Protein 7LCH (pdb70)

Solvent-accessible surface area: 75346 Å² total; per-residue (Å²): 16,11,1,51,81,43,101,39,7,16,57,23,131,116,44,50,7,7,0,1,2,16,6,38,6,1,3,0,1,19,24,192,104,46,6,4,1,0,0,31,4,49,42,5,30,2,54,98,28,41,71,28,47,6,0,0,4,50,7,56,36,64,80,58,52,25,46,33,43,46,20,52,46,25,122,8,34,2,97,67,79,29,80,56,56,24,9,28,88,72,22,85,16,100,38,7,183,82,78,69,6,62,80,132,30,129,0,23,0,1,0,1,0,30,8,62,30,61,76,100,0,23,0,47,36,4,39,39,52,36,3,48,2,37,0,0,2,0,0,9,4,20,8,19,39,114,41,19,47,73,37,97,38,5,92,69,56,46,6,2,3,110,18,49,0,27,2,47,38,0,33,46,73,31,138,0,49,95,13,24,49,2,22,5,10,0,31,4,46,50,6,12,82,5,137,28,4,19,0,0,12,1,52,123,81,34,1,1,0,27,51,118,24,0,63,81,13,33,2,0,55,1,6,18,105,20,89,35,30,71,78,43,87,54,2,10,90,26,69,148,37,112,14,84,142,14,62,9,69,36,82,52,64,30,56,40,32,0,31,102,0,0,2,3,0,5,60,18,58,35,118,99,10,6,90,13,50,3,4,25,0,25,0,40,0,27,10,84,123,0,68,79,47,72,42,142,48,48,103,9,86,73,78,4,47,48,39,122,110,15,49,99,34,72,39,38,1,2,21,3,5,0,30,2,65,7,75,69,15,57,3,45,7,35,12,14,0,0,55,45,70,109,82,54,75,92,80,10,97,38,0,4,31,89,10,24,2,60,34,67,113,41,100,13,101,3,6,0,3,0,28,2,50,61,25,83,0,63,1,0,0,9,116,64,127,70,41,25,71,48,93,31,102,16,85,60,57,77,142,29,92,55,134,106,84,93,73,66,22,31,74,40,70,48,51,14,15,32,31,14,53,31,31,30,4,96,31,56,138,152,42,62,84,4,48,56,79,51,104,80,156,12,25,52,43,156,110,124,28,44,86,50,29,46,43,57,17,14,78,54,0,55,64,20,58,119,90,3,100,85,32,226,69,199,67,82,12,116,94,36,50,62,31,0,33,70,0,56,72,44,9,91,48,38,118,1,76,44,124,64,45,14,12,128,15,118,16,11,46,102,106,109,19,54,53,25,112,48,51,63,51,57,66,55,112,96,25,94,69,54,45,112,178,58,89,49,58,24,144,59,2,70,94,72,0,143,138,101,3,104,85,82,9,95,57,83,49,68,22,64,94,46,51,64,77,20,0,53,181,104,20,16,1,33,21,38,50,43,7,7,58,24,134,124,57,56,12,7,0,1,2,9,8,35,4,2,2,0,2,22,25,184,82,47,1,3,0,0,0,28,2,46,56,5,51,2,41,101,30,40,67,16,45,6,0,0,4,48,3,63,39,81,60,56,41,24,41,42,34,40,35,48,59,30,92,7,42,3,92,60,69,44,81,72,62,26,14,26,105,55,16,86,14,54,23,2,20,70,91,61,5,48,42,21,34,117,1,17,0,0,0,0,0,31,8,68,30,55,82,97,0,21,0,45,12,4,56,41,114,27,4,51,2,50,0,0,1,0,0,11,5,18,6,18,22,118,42,12,57,71,38,83,43,1,95,70,53,45,10,2,4,127,21,61,0,20,23,132,47,55,52,71,64,26,129,1,46,110,14,22,59,2,20,3,72,8,74,11,160,102,6,14,86,5,97,18,8,24,0,0,11,1,52,129,35,29,1,1,0,14,35,88,22,1,65,33,10,16,2,0,63,3,9,45,114,24,101,25,31,51,72,43,98,63,3,10,17,28,39,83,41,111,9,97,156,13,62,12,36,22,6,6,12,6,37,0,0,0,2,19,0,0,0,5,0,5,60,19,68,41,110,93,15,4,78,8,53,3,4,29,0,23,0,64,0,49,8,70,144,0,67,64,63,76,107,110,113,39,61,5,99,85,120,7,45,40,36,76,102,14,2,74,7,62,36,31,3,1,0,2,5,0,41,1,61,4,70,95,7,58,5,59,4,9,21,24,6,0,56,43,79,110,80,84,82,94,69,30,93,55,0,6,31,79,8,26,1,55,53,66,126,34,86,15,97,3,5,0,4,1,38,2,47,67,26,88,0,63,0,7,0,8,152,63,147,68,44,51,66,57,90,34,110,20,83,59,49,72,138,30,87,57,132,114,63,89,72,74,21,35,80,41,64,49,54,17,18,32,25,15,55,28,32,25,10,85,56,29,143,149,45,62,78,10,52,53,77,45,86,100,141,12,22,58,45,158,87,60,14,45,30,15,18,48,28,9,24,13,71,8,0,53,20,5,68,112,16,6,106,81,39,222,85,209,72,75,11,128,83,15,75,57,24,0,37,67,0,55,62,44,7,84,44,36,118,41,3,7,38,18,30,0,34,138,16,115,15,10,42,76,63,55,19,5,5,43,85,46,53,49,58,39,28,65,38,62,22,79,28,26,43,110,114,24,91,15,4,31,152,12,0,77,103,5,0,153,62,22,9,63,72,115,10,12,55,84,19,0,27,58,12,8,52,33,14,4,0,12,15,24,16,17,1,34,23,38,58,34,10,9,65,23,112,43,100,73,69,10,10,0,1,2,5,2,46,4,2,3,0,2,10,18,152,130,48,7,3,1,0,0,34,3,50,47,1,33,1,50,95,33,48,62,42,48,4,0,0,4,47,4,54,42,68,61,53,47,25,46,39,28,50,6,126,85,47,122,13,114,1,93,58,108,97,81,105,60,28,3,26,92,50,24,72,15,40,22,2,24,78,82,62,6,58,76,17,26,107,0,19,0,0,0,0,0,30,8,60,26,56,80,90,0,22,0,45,49,2,57,59,91,36,3,74,1,36,0,0,0,0,0,10,10,18,7,18,18,117,35,10,50,69,36,83,44,4,90,72,52,45,7,3,4,112,22,52,0,23,7,132,45,52,48,56,67,26,146,1,47,100,11,20,60,2,21,2,64,11,60,4,132,102,8,8,87,3,123,19,4,22,0,0,12,1,50,125,38,29,1,3,0,29,54,96,24,0,63,33,9,18,2,0,64,3,46,68,106,39,96,70,24,75,78,35,100,59,3,11,12,20,60,85,34,92,10,77,151,12,54,7,30,23,9,7,12,4,36,0,2,0,0,31,0,0,0,2,0,5,52,16,63,43,119,100,19,0,90,12,49,2,2,28,0,23,0,71,0,44,10,92,131,0,66,43,55,18,95,128,73,36,116,10,91,67,110,5,45,32,38,65,65,9,3,68,10,66,39,35,2,2,0,0,7,0,45,2,58,3,69,73,5,59,5,41,6,29,14,16,0,0,49,23,20,36,100,53,71,94,59,43,102,41,0,4,33,80,10,10,2,52,48,60,110,39,97,19,96,3,4,0,4,0,34,3,45,64,22,48,1,4,1,0,0,8,122,66,137,85,43,41,15,0,0,17,74,17,96,48,51,80,128,28,90,54,141,112,77,90,108,54,26,35,85,27,65,45,43,12,19,24,33,12,59,34,31,27,9,94,35,53,148,147,40,60,81,10,49,46,79,43,81,94,157,11,24,63,48,147,92,58,24,26,47,24,12,55,21,11,21,12,80,10,0,51,22,6,56,119,13,4,110,83,32,196,98,198,67,86,16,127,91,9,64,60,30,0,33,71,1,53,68,42,8,90,48,42,130,33,3,8,32,21,35,15,10,113,10,109,19,20,23,72,56,91,15,6,7,25,95,39,36,52,51,34,35,72,50,43,12,89,41,27,56,127,109,27,92,11,6,25,154,8,0,73,84,3,0,164,90,22,2,66,70,104,14,10,51,92,16,0,32,64,11,9,32,28,13,2,0,22,12,14

InterPro domains:
  IPR000069 Envelope glycoprotein M, flavivirus [PF01004] (220-293)
  IPR000208 RNA-directed RNA polymerase, fingers/palm subdomains, flavivirus [PF00972] (2782-3234)
  IPR000336 Flavivirus/Alphavirus glycoprotein, immunoglobulin-like domain superfamily [G3DSA:2.60.40.350] (590-698)
  IPR000404 Flavivirus non-structural protein NS4A [PF01350] (2129-2267)
  IPR000487 Non-structural protein NS2B, flavivirus [PF01002] (1378-1503)
  IPR000487 Non-structural protein NS2B, flavivirus [PS51527] (1373-1504)
  IPR000752 Flavivirus non-structural protein NS2A [PF01005] (1157-1296)
  IPR001122 Capsid protein C, flavivirus [PF01003] (7-121)
  IPR001157 Non-structural protein NS1, flavivirus [PF00948] (795-1146)
  IPR001528 Flavivirus non-structural protein NS4B [PF01349] (2272-2520)
  IPR001650 Helicase, C-terminal domain-like [PS51194] (1851-2016)
  IPR001650 Helicase, C-terminal domain-like [SM00490] (1873-1969)
  IPR001850 Non-structural protein NS3, peptidase S7, flavivirus [PF00949] (1522-1670)
  IPR001850 Non-structural protein NS3, peptidase S7, flavivirus [PS51528] (1504-1681)
  IPR002535 Flavivirus polyprotein propeptide [PF01570] (136-217)
  IPR002877 Ribosomal RNA methyltransferase, FtsJ domain [PF01728] (2584-2752)
  IPR007094 RNA-directed RNA polymerase, catalytic domain [PS50507] (3059-3211)
  IPR009003 Peptidase S1, PA clan [SSF50494] (1508-1672)
  IPR011492 Non-structural protein NS3-like, DEAD-box helicase, flavivirus [PF07652] (1688-1833)
  IPR011998 Envelope glycoprotein E, central and dimerisation domain, flavivirus [PF00869] (296-591)

CATH classification: 2.60.40.350 (+1 more: 1.20.1280.260)

Nearest PDB structures (foldseek):
  7lcg-assembly1_F  TM=1.005E+00  e=1.078E-09  Usutu virus
  7lcg-assembly1_D  TM=9.969E-01  e=1.985E-09  Usutu virus
  7lcg-assembly1_B  TM=9.862E-01  e=2.862E-09  Usutu virus
  8jn3-assembly1_B  TM=8.810E-01  e=1.492E-04  dengue virus type 3
  7kv8-assembly1_c  TM=8.619E-01  e=1.685E-04  dengue virus type 2

Foldseek 3Di:
DDQPPALAEEEFEVQKWKAKAFQRHWYWYHYDFFFIKIKHWDKKWFADWAWFKKFFQAKDWDDKFKAWDAAPPDADDDPCVPPQQKDKDKDWDWDDVVNVHPHTDIIMMMMITGMDGDFIKIKIAGDQQRMKIKMKMFGLAWDFPVCNVPCVVRVVQLGMDIDIDGPVRQKDWGARPQQFIKIKGWDSCPWDVRVQWIWIDGDQWIWTDGPVLVVPDQGWMDGPPDPRTPNHCVQKDWADDDNGGIDIDGHHGCSVVVVVSCPPTGTFHPPRITMDRGIMIIMMMGCPRGGDGDDPAEADDAAKDFPADWDDDNPQKIKTKIWFFAQQAKYWWQKAKAADPVDPPGDWAWNSPRYIFHGRDHGGITMTMTHDDAAWIWIWTDDDPRIDIDIDHGDDDPVRVVVVVVVVLVVLCVVPPLCSLSHRDPDDDVSVVVSVVSVPVVVVLCVVCVPDALVRLQVQLVVLQVCLVVDDDVVSSVVSNVSSVNSNCVSPVVD/DPVVPDPDDDPDDDPDDDPPPVCPVPPQCVLLPVVCVVCVVQLVVLLVVLCVPDPDPVSSVVSSVCSSPPVSVVD/DADQQQPAEAEFEQFKWKAKAWQRHWYWYDYDFFFIKIKHWDWKWFFDWAWFKKFFQAKFWDDKFKAKDAPPPDADDDPCVPPQQKDKDKDWDWDDVVVPHPHTDIIIMMMIIGMGGDFIKIKIAGDLQRMKIKMKMFTLAWAFPVRPPPVVSRVVQLGMDIDIDGPVRQKDWGQRPLQFIKIKGWDSCPWDVRVFWIWIGGPQWIWTDGPVLVVPDQGWMDGPPDDRTDNHCVQKDFDDDDNGGTDMGGHHGCSVVVVVSCPPTGTFHPDRITMDRGIIIMMMMGCPRGGPNPDAAAADAAAKDWPADWDDSNPQKIKTKIWAQAQQFKHWWDKAKAADPVDPDHDWAWSSHTHIQHGNHGGGMGMTMTRYAAAWIWIWTHDDPRIDTDIDHGDDHVVVVVVVVVLVLVVLCVVVQLCSLSRRDPPDPVSVVVSVVSVVVVVVVCVVCVPDDLVVLLVQLVVLQVCLVPDDPVVSSVVSPVSSVVSNCSSPVVD/DCVVVDDDPDPDDDPDDDDDNVCVPVSLPVLLVVVCVVCVVVLVVLLVVLVPVDDDPVRSVVSSVVSSRVVSPVD/DDDFLQQAEAEFEAPQKAKAKAFQRYKYWYHYVQFFIKMKHFPWKWFFDWAWFKKFFQFKFWDDKWKFKFAPPRDAGCDVCVVPQQKDKDKDWDWDDVVNPHPHTDIIIMMMITGMGGDFIKTKIAGDLQRMKIKMKMFGQAWDFPVCSPPPVVRVVQLGMDIDIAGPVRQKDWGQRVQQFIKIKGWDSPVKPVRVQWIWIDGPQWIFTDGPVLVVPDQGWMDGRPDRGTPNHCVQKDFDDDDRTDTDIGGHHGCSVVVVVSCVPTHTFHPPPITMGRGIMIIMMMGCPGGHDPCPPAEADDAAKDFPADWDDRNPQKIKTKIWFQALSFKHFWQKAKAQDPPPRDGDFFWSRPRHIFHGRDGRGMTMTMTHHDAAWIWTWTDDDPRIDIDIDHHHDHDVVVVVVVVLVLVVLCVPPPLCSLSRSDPDDPVSVVVSVVSVVVVVVCCVVPNPDALVVLQVQLVVLQVCLVVDDPVVSSVVSPVSSVSSNSSSVSVD/DCVVVDPPDDDDPPPDADDPNVCVVVPPPVLLVVVCVVCVVQLVVQLVVLVVPDPDPVSSVVSSVVSSRPVSVVD

Structure (mmCIF, N/CA/C/O backbone):
data_7LCH
#
_entry.id   7LCH
#
_cell.length_a   1.00
_cell.length_b   1.00
_cell.length_c   1.00
_cell.angle_alpha   90.00
_cell.angle_beta   90.00
_cell.angle_gamma   90.00
#
_symmetry.space_group_name_H-M   'P 1'
#
loop_
_entity.id
_entity.type
_entity.pdbx_description
1 polymer 'Envelope protein E'
2 polymer 'Membrane protein M'
3 non-polymer TRIMETHYL-[2-[[(2S,3S)-2-(OCTADECANOYLAMINO)-3-OXIDANYL-BUTOXY]-OXIDANYL-PHOSPHORYL]OXYETHYL]AZANIUM
4 non-polymer '(7S)-4-HYDROXY-N,N,N-TRIMETHYL-9-OXO-7-[(PALMITOYLOXY)METHYL]-3,5,8-TRIOXA-4-PHOSPHAHEXACOSAN-1-AMINIUM 4-OXIDE'
5 non-polymer 2-acetamido-2-deoxy-beta-D-glucopyranose
#
loop_
_atom_site.group_PDB
_atom_site.id
_atom_site.type_symbol
_atom_site.label_atom_id
_atom_site.label_alt_id
_atom_site.label_comp_id
_atom_site.label_asym_id
_atom_site.label_entity_id
_atom_site.label_seq_id
_atom_site.pdbx_PDB_ins_code
_atom_site.Cartn_x
_atom_site.Cartn_y
_atom_site.Cartn_z
_atom_site.occupancy
_atom_site.B_iso_or_equiv
_atom_site.auth_seq_id
_atom_site.auth_comp_id
_atom_site.auth_asym_id
_atom_site.auth_atom_id
_atom_site.pdbx_PDB_model_num
ATOM 1 N N . PHE A 1 1 ? 355.966 536.210 333.540 1.00 44.09 1 PHE A N 1
ATOM 2 C CA . PHE A 1 1 ? 357.236 535.609 333.156 1.00 44.09 1 PHE A CA 1
ATOM 3 C C . PHE A 1 1 ? 357.802 534.746 334.282 1.00 44.09 1 PHE A C 1
ATOM 4 O O . PHE A 1 1 ? 358.847 534.121 334.123 1.00 44.09 1 PHE A O 1
ATOM 12 N N . ASN A 1 2 ? 357.098 534.710 335.411 1.00 44.32 2 ASN A N 1
ATOM 13 C CA . ASN A 1 2 ? 357.464 533.899 336.564 1.00 44.32 2 ASN A CA 1
ATOM 14 C C . ASN A 1 2 ? 356.469 532.767 336.767 1.00 44.32 2 ASN A C 1
ATOM 15 O O . ASN A 1 2 ? 355.306 532.860 336.370 1.00 44.32 2 ASN A O 1
ATOM 20 N N . CYS A 1 3 ? 356.940 531.699 337.405 1.00 45.46 3 CYS A N 1
ATOM 21 C CA . CYS A 1 3 ? 356.086 530.586 337.790 1.00 45.46 3 CYS A CA 1
ATOM 22 C C . CYS A 1 3 ? 355.423 530.784 339.146 1.00 45.46 3 CYS A C 1
ATOM 23 O O . CYS A 1 3 ? 354.524 530.012 339.494 1.00 45.46 3 CYS A O 1
ATOM 26 N N . LEU A 1 4 ? 355.836 531.787 339.917 1.00 43.08 4 LEU A N 1
ATOM 27 C CA . LEU A 1 4 ? 355.336 531.953 341.274 1.00 43.08 4 LEU A CA 1
ATOM 28 C C . LEU A 1 4 ? 353.934 532.545 341.258 1.00 43.08 4 LEU A C 1
ATOM 29 O O . LEU A 1 4 ? 353.687 533.565 340.609 1.00 43.08 4 LEU A O 1
ATOM 34 N N . GLY A 1 5 ? 353.022 531.911 341.989 1.00 44.17 5 GLY A N 1
ATOM 35 C CA . GLY A 1 5 ? 351.652 532.369 342.044 1.00 44.17 5 GLY A CA 1
ATOM 36 C C . GLY A 1 5 ? 350.764 531.878 340.926 1.00 44.17 5 GLY A C 1
ATOM 37 O O . GLY A 1 5 ? 349.665 532.415 340.752 1.00 44.17 5 GLY A O 1
ATOM 38 N N . MET A 1 6 ? 351.200 530.881 340.164 1.00 45.67 6 MET A N 1
ATOM 39 C CA . MET A 1 6 ? 350.445 530.360 339.035 1.00 45.67 6 MET A CA 1
ATOM 40 C C . MET A 1 6 ? 349.994 528.940 339.344 1.00 45.67 6 MET A C 1
ATOM 41 O O . MET A 1 6 ? 350.810 528.093 339.721 1.00 45.67 6 MET A O 1
ATOM 46 N N . SER A 1 7 ? 348.695 528.684 339.180 1.00 45.42 7 SER A N 1
ATOM 47 C CA . SER A 1 7 ? 348.137 527.386 339.537 1.00 45.42 7 SER A CA 1
ATOM 48 C C . SER A 1 7 ? 348.571 526.278 338.587 1.00 45.42 7 SER A C 1
ATOM 49 O O . SER A 1 7 ? 348.480 525.102 338.947 1.00 45.42 7 SER A O 1
ATOM 52 N N . ASN A 1 8 ? 349.031 526.617 337.389 1.00 45.08 8 ASN A N 1
ATOM 53 C CA . ASN A 1 8 ? 349.529 525.638 336.433 1.00 45.08 8 ASN A CA 1
ATOM 54 C C . ASN A 1 8 ? 351.043 525.755 336.369 1.00 45.08 8 ASN A C 1
ATOM 55 O O . ASN A 1 8 ? 351.574 526.830 336.073 1.00 45.08 8 ASN A O 1
ATOM 60 N N . ARG A 1 9 ? 351.732 524.654 336.648 1.00 44.14 9 ARG A N 1
ATOM 61 C CA . ARG A 1 9 ? 353.181 524.676 336.749 1.00 44.14 9 ARG A CA 1
ATOM 62 C C . ARG A 1 9 ? 353.709 523.261 336.586 1.00 44.14 9 ARG A C 1
ATOM 63 O O . ARG A 1 9 ? 353.083 522.304 337.043 1.00 44.14 9 ARG A O 1
ATOM 71 N N . ASP A 1 10 ? 354.859 523.142 335.933 1.00 47.44 10 ASP A N 1
ATOM 72 C CA . ASP A 1 10 ? 355.520 521.865 335.724 1.00 47.44 10 ASP A CA 1
ATOM 73 C C . ASP A 1 10 ? 356.990 522.004 336.079 1.00 47.44 10 ASP A C 1
ATOM 74 O O . ASP A 1 10 ? 357.561 523.092 335.994 1.00 47.44 10 ASP A O 1
ATOM 79 N N . PHE A 1 11 ? 357.595 520.893 336.490 1.00 44.38 11 PHE A N 1
ATOM 80 C CA . PHE A 1 11 ? 359.004 520.847 336.854 1.00 44.38 11 PHE A CA 1
ATOM 81 C C . PHE A 1 11 ? 359.719 519.826 335.984 1.00 44.38 11 PHE A C 1
ATOM 82 O O . PHE A 1 11 ? 359.253 518.693 335.839 1.00 44.38 11 PHE A O 1
ATOM 90 N N . LEU A 1 12 ? 360.849 520.231 335.414 1.00 45.67 12 LEU A N 1
ATOM 91 C CA . LEU A 1 12 ? 361.670 519.365 334.585 1.00 45.67 12 LEU A CA 1
ATOM 92 C C . LEU A 1 12 ? 363.114 519.422 335.058 1.00 45.67 12 LEU A C 1
ATOM 93 O O . LEU A 1 12 ? 363.553 520.415 335.643 1.00 45.67 12 LEU A O 1
ATOM 98 N N . GLU A 1 13 ? 363.847 518.344 334.801 1.00 50.45 13 GLU A N 1
ATOM 99 C CA . GLU A 1 13 ? 365.266 518.283 335.129 1.00 50.45 13 GLU A CA 1
ATOM 100 C C . GLU A 1 13 ? 366.115 518.251 333.866 1.00 50.45 13 GLU A C 1
ATOM 101 O O . GLU A 1 13 ? 367.299 517.920 333.912 1.00 50.45 13 GLU A O 1
ATOM 107 N N . ALA A 1 18 ? 371.248 516.390 325.862 1.00 50.90 18 ALA A N 1
ATOM 108 C CA . ALA A 1 18 ? 372.507 516.663 326.545 1.00 50.90 18 ALA A CA 1
ATOM 109 C C . ALA A 1 18 ? 372.354 517.830 327.512 1.00 50.90 18 ALA A C 1
ATOM 110 O O . ALA A 1 18 ? 372.256 517.634 328.722 1.00 50.90 18 ALA A O 1
ATOM 112 N N . THR A 1 19 ? 372.336 519.050 326.972 1.00 50.23 19 THR A N 1
ATOM 113 C CA . THR A 1 19 ? 372.157 520.249 327.781 1.00 50.23 19 THR A CA 1
ATOM 114 C C . THR A 1 19 ? 371.041 521.102 327.175 1.00 50.23 19 THR A C 1
ATOM 115 O O . THR A 1 19 ? 371.056 522.333 327.235 1.00 50.23 19 THR A O 1
ATOM 119 N N . TRP A 1 20 ? 370.067 520.445 326.562 1.00 46.99 20 TRP A N 1
ATOM 120 C CA . TRP A 1 20 ? 368.882 521.104 326.047 1.00 46.99 20 TRP A CA 1
ATOM 121 C C . TRP A 1 20 ? 367.668 520.288 326.453 1.00 46.99 20 TRP A C 1
ATOM 122 O O . TRP A 1 20 ? 367.762 519.081 326.685 1.00 46.99 20 TRP A O 1
ATOM 133 N N . VAL A 1 21 ? 366.528 520.956 326.547 1.00 44.39 21 VAL A N 1
ATOM 134 C CA . VAL A 1 21 ? 365.289 520.302 326.942 1.00 44.39 21 VAL A CA 1
ATOM 135 C C . VAL A 1 21 ? 364.167 520.746 326.014 1.00 44.39 21 VAL A C 1
ATOM 136 O O . VAL A 1 21 ? 364.058 521.927 325.669 1.00 44.39 21 VAL A O 1
ATOM 140 N N . ASP A 1 22 ? 363.350 519.790 325.588 1.00 46.51 22 ASP A N 1
ATOM 141 C CA . ASP A 1 22 ? 362.164 520.082 324.797 1.00 46.51 22 ASP A CA 1
ATOM 142 C C . ASP A 1 22 ? 360.998 520.358 325.738 1.00 46.51 22 ASP A C 1
ATOM 143 O O . ASP A 1 22 ? 360.674 519.529 326.593 1.00 46.51 22 ASP A O 1
ATOM 148 N N . VAL A 1 23 ? 360.374 521.524 325.580 1.00 42.49 23 VAL A N 1
ATOM 149 C CA . VAL A 1 23 ? 359.254 521.939 326.409 1.00 42.49 23 VAL A CA 1
ATOM 150 C C . VAL A 1 23 ? 358.105 522.341 325.497 1.00 42.49 23 VAL A C 1
ATOM 151 O O . VAL A 1 23 ? 358.287 522.621 324.312 1.00 42.49 23 VAL A O 1
ATOM 155 N N . VAL A 1 24 ? 356.904 522.348 326.061 1.00 41.28 24 VAL A N 1
ATOM 156 C CA . VAL A 1 24 ? 355.730 522.880 325.387 1.00 41.28 24 VAL A CA 1
ATOM 157 C C . VAL A 1 24 ? 355.219 524.036 326.228 1.00 41.28 24 VAL A C 1
ATOM 158 O O . VAL A 1 24 ? 354.863 523.848 327.397 1.00 41.28 24 VAL A O 1
ATOM 162 N N . LEU A 1 25 ? 355.193 525.229 325.642 1.00 40.45 25 LEU A N 1
ATOM 163 C CA . LEU A 1 25 ? 354.773 526.432 326.355 1.00 40.45 25 LEU A CA 1
ATOM 164 C C . LEU A 1 25 ? 353.268 526.578 326.206 1.00 40.45 25 LEU A C 1
ATOM 165 O O . LEU A 1 25 ? 352.770 527.214 325.280 1.00 40.45 25 LEU A O 1
ATOM 170 N N . GLU A 1 26 ? 352.537 525.985 327.143 1.00 45.17 26 GLU A N 1
ATOM 171 C CA . GLU A 1 26 ? 351.087 526.068 327.151 1.00 45.17 26 GLU A CA 1
ATOM 172 C C . GLU A 1 26 ? 350.638 527.464 327.574 1.00 45.17 26 GLU A C 1
ATOM 173 O O . GLU A 1 26 ? 351.383 528.225 328.196 1.00 45.17 26 GLU A O 1
ATOM 179 N N . GLY A 1 27 ? 349.395 527.794 327.224 1.00 44.96 27 GLY A N 1
ATOM 180 C CA . GLY A 1 27 ? 348.969 529.186 327.238 1.00 44.96 27 GLY A CA 1
ATOM 181 C C . GLY A 1 27 ? 348.957 529.815 328.620 1.00 44.96 27 GLY A C 1
ATOM 182 O O . GLY A 1 27 ? 349.439 530.935 328.805 1.00 44.96 27 GLY A O 1
ATOM 183 N N . ASP A 1 28 ? 348.393 529.120 329.602 1.00 47.32 28 ASP A N 1
ATOM 184 C CA . ASP A 1 28 ? 348.280 529.643 330.958 1.00 47.32 28 ASP A CA 1
ATOM 185 C C . ASP A 1 28 ? 349.059 528.785 331.941 1.00 47.32 28 ASP A C 1
ATOM 186 O O . ASP A 1 28 ? 348.609 528.515 333.055 1.00 47.32 28 ASP A O 1
ATOM 191 N N . SER A 1 29 ? 350.241 528.349 331.533 1.00 44.86 29 SER A N 1
ATOM 192 C CA . SER A 1 29 ? 351.098 527.502 332.340 1.00 44.86 29 SER A CA 1
ATOM 193 C C . SER A 1 29 ? 352.467 528.152 332.485 1.00 44.86 29 SER A C 1
ATOM 194 O O . SER A 1 29 ? 352.734 529.231 331.955 1.00 44.86 29 SER A O 1
ATOM 197 N N . CYS A 1 30 ? 353.331 527.475 333.230 1.00 42.82 30 CYS A N 1
ATOM 198 C CA . CYS A 1 30 ? 354.697 527.915 333.444 1.00 42.82 30 CYS A CA 1
ATOM 199 C C . CYS A 1 30 ? 355.542 526.675 333.669 1.00 42.82 30 CYS A C 1
ATOM 200 O O . CYS A 1 30 ? 355.076 525.696 334.255 1.00 42.82 30 CYS A O 1
ATOM 203 N N . ILE A 1 31 ? 356.779 526.707 333.183 1.00 41.78 31 ILE A N 1
ATOM 204 C CA . ILE A 1 31 ? 357.676 525.565 333.293 1.00 41.78 31 ILE A CA 1
ATOM 205 C C . ILE A 1 31 ? 358.915 525.992 334.062 1.00 41.78 31 ILE A C 1
ATOM 206 O O . ILE A 1 31 ? 359.510 527.032 333.764 1.00 41.78 31 ILE A O 1
ATOM 211 N N . THR A 1 32 ? 359.293 525.194 335.055 1.00 42.85 32 THR A N 1
ATOM 212 C CA . THR A 1 32 ? 360.519 525.385 335.813 1.00 42.85 32 THR A CA 1
ATOM 213 C C . THR A 1 32 ? 361.475 524.246 335.488 1.00 42.85 32 THR A C 1
ATOM 214 O O . THR A 1 32 ? 361.159 523.078 335.728 1.00 42.85 32 THR A O 1
ATOM 218 N N . ILE A 1 33 ? 362.634 524.592 334.942 1.00 42.63 33 ILE A N 1
ATOM 219 C CA . ILE A 1 33 ? 363.687 523.636 334.633 1.00 42.63 33 ILE A CA 1
ATOM 220 C C . ILE A 1 33 ? 364.755 523.756 335.706 1.00 42.63 33 ILE A C 1
ATOM 221 O O . ILE A 1 33 ? 365.222 524.863 336.008 1.00 42.63 33 ILE A O 1
ATOM 226 N N . MET A 1 34 ? 365.138 522.619 336.284 1.00 46.97 34 MET A N 1
ATOM 227 C CA . MET A 1 34 ? 366.170 522.547 337.316 1.00 46.97 34 MET A CA 1
ATOM 228 C C . MET A 1 34 ? 367.202 521.522 336.853 1.00 46.97 34 MET A C 1
ATOM 229 O O . MET A 1 34 ? 367.090 520.333 337.157 1.00 46.97 34 MET A O 1
ATOM 234 N N . ALA A 1 35 ? 368.204 521.989 336.113 1.00 51.02 35 ALA A N 1
ATOM 235 C CA . ALA A 1 35 ? 369.235 521.111 335.586 1.00 51.02 35 ALA A CA 1
ATOM 236 C C . ALA A 1 35 ? 370.296 520.841 336.652 1.00 51.02 35 ALA A C 1
ATOM 237 O O . ALA A 1 35 ? 370.225 521.337 337.779 1.00 51.02 35 ALA A O 1
ATOM 239 N N . LYS A 1 36 ? 371.298 520.039 336.285 1.00 53.59 36 LYS A N 1
ATOM 240 C CA . LYS A 1 36 ? 372.248 519.527 337.269 1.00 53.59 36 LYS A CA 1
ATOM 241 C C . LYS A 1 36 ? 373.056 520.648 337.910 1.00 53.59 36 LYS A C 1
ATOM 242 O O . LYS A 1 36 ? 373.106 520.769 339.139 1.00 53.59 36 LYS A O 1
ATOM 248 N N . ASP A 1 37 ? 373.684 521.486 337.093 1.00 52.22 37 ASP A N 1
ATOM 249 C CA . ASP A 1 37 ? 374.591 522.518 337.574 1.00 52.22 37 ASP A CA 1
ATOM 250 C C . ASP A 1 37 ? 374.294 523.845 336.901 1.00 52.22 37 ASP A C 1
ATOM 251 O O . ASP A 1 37 ? 375.201 524.587 336.516 1.00 52.22 37 ASP A O 1
ATOM 256 N N . LYS A 1 38 ? 373.019 524.161 336.749 1.00 45.82 38 LYS A N 1
ATOM 257 C CA . LYS A 1 38 ? 372.569 525.386 336.111 1.00 45.82 38 LYS A CA 1
ATOM 258 C C . LYS A 1 38 ? 371.607 526.107 337.038 1.00 45.82 38 LYS A C 1
ATOM 259 O O . LYS A 1 38 ? 370.989 525.487 337.909 1.00 45.82 38 LYS A O 1
ATOM 265 N N . PRO A 1 39 ? 371.463 527.420 336.882 1.00 42.78 39 PRO A N 1
ATOM 266 C CA . PRO A 1 39 ? 370.431 528.134 337.637 1.00 42.78 39 PRO A CA 1
ATOM 267 C C . PRO A 1 39 ? 369.043 527.672 337.222 1.00 42.78 39 PRO A C 1
ATOM 268 O O . PRO A 1 39 ? 368.829 527.198 336.105 1.00 42.78 39 PRO A O 1
ATOM 272 N N . THR A 1 40 ? 368.100 527.791 338.148 1.00 41.53 40 THR A N 1
ATOM 273 C CA . THR A 1 40 ? 366.725 527.416 337.857 1.00 41.53 40 THR A CA 1
ATOM 274 C C . THR A 1 40 ? 366.124 528.366 336.829 1.00 41.53 40 THR A C 1
ATOM 275 O O . THR A 1 40 ? 366.326 529.582 336.891 1.00 41.53 40 THR A O 1
ATOM 279 N N . ILE A 1 41 ? 365.379 527.805 335.880 1.00 41.74 41 ILE A N 1
ATOM 280 C CA . ILE A 1 41 ? 364.846 528.549 334.745 1.00 41.74 41 ILE A CA 1
ATOM 281 C C . ILE A 1 41 ? 363.327 528.491 334.791 1.00 41.74 41 ILE A C 1
ATOM 282 O O . ILE A 1 41 ? 362.752 527.417 334.980 1.00 41.74 41 ILE A O 1
ATOM 287 N N . ASP A 1 42 ? 362.681 529.638 334.626 1.00 42.86 42 ASP A N 1
ATOM 288 C CA . ASP A 1 42 ? 361.238 529.709 334.436 1.00 42.86 42 ASP A CA 1
ATOM 289 C C . ASP A 1 42 ? 360.966 530.186 333.018 1.00 42.86 42 ASP A C 1
ATOM 290 O O . ASP A 1 42 ? 361.402 531.273 332.634 1.00 42.86 42 ASP A O 1
ATOM 295 N N . ILE A 1 43 ? 360.250 529.381 332.245 1.00 39.63 43 ILE A N 1
ATOM 296 C CA . ILE A 1 43 ? 359.897 529.727 330.875 1.00 39.63 43 ILE A CA 1
ATOM 297 C C . ILE A 1 43 ? 358.387 529.622 330.731 1.00 39.63 43 ILE A C 1
ATOM 298 O O . ILE A 1 43 ? 357.776 528.664 331.221 1.00 39.63 43 ILE A O 1
ATOM 303 N N . LYS A 1 44 ? 357.779 530.626 330.101 1.00 39.83 44 LYS A N 1
ATOM 304 C CA . LYS A 1 44 ? 356.336 530.589 329.908 1.00 39.83 44 LYS A CA 1
ATOM 305 C C . LYS A 1 44 ? 355.929 531.407 328.691 1.00 39.83 44 LYS A C 1
ATOM 306 O O . LYS A 1 44 ? 356.579 532.392 328.332 1.00 39.83 44 LYS A O 1
ATOM 312 N N . MET A 1 45 ? 354.840 530.980 328.059 1.00 41.27 45 MET A N 1
ATOM 313 C CA . MET A 1 45 ? 354.222 531.751 326.991 1.00 41.27 45 MET A CA 1
ATOM 314 C C . MET A 1 45 ? 353.257 532.762 327.593 1.00 41.27 45 MET A C 1
ATOM 315 O O . MET A 1 45 ? 352.420 532.410 328.428 1.00 41.27 45 MET A O 1
ATOM 320 N N . MET A 1 46 ? 353.375 534.019 327.174 1.00 42.32 46 MET A N 1
ATOM 321 C CA . MET A 1 46 ? 352.611 535.109 327.765 1.00 42.32 46 MET A CA 1
ATOM 322 C C . MET A 1 46 ? 351.398 535.485 326.921 1.00 42.32 46 MET A C 1
ATOM 323 O O . MET A 1 46 ? 350.269 535.472 327.418 1.00 42.32 46 MET A O 1
ATOM 328 N N . GLU A 1 47 ? 351.603 535.817 325.649 1.00 41.98 47 GLU A N 1
ATOM 329 C CA . GLU A 1 47 ? 350.479 536.136 324.782 1.00 41.98 47 GLU A CA 1
ATOM 330 C C . GLU A 1 47 ? 350.850 535.875 323.330 1.00 41.98 47 GLU A C 1
ATOM 331 O O . GLU A 1 47 ? 351.957 536.195 322.892 1.00 41.98 47 GLU A O 1
ATOM 337 N N . THR A 1 48 ? 349.919 535.267 322.604 1.00 40.02 48 THR A N 1
ATOM 338 C CA . THR A 1 48 ? 350.000 535.108 321.162 1.00 40.02 48 THR A CA 1
ATOM 339 C C . THR A 1 48 ? 349.358 536.314 320.490 1.00 40.02 48 THR A C 1
ATOM 340 O O . THR A 1 48 ? 348.404 536.895 321.010 1.00 40.02 48 THR A O 1
ATOM 344 N N . GLU A 1 49 ? 349.887 536.693 319.330 1.00 39.98 49 GLU A N 1
ATOM 345 C CA . GLU A 1 49 ? 349.380 537.879 318.654 1.00 39.98 49 GLU A CA 1
ATOM 346 C C . GLU A 1 49 ? 349.441 537.708 317.144 1.00 39.98 49 GLU A C 1
ATOM 347 O O . GLU A 1 49 ? 350.501 537.407 316.590 1.00 39.98 49 GLU A O 1
ATOM 353 N N . ALA A 1 50 ? 348.299 537.906 316.495 1.00 39.07 50 ALA A N 1
ATOM 354 C CA . ALA A 1 50 ? 348.189 537.973 315.045 1.00 39.07 50 ALA A CA 1
ATOM 355 C C . ALA A 1 50 ? 347.968 539.421 314.634 1.00 39.07 50 ALA A C 1
ATOM 356 O O . ALA A 1 50 ? 347.175 540.134 315.255 1.00 39.07 50 ALA A O 1
ATOM 358 N N . THR A 1 51 ? 348.660 539.849 313.576 1.00 43.78 51 THR A N 1
ATOM 359 C CA . THR A 1 51 ? 348.836 541.270 313.284 1.00 43.78 51 THR A CA 1
ATOM 360 C C . THR A 1 51 ? 347.927 541.786 312.172 1.00 43.78 51 THR A C 1
ATOM 361 O O . THR A 1 51 ? 347.186 542.751 312.378 1.00 43.78 51 THR A O 1
ATOM 365 N N . ASN A 1 52 ? 347.982 541.181 310.988 1.00 45.01 52 ASN A N 1
ATOM 366 C CA . ASN A 1 52 ? 347.276 541.690 309.813 1.00 45.01 52 ASN A CA 1
ATOM 367 C C . ASN A 1 52 ? 346.205 540.688 309.411 1.00 45.01 52 ASN A C 1
ATOM 368 O O . ASN A 1 52 ? 346.516 539.620 308.873 1.00 45.01 52 ASN A O 1
ATOM 373 N N . LEU A 1 53 ? 344.949 541.041 309.650 1.00 41.95 53 LEU A N 1
ATOM 374 C CA . LEU A 1 53 ? 343.829 540.135 309.458 1.00 41.95 53 LEU A CA 1
ATOM 375 C C . LEU A 1 53 ? 343.080 540.497 308.183 1.00 41.95 53 LEU A C 1
ATOM 376 O O . LEU A 1 53 ? 342.822 541.674 307.915 1.00 41.95 53 LEU A O 1
ATOM 381 N N . ALA A 1 54 ? 342.734 539.482 307.398 1.00 40.99 54 ALA A N 1
ATOM 382 C CA . ALA A 1 54 ? 342.033 539.663 306.135 1.00 40.99 54 ALA A CA 1
ATOM 383 C C . ALA A 1 54 ? 340.631 539.080 306.237 1.00 40.99 54 ALA A C 1
ATOM 384 O O . ALA A 1 54 ? 340.464 537.921 306.630 1.00 40.99 54 ALA A O 1
ATOM 386 N N . GLU A 1 55 ? 339.633 539.881 305.869 1.00 41.48 55 GLU A N 1
ATOM 387 C CA . GLU A 1 55 ? 338.246 539.439 305.914 1.00 41.48 55 GLU A CA 1
ATOM 388 C C . GLU A 1 55 ? 338.011 538.307 304.924 1.00 41.48 55 GLU A C 1
ATOM 389 O O . GLU A 1 55 ? 338.567 538.296 303.823 1.00 41.48 55 GLU A O 1
ATOM 395 N N . VAL A 1 56 ? 337.175 537.350 305.318 1.00 38.85 56 VAL A N 1
ATOM 396 C CA . VAL A 1 56 ? 336.878 536.207 304.463 1.00 38.85 56 VAL A CA 1
ATOM 397 C C . VAL A 1 56 ? 335.388 536.154 304.153 1.00 38.85 56 VAL A C 1
ATOM 398 O O . VAL A 1 56 ? 334.983 535.626 303.112 1.00 38.85 56 VAL A O 1
ATOM 402 N N . ARG A 1 57 ? 334.565 536.701 305.044 1.00 37.74 57 ARG A N 1
ATOM 403 C CA . ARG A 1 57 ? 333.118 536.647 304.890 1.00 37.74 57 ARG A CA 1
ATOM 404 C C . ARG A 1 57 ? 332.477 537.549 305.933 1.00 37.74 57 ARG A C 1
ATOM 405 O O . ARG A 1 57 ? 333.067 537.822 306.981 1.00 37.74 57 ARG A O 1
ATOM 413 N N . SER A 1 58 ? 331.277 538.026 305.623 1.00 37.32 58 SER A N 1
ATOM 414 C CA . SER A 1 58 ? 330.462 538.778 306.567 1.00 37.32 58 SER A CA 1
ATOM 415 C C . SER A 1 58 ? 329.072 538.171 306.600 1.00 37.32 58 SER A C 1
ATOM 416 O O . SER A 1 58 ? 328.440 538.015 305.554 1.00 37.32 58 SER A O 1
ATOM 419 N N . TYR A 1 59 ? 328.600 537.837 307.794 1.00 35.12 59 TYR A N 1
ATOM 420 C CA . TYR A 1 59 ? 327.269 537.289 308.000 1.00 35.12 59 TYR A CA 1
ATOM 421 C C . TYR A 1 59 ? 326.350 538.380 308.528 1.00 35.12 59 TYR A C 1
ATOM 422 O O . TYR A 1 59 ? 326.770 539.223 309.320 1.00 35.12 59 TYR A O 1
ATOM 431 N N . CYS A 1 60 ? 325.101 538.370 308.080 1.00 38.03 60 CYS A N 1
ATOM 432 C CA . CYS A 1 60 ? 324.108 539.317 308.566 1.00 38.03 60 CYS A CA 1
ATOM 433 C C . CYS A 1 60 ? 323.300 538.673 309.683 1.00 38.03 60 CYS A C 1
ATOM 434 O O . CYS A 1 60 ? 322.809 537.550 309.532 1.00 38.03 60 CYS A O 1
ATOM 437 N N . TYR A 1 61 ? 323.174 539.376 310.807 1.00 36.05 61 TYR A N 1
ATOM 438 C CA . TYR A 1 61 ? 322.308 538.928 311.886 1.00 36.05 61 TYR A CA 1
ATOM 439 C C . TYR A 1 61 ? 321.245 539.950 312.258 1.00 36.05 61 TYR A C 1
ATOM 440 O O . TYR A 1 61 ? 320.461 539.697 313.178 1.00 36.05 61 TYR A O 1
ATOM 449 N N . LEU A 1 62 ? 321.189 541.089 311.573 1.00 38.48 62 LEU A N 1
ATOM 450 C CA . LEU A 1 62 ? 320.091 542.035 311.721 1.00 38.48 62 LEU A CA 1
ATOM 451 C C . LEU A 1 62 ? 319.760 542.603 310.352 1.00 38.48 62 LEU A C 1
ATOM 452 O O . LEU A 1 62 ? 320.582 543.306 309.757 1.00 38.48 62 LEU A O 1
ATOM 457 N N . ALA A 1 63 ? 318.564 542.306 309.862 1.00 41.85 63 ALA A N 1
ATOM 458 C CA . ALA A 1 63 ? 318.117 542.739 308.550 1.00 41.85 63 ALA A CA 1
ATOM 459 C C . ALA A 1 63 ? 316.975 543.736 308.677 1.00 41.85 63 ALA A C 1
ATOM 460 O O . ALA A 1 63 ? 316.328 543.851 309.719 1.00 41.85 63 ALA A O 1
ATOM 462 N N . THR A 1 64 ? 316.737 544.459 307.589 1.00 44.78 64 THR A N 1
ATOM 463 C CA . THR A 1 64 ? 315.684 545.458 307.512 1.00 44.78 64 THR A CA 1
ATOM 464 C C . THR A 1 64 ? 314.853 545.213 306.262 1.00 44.78 64 THR A C 1
ATOM 465 O O . THR A 1 64 ? 315.393 544.887 305.202 1.00 44.78 64 THR A O 1
ATOM 469 N N . VAL A 1 65 ? 313.537 545.352 306.398 1.00 46.29 65 VAL A N 1
ATOM 470 C CA . VAL A 1 65 ? 312.599 545.308 305.282 1.00 46.29 65 VAL A CA 1
ATOM 471 C C . VAL A 1 65 ? 312.080 546.720 305.065 1.00 46.29 65 VAL A C 1
ATOM 472 O O . VAL A 1 65 ? 311.615 547.365 306.012 1.00 46.29 65 VAL A O 1
ATOM 476 N N . SER A 1 66 ? 312.165 547.209 303.828 1.00 51.01 66 SER A N 1
ATOM 477 C CA . SER A 1 66 ? 311.874 548.609 303.549 1.00 51.01 66 SER A CA 1
ATOM 478 C C . SER A 1 66 ? 310.635 548.804 302.685 1.00 51.01 66 SER A C 1
ATOM 479 O O . SER A 1 66 ? 309.684 549.462 303.115 1.00 51.01 66 SER A O 1
ATOM 482 N N . ASP A 1 67 ? 310.607 548.245 301.477 1.00 51.77 67 ASP A N 1
ATOM 483 C CA . ASP A 1 67 ? 309.545 548.530 300.516 1.00 51.77 67 ASP A CA 1
ATOM 484 C C . ASP A 1 67 ? 309.023 547.220 299.948 1.00 51.77 67 ASP A C 1
ATOM 485 O O . ASP A 1 67 ? 309.718 546.551 299.178 1.00 51.77 67 ASP A O 1
ATOM 490 N N . VAL A 1 68 ? 307.800 546.866 300.318 1.00 48.43 68 VAL A N 1
ATOM 491 C CA . VAL A 1 68 ? 307.185 545.608 299.922 1.00 48.43 68 VAL A CA 1
ATOM 492 C C . VAL A 1 68 ? 306.135 545.882 298.858 1.00 48.43 68 VAL A C 1
ATOM 493 O O . VAL A 1 68 ? 305.325 546.808 298.988 1.00 48.43 68 VAL A O 1
ATOM 497 N N . SER A 1 69 ? 306.156 545.085 297.795 1.00 49.00 69 SER A N 1
ATOM 498 C CA . SER A 1 69 ? 305.162 545.182 296.740 1.00 49.00 69 SER A CA 1
ATOM 499 C C . SER A 1 69 ? 304.790 543.786 296.273 1.00 49.00 69 SER A C 1
ATOM 500 O O . SER A 1 69 ? 305.591 542.853 296.349 1.00 49.00 69 SER A O 1
ATOM 503 N N . THR A 1 70 ? 303.561 543.651 295.795 1.00 49.88 70 THR A N 1
ATOM 504 C CA . THR A 1 70 ? 303.064 542.386 295.286 1.00 49.88 70 THR A CA 1
ATOM 505 C C . THR A 1 70 ? 302.411 542.617 293.935 1.00 49.88 70 THR A C 1
ATOM 506 O O . THR A 1 70 ? 301.788 543.657 293.706 1.00 49.88 70 THR A O 1
ATOM 510 N N . VAL A 1 71 ? 302.580 541.654 293.035 1.00 49.88 71 VAL A N 1
ATOM 511 C CA . VAL A 1 71 ? 301.906 541.659 291.743 1.00 49.88 71 VAL A CA 1
ATOM 512 C C . VAL A 1 71 ? 301.213 540.316 291.574 1.00 49.88 71 VAL A C 1
ATOM 513 O O . VAL A 1 71 ? 301.788 539.272 291.894 1.00 49.88 71 VAL A O 1
ATOM 517 N N . SER A 1 72 ? 299.975 540.343 291.089 1.00 54.35 72 SER A N 1
ATOM 518 C CA . SER A 1 72 ? 299.149 539.150 291.001 1.00 54.35 72 SER A CA 1
ATOM 519 C C . SER A 1 72 ? 298.665 538.941 289.574 1.00 54.35 72 SER A C 1
ATOM 520 O O . SER A 1 72 ? 298.487 539.897 288.814 1.00 54.35 72 SER A O 1
ATOM 523 N N . ASN A 1 73 ? 298.448 537.677 289.216 1.00 56.26 73 ASN A N 1
ATOM 524 C CA . ASN A 1 73 ? 297.880 537.318 287.927 1.00 56.26 73 ASN A CA 1
ATOM 525 C C . ASN A 1 73 ? 296.665 536.423 288.116 1.00 56.26 73 ASN A C 1
ATOM 526 O O . ASN A 1 73 ? 296.471 535.820 289.173 1.00 56.26 73 ASN A O 1
ATOM 531 N N . CYS A 1 74 ? 295.854 536.342 287.064 1.00 58.06 74 CYS A N 1
ATOM 532 C CA . CYS A 1 74 ? 294.650 535.535 287.082 1.00 58.06 74 CYS A CA 1
ATOM 533 C C . CYS A 1 74 ? 295.008 534.055 287.198 1.00 58.06 74 CYS A C 1
ATOM 534 O O . CYS A 1 74 ? 296.126 533.654 286.871 1.00 58.06 74 CYS A O 1
ATOM 537 N N . PRO A 1 75 ? 294.070 533.223 287.664 1.00 54.89 75 PRO A N 1
ATOM 538 C CA . PRO A 1 75 ? 294.426 531.848 288.051 1.00 54.89 75 PRO A CA 1
ATOM 539 C C . PRO A 1 75 ? 295.058 531.006 286.957 1.00 54.89 75 PRO A C 1
ATOM 540 O O . PRO A 1 75 ? 295.691 529.994 287.281 1.00 54.89 75 PRO A O 1
ATOM 544 N N . THR A 1 76 ? 294.907 531.360 285.682 1.00 56.25 76 THR A N 1
ATOM 545 C CA . THR A 1 76 ? 295.548 530.602 284.615 1.00 56.25 76 THR A CA 1
ATOM 546 C C . THR A 1 76 ? 296.427 531.446 283.705 1.00 56.25 76 THR A C 1
ATOM 547 O O . THR A 1 76 ? 297.025 530.895 282.776 1.00 56.25 76 THR A O 1
ATOM 551 N N . THR A 1 77 ? 296.524 532.757 283.939 1.00 57.79 77 THR A N 1
ATOM 552 C CA . THR A 1 77 ? 297.382 533.602 283.114 1.00 57.79 77 THR A CA 1
ATOM 553 C C . THR A 1 77 ? 298.814 533.084 283.087 1.00 57.79 77 THR A C 1
ATOM 554 O O . THR A 1 77 ? 299.396 532.880 282.015 1.00 57.79 77 THR A O 1
ATOM 558 N N . GLY A 1 78 ? 299.393 532.851 284.259 1.00 57.39 78 GLY A N 1
ATOM 559 C CA . GLY A 1 78 ? 300.766 532.399 284.344 1.00 57.39 78 GLY A CA 1
ATOM 560 C C . GLY A 1 78 ? 301.485 532.992 285.535 1.00 57.39 78 GLY A C 1
ATOM 561 O O . GLY A 1 78 ? 300.948 533.882 286.201 1.00 57.39 78 GLY A O 1
ATOM 562 N N . GLU A 1 79 ? 302.697 532.512 285.808 1.00 57.11 79 GLU A N 1
ATOM 563 C CA . GLU A 1 79 ? 303.440 532.965 286.976 1.00 57.11 79 GLU A CA 1
ATOM 564 C C . GLU A 1 79 ? 303.664 534.469 286.921 1.00 57.11 79 GLU A C 1
ATOM 565 O O . GLU A 1 79 ? 304.056 535.017 285.887 1.00 57.11 79 GLU A O 1
ATOM 571 N N . ALA A 1 80 ? 303.404 535.136 288.041 1.00 52.32 80 ALA A N 1
ATOM 572 C CA . ALA A 1 80 ? 303.581 536.576 288.110 1.00 52.32 80 ALA A CA 1
ATOM 573 C C . ALA A 1 80 ? 305.061 536.929 288.177 1.00 52.32 80 ALA A C 1
ATOM 574 O O . ALA A 1 80 ? 305.892 536.143 288.638 1.00 52.32 80 ALA A O 1
ATOM 576 N N . HIS A 1 81 ? 305.387 538.127 287.700 1.00 48.98 81 HIS A N 1
ATOM 577 C CA . HIS A 1 81 ? 306.749 538.639 287.739 1.00 48.98 81 HIS A CA 1
ATOM 578 C C . HIS A 1 81 ? 306.717 540.074 288.235 1.00 48.98 81 HIS A C 1
ATOM 579 O O . HIS A 1 81 ? 306.134 540.946 287.583 1.00 48.98 81 HIS A O 1
ATOM 586 N N . ASN A 1 82 ? 307.335 540.311 289.378 1.00 48.35 82 ASN A N 1
ATOM 587 C CA . ASN A 1 82 ? 307.463 541.656 289.915 1.00 48.35 82 ASN A CA 1
ATOM 588 C C . ASN A 1 82 ? 308.553 542.406 289.158 1.00 48.35 82 ASN A C 1
ATOM 589 O O . ASN A 1 82 ? 309.609 541.832 288.879 1.00 48.35 82 ASN A O 1
ATOM 594 N N . PRO A 1 83 ? 308.335 543.673 288.801 1.00 48.04 83 PRO A N 1
ATOM 595 C CA . PRO A 1 83 ? 309.417 544.450 288.178 1.00 48.04 83 PRO A CA 1
ATOM 596 C C . PRO A 1 83 ? 310.637 544.614 289.069 1.00 48.04 83 PRO A C 1
ATOM 597 O O . PRO A 1 83 ? 311.727 544.889 288.554 1.00 48.04 83 PRO A O 1
ATOM 601 N N . LYS A 1 84 ? 310.493 544.459 290.384 1.00 46.87 84 LYS A N 1
ATOM 602 C CA . LYS A 1 84 ? 311.623 544.562 291.297 1.00 46.87 84 LYS A CA 1
ATOM 603 C C . LYS A 1 84 ? 312.458 543.291 291.359 1.00 46.87 84 LYS A C 1
ATOM 604 O O . LYS A 1 84 ? 313.512 543.298 291.999 1.00 46.87 84 LYS A O 1
ATOM 610 N N . ARG A 1 85 ? 312.018 542.207 290.719 1.00 48.39 85 ARG A N 1
ATOM 611 C CA . ARG A 1 85 ? 312.775 540.963 290.765 1.00 48.39 85 ARG A CA 1
ATOM 612 C C . ARG A 1 85 ? 314.112 541.075 290.046 1.00 48.39 85 ARG A C 1
ATOM 613 O O . ARG A 1 85 ? 315.014 540.273 290.309 1.00 48.39 85 ARG A O 1
ATOM 621 N N . ALA A 1 86 ? 314.258 542.042 289.143 1.00 49.48 86 ALA A N 1
ATOM 622 C CA . ALA A 1 86 ? 315.542 542.261 288.492 1.00 49.48 86 ALA A CA 1
ATOM 623 C C . ALA A 1 86 ? 316.528 542.981 289.401 1.00 49.48 86 ALA A C 1
ATOM 624 O O . ALA A 1 86 ? 317.728 542.688 289.358 1.00 49.48 86 ALA A O 1
ATOM 626 N N . GLU A 1 87 ? 316.048 543.911 290.221 1.00 50.22 87 GLU A N 1
ATOM 627 C CA . GLU A 1 87 ? 316.933 544.737 291.029 1.00 50.22 87 GLU A CA 1
ATOM 628 C C . GLU A 1 87 ? 317.614 543.905 292.115 1.00 50.22 87 GLU A C 1
ATOM 629 O O . GLU A 1 87 ? 317.042 542.957 292.659 1.00 50.22 87 GLU A O 1
ATOM 635 N N . ASP A 1 88 ? 318.859 544.278 292.424 1.00 49.13 88 ASP A N 1
ATOM 636 C CA . ASP A 1 88 ? 319.741 543.409 293.198 1.00 49.13 88 ASP A CA 1
ATOM 637 C C . ASP A 1 88 ? 319.362 543.367 294.673 1.00 49.13 88 ASP A C 1
ATOM 638 O O . ASP A 1 88 ? 319.384 542.297 295.292 1.00 49.13 88 ASP A O 1
ATOM 643 N N . THR A 1 89 ? 319.023 544.514 295.258 1.00 47.17 89 THR A N 1
ATOM 644 C CA . THR A 1 89 ? 318.798 544.611 296.693 1.00 47.17 89 THR A CA 1
ATOM 645 C C . THR A 1 89 ? 317.412 544.158 297.115 1.00 47.17 89 THR A C 1
ATOM 646 O O . THR A 1 89 ? 316.991 544.475 298.232 1.00 47.17 89 THR A O 1
ATOM 650 N N . TYR A 1 90 ? 316.689 543.434 296.268 1.00 45.73 90 TYR A N 1
ATOM 651 C CA . TYR A 1 90 ? 315.317 543.047 296.550 1.00 45.73 90 TYR A CA 1
ATOM 652 C C . TYR A 1 90 ? 315.219 541.535 296.641 1.00 45.73 90 TYR A C 1
ATOM 653 O O . TYR A 1 90 ? 315.697 540.820 295.756 1.00 45.73 90 TYR A O 1
ATOM 662 N N . VAL A 1 91 ? 314.603 541.058 297.710 1.00 45.35 91 VAL A N 1
ATOM 663 C CA . VAL A 1 91 ? 314.295 539.647 297.869 1.00 45.35 91 VAL A CA 1
ATOM 664 C C . VAL A 1 91 ? 312.871 539.433 297.389 1.00 45.35 91 VAL A C 1
ATOM 665 O O . VAL A 1 91 ? 311.951 540.142 297.813 1.00 45.35 91 VAL A O 1
ATOM 669 N N . CYS A 1 92 ? 312.685 538.467 296.500 1.00 48.35 92 CYS A N 1
ATOM 670 C CA . CYS A 1 92 ? 311.397 538.252 295.866 1.00 48.35 92 CYS A CA 1
ATOM 671 C C . CYS A 1 92 ? 311.013 536.786 295.955 1.00 48.35 92 CYS A C 1
ATOM 672 O O . CYS A 1 92 ? 311.843 535.900 295.741 1.00 48.35 92 CYS A O 1
ATOM 675 N N . LYS A 1 93 ? 309.749 536.544 296.275 1.00 49.08 93 LYS A N 1
ATOM 676 C CA . LYS A 1 93 ? 309.236 535.198 296.461 1.00 49.08 93 LYS A CA 1
ATOM 677 C C . LYS A 1 93 ? 307.902 535.059 295.742 1.00 49.08 93 LYS A C 1
ATOM 678 O O . LYS A 1 93 ? 307.118 536.008 295.656 1.00 49.08 93 LYS A O 1
ATOM 684 N N . SER A 1 94 ? 307.654 533.860 295.227 1.00 51.18 94 SER A N 1
ATOM 685 C CA . SER A 1 94 ? 306.448 533.561 294.469 1.00 51.18 94 SER A CA 1
ATOM 686 C C . SER A 1 94 ? 305.497 532.755 295.341 1.00 51.18 94 SER A C 1
ATOM 687 O O . SER A 1 94 ? 305.857 531.682 295.836 1.00 51.18 94 SER A O 1
ATOM 690 N N . GLY A 1 95 ? 304.284 533.274 295.525 1.00 52.98 95 GLY A N 1
ATOM 691 C CA . GLY A 1 95 ? 303.251 532.595 296.268 1.00 52.98 95 GLY A CA 1
ATOM 692 C C . GLY A 1 95 ? 302.036 532.323 295.399 1.00 52.98 95 GLY A C 1
ATOM 693 O O . GLY A 1 95 ? 301.976 532.701 294.228 1.00 52.98 95 GLY A O 1
ATOM 694 N N . VAL A 1 96 ? 301.053 531.676 296.012 1.00 53.46 96 VAL A N 1
ATOM 695 C CA . VAL A 1 96 ? 299.834 531.280 295.323 1.00 53.46 96 VAL A CA 1
ATOM 696 C C . VAL A 1 96 ? 298.652 531.600 296.229 1.00 53.46 96 VAL A C 1
ATOM 697 O O . VAL A 1 96 ? 298.734 531.442 297.451 1.00 53.46 96 VAL A O 1
ATOM 701 N N . THR A 1 97 ? 297.559 532.078 295.636 1.00 54.27 97 THR A N 1
ATOM 702 C CA . THR A 1 97 ? 296.450 532.599 296.423 1.00 54.27 97 THR A CA 1
ATOM 703 C C . THR A 1 97 ? 295.128 532.379 295.703 1.00 54.27 97 THR A C 1
ATOM 704 O O . THR A 1 97 ? 295.072 532.256 294.478 1.00 54.27 97 THR A O 1
ATOM 708 N N . ASP A 1 98 ? 294.054 532.347 296.489 1.00 54.99 98 ASP A N 1
ATOM 709 C CA . ASP A 1 98 ? 292.716 532.185 295.938 1.00 54.99 98 ASP A CA 1
ATOM 710 C C . ASP A 1 98 ? 292.295 533.418 295.152 1.00 54.99 98 ASP A C 1
ATOM 711 O O . ASP A 1 98 ? 292.508 534.554 295.582 1.00 54.99 98 ASP A O 1
ATOM 716 N N . ARG A 1 99 ? 291.679 533.185 293.997 1.00 53.02 99 ARG A N 1
ATOM 717 C CA . ARG A 1 99 ? 291.243 534.252 293.115 1.00 53.02 99 ARG A CA 1
ATOM 718 C C . ARG A 1 99 ? 289.924 533.856 292.472 1.00 53.02 99 ARG A C 1
ATOM 719 O O . ARG A 1 99 ? 289.647 532.671 292.261 1.00 53.02 99 ARG A O 1
ATOM 727 N N . GLY A 1 100 ? 289.121 534.862 292.154 1.00 51.82 100 GLY A N 1
ATOM 728 C CA . GLY A 1 100 ? 287.819 534.617 291.573 1.00 51.82 100 GLY A CA 1
ATOM 729 C C . GLY A 1 100 ? 287.191 535.903 291.090 1.00 51.82 100 GLY A C 1
ATOM 730 O O . GLY A 1 100 ? 287.859 536.928 290.948 1.00 51.82 100 GLY A O 1
ATOM 731 N N . TRP A 1 101 ? 285.883 535.832 290.839 1.00 51.33 101 TRP A N 1
ATOM 732 C CA . TRP A 1 101 ? 285.165 536.990 290.316 1.00 51.33 101 TRP A CA 1
ATOM 733 C C . TRP A 1 101 ? 285.171 538.153 291.298 1.00 51.33 101 TRP A C 1
ATOM 734 O O . TRP A 1 101 ? 285.107 539.314 290.882 1.00 51.33 101 TRP A O 1
ATOM 745 N N . GLY A 1 102 ? 285.235 537.867 292.601 1.00 53.79 102 GLY A N 1
ATOM 746 C CA . GLY A 1 102 ? 285.298 538.931 293.586 1.00 53.79 102 GLY A CA 1
ATOM 747 C C . GLY A 1 102 ? 286.653 539.591 293.706 1.00 53.79 102 GLY A C 1
ATOM 748 O O . GLY A 1 102 ? 286.755 540.667 294.302 1.00 53.79 102 GLY A O 1
ATOM 749 N N . ASN A 1 103 ? 287.693 538.970 293.157 1.00 54.51 103 ASN A N 1
ATOM 750 C CA . ASN A 1 103 ? 289.043 539.511 293.184 1.00 54.51 103 ASN A CA 1
ATOM 751 C C . ASN A 1 103 ? 289.428 540.209 291.889 1.00 54.51 103 ASN A C 1
ATOM 752 O O . ASN A 1 103 ? 290.558 540.690 291.774 1.00 54.51 103 ASN A O 1
ATOM 757 N N . GLY A 1 104 ? 288.523 540.275 290.916 1.00 55.51 104 GLY A N 1
ATOM 758 C CA . GLY A 1 104 ? 288.819 540.860 289.627 1.00 55.51 104 GLY A CA 1
ATOM 759 C C . GLY A 1 104 ? 289.201 539.873 288.547 1.00 55.51 104 GLY A C 1
ATOM 760 O O . GLY A 1 104 ? 289.522 540.298 287.432 1.00 55.51 104 GLY A O 1
ATOM 761 N N . CYS A 1 105 ? 289.171 538.578 288.836 1.00 56.14 105 CYS A N 1
ATOM 762 C CA . CYS A 1 105 ? 289.544 537.563 287.865 1.00 56.14 105 CYS A CA 1
ATOM 763 C C . CYS A 1 105 ? 288.336 537.103 287.061 1.00 56.14 105 CYS A C 1
ATOM 764 O O . CYS A 1 105 ? 287.193 537.177 287.519 1.00 56.14 105 CYS A O 1
ATOM 767 N N . GLY A 1 106 ? 288.604 536.631 285.847 1.00 53.49 106 GLY A N 1
ATOM 768 C CA . GLY A 1 106 ? 287.568 536.059 285.016 1.00 53.49 106 GLY A CA 1
ATOM 769 C C . GLY A 1 106 ? 287.359 534.587 285.297 1.00 53.49 106 GLY A C 1
ATOM 770 O O . GLY A 1 106 ? 286.325 534.018 284.939 1.00 53.49 106 GLY A O 1
ATOM 771 N N . LEU A 1 107 ? 288.333 533.961 285.942 1.00 52.68 107 LEU A N 1
ATOM 772 C CA . LEU A 1 107 ? 288.272 532.550 286.290 1.00 52.68 107 LEU A CA 1
ATOM 773 C C . LEU A 1 107 ? 288.352 532.400 287.807 1.00 52.68 107 LEU A C 1
ATOM 774 O O . LEU A 1 107 ? 288.301 533.377 288.555 1.00 52.68 107 LEU A O 1
ATOM 779 N N . PHE A 1 108 ? 288.475 531.157 288.256 1.00 50.34 108 PHE A N 1
ATOM 780 C CA . PHE A 1 108 ? 288.548 530.829 289.670 1.00 50.34 108 PHE A CA 1
ATOM 781 C C . PHE A 1 108 ? 289.751 529.936 289.916 1.00 50.34 108 PHE A C 1
ATOM 782 O O . PHE A 1 108 ? 290.168 529.177 289.038 1.00 50.34 108 PHE A O 1
ATOM 790 N N . GLY A 1 109 ? 290.310 530.030 291.118 1.00 53.01 109 GLY A N 1
ATOM 791 C CA . GLY A 1 109 ? 291.318 529.070 291.501 1.00 53.01 109 GLY A CA 1
ATOM 792 C C . GLY A 1 109 ? 292.544 529.752 292.051 1.00 53.01 109 GLY A C 1
ATOM 793 O O . GLY A 1 109 ? 292.502 530.912 292.471 1.00 53.01 109 GLY A O 1
ATOM 794 N N . LYS A 1 110 ? 293.654 529.024 292.038 1.00 54.35 110 LYS A N 1
ATOM 795 C CA . LYS A 1 110 ? 294.904 529.487 292.633 1.00 54.35 110 LYS A CA 1
ATOM 796 C C . LYS A 1 110 ? 295.695 530.289 291.607 1.00 54.35 110 LYS A C 1
ATOM 797 O O . LYS A 1 110 ? 296.339 529.725 290.721 1.00 54.35 110 LYS A O 1
ATOM 803 N N . GLY A 1 111 ? 295.647 531.615 291.731 1.00 53.34 111 GLY A N 1
ATOM 804 C CA . GLY A 1 111 ? 296.511 532.477 290.956 1.00 53.34 111 GLY A CA 1
ATOM 805 C C . GLY A 1 111 ? 297.852 532.692 291.635 1.00 53.34 111 GLY A C 1
ATOM 806 O O . GLY A 1 111 ? 298.047 532.365 292.801 1.00 53.34 111 GLY A O 1
ATOM 807 N N . SER A 1 112 ? 298.788 533.260 290.885 1.00 53.79 112 SER A N 1
ATOM 808 C CA . SER A 1 112 ? 300.156 533.433 291.350 1.00 53.79 112 SER A CA 1
ATOM 809 C C . SER A 1 112 ? 300.416 534.885 291.719 1.00 53.79 112 SER A C 1
ATOM 810 O O . SER A 1 112 ? 299.945 535.805 291.044 1.00 53.79 112 SER A O 1
ATOM 813 N N . ILE A 1 113 ? 301.171 535.081 292.794 1.00 51.39 113 ILE A N 1
ATOM 814 C CA . ILE A 1 113 ? 301.607 536.399 293.223 1.00 51.39 113 ILE A CA 1
ATOM 815 C C . ILE A 1 113 ? 303.122 536.385 293.338 1.00 51.39 113 ILE A C 1
ATOM 816 O O . ILE A 1 113 ? 303.737 535.345 293.593 1.00 51.39 113 ILE A O 1
ATOM 821 N N . ASP A 1 114 ? 303.721 537.553 293.142 1.00 49.43 114 ASP A N 1
ATOM 822 C CA . ASP A 1 114 ? 305.152 537.751 293.321 1.00 49.43 114 ASP A CA 1
ATOM 823 C C . ASP A 1 114 ? 305.340 538.934 294.254 1.00 49.43 114 ASP A C 1
ATOM 824 O O . ASP A 1 114 ? 304.832 540.027 293.978 1.00 49.43 114 ASP A O 1
ATOM 829 N N . THR A 1 115 ? 306.050 538.712 295.358 1.00 48.20 115 THR A N 1
ATOM 830 C CA . THR A 1 115 ? 306.242 539.718 296.392 1.00 48.20 115 THR A CA 1
ATOM 831 C C . THR A 1 115 ? 307.721 540.048 296.505 1.00 48.20 115 THR A C 1
ATOM 832 O O . THR A 1 115 ? 308.551 539.146 296.644 1.00 48.20 115 THR A O 1
ATOM 836 N N . CYS A 1 116 ? 308.041 541.336 296.461 1.00 48.52 116 CYS A N 1
ATOM 837 C CA . CYS A 1 116 ? 309.410 541.816 296.557 1.00 48.52 116 CYS A CA 1
ATOM 838 C C . CYS A 1 116 ? 309.540 542.786 297.720 1.00 48.52 116 CYS A C 1
ATOM 839 O O . CYS A 1 116 ? 308.693 543.663 297.910 1.00 48.52 116 CYS A O 1
ATOM 842 N N . ALA A 1 117 ? 310.607 542.619 298.494 1.00 46.03 117 ALA A N 1
ATOM 843 C CA . ALA A 1 117 ? 310.902 543.477 299.630 1.00 46.03 117 ALA A CA 1
ATOM 844 C C . ALA A 1 117 ? 312.364 543.891 299.583 1.00 46.03 117 ALA A C 1
ATOM 845 O O . ALA A 1 117 ? 313.228 543.125 299.156 1.00 46.03 117 ALA A O 1
ATOM 847 N N . ASN A 1 118 ? 312.639 545.108 300.037 1.00 46.43 118 ASN A N 1
ATOM 848 C CA . ASN A 1 118 ? 313.995 545.637 299.989 1.00 46.43 118 ASN A CA 1
ATOM 849 C C . ASN A 1 118 ? 314.781 545.166 301.207 1.00 46.43 118 ASN A C 1
ATOM 850 O O . ASN A 1 118 ? 314.453 545.522 302.343 1.00 46.43 118 ASN A O 1
ATOM 855 N N . PHE A 1 119 ? 315.820 544.373 300.968 1.00 43.01 119 PHE A N 1
ATOM 856 C CA . PHE A 1 119 ? 316.661 543.843 302.030 1.00 43.01 119 PHE A CA 1
ATOM 857 C C . PHE A 1 119 ? 317.795 544.810 302.336 1.00 43.01 119 PHE A C 1
ATOM 858 O O . PHE A 1 119 ? 318.395 545.392 301.429 1.00 43.01 119 PHE A O 1
ATOM 866 N N . THR A 1 120 ? 318.082 544.977 303.623 1.00 44.44 120 THR A N 1
ATOM 867 C CA . THR A 1 120 ? 319.179 545.825 304.066 1.00 44.44 120 THR A CA 1
ATOM 868 C C . THR A 1 120 ? 319.773 545.227 305.328 1.00 44.44 120 THR A C 1
ATOM 869 O O . THR A 1 120 ? 319.038 544.885 306.257 1.00 44.44 120 THR A O 1
ATOM 873 N N . CYS A 1 121 ? 321.095 545.095 305.355 1.00 44.25 121 CYS A N 1
ATOM 874 C CA . CYS A 1 121 ? 321.795 544.603 306.532 1.00 44.25 121 CYS A CA 1
ATOM 875 C C . CYS A 1 121 ? 322.178 545.780 307.417 1.00 44.25 121 CYS A C 1
ATOM 876 O O . CYS A 1 121 ? 322.744 546.767 306.939 1.00 44.25 121 CYS A O 1
ATOM 879 N N . SER A 1 122 ? 321.856 545.675 308.704 1.00 42.31 122 SER A N 1
ATOM 880 C CA . SER A 1 122 ? 322.196 546.700 309.682 1.00 42.31 122 SER A CA 1
ATOM 881 C C . SER A 1 122 ? 323.408 546.331 310.523 1.00 42.31 122 SER A C 1
ATOM 882 O O . SER A 1 122 ? 324.266 547.182 310.769 1.00 42.31 122 SER A O 1
ATOM 885 N N . LEU A 1 123 ? 323.499 545.080 310.962 1.00 38.42 123 LEU A N 1
ATOM 886 C CA . LEU A 1 123 ? 324.607 544.610 311.778 1.00 38.42 123 LEU A CA 1
ATOM 887 C C . LEU A 1 123 ? 325.187 543.347 311.166 1.00 38.42 123 LEU A C 1
ATOM 888 O O . LEU A 1 123 ? 324.450 542.495 310.662 1.00 38.42 123 LEU A O 1
ATOM 893 N N . LYS A 1 124 ? 326.509 543.227 311.227 1.00 36.93 124 LYS A N 1
ATOM 894 C CA . LYS A 1 124 ? 327.231 542.192 310.505 1.00 36.93 124 LYS A CA 1
ATOM 895 C C . LYS A 1 124 ? 328.358 541.632 311.361 1.00 36.93 124 LYS A C 1
ATOM 896 O O . LYS A 1 124 ? 329.046 542.372 312.068 1.00 36.93 124 LYS A O 1
ATOM 902 N N . ALA A 1 125 ? 328.520 540.315 311.307 1.00 34.38 125 ALA A N 1
ATOM 903 C CA . ALA A 1 125 ? 329.613 539.613 311.963 1.00 34.38 125 ALA A CA 1
ATOM 904 C C . ALA A 1 125 ? 330.666 539.265 310.923 1.00 34.38 125 ALA A C 1
ATOM 905 O O . ALA A 1 125 ? 330.361 538.618 309.920 1.00 34.38 125 ALA A O 1
ATOM 907 N N . VAL A 1 126 ? 331.902 539.681 311.170 1.00 34.73 126 VAL A N 1
ATOM 908 C CA . VAL A 1 126 ? 332.966 539.606 310.175 1.00 34.73 126 VAL A CA 1
ATOM 909 C C . VAL A 1 126 ? 333.936 538.501 310.565 1.00 34.73 126 VAL A C 1
ATOM 910 O O . VAL A 1 126 ? 334.473 538.501 311.678 1.00 34.73 126 VAL A O 1
ATOM 914 N N . GLY A 1 127 ? 334.163 537.562 309.652 1.00 36.28 127 GLY A N 1
ATOM 915 C CA . GLY A 1 127 ? 335.199 536.564 309.831 1.00 36.28 127 GLY A CA 1
ATOM 916 C C . GLY A 1 127 ? 336.478 536.995 309.133 1.00 36.28 127 GLY A C 1
ATOM 917 O O . GLY A 1 127 ? 336.447 537.569 308.048 1.00 36.28 127 GLY A O 1
ATOM 918 N N . ARG A 1 128 ? 337.605 536.718 309.781 1.00 36.96 128 ARG A N 1
ATOM 919 C CA . ARG A 1 128 ? 338.910 537.117 309.283 1.00 36.96 128 ARG A CA 1
ATOM 920 C C . ARG A 1 128 ? 339.871 535.941 309.354 1.00 36.96 128 ARG A C 1
ATOM 921 O O . ARG A 1 128 ? 339.709 535.037 310.175 1.00 36.96 128 ARG A O 1
ATOM 929 N N . MET A 1 129 ? 340.878 535.973 308.489 1.00 41.35 129 MET A N 1
ATOM 930 C CA . MET A 1 129 ? 341.856 534.903 308.355 1.00 41.35 129 MET A CA 1
ATOM 931 C C . MET A 1 129 ? 343.198 535.354 308.911 1.00 41.35 129 MET A C 1
ATOM 932 O O . MET A 1 129 ? 343.586 536.515 308.754 1.00 41.35 129 MET A O 1
ATOM 937 N N . ILE A 1 130 ? 343.905 534.431 309.559 1.00 40.76 130 ILE A N 1
ATOM 938 C CA . ILE A 1 130 ? 345.245 534.679 310.081 1.00 40.76 130 ILE A CA 1
ATOM 939 C C . ILE A 1 130 ? 346.258 534.020 309.160 1.00 40.76 130 ILE A C 1
ATOM 940 O O . ILE A 1 130 ? 346.132 532.833 308.831 1.00 40.76 130 ILE A O 1
ATOM 945 N N . GLN A 1 131 ? 347.253 534.778 308.745 1.00 42.44 131 GLN A N 1
ATOM 946 C CA . GLN A 1 131 ? 348.383 534.189 308.037 1.00 42.44 131 GLN A CA 1
ATOM 947 C C . GLN A 1 131 ? 349.436 533.739 309.041 1.00 42.44 131 GLN A C 1
ATOM 948 O O . GLN A 1 131 ? 349.770 534.499 309.956 1.00 42.44 131 GLN A O 1
ATOM 954 N N . PRO A 1 132 ? 349.973 532.524 308.908 1.00 40.46 132 PRO A N 1
ATOM 955 C CA . PRO A 1 132 ? 350.934 532.035 309.910 1.00 40.46 132 PRO A CA 1
ATOM 956 C C . PRO A 1 132 ? 352.138 532.939 310.086 1.00 40.46 132 PRO A C 1
ATOM 957 O O . PRO A 1 132 ? 352.698 533.003 311.186 1.00 40.46 132 PRO A O 1
ATOM 961 N N . GLU A 1 133 ? 352.546 533.651 309.036 1.00 42.06 133 GLU A N 1
ATOM 962 C CA . GLU A 1 133 ? 353.674 534.567 309.119 1.00 42.06 133 GLU A CA 1
ATOM 963 C C . GLU A 1 133 ? 353.387 535.796 309.969 1.00 42.06 133 GLU A C 1
ATOM 964 O O . GLU A 1 133 ? 354.327 536.524 310.301 1.00 42.06 133 GLU A O 1
ATOM 970 N N . ASN A 1 134 ? 352.130 536.057 310.316 1.00 41.57 134 ASN A N 1
ATOM 971 C CA . ASN A 1 134 ? 351.775 537.214 311.127 1.00 41.57 134 ASN A CA 1
ATOM 972 C C . ASN A 1 134 ? 351.555 536.869 312.593 1.00 41.57 134 ASN A C 1
ATOM 973 O O . ASN A 1 134 ? 351.238 537.760 313.383 1.00 41.57 134 ASN A O 1
ATOM 978 N N . VAL A 1 135 ? 351.723 535.610 312.973 1.00 39.50 135 VAL A N 1
ATOM 979 C CA . VAL A 1 135 ? 351.556 535.177 314.354 1.00 39.50 135 VAL A CA 1
ATOM 980 C C . VAL A 1 135 ? 352.876 535.347 315.088 1.00 39.50 135 VAL A C 1
ATOM 981 O O . VAL A 1 135 ? 353.922 534.886 314.618 1.00 39.50 135 VAL A O 1
ATOM 985 N N . LYS A 1 136 ? 352.835 536.007 316.240 1.00 38.06 136 LYS A N 1
ATOM 986 C CA . LYS A 1 136 ? 354.016 536.161 317.076 1.00 38.06 136 LYS A CA 1
ATOM 987 C C . LYS A 1 136 ? 353.681 535.781 318.510 1.00 38.06 136 LYS A C 1
ATOM 988 O O . LYS A 1 136 ? 352.659 536.209 319.052 1.00 38.06 136 LYS A O 1
ATOM 994 N N . TYR A 1 137 ? 354.535 534.959 319.109 1.00 37.30 137 TYR A N 1
ATOM 995 C CA . TYR A 1 137 ? 354.366 534.504 320.481 1.00 37.30 137 TYR A CA 1
ATOM 996 C C . TYR A 1 137 ? 355.311 535.276 321.387 1.00 37.30 137 TYR A C 1
ATOM 997 O O . TYR A 1 137 ? 356.510 535.351 321.114 1.00 37.30 137 TYR A O 1
ATOM 1006 N N . GLU A 1 138 ? 354.776 535.848 322.457 1.00 40.47 138 GLU A N 1
ATOM 1007 C CA . GLU A 1 138 ? 355.608 536.457 323.483 1.00 40.47 138 GLU A CA 1
ATOM 1008 C C . GLU A 1 138 ? 356.014 535.384 324.482 1.00 40.47 138 GLU A C 1
ATOM 1009 O O . GLU A 1 138 ? 355.163 534.659 325.003 1.00 40.47 138 GLU A O 1
ATOM 1015 N N . VAL A 1 139 ? 357.313 535.270 324.734 1.00 37.83 139 VAL A N 1
ATOM 1016 C CA . VAL A 1 139 ? 357.849 534.266 325.639 1.00 37.83 139 VAL A CA 1
ATOM 1017 C C . VAL A 1 139 ? 358.668 534.967 326.710 1.00 37.83 139 VAL A C 1
ATOM 1018 O O . VAL A 1 139 ? 359.474 535.855 326.410 1.00 37.83 139 VAL A O 1
ATOM 1022 N N . GLY A 1 140 ? 358.448 534.571 327.961 1.00 39.33 140 GLY A N 1
ATOM 1023 C CA . GLY A 1 140 ? 359.180 535.100 329.093 1.00 39.33 140 GLY A CA 1
ATOM 1024 C C . GLY A 1 140 ? 360.112 534.047 329.670 1.00 39.33 140 GLY A C 1
ATOM 1025 O O . GLY A 1 140 ? 359.704 532.908 329.922 1.00 39.33 140 GLY A O 1
ATOM 1026 N N . ILE A 1 141 ? 361.366 534.454 329.864 1.00 40.06 141 ILE A N 1
ATOM 1027 C CA . ILE A 1 141 ? 362.404 533.653 330.500 1.00 40.06 141 ILE A CA 1
ATOM 1028 C C . ILE A 1 141 ? 362.829 534.371 331.771 1.00 40.06 141 ILE A C 1
ATOM 1029 O O . ILE A 1 141 ? 362.955 535.599 331.785 1.00 40.06 141 ILE A O 1
ATOM 1034 N N . PHE A 1 142 ? 363.026 533.611 332.841 1.00 40.27 142 PHE A N 1
ATOM 1035 C CA . PHE A 1 142 ? 363.421 534.158 334.127 1.00 40.27 142 PHE A CA 1
ATOM 1036 C C . PHE A 1 142 ? 364.431 533.228 334.779 1.00 40.27 142 PHE A C 1
ATOM 1037 O O . PHE A 1 142 ? 364.316 532.006 334.673 1.00 40.27 142 PHE A O 1
ATOM 1045 N N . ILE A 1 143 ? 365.418 533.811 335.448 1.00 41.34 143 ILE A N 1
ATOM 1046 C CA . ILE A 1 143 ? 366.422 533.063 336.194 1.00 41.34 143 ILE A CA 1
ATOM 1047 C C . ILE A 1 143 ? 366.242 533.363 337.673 1.00 41.34 143 ILE A C 1
ATOM 1048 O O . ILE A 1 143 ? 366.182 534.532 338.072 1.00 41.34 143 ILE A O 1
ATOM 1053 N N . HIS A 1 144 ? 366.168 532.311 338.486 1.00 40.44 144 HIS A N 1
ATOM 1054 C CA . HIS A 1 144 ? 365.985 532.460 339.928 1.00 40.44 144 HIS A CA 1
ATOM 1055 C C . HIS A 1 144 ? 367.289 532.967 340.534 1.00 40.44 144 HIS A C 1
ATOM 1056 O O . HIS A 1 144 ? 368.084 532.220 341.108 1.00 40.44 144 HIS A O 1
ATOM 1063 N N . GLY A 1 145 ? 367.515 534.267 340.386 1.00 40.84 145 GLY A N 1
ATOM 1064 C CA . GLY A 1 145 ? 368.626 534.916 341.045 1.00 40.84 145 GLY A CA 1
ATOM 1065 C C . GLY A 1 145 ? 368.222 535.375 342.427 1.00 40.84 145 GLY A C 1
ATOM 1066 O O . GLY A 1 145 ? 367.573 534.629 343.164 1.00 40.84 145 GLY A O 1
ATOM 1067 N N . SER A 1 146 ? 368.581 536.598 342.791 1.00 40.91 146 SER A N 1
ATOM 1068 C CA . SER A 1 146 ? 368.190 537.172 344.069 1.00 40.91 146 SER A CA 1
ATOM 1069 C C . SER A 1 146 ? 367.031 538.130 343.839 1.00 40.91 146 SER A C 1
ATOM 1070 O O . SER A 1 146 ? 367.191 539.154 343.168 1.00 40.91 146 SER A O 1
ATOM 1073 N N . THR A 1 147 ? 365.870 537.794 344.391 1.00 40.41 147 THR A N 1
ATOM 1074 C CA . THR A 1 147 ? 364.681 538.621 344.274 1.00 40.41 147 THR A CA 1
ATOM 1075 C C . THR A 1 147 ? 364.083 538.847 345.653 1.00 40.41 147 THR A C 1
ATOM 1076 O O . THR A 1 147 ? 364.311 538.077 346.588 1.00 40.41 147 THR A O 1
ATOM 1080 N N . SER A 1 148 ? 363.326 539.930 345.770 1.00 41.87 148 SER A N 1
ATOM 1081 C CA . SER A 1 148 ? 362.462 540.153 346.914 1.00 41.87 148 SER A CA 1
ATOM 1082 C C . SER A 1 148 ? 361.071 539.615 346.594 1.00 41.87 148 SER A C 1
ATOM 1083 O O . SER A 1 148 ? 360.829 539.055 345.525 1.00 41.87 148 SER A O 1
ATOM 1086 N N . SER A 1 149 ? 360.135 539.780 347.527 1.00 43.42 149 SER A N 1
ATOM 1087 C CA . SER A 1 149 ? 358.776 539.314 347.272 1.00 43.42 149 SER A CA 1
ATOM 1088 C C . SER A 1 149 ? 358.050 540.234 346.298 1.00 43.42 149 SER A C 1
ATOM 1089 O O . SER A 1 149 ? 357.290 539.764 345.443 1.00 43.42 149 SER A O 1
ATOM 1092 N N . ASP A 1 150 ? 358.265 541.546 346.412 1.00 45.32 150 ASP A N 1
ATOM 1093 C CA . ASP A 1 150 ? 357.605 542.485 345.511 1.00 45.32 150 ASP A CA 1
ATOM 1094 C C . ASP A 1 150 ? 358.258 542.509 344.134 1.00 45.32 150 ASP A C 1
ATOM 1095 O O . ASP A 1 150 ? 357.563 542.633 343.120 1.00 45.32 150 ASP A O 1
ATOM 1100 N N . THR A 1 151 ? 359.583 542.398 344.074 1.00 43.45 151 THR A N 1
ATOM 1101 C CA . THR A 1 151 ? 360.283 542.467 342.798 1.00 43.45 151 THR A CA 1
ATOM 1102 C C . THR A 1 151 ? 360.247 541.158 342.023 1.00 43.45 151 THR A C 1
ATOM 1103 O O . THR A 1 151 ? 360.552 541.159 340.828 1.00 43.45 151 THR A O 1
ATOM 1107 N N . HIS A 1 152 ? 359.885 540.048 342.665 1.00 42.45 152 HIS A N 1
ATOM 1108 C CA . HIS A 1 152 ? 359.754 538.760 341.986 1.00 42.45 152 HIS A CA 1
ATOM 1109 C C . HIS A 1 152 ? 358.412 538.750 341.262 1.00 42.45 152 HIS A C 1
ATOM 1110 O O . HIS A 1 152 ? 357.398 538.253 341.757 1.00 42.45 152 HIS A O 1
ATOM 1117 N N . GLY A 1 153 ? 358.411 539.318 340.063 1.00 45.09 153 GLY A N 1
ATOM 1118 C CA . GLY A 1 153 ? 357.184 539.477 339.311 1.00 45.09 153 GLY A CA 1
ATOM 1119 C C . GLY A 1 153 ? 357.139 540.804 338.587 1.00 45.09 153 GLY A C 1
ATOM 1120 O O . GLY A 1 153 ? 356.299 541.017 337.709 1.00 45.09 153 GLY A O 1
ATOM 1121 N N . ASN A 1 154 ? 358.045 541.704 338.954 1.00 47.47 154 ASN A N 1
ATOM 1122 C CA . ASN A 1 154 ? 358.191 542.992 338.287 1.00 47.47 154 ASN A CA 1
ATOM 1123 C C . ASN A 1 154 ? 359.245 542.841 337.197 1.00 47.47 154 ASN A C 1
ATOM 1124 O O . ASN A 1 154 ? 360.419 542.599 337.490 1.00 47.47 154 ASN A O 1
ATOM 1129 N N . TYR A 1 155 ? 358.827 542.977 335.937 1.00 44.96 155 TYR A N 1
ATOM 1130 C CA . TYR A 1 155 ? 359.766 542.804 334.833 1.00 44.96 155 TYR A CA 1
ATOM 1131 C C . TYR A 1 155 ? 360.760 543.956 334.761 1.00 44.96 155 TYR A C 1
ATOM 1132 O O . TYR A 1 155 ? 361.927 543.752 334.410 1.00 44.96 155 TYR A O 1
ATOM 1141 N N . SER A 1 156 ? 360.322 545.171 335.092 1.00 47.02 156 SER A N 1
ATOM 1142 C CA . SER A 1 156 ? 361.211 546.325 335.029 1.00 47.02 156 SER A CA 1
ATOM 1143 C C . SER A 1 156 ? 362.384 546.210 335.991 1.00 47.02 156 SER A C 1
ATOM 1144 O O . SER A 1 156 ? 363.400 546.883 335.793 1.00 47.02 156 SER A O 1
ATOM 1147 N N . SER A 1 157 ? 362.266 545.387 337.029 1.00 45.52 157 SER A N 1
ATOM 1148 C CA . SER A 1 157 ? 363.356 545.163 337.969 1.00 45.52 157 SER A CA 1
ATOM 1149 C C . SER A 1 157 ? 364.135 543.891 337.674 1.00 45.52 157 SER A C 1
ATOM 1150 O O . SER A 1 157 ? 365.354 543.862 337.858 1.00 45.52 157 SER A O 1
ATOM 1153 N N . GLN A 1 158 ? 363.460 542.836 337.218 1.00 44.06 158 GLN A N 1
ATOM 1154 C CA . GLN A 1 158 ? 364.160 541.608 336.864 1.00 44.06 158 GLN A CA 1
ATOM 1155 C C . GLN A 1 158 ? 365.016 541.797 335.620 1.00 44.06 158 GLN A C 1
ATOM 1156 O O . GLN A 1 158 ? 366.107 541.226 335.517 1.00 44.06 158 GLN A O 1
ATOM 1162 N N . LEU A 1 159 ? 364.527 542.576 334.654 1.00 44.10 159 LEU A N 1
ATOM 1163 C CA . LEU A 1 159 ? 365.332 542.886 333.480 1.00 44.10 159 LEU A CA 1
ATOM 1164 C C . LEU A 1 159 ? 366.535 543.743 333.853 1.00 44.10 159 LEU A C 1
ATOM 1165 O O . LEU A 1 159 ? 367.634 543.544 333.324 1.00 44.10 159 LEU A O 1
ATOM 1170 N N . GLY A 1 160 ? 366.348 544.693 334.771 1.00 45.22 160 GLY A N 1
ATOM 1171 C CA . GLY A 1 160 ? 367.451 545.523 335.219 1.00 45.22 160 GLY A CA 1
ATOM 1172 C C . GLY A 1 160 ? 368.520 544.768 335.977 1.00 45.22 160 GLY A C 1
ATOM 1173 O O . GLY A 1 160 ? 369.652 545.250 336.077 1.00 45.22 160 GLY A O 1
ATOM 1174 N N . ALA A 1 161 ? 368.187 543.600 336.516 1.00 44.62 161 ALA A N 1
ATOM 1175 C CA . ALA A 1 161 ? 369.152 542.718 337.154 1.00 44.62 161 ALA A CA 1
ATOM 1176 C C . ALA A 1 161 ? 369.697 541.667 336.201 1.00 44.62 161 ALA A C 1
ATOM 1177 O O . ALA A 1 161 ? 370.445 540.785 336.635 1.00 44.62 161 ALA A O 1
ATOM 1179 N N . SER A 1 162 ? 369.330 541.738 334.921 1.00 44.78 162 SER A N 1
ATOM 1180 C CA . SER A 1 162 ? 369.726 540.755 333.913 1.00 44.78 162 SER A CA 1
ATOM 1181 C C . SER A 1 162 ? 369.269 539.350 334.287 1.00 44.78 162 SER A C 1
ATOM 1182 O O . SER A 1 162 ? 369.949 538.366 333.992 1.00 44.78 162 SER A O 1
ATOM 1185 N N . GLN A 1 163 ? 368.112 539.244 334.936 1.00 42.67 163 GLN A N 1
ATOM 1186 C CA . GLN A 1 163 ? 367.577 537.966 335.380 1.00 42.67 163 GLN A CA 1
ATOM 1187 C C . GLN A 1 163 ? 366.363 537.515 334.582 1.00 42.67 163 GLN A C 1
ATOM 1188 O O . GLN A 1 163 ? 365.850 536.420 334.833 1.00 42.67 163 GLN A O 1
ATOM 1194 N N . ALA A 1 164 ? 365.888 538.319 333.636 1.00 42.25 164 ALA A N 1
ATOM 1195 C CA . ALA A 1 164 ? 364.693 537.967 332.889 1.00 42.25 164 ALA A CA 1
ATOM 1196 C C . ALA A 1 164 ? 364.749 538.590 331.504 1.00 42.25 164 ALA A C 1
ATOM 1197 O O . ALA A 1 164 ? 365.492 539.541 331.252 1.00 42.25 164 ALA A O 1
ATOM 1199 N N . GLY A 1 165 ? 363.939 538.034 330.610 1.00 41.84 165 GLY A N 1
ATOM 1200 C CA . GLY A 1 165 ? 363.828 538.523 329.255 1.00 41.84 165 GLY A CA 1
ATOM 1201 C C . GLY A 1 165 ? 362.521 538.151 328.589 1.00 41.84 165 GLY A C 1
ATOM 1202 O O . GLY A 1 165 ? 362.103 536.989 328.618 1.00 41.84 165 GLY A O 1
ATOM 1203 N N . ARG A 1 166 ? 361.861 539.140 327.996 1.00 43.32 166 ARG A N 1
ATOM 1204 C CA . ARG A 1 166 ? 360.683 538.928 327.167 1.00 43.32 166 ARG A CA 1
ATOM 1205 C C . ARG A 1 166 ? 361.091 539.045 325.708 1.00 43.32 166 ARG A C 1
ATOM 1206 O O . ARG A 1 166 ? 361.686 540.050 325.308 1.00 43.32 166 ARG A O 1
ATOM 1214 N N . PHE A 1 167 ? 360.777 538.027 324.913 1.00 38.62 167 PHE A N 1
ATOM 1215 C CA . PHE A 1 167 ? 361.143 538.062 323.507 1.00 38.62 167 PHE A CA 1
ATOM 1216 C C . PHE A 1 167 ? 359.996 537.561 322.643 1.00 38.62 167 PHE A C 1
ATOM 1217 O O . PHE A 1 167 ? 359.171 536.753 323.073 1.00 38.62 167 PHE A O 1
ATOM 1225 N N . THR A 1 168 ? 359.969 538.050 321.409 1.00 37.66 168 THR A N 1
ATOM 1226 C CA . THR A 1 168 ? 358.948 537.699 320.434 1.00 37.66 168 THR A CA 1
ATOM 1227 C C . THR A 1 168 ? 359.487 536.632 319.492 1.00 37.66 168 THR A C 1
ATOM 1228 O O . THR A 1 168 ? 360.604 536.754 318.983 1.00 37.66 168 THR A O 1
ATOM 1232 N N . ILE A 1 169 ? 358.694 535.590 319.268 1.00 35.40 169 ILE A N 1
ATOM 1233 C CA . ILE A 1 169 ? 359.045 534.490 318.382 1.00 35.40 169 ILE A CA 1
ATOM 1234 C C . ILE A 1 169 ? 358.053 534.460 317.231 1.00 35.40 169 ILE A C 1
ATOM 1235 O O . ILE A 1 169 ? 356.840 534.388 317.450 1.00 35.40 169 ILE A O 1
ATOM 1240 N N . THR A 1 170 ? 358.572 534.520 316.014 1.00 34.27 170 THR A N 1
ATOM 1241 C CA . THR A 1 170 ? 357.800 534.500 314.782 1.00 34.27 170 THR A CA 1
ATOM 1242 C C . THR A 1 170 ? 358.352 533.401 313.895 1.00 34.27 170 THR A C 1
ATOM 1243 O O . THR A 1 170 ? 359.387 532.803 314.204 1.00 34.27 170 THR A O 1
ATOM 1247 N N . PRO A 1 171 ? 357.670 533.079 312.793 1.00 34.41 171 PRO A N 1
ATOM 1248 C CA . PRO A 1 171 ? 358.290 532.176 311.813 1.00 34.41 171 PRO A CA 1
ATOM 1249 C C . PRO A 1 171 ? 359.603 532.699 311.259 1.00 34.41 171 PRO A C 1
ATOM 1250 O O . PRO A 1 171 ? 360.487 531.900 310.935 1.00 34.41 171 PRO A O 1
ATOM 1254 N N . ASN A 1 172 ? 359.761 534.015 311.145 1.00 35.13 172 ASN A N 1
ATOM 1255 C CA . ASN A 1 172 ? 360.995 534.601 310.642 1.00 35.13 172 ASN A CA 1
ATOM 1256 C C . ASN A 1 172 ? 362.055 534.795 311.714 1.00 35.13 172 ASN A C 1
ATOM 1257 O O . ASN A 1 172 ? 363.209 535.070 311.374 1.00 35.13 172 ASN A O 1
ATOM 1262 N N . SER A 1 173 ? 361.698 534.684 312.990 1.00 33.87 173 SER A N 1
ATOM 1263 C CA . SER A 1 173 ? 362.667 534.703 314.087 1.00 33.87 173 SER A CA 1
ATOM 1264 C C . SER A 1 173 ? 362.312 533.591 315.061 1.00 33.87 173 SER A C 1
ATOM 1265 O O . SER A 1 173 ? 361.881 533.842 316.190 1.00 33.87 173 SER A O 1
ATOM 1268 N N . PRO A 1 174 ? 362.483 532.331 314.649 1.00 34.27 174 PRO A N 1
ATOM 1269 C CA . PRO A 1 174 ? 362.062 531.213 315.501 1.00 34.27 174 PRO A CA 1
ATOM 1270 C C . PRO A 1 174 ? 363.035 530.879 316.616 1.00 34.27 174 PRO A C 1
ATOM 1271 O O . PRO A 1 174 ? 362.696 530.062 317.482 1.00 34.27 174 PRO A O 1
ATOM 1275 N N . ALA A 1 175 ? 364.228 531.465 316.619 1.00 37.70 175 ALA A N 1
ATOM 1276 C CA . ALA A 1 175 ? 365.243 531.187 317.623 1.00 37.70 175 ALA A CA 1
ATOM 1277 C C . ALA A 1 175 ? 365.742 532.500 318.197 1.00 37.70 175 ALA A C 1
ATOM 1278 O O . ALA A 1 175 ? 366.018 533.444 317.451 1.00 37.70 175 ALA A O 1
ATOM 1280 N N . ILE A 1 176 ? 365.853 532.556 319.519 1.00 40.64 176 ILE A N 1
ATOM 1281 C CA . ILE A 1 176 ? 366.311 533.747 320.221 1.00 40.64 176 ILE A CA 1
ATOM 1282 C C . ILE A 1 176 ? 367.316 533.335 321.284 1.00 40.64 176 ILE A C 1
ATOM 1283 O O . ILE A 1 176 ? 367.111 532.350 322.000 1.00 40.64 176 ILE A O 1
ATOM 1288 N N . THR A 1 177 ? 368.404 534.090 321.384 1.00 43.31 177 THR A N 1
ATOM 1289 C CA . THR A 1 177 ? 369.348 533.982 322.485 1.00 43.31 177 THR A CA 1
ATOM 1290 C C . THR A 1 177 ? 369.246 535.248 323.321 1.00 43.31 177 THR A C 1
ATOM 1291 O O . THR A 1 177 ? 369.323 536.354 322.779 1.00 43.31 177 THR A O 1
ATOM 1295 N N . VAL A 1 178 ? 369.062 535.096 324.629 1.00 43.42 178 VAL A N 1
ATOM 1296 C CA . VAL A 1 178 ? 368.987 536.242 325.525 1.00 43.42 178 VAL A CA 1
ATOM 1297 C C . VAL A 1 178 ? 370.108 536.149 326.553 1.00 43.42 178 VAL A C 1
ATOM 1298 O O . VAL A 1 178 ? 370.357 535.080 327.133 1.00 43.42 178 VAL A O 1
ATOM 1302 N N . LYS A 1 179 ? 370.820 537.264 326.715 1.00 45.98 179 LYS A N 1
ATOM 1303 C CA . LYS A 1 179 ? 371.884 537.384 327.698 1.00 45.98 179 LYS A CA 1
ATOM 1304 C C . LYS A 1 179 ? 371.292 537.462 329.094 1.00 45.98 179 LYS A C 1
ATOM 1305 O O . LYS A 1 179 ? 370.243 538.075 329.306 1.00 45.98 179 LYS A O 1
ATOM 1311 N N . MET A 1 180 ? 371.970 536.854 330.057 1.00 45.96 180 MET A N 1
ATOM 1312 C CA . MET A 1 180 ? 371.472 536.865 331.422 1.00 45.96 180 MET A CA 1
ATOM 1313 C C . MET A 1 180 ? 372.562 537.305 332.385 1.00 45.96 180 MET A C 1
ATOM 1314 O O . MET A 1 180 ? 372.724 536.746 333.472 1.00 45.96 180 MET A O 1
ATOM 1319 N N . GLY A 1 181 ? 373.326 538.320 331.990 1.00 47.39 181 GLY A N 1
ATOM 1320 C CA . GLY A 1 181 ? 374.328 538.915 332.851 1.00 47.39 181 GLY A CA 1
ATOM 1321 C C . GLY A 1 181 ? 375.442 537.973 333.251 1.00 47.39 181 GLY A C 1
ATOM 1322 O O . GLY A 1 181 ? 376.259 537.573 332.420 1.00 47.39 181 GLY A O 1
ATOM 1323 N N . ASP A 1 182 ? 375.484 537.616 334.530 1.00 49.77 182 ASP A N 1
ATOM 1324 C CA . ASP A 1 182 ? 376.512 536.730 335.052 1.00 49.77 182 ASP A CA 1
ATOM 1325 C C . ASP A 1 182 ? 376.165 535.258 334.901 1.00 49.77 182 ASP A C 1
ATOM 1326 O O . ASP A 1 182 ? 377.016 534.407 335.180 1.00 49.77 182 ASP A O 1
ATOM 1331 N N . TYR A 1 183 ? 374.948 534.935 334.479 1.00 44.55 183 TYR A N 1
ATOM 1332 C CA . TYR A 1 183 ? 374.565 533.551 334.247 1.00 44.55 183 TYR A CA 1
ATOM 1333 C C . TYR A 1 183 ? 374.866 533.086 332.832 1.00 44.55 183 TYR A C 1
ATOM 1334 O O . TYR A 1 183 ? 374.716 531.895 332.542 1.00 44.55 183 TYR A O 1
ATOM 1343 N N . GLY A 1 184 ? 375.281 533.988 331.956 1.00 44.63 184 GLY A N 1
ATOM 1344 C CA . GLY A 1 184 ? 375.678 533.622 330.609 1.00 44.63 184 GLY A CA 1
ATOM 1345 C C . GLY A 1 184 ? 374.578 533.917 329.599 1.00 44.63 184 GLY A C 1
ATOM 1346 O O . GLY A 1 184 ? 374.017 535.009 329.583 1.00 44.63 184 GLY A O 1
ATOM 1347 N N . GLU A 1 185 ? 374.282 532.937 328.756 1.00 46.91 185 GLU A N 1
ATOM 1348 C CA . GLU A 1 185 ? 373.302 533.071 327.693 1.00 46.91 185 GLU A CA 1
ATOM 1349 C C . GLU A 1 185 ? 372.329 531.911 327.786 1.00 46.91 185 GLU A C 1
ATOM 1350 O O . GLU A 1 185 ? 372.740 530.771 328.016 1.00 46.91 185 GLU A O 1
ATOM 1356 N N . ILE A 1 186 ? 371.045 532.186 327.597 1.00 43.74 186 ILE A N 1
ATOM 1357 C CA . ILE A 1 186 ? 370.052 531.127 327.471 1.00 43.74 186 ILE A CA 1
ATOM 1358 C C . ILE A 1 186 ? 369.401 531.267 326.105 1.00 43.74 186 ILE A C 1
ATOM 1359 O O . ILE A 1 186 ? 369.022 532.375 325.705 1.00 43.74 186 ILE A O 1
ATOM 1364 N N . SER A 1 187 ? 369.323 530.166 325.362 1.00 43.10 187 SER A N 1
ATOM 1365 C CA . SER A 1 187 ? 368.788 530.264 324.016 1.00 43.10 187 SER A CA 1
ATOM 1366 C C . SER A 1 187 ? 367.593 529.338 323.864 1.00 43.10 187 SER A C 1
ATOM 1367 O O . SER A 1 187 ? 367.391 528.414 324.651 1.00 43.10 187 SER A O 1
ATOM 1370 N N . VAL A 1 188 ? 366.778 529.619 322.857 1.00 41.60 188 VAL A N 1
ATOM 1371 C CA . VAL A 1 188 ? 365.589 528.820 322.601 1.00 41.60 188 VAL A CA 1
ATOM 1372 C C . VAL A 1 188 ? 365.347 528.787 321.102 1.00 41.60 188 VAL A C 1
ATOM 1373 O O . VAL A 1 188 ? 365.527 529.789 320.404 1.00 41.60 188 VAL A O 1
ATOM 1377 N N . GLU A 1 189 ? 364.983 527.609 320.606 1.00 42.74 189 GLU A N 1
ATOM 1378 C CA . GLU A 1 189 ? 364.551 527.435 319.225 1.00 42.74 189 GLU A CA 1
ATOM 1379 C C . GLU A 1 189 ? 363.156 526.828 319.235 1.00 42.74 189 GLU A C 1
ATOM 1380 O O . GLU A 1 189 ? 362.922 525.807 319.882 1.00 42.74 189 GLU A O 1
ATOM 1386 N N . CYS A 1 190 ? 362.222 527.460 318.548 1.00 41.04 190 CYS A N 1
ATOM 1387 C CA . CYS A 1 190 ? 360.838 527.028 318.654 1.00 41.04 190 CYS A CA 1
ATOM 1388 C C . CYS A 1 190 ? 360.293 526.646 317.282 1.00 41.04 190 CYS A C 1
ATOM 1389 O O . CYS A 1 190 ? 361.013 526.629 316.282 1.00 41.04 190 CYS A O 1
ATOM 1392 N N . GLU A 1 191 ? 359.005 526.321 317.252 1.00 38.23 191 GLU A N 1
ATOM 1393 C CA . GLU A 1 191 ? 358.308 525.919 316.034 1.00 38.23 191 GLU A CA 1
ATOM 1394 C C . GLU A 1 191 ? 357.021 526.722 315.922 1.00 38.23 191 GLU A C 1
ATOM 1395 O O . GLU A 1 191 ? 355.920 526.185 316.089 1.00 38.23 191 GLU A O 1
ATOM 1401 N N . PRO A 1 192 ? 357.126 528.021 315.633 1.00 35.18 192 PRO A N 1
ATOM 1402 C CA . PRO A 1 192 ? 355.926 528.874 315.648 1.00 35.18 192 PRO A CA 1
ATOM 1403 C C . PRO A 1 192 ? 354.859 528.460 314.650 1.00 35.18 192 PRO A C 1
ATOM 1404 O O . PRO A 1 192 ? 353.679 528.755 314.868 1.00 35.18 192 PRO A O 1
ATOM 1408 N N . ARG A 1 193 ? 355.228 527.785 313.562 1.00 34.65 193 ARG A N 1
ATOM 1409 C CA . ARG A 1 193 ? 354.226 527.365 312.591 1.00 34.65 193 ARG A CA 1
ATOM 1410 C C . ARG A 1 193 ? 353.380 526.207 313.097 1.00 34.65 193 ARG A C 1
ATOM 1411 O O . ARG A 1 193 ? 352.286 525.980 312.573 1.00 34.65 193 ARG A O 1
ATOM 1419 N N . ASN A 1 194 ? 353.855 525.473 314.098 1.00 37.25 194 ASN A N 1
ATOM 1420 C CA . ASN A 1 194 ? 353.096 524.374 314.670 1.00 37.25 194 ASN A CA 1
ATOM 1421 C C . ASN A 1 194 ? 352.297 524.772 315.899 1.00 37.25 194 ASN A C 1
ATOM 1422 O O . ASN A 1 194 ? 351.517 523.957 316.397 1.00 37.25 194 ASN A O 1
ATOM 1427 N N . GLY A 1 195 ? 352.463 525.993 316.395 1.00 39.36 195 GLY A N 1
ATOM 1428 C CA . GLY A 1 195 ? 351.794 526.393 317.614 1.00 39.36 195 GLY A CA 1
ATOM 1429 C C . GLY A 1 195 ? 350.315 526.651 317.436 1.00 39.36 195 GLY A C 1
ATOM 1430 O O . GLY A 1 195 ? 349.482 525.891 317.938 1.00 39.36 195 GLY A O 1
ATOM 1431 N N . LEU A 1 196 ? 349.975 527.712 316.714 1.00 40.28 196 LEU A N 1
ATOM 1432 C CA . LEU A 1 196 ? 348.588 528.086 316.469 1.00 40.28 196 LEU A CA 1
ATOM 1433 C C . LEU A 1 196 ? 348.238 527.698 315.039 1.00 40.28 196 LEU A C 1
ATOM 1434 O O . LEU A 1 196 ? 348.737 528.300 314.085 1.00 40.28 196 LEU A O 1
ATOM 1439 N N . ASN A 1 197 ? 347.374 526.694 314.898 1.00 40.59 197 ASN A N 1
ATOM 1440 C CA . ASN A 1 197 ? 346.993 526.153 313.595 1.00 40.59 197 ASN A CA 1
ATOM 1441 C C . ASN A 1 197 ? 346.047 527.135 312.911 1.00 40.59 197 ASN A C 1
ATOM 1442 O O . ASN A 1 197 ? 344.829 526.954 312.873 1.00 40.59 197 ASN A O 1
ATOM 1447 N N . THR A 1 198 ? 346.629 528.191 312.336 1.00 41.31 198 THR A N 1
ATOM 1448 C CA . THR A 1 198 ? 345.820 529.232 311.712 1.00 41.31 198 THR A CA 1
ATOM 1449 C C . THR A 1 198 ? 345.021 528.710 310.528 1.00 41.31 198 THR A C 1
ATOM 1450 O O . THR A 1 198 ? 344.062 529.362 310.105 1.00 41.31 198 THR A O 1
ATOM 1454 N N . GLU A 1 199 ? 345.397 527.552 309.985 1.00 43.32 199 GLU A N 1
ATOM 1455 C CA . GLU A 1 199 ? 344.654 526.960 308.883 1.00 43.32 199 GLU A CA 1
ATOM 1456 C C . GLU A 1 199 ? 343.285 526.456 309.316 1.00 43.32 199 GLU A C 1
ATOM 1457 O O . GLU A 1 199 ? 342.423 526.231 308.463 1.00 43.32 199 GLU A O 1
ATOM 1463 N N . ALA A 1 200 ? 343.065 526.269 310.615 1.00 37.73 200 ALA A N 1
ATOM 1464 C CA . ALA A 1 200 ? 341.829 525.686 311.117 1.00 37.73 200 ALA A CA 1
ATOM 1465 C C . ALA A 1 200 ? 340.938 526.692 311.833 1.00 37.73 200 ALA A C 1
ATOM 1466 O O . ALA A 1 200 ? 339.905 526.301 312.380 1.00 37.73 200 ALA A O 1
ATOM 1468 N N . TYR A 1 201 ? 341.296 527.974 311.838 1.00 35.92 201 TYR A N 1
ATOM 1469 C CA . TYR A 1 201 ? 340.554 528.951 312.618 1.00 35.92 201 TYR A CA 1
ATOM 1470 C C . TYR A 1 201 ? 340.288 530.212 311.815 1.00 35.92 201 TYR A C 1
ATOM 1471 O O . TYR A 1 201 ? 341.042 530.571 310.908 1.00 35.92 201 TYR A O 1
ATOM 1480 N N . TYR A 1 202 ? 339.198 530.877 312.176 1.00 34.43 202 TYR A N 1
ATOM 1481 C CA . TYR A 1 202 ? 338.895 532.239 311.782 1.00 34.43 202 TYR A CA 1
ATOM 1482 C C . TYR A 1 202 ? 338.736 533.085 313.036 1.00 34.43 202 TYR A C 1
ATOM 1483 O O . TYR A 1 202 ? 338.519 532.569 314.134 1.00 34.43 202 TYR A O 1
ATOM 1492 N N . ILE A 1 203 ? 338.850 534.393 312.862 1.00 33.27 203 ILE A N 1
ATOM 1493 C CA . ILE A 1 203 ? 338.537 535.354 313.910 1.00 33.27 203 ILE A CA 1
ATOM 1494 C C . ILE A 1 203 ? 337.184 535.958 313.571 1.00 33.27 203 ILE A C 1
ATOM 1495 O O . ILE A 1 203 ? 337.055 536.705 312.599 1.00 33.27 203 ILE A O 1
ATOM 1500 N N . MET A 1 204 ? 336.172 535.630 314.364 1.00 33.78 204 MET A N 1
ATOM 1501 C CA . MET A 1 204 ? 334.820 536.128 314.161 1.00 33.78 204 MET A CA 1
ATOM 1502 C C . MET A 1 204 ? 334.573 537.292 315.108 1.00 33.78 204 MET A C 1
ATOM 1503 O O . MET A 1 204 ? 334.655 537.131 316.327 1.00 33.78 204 MET A O 1
ATOM 1508 N N . SER A 1 205 ? 334.266 538.454 314.550 1.00 33.58 205 SER A N 1
ATOM 1509 C CA . SER A 1 205 ? 333.943 539.639 315.326 1.00 33.58 205 SER A CA 1
ATOM 1510 C C . SER A 1 205 ? 332.456 539.918 315.179 1.00 33.58 205 SER A C 1
ATOM 1511 O O . SER A 1 205 ? 331.973 540.147 314.065 1.00 33.58 205 SER A O 1
ATOM 1514 N N . VAL A 1 206 ? 331.739 539.883 316.298 1.00 34.21 206 VAL A N 1
ATOM 1515 C CA . VAL A 1 206 ? 330.329 540.243 316.358 1.00 34.21 206 VAL A CA 1
ATOM 1516 C C . VAL A 1 206 ? 330.170 541.327 317.418 1.00 34.21 206 VAL A C 1
ATOM 1517 O O . VAL A 1 206 ? 330.499 541.115 318.591 1.00 34.21 206 VAL A O 1
ATOM 1521 N N . GLY A 1 207 ? 329.695 542.491 317.000 1.00 34.21 207 GLY A N 1
ATOM 1522 C CA . GLY A 1 207 ? 329.629 543.619 317.913 1.00 34.21 207 GLY A CA 1
ATOM 1523 C C . GLY A 1 207 ? 331.019 543.979 318.402 1.00 34.21 207 GLY A C 1
ATOM 1524 O O . GLY A 1 207 ? 331.927 544.264 317.613 1.00 34.21 207 GLY A O 1
ATOM 1525 N N . THR A 1 208 ? 331.198 543.971 319.720 1.00 34.63 208 THR A N 1
ATOM 1526 C CA . THR A 1 208 ? 332.496 544.201 320.337 1.00 34.63 208 THR A CA 1
ATOM 1527 C C . THR A 1 208 ? 333.135 542.918 320.849 1.00 34.63 208 THR A C 1
ATOM 1528 O O . THR A 1 208 ? 334.175 542.977 321.508 1.00 34.63 208 THR A O 1
ATOM 1532 N N . LYS A 1 209 ? 332.540 541.766 320.566 1.00 32.59 209 LYS A N 1
ATOM 1533 C CA . LYS A 1 209 ? 333.076 540.485 320.998 1.00 32.59 209 LYS A CA 1
ATOM 1534 C C . LYS A 1 209 ? 333.792 539.809 319.838 1.00 32.59 209 LYS A C 1
ATOM 1535 O O . LYS A 1 209 ? 333.369 539.916 318.686 1.00 32.59 209 LYS A O 1
ATOM 1541 N N . HIS A 1 210 ? 334.892 539.131 320.147 1.00 31.38 210 HIS A N 1
ATOM 1542 C CA . HIS A 1 210 ? 335.719 538.485 319.142 1.00 31.38 210 HIS A CA 1
ATOM 1543 C C . HIS A 1 210 ? 336.050 537.074 319.592 1.00 31.38 210 HIS A C 1
ATOM 1544 O O . HIS A 1 210 ? 336.336 536.839 320.767 1.00 31.38 210 HIS A O 1
ATOM 1551 N N . PHE A 1 211 ? 336.034 536.141 318.647 1.00 30.97 211 PHE A N 1
ATOM 1552 C CA . PHE A 1 211 ? 336.160 534.731 318.964 1.00 30.97 211 PHE A CA 1
ATOM 1553 C C . PHE A 1 211 ? 337.080 534.052 317.963 1.00 30.97 211 PHE A C 1
ATOM 1554 O O . PHE A 1 211 ? 337.187 534.469 316.809 1.00 30.97 211 PHE A O 1
ATOM 1562 N N . LEU A 1 212 ? 337.743 533.001 318.425 1.00 31.88 212 LEU A N 1
ATOM 1563 C CA . LEU A 1 212 ? 338.506 532.100 317.575 1.00 31.88 212 LEU A CA 1
ATOM 1564 C C . LEU A 1 212 ? 337.610 530.908 317.266 1.00 31.88 212 LEU A C 1
ATOM 1565 O O . LEU A 1 212 ? 337.312 530.105 318.153 1.00 31.88 212 LEU A O 1
ATOM 1570 N N . VAL A 1 213 ? 337.183 530.791 316.013 1.00 32.85 213 VAL A N 1
ATOM 1571 C CA . VAL A 1 213 ? 336.152 529.832 315.644 1.00 32.85 213 VAL A CA 1
ATOM 1572 C C . VAL A 1 213 ? 336.706 528.843 314.631 1.00 32.85 213 VAL A C 1
ATOM 1573 O O . VAL A 1 213 ? 337.602 529.159 313.845 1.00 32.85 213 VAL A O 1
ATOM 1577 N N . HIS A 1 214 ? 336.165 527.631 314.664 1.00 35.43 214 HIS A N 1
ATOM 1578 C CA . HIS A 1 214 ? 336.515 526.628 313.672 1.00 35.43 214 HIS A CA 1
ATOM 1579 C C . HIS A 1 214 ? 336.046 527.071 312.294 1.00 35.43 214 HIS A C 1
ATOM 1580 O O . HIS A 1 214 ? 334.983 527.678 312.146 1.00 35.43 214 HIS A O 1
ATOM 1587 N N . ARG A 1 215 ? 336.854 526.769 311.279 1.00 36.45 215 ARG A N 1
ATOM 1588 C CA . ARG A 1 215 ? 336.537 527.214 309.928 1.00 36.45 215 ARG A CA 1
ATOM 1589 C C . ARG A 1 215 ? 335.293 526.524 309.387 1.00 36.45 215 ARG A C 1
ATOM 1590 O O . ARG A 1 215 ? 334.465 527.160 308.727 1.00 36.45 215 ARG A O 1
ATOM 1598 N N . GLU A 1 216 ? 335.150 525.223 309.646 1.00 38.49 216 GLU A N 1
ATOM 1599 C CA . GLU A 1 216 ? 333.972 524.500 309.182 1.00 38.49 216 GLU A CA 1
ATOM 1600 C C . GLU A 1 216 ? 332.703 525.064 309.806 1.00 38.49 216 GLU A C 1
ATOM 1601 O O . GLU A 1 216 ? 331.708 525.309 309.108 1.00 38.49 216 GLU A O 1
ATOM 1607 N N . TRP A 1 217 ? 332.731 525.303 311.118 1.00 33.66 217 TRP A N 1
ATOM 1608 C CA . TRP A 1 217 ? 331.574 525.878 311.790 1.00 33.66 217 TRP A CA 1
ATOM 1609 C C . TRP A 1 217 ? 331.236 527.244 311.216 1.00 33.66 217 TRP A C 1
ATOM 1610 O O . TRP A 1 217 ? 330.067 527.539 310.952 1.00 33.66 217 TRP A O 1
ATOM 1621 N N . PHE A 1 218 ? 332.250 528.083 310.996 1.00 33.80 218 PHE A N 1
ATOM 1622 C CA . PHE A 1 218 ? 332.005 529.413 310.452 1.00 33.80 218 PHE A CA 1
ATOM 1623 C C . PHE A 1 218 ? 331.407 529.338 309.057 1.00 33.80 218 PHE A C 1
ATOM 1624 O O . PHE A 1 218 ? 330.502 530.107 308.717 1.00 33.80 218 PHE A O 1
ATOM 1632 N N . ASN A 1 219 ? 331.908 528.427 308.230 1.00 37.66 219 ASN A N 1
ATOM 1633 C CA . ASN A 1 219 ? 331.371 528.277 306.888 1.00 37.66 219 ASN A CA 1
ATOM 1634 C C . ASN A 1 219 ? 329.995 527.630 306.878 1.00 37.66 219 ASN A C 1
ATOM 1635 O O . ASN A 1 219 ? 329.323 527.668 305.843 1.00 37.66 219 ASN A O 1
ATOM 1640 N N . ASP A 1 220 ? 329.558 527.044 307.992 1.00 39.12 220 ASP A N 1
ATOM 1641 C CA . ASP A 1 220 ? 328.273 526.363 308.047 1.00 39.12 220 ASP A CA 1
ATOM 1642 C C . ASP A 1 220 ? 327.168 527.163 308.738 1.00 39.12 220 ASP A C 1
ATOM 1643 O O . ASP A 1 220 ? 326.106 526.599 309.011 1.00 39.12 220 ASP A O 1
ATOM 1648 N N . LEU A 1 221 ? 327.371 528.450 309.024 1.00 36.51 221 LEU A N 1
ATOM 1649 C CA . LEU A 1 221 ? 326.269 529.251 309.551 1.00 36.51 221 LEU A CA 1
ATOM 1650 C C . LEU A 1 221 ? 325.182 529.457 308.509 1.00 36.51 221 LEU A C 1
ATOM 1651 O O . LEU A 1 221 ? 325.458 529.626 307.319 1.00 36.51 221 LEU A O 1
ATOM 1656 N N . ALA A 1 222 ? 323.934 529.452 308.976 1.00 37.30 222 ALA A N 1
ATOM 1657 C CA . ALA A 1 222 ? 322.773 529.714 308.134 1.00 37.30 222 ALA A CA 1
ATOM 1658 C C . ALA A 1 222 ? 322.329 531.158 308.351 1.00 37.30 222 ALA A C 1
ATOM 1659 O O . ALA A 1 222 ? 321.346 531.444 309.029 1.00 37.30 222 ALA A O 1
ATOM 1661 N N . LEU A 1 223 ? 323.075 532.077 307.757 1.00 36.47 223 LEU A N 1
ATOM 1662 C CA . LEU A 1 223 ? 322.772 533.498 307.783 1.00 36.47 223 LEU A CA 1
ATOM 1663 C C . LEU A 1 223 ? 323.080 534.075 306.412 1.00 36.47 223 LEU A C 1
ATOM 1664 O O . LEU A 1 223 ? 323.830 533.475 305.636 1.00 36.47 223 LEU A O 1
ATOM 1669 N N . PRO A 1 224 ? 322.490 535.219 306.070 1.00 37.32 224 PRO A N 1
ATOM 1670 C CA . PRO A 1 224 ? 322.910 535.915 304.849 1.00 37.32 224 PRO A CA 1
ATOM 1671 C C . PRO A 1 224 ? 324.379 536.290 304.937 1.00 37.32 224 PRO A C 1
ATOM 1672 O O . PRO A 1 224 ? 324.860 536.730 305.981 1.00 37.32 224 PRO A O 1
ATOM 1676 N N . TRP A 1 225 ? 325.097 536.115 303.832 1.00 38.54 225 TRP A N 1
ATOM 1677 C CA . TRP A 1 225 ? 326.532 536.340 303.842 1.00 38.54 225 TRP A CA 1
ATOM 1678 C C . TRP A 1 225 ? 326.986 536.956 302.530 1.00 38.54 225 TRP A C 1
ATOM 1679 O O . TRP A 1 225 ? 326.390 536.730 301.476 1.00 38.54 225 TRP A O 1
ATOM 1690 N N . THR A 1 226 ? 328.054 537.741 302.613 1.00 40.15 226 THR A N 1
ATOM 1691 C CA . THR A 1 226 ? 328.709 538.339 301.462 1.00 40.15 226 THR A CA 1
ATOM 1692 C C . THR A 1 226 ? 330.152 537.867 301.376 1.00 40.15 226 THR A C 1
ATOM 1693 O O . THR A 1 226 ? 330.674 537.197 302.269 1.00 40.15 226 THR A O 1
ATOM 1697 N N . SER A 1 227 ? 330.781 538.223 300.281 1.00 43.32 227 SER A N 1
ATOM 1698 C CA . SER A 1 227 ? 332.221 538.160 300.137 1.00 43.32 227 SER A CA 1
ATOM 1699 C C . SER A 1 227 ? 332.839 539.442 300.670 1.00 43.32 227 SER A C 1
ATOM 1700 O O . SER A 1 227 ? 332.159 540.465 300.790 1.00 43.32 227 SER A O 1
ATOM 1703 N N . PRO A 1 228 ? 334.121 539.418 301.030 1.00 44.16 228 PRO A N 1
ATOM 1704 C CA . PRO A 1 228 ? 334.766 540.645 301.506 1.00 44.16 228 PRO A CA 1
ATOM 1705 C C . PRO A 1 228 ? 334.707 541.743 300.457 1.00 44.16 228 PRO A C 1
ATOM 1706 O O . PRO A 1 228 ? 334.821 541.487 299.257 1.00 44.16 228 PRO A O 1
ATOM 1710 N N . ALA A 1 229 ? 334.516 542.975 300.930 1.00 45.78 229 ALA A N 1
ATOM 1711 C CA . ALA A 1 229 ? 334.411 544.152 300.069 1.00 45.78 229 ALA A CA 1
ATOM 1712 C C . ALA A 1 229 ? 333.293 543.991 299.039 1.00 45.78 229 ALA A C 1
ATOM 1713 O O . ALA A 1 229 ? 333.469 544.255 297.848 1.00 45.78 229 ALA A O 1
ATOM 1715 N N . SER A 1 230 ? 332.130 543.545 299.508 1.00 45.51 230 SER A N 1
ATOM 1716 C CA . SER A 1 230 ? 330.953 543.464 298.658 1.00 45.51 230 SER A CA 1
ATOM 1717 C C . SER A 1 230 ? 329.709 543.602 299.517 1.00 45.51 230 SER A C 1
ATOM 1718 O O . SER A 1 230 ? 329.687 543.184 300.678 1.00 45.51 230 SER A O 1
ATOM 1721 N N . SER A 1 231 ? 328.670 544.193 298.932 1.00 46.47 231 SER A N 1
ATOM 1722 C CA . SER A 1 231 ? 327.367 544.314 299.570 1.00 46.47 231 SER A CA 1
ATOM 1723 C C . SER A 1 231 ? 326.314 543.485 298.840 1.00 46.47 231 SER A C 1
ATOM 1724 O O . SER A 1 231 ? 325.125 543.808 298.873 1.00 46.47 231 SER A O 1
ATOM 1727 N N . ASN A 1 232 ? 326.747 542.417 298.172 1.00 43.51 232 ASN A N 1
ATOM 1728 C CA . ASN A 1 232 ? 325.855 541.526 297.434 1.00 43.51 232 ASN A CA 1
ATOM 1729 C C . ASN A 1 232 ? 325.473 540.384 298.365 1.00 43.51 232 ASN A C 1
ATOM 1730 O O . ASN A 1 232 ? 326.093 539.320 298.375 1.00 43.51 232 ASN A O 1
ATOM 1735 N N . TRP A 1 233 ? 324.444 540.616 299.174 1.00 39.69 233 TRP A N 1
ATOM 1736 C CA . TRP A 1 233 ? 324.014 539.625 300.146 1.00 39.69 233 TRP A CA 1
ATOM 1737 C C . TRP A 1 233 ? 323.317 538.457 299.460 1.00 39.69 233 TRP A C 1
ATOM 1738 O O . TRP A 1 233 ? 322.678 538.610 298.417 1.00 39.69 233 TRP A O 1
ATOM 1749 N N . ARG A 1 234 ? 323.450 537.278 300.057 1.00 41.59 234 ARG A N 1
ATOM 1750 C CA . ARG A 1 234 ? 322.854 536.069 299.513 1.00 41.59 234 ARG A CA 1
ATOM 1751 C C . ARG A 1 234 ? 322.382 535.165 300.643 1.00 41.59 234 ARG A C 1
ATOM 1752 O O . ARG A 1 234 ? 322.889 535.219 301.764 1.00 41.59 234 ARG A O 1
ATOM 1760 N N . ASN A 1 235 ? 321.392 534.329 300.321 1.00 41.20 235 ASN A N 1
ATOM 1761 C CA . ASN A 1 235 ? 320.545 533.661 301.313 1.00 41.20 235 ASN A CA 1
ATOM 1762 C C . ASN A 1 235 ? 319.847 534.684 302.206 1.00 41.20 235 ASN A C 1
ATOM 1763 O O . ASN A 1 235 ? 319.698 534.489 303.412 1.00 41.20 235 ASN A O 1
ATOM 1768 N N . ARG A 1 236 ? 319.410 535.787 301.594 1.00 41.40 236 ARG A N 1
ATOM 1769 C CA . ARG A 1 236 ? 318.778 536.865 302.346 1.00 41.40 236 ARG A CA 1
ATOM 1770 C C . ARG A 1 236 ? 317.473 536.412 302.987 1.00 41.40 236 ARG A C 1
ATOM 1771 O O . ARG A 1 236 ? 317.176 536.771 304.134 1.00 41.40 236 ARG A O 1
ATOM 1779 N N . GLU A 1 237 ? 316.684 535.613 302.271 1.00 44.39 237 GLU A N 1
ATOM 1780 C CA . GLU A 1 237 ? 315.385 535.186 302.778 1.00 44.39 237 GLU A CA 1
ATOM 1781 C C . GLU A 1 237 ? 315.482 534.304 304.015 1.00 44.39 237 GLU A C 1
ATOM 1782 O O . GLU A 1 237 ? 314.441 533.876 304.522 1.00 44.39 237 GLU A O 1
ATOM 1788 N N . ILE A 1 238 ? 316.688 534.019 304.507 1.00 40.63 238 ILE A N 1
ATOM 1789 C CA . ILE A 1 238 ? 316.828 533.398 305.820 1.00 40.63 238 ILE A CA 1
ATOM 1790 C C . ILE A 1 238 ? 316.282 534.322 306.900 1.00 40.63 238 ILE A C 1
ATOM 1791 O O . ILE A 1 238 ? 315.649 533.872 307.862 1.00 40.63 238 ILE A O 1
ATOM 1796 N N . LEU A 1 239 ? 316.502 535.626 306.753 1.00 39.99 239 LEU A N 1
ATOM 1797 C CA . LEU A 1 239 ? 316.074 536.601 307.746 1.00 39.99 239 LEU A CA 1
ATOM 1798 C C . LEU A 1 239 ? 314.728 537.233 307.420 1.00 39.99 239 LEU A C 1
ATOM 1799 O O . LEU A 1 239 ? 314.360 538.231 308.046 1.00 39.99 239 LEU A O 1
ATOM 1804 N N . LEU A 1 240 ? 313.989 536.683 306.463 1.00 42.45 240 LEU A N 1
ATOM 1805 C CA . LEU A 1 240 ? 312.712 537.237 306.039 1.00 42.45 240 LEU A CA 1
ATOM 1806 C C . LEU A 1 240 ? 311.607 536.213 306.240 1.00 42.45 240 LEU A C 1
ATOM 1807 O O . LEU A 1 240 ? 311.804 535.019 305.998 1.00 42.45 240 LEU A O 1
ATOM 1812 N N . GLU A 1 241 ? 310.447 536.682 306.686 1.00 46.53 241 GLU A N 1
ATOM 1813 C CA . GLU A 1 241 ? 309.248 535.863 306.750 1.00 46.53 241 GLU A CA 1
ATOM 1814 C C . GLU A 1 241 ? 308.166 536.511 305.901 1.00 46.53 241 GLU A C 1
ATOM 1815 O O . GLU A 1 241 ? 307.856 537.695 306.075 1.00 46.53 241 GLU A O 1
ATOM 1821 N N . PHE A 1 242 ? 307.605 535.736 304.982 1.00 47.86 242 PHE A N 1
ATOM 1822 C CA . PHE A 1 242 ? 306.515 536.183 304.129 1.00 47.86 242 PHE A CA 1
ATOM 1823 C C . PHE A 1 242 ? 305.204 535.736 304.759 1.00 47.86 242 PHE A C 1
ATOM 1824 O O . PHE A 1 242 ? 304.999 534.541 304.989 1.00 47.86 242 PHE A O 1
ATOM 1832 N N . GLU A 1 243 ? 304.322 536.691 305.035 1.00 51.74 243 GLU A N 1
ATOM 1833 C CA . GLU A 1 243 ? 303.073 536.395 305.721 1.00 51.74 243 GLU A CA 1
ATOM 1834 C C . GLU A 1 243 ? 302.100 535.728 304.751 1.00 51.74 243 GLU A C 1
ATOM 1835 O O . GLU A 1 243 ? 302.462 535.324 303.644 1.00 51.74 243 GLU A O 1
ATOM 1841 N N . GLU A 1 244 ? 300.849 535.595 305.171 1.00 55.64 244 GLU A N 1
ATOM 1842 C CA . GLU A 1 244 ? 299.845 534.957 304.333 1.00 55.64 244 GLU A CA 1
ATOM 1843 C C . GLU A 1 244 ? 299.590 535.795 303.084 1.00 55.64 244 GLU A C 1
ATOM 1844 O O . GLU A 1 244 ? 299.442 537.021 303.185 1.00 55.64 244 GLU A O 1
ATOM 1850 N N . PRO A 1 245 ? 299.543 535.186 301.903 1.00 54.67 245 PRO A N 1
ATOM 1851 C CA . PRO A 1 245 ? 299.282 535.955 300.683 1.00 54.67 245 PRO A CA 1
ATOM 1852 C C . PRO A 1 245 ? 297.868 536.512 300.660 1.00 54.67 245 PRO A C 1
ATOM 1853 O O . PRO A 1 245 ? 296.939 535.940 301.234 1.00 54.67 245 PRO A O 1
ATOM 1857 N N . HIS A 1 246 ? 297.714 537.646 299.973 1.00 60.56 246 HIS A N 1
ATOM 1858 C CA . HIS A 1 246 ? 296.422 538.308 299.854 1.00 60.56 246 HIS A CA 1
ATOM 1859 C C . HIS A 1 246 ? 296.084 538.759 298.438 1.00 60.56 246 HIS A C 1
ATOM 1860 O O . HIS A 1 246 ? 294.985 539.286 298.230 1.00 60.56 246 HIS A O 1
ATOM 1867 N N . ALA A 1 247 ? 296.994 538.596 297.473 1.00 59.35 247 ALA A N 1
ATOM 1868 C CA . ALA A 1 247 ? 296.769 538.894 296.059 1.00 59.35 247 ALA A CA 1
ATOM 1869 C C . ALA A 1 247 ? 296.714 540.390 295.776 1.00 59.35 247 ALA A C 1
ATOM 1870 O O . ALA A 1 247 ? 296.631 540.798 294.615 1.00 59.35 247 ALA A O 1
ATOM 1872 N N . THR A 1 248 ? 296.759 541.215 296.818 1.00 59.78 248 THR A N 1
ATOM 1873 C CA . THR A 1 248 ? 296.806 542.658 296.627 1.00 59.78 248 THR A CA 1
ATOM 1874 C C . THR A 1 248 ? 297.930 543.251 297.466 1.00 59.78 248 THR A C 1
ATOM 1875 O O . THR A 1 248 ? 298.488 544.297 297.120 1.00 59.78 248 THR A O 1
ATOM 1879 N N . LYS A 1 249 ? 298.267 542.581 298.565 1.00 57.68 249 LYS A N 1
ATOM 1880 C CA . LYS A 1 249 ? 299.418 542.954 299.381 1.00 57.68 249 LYS A CA 1
ATOM 1881 C C . LYS A 1 249 ? 299.749 541.791 300.303 1.00 57.68 249 LYS A C 1
ATOM 1882 O O . LYS A 1 249 ? 298.880 541.314 301.038 1.00 57.68 249 LYS A O 1
ATOM 1888 N N . GLN A 1 250 ? 300.984 541.310 300.238 1.00 50.67 250 GLN A N 1
ATOM 1889 C CA . GLN A 1 250 ? 301.477 540.295 301.155 1.00 50.67 250 GLN A CA 1
ATOM 1890 C C . GLN A 1 250 ? 302.544 540.925 302.033 1.00 50.67 250 GLN A C 1
ATOM 1891 O O . GLN A 1 250 ? 303.452 541.592 301.529 1.00 50.67 250 GLN A O 1
ATOM 1897 N N . SER A 1 251 ? 302.420 540.734 303.340 1.00 49.17 251 SER A N 1
ATOM 1898 C CA . SER A 1 251 ? 303.337 541.356 304.280 1.00 49.17 251 SER A CA 1
ATOM 1899 C C . SER A 1 251 ? 304.630 540.560 304.379 1.00 49.17 251 SER A C 1
ATOM 1900 O O . SER A 1 251 ? 304.620 539.328 304.423 1.00 49.17 251 SER A O 1
ATOM 1903 N N . VAL A 1 252 ? 305.749 541.276 304.397 1.00 45.74 252 VAL A N 1
ATOM 1904 C CA . VAL A 1 252 ? 307.061 540.694 304.641 1.00 45.74 252 VAL A CA 1
ATOM 1905 C C . VAL A 1 252 ? 307.621 541.336 305.897 1.00 45.74 252 VAL A C 1
ATOM 1906 O O . VAL A 1 252 ? 307.610 542.565 306.029 1.00 45.74 252 VAL A O 1
ATOM 1910 N N . VAL A 1 253 ? 308.092 540.511 306.823 1.00 43.17 253 VAL A N 1
ATOM 1911 C CA . VAL A 1 253 ? 308.698 541.010 308.047 1.00 43.17 253 VAL A CA 1
ATOM 1912 C C . VAL A 1 253 ? 310.122 540.488 308.131 1.00 43.17 253 VAL A C 1
ATOM 1913 O O . VAL A 1 253 ? 310.460 539.438 307.575 1.00 43.17 253 VAL A O 1
ATOM 1917 N N . ALA A 1 254 ? 310.966 541.247 308.814 1.00 42.22 254 ALA A N 1
ATOM 1918 C CA . ALA A 1 254 ? 312.322 540.817 309.103 1.00 42.22 254 ALA A CA 1
ATOM 1919 C C . ALA A 1 254 ? 312.334 540.109 310.447 1.00 42.22 254 ALA A C 1
ATOM 1920 O O . ALA A 1 254 ? 311.772 540.612 311.424 1.00 42.22 254 ALA A O 1
ATOM 1922 N N . LEU A 1 255 ? 312.952 538.934 310.489 1.00 41.16 255 LEU A N 1
ATOM 1923 C CA . LEU A 1 255 ? 313.122 538.248 311.758 1.00 41.16 255 LEU A CA 1
ATOM 1924 C C . LEU A 1 255 ? 314.000 539.086 312.677 1.00 41.16 255 LEU A C 1
ATOM 1925 O O . LEU A 1 255 ? 314.842 539.866 312.224 1.00 41.16 255 LEU A O 1
ATOM 1930 N N . GLY A 1 256 ? 313.782 538.937 313.977 1.00 39.52 256 GLY A N 1
ATOM 1931 C CA . GLY A 1 256 ? 314.496 539.738 314.953 1.00 39.52 256 GLY A CA 1
ATOM 1932 C C . GLY A 1 256 ? 315.998 539.556 314.862 1.00 39.52 256 GLY A C 1
ATOM 1933 O O . GLY A 1 256 ? 316.523 538.693 314.159 1.00 39.52 256 GLY A O 1
ATOM 1934 N N . SER A 1 257 ? 316.704 540.408 315.601 1.00 36.77 257 SER A N 1
ATOM 1935 C CA . SER A 1 257 ? 318.158 540.344 315.632 1.00 36.77 257 SER A CA 1
ATOM 1936 C C . SER A 1 257 ? 318.617 538.963 316.075 1.00 36.77 257 SER A C 1
ATOM 1937 O O . SER A 1 257 ? 318.099 538.404 317.044 1.00 36.77 257 SER A O 1
ATOM 1940 N N . GLN A 1 258 ? 319.587 538.409 315.350 1.00 35.92 258 GLN A N 1
ATOM 1941 C CA . GLN A 1 258 ? 320.142 537.099 315.651 1.00 35.92 258 GLN A CA 1
ATOM 1942 C C . GLN A 1 258 ? 321.449 537.188 316.421 1.00 35.92 258 GLN A C 1
ATOM 1943 O O . GLN A 1 258 ? 322.183 536.199 316.497 1.00 35.92 258 GLN A O 1
ATOM 1949 N N . GLU A 1 259 ? 321.753 538.355 316.991 1.00 35.82 259 GLU A N 1
ATOM 1950 C CA . GLU A 1 259 ? 322.996 538.521 317.736 1.00 35.82 259 GLU A CA 1
ATOM 1951 C C . GLU A 1 259 ? 323.058 537.571 318.925 1.00 35.82 259 GLU A C 1
ATOM 1952 O O . GLU A 1 259 ? 324.084 536.926 319.165 1.00 35.82 259 GLU A O 1
ATOM 1958 N N . GLY A 1 260 ? 321.963 537.466 319.678 1.00 33.52 260 GLY A N 1
ATOM 1959 C CA . GLY A 1 260 ? 321.944 536.559 320.812 1.00 33.52 260 GLY A CA 1
ATOM 1960 C C . GLY A 1 260 ? 321.991 535.101 320.402 1.00 33.52 260 GLY A C 1
ATOM 1961 O O . GLY A 1 260 ? 322.660 534.287 321.043 1.00 33.52 260 GLY A O 1
ATOM 1962 N N . ALA A 1 261 ? 321.275 534.745 319.336 1.00 35.25 261 ALA A N 1
ATOM 1963 C CA . ALA A 1 261 ? 321.352 533.381 318.829 1.00 35.25 261 ALA A CA 1
ATOM 1964 C C . ALA A 1 261 ? 322.746 533.069 318.307 1.00 35.25 261 ALA A C 1
ATOM 1965 O O . ALA A 1 261 ? 323.211 531.929 318.415 1.00 35.25 261 ALA A O 1
ATOM 1967 N N . LEU A 1 262 ? 323.427 534.067 317.741 1.00 33.94 262 LEU A N 1
ATOM 1968 C CA . LEU A 1 262 ? 324.823 533.892 317.359 1.00 33.94 262 LEU A CA 1
ATOM 1969 C C . LEU A 1 262 ? 325.705 533.660 318.579 1.00 33.94 262 LEU A C 1
ATOM 1970 O O . LEU A 1 262 ? 326.581 532.789 318.560 1.00 33.94 262 LEU A O 1
ATOM 1975 N N . HIS A 1 263 ? 325.482 534.423 319.652 1.00 33.10 263 HIS A N 1
ATOM 1976 C CA . HIS A 1 263 ? 326.231 534.203 320.886 1.00 33.10 263 HIS A CA 1
ATOM 1977 C C . HIS A 1 263 ? 326.004 532.796 321.419 1.00 33.10 263 HIS A C 1
ATOM 1978 O O . HIS A 1 263 ? 326.929 532.161 321.936 1.00 33.10 263 HIS A O 1
ATOM 1985 N N . GLN A 1 264 ? 324.774 532.298 321.314 1.00 35.89 264 GLN A N 1
ATOM 1986 C CA . GLN A 1 264 ? 324.489 530.945 321.775 1.00 35.89 264 GLN A CA 1
ATOM 1987 C C . GLN A 1 264 ? 325.121 529.893 320.875 1.00 35.89 264 GLN A C 1
ATOM 1988 O O . GLN A 1 264 ? 325.526 528.832 321.359 1.00 35.89 264 GLN A O 1
ATOM 1994 N N . ALA A 1 265 ? 325.204 530.156 319.571 1.00 35.21 265 ALA A N 1
ATOM 1995 C CA . ALA A 1 265 ? 325.887 529.231 318.675 1.00 35.21 265 ALA A CA 1
ATOM 1996 C C . ALA A 1 265 ? 327.395 529.247 318.878 1.00 35.21 265 ALA A C 1
ATOM 1997 O O . ALA A 1 265 ? 328.059 528.250 318.585 1.00 35.21 265 ALA A O 1
ATOM 1999 N N . LEU A 1 266 ? 327.942 530.347 319.384 1.00 32.49 266 LEU A N 1
ATOM 2000 C CA . LEU A 1 266 ? 329.370 530.491 319.627 1.00 32.49 266 LEU A CA 1
ATOM 2001 C C . LEU A 1 266 ? 329.839 529.771 320.884 1.00 32.49 266 LEU A C 1
ATOM 2002 O O . LEU A 1 266 ? 331.007 529.913 321.251 1.00 32.49 266 LEU A O 1
ATOM 2007 N N . ALA A 1 267 ? 328.966 529.020 321.550 1.00 35.29 267 ALA A N 1
ATOM 2008 C CA . ALA A 1 267 ? 329.356 528.312 322.760 1.00 35.29 267 ALA A CA 1
ATOM 2009 C C . ALA A 1 267 ? 330.505 527.356 322.473 1.00 35.29 267 ALA A C 1
ATOM 2010 O O . ALA A 1 267 ? 330.440 526.545 321.546 1.00 35.29 267 ALA A O 1
ATOM 2012 N N . GLY A 1 268 ? 331.555 527.445 323.285 1.00 35.25 268 GLY A N 1
ATOM 2013 C CA . GLY A 1 268 ? 332.750 526.658 323.096 1.00 35.25 268 GLY A CA 1
ATOM 2014 C C . GLY A 1 268 ? 333.851 527.350 322.324 1.00 35.25 268 GLY A C 1
ATOM 2015 O O . GLY A 1 268 ? 334.975 526.839 322.295 1.00 35.25 268 GLY A O 1
ATOM 2016 N N . ALA A 1 269 ? 333.566 528.485 321.696 1.00 33.58 269 ALA A N 1
ATOM 2017 C CA . ALA A 1 269 ? 334.603 529.252 321.030 1.00 33.58 269 ALA A CA 1
ATOM 2018 C C . ALA A 1 269 ? 335.435 530.010 322.058 1.00 33.58 269 ALA A C 1
ATOM 2019 O O . ALA A 1 269 ? 335.013 530.233 323.194 1.00 33.58 269 ALA A O 1
ATOM 2021 N N . VAL A 1 270 ? 336.634 530.408 321.647 1.00 31.86 270 VAL A N 1
ATOM 2022 C CA . VAL A 1 270 ? 337.620 531.001 322.546 1.00 31.86 270 VAL A CA 1
ATOM 2023 C C . VAL A 1 270 ? 337.551 532.517 322.388 1.00 31.86 270 VAL A C 1
ATOM 2024 O O . VAL A 1 270 ? 337.865 533.028 321.304 1.00 31.86 270 VAL A O 1
ATOM 2028 N N . PRO A 1 271 ? 337.148 533.263 323.414 1.00 31.50 271 PRO A N 1
ATOM 2029 C CA . PRO A 1 271 ? 337.167 534.725 323.310 1.00 31.50 271 PRO A CA 1
ATOM 2030 C C . PRO A 1 271 ? 338.584 535.250 323.136 1.00 31.50 271 PRO A C 1
ATOM 2031 O O . PRO A 1 271 ? 339.539 534.717 323.703 1.00 31.50 271 PRO A O 1
ATOM 2035 N N . VAL A 1 272 ? 338.712 536.305 322.333 1.00 32.29 272 VAL A N 1
ATOM 2036 C CA . VAL A 1 272 ? 339.983 536.969 322.079 1.00 32.29 272 VAL A CA 1
ATOM 2037 C C . VAL A 1 272 ? 339.746 538.473 322.086 1.00 32.29 272 VAL A C 1
ATOM 2038 O O . VAL A 1 272 ? 338.611 538.947 322.026 1.00 32.29 272 VAL A O 1
ATOM 2042 N N . SER A 1 273 ? 340.837 539.224 322.166 1.00 35.27 273 SER A N 1
ATOM 2043 C CA . SER A 1 273 ? 340.799 540.678 322.131 1.00 35.27 273 SER A CA 1
ATOM 2044 C C . SER A 1 273 ? 341.354 541.155 320.799 1.00 35.27 273 SER A C 1
ATOM 2045 O O . SER A 1 273 ? 342.425 540.712 320.375 1.00 35.27 273 SER A O 1
ATOM 2048 N N . PHE A 1 274 ? 340.621 542.045 320.141 1.00 38.76 274 PHE A N 1
ATOM 2049 C CA . PHE A 1 274 ? 340.950 542.486 318.792 1.00 38.76 274 PHE A CA 1
ATOM 2050 C C . PHE A 1 274 ? 340.791 543.997 318.679 1.00 38.76 274 PHE A C 1
ATOM 2051 O O . PHE A 1 274 ? 340.145 544.512 317.766 1.00 38.76 274 PHE A O 1
ATOM 2059 N N . SER A 1 275 ? 341.370 544.732 319.629 1.00 45.14 275 SER A N 1
ATOM 2060 C CA . SER A 1 275 ? 341.320 546.189 319.556 1.00 45.14 275 SER A CA 1
ATOM 2061 C C . SER A 1 275 ? 342.057 546.700 318.324 1.00 45.14 275 SER A C 1
ATOM 2062 O O . SER A 1 275 ? 341.503 547.463 317.525 1.00 45.14 275 SER A O 1
ATOM 2065 N N . SER A 1 276 ? 343.311 546.288 318.153 1.00 43.21 276 SER A N 1
ATOM 2066 C CA . SER A 1 276 ? 344.080 546.569 316.947 1.00 43.21 276 SER A CA 1
ATOM 2067 C C . SER A 1 276 ? 344.560 545.299 316.266 1.00 43.21 276 SER A C 1
ATOM 2068 O O . SER A 1 276 ? 344.393 545.144 315.051 1.00 43.21 276 SER A O 1
ATOM 2071 N N . SER A 1 277 ? 345.158 544.388 317.024 1.00 39.88 277 SER A N 1
ATOM 2072 C CA . SER A 1 277 ? 345.562 543.077 316.552 1.00 39.88 277 SER A CA 1
ATOM 2073 C C . SER A 1 277 ? 344.915 542.022 317.438 1.00 39.88 277 SER A C 1
ATOM 2074 O O . SER A 1 277 ? 344.456 542.312 318.544 1.00 39.88 277 SER A O 1
ATOM 2077 N N . VAL A 1 278 ? 344.876 540.790 316.947 1.00 37.07 278 VAL A N 1
A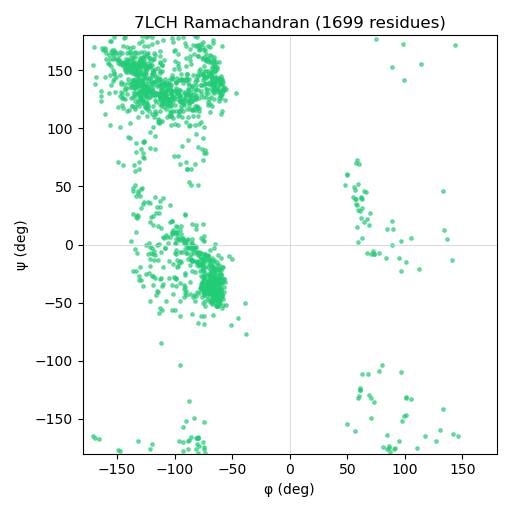TOM 2078 C CA . VAL A 1 278 ? 344.239 539.709 317.691 1.00 37.07 278 VAL A CA 1
ATOM 2079 C C . VAL A 1 278 ? 345.214 539.197 318.743 1.00 37.07 278 VAL A C 1
ATOM 2080 O O . VAL A 1 278 ? 346.298 538.708 318.413 1.00 37.07 278 VAL A O 1
ATOM 2084 N N . LYS A 1 279 ? 344.830 539.306 320.008 1.00 37.21 279 LYS A N 1
ATOM 2085 C CA . LYS A 1 279 ? 345.645 538.837 321.117 1.00 37.21 279 LYS A CA 1
ATOM 2086 C C . LYS A 1 279 ? 344.959 537.667 321.803 1.00 37.21 279 LYS A C 1
ATOM 2087 O O . LYS A 1 279 ? 343.749 537.693 322.042 1.00 37.21 279 LYS A O 1
ATOM 2093 N N . LEU A 1 280 ? 345.741 536.642 322.112 1.00 39.37 280 LEU A N 1
ATOM 2094 C CA . LEU A 1 280 ? 345.241 535.422 322.717 1.00 39.37 280 LEU A CA 1
ATOM 2095 C C . LEU A 1 280 ? 346.172 535.029 323.855 1.00 39.37 280 LEU A C 1
ATOM 2096 O O . LEU A 1 280 ? 347.341 535.413 323.886 1.00 39.37 280 LEU A O 1
ATOM 2101 N N . THR A 1 281 ? 345.637 534.277 324.810 1.00 43.09 281 THR A N 1
ATOM 2102 C CA . THR A 1 281 ? 346.431 533.768 325.912 1.00 43.09 281 THR A CA 1
ATOM 2103 C C . THR A 1 281 ? 346.375 532.248 326.006 1.00 43.09 281 THR A C 1
ATOM 2104 O O . THR A 1 281 ? 347.161 531.656 326.751 1.00 43.09 281 THR A O 1
ATOM 2108 N N . SER A 1 282 ? 345.515 531.597 325.232 1.00 42.09 282 SER A N 1
ATOM 2109 C CA . SER A 1 282 ? 345.479 530.144 325.176 1.00 42.09 282 SER A CA 1
ATOM 2110 C C . SER A 1 282 ? 346.478 529.656 324.127 1.00 42.09 282 SER A C 1
ATOM 2111 O O . SER A 1 282 ? 347.315 530.414 323.632 1.00 42.09 282 SER A O 1
ATOM 2114 N N . GLY A 1 283 ? 346.404 528.377 323.782 1.00 41.03 283 GLY A N 1
ATOM 2115 C CA . GLY A 1 283 ? 347.287 527.795 322.792 1.00 41.03 283 GLY A CA 1
ATOM 2116 C C . GLY A 1 283 ? 348.505 527.141 323.411 1.00 41.03 283 GLY A C 1
ATOM 2117 O O . GLY A 1 283 ? 348.601 526.933 324.623 1.00 41.03 283 GLY A O 1
ATOM 2118 N N . HIS A 1 284 ? 349.453 526.801 322.542 1.00 40.71 284 HIS A N 1
ATOM 2119 C CA . HIS A 1 284 ? 350.709 526.215 322.981 1.00 40.71 284 HIS A CA 1
ATOM 2120 C C . HIS A 1 284 ? 351.795 526.536 321.966 1.00 40.71 284 HIS A C 1
ATOM 2121 O O . HIS A 1 284 ? 351.519 526.950 320.839 1.00 40.71 284 HIS A O 1
ATOM 2128 N N . LEU A 1 285 ? 353.041 526.343 322.389 1.00 39.05 285 LEU A N 1
ATOM 2129 C CA . LEU A 1 285 ? 354.199 526.584 321.535 1.00 39.05 285 LEU A CA 1
ATOM 2130 C C . LEU A 1 285 ? 355.303 525.628 321.950 1.00 39.05 285 LEU A C 1
ATOM 2131 O O . LEU A 1 285 ? 355.772 525.684 323.089 1.00 39.05 285 LEU A O 1
ATOM 2136 N N . LYS A 1 286 ? 355.716 524.759 321.034 1.00 41.27 286 LYS A N 1
ATOM 2137 C CA . LYS A 1 286 ? 356.774 523.802 321.322 1.00 41.27 286 LYS A CA 1
ATOM 2138 C C . LYS A 1 286 ? 358.128 524.470 321.122 1.00 41.27 286 LYS A C 1
ATOM 2139 O O . LYS A 1 286 ? 358.380 525.083 320.081 1.00 41.27 286 LYS A O 1
ATOM 2145 N N . CYS A 1 287 ? 358.998 524.352 322.121 1.00 42.87 287 CYS A N 1
ATOM 2146 C CA . CYS A 1 287 ? 360.286 525.023 322.107 1.00 42.87 287 CYS A CA 1
ATOM 2147 C C . CYS A 1 287 ? 361.363 524.077 322.614 1.00 42.87 287 CYS A C 1
ATOM 2148 O O . CYS A 1 287 ? 361.085 523.049 323.232 1.00 42.87 287 CYS A O 1
ATOM 2151 N N . ARG A 1 288 ? 362.605 524.440 322.325 1.00 43.59 288 ARG A N 1
ATOM 2152 C CA . ARG A 1 288 ? 363.785 523.739 322.800 1.00 43.59 288 ARG A CA 1
ATOM 2153 C C . ARG A 1 288 ? 364.663 524.759 323.502 1.00 43.59 288 ARG A C 1
ATOM 2154 O O . ARG A 1 288 ? 365.101 525.735 322.883 1.00 43.59 288 ARG A O 1
ATOM 2162 N N . VAL A 1 289 ? 364.897 524.536 324.790 1.00 43.10 289 VAL A N 1
ATOM 2163 C CA . VAL A 1 289 ? 365.690 525.424 325.627 1.00 43.10 289 VAL A CA 1
ATOM 2164 C C . VAL A 1 289 ? 367.110 524.886 325.655 1.00 43.10 289 VAL A C 1
ATOM 2165 O O . VAL A 1 289 ? 367.336 523.727 326.023 1.00 43.10 289 VAL A O 1
ATOM 2169 N N . LYS A 1 290 ? 368.060 525.727 325.259 1.00 45.26 290 LYS A N 1
ATOM 2170 C CA . LYS A 1 290 ? 369.472 525.390 325.208 1.00 45.26 290 LYS A CA 1
ATOM 2171 C C . LYS A 1 290 ? 370.177 526.144 326.323 1.00 45.26 290 LYS A C 1
ATOM 2172 O O . LYS A 1 290 ? 370.156 527.386 326.354 1.00 45.26 290 LYS A O 1
ATOM 2178 N N . MET A 1 291 ? 370.809 525.382 327.218 1.00 47.63 291 MET A N 1
ATOM 2179 C CA . MET A 1 291 ? 371.408 525.891 328.442 1.00 47.63 291 MET A CA 1
ATOM 2180 C C . MET A 1 291 ? 372.911 525.654 328.501 1.00 47.63 291 MET A C 1
ATOM 2181 O O . MET A 1 291 ? 373.493 525.738 329.586 1.00 47.63 291 MET A O 1
ATOM 2186 N N . GLU A 1 292 ? 373.555 525.351 327.371 1.00 47.61 292 GLU A N 1
ATOM 2187 C CA . GLU A 1 292 ? 374.988 525.073 327.396 1.00 47.61 292 GLU A CA 1
ATOM 2188 C C . GLU A 1 292 ? 375.789 526.317 327.756 1.00 47.61 292 GLU A C 1
ATOM 2189 O O . GLU A 1 292 ? 376.797 526.226 328.464 1.00 47.61 292 GLU A O 1
ATOM 2195 N N . LYS A 1 293 ? 375.359 527.485 327.287 1.00 44.99 293 LYS A N 1
ATOM 2196 C CA . LYS A 1 293 ? 375.992 528.738 327.670 1.00 44.99 293 LYS A CA 1
ATOM 2197 C C . LYS A 1 293 ? 375.453 529.286 328.981 1.00 44.99 293 LYS A C 1
ATOM 2198 O O . LYS A 1 293 ? 375.882 530.362 329.408 1.00 44.99 293 LYS A O 1
ATOM 2204 N N . LEU A 1 294 ? 374.521 528.585 329.614 1.00 43.72 294 LEU A N 1
ATOM 2205 C CA . LEU A 1 294 ? 373.981 528.988 330.903 1.00 43.72 294 LEU A CA 1
ATOM 2206 C C . LEU A 1 294 ? 374.874 528.434 332.004 1.00 43.72 294 LEU A C 1
ATOM 2207 O O . LEU A 1 294 ? 375.092 527.220 332.081 1.00 43.72 294 LEU A O 1
ATOM 2212 N N . THR A 1 295 ? 375.393 529.318 332.849 1.00 45.62 295 THR A N 1
ATOM 2213 C CA . THR A 1 295 ? 376.351 528.940 333.873 1.00 45.62 295 THR A CA 1
ATOM 2214 C C . THR A 1 295 ? 375.917 529.487 335.223 1.00 45.62 295 THR A C 1
ATOM 2215 O O . THR A 1 295 ? 375.211 530.494 335.308 1.00 45.62 295 THR A O 1
ATOM 2219 N N . LEU A 1 296 ? 376.344 528.805 336.281 1.00 46.43 296 LEU A N 1
ATOM 2220 C CA . LEU A 1 296 ? 376.168 529.331 337.625 1.00 46.43 296 LEU A CA 1
ATOM 2221 C C . LEU A 1 296 ? 377.057 530.550 337.827 1.00 46.43 296 LEU A C 1
ATOM 2222 O O . LEU A 1 296 ? 378.150 530.650 337.266 1.00 46.43 296 LEU A O 1
ATOM 2227 N N . LYS A 1 297 ? 376.573 531.489 338.632 1.00 49.09 297 LYS A N 1
ATOM 2228 C CA . LYS A 1 297 ? 377.277 532.749 338.817 1.00 49.09 297 LYS A CA 1
ATOM 2229 C C . LYS A 1 297 ? 378.613 532.536 339.521 1.00 49.09 297 LYS A C 1
ATOM 2230 O O . LYS A 1 297 ? 378.723 531.736 340.454 1.00 49.09 297 LYS A O 1
ATOM 2236 N N . GLY A 1 298 ? 379.634 533.258 339.063 1.00 53.04 298 GLY A N 1
ATOM 2237 C CA . GLY A 1 298 ? 380.926 533.238 339.721 1.00 53.04 298 GLY A CA 1
ATOM 2238 C C . GLY A 1 298 ? 380.934 534.183 340.902 1.00 53.04 298 GLY A C 1
ATOM 2239 O O . GLY A 1 298 ? 381.034 535.402 340.735 1.00 53.04 298 GLY A O 1
ATOM 2240 N N . THR A 1 299 ? 380.831 533.628 342.104 1.00 53.54 299 THR A N 1
ATOM 2241 C CA . THR A 1 299 ? 380.523 534.390 343.308 1.00 53.54 299 THR A CA 1
ATOM 2242 C C . THR A 1 299 ? 381.738 534.395 344.225 1.00 53.54 299 THR A C 1
ATOM 2243 O O . THR A 1 299 ? 382.039 533.388 344.875 1.00 53.54 299 THR A O 1
ATOM 2247 N N . THR A 1 300 ? 382.430 535.533 344.278 1.00 54.67 300 THR A N 1
ATOM 2248 C CA . THR A 1 300 ? 383.620 535.652 345.110 1.00 54.67 300 THR A CA 1
ATOM 2249 C C . THR A 1 300 ? 383.282 535.819 346.584 1.00 54.67 300 THR A C 1
ATOM 2250 O O . THR A 1 300 ? 384.084 535.441 347.445 1.00 54.67 300 THR A O 1
ATOM 2254 N N . TYR A 1 301 ? 382.116 536.377 346.892 1.00 50.80 301 TYR A N 1
ATOM 2255 C CA . TYR A 1 301 ? 381.781 536.725 348.263 1.00 50.80 301 TYR A CA 1
ATOM 2256 C C . TYR A 1 301 ? 381.484 535.478 349.091 1.00 50.80 301 TYR A C 1
ATOM 2257 O O . TYR A 1 301 ? 381.136 534.416 348.570 1.00 50.80 301 TYR A O 1
ATOM 2266 N N . GLY A 1 302 ? 381.623 535.625 350.406 1.00 48.99 302 GLY A N 1
ATOM 2267 C CA . GLY A 1 302 ? 381.403 534.537 351.333 1.00 48.99 302 GLY A CA 1
ATOM 2268 C C . GLY A 1 302 ? 379.982 534.498 351.857 1.00 48.99 302 GLY A C 1
ATOM 2269 O O . GLY A 1 302 ? 379.088 535.202 351.388 1.00 48.99 302 GLY A O 1
ATOM 2270 N N . MET A 1 303 ? 379.781 533.648 352.859 1.00 49.10 303 MET A N 1
ATOM 2271 C CA . MET A 1 303 ? 378.472 533.494 353.470 1.00 49.10 303 MET A CA 1
ATOM 2272 C C . MET A 1 303 ? 378.105 534.732 354.282 1.00 49.10 303 MET A C 1
ATOM 2273 O O . MET A 1 303 ? 378.963 535.504 354.716 1.00 49.10 303 MET A O 1
ATOM 2278 N N . CYS A 1 304 ? 376.802 534.915 354.478 1.00 47.24 304 CYS A N 1
ATOM 2279 C CA . CYS A 1 304 ? 376.312 535.990 355.328 1.00 47.24 304 CYS A CA 1
ATOM 2280 C C . CYS A 1 304 ? 376.578 535.653 356.788 1.00 47.24 304 CYS A C 1
ATOM 2281 O O . CYS A 1 304 ? 376.310 534.536 357.238 1.00 47.24 304 CYS A O 1
ATOM 2284 N N . THR A 1 305 ? 377.099 536.626 357.532 1.00 48.31 305 THR A N 1
ATOM 2285 C CA . THR A 1 305 ? 377.564 536.383 358.890 1.00 48.31 305 THR A CA 1
ATOM 2286 C C . THR A 1 305 ? 376.552 536.748 359.966 1.00 48.31 305 THR A C 1
ATOM 2287 O O . THR A 1 305 ? 376.684 536.274 361.098 1.00 48.31 305 THR A O 1
ATOM 2291 N N . GLU A 1 306 ? 375.558 537.568 359.653 1.00 46.75 306 GLU A N 1
ATOM 2292 C CA . GLU A 1 306 ? 374.681 538.143 360.656 1.00 46.75 306 GLU A CA 1
ATOM 2293 C C . GLU A 1 306 ? 373.401 537.323 360.800 1.00 46.75 306 GLU A C 1
ATOM 2294 O O . GLU A 1 306 ? 373.280 536.209 360.283 1.00 46.75 306 GLU A O 1
ATOM 2300 N N . LYS A 1 307 ? 372.437 537.880 361.523 1.00 43.41 307 LYS A N 1
ATOM 2301 C CA . LYS A 1 307 ? 371.211 537.182 361.875 1.00 43.41 307 LYS A CA 1
ATOM 2302 C C . LYS A 1 307 ? 370.157 537.348 360.788 1.00 43.41 307 LYS A C 1
ATOM 2303 O O . LYS A 1 307 ? 370.031 538.415 360.181 1.00 43.41 307 LYS A O 1
ATOM 2309 N N . PHE A 1 308 ? 369.404 536.281 360.546 1.00 39.59 308 PHE A N 1
ATOM 2310 C CA . PHE A 1 308 ? 368.297 536.274 359.605 1.00 39.59 308 PHE A CA 1
ATOM 2311 C C . PHE A 1 308 ? 366.975 536.188 360.354 1.00 39.59 308 PHE A C 1
ATOM 2312 O O . PHE A 1 308 ? 366.914 535.759 361.508 1.00 39.59 308 PHE A O 1
ATOM 2320 N N . SER A 1 309 ? 365.909 536.606 359.679 1.00 38.51 309 SER A N 1
ATOM 2321 C CA . SER A 1 309 ? 364.562 536.474 360.211 1.00 38.51 309 SER A CA 1
ATOM 2322 C C . SER A 1 309 ? 363.605 536.234 359.056 1.00 38.51 309 SER A C 1
ATOM 2323 O O . SER A 1 309 ? 363.883 536.591 357.910 1.00 38.51 309 SER A O 1
ATOM 2326 N N . PHE A 1 310 ? 362.466 535.625 359.371 1.00 34.80 310 PHE A N 1
ATOM 2327 C CA . PHE A 1 310 ? 361.435 535.357 358.372 1.00 34.80 310 PHE A CA 1
ATOM 2328 C C . PHE A 1 310 ? 360.624 536.628 358.167 1.00 34.80 310 PHE A C 1
ATOM 2329 O O . PHE A 1 310 ? 359.678 536.913 358.901 1.00 34.80 310 PHE A O 1
ATOM 2337 N N . ALA A 1 311 ? 361.003 537.409 357.155 1.00 35.96 311 ALA A N 1
ATOM 2338 C CA . ALA A 1 311 ? 360.198 538.567 356.782 1.00 35.96 311 ALA A CA 1
ATOM 2339 C C . ALA A 1 311 ? 358.815 538.134 356.321 1.00 35.96 311 ALA A C 1
ATOM 2340 O O . ALA A 1 311 ? 357.815 538.798 356.615 1.00 35.96 311 ALA A O 1
ATOM 2342 N N . LYS A 1 312 ? 358.744 537.028 355.589 1.00 35.16 312 LYS A N 1
ATOM 2343 C CA . LYS A 1 312 ? 357.489 536.376 355.249 1.00 35.16 312 LYS A CA 1
ATOM 2344 C C . LYS A 1 312 ? 357.614 534.901 355.585 1.00 35.16 312 LYS A C 1
ATOM 2345 O O . LYS A 1 312 ? 358.525 534.228 355.090 1.00 35.16 312 LYS A O 1
ATOM 2351 N N . ASN A 1 313 ? 356.682 534.404 356.397 1.00 34.16 313 ASN A N 1
ATOM 2352 C CA . ASN A 1 313 ? 356.731 533.028 356.859 1.00 34.16 313 ASN A CA 1
ATOM 2353 C C . ASN A 1 313 ? 356.604 532.067 355.681 1.00 34.16 313 ASN A C 1
ATOM 2354 O O . ASN A 1 313 ? 356.018 532.410 354.651 1.00 34.16 313 ASN A O 1
ATOM 2359 N N . PRO A 1 314 ? 357.161 530.864 355.801 1.00 31.88 314 PRO A N 1
ATOM 2360 C CA . PRO A 1 314 ? 357.084 529.905 354.697 1.00 31.88 314 PRO A CA 1
ATOM 2361 C C . PRO A 1 314 ? 355.647 529.626 354.294 1.00 31.88 314 PRO A C 1
ATOM 2362 O O . PRO A 1 314 ? 354.772 529.419 355.135 1.00 31.88 314 PRO A O 1
ATOM 2366 N N . ALA A 1 315 ? 355.415 529.620 352.988 1.00 33.36 315 ALA A N 1
ATOM 2367 C CA . ALA A 1 315 ? 354.098 529.392 352.421 1.00 33.36 315 ALA A CA 1
ATOM 2368 C C . ALA A 1 315 ? 354.151 528.198 351.486 1.00 33.36 315 ALA A C 1
ATOM 2369 O O . ALA A 1 315 ? 355.142 527.990 350.782 1.00 33.36 315 ALA A O 1
ATOM 2371 N N . ASP A 1 316 ? 353.084 527.414 351.487 1.00 38.36 316 ASP A N 1
ATOM 2372 C CA . ASP A 1 316 ? 352.983 526.256 350.618 1.00 38.36 316 ASP A CA 1
ATOM 2373 C C . ASP A 1 316 ? 352.381 526.718 349.299 1.00 38.36 316 ASP A C 1
ATOM 2374 O O . ASP A 1 316 ? 351.366 527.421 349.287 1.00 38.36 316 ASP A O 1
ATOM 2379 N N . THR A 1 317 ? 353.014 526.345 348.195 1.00 40.54 317 THR A N 1
ATOM 2380 C CA . THR A 1 317 ? 352.471 526.647 346.882 1.00 40.54 317 THR A CA 1
ATOM 2381 C C . THR A 1 317 ? 351.537 525.511 346.472 1.00 40.54 317 THR A C 1
ATOM 2382 O O . THR A 1 317 ? 351.168 524.657 347.279 1.00 40.54 317 THR A O 1
ATOM 2386 N N . GLY A 1 318 ? 351.120 525.490 345.222 1.00 43.24 318 GLY A N 1
ATOM 2387 C CA . GLY A 1 318 ? 350.314 524.363 344.822 1.00 43.24 318 GLY A CA 1
ATOM 2388 C C . GLY A 1 318 ? 351.083 523.176 344.305 1.00 43.24 318 GLY A C 1
ATOM 2389 O O . GLY A 1 318 ? 350.471 522.194 343.876 1.00 43.24 318 GLY A O 1
ATOM 2390 N N . HIS A 1 319 ? 352.410 523.220 344.328 1.00 43.53 319 HIS A N 1
ATOM 2391 C CA . HIS A 1 319 ? 353.211 522.271 343.569 1.00 43.53 319 HIS A CA 1
ATOM 2392 C C . HIS A 1 319 ? 354.368 521.747 344.401 1.00 43.53 319 HIS A C 1
ATOM 2393 O O . HIS A 1 319 ? 355.514 521.688 343.952 1.00 43.53 319 HIS A O 1
ATOM 2400 N N . SER A 1 320 ? 354.074 521.368 345.643 1.00 42.11 320 SER A N 1
ATOM 2401 C CA . SER A 1 320 ? 355.016 520.684 346.525 1.00 42.11 320 SER A CA 1
ATOM 2402 C C . SER A 1 320 ? 356.251 521.523 346.835 1.00 42.11 320 SER A C 1
ATOM 2403 O O . SER A 1 320 ? 357.301 520.977 347.188 1.00 42.11 320 SER A O 1
ATOM 2406 N N . THR A 1 321 ? 356.152 522.841 346.716 1.00 39.57 321 THR A N 1
ATOM 2407 C CA . THR A 1 321 ? 357.254 523.737 347.018 1.00 39.57 321 THR A CA 1
ATOM 2408 C C . THR A 1 321 ? 356.873 524.664 348.164 1.00 39.57 321 THR A C 1
ATOM 2409 O O . THR A 1 321 ? 355.696 524.871 348.464 1.00 39.57 321 THR A O 1
ATOM 2413 N N . VAL A 1 322 ? 357.896 525.216 348.806 1.00 34.44 322 VAL A N 1
ATOM 2414 C CA . VAL A 1 322 ? 357.746 526.136 349.924 1.00 34.44 322 VAL A CA 1
ATOM 2415 C C . VAL A 1 322 ? 358.478 527.417 349.573 1.00 34.44 322 VAL A C 1
ATOM 2416 O O . VAL A 1 322 ? 359.644 527.378 349.169 1.00 34.44 322 VAL A O 1
ATOM 2420 N N . VAL A 1 323 ? 357.804 528.545 349.740 1.00 32.62 323 VAL A N 1
ATOM 2421 C CA . VAL A 1 323 ? 358.395 529.851 349.499 1.00 32.62 323 VAL A CA 1
ATOM 2422 C C . VAL A 1 323 ? 358.362 530.640 350.800 1.00 32.62 323 VAL A C 1
ATOM 2423 O O . VAL A 1 323 ? 357.363 530.627 351.524 1.00 32.62 323 VAL A O 1
ATOM 2427 N N . LEU A 1 324 ? 359.473 531.296 351.109 1.00 32.61 324 LEU A N 1
ATOM 2428 C CA . LEU A 1 324 ? 359.602 532.128 352.292 1.00 32.61 324 LEU A CA 1
ATOM 2429 C C . LEU A 1 324 ? 360.409 533.357 351.914 1.00 32.61 324 LEU A C 1
ATOM 2430 O O . LEU A 1 324 ? 361.055 533.397 350.865 1.00 32.61 324 LEU A O 1
ATOM 2435 N N . GLU A 1 325 ? 360.361 534.376 352.764 1.00 36.49 325 GLU A N 1
ATOM 2436 C CA . GLU A 1 325 ? 361.162 535.570 352.540 1.00 36.49 325 GLU A CA 1
ATOM 2437 C C . GLU A 1 325 ? 361.974 535.867 353.786 1.00 36.49 325 GLU A C 1
ATOM 2438 O O . GLU A 1 325 ? 361.406 536.084 354.860 1.00 36.49 325 GLU A O 1
ATOM 2444 N N . LEU A 1 326 ? 363.292 535.900 353.628 1.00 36.14 326 LEU A N 1
ATOM 2445 C CA . LEU A 1 326 ? 364.214 536.161 354.718 1.00 36.14 326 LEU A CA 1
ATOM 2446 C C . LEU A 1 326 ? 364.536 537.643 354.805 1.00 36.14 326 LEU A C 1
ATOM 2447 O O . LEU A 1 326 ? 364.684 538.324 353.787 1.00 36.14 326 LEU A O 1
ATOM 2452 N N . GLN A 1 327 ? 364.645 538.130 356.032 1.00 41.84 327 GLN A N 1
ATOM 2453 C CA . GLN A 1 327 ? 365.090 539.482 356.331 1.00 41.84 327 GLN A CA 1
ATOM 2454 C C . GLN A 1 327 ? 366.513 539.398 356.862 1.00 41.84 327 GLN A C 1
ATOM 2455 O O . GLN A 1 327 ? 366.758 538.748 357.883 1.00 41.84 327 GLN A O 1
ATOM 2461 N N . TYR A 1 328 ? 367.448 540.042 356.174 1.00 45.53 328 TYR A N 1
ATOM 2462 C CA . TYR A 1 328 ? 368.844 540.059 356.582 1.00 45.53 328 TYR A CA 1
ATOM 2463 C C . TYR A 1 328 ? 369.139 541.388 357.260 1.00 45.53 328 TYR A C 1
ATOM 2464 O O . TYR A 1 328 ? 368.919 542.455 356.672 1.00 45.53 328 TYR A O 1
ATOM 2473 N N . THR A 1 329 ? 369.630 541.314 358.495 1.00 47.88 329 THR A N 1
ATOM 2474 C CA . THR A 1 329 ? 369.944 542.492 359.288 1.00 47.88 329 THR A CA 1
ATOM 2475 C C . THR A 1 329 ? 371.330 543.048 359.009 1.00 47.88 329 THR A C 1
ATOM 2476 O O . THR A 1 329 ? 371.568 544.232 359.265 1.00 47.88 329 THR A O 1
ATOM 2480 N N . GLY A 1 330 ? 372.241 542.230 358.492 1.00 48.80 330 GLY A N 1
ATOM 2481 C CA . GLY A 1 330 ? 373.594 542.678 358.255 1.00 48.80 330 GLY A CA 1
ATOM 2482 C C . GLY A 1 330 ? 373.715 543.583 357.048 1.00 48.80 330 GLY A C 1
ATOM 2483 O O . GLY A 1 330 ? 372.789 543.755 356.259 1.00 48.80 330 GLY A O 1
ATOM 2484 N N . SER A 1 331 ? 374.900 544.178 356.911 1.00 53.05 331 SER A N 1
ATOM 2485 C CA . SER A 1 331 ? 375.174 545.108 355.823 1.00 53.05 331 SER A CA 1
ATOM 2486 C C . SER A 1 331 ? 376.500 544.802 355.137 1.00 53.05 331 SER A C 1
ATOM 2487 O O . SER A 1 331 ? 377.104 545.697 354.541 1.00 53.05 331 SER A O 1
ATOM 2490 N N . ASP A 1 332 ? 376.958 543.554 355.203 1.00 54.45 332 ASP A N 1
ATOM 2491 C CA . ASP A 1 332 ? 378.247 543.165 354.632 1.00 54.45 332 ASP A CA 1
ATOM 2492 C C . ASP A 1 332 ? 378.106 542.767 353.160 1.00 54.45 332 ASP A C 1
ATOM 2493 O O . ASP A 1 332 ? 378.521 541.693 352.726 1.00 54.45 332 ASP A O 1
ATOM 2498 N N . GLY A 1 333 ? 377.512 543.677 352.389 1.00 53.48 333 GLY A N 1
ATOM 2499 C CA . GLY A 1 333 ? 377.413 543.538 350.955 1.00 53.48 333 GLY A CA 1
ATOM 2500 C C . GLY A 1 333 ? 376.736 542.255 350.526 1.00 53.48 333 GLY A C 1
ATOM 2501 O O . GLY A 1 333 ? 376.010 541.620 351.297 1.00 53.48 333 GLY A O 1
ATOM 2502 N N . PRO A 1 334 ? 376.954 541.853 349.276 1.00 49.58 334 PRO A N 1
ATOM 2503 C CA . PRO A 1 334 ? 376.418 540.568 348.820 1.00 49.58 334 PRO A CA 1
ATOM 2504 C C . PRO A 1 334 ? 377.081 539.412 349.547 1.00 49.58 334 PRO A C 1
ATOM 2505 O O . PRO A 1 334 ? 378.297 539.394 349.744 1.00 49.58 334 PRO A O 1
ATOM 2509 N N . CYS A 1 335 ? 376.267 538.443 349.954 1.00 46.91 335 CYS A N 1
ATOM 2510 C CA . CYS A 1 335 ? 376.777 537.292 350.682 1.00 46.91 335 CYS A CA 1
ATOM 2511 C C . CYS A 1 335 ? 375.802 536.137 350.524 1.00 46.91 335 CYS A C 1
ATOM 2512 O O . CYS A 1 335 ? 374.612 536.336 350.277 1.00 46.91 335 CYS A O 1
ATOM 2515 N N . LYS A 1 336 ? 376.324 534.925 350.677 1.00 44.29 336 LYS A N 1
ATOM 2516 C CA . LYS A 1 336 ? 375.517 533.726 350.519 1.00 44.29 336 LYS A CA 1
ATOM 2517 C C . LYS A 1 336 ? 374.727 533.431 351.786 1.00 44.29 336 LYS A C 1
ATOM 2518 O O . LYS A 1 336 ? 375.217 533.623 352.902 1.00 44.29 336 LYS A O 1
ATOM 2524 N N . ILE A 1 337 ? 373.503 532.953 351.606 1.00 37.17 337 ILE A N 1
ATOM 2525 C CA . ILE A 1 337 ? 372.598 532.670 352.715 1.00 37.17 337 ILE A CA 1
ATOM 2526 C C . ILE A 1 337 ? 372.792 531.214 353.130 1.00 37.17 337 ILE A C 1
ATOM 2527 O O . ILE A 1 337 ? 372.633 530.320 352.288 1.00 37.17 337 ILE A O 1
ATOM 2532 N N . PRO A 1 338 ? 373.127 530.938 354.384 1.00 34.47 338 PRO A N 1
ATOM 2533 C CA . PRO A 1 338 ? 373.286 529.544 354.849 1.00 34.47 338 PRO A CA 1
ATOM 2534 C C . PRO A 1 338 ? 371.955 528.897 355.217 1.00 34.47 338 PRO A C 1
ATOM 2535 O O . PRO A 1 338 ? 371.653 528.606 356.375 1.00 34.47 338 PRO A O 1
ATOM 2539 N N . ILE A 1 339 ? 371.132 528.646 354.205 1.00 32.65 339 ILE A N 1
ATOM 2540 C CA . ILE A 1 339 ? 369.799 528.087 354.385 1.00 32.65 339 ILE A CA 1
ATOM 2541 C C . ILE A 1 339 ? 369.763 526.699 353.765 1.00 32.65 339 ILE A C 1
ATOM 2542 O O . ILE A 1 339 ? 370.331 526.472 352.692 1.00 32.65 339 ILE A O 1
ATOM 2547 N N . SER A 1 340 ? 369.113 525.765 354.452 1.00 33.48 340 SER A N 1
ATOM 2548 C CA . SER A 1 340 ? 369.020 524.396 353.964 1.00 33.48 340 SER A CA 1
ATOM 2549 C C . SER A 1 340 ? 367.802 523.722 354.579 1.00 33.48 340 SER A C 1
ATOM 2550 O O . SER A 1 340 ? 367.109 524.290 355.424 1.00 33.48 340 SER A O 1
ATOM 2553 N N . ILE A 1 341 ? 367.551 522.496 354.129 1.00 36.99 341 ILE A N 1
ATOM 2554 C CA . ILE A 1 341 ? 366.470 521.655 354.628 1.00 36.99 341 ILE A CA 1
ATOM 2555 C C . ILE A 1 341 ? 367.089 520.424 355.268 1.00 36.99 341 ILE A C 1
ATOM 2556 O O . ILE A 1 341 ? 367.905 519.740 354.643 1.00 36.99 341 ILE A O 1
ATOM 2561 N N . VAL A 1 342 ? 366.690 520.134 356.501 1.00 36.69 342 VAL A N 1
ATOM 2562 C CA . VAL A 1 342 ? 367.237 519.013 357.250 1.00 36.69 342 VAL A CA 1
ATOM 2563 C C . VAL A 1 342 ? 366.098 518.114 357.707 1.00 36.69 342 VAL A C 1
ATOM 2564 O O . VAL A 1 342 ? 364.958 518.557 357.877 1.00 36.69 342 VAL A O 1
ATOM 2568 N N . ALA A 1 343 ? 366.412 516.832 357.889 1.00 38.66 343 ALA A N 1
ATOM 2569 C CA . ALA A 1 343 ? 365.423 515.895 358.406 1.00 38.66 343 ALA A CA 1
ATOM 2570 C C . ALA A 1 343 ? 365.219 516.057 359.904 1.00 38.66 343 ALA A C 1
ATOM 2571 O O . ALA A 1 343 ? 364.101 515.876 360.397 1.00 38.66 343 ALA A O 1
ATOM 2573 N N . SER A 1 344 ? 366.276 516.395 360.636 1.00 40.15 344 SER A N 1
ATOM 2574 C CA . SER A 1 344 ? 366.189 516.641 362.066 1.00 40.15 344 SER A CA 1
ATOM 2575 C C . SER A 1 344 ? 367.278 517.633 362.442 1.00 40.15 344 SER A C 1
ATOM 2576 O O . SER A 1 344 ? 368.202 517.891 361.670 1.00 40.15 344 SER A O 1
ATOM 2579 N N . LEU A 1 345 ? 367.158 518.198 363.640 1.00 40.20 345 LEU A N 1
ATOM 2580 C CA . LEU A 1 345 ? 368.103 519.216 364.077 1.00 40.20 345 LEU A CA 1
ATOM 2581 C C . LEU A 1 345 ? 369.432 518.635 364.532 1.00 40.20 345 LEU A C 1
ATOM 2582 O O . LEU A 1 345 ? 370.377 519.398 364.756 1.00 40.20 345 LEU A O 1
ATOM 2587 N N . SER A 1 346 ? 369.524 517.317 364.680 1.00 44.90 346 SER A N 1
ATOM 2588 C CA . SER A 1 346 ? 370.778 516.660 365.018 1.00 44.90 346 SER A CA 1
ATOM 2589 C C . SER A 1 346 ? 371.606 516.346 363.779 1.00 44.90 346 SER A C 1
ATOM 2590 O O . SER A 1 346 ? 372.824 516.551 363.780 1.00 44.90 346 SER A O 1
ATOM 2593 N N . ASP A 1 347 ? 370.968 515.856 362.720 1.00 44.37 347 ASP A N 1
ATOM 2594 C CA . ASP A 1 347 ? 371.629 515.612 361.441 1.00 44.37 347 ASP A CA 1
ATOM 2595 C C . ASP A 1 347 ? 371.316 516.785 360.520 1.00 44.37 347 ASP A C 1
ATOM 2596 O O . ASP A 1 347 ? 370.220 516.876 359.963 1.00 44.37 347 ASP A O 1
ATOM 2601 N N . LEU A 1 348 ? 372.291 517.677 360.348 1.00 40.87 348 LEU A N 1
ATOM 2602 C CA . LEU A 1 348 ? 372.118 518.875 359.537 1.00 40.87 348 LEU A CA 1
ATOM 2603 C C . LEU A 1 348 ? 372.519 518.668 358.082 1.00 40.87 348 LEU A C 1
ATOM 2604 O O . LEU A 1 348 ? 372.870 519.635 357.396 1.00 40.87 348 LEU A O 1
ATOM 2609 N N . THR A 1 349 ? 372.473 517.438 357.594 1.00 42.74 349 THR A N 1
ATOM 2610 C CA . THR A 1 349 ? 372.764 517.169 356.192 1.00 42.74 349 THR A CA 1
ATOM 2611 C C . THR A 1 349 ? 371.647 517.720 355.317 1.00 42.74 349 THR A C 1
ATOM 2612 O O . THR A 1 349 ? 370.479 517.376 355.536 1.00 42.74 349 THR A O 1
ATOM 2616 N N . PRO A 1 350 ? 371.944 518.569 354.333 1.00 41.53 350 PRO A N 1
ATOM 2617 C CA . PRO A 1 350 ? 370.882 519.078 353.455 1.00 41.53 350 PRO A CA 1
ATOM 2618 C C . PRO A 1 350 ? 370.292 517.952 352.618 1.00 41.53 350 PRO A C 1
ATOM 2619 O O . PRO A 1 350 ? 371.013 517.236 351.921 1.00 41.53 350 PRO A O 1
ATOM 2623 N N . ILE A 1 351 ? 368.973 517.798 352.696 1.00 42.51 351 ILE A N 1
ATOM 2624 C CA . ILE A 1 351 ? 368.307 516.653 352.087 1.00 42.51 351 ILE A CA 1
ATOM 2625 C C . ILE A 1 351 ? 367.356 517.105 350.989 1.00 42.51 351 ILE A C 1
ATOM 2626 O O . ILE A 1 351 ? 367.108 516.369 350.028 1.00 42.51 351 ILE A O 1
ATOM 2631 N N . GLY A 1 352 ? 366.814 518.312 351.117 1.00 44.99 352 GLY A N 1
ATOM 2632 C CA . GLY A 1 352 ? 365.844 518.820 350.167 1.00 44.99 352 GLY A CA 1
ATOM 2633 C C . GLY A 1 352 ? 366.503 519.776 349.191 1.00 44.99 352 GLY A C 1
ATOM 2634 O O . GLY A 1 352 ? 367.169 520.731 349.595 1.00 44.99 352 GLY A O 1
ATOM 2635 N N . ARG A 1 353 ? 366.311 519.504 347.905 1.00 45.21 353 ARG A N 1
ATOM 2636 C CA . ARG A 1 353 ? 366.852 520.386 346.884 1.00 45.21 353 ARG A CA 1
ATOM 2637 C C . ARG A 1 353 ? 366.136 521.730 346.910 1.00 45.21 353 ARG A C 1
ATOM 2638 O O . ARG A 1 353 ? 364.956 521.827 347.252 1.00 45.21 353 ARG A O 1
ATOM 2646 N N . MET A 1 354 ? 366.871 522.777 346.557 1.00 44.66 354 MET A N 1
ATOM 2647 C CA . MET A 1 354 ? 366.361 524.137 346.573 1.00 44.66 354 MET A CA 1
ATOM 2648 C C . MET A 1 354 ? 366.128 524.622 345.152 1.00 44.66 354 MET A C 1
ATOM 2649 O O . MET A 1 354 ? 366.986 524.455 344.281 1.00 44.66 354 MET A O 1
ATOM 2654 N N . VAL A 1 355 ? 364.960 525.219 344.922 1.00 40.74 355 VAL A N 1
ATOM 2655 C CA . VAL A 1 355 ? 364.653 525.754 343.603 1.00 40.74 355 VAL A CA 1
ATOM 2656 C C . VAL A 1 355 ? 365.386 527.070 343.376 1.00 40.74 355 VAL A C 1
ATOM 2657 O O . VAL A 1 355 ? 365.970 527.290 342.312 1.00 40.74 355 VAL A O 1
ATOM 2661 N N . THR A 1 356 ? 365.377 527.963 344.366 1.00 39.33 356 THR A N 1
ATOM 2662 C CA . THR A 1 356 ? 366.207 529.166 344.328 1.00 39.33 356 THR A CA 1
ATOM 2663 C C . THR A 1 356 ? 367.638 528.745 344.651 1.00 39.33 356 THR A C 1
ATOM 2664 O O . THR A 1 356 ? 368.113 528.837 345.785 1.00 39.33 356 THR A O 1
ATOM 2668 N N . ALA A 1 357 ? 368.328 528.254 343.628 1.00 39.43 357 ALA A N 1
ATOM 2669 C CA . ALA A 1 357 ? 369.660 527.700 343.820 1.00 39.43 357 ALA A CA 1
ATOM 2670 C C . ALA A 1 357 ? 370.649 528.785 344.224 1.00 39.43 357 ALA A C 1
ATOM 2671 O O . ALA A 1 357 ? 370.633 529.895 343.688 1.00 39.43 357 ALA A O 1
ATOM 2673 N N . ASN A 1 358 ? 371.514 528.446 345.176 1.00 39.49 358 ASN A N 1
ATOM 2674 C CA . ASN A 1 358 ? 372.534 529.350 345.694 1.00 39.49 358 ASN A CA 1
ATOM 2675 C C . ASN A 1 358 ? 371.959 530.716 346.082 1.00 39.49 358 ASN A C 1
ATOM 2676 O O . ASN A 1 358 ? 372.361 531.743 345.529 1.00 39.49 358 ASN A O 1
ATOM 2681 N N . PRO A 1 359 ? 371.021 530.759 347.027 1.00 38.49 359 PRO A N 1
ATOM 2682 C CA . PRO A 1 359 ? 370.434 532.044 347.412 1.00 38.49 359 PRO A CA 1
ATOM 2683 C C . PRO A 1 359 ? 371.465 532.952 348.053 1.00 38.49 359 PRO A C 1
ATOM 2684 O O . PRO A 1 359 ? 372.410 532.502 348.702 1.00 38.49 359 PRO A O 1
ATOM 2688 N N . TYR A 1 360 ? 371.272 534.251 347.863 1.00 40.97 360 TYR A N 1
ATOM 2689 C CA . TYR A 1 360 ? 372.239 535.217 348.351 1.00 40.97 360 TYR A CA 1
ATOM 2690 C C . TYR A 1 360 ? 371.560 536.567 348.498 1.00 40.97 360 TYR A C 1
ATOM 2691 O O . TYR A 1 360 ? 370.550 536.849 347.853 1.00 40.97 360 TYR A O 1
ATOM 2700 N N . VAL A 1 361 ? 372.129 537.391 349.365 1.00 43.26 361 VAL A N 1
ATOM 2701 C CA . VAL A 1 361 ? 371.750 538.794 349.447 1.00 43.26 361 VAL A CA 1
ATOM 2702 C C . VAL A 1 361 ? 372.481 539.542 348.345 1.00 43.26 361 VAL A C 1
ATOM 2703 O O . VAL A 1 361 ? 373.679 539.335 348.133 1.00 43.26 361 VAL A O 1
ATOM 2707 N N . ALA A 1 362 ? 371.763 540.397 347.624 1.00 46.17 362 ALA A N 1
ATOM 2708 C CA . ALA A 1 362 ? 372.355 541.125 346.512 1.00 46.17 362 ALA A CA 1
ATOM 2709 C C . ALA A 1 362 ? 372.773 542.541 346.873 1.00 46.17 362 ALA A C 1
ATOM 2710 O O . ALA A 1 362 ? 373.721 543.064 346.280 1.00 46.17 362 ALA A O 1
ATOM 2712 N N . SER A 1 363 ? 372.096 543.168 347.825 1.00 52.67 363 SER A N 1
ATOM 2713 C CA . SER A 1 363 ? 372.366 544.551 348.174 1.00 52.67 363 SER A CA 1
ATOM 2714 C C . SER A 1 363 ? 373.411 544.635 349.282 1.00 52.67 363 SER A C 1
ATOM 2715 O O . SER A 1 363 ? 373.832 543.632 349.860 1.00 52.67 363 SER A O 1
ATOM 2718 N N . SER A 1 364 ? 373.832 545.865 349.575 1.00 56.59 364 SER A N 1
ATOM 2719 C CA . SER A 1 364 ? 374.780 546.121 350.648 1.00 56.59 364 SER A CA 1
ATOM 2720 C C . SER A 1 364 ? 374.170 546.840 351.839 1.00 56.59 364 SER A C 1
ATOM 2721 O O . SER A 1 364 ? 374.750 546.792 352.927 1.00 56.59 364 SER A O 1
ATOM 2724 N N . GLU A 1 365 ? 373.031 547.503 351.665 1.00 57.20 365 GLU A N 1
ATOM 2725 C CA . GLU A 1 365 ? 372.358 548.132 352.788 1.00 57.20 365 GLU A CA 1
ATOM 2726 C C . GLU A 1 365 ? 371.671 547.077 353.647 1.00 57.20 365 GLU A C 1
ATOM 2727 O O . GLU A 1 365 ? 371.403 545.956 353.209 1.00 57.20 365 GLU A O 1
ATOM 2733 N N . ALA A 1 366 ? 371.384 547.453 354.890 1.00 52.95 366 ALA A N 1
ATOM 2734 C CA . ALA A 1 366 ? 370.830 546.513 355.847 1.00 52.95 366 ALA A CA 1
ATOM 2735 C C . ALA A 1 366 ? 369.335 546.314 355.610 1.00 52.95 366 ALA A C 1
ATOM 2736 O O . ALA A 1 366 ? 368.701 547.009 354.811 1.00 52.95 366 ALA A O 1
ATOM 2738 N N . ASN A 1 367 ? 368.779 545.336 356.326 1.00 49.36 367 ASN A N 1
ATOM 2739 C CA . ASN A 1 367 ? 367.355 545.010 356.271 1.00 49.36 367 ASN A CA 1
ATOM 2740 C C . ASN A 1 367 ? 366.931 544.620 354.856 1.00 49.36 367 ASN A C 1
ATOM 2741 O O . ASN A 1 367 ? 365.970 545.152 354.301 1.00 49.36 367 ASN A O 1
ATOM 2746 N N . ALA A 1 368 ? 367.654 543.667 354.276 1.00 44.86 368 ALA A N 1
ATOM 2747 C CA . ALA A 1 368 ? 367.414 543.259 352.897 1.00 44.86 368 ALA A CA 1
ATOM 2748 C C . ALA A 1 368 ? 366.517 542.029 352.861 1.00 44.86 368 ALA A C 1
ATOM 2749 O O . ALA A 1 368 ? 366.745 541.066 353.594 1.00 44.86 368 ALA A O 1
ATOM 2751 N N . LYS A 1 369 ? 365.501 542.064 352.007 1.00 39.18 369 LYS A N 1
ATOM 2752 C CA . LYS A 1 369 ? 364.554 540.966 351.883 1.00 39.18 369 LYS A CA 1
ATOM 2753 C C . LYS A 1 369 ? 364.940 540.095 350.697 1.00 39.18 369 LYS A C 1
ATOM 2754 O O . LYS A 1 369 ? 365.192 540.604 349.602 1.00 39.18 369 LYS A O 1
ATOM 2760 N N . VAL A 1 370 ? 365.005 538.788 350.925 1.00 35.79 370 VAL A N 1
ATOM 2761 C CA . VAL A 1 370 ? 365.386 537.828 349.898 1.00 35.79 370 VAL A CA 1
ATOM 2762 C C . VAL A 1 370 ? 364.332 536.735 349.843 1.00 35.79 370 VAL A C 1
ATOM 2763 O O . VAL A 1 370 ? 364.035 536.103 350.861 1.00 35.79 370 VAL A O 1
ATOM 2767 N N . LEU A 1 371 ? 363.782 536.503 348.660 1.00 36.02 371 LEU A N 1
ATOM 2768 C CA . LEU A 1 371 ? 362.810 535.441 348.451 1.00 36.02 371 LEU A CA 1
ATOM 2769 C C . LEU A 1 371 ? 363.552 534.139 348.182 1.00 36.02 371 LEU A C 1
ATOM 2770 O O . LEU A 1 371 ? 364.361 534.062 347.253 1.00 36.02 371 LEU A O 1
ATOM 2775 N N . VAL A 1 372 ? 363.283 533.121 348.993 1.00 34.42 372 VAL A N 1
ATOM 2776 C CA . VAL A 1 372 ? 363.881 531.803 348.831 1.00 34.42 372 VAL A CA 1
ATOM 2777 C C . VAL A 1 372 ? 362.758 530.785 348.742 1.00 34.42 372 VAL A C 1
ATOM 2778 O O . VAL A 1 372 ? 361.877 530.752 349.606 1.00 34.42 372 VAL A O 1
ATOM 2782 N N . GLU A 1 373 ? 362.792 529.946 347.715 1.00 38.94 373 GLU A N 1
ATOM 2783 C CA . GLU A 1 373 ? 361.804 528.888 347.612 1.00 38.94 373 GLU A CA 1
ATOM 2784 C C . GLU A 1 373 ? 362.475 527.601 347.156 1.00 38.94 373 GLU A C 1
ATOM 2785 O O . GLU A 1 373 ? 363.492 527.617 346.461 1.00 38.94 373 GLU A O 1
ATOM 2791 N N . MET A 1 374 ? 361.894 526.485 347.582 1.00 40.10 374 MET A N 1
ATOM 2792 C CA . MET A 1 374 ? 362.625 525.235 347.717 1.00 40.10 374 MET A CA 1
ATOM 2793 C C . MET A 1 374 ? 361.638 524.079 347.716 1.00 40.10 374 MET A C 1
ATOM 2794 O O . MET A 1 374 ? 360.434 524.276 347.878 1.00 40.10 374 MET A O 1
ATOM 2799 N N . GLU A 1 375 ? 362.154 522.870 347.517 1.00 42.68 375 GLU A N 1
ATOM 2800 C CA . GLU A 1 375 ? 361.317 521.670 347.474 1.00 42.68 375 GLU A CA 1
ATOM 2801 C C . GLU A 1 375 ? 361.716 520.703 348.579 1.00 42.68 375 GLU A C 1
ATOM 2802 O O . GLU A 1 375 ? 362.711 519.970 348.438 1.00 42.68 375 GLU A O 1
ATOM 2808 N N . PRO A 1 376 ? 360.981 520.653 349.683 1.00 38.57 376 PRO A N 1
ATOM 2809 C CA . PRO A 1 376 ? 361.312 519.720 350.756 1.00 38.57 376 PRO A CA 1
ATOM 2810 C C . PRO A 1 376 ? 360.815 518.324 350.433 1.00 38.57 376 PRO A C 1
ATOM 2811 O O . PRO A 1 376 ? 359.953 518.148 349.560 1.00 38.57 376 PRO A O 1
ATOM 2815 N N . PRO A 1 377 ? 361.337 517.306 351.103 1.00 38.46 377 PRO A N 1
ATOM 2816 C CA . PRO A 1 377 ? 360.803 515.953 350.933 1.00 38.46 377 PRO A CA 1
ATOM 2817 C C . PRO A 1 377 ? 359.468 515.796 351.649 1.00 38.46 377 PRO A C 1
ATOM 2818 O O . PRO A 1 377 ? 359.053 516.630 352.454 1.00 38.46 377 PRO A O 1
ATOM 2822 N N . PHE A 1 378 ? 358.792 514.700 351.329 1.00 40.93 378 PHE A N 1
ATOM 2823 C CA . PHE A 1 378 ? 357.525 514.391 351.971 1.00 40.93 378 PHE A CA 1
ATOM 2824 C C . PHE A 1 378 ? 357.728 514.123 353.456 1.00 40.93 378 PHE A C 1
ATOM 2825 O O . PHE A 1 378 ? 358.744 513.565 353.878 1.00 40.93 378 PHE A O 1
ATOM 2833 N N . GLY A 1 379 ? 356.745 514.528 354.252 1.00 37.00 379 GLY A N 1
ATOM 2834 C CA . GLY A 1 379 ? 356.825 514.339 355.684 1.00 37.00 379 GLY A CA 1
ATOM 2835 C C . GLY A 1 379 ? 357.305 515.576 356.407 1.00 37.00 379 GLY A C 1
ATOM 2836 O O . GLY A 1 379 ? 357.097 516.694 355.936 1.00 37.00 379 GLY A O 1
ATOM 2837 N N . ASP A 1 380 ? 357.947 515.392 357.554 1.00 36.64 380 ASP A N 1
ATOM 2838 C CA . ASP A 1 380 ? 358.413 516.508 358.360 1.00 36.64 380 ASP A CA 1
ATOM 2839 C C . ASP A 1 380 ? 359.857 516.843 358.023 1.00 36.64 380 ASP A C 1
ATOM 2840 O O . ASP A 1 380 ? 360.671 515.954 357.764 1.00 36.64 380 ASP A O 1
ATOM 2845 N N . SER A 1 381 ? 360.166 518.134 358.028 1.00 32.39 381 SER A N 1
ATOM 2846 C CA . SER A 1 381 ? 361.522 518.604 357.798 1.00 32.39 381 SER A CA 1
ATOM 2847 C C . SER A 1 381 ? 361.661 519.964 358.459 1.00 32.39 381 SER A C 1
ATOM 2848 O O . SER A 1 381 ? 360.697 520.520 358.988 1.00 32.39 381 SER A O 1
ATOM 2851 N N . TYR A 1 382 ? 362.878 520.493 358.433 1.00 31.97 382 TYR A N 1
ATOM 2852 C CA . TYR A 1 382 ? 363.162 521.779 359.045 1.00 31.97 382 TYR A CA 1
ATOM 2853 C C . TYR A 1 382 ? 363.934 522.649 358.071 1.00 31.97 382 TYR A C 1
ATOM 2854 O O . TYR A 1 382 ? 364.926 522.205 357.487 1.00 31.97 382 TYR A O 1
ATOM 2863 N N . ILE A 1 383 ? 363.470 523.877 357.896 1.00 29.80 383 ILE A N 1
ATOM 2864 C CA . ILE A 1 383 ? 364.224 524.902 357.192 1.00 29.80 383 ILE A CA 1
ATOM 2865 C C . ILE A 1 383 ? 365.130 525.573 358.212 1.00 29.80 383 ILE A C 1
ATOM 2866 O O . ILE A 1 383 ? 364.649 526.183 359.172 1.00 29.80 383 ILE A O 1
ATOM 2871 N N . VAL A 1 384 ? 366.437 525.447 358.014 1.00 30.86 384 VAL A N 1
ATOM 2872 C CA . VAL A 1 384 ? 367.435 525.953 358.946 1.00 30.86 384 VAL A CA 1
ATOM 2873 C C . VAL A 1 384 ? 368.231 527.042 358.249 1.00 30.86 384 VAL A C 1
ATOM 2874 O O . VAL A 1 384 ? 368.719 526.838 357.133 1.00 30.86 384 VAL A O 1
ATOM 2878 N N . VAL A 1 385 ? 368.355 528.195 358.901 1.00 31.46 385 VAL A N 1
ATOM 2879 C CA . VAL A 1 385 ? 369.174 529.291 358.399 1.00 31.46 385 VAL A CA 1
ATOM 2880 C C . VAL A 1 385 ? 370.171 529.669 359.483 1.00 31.46 385 VAL A C 1
ATOM 2881 O O . VAL A 1 385 ? 369.775 530.105 360.569 1.00 31.46 385 VAL A O 1
ATOM 2885 N N . GLY A 1 386 ? 371.458 529.518 359.188 1.00 32.74 386 GLY A N 1
ATOM 2886 C CA . GLY A 1 386 ? 372.497 529.892 360.124 1.00 32.74 386 GLY A CA 1
ATOM 2887 C C . GLY A 1 386 ? 372.908 528.760 361.041 1.00 32.74 386 GLY A C 1
ATOM 2888 O O . GLY A 1 386 ? 372.464 527.615 360.931 1.00 32.74 386 GLY A O 1
ATOM 2889 N N . ARG A 1 387 ? 373.795 529.101 361.972 1.00 35.38 387 ARG A N 1
ATOM 2890 C CA . ARG A 1 387 ? 374.317 528.149 362.939 1.00 35.38 387 ARG A CA 1
ATOM 2891 C C . ARG A 1 387 ? 374.496 528.844 364.280 1.00 35.38 387 ARG A C 1
ATOM 2892 O O . ARG A 1 387 ? 374.655 530.064 364.355 1.00 35.38 387 ARG A O 1
ATOM 2900 N N . GLY A 1 388 ? 374.467 528.046 365.341 1.00 38.19 388 GLY A N 1
ATOM 2901 C CA . GLY A 1 388 ? 374.773 528.571 366.663 1.00 38.19 388 GLY A CA 1
ATOM 2902 C C . GLY A 1 388 ? 373.708 529.520 367.171 1.00 38.19 388 GLY A C 1
ATOM 2903 O O . GLY A 1 388 ? 372.513 529.208 367.176 1.00 38.19 388 GLY A O 1
ATOM 2904 N N . ASP A 1 389 ? 374.146 530.698 367.622 1.00 43.87 389 ASP A N 1
ATOM 2905 C CA . ASP A 1 389 ? 373.221 531.651 368.223 1.00 43.87 389 ASP A CA 1
ATOM 2906 C C . ASP A 1 389 ? 372.347 532.328 367.178 1.00 43.87 389 ASP A C 1
ATOM 2907 O O . ASP A 1 389 ? 371.227 532.748 367.487 1.00 43.87 389 ASP A O 1
ATOM 2912 N N . LYS A 1 390 ? 372.833 532.442 365.947 1.00 40.65 390 LYS A N 1
ATOM 2913 C CA . LYS A 1 390 ? 372.081 533.069 364.871 1.00 40.65 390 LYS A CA 1
ATOM 2914 C C . LYS A 1 390 ? 371.183 532.093 364.123 1.00 40.65 390 LYS A C 1
ATOM 2915 O O . LYS A 1 390 ? 370.449 532.517 363.225 1.00 40.65 390 LYS A O 1
ATOM 2921 N N . GLN A 1 391 ? 371.215 530.810 364.469 1.00 34.02 391 GLN A N 1
ATOM 2922 C CA . GLN A 1 391 ? 370.422 529.824 363.751 1.00 34.02 391 GLN A CA 1
ATOM 2923 C C . GLN A 1 391 ? 368.938 530.038 364.013 1.00 34.02 391 GLN A C 1
ATOM 2924 O O . GLN A 1 391 ? 368.520 530.240 365.156 1.00 34.02 391 GLN A O 1
ATOM 2930 N N . ILE A 1 392 ? 368.143 529.999 362.949 1.00 32.13 392 ILE A N 1
ATOM 2931 C CA . ILE A 1 392 ? 366.693 530.023 363.047 1.00 32.13 392 ILE A CA 1
ATOM 2932 C C . ILE A 1 392 ? 366.150 528.787 362.348 1.00 32.13 392 ILE A C 1
ATOM 2933 O O . ILE A 1 392 ? 366.621 528.403 361.272 1.00 32.13 392 ILE A O 1
ATOM 2938 N N . ASN A 1 393 ? 365.181 528.147 362.988 1.00 31.33 393 ASN A N 1
ATOM 2939 C CA . ASN A 1 393 ? 364.582 526.919 362.500 1.00 31.33 393 ASN A CA 1
ATOM 2940 C C . ASN A 1 393 ? 363.107 527.156 362.225 1.00 31.33 393 ASN A C 1
ATOM 2941 O O . ASN A 1 393 ? 362.456 527.960 362.896 1.00 31.33 393 ASN A O 1
ATOM 2946 N N . HIS A 1 394 ? 362.590 526.463 361.219 1.00 28.61 394 HIS A N 1
ATOM 2947 C CA . HIS A 1 394 ? 361.163 526.470 360.937 1.00 28.61 394 HIS A CA 1
ATOM 2948 C C . HIS A 1 394 ? 360.728 525.056 360.602 1.00 28.61 394 HIS A C 1
ATOM 2949 O O . HIS A 1 394 ? 361.309 524.424 359.719 1.00 28.61 394 HIS A O 1
ATOM 2956 N N . HIS A 1 395 ? 359.712 524.562 361.299 1.00 28.02 395 HIS A N 1
ATOM 2957 C CA . HIS A 1 395 ? 359.212 523.220 361.040 1.00 28.02 395 HIS A CA 1
ATOM 2958 C C . HIS A 1 395 ? 358.256 523.253 359.859 1.00 28.02 395 HIS A C 1
ATOM 2959 O O . HIS A 1 395 ? 357.285 524.016 359.859 1.00 28.02 395 HIS A O 1
ATOM 2966 N N . TRP A 1 396 ? 358.526 522.431 358.853 1.00 30.39 396 TRP A N 1
ATOM 2967 C CA . TRP A 1 396 ? 357.644 522.281 357.712 1.00 30.39 396 TRP A CA 1
ATOM 2968 C C . TRP A 1 396 ? 357.134 520.854 357.648 1.00 30.39 396 TRP A C 1
ATOM 2969 O O . TRP A 1 396 ? 357.873 519.906 357.921 1.00 30.39 396 TRP A O 1
ATOM 2980 N N . HIS A 1 397 ? 355.864 520.704 357.299 1.00 33.78 397 HIS A N 1
ATOM 2981 C CA . HIS A 1 397 ? 355.295 519.405 356.988 1.00 33.78 397 HIS A CA 1
ATOM 2982 C C . HIS A 1 397 ? 354.752 519.441 355.571 1.00 33.78 397 HIS A C 1
ATOM 2983 O O . HIS A 1 397 ? 353.977 520.335 355.220 1.00 33.78 397 HIS A O 1
ATOM 2990 N N . LYS A 1 398 ? 355.169 518.478 354.764 1.00 36.89 398 LYS A N 1
ATOM 2991 C CA . LYS A 1 398 ? 354.725 518.335 353.386 1.00 36.89 398 LYS A CA 1
ATOM 2992 C C . LYS A 1 398 ? 353.862 517.084 353.309 1.00 36.89 398 LYS A C 1
ATOM 2993 O O . LYS A 1 398 ? 354.375 515.963 353.381 1.00 36.89 398 LYS A O 1
ATOM 2999 N N . ALA A 1 399 ? 352.555 517.280 353.179 1.00 41.30 399 ALA A N 1
ATOM 3000 C CA . ALA A 1 399 ? 351.635 516.158 353.101 1.00 41.30 399 ALA A CA 1
ATOM 3001 C C . ALA A 1 399 ? 351.710 515.497 351.730 1.00 41.30 399 ALA A C 1
ATOM 3002 O O . ALA A 1 399 ? 351.920 516.154 350.708 1.00 41.30 399 ALA A O 1
ATOM 3004 N N . GLY A 1 400 ? 351.540 514.180 351.718 1.00 46.04 400 GLY A N 1
ATOM 3005 C CA . GLY A 1 400 ? 351.528 513.404 350.502 1.00 46.04 400 GLY A CA 1
ATOM 3006 C C . GLY A 1 400 ? 352.507 512.261 350.575 1.00 46.04 400 GLY A C 1
ATOM 3007 O O . GLY A 1 400 ? 353.060 511.944 351.632 1.00 46.04 400 GLY A O 1
ATOM 3008 N N . SER A 1 401 ? 352.729 511.627 349.427 1.00 49.37 401 SER A N 1
ATOM 3009 C CA . SER A 1 401 ? 353.635 510.495 349.331 1.00 49.37 401 SER A CA 1
ATOM 3010 C C . SER A 1 401 ? 354.136 510.388 347.901 1.00 49.37 401 SER A C 1
ATOM 3011 O O . SER A 1 401 ? 353.594 511.011 346.985 1.00 49.37 401 SER A O 1
ATOM 3014 N N . SER A 1 402 ? 355.194 509.596 347.720 1.00 52.96 402 SER A N 1
ATOM 3015 C CA . SER A 1 402 ? 355.739 509.391 346.382 1.00 52.96 402 SER A CA 1
ATOM 3016 C C . SER A 1 402 ? 354.743 508.674 345.479 1.00 52.96 402 SER A C 1
ATOM 3017 O O . SER A 1 402 ? 354.625 509.005 344.295 1.00 52.96 402 SER A O 1
ATOM 3020 N N . ILE A 1 403 ? 354.022 507.687 346.017 1.00 54.76 403 ILE A N 1
ATOM 3021 C CA . ILE A 1 403 ? 353.035 506.963 345.220 1.00 54.76 403 ILE A CA 1
ATOM 3022 C C . ILE A 1 403 ? 351.922 507.901 344.767 1.00 54.76 403 ILE A C 1
ATOM 3023 O O . ILE A 1 403 ? 351.508 507.883 343.599 1.00 54.76 403 ILE A O 1
ATOM 3028 N N . GLY A 1 404 ? 351.422 508.734 345.680 1.00 54.39 404 GLY A N 1
ATOM 3029 C CA . GLY A 1 404 ? 350.384 509.682 345.310 1.00 54.39 404 GLY A CA 1
ATOM 3030 C C . GLY A 1 404 ? 350.867 510.708 344.306 1.00 54.39 404 GLY A C 1
ATOM 3031 O O . GLY A 1 404 ? 350.139 511.077 343.380 1.00 54.39 404 GLY A O 1
ATOM 3032 N N . LYS A 1 405 ? 352.100 511.187 344.476 1.00 54.06 405 LYS A N 1
ATOM 3033 C CA . LYS A 1 405 ? 352.660 512.125 343.510 1.00 54.06 405 LYS A CA 1
ATOM 3034 C C . LYS A 1 405 ? 352.788 511.482 342.138 1.00 54.06 405 LYS A C 1
ATOM 3035 O O . LYS A 1 405 ? 352.514 512.122 341.120 1.00 54.06 405 LYS A O 1
ATOM 3041 N N . ALA A 1 406 ? 353.204 510.215 342.092 1.00 55.01 406 ALA A N 1
ATOM 3042 C CA . ALA A 1 406 ? 353.296 509.510 340.819 1.00 55.01 406 ALA A CA 1
ATOM 3043 C C . ALA A 1 406 ? 351.928 509.367 340.166 1.00 55.01 406 ALA A C 1
ATOM 3044 O O . ALA A 1 406 ? 351.790 509.548 338.952 1.00 55.01 406 ALA A O 1
ATOM 3046 N N . PHE A 1 407 ? 350.906 509.034 340.955 1.00 55.60 407 PHE A N 1
ATOM 3047 C CA . PHE A 1 407 ? 349.566 508.882 340.394 1.00 55.60 407 PHE A CA 1
ATOM 3048 C C . PHE A 1 407 ? 349.031 510.210 339.862 1.00 55.60 407 PHE A C 1
ATOM 3049 O O . PHE A 1 407 ? 348.418 510.258 338.784 1.00 55.60 407 PHE A O 1
ATOM 3057 N N . ILE A 1 408 ? 349.261 511.299 340.597 1.00 54.71 408 ILE A N 1
ATOM 3058 C CA . ILE A 1 408 ? 348.831 512.611 340.127 1.00 54.71 408 ILE A CA 1
ATOM 3059 C C . ILE A 1 408 ? 349.606 513.011 338.879 1.00 54.71 408 ILE A C 1
ATOM 3060 O O . ILE A 1 408 ? 349.052 513.619 337.955 1.00 54.71 408 ILE A O 1
ATOM 3065 N N . THR A 1 409 ? 350.893 512.674 338.824 1.00 54.72 409 THR A N 1
ATOM 3066 C CA . THR A 1 409 ? 351.677 512.937 337.625 1.00 54.72 409 THR A CA 1
ATOM 3067 C C . THR A 1 409 ? 351.118 512.177 336.433 1.00 54.72 409 THR A C 1
ATOM 3068 O O . THR A 1 409 ? 351.051 512.710 335.322 1.00 54.72 409 THR A O 1
ATOM 3072 N N . THR A 1 410 ? 350.711 510.926 336.646 1.00 54.66 410 THR A N 1
ATOM 3073 C CA . THR A 1 410 ? 350.146 510.132 335.560 1.00 54.66 410 THR A CA 1
ATOM 3074 C C . THR A 1 410 ? 348.844 510.737 335.051 1.00 54.66 410 THR A C 1
ATOM 3075 O O . THR A 1 410 ? 348.626 510.841 333.838 1.00 54.66 410 THR A O 1
ATOM 3079 N N . ILE A 1 411 ? 347.958 511.145 335.962 1.00 54.34 411 ILE A N 1
ATOM 3080 C CA . ILE A 1 411 ? 346.693 511.716 335.501 1.00 54.34 411 ILE A CA 1
ATOM 3081 C C . ILE A 1 411 ? 346.930 513.059 334.814 1.00 54.34 411 ILE A C 1
ATOM 3082 O O . ILE A 1 411 ? 346.263 513.393 333.825 1.00 54.34 411 ILE A O 1
ATOM 3087 N N . LYS A 1 412 ? 347.882 513.850 335.313 1.00 53.44 412 LYS A N 1
ATOM 3088 C CA . LYS A 1 412 ? 348.193 515.113 334.654 1.00 53.44 412 LYS A CA 1
ATOM 3089 C C . LYS A 1 412 ? 348.801 514.888 333.275 1.00 53.44 412 LYS A C 1
ATOM 3090 O O . LYS A 1 412 ? 348.522 515.649 332.345 1.00 53.44 412 LYS A O 1
ATOM 3096 N N . GLY A 1 413 ? 349.620 513.849 333.118 1.00 52.96 413 GLY A N 1
ATOM 3097 C CA . GLY A 1 413 ? 350.087 513.478 331.795 1.00 52.96 413 GLY A CA 1
ATOM 3098 C C . GLY A 1 413 ? 348.963 513.029 330.886 1.00 52.96 413 GLY A C 1
ATOM 3099 O O . GLY A 1 413 ? 349.011 513.252 329.676 1.00 52.96 413 GLY A O 1
ATOM 3100 N N . ALA A 1 414 ? 347.943 512.384 331.453 1.00 53.25 414 ALA A N 1
ATOM 3101 C CA . ALA A 1 414 ? 346.767 512.020 330.668 1.00 53.25 414 ALA A CA 1
ATOM 3102 C C . ALA A 1 414 ? 346.049 513.261 330.145 1.00 53.25 414 ALA A C 1
ATOM 3103 O O . ALA A 1 414 ? 345.704 513.339 328.959 1.00 53.25 414 ALA A O 1
ATOM 3105 N N . GLN A 1 415 ? 345.818 514.249 331.016 1.00 54.15 415 GLN A N 1
ATOM 3106 C CA . GLN A 1 415 ? 345.238 515.502 330.529 1.00 54.15 415 GLN A CA 1
ATOM 3107 C C . GLN A 1 415 ? 346.151 516.206 329.535 1.00 54.15 415 GLN A C 1
ATOM 3108 O O . GLN A 1 415 ? 345.663 516.876 328.620 1.00 54.15 415 GLN A O 1
ATOM 3114 N N . ARG A 1 416 ? 347.469 516.079 329.691 1.00 51.60 416 ARG A N 1
ATOM 3115 C CA . ARG A 1 416 ? 348.376 516.670 328.712 1.00 51.60 416 ARG A CA 1
ATOM 3116 C C . ARG A 1 416 ? 348.228 516.004 327.350 1.00 51.60 416 ARG A C 1
ATOM 3117 O O . ARG A 1 416 ? 348.205 516.683 326.319 1.00 51.60 416 ARG A O 1
ATOM 3125 N N . LEU A 1 417 ? 348.141 514.674 327.330 1.00 52.14 417 LEU A N 1
ATOM 3126 C CA . LEU A 1 417 ? 347.943 513.962 326.074 1.00 52.14 417 LEU A CA 1
ATOM 3127 C C . LEU A 1 417 ? 346.616 514.342 325.441 1.00 52.14 417 LEU A C 1
ATOM 3128 O O . LEU A 1 417 ? 346.509 514.446 324.214 1.00 52.14 417 LEU A O 1
ATOM 3133 N N . ALA A 1 418 ? 345.588 514.542 326.266 1.00 51.42 418 ALA A N 1
ATOM 3134 C CA . ALA A 1 418 ? 344.305 515.003 325.750 1.00 51.42 418 ALA A CA 1
ATOM 3135 C C . ALA A 1 418 ? 344.424 516.390 325.127 1.00 51.42 418 ALA A C 1
ATOM 3136 O O . ALA A 1 418 ? 343.948 516.625 324.012 1.00 51.42 418 ALA A O 1
ATOM 3138 N N . ALA A 1 419 ? 345.072 517.320 325.831 1.00 51.18 419 ALA A N 1
ATOM 3139 C CA . ALA A 1 419 ? 345.068 518.714 325.400 1.00 51.18 419 ALA A CA 1
ATOM 3140 C C . ALA A 1 419 ? 345.973 518.944 324.196 1.00 51.18 419 ALA A C 1
ATOM 3141 O O . ALA A 1 419 ? 345.599 519.664 323.264 1.00 51.18 419 ALA A O 1
ATOM 3143 N N . LEU A 1 420 ? 347.165 518.352 324.194 1.00 51.48 420 LEU A N 1
ATOM 3144 C CA . LEU A 1 420 ? 348.146 518.613 323.149 1.00 51.48 420 LEU A CA 1
ATOM 3145 C C . LEU A 1 420 ? 348.173 517.552 322.063 1.00 51.48 420 LEU A C 1
ATOM 3146 O O . LEU A 1 420 ? 348.524 517.864 320.921 1.00 51.48 420 LEU A O 1
ATOM 3151 N N . GLY A 1 421 ? 347.820 516.314 322.383 1.00 54.48 421 GLY A N 1
ATOM 3152 C CA . GLY A 1 421 ? 347.896 515.246 321.410 1.00 54.48 421 GLY A CA 1
ATOM 3153 C C . GLY A 1 421 ? 349.309 514.747 321.195 1.00 54.48 421 GLY A C 1
ATOM 3154 O O . GLY A 1 421 ? 349.883 514.089 322.064 1.00 54.48 421 GLY A O 1
ATOM 3155 N N . ASP A 1 422 ? 349.875 515.055 320.034 1.00 58.56 422 ASP A N 1
ATOM 3156 C CA . ASP A 1 422 ? 351.206 514.600 319.652 1.00 58.56 422 ASP A CA 1
ATOM 3157 C C . ASP A 1 422 ? 352.322 515.442 320.270 1.00 58.56 422 ASP A C 1
ATOM 3158 O O . ASP A 1 422 ? 353.341 514.875 320.683 1.00 58.56 422 ASP A O 1
ATOM 3163 N N . PRO A 1 423 ? 352.203 516.776 320.341 1.00 54.95 423 PRO A N 1
ATOM 3164 C CA . PRO A 1 423 ? 353.232 517.549 321.057 1.00 54.95 423 PRO A CA 1
ATOM 3165 C C . PRO A 1 423 ? 353.386 517.152 322.510 1.00 54.95 423 PRO A C 1
ATOM 3166 O O . PRO A 1 423 ? 354.417 517.467 323.114 1.00 54.95 423 PRO A O 1
ATOM 3170 N N . ALA A 1 424 ? 352.393 516.483 323.098 1.00 53.88 424 ALA A N 1
ATOM 3171 C CA . ALA A 1 424 ? 352.528 516.008 324.468 1.00 53.88 424 ALA A CA 1
ATOM 3172 C C . ALA A 1 424 ? 353.704 515.056 324.634 1.00 53.88 424 ALA A C 1
ATOM 3173 O O . ALA A 1 424 ? 354.243 514.942 325.739 1.00 53.88 424 ALA A O 1
ATOM 3175 N N . TRP A 1 425 ? 354.115 514.372 323.565 1.00 55.52 425 TRP A N 1
ATOM 3176 C CA . TRP A 1 425 ? 355.282 513.503 323.618 1.00 55.52 425 TRP A CA 1
ATOM 3177 C C . TRP A 1 425 ? 356.594 514.271 323.580 1.00 55.52 425 TRP A C 1
ATOM 3178 O O . TRP A 1 425 ? 357.633 513.704 323.930 1.00 55.52 425 TRP A O 1
ATOM 3189 N N . ASP A 1 426 ? 356.574 515.536 323.171 1.00 53.60 426 ASP A N 1
ATOM 3190 C CA . ASP A 1 426 ? 357.760 516.377 323.172 1.00 53.60 426 ASP A CA 1
ATOM 3191 C C . ASP A 1 426 ? 357.938 517.145 324.471 1.00 53.60 426 ASP A C 1
ATOM 3192 O O . ASP A 1 426 ? 358.891 517.919 324.588 1.00 53.60 426 ASP A O 1
ATOM 3197 N N . PHE A 1 427 ? 357.049 516.964 325.440 1.00 50.22 427 PHE A N 1
ATOM 3198 C CA . PHE A 1 427 ? 357.145 517.691 326.697 1.00 50.22 427 PHE A CA 1
ATOM 3199 C C . PHE A 1 427 ? 358.156 517.003 327.603 1.00 50.22 427 PHE A C 1
ATOM 3200 O O . PHE A 1 427 ? 358.039 515.804 327.874 1.00 50.22 427 PHE A O 1
ATOM 3208 N N . GLY A 1 428 ? 359.141 517.762 328.072 1.00 50.98 428 GLY A N 1
ATOM 3209 C CA . GLY A 1 428 ? 360.200 517.184 328.880 1.00 50.98 428 GLY A CA 1
ATOM 3210 C C . GLY A 1 428 ? 361.000 516.132 328.146 1.00 50.98 428 GLY A C 1
ATOM 3211 O O . GLY A 1 428 ? 361.360 515.104 328.731 1.00 50.98 428 GLY A O 1
ATOM 3212 N N . SER A 1 429 ? 361.283 516.364 326.871 1.00 52.12 429 SER A N 1
ATOM 3213 C CA . SER A 1 429 ? 362.002 515.408 326.045 1.00 52.12 429 SER A CA 1
ATOM 3214 C C . SER A 1 429 ? 363.445 515.856 325.861 1.00 52.12 429 SER A C 1
ATOM 3215 O O . SER A 1 429 ? 363.718 517.039 325.640 1.00 52.12 429 SER A O 1
ATOM 3218 N N . VAL A 1 430 ? 364.365 514.903 325.966 1.00 54.63 430 VAL A N 1
ATOM 3219 C CA . VAL A 1 430 ? 365.778 515.148 325.707 1.00 54.63 430 VAL A CA 1
ATOM 3220 C C . VAL A 1 430 ? 366.178 514.332 324.487 1.00 54.63 430 VAL A C 1
ATOM 3221 O O . VAL A 1 430 ? 367.322 513.880 324.368 1.00 54.63 430 VAL A O 1
ATOM 3225 N N . GLY A 1 431 ? 365.235 514.150 323.569 1.00 57.34 431 GLY A N 1
ATOM 3226 C CA . GLY A 1 431 ? 365.441 513.283 322.431 1.00 57.34 431 GLY A CA 1
ATOM 3227 C C . GLY A 1 431 ? 364.855 511.916 322.698 1.00 57.34 431 GLY A C 1
ATOM 3228 O O . GLY A 1 431 ? 363.633 511.761 322.759 1.00 57.34 431 GLY A O 1
ATOM 3229 N N . GLY A 1 432 ? 365.713 510.919 322.868 1.00 62.62 432 GLY A N 1
ATOM 3230 C CA . GLY A 1 432 ? 365.259 509.591 323.221 1.00 62.62 432 GLY A CA 1
ATOM 3231 C C . GLY A 1 432 ? 364.634 508.862 322.044 1.00 62.62 432 GLY A C 1
ATOM 3232 O O . GLY A 1 432 ? 364.478 509.386 320.944 1.00 62.62 432 GLY A O 1
ATOM 3233 N N . ILE A 1 433 ? 364.267 507.611 322.305 1.00 64.55 433 ILE A N 1
ATOM 3234 C CA . ILE A 1 433 ? 363.656 506.748 321.309 1.00 64.55 433 ILE A CA 1
ATOM 3235 C C . ILE A 1 433 ? 362.225 506.389 321.684 1.00 64.55 433 ILE A C 1
ATOM 3236 O O . ILE A 1 433 ? 361.341 506.367 320.824 1.00 64.55 433 ILE A O 1
ATOM 3241 N N . PHE A 1 434 ? 361.978 506.121 322.967 1.00 64.79 434 PHE A N 1
ATOM 3242 C CA . PHE A 1 434 ? 360.622 505.836 323.421 1.00 64.79 434 PHE A CA 1
ATOM 3243 C C . PHE A 1 434 ? 359.694 507.012 323.147 1.00 64.79 434 PHE A C 1
ATOM 3244 O O . PHE A 1 434 ? 358.543 506.820 322.741 1.00 64.79 434 PHE A O 1
ATOM 3252 N N . ASN A 1 435 ? 360.178 508.239 323.355 1.00 62.48 435 ASN A N 1
ATOM 3253 C CA . ASN A 1 435 ? 359.372 509.415 323.045 1.00 62.48 435 ASN A CA 1
ATOM 3254 C C . ASN A 1 435 ? 359.033 509.475 321.560 1.00 62.48 435 ASN A C 1
ATOM 3255 O O . ASN A 1 435 ? 357.885 509.734 321.185 1.00 62.48 435 ASN A O 1
ATOM 3260 N N . SER A 1 436 ? 360.020 509.227 320.698 1.00 62.33 436 SER A N 1
ATOM 3261 C CA . SER A 1 436 ? 359.783 509.320 319.261 1.00 62.33 436 SER A CA 1
ATOM 3262 C C . SER A 1 436 ? 358.857 508.212 318.774 1.00 62.33 436 SER A C 1
ATOM 3263 O O . SER A 1 436 ? 357.965 508.459 317.955 1.00 62.33 436 SER A O 1
ATOM 3266 N N . VAL A 1 437 ? 359.050 506.988 319.266 1.00 62.11 437 VAL A N 1
ATOM 3267 C CA . VAL A 1 437 ? 358.175 505.887 318.874 1.00 62.11 437 VAL A CA 1
ATOM 3268 C C . VAL A 1 437 ? 356.757 506.127 319.370 1.00 62.11 437 VAL A C 1
ATOM 3269 O O . VAL A 1 437 ? 355.783 505.883 318.647 1.00 62.11 437 VAL A O 1
ATOM 3273 N N . GLY A 1 438 ? 356.615 506.599 320.609 1.00 60.23 438 GLY A N 1
ATOM 3274 C CA . GLY A 1 438 ? 355.296 506.922 321.121 1.00 60.23 438 GLY A CA 1
ATOM 3275 C C . GLY A 1 438 ? 354.615 508.016 320.324 1.00 60.23 438 GLY A C 1
ATOM 3276 O O . GLY A 1 438 ? 353.423 507.929 320.029 1.00 60.23 438 GLY A O 1
ATOM 3277 N N . LYS A 1 439 ? 355.361 509.058 319.958 1.00 59.43 439 LYS A N 1
ATOM 3278 C CA . LYS A 1 439 ? 354.779 510.116 319.141 1.00 59.43 439 LYS A CA 1
ATOM 3279 C C . LYS A 1 439 ? 354.362 509.587 317.776 1.00 59.43 439 LYS A C 1
ATOM 3280 O O . LYS A 1 439 ? 353.305 509.960 317.255 1.00 59.43 439 LYS A O 1
ATOM 3286 N N . ALA A 1 440 ? 355.179 508.718 317.179 1.00 61.92 440 ALA A N 1
ATOM 3287 C CA . ALA A 1 440 ? 354.829 508.150 315.882 1.00 61.92 440 ALA A CA 1
ATOM 3288 C C . ALA A 1 440 ? 353.567 507.300 315.967 1.00 61.92 440 ALA A C 1
ATOM 3289 O O . ALA A 1 440 ? 352.690 507.392 315.102 1.00 61.92 440 ALA A O 1
ATOM 3291 N N . VAL A 1 441 ? 353.454 506.464 317.004 1.00 61.62 441 VAL A N 1
ATOM 3292 C CA . VAL A 1 441 ? 352.262 505.628 317.148 1.00 61.62 441 VAL A CA 1
ATOM 3293 C C . VAL A 1 441 ? 351.077 506.401 317.697 1.00 61.62 441 VAL A C 1
ATOM 3294 O O . VAL A 1 441 ? 349.972 505.852 317.768 1.00 61.62 441 VAL A O 1
ATOM 3298 N N . HIS A 1 442 ? 351.284 507.646 318.119 1.00 59.85 442 HIS A N 1
ATOM 3299 C CA . HIS A 1 442 ? 350.194 508.541 318.478 1.00 59.85 442 HIS A CA 1
ATOM 3300 C C . HIS A 1 442 ? 349.716 509.371 317.294 1.00 59.85 442 HIS A C 1
ATOM 3301 O O . HIS A 1 442 ? 348.556 509.796 317.276 1.00 59.85 442 HIS A O 1
ATOM 3308 N N . GLN A 1 443 ? 350.588 509.619 316.312 1.00 62.37 443 GLN A N 1
ATOM 3309 C CA . GLN A 1 443 ? 350.151 510.282 315.087 1.00 62.37 443 GLN A CA 1
ATOM 3310 C C . GLN A 1 443 ? 349.110 509.442 314.360 1.00 62.37 443 GLN A C 1
ATOM 3311 O O . GLN A 1 443 ? 348.105 509.969 313.869 1.00 62.37 443 GLN A O 1
ATOM 3317 N N . VAL A 1 444 ? 349.342 508.141 314.272 1.00 64.36 444 VAL A N 1
ATOM 3318 C CA . VAL A 1 444 ? 348.301 507.187 313.930 1.00 64.36 444 VAL A CA 1
ATOM 3319 C C . VAL A 1 444 ? 347.600 506.790 315.224 1.00 64.36 444 VAL A C 1
ATOM 3320 O O . VAL A 1 444 ? 348.104 507.034 316.321 1.00 64.36 444 VAL A O 1
ATOM 3324 N N . PHE A 1 445 ? 346.399 506.221 315.102 1.00 66.85 445 PHE A N 1
ATOM 3325 C CA . PHE A 1 445 ? 345.529 505.948 316.245 1.00 66.85 445 PHE A CA 1
ATOM 3326 C C . PHE A 1 445 ? 345.132 507.243 316.945 1.00 66.85 445 PHE A C 1
ATOM 3327 O O . PHE A 1 445 ? 344.495 507.215 318.001 1.00 66.85 445 PHE A O 1
ATOM 3335 N N . GLY A 1 446 ? 345.519 508.379 316.372 1.00 65.94 446 GLY A N 1
ATOM 3336 C CA . GLY A 1 446 ? 345.120 509.677 316.869 1.00 65.94 446 GLY A CA 1
ATOM 3337 C C . GLY A 1 446 ? 344.402 510.441 315.782 1.00 65.94 446 GLY A C 1
ATOM 3338 O O . GLY A 1 446 ? 343.600 511.338 316.056 1.00 65.94 446 GLY A O 1
ATOM 3339 N N . GLY A 1 447 ? 344.694 510.085 314.533 1.00 65.69 447 GLY A N 1
ATOM 3340 C CA . GLY A 1 447 ? 343.968 510.610 313.397 1.00 65.69 447 GLY A CA 1
ATOM 3341 C C . GLY A 1 447 ? 342.804 509.711 313.042 1.00 65.69 447 GLY A C 1
ATOM 3342 O O . GLY A 1 447 ? 341.727 510.188 312.674 1.00 65.69 447 GLY A O 1
ATOM 3343 N N . ALA A 1 448 ? 343.013 508.398 313.149 1.00 64.98 448 ALA A N 1
ATOM 3344 C CA . ALA A 1 448 ? 341.909 507.460 312.980 1.00 64.98 448 ALA A CA 1
ATOM 3345 C C . ALA A 1 448 ? 340.858 507.654 314.064 1.00 64.98 448 ALA A C 1
ATOM 3346 O O . ALA A 1 448 ? 339.651 507.604 313.790 1.00 64.98 448 ALA A O 1
ATOM 3348 N N . PHE A 1 449 ? 341.299 507.876 315.305 1.00 64.60 449 PHE A N 1
ATOM 3349 C CA . PHE A 1 449 ? 340.362 508.103 316.399 1.00 64.60 449 PHE A CA 1
ATOM 3350 C C . PHE A 1 449 ? 339.536 509.359 316.161 1.00 64.60 449 PHE A C 1
ATOM 3351 O O . PHE A 1 449 ? 338.320 509.362 316.384 1.00 64.60 449 PHE A O 1
ATOM 3359 N N . ARG A 1 450 ? 340.173 510.435 315.702 1.00 65.44 450 ARG A N 1
ATOM 3360 C CA . ARG A 1 450 ? 339.438 511.655 315.405 1.00 65.44 450 ARG A CA 1
ATOM 3361 C C . ARG A 1 450 ? 338.708 511.585 314.072 1.00 65.44 450 ARG A C 1
ATOM 3362 O O . ARG A 1 450 ? 337.964 512.512 313.739 1.00 65.44 450 ARG A O 1
ATOM 3370 N N . THR A 1 451 ? 338.921 510.527 313.294 1.00 65.19 451 THR A N 1
ATOM 3371 C CA . THR A 1 451 ? 338.071 510.286 312.137 1.00 65.19 451 THR A CA 1
ATOM 3372 C C . THR A 1 451 ? 336.788 509.572 312.543 1.00 65.19 451 THR A C 1
ATOM 3373 O O . THR A 1 451 ? 335.701 509.930 312.079 1.00 65.19 451 THR A O 1
ATOM 3377 N N . LEU A 1 452 ? 336.896 508.569 313.413 1.00 64.01 452 LEU A N 1
ATOM 3378 C CA . LEU A 1 452 ? 335.702 507.867 313.870 1.00 64.01 452 LEU A CA 1
ATOM 3379 C C . LEU A 1 452 ? 334.919 508.658 314.913 1.00 64.01 452 LEU A C 1
ATOM 3380 O O . LEU A 1 452 ? 333.687 508.571 314.944 1.00 64.01 452 LEU A O 1
ATOM 3385 N N . PHE A 1 453 ? 335.597 509.431 315.769 1.00 63.12 453 PHE A N 1
ATOM 3386 C CA . PHE A 1 453 ? 334.933 510.091 316.889 1.00 63.12 453 PHE A CA 1
ATOM 3387 C C . PHE A 1 453 ? 335.318 511.560 317.023 1.00 63.12 453 PHE A C 1
ATOM 3388 O O . PHE A 1 453 ? 335.208 512.120 318.118 1.00 63.12 453 PHE A O 1
ATOM 3396 N N . GLY A 1 454 ? 335.762 512.200 315.943 1.00 62.58 454 GLY A N 1
ATOM 3397 C CA . GLY A 1 454 ? 336.274 513.556 316.062 1.00 62.58 454 GLY A CA 1
ATOM 3398 C C . GLY A 1 454 ? 335.221 514.580 316.443 1.00 62.58 454 GLY A C 1
ATOM 3399 O O . GLY A 1 454 ? 335.459 515.431 317.305 1.00 62.58 454 GLY A O 1
ATOM 3400 N N . GLY A 1 455 ? 334.052 514.518 315.815 1.00 63.66 455 GLY A N 1
ATOM 3401 C CA . GLY A 1 455 ? 333.049 515.547 315.988 1.00 63.66 455 GLY A CA 1
ATOM 3402 C C . GLY A 1 455 ? 332.079 515.361 317.130 1.00 63.66 455 GLY A C 1
ATOM 3403 O O . GLY A 1 455 ? 331.145 516.157 317.266 1.00 63.66 455 GLY A O 1
ATOM 3404 N N . MET A 1 456 ? 332.263 514.338 317.959 1.00 63.96 456 MET A N 1
ATOM 3405 C CA . MET A 1 456 ? 331.337 514.079 319.048 1.00 63.96 456 MET A CA 1
ATOM 3406 C C . MET A 1 456 ? 331.479 515.128 320.149 1.00 63.96 456 MET A C 1
ATOM 3407 O O . MET A 1 456 ? 332.492 515.822 320.262 1.00 63.96 456 MET A O 1
ATOM 3412 N N . SER A 1 457 ? 330.436 515.236 320.967 1.00 62.38 457 SER A N 1
ATOM 3413 C CA . SER A 1 457 ? 330.461 516.034 322.180 1.00 62.38 457 SER A CA 1
ATOM 3414 C C . SER A 1 457 ? 330.640 515.109 323.379 1.00 62.38 457 SER A C 1
ATOM 3415 O O . SER A 1 457 ? 330.685 513.885 323.246 1.00 62.38 457 SER A O 1
ATOM 3418 N N . TRP A 1 458 ? 330.732 515.702 324.572 1.00 61.06 458 TRP A N 1
ATOM 3419 C CA . TRP A 1 458 ? 331.059 514.915 325.757 1.00 61.06 458 TRP A CA 1
ATOM 3420 C C . TRP A 1 458 ? 329.961 513.909 326.084 1.00 61.06 458 TRP A C 1
ATOM 3421 O O . TRP A 1 458 ? 330.251 512.778 326.489 1.00 61.06 458 TRP A O 1
ATOM 3432 N N . ILE A 1 459 ? 328.696 514.292 325.913 1.00 61.01 459 ILE A N 1
ATOM 3433 C CA . ILE A 1 459 ? 327.606 513.367 326.207 1.00 61.01 459 ILE A CA 1
ATOM 3434 C C . ILE A 1 459 ? 327.562 512.239 325.179 1.00 61.01 459 ILE A C 1
ATOM 3435 O O . ILE A 1 459 ? 327.394 511.062 325.530 1.00 61.01 459 ILE A O 1
ATOM 3440 N N . THR A 1 460 ? 327.738 512.573 323.899 1.00 62.90 460 THR A N 1
ATOM 3441 C CA . THR A 1 460 ? 327.832 511.542 322.872 1.00 62.90 460 THR A CA 1
ATOM 3442 C C . THR A 1 460 ? 329.047 510.657 323.103 1.00 62.90 460 THR A C 1
ATOM 3443 O O . THR A 1 460 ? 328.976 509.434 322.935 1.00 62.90 460 THR A O 1
ATOM 3447 N N . GLN A 1 461 ? 330.171 511.261 323.492 1.00 63.55 461 GLN A N 1
ATOM 3448 C CA . GLN A 1 461 ? 331.377 510.488 323.768 1.00 63.55 461 GLN A CA 1
ATOM 3449 C C . GLN A 1 461 ? 331.152 509.507 324.908 1.00 63.55 461 GLN A C 1
ATOM 3450 O O . GLN A 1 461 ? 331.568 508.348 324.827 1.00 63.55 461 GLN A O 1
ATOM 3456 N N . GLY A 1 462 ? 330.489 509.952 325.977 1.00 64.56 462 GLY A N 1
ATOM 3457 C CA . GLY A 1 462 ? 330.227 509.064 327.097 1.00 64.56 462 GLY A CA 1
ATOM 3458 C C . GLY A 1 462 ? 329.283 507.933 326.741 1.00 64.56 462 GLY A C 1
ATOM 3459 O O . GLY A 1 462 ? 329.505 506.782 327.130 1.00 64.56 462 GLY A O 1
ATOM 3460 N N . LEU A 1 463 ? 328.219 508.240 325.996 1.00 64.59 463 LEU A N 1
ATOM 3461 C CA . LEU A 1 463 ? 327.301 507.186 325.575 1.00 64.59 463 LEU A CA 1
ATOM 3462 C C . LEU A 1 463 ? 328.001 506.169 324.682 1.00 64.59 463 LEU A C 1
ATOM 3463 O O . LEU A 1 463 ? 327.841 504.953 324.860 1.00 64.59 463 LEU A O 1
ATOM 3468 N N . MET A 1 464 ? 328.798 506.650 323.725 1.00 67.68 464 MET A N 1
ATOM 3469 C CA . MET A 1 464 ? 329.519 505.747 322.836 1.00 67.68 464 MET A CA 1
ATOM 3470 C C . MET A 1 464 ? 330.541 504.918 323.603 1.00 67.68 464 MET A C 1
ATOM 3471 O O . MET A 1 464 ? 330.727 503.733 323.315 1.00 67.68 464 MET A O 1
ATOM 3476 N N . GLY A 1 465 ? 331.211 505.521 324.585 1.00 68.59 465 GLY A N 1
ATOM 3477 C CA . GLY A 1 465 ? 332.161 504.771 325.387 1.00 68.59 465 GLY A CA 1
ATOM 3478 C C . GLY A 1 465 ? 331.501 503.683 326.210 1.00 68.59 465 GLY A C 1
ATOM 3479 O O . GLY A 1 465 ? 332.029 502.575 326.324 1.00 68.59 465 GLY A O 1
ATOM 3480 N N . ALA A 1 466 ? 330.341 503.983 326.798 1.00 69.95 466 ALA A N 1
ATOM 3481 C CA . ALA A 1 466 ? 329.614 502.955 327.536 1.00 69.95 466 ALA A CA 1
ATOM 3482 C C . ALA A 1 466 ? 329.187 501.819 326.615 1.00 69.95 466 ALA A C 1
ATOM 3483 O O . ALA A 1 466 ? 329.325 500.637 326.963 1.00 69.95 466 ALA A O 1
ATOM 3485 N N . LEU A 1 467 ? 328.683 502.159 325.425 1.00 71.34 467 LEU A N 1
ATOM 3486 C CA . LEU A 1 467 ? 328.299 501.128 324.467 1.00 71.34 467 LEU A CA 1
ATOM 3487 C C . LEU A 1 467 ? 329.496 500.272 324.069 1.00 71.34 467 LEU A C 1
ATOM 3488 O O . LEU A 1 467 ? 329.390 499.042 323.978 1.00 71.34 467 LEU A O 1
ATOM 3493 N N . LEU A 1 468 ? 330.642 500.908 323.826 1.00 73.62 468 LEU A N 1
ATOM 3494 C CA . LEU A 1 468 ? 331.833 500.171 323.422 1.00 73.62 468 LEU A CA 1
ATOM 3495 C C . LEU A 1 468 ? 332.335 499.268 324.540 1.00 73.62 468 LEU A C 1
ATOM 3496 O O . LEU A 1 468 ? 332.773 498.144 324.280 1.00 73.62 468 LEU A O 1
ATOM 3501 N N . LEU A 1 469 ? 332.283 499.737 325.789 1.00 75.25 469 LEU A N 1
ATOM 3502 C CA . LEU A 1 469 ? 332.668 498.880 326.905 1.00 75.25 469 LEU A CA 1
ATOM 3503 C C . LEU A 1 469 ? 331.755 497.667 327.005 1.00 75.25 469 LEU A C 1
ATOM 3504 O O . LEU A 1 469 ? 332.222 496.542 327.226 1.00 75.25 469 LEU A O 1
ATOM 3509 N N . TRP A 1 470 ? 330.445 497.878 326.846 1.00 79.20 470 TRP A N 1
ATOM 3510 C CA . TRP A 1 470 ? 329.512 496.758 326.893 1.00 79.20 470 TRP A CA 1
ATOM 3511 C C . TRP A 1 470 ? 329.806 495.753 325.785 1.00 79.20 470 TRP A C 1
ATOM 3512 O O . TRP A 1 470 ? 329.858 494.540 326.024 1.00 79.20 470 TRP A O 1
ATOM 3523 N N . MET A 1 471 ? 330.013 496.245 324.562 1.00 80.09 471 MET A N 1
ATOM 3524 C CA . MET A 1 471 ? 330.296 495.348 323.448 1.00 80.09 471 MET A CA 1
ATOM 3525 C C . MET A 1 471 ? 331.605 494.599 323.660 1.00 80.09 471 MET A C 1
ATOM 3526 O O . MET A 1 471 ? 331.698 493.401 323.369 1.00 80.09 471 MET A O 1
ATOM 3531 N N . GLY A 1 472 ? 332.627 495.288 324.173 1.00 81.75 472 GLY A N 1
ATOM 3532 C CA . GLY A 1 472 ? 333.905 494.640 324.402 1.00 81.75 472 GLY A CA 1
ATOM 3533 C C . GLY A 1 472 ? 333.833 493.550 325.452 1.00 81.75 472 GLY A C 1
ATOM 3534 O O . GLY A 1 472 ? 334.382 492.462 325.266 1.00 81.75 472 GLY A O 1
ATOM 3535 N N . VAL A 1 473 ? 333.156 493.820 326.571 1.00 81.62 473 VAL A N 1
ATOM 3536 C CA . VAL A 1 473 ? 333.049 492.782 327.591 1.00 81.62 473 VAL A CA 1
ATOM 3537 C C . VAL A 1 473 ? 332.165 491.642 327.105 1.00 81.62 473 VAL A C 1
ATOM 3538 O O . VAL A 1 473 ? 332.338 490.492 327.527 1.00 81.62 473 VAL A O 1
ATOM 3542 N N . ASN A 1 474 ? 331.217 491.924 326.213 1.00 83.82 474 ASN A N 1
ATOM 3543 C CA . ASN A 1 474 ? 330.365 490.880 325.662 1.00 83.82 474 ASN A CA 1
ATOM 3544 C C . ASN A 1 474 ? 330.944 490.223 324.418 1.00 83.82 474 ASN A C 1
ATOM 3545 O O . ASN A 1 474 ? 330.333 489.289 323.889 1.00 83.82 474 ASN A O 1
ATOM 3550 N N . ALA A 1 475 ? 332.098 490.677 323.937 1.00 87.80 475 ALA A N 1
ATOM 3551 C CA . ALA A 1 475 ? 332.672 490.115 322.727 1.00 87.80 475 ALA A CA 1
ATOM 3552 C C . ALA A 1 475 ? 333.281 488.743 323.009 1.00 87.80 475 ALA A C 1
ATOM 3553 O O . ALA A 1 475 ? 333.346 488.279 324.152 1.00 87.80 475 ALA A O 1
ATOM 3555 N N . ARG A 1 476 ? 333.733 488.088 321.940 1.00 93.83 476 ARG A N 1
ATOM 3556 C CA . ARG A 1 476 ? 334.335 486.763 322.019 1.00 93.83 476 ARG A CA 1
ATOM 3557 C C . ARG A 1 476 ? 335.817 486.766 321.678 1.00 93.83 476 ARG A C 1
ATOM 3558 O O . ARG A 1 476 ? 336.635 486.292 322.472 1.00 93.83 476 ARG A O 1
ATOM 3566 N N . ASP A 1 477 ? 336.186 487.282 320.509 1.00 94.54 477 ASP A N 1
ATOM 3567 C CA . ASP A 1 477 ? 337.594 487.416 320.163 1.00 94.54 477 ASP A CA 1
ATOM 3568 C C . ASP A 1 477 ? 338.243 488.446 321.078 1.00 94.54 477 ASP A C 1
ATOM 3569 O O . ASP A 1 477 ? 337.722 489.550 321.258 1.00 94.54 477 ASP A O 1
ATOM 3574 N N . ARG A 1 478 ? 339.388 488.082 321.658 1.00 94.35 478 ARG A N 1
ATOM 3575 C CA . ARG A 1 478 ? 339.994 488.940 322.668 1.00 94.35 478 ARG A CA 1
ATOM 3576 C C . ARG A 1 478 ? 340.656 490.165 322.053 1.00 94.35 478 ARG A C 1
ATOM 3577 O O . ARG A 1 478 ? 340.758 491.203 322.712 1.00 94.35 478 ARG A O 1
ATOM 3585 N N . SER A 1 479 ? 341.103 490.074 320.800 1.00 92.30 479 SER A N 1
ATOM 3586 C CA . SER A 1 479 ? 341.717 491.230 320.152 1.00 92.30 479 SER A CA 1
ATOM 3587 C C . SER A 1 479 ? 340.697 492.340 319.918 1.00 92.30 479 SER A C 1
ATOM 3588 O O . SER A 1 479 ? 340.921 493.499 320.301 1.00 92.30 479 SER A O 1
ATOM 3591 N N . ILE A 1 480 ? 339.561 492.003 319.304 1.00 89.83 480 ILE A N 1
ATOM 3592 C CA . ILE A 1 480 ? 338.538 493.013 319.055 1.00 89.83 480 ILE A CA 1
ATOM 3593 C C . ILE A 1 480 ? 337.933 493.490 320.369 1.00 89.83 480 ILE A C 1
ATOM 3594 O O . ILE A 1 480 ? 337.628 494.677 320.532 1.00 89.83 480 ILE A O 1
ATOM 3599 N N . ALA A 1 481 ? 337.765 492.580 321.331 1.00 87.79 481 ALA A N 1
ATOM 3600 C CA . ALA A 1 481 ? 337.254 492.975 322.637 1.00 87.79 481 ALA A CA 1
ATOM 3601 C C . ALA A 1 481 ? 338.181 493.985 323.297 1.00 87.79 481 ALA A C 1
ATOM 3602 O O . ALA A 1 481 ? 337.728 495.000 323.835 1.00 87.79 481 ALA A O 1
ATOM 3604 N N . LEU A 1 482 ? 339.490 493.734 323.241 1.00 87.04 482 LEU A N 1
ATOM 3605 C CA . LEU A 1 482 ? 340.444 494.649 323.855 1.00 87.04 482 LEU A CA 1
ATOM 3606 C C . LEU A 1 482 ? 340.472 495.996 323.145 1.00 87.04 482 LEU A C 1
ATOM 3607 O O . LEU A 1 482 ? 340.569 497.039 323.801 1.00 87.04 482 LEU A O 1
ATOM 3612 N N . VAL A 1 483 ? 340.397 496.008 321.812 1.00 84.91 483 VAL A N 1
ATOM 3613 C CA . VAL A 1 483 ? 340.452 497.297 321.124 1.00 84.91 483 VAL A CA 1
ATOM 3614 C C . VAL A 1 483 ? 339.177 498.096 321.386 1.00 84.91 483 VAL A C 1
ATOM 3615 O O . VAL A 1 483 ? 339.224 499.321 321.570 1.00 84.91 483 VAL A O 1
ATOM 3619 N N . MET A 1 484 ? 338.023 497.420 321.433 1.00 82.16 484 MET A N 1
ATOM 3620 C CA . MET A 1 484 ? 336.787 498.103 321.797 1.00 82.16 484 MET A CA 1
ATOM 3621 C C . MET A 1 484 ? 336.857 498.643 323.219 1.00 82.16 484 MET A C 1
ATOM 3622 O O . MET A 1 484 ? 336.417 499.767 323.484 1.00 82.16 484 MET A O 1
ATOM 3627 N N . LEU A 1 485 ? 337.408 497.860 324.148 1.00 80.59 485 LEU A N 1
ATOM 3628 C CA . LEU A 1 485 ? 337.521 498.326 325.526 1.00 80.59 485 LEU A CA 1
ATOM 3629 C C . LEU A 1 485 ? 338.452 499.527 325.626 1.00 80.59 485 LEU A C 1
ATOM 3630 O O . LEU A 1 485 ? 338.177 500.472 326.371 1.00 80.59 485 LEU A O 1
ATOM 3635 N N . ALA A 1 486 ? 339.553 499.511 324.875 1.00 77.87 486 ALA A N 1
ATOM 3636 C CA . ALA A 1 486 ? 340.490 500.629 324.903 1.00 77.87 486 ALA A CA 1
ATOM 3637 C C . ALA A 1 486 ? 339.854 501.897 324.350 1.00 77.87 486 ALA A C 1
ATOM 3638 O O . ALA A 1 486 ? 339.966 502.974 324.952 1.00 77.87 486 ALA A O 1
ATOM 3640 N N . THR A 1 487 ? 339.180 501.795 323.202 1.00 74.91 487 THR A N 1
ATOM 3641 C CA . THR A 1 487 ? 338.559 502.987 322.632 1.00 74.91 487 THR A CA 1
ATOM 3642 C C . THR A 1 487 ? 337.414 503.487 323.508 1.00 74.91 487 THR A C 1
ATOM 3643 O O . THR A 1 487 ? 337.214 504.700 323.638 1.00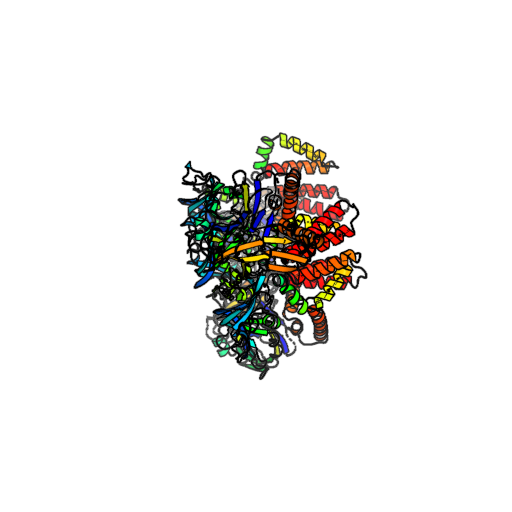 74.91 487 THR A O 1
ATOM 3647 N N . GLY A 1 488 ? 336.680 502.576 324.154 1.00 71.98 488 GLY A N 1
ATOM 3648 C CA . GLY A 1 488 ? 335.648 503.002 325.083 1.00 71.98 488 GLY A CA 1
ATOM 3649 C C . GLY A 1 488 ? 336.214 503.693 326.308 1.00 71.98 488 GLY A C 1
ATOM 3650 O O . GLY A 1 488 ? 335.656 504.684 326.786 1.00 71.98 488 GLY A O 1
ATOM 3651 N N . GLY A 1 489 ? 337.324 503.177 326.839 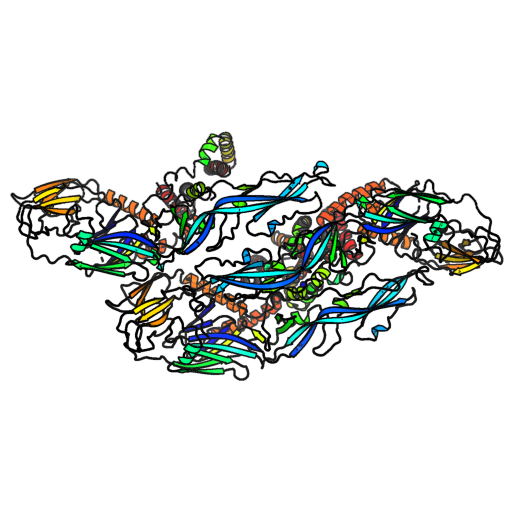1.00 69.97 489 GLY A N 1
ATOM 3652 C CA . GLY A 1 489 ? 337.970 503.836 327.959 1.00 69.97 489 GLY A CA 1
ATOM 3653 C C . GLY A 1 489 ? 338.472 505.219 327.601 1.00 69.97 489 GLY A C 1
ATOM 3654 O O . GLY A 1 489 ? 338.330 506.162 328.380 1.00 69.97 489 GLY A O 1
ATOM 3655 N N . VAL A 1 490 ? 339.050 505.361 326.407 1.00 68.06 490 VAL A N 1
ATOM 3656 C CA . VAL A 1 490 ? 339.507 506.672 325.955 1.00 68.06 490 VAL A CA 1
ATOM 3657 C C . VAL A 1 490 ? 338.328 507.628 325.817 1.00 68.06 490 VAL A C 1
ATOM 3658 O O . VAL A 1 490 ? 338.395 508.791 326.234 1.00 68.06 490 VAL A O 1
ATOM 3662 N N . LEU A 1 491 ? 337.229 507.152 325.226 1.00 66.68 491 LEU A N 1
ATOM 3663 C CA . LEU A 1 491 ? 336.069 508.014 325.023 1.00 66.68 491 LEU A CA 1
ATOM 3664 C C . LEU A 1 491 ? 335.447 508.437 326.349 1.00 66.68 491 LEU A C 1
ATOM 3665 O O . LEU A 1 491 ? 335.046 509.594 326.510 1.00 66.68 491 LEU A O 1
ATOM 3670 N N . LEU A 1 492 ? 335.357 507.517 327.313 1.00 66.03 492 LEU A N 1
ATOM 3671 C CA . LEU A 1 492 ? 334.845 507.888 328.630 1.00 66.03 492 LEU A CA 1
ATOM 3672 C C . LEU A 1 492 ? 335.782 508.851 329.344 1.00 66.03 492 LEU A C 1
ATOM 3673 O O . LEU A 1 492 ? 335.325 509.783 330.016 1.00 66.03 492 LEU A O 1
ATOM 3678 N N . PHE A 1 493 ? 337.094 508.645 329.219 1.00 63.82 493 PHE A N 1
ATOM 3679 C CA . PHE A 1 493 ? 338.040 509.574 329.825 1.00 63.82 493 PHE A CA 1
ATOM 3680 C C . PHE A 1 493 ? 337.882 510.971 329.243 1.00 63.82 493 PHE A C 1
ATOM 3681 O O . PHE A 1 493 ? 337.943 511.965 329.973 1.00 63.82 493 PHE A O 1
ATOM 3689 N N . LEU A 1 494 ? 337.682 511.065 327.929 1.00 64.63 494 LEU A N 1
ATOM 3690 C CA . LEU A 1 494 ? 337.493 512.370 327.306 1.00 64.63 494 LEU A CA 1
ATOM 3691 C C . LEU A 1 494 ? 336.151 512.984 327.677 1.00 64.63 494 LEU A C 1
ATOM 3692 O O . LEU A 1 494 ? 336.051 514.207 327.831 1.00 64.63 494 LEU A O 1
ATOM 3697 N N . ALA A 1 495 ? 335.110 512.161 327.816 1.00 64.50 495 ALA A N 1
ATOM 3698 C CA . ALA A 1 495 ? 333.816 512.666 328.257 1.00 64.50 495 ALA A CA 1
ATOM 3699 C C . ALA A 1 495 ? 333.876 513.175 329.687 1.00 64.50 495 ALA A C 1
ATOM 3700 O O . ALA A 1 495 ? 333.129 514.088 330.054 1.00 64.50 495 ALA A O 1
ATOM 3702 N N . THR A 1 496 ? 334.743 512.591 330.507 1.00 65.82 496 THR A N 1
ATOM 3703 C CA . THR A 1 496 ? 334.848 512.974 331.907 1.00 65.82 496 THR A CA 1
ATOM 3704 C C . THR A 1 496 ? 335.791 514.151 332.124 1.00 65.82 496 THR A C 1
ATOM 3705 O O . THR A 1 496 ? 335.559 514.964 333.025 1.00 65.82 496 THR A O 1
ATOM 3709 N N . SER A 1 497 ? 336.833 514.276 331.301 1.00 66.99 497 SER A N 1
ATOM 3710 C CA . SER A 1 497 ? 337.863 515.281 331.534 1.00 66.99 497 SER A CA 1
ATOM 3711 C C . SER A 1 497 ? 337.376 516.702 331.283 1.00 66.99 497 SER A C 1
ATOM 3712 O O . SER A 1 497 ? 338.033 517.652 331.720 1.00 66.99 497 SER A O 1
ATOM 3715 N N . VAL A 1 498 ? 336.250 516.876 330.588 1.00 66.24 498 VAL A N 1
ATOM 3716 C CA . VAL A 1 498 ? 335.733 518.218 330.362 1.00 66.24 498 VAL A CA 1
ATOM 3717 C C . VAL A 1 498 ? 335.115 518.807 331.623 1.00 66.24 498 VAL A C 1
ATOM 3718 O O . VAL A 1 498 ? 334.807 520.003 331.655 1.00 66.24 498 VAL A O 1
ATOM 3722 N N . HIS A 1 499 ? 334.919 518.000 332.661 1.00 67.70 499 HIS A N 1
ATOM 3723 C CA . HIS A 1 499 ? 334.412 518.499 333.933 1.00 67.70 499 HIS A CA 1
ATOM 3724 C C . HIS A 1 499 ? 335.400 518.222 335.063 1.00 67.70 499 HIS A C 1
ATOM 3725 O O . HIS A 1 499 ? 335.457 517.112 335.593 1.00 67.70 499 HIS A O 1
ATOM 3732 N N . SER B 2 1 ? 323.222 533.302 314.433 1.00 41.96 1 SER B N 1
ATOM 3733 C CA . SER B 2 1 ? 322.802 532.275 313.490 1.00 41.96 1 SER B CA 1
ATOM 3734 C C . SER B 2 1 ? 321.861 531.280 314.139 1.00 41.96 1 SER B C 1
ATOM 3735 O O . SER B 2 1 ? 321.330 531.529 315.217 1.00 41.96 1 SER B O 1
ATOM 3738 N N . ILE B 2 2 ? 321.657 530.147 313.472 1.00 43.33 2 ILE B N 1
ATOM 3739 C CA . ILE B 2 2 ? 320.805 529.103 314.024 1.00 43.33 2 ILE B CA 1
ATOM 3740 C C . ILE B 2 2 ? 321.488 528.530 315.257 1.00 43.33 2 ILE B C 1
ATOM 3741 O O . ILE B 2 2 ? 322.596 527.988 315.177 1.00 43.33 2 ILE B O 1
ATOM 3746 N N . ALA B 2 3 ? 320.825 528.648 316.408 1.00 43.89 3 ALA B N 1
ATOM 3747 C CA . ALA B 2 3 ? 321.448 528.320 317.682 1.00 43.89 3 ALA B CA 1
ATOM 3748 C C . ALA B 2 3 ? 321.664 526.826 317.881 1.00 43.89 3 ALA B C 1
ATOM 3749 O O . ALA B 2 3 ? 322.336 526.444 318.844 1.00 43.89 3 ALA B O 1
ATOM 3751 N N . VAL B 2 4 ? 321.112 525.973 317.016 1.00 44.26 4 VAL B N 1
ATOM 3752 C CA . VAL B 2 4 ? 321.376 524.544 317.141 1.00 44.26 4 VAL B CA 1
ATOM 3753 C C . VAL B 2 4 ? 322.768 524.194 316.642 1.00 44.26 4 VAL B C 1
ATOM 3754 O O . VAL B 2 4 ? 323.289 523.121 316.969 1.00 44.26 4 VAL B O 1
ATOM 3758 N N . GLN B 2 5 ? 323.382 525.074 315.856 1.00 42.66 5 GLN B N 1
ATOM 3759 C CA . GLN B 2 5 ? 324.728 524.862 315.331 1.00 42.66 5 GLN B CA 1
ATOM 3760 C C . GLN B 2 5 ? 325.750 525.416 316.322 1.00 42.66 5 GLN B C 1
ATOM 3761 O O . GLN B 2 5 ? 326.473 526.377 316.060 1.00 42.66 5 GLN B O 1
ATOM 3767 N N . THR B 2 6 ? 325.792 524.785 317.490 1.00 39.97 6 THR B N 1
ATOM 3768 C CA . THR B 2 6 ? 326.720 525.209 318.527 1.00 39.97 6 THR B CA 1
ATOM 3769 C C . THR B 2 6 ? 328.151 524.886 318.121 1.00 39.97 6 THR B C 1
ATOM 3770 O O . THR B 2 6 ? 328.430 523.826 317.555 1.00 39.97 6 THR B O 1
ATOM 3774 N N . HIS B 2 7 ? 329.060 525.818 318.411 1.00 35.61 7 HIS B N 1
ATOM 3775 C CA . HIS B 2 7 ? 330.451 525.652 318.008 1.00 35.61 7 HIS B CA 1
ATOM 3776 C C . HIS B 2 7 ? 331.074 524.423 318.655 1.00 35.61 7 HIS B C 1
ATOM 3777 O O . HIS B 2 7 ? 331.806 523.673 318.001 1.00 35.61 7 HIS B O 1
ATOM 3784 N N . GLY B 2 8 ? 330.793 524.197 319.930 1.00 38.21 8 GLY B N 1
ATOM 3785 C CA . GLY B 2 8 ? 331.336 523.052 320.622 1.00 38.21 8 GLY B CA 1
ATOM 3786 C C . GLY B 2 8 ? 332.761 523.281 321.087 1.00 38.21 8 GLY B C 1
ATOM 3787 O O . GLY B 2 8 ? 333.331 524.366 320.966 1.00 38.21 8 GLY B O 1
ATOM 3788 N N . GLU B 2 9 ? 333.341 522.214 321.628 1.00 43.24 9 GLU B N 1
ATOM 3789 C CA . GLU B 2 9 ? 334.685 522.287 322.183 1.00 43.24 9 GLU B CA 1
ATOM 3790 C C . GLU B 2 9 ? 335.707 522.570 321.090 1.00 43.24 9 GLU B C 1
ATOM 3791 O O . GLU B 2 9 ? 335.721 521.910 320.048 1.00 43.24 9 GLU B O 1
ATOM 3797 N N . SER B 2 10 ? 336.562 523.558 321.332 1.00 40.98 10 SER B N 1
ATOM 3798 C CA . SER B 2 10 ? 337.631 523.887 320.404 1.00 40.98 10 SER B CA 1
ATOM 3799 C C . SER B 2 10 ? 338.788 522.908 320.565 1.00 40.98 10 SER B C 1
ATOM 3800 O O . SER B 2 10 ? 339.033 522.384 321.654 1.00 40.98 10 SER B O 1
ATOM 3803 N N . MET B 2 11 ? 339.501 522.648 319.467 1.00 43.43 11 MET B N 1
ATOM 3804 C CA . MET B 2 11 ? 340.683 521.802 319.597 1.00 43.43 11 MET B CA 1
ATOM 3805 C C . MET B 2 11 ? 341.909 522.580 320.054 1.00 43.43 11 MET B C 1
ATOM 3806 O O . MET B 2 11 ? 342.971 521.977 320.239 1.00 43.43 11 MET B O 1
ATOM 3811 N N . LEU B 2 12 ? 341.791 523.891 320.232 1.00 40.08 12 LEU B N 1
ATOM 3812 C CA . LEU B 2 12 ? 342.877 524.674 320.800 1.00 40.08 12 LEU B CA 1
ATOM 3813 C C . LEU B 2 12 ? 343.130 524.264 322.246 1.00 40.08 12 LEU B C 1
ATOM 3814 O O . LEU B 2 12 ? 342.194 524.058 323.022 1.00 40.08 12 LEU B O 1
ATOM 3819 N N . ALA B 2 13 ? 344.405 524.146 322.608 1.00 42.36 13 ALA B N 1
ATOM 3820 C CA . ALA B 2 13 ? 344.771 523.843 323.986 1.00 42.36 13 ALA B CA 1
ATOM 3821 C C . ALA B 2 13 ? 344.457 525.044 324.867 1.00 42.36 13 ALA B C 1
ATOM 3822 O O . ALA B 2 13 ? 345.066 526.108 324.718 1.00 42.36 13 ALA B O 1
ATOM 3824 N N . ASN B 2 14 ? 343.501 524.878 325.778 1.00 42.70 14 ASN B N 1
ATOM 3825 C CA . ASN B 2 14 ? 342.966 525.990 326.554 1.00 42.70 14 ASN B CA 1
ATOM 3826 C C . ASN B 2 14 ? 342.663 525.519 327.966 1.00 42.70 14 ASN B C 1
ATOM 3827 O O . ASN B 2 14 ? 341.925 524.547 328.150 1.00 42.70 14 ASN B O 1
ATOM 3832 N N . LYS B 2 15 ? 343.230 526.204 328.959 1.00 45.14 15 LYS B N 1
ATOM 3833 C CA . LYS B 2 15 ? 342.911 525.938 330.354 1.00 45.14 15 LYS B CA 1
ATOM 3834 C C . LYS B 2 15 ? 341.907 526.915 330.944 1.00 45.14 15 LYS B C 1
ATOM 3835 O O . LYS B 2 15 ? 341.466 526.708 332.078 1.00 45.14 15 LYS B O 1
ATOM 3841 N N . LYS B 2 16 ? 341.541 527.968 330.220 1.00 45.28 16 LYS B N 1
ATOM 3842 C CA . LYS B 2 16 ? 340.468 528.842 330.667 1.00 45.28 16 LYS B CA 1
ATOM 3843 C C . LYS B 2 16 ? 339.129 528.210 330.307 1.00 45.28 16 LYS B C 1
ATOM 3844 O O . LYS B 2 16 ? 339.055 527.094 329.788 1.00 45.28 16 LYS B O 1
ATOM 3850 N N . ASP B 2 17 ? 338.050 528.933 330.574 1.00 47.12 17 ASP B N 1
ATOM 3851 C CA . ASP B 2 17 ? 336.723 528.549 330.123 1.00 47.12 17 ASP B CA 1
ATOM 3852 C C . ASP B 2 17 ? 336.417 529.274 328.822 1.00 47.12 17 ASP B C 1
ATOM 3853 O O . ASP B 2 17 ? 336.642 530.482 328.709 1.00 47.12 17 ASP B O 1
ATOM 3858 N N . ALA B 2 18 ? 335.913 528.529 327.844 1.00 41.05 18 ALA B N 1
ATOM 3859 C CA . ALA B 2 18 ? 335.510 529.110 326.578 1.00 41.05 18 ALA B CA 1
ATOM 3860 C C . ALA B 2 18 ? 334.203 529.879 326.752 1.00 41.05 18 ALA B C 1
ATOM 3861 O O . ALA B 2 18 ? 333.686 530.050 327.859 1.00 41.05 18 ALA B O 1
ATOM 3863 N N . TRP B 2 19 ? 333.671 530.358 325.634 1.00 35.61 19 TRP B N 1
ATOM 3864 C CA . TRP B 2 19 ? 332.400 531.064 325.651 1.00 35.61 19 TRP B CA 1
ATOM 3865 C C . TRP B 2 19 ? 331.290 530.154 326.165 1.00 35.61 19 TRP B C 1
ATOM 3866 O O . TRP B 2 19 ? 331.087 529.052 325.649 1.00 35.61 19 TRP B O 1
ATOM 3877 N N . LEU B 2 20 ? 330.581 530.622 327.191 1.00 40.20 20 LEU B N 1
ATOM 3878 C CA . LEU B 2 20 ? 329.389 529.956 327.718 1.00 40.20 20 LEU B CA 1
ATOM 3879 C C . LEU B 2 20 ? 329.665 528.509 328.129 1.00 40.20 20 LEU B C 1
ATOM 3880 O O . LEU B 2 20 ? 328.944 527.585 327.751 1.00 40.20 20 LEU B O 1
ATOM 3885 N N . ASP B 2 21 ? 330.727 528.306 328.912 1.00 47.65 21 ASP B N 1
ATOM 3886 C CA . ASP B 2 21 ? 330.961 526.983 329.483 1.00 47.65 21 ASP B CA 1
ATOM 3887 C C . ASP B 2 21 ? 330.163 526.717 330.748 1.00 47.65 21 ASP B C 1
ATOM 3888 O O . ASP B 2 21 ? 330.226 525.601 331.272 1.00 47.65 21 ASP B O 1
ATOM 3893 N N . SER B 2 22 ? 329.415 527.698 331.249 1.00 49.23 22 SER B N 1
ATOM 3894 C CA . SER B 2 22 ? 328.489 527.422 332.336 1.00 49.23 22 SER B CA 1
ATOM 3895 C C . SER B 2 22 ? 327.346 526.520 331.901 1.00 49.23 22 SER B C 1
ATOM 3896 O O . SER B 2 22 ? 326.608 526.025 332.758 1.00 49.23 22 SER B O 1
ATOM 3899 N N . THR B 2 23 ? 327.185 526.293 330.596 1.00 50.27 23 THR B N 1
ATOM 3900 C CA . THR B 2 23 ? 326.051 525.553 330.062 1.00 50.27 23 THR B CA 1
ATOM 3901 C C . THR B 2 23 ? 326.474 524.323 329.268 1.00 50.27 23 THR B C 1
ATOM 3902 O O . THR B 2 23 ? 325.684 523.812 328.470 1.00 50.27 23 THR B O 1
ATOM 3906 N N . LYS B 2 24 ? 327.700 523.833 329.462 1.00 53.82 24 LYS B N 1
ATOM 3907 C CA . LYS B 2 24 ? 328.123 522.628 328.752 1.00 53.82 24 LYS B CA 1
ATOM 3908 C C . LYS B 2 24 ? 327.271 521.430 329.143 1.00 53.82 24 LYS B C 1
ATOM 3909 O O . LYS B 2 24 ? 326.903 520.615 328.291 1.00 53.82 24 LYS B O 1
ATOM 3915 N N . ALA B 2 25 ? 326.951 521.301 330.426 1.00 56.04 25 ALA B N 1
ATOM 3916 C CA . ALA B 2 25 ? 326.157 520.179 330.903 1.00 56.04 25 ALA B CA 1
ATOM 3917 C C . ALA B 2 25 ? 324.662 520.404 330.745 1.00 56.04 25 ALA B C 1
ATOM 3918 O O . ALA B 2 25 ? 323.879 519.515 331.093 1.00 56.04 25 ALA B O 1
ATOM 3920 N N . SER B 2 26 ? 324.248 521.557 330.235 1.00 54.50 26 SER B N 1
ATOM 3921 C CA . SER B 2 26 ? 322.837 521.876 330.095 1.00 54.50 26 SER B CA 1
ATOM 3922 C C . SER B 2 26 ? 322.396 522.115 328.661 1.00 54.50 26 SER B C 1
ATOM 3923 O O . SER B 2 26 ? 321.229 521.885 328.350 1.00 54.50 26 SER B O 1
ATOM 3926 N N . ARG B 2 27 ? 323.287 522.563 327.780 1.00 51.92 27 ARG B N 1
ATOM 3927 C CA . ARG B 2 27 ? 322.877 522.898 326.425 1.00 51.92 27 ARG B CA 1
ATOM 3928 C C . ARG B 2 27 ? 322.648 521.675 325.549 1.00 51.92 27 ARG B C 1
ATOM 3929 O O . ARG B 2 27 ? 322.090 521.816 324.456 1.00 51.92 27 ARG B O 1
ATOM 3937 N N . TYR B 2 28 ? 323.061 520.489 325.992 1.00 55.45 28 TYR B N 1
ATOM 3938 C CA . TYR B 2 28 ? 322.793 519.263 325.256 1.00 55.45 28 TYR B CA 1
ATOM 3939 C C . TYR B 2 28 ? 321.644 518.453 325.837 1.00 55.45 28 TYR B C 1
ATOM 3940 O O . TYR B 2 28 ? 321.122 517.571 325.148 1.00 55.45 28 TYR B O 1
ATOM 3949 N N . LEU B 2 29 ? 321.244 518.723 327.079 1.00 58.53 29 LEU B N 1
ATOM 3950 C CA . LEU B 2 29 ? 320.244 517.916 327.757 1.00 58.53 29 LEU B CA 1
ATOM 3951 C C . LEU B 2 29 ? 319.010 518.686 328.194 1.00 58.53 29 LEU B C 1
ATOM 3952 O O . LEU B 2 29 ? 318.053 518.059 328.660 1.00 58.53 29 LEU B O 1
ATOM 3957 N N . MET B 2 30 ? 319.001 520.013 328.075 1.00 62.23 30 MET B N 1
ATOM 3958 C CA . MET B 2 30 ? 317.837 520.777 328.509 1.00 62.23 30 MET B CA 1
ATOM 3959 C C . MET B 2 30 ? 316.629 520.468 327.636 1.00 62.23 30 MET B C 1
ATOM 3960 O O . MET B 2 30 ? 315.500 520.407 328.133 1.00 62.23 30 MET B O 1
ATOM 3965 N N . LYS B 2 31 ? 316.829 520.334 326.328 1.00 60.65 31 LYS B N 1
ATOM 3966 C CA . LYS B 2 31 ? 315.658 520.086 325.453 1.00 60.65 31 LYS B CA 1
ATOM 3967 C C . LYS B 2 31 ? 315.010 518.754 325.827 1.00 60.65 31 LYS B C 1
ATOM 3968 O O . LYS B 2 31 ? 313.788 518.720 325.932 1.00 60.65 31 LYS B O 1
ATOM 3974 N N . THR B 2 32 ? 315.825 517.727 326.058 1.00 60.87 32 THR B N 1
ATOM 3975 C CA . THR B 2 32 ? 315.373 516.349 326.383 1.00 60.87 32 THR B CA 1
ATOM 3976 C C . THR B 2 32 ? 314.661 516.245 327.735 1.00 60.87 32 THR B C 1
ATOM 3977 O O . THR B 2 32 ? 313.711 515.465 327.817 1.00 60.87 32 THR B O 1
ATOM 3981 N N . GLU B 2 33 ? 315.125 516.952 328.761 1.00 63.76 33 GLU B N 1
ATOM 3982 C CA . GLU B 2 33 ? 314.513 516.832 330.110 1.00 63.76 33 GLU B CA 1
ATOM 3983 C C . GLU B 2 33 ? 313.056 517.314 330.149 1.00 63.76 33 GLU B C 1
ATOM 3984 O O . GLU B 2 33 ? 312.210 516.554 330.635 1.00 63.76 33 GLU B O 1
ATOM 3990 N N . ASN B 2 34 ? 312.761 518.476 329.566 1.00 64.25 34 ASN B N 1
ATOM 3991 C CA . ASN B 2 34 ? 311.404 519.086 329.643 1.00 64.25 34 ASN B CA 1
ATOM 3992 C C . ASN B 2 34 ? 310.371 518.177 328.979 1.00 64.25 34 ASN B C 1
ATOM 3993 O O . ASN B 2 34 ? 309.236 518.068 329.463 1.00 64.25 34 ASN B O 1
ATOM 3998 N N . TRP B 2 35 ? 310.831 517.551 327.913 1.00 59.53 35 TRP B N 1
ATOM 3999 C CA . TRP B 2 35 ? 310.172 516.727 326.911 1.00 59.53 35 TRP B CA 1
ATOM 4000 C C . TRP B 2 35 ? 309.805 515.361 327.460 1.00 59.53 35 TRP B C 1
ATOM 4001 O O . TRP B 2 35 ? 308.668 514.915 327.283 1.00 59.53 35 TRP B O 1
ATOM 4012 N N . ILE B 2 36 ? 310.742 514.680 328.121 1.00 60.02 36 ILE B N 1
ATOM 4013 C CA . ILE B 2 36 ? 310.381 513.498 328.897 1.00 60.02 36 ILE B CA 1
ATOM 4014 C C . ILE B 2 36 ? 309.434 513.883 330.021 1.00 60.02 36 ILE B C 1
ATOM 4015 O O . ILE B 2 36 ? 308.494 513.147 330.343 1.00 60.02 36 ILE B O 1
ATOM 4020 N N . ILE B 2 37 ? 309.671 515.040 330.641 1.00 61.54 37 ILE B N 1
ATOM 4021 C CA . ILE B 2 37 ? 308.786 515.516 331.699 1.00 61.54 37 ILE B CA 1
ATOM 4022 C C . ILE B 2 37 ? 307.388 515.765 331.153 1.00 61.54 37 ILE B C 1
ATOM 4023 O O . ILE B 2 37 ? 306.387 515.388 331.773 1.00 61.54 37 ILE B O 1
ATOM 4028 N N . ARG B 2 38 ? 307.294 516.388 329.983 1.00 61.11 38 ARG B N 1
ATOM 4029 C CA . ARG B 2 38 ? 306.007 516.739 329.399 1.00 61.11 38 ARG B CA 1
ATOM 4030 C C . ARG B 2 38 ? 305.384 515.607 328.593 1.00 61.11 38 ARG B C 1
ATOM 4031 O O . ARG B 2 38 ? 304.259 515.766 328.110 1.00 61.11 38 ARG B O 1
ATOM 4039 N N . ASN B 2 39 ? 306.072 514.476 328.435 1.00 60.95 39 ASN B N 1
ATOM 4040 C CA . ASN B 2 39 ? 305.580 513.359 327.626 1.00 60.95 39 ASN B CA 1
ATOM 4041 C C . ASN B 2 39 ? 305.996 512.036 328.255 1.00 60.95 39 ASN B C 1
ATOM 4042 O O . ASN B 2 39 ? 306.820 511.299 327.703 1.00 60.95 39 ASN B O 1
ATOM 4047 N N . PRO B 2 40 ? 305.438 511.698 329.422 1.00 64.25 40 PRO B N 1
ATOM 4048 C CA . PRO B 2 40 ? 305.755 510.390 330.020 1.00 64.25 40 PRO B CA 1
ATOM 4049 C C . PRO B 2 40 ? 305.223 509.217 329.214 1.00 64.25 40 PRO B C 1
ATOM 4050 O O . PRO B 2 40 ? 305.792 508.116 329.276 1.00 64.25 40 PRO B O 1
ATOM 4054 N N . GLY B 2 41 ? 304.143 509.425 328.459 1.00 65.83 41 GLY B N 1
ATOM 4055 C CA . GLY B 2 41 ? 303.612 508.353 327.637 1.00 65.83 41 GLY B CA 1
ATOM 4056 C C . GLY B 2 41 ? 304.612 507.863 326.612 1.00 65.83 41 GLY B C 1
ATOM 4057 O O . GLY B 2 41 ? 304.670 506.668 326.306 1.00 65.83 41 GLY B O 1
ATOM 4058 N N . TYR B 2 42 ? 305.419 508.777 326.065 1.00 65.90 42 TYR B N 1
ATOM 4059 C CA . TYR B 2 42 ? 306.471 508.330 325.164 1.00 65.90 42 TYR B CA 1
ATOM 4060 C C . TYR B 2 42 ? 307.501 507.488 325.897 1.00 65.90 42 TYR B C 1
ATOM 4061 O O . TYR B 2 42 ? 308.031 506.532 325.330 1.00 65.90 42 TYR B O 1
ATOM 4070 N N . ALA B 2 43 ? 307.827 507.842 327.140 1.00 67.75 43 ALA B N 1
ATOM 4071 C CA . ALA B 2 43 ? 308.744 507.005 327.903 1.00 67.75 43 ALA B CA 1
ATOM 4072 C C . ALA B 2 43 ? 308.188 505.597 328.047 1.00 67.75 43 ALA B C 1
ATOM 4073 O O . ALA B 2 43 ? 308.908 504.609 327.851 1.00 67.75 43 ALA B O 1
ATOM 4075 N N . PHE B 2 44 ? 306.893 505.490 328.351 1.00 71.24 44 PHE B N 1
ATOM 4076 C CA . PHE B 2 44 ? 306.267 504.176 328.476 1.00 71.24 44 PHE B CA 1
ATOM 4077 C C . PHE B 2 44 ? 306.340 503.397 327.166 1.00 71.24 44 PHE B C 1
ATOM 4078 O O . PHE B 2 44 ? 306.735 502.222 327.144 1.00 71.24 44 PHE B O 1
ATOM 4086 N N . VAL B 2 45 ? 305.966 504.037 326.056 1.00 70.82 45 VAL B N 1
ATOM 4087 C CA . VAL B 2 45 ? 305.915 503.310 324.790 1.00 70.82 45 VAL B CA 1
ATOM 4088 C C . VAL B 2 45 ? 307.322 502.980 324.298 1.00 70.82 45 VAL B C 1
ATOM 4089 O O . VAL B 2 45 ? 307.537 501.946 323.653 1.00 70.82 45 VAL B O 1
ATOM 4093 N N . ALA B 2 46 ? 308.302 503.833 324.604 1.00 70.79 46 ALA B N 1
ATOM 4094 C CA . ALA B 2 46 ? 309.687 503.538 324.265 1.00 70.79 46 ALA B CA 1
ATOM 4095 C C . ALA B 2 46 ? 310.193 502.338 325.045 1.00 70.79 46 ALA B C 1
ATOM 4096 O O . ALA B 2 46 ? 310.875 501.477 324.483 1.00 70.79 46 ALA B O 1
ATOM 4098 N N . VAL B 2 47 ? 309.866 502.258 326.338 1.00 72.62 47 VAL B N 1
ATOM 4099 C CA . VAL B 2 47 ? 310.219 501.066 327.105 1.00 72.62 47 VAL B CA 1
ATOM 4100 C C . VAL B 2 47 ? 309.585 499.831 326.481 1.00 72.62 47 VAL B C 1
ATOM 4101 O O . VAL B 2 47 ? 310.234 498.787 326.333 1.00 72.62 47 VAL B O 1
ATOM 4105 N N . LEU B 2 48 ? 308.313 499.936 326.087 1.00 74.05 48 LEU B N 1
ATOM 4106 C CA . LEU B 2 48 ? 307.615 498.778 325.533 1.00 74.05 48 LEU B CA 1
ATOM 4107 C C . LEU B 2 48 ? 308.275 498.287 324.247 1.00 74.05 48 LEU B C 1
ATOM 4108 O O . LEU B 2 48 ? 308.606 497.102 324.120 1.00 74.05 48 LEU B O 1
ATOM 4113 N N . LEU B 2 49 ? 308.487 499.187 323.283 1.00 74.75 49 LEU B N 1
ATOM 4114 C CA . LEU B 2 49 ? 309.108 498.770 322.026 1.00 74.75 49 LEU B CA 1
ATOM 4115 C C . LEU B 2 49 ? 310.567 498.368 322.199 1.00 74.75 49 LEU B C 1
ATOM 4116 O O . LEU B 2 49 ? 311.046 497.487 321.478 1.00 74.75 49 LEU B O 1
ATOM 4121 N N . GLY B 2 50 ? 311.297 498.997 323.120 1.00 76.15 50 GLY B N 1
ATOM 4122 C CA . GLY B 2 50 ? 312.657 498.563 323.369 1.00 76.15 50 GLY B CA 1
ATOM 4123 C C . GLY B 2 50 ? 312.712 497.150 323.908 1.00 76.15 50 GLY B C 1
ATOM 4124 O O . GLY B 2 50 ? 313.557 496.351 323.499 1.00 76.15 50 GLY B O 1
ATOM 4125 N N . TRP B 2 51 ? 311.803 496.819 324.829 1.00 78.23 51 TRP B N 1
ATOM 4126 C CA . TRP B 2 51 ? 311.714 495.445 325.305 1.00 78.23 51 TRP B CA 1
ATOM 4127 C C . TRP B 2 51 ? 311.325 494.497 324.179 1.00 78.23 51 TRP B C 1
ATOM 4128 O O . TRP B 2 51 ? 311.873 493.396 324.068 1.00 78.23 51 TRP B O 1
ATOM 4139 N N . MET B 2 52 ? 310.378 494.906 323.334 1.00 77.72 52 MET B N 1
ATOM 4140 C CA . MET B 2 52 ? 309.869 494.015 322.300 1.00 77.72 52 MET B CA 1
ATOM 4141 C C . MET B 2 52 ? 310.864 493.769 321.170 1.00 77.72 52 MET B C 1
ATOM 4142 O O . MET B 2 52 ? 310.878 492.669 320.610 1.00 77.72 52 MET B O 1
ATOM 4147 N N . LEU B 2 53 ? 311.700 494.750 320.826 1.00 76.55 53 LEU B N 1
ATOM 4148 C CA . LEU B 2 53 ? 312.668 494.575 319.749 1.00 76.55 53 LEU B CA 1
ATOM 4149 C C . LEU B 2 53 ? 313.912 493.804 320.163 1.00 76.55 53 LEU B C 1
ATOM 4150 O O . LEU B 2 53 ? 314.655 493.346 319.289 1.00 76.55 53 LEU B O 1
ATOM 4155 N N . GLY B 2 54 ? 314.162 493.651 321.458 1.00 78.04 54 GLY B N 1
ATOM 4156 C CA . GLY B 2 54 ? 315.407 493.056 321.895 1.00 78.04 54 GLY B CA 1
ATOM 4157 C C . GLY B 2 54 ? 315.318 491.575 322.191 1.00 78.04 54 GLY B C 1
ATOM 4158 O O . GLY B 2 54 ? 314.657 491.161 323.147 1.00 78.04 54 GLY B O 1
ATOM 4159 N N . SER B 2 55 ? 315.982 490.764 321.365 1.00 79.02 55 SER B N 1
ATOM 4160 C CA . SER B 2 55 ? 316.064 489.336 321.646 1.00 79.02 55 SER B CA 1
ATOM 4161 C C . SER B 2 55 ? 316.804 489.085 322.952 1.00 79.02 55 SER B C 1
ATOM 4162 O O . SER B 2 55 ? 316.409 488.224 323.746 1.00 79.02 55 SER B O 1
ATOM 4165 N N . ASN B 2 56 ? 317.876 489.830 323.190 1.00 78.80 56 ASN B N 1
ATOM 4166 C CA . ASN B 2 56 ? 318.640 489.759 324.424 1.00 78.80 56 ASN B CA 1
ATOM 4167 C C . ASN B 2 56 ? 318.259 490.920 325.339 1.00 78.80 56 ASN B C 1
ATOM 4168 O O . ASN B 2 56 ? 317.606 491.881 324.928 1.00 78.80 56 ASN B O 1
ATOM 4173 N N . ASN B 2 57 ? 318.674 490.817 326.602 1.00 78.44 57 ASN B N 1
ATOM 4174 C CA . ASN B 2 57 ? 318.326 491.845 327.578 1.00 78.44 57 ASN B CA 1
ATOM 4175 C C . ASN B 2 57 ? 319.135 493.120 327.359 1.00 78.44 57 ASN B C 1
ATOM 4176 O O . ASN B 2 57 ? 318.589 494.229 327.423 1.00 78.44 57 ASN B O 1
ATOM 4181 N N . GLY B 2 58 ? 320.437 492.984 327.104 1.00 77.14 58 GLY B N 1
ATOM 4182 C CA . GLY B 2 58 ? 321.245 494.156 326.807 1.00 77.14 58 GLY B CA 1
ATOM 4183 C C . GLY B 2 58 ? 320.797 494.857 325.540 1.00 77.14 58 GLY B C 1
ATOM 4184 O O . GLY B 2 58 ? 320.822 496.088 325.455 1.00 77.14 58 GLY B O 1
ATOM 4185 N N . GLN B 2 59 ? 320.378 494.081 324.538 1.00 76.81 59 GLN B N 1
ATOM 4186 C CA . GLN B 2 59 ? 319.796 494.671 323.340 1.00 76.81 59 GLN B CA 1
ATOM 4187 C C . GLN B 2 59 ? 318.542 495.462 323.680 1.00 76.81 59 GLN B C 1
ATOM 4188 O O . GLN B 2 59 ? 318.319 496.551 323.139 1.00 76.81 59 GLN B O 1
ATOM 4194 N N . ARG B 2 60 ? 317.715 494.930 324.581 1.00 76.16 60 ARG B N 1
ATOM 4195 C CA . ARG B 2 60 ? 316.524 495.652 325.012 1.00 76.16 60 ARG B CA 1
ATOM 4196 C C . ARG B 2 60 ? 316.897 496.976 325.662 1.00 76.16 60 ARG B C 1
ATOM 4197 O O . ARG B 2 60 ? 316.291 498.014 325.374 1.00 76.16 60 ARG B O 1
ATOM 4205 N N . VAL B 2 61 ? 317.903 496.959 326.540 1.00 73.21 61 VAL B N 1
ATOM 4206 C CA . VAL B 2 61 ? 318.314 498.187 327.219 1.00 73.21 61 VAL B CA 1
ATOM 4207 C C . VAL B 2 61 ? 318.834 499.210 326.216 1.00 73.21 61 VAL B C 1
ATOM 4208 O O . VAL B 2 61 ? 318.504 500.402 326.291 1.00 73.21 61 VAL B O 1
ATOM 4212 N N . VAL B 2 62 ? 319.662 498.765 325.267 1.00 71.70 62 VAL B N 1
ATOM 4213 C CA . VAL B 2 62 ? 320.211 499.679 324.269 1.00 71.70 62 VAL B CA 1
ATOM 4214 C C . VAL B 2 62 ? 319.094 500.279 323.426 1.00 71.70 62 VAL B C 1
ATOM 4215 O O . VAL B 2 62 ? 319.093 501.482 323.132 1.00 71.70 62 VAL B O 1
ATOM 4219 N N . PHE B 2 63 ? 318.124 499.452 323.026 1.00 71.69 63 PHE B N 1
ATOM 4220 C CA . PHE B 2 63 ? 316.992 499.955 322.257 1.00 71.69 63 PHE B CA 1
ATOM 4221 C C . PHE B 2 63 ? 316.199 500.987 323.045 1.00 71.69 63 PHE B C 1
ATOM 4222 O O . PHE B 2 63 ? 315.799 502.018 322.495 1.00 71.69 63 PHE B O 1
ATOM 4230 N N . VAL B 2 64 ? 315.958 500.727 324.332 1.00 69.16 64 VAL B N 1
ATOM 4231 C CA . VAL B 2 64 ? 315.204 501.681 325.144 1.00 69.16 64 VAL B CA 1
ATOM 4232 C C . VAL B 2 64 ? 315.949 503.003 325.248 1.00 69.16 64 VAL B C 1
ATOM 4233 O O . VAL B 2 64 ? 315.348 504.077 325.133 1.00 69.16 64 VAL B O 1
ATOM 4237 N N . VAL B 2 65 ? 317.264 502.952 325.467 1.00 67.34 65 VAL B N 1
ATOM 4238 C CA . VAL B 2 65 ? 318.030 504.192 325.589 1.00 67.34 65 VAL B CA 1
ATOM 4239 C C . VAL B 2 65 ? 318.000 504.971 324.280 1.00 67.34 65 VAL B C 1
ATOM 4240 O O . VAL B 2 65 ? 317.788 506.192 324.268 1.00 67.34 65 VAL B O 1
ATOM 4244 N N . LEU B 2 66 ? 318.200 504.280 323.155 1.00 66.14 66 LEU B N 1
ATOM 4245 C CA . LEU B 2 66 ? 318.189 504.959 321.864 1.00 66.14 66 LEU B CA 1
ATOM 4246 C C . LEU B 2 66 ? 316.824 505.568 321.567 1.00 66.14 66 LEU B C 1
ATOM 4247 O O . LEU B 2 66 ? 316.737 506.688 321.051 1.00 66.14 66 LEU B O 1
ATOM 4252 N N . LEU B 2 67 ? 315.746 504.844 321.874 1.00 65.51 67 LEU B N 1
ATOM 4253 C CA . LEU B 2 67 ? 314.406 505.372 321.636 1.00 65.51 67 LEU B CA 1
ATOM 4254 C C . LEU B 2 67 ? 314.114 506.563 322.536 1.00 65.51 67 LEU B C 1
ATOM 4255 O O . LEU B 2 67 ? 313.475 507.530 322.107 1.00 65.51 67 LEU B O 1
ATOM 4260 N N . LEU B 2 68 ? 314.566 506.508 323.789 1.00 64.40 68 LEU B N 1
ATOM 4261 C CA . LEU B 2 68 ? 314.387 507.625 324.702 1.00 64.40 68 LEU B CA 1
ATOM 4262 C C . LEU B 2 68 ? 315.214 508.835 324.301 1.00 64.40 68 LEU B C 1
ATOM 4263 O O . LEU B 2 68 ? 314.881 509.955 324.696 1.00 64.40 68 LEU B O 1
ATOM 4268 N N . LEU B 2 69 ? 316.293 508.635 323.549 1.00 61.56 69 LEU B N 1
ATOM 4269 C CA . LEU B 2 69 ? 317.126 509.764 323.156 1.00 61.56 69 LEU B CA 1
ATOM 4270 C C . LEU B 2 69 ? 316.718 510.371 321.818 1.00 61.56 69 LEU B C 1
ATOM 4271 O O . LEU B 2 69 ? 316.814 511.590 321.642 1.00 61.56 69 LEU B O 1
ATOM 4276 N N . VAL B 2 70 ? 316.263 509.550 320.869 1.00 60.59 70 VAL B N 1
ATOM 4277 C CA . VAL B 2 70 ? 316.040 510.036 319.509 1.00 60.59 70 VAL B CA 1
ATOM 4278 C C . VAL B 2 70 ? 314.861 511.002 319.458 1.00 60.59 70 VAL B C 1
ATOM 4279 O O . VAL B 2 70 ? 314.967 512.101 318.902 1.00 60.59 70 VAL B O 1
ATOM 4283 N N . ALA B 2 71 ? 313.725 510.614 320.037 1.00 59.55 71 ALA B N 1
ATOM 4284 C CA . ALA B 2 71 ? 312.510 511.415 319.888 1.00 59.55 71 ALA B CA 1
ATOM 4285 C C . ALA B 2 71 ? 312.626 512.816 320.477 1.00 59.55 71 ALA B C 1
ATOM 4286 O O . ALA B 2 71 ? 312.240 513.778 319.792 1.00 59.55 71 ALA B O 1
ATOM 4288 N N . PRO B 2 72 ? 313.112 513.016 321.706 1.00 58.80 72 PRO B N 1
ATOM 4289 C CA . PRO B 2 72 ? 313.234 514.394 322.206 1.00 58.80 72 PRO B CA 1
ATOM 4290 C C . PRO B 2 72 ? 314.127 515.266 321.349 1.00 58.80 72 PRO B C 1
ATOM 4291 O O . PRO B 2 72 ? 313.867 516.468 321.227 1.00 58.80 72 PRO B O 1
ATOM 4295 N N . ALA B 2 73 ? 315.171 514.695 320.747 1.00 58.98 73 ALA B N 1
ATOM 4296 C CA . ALA B 2 73 ? 316.096 515.489 319.949 1.00 58.98 73 ALA B CA 1
ATOM 4297 C C . ALA B 2 73 ? 315.448 516.003 318.672 1.00 58.98 73 ALA B C 1
ATOM 4298 O O . ALA B 2 73 ? 315.799 517.087 318.195 1.00 58.98 73 ALA B O 1
ATOM 4300 N N . TYR B 2 74 ? 314.511 515.247 318.102 1.00 58.38 74 TYR B N 1
ATOM 4301 C CA . TYR B 2 74 ? 313.847 515.628 316.863 1.00 58.38 74 TYR B CA 1
ATOM 4302 C C . TYR B 2 74 ? 312.434 516.141 317.103 1.00 58.38 74 TYR B C 1
ATOM 4303 O O . TYR B 2 74 ? 311.544 515.921 316.275 1.00 58.38 74 TYR B O 1
ATOM 4312 N N . SER B 2 75 ? 312.221 516.826 318.224 1.00 61.41 75 SER B N 1
ATOM 4313 C CA . SER B 2 75 ? 310.925 517.382 318.606 1.00 61.41 75 SER B CA 1
ATOM 4314 C C . SER B 2 75 ? 309.823 516.330 318.585 1.00 61.41 75 SER B C 1
ATOM 4315 O O . SER B 2 75 ? 310.088 515.139 318.720 1.00 61.41 75 SER B O 1
ATOM 4318 N N . PHE C 1 1 ? 282.523 522.626 252.334 1.00 35.91 1 PHE C N 1
ATOM 4319 C CA . PHE C 1 1 ? 281.338 522.235 253.089 1.00 35.91 1 PHE C CA 1
ATOM 4320 C C . PHE C 1 1 ? 280.880 520.858 252.633 1.00 35.91 1 PHE C C 1
ATOM 4321 O O . PHE C 1 1 ? 280.214 520.131 253.370 1.00 35.91 1 PHE C O 1
ATOM 4329 N N . ASN C 1 2 ? 281.256 520.506 251.408 1.00 36.47 2 ASN C N 1
ATOM 4330 C CA . ASN C 1 2 ? 280.979 519.197 250.845 1.00 36.47 2 ASN C CA 1
ATOM 4331 C C . ASN C 1 2 ? 282.289 518.560 250.412 1.00 36.47 2 ASN C C 1
ATOM 4332 O O . ASN C 1 2 ? 283.320 519.225 250.292 1.00 36.47 2 ASN C O 1
ATOM 4337 N N . CYS C 1 3 ? 282.239 517.251 250.189 1.00 39.66 3 CYS C N 1
ATOM 4338 C CA . CYS C 1 3 ? 283.419 516.452 249.868 1.00 39.66 3 CYS C CA 1
ATOM 4339 C C . CYS C 1 3 ? 283.247 515.635 248.594 1.00 39.66 3 CYS C C 1
ATOM 4340 O O . CYS C 1 3 ? 282.820 514.479 248.618 1.00 39.66 3 CYS C O 1
ATOM 4343 N N . LEU C 1 4 ? 283.596 516.258 247.477 1.00 36.07 4 LEU C N 1
ATOM 4344 C CA . LEU C 1 4 ? 283.828 515.577 246.213 1.00 36.07 4 LEU C CA 1
ATOM 4345 C C . LEU C 1 4 ? 285.235 515.959 245.782 1.00 36.07 4 LEU C C 1
ATOM 4346 O O . LEU C 1 4 ? 285.487 517.116 245.432 1.00 36.07 4 LEU C O 1
ATOM 4351 N N . GLY C 1 5 ? 286.150 515.000 245.822 1.00 38.44 5 GLY C N 1
ATOM 4352 C CA . GLY C 1 5 ? 287.550 515.274 245.597 1.00 38.44 5 GLY C CA 1
ATOM 4353 C C . GLY C 1 5 ? 288.414 515.260 246.836 1.00 38.44 5 GLY C C 1
ATOM 4354 O O . GLY C 1 5 ? 289.600 515.593 246.744 1.00 38.44 5 GLY C O 1
ATOM 4355 N N . MET C 1 6 ? 287.862 514.896 247.987 1.00 40.54 6 MET C N 1
ATOM 4356 C CA . MET C 1 6 ? 288.643 514.727 249.200 1.00 40.54 6 MET C CA 1
ATOM 4357 C C . MET C 1 6 ? 289.074 513.274 249.324 1.00 40.54 6 MET C C 1
ATOM 4358 O O . MET C 1 6 ? 288.297 512.361 249.039 1.00 40.54 6 MET C O 1
ATOM 4363 N N . SER C 1 7 ? 290.325 513.065 249.737 1.00 39.56 7 SER C N 1
ATOM 4364 C CA . SER C 1 7 ? 290.842 511.709 249.878 1.00 39.56 7 SER C CA 1
ATOM 4365 C C . SER C 1 7 ? 290.329 511.020 251.133 1.00 39.56 7 SER C C 1
ATOM 4366 O O . SER C 1 7 ? 290.168 509.795 251.139 1.00 39.56 7 SER C O 1
ATOM 4369 N N . ASN C 1 8 ? 290.085 511.770 252.200 1.00 40.29 8 ASN C N 1
ATOM 4370 C CA . ASN C 1 8 ? 289.587 511.215 253.455 1.00 40.29 8 ASN C CA 1
ATOM 4371 C C . ASN C 1 8 ? 288.077 511.398 253.471 1.00 40.29 8 ASN C C 1
ATOM 4372 O O . ASN C 1 8 ? 287.575 512.499 253.704 1.00 40.29 8 ASN C O 1
ATOM 4377 N N . ARG C 1 9 ? 287.353 510.317 253.212 1.00 38.52 9 ARG C N 1
ATOM 4378 C CA . ARG C 1 9 ? 285.903 510.360 253.139 1.00 38.52 9 ARG C CA 1
ATOM 4379 C C . ARG C 1 9 ? 285.332 509.140 253.838 1.00 38.52 9 ARG C C 1
ATOM 4380 O O . ARG C 1 9 ? 285.817 508.022 253.648 1.00 38.52 9 ARG C O 1
ATOM 4388 N N . ASP C 1 10 ? 284.303 509.363 254.645 1.00 41.54 10 ASP C N 1
ATOM 4389 C CA . ASP C 1 10 ? 283.638 508.313 255.399 1.00 41.54 10 ASP C CA 1
ATOM 4390 C C . ASP C 1 10 ? 282.182 508.228 254.976 1.00 41.54 10 ASP C C 1
ATOM 4391 O O . ASP C 1 10 ? 281.557 509.244 254.660 1.00 41.54 10 ASP C O 1
ATOM 4396 N N . PHE C 1 11 ? 281.648 507.012 254.966 1.00 38.93 11 PHE C N 1
ATOM 4397 C CA . PHE C 1 11 ? 280.256 506.766 254.623 1.00 38.93 11 PHE C CA 1
ATOM 4398 C C . PHE C 1 11 ? 279.561 506.130 255.815 1.00 38.93 11 PHE C C 1
ATOM 4399 O O . PHE C 1 11 ? 280.065 505.158 256.384 1.00 38.93 11 PHE C O 1
ATOM 4407 N N . LEU C 1 12 ? 278.411 506.682 256.191 1.00 40.62 12 LEU C N 1
ATOM 4408 C CA . LEU C 1 12 ? 277.629 506.178 257.307 1.00 40.62 12 LEU C CA 1
ATOM 4409 C C . LEU C 1 12 ? 276.200 505.922 256.857 1.00 40.62 12 LEU C C 1
ATOM 4410 O O . LEU C 1 12 ? 275.667 506.626 255.997 1.00 40.62 12 LEU C O 1
ATOM 4415 N N . GLU C 1 13 ? 275.586 504.906 257.451 1.00 44.37 13 GLU C N 1
ATOM 4416 C CA . GLU C 1 13 ? 274.215 504.546 257.122 1.00 44.37 13 GLU C CA 1
ATOM 4417 C C . GLU C 1 13 ? 273.315 504.634 258.345 1.00 44.37 13 GLU C C 1
ATOM 4418 O O . GLU C 1 13 ? 272.253 505.251 258.297 1.00 44.37 13 GLU C O 1
ATOM 4424 N N . ALA C 1 18 ? 268.732 505.905 266.042 1.00 47.00 18 ALA C N 1
ATOM 4425 C CA . ALA C 1 18 ? 267.574 505.471 265.270 1.00 47.00 18 ALA C CA 1
ATOM 4426 C C . ALA C 1 18 ? 267.124 506.571 264.318 1.00 47.00 18 ALA C C 1
ATOM 4427 O O . ALA C 1 18 ? 266.676 506.300 263.206 1.00 47.00 18 ALA C O 1
ATOM 4429 N N . THR C 1 19 ? 267.244 507.819 264.771 1.00 44.76 19 THR C N 1
ATOM 4430 C CA . THR C 1 19 ? 266.928 508.980 263.952 1.00 44.76 19 THR C CA 1
ATOM 4431 C C . THR C 1 19 ? 267.994 510.064 264.004 1.00 44.76 19 THR C C 1
ATOM 4432 O O . THR C 1 19 ? 267.892 511.039 263.254 1.00 44.76 19 THR C O 1
ATOM 4436 N N . TRP C 1 20 ? 268.995 509.931 264.866 1.00 40.76 20 TRP C N 1
ATOM 4437 C CA . TRP C 1 20 ? 270.170 510.785 264.896 1.00 40.76 20 TRP C CA 1
ATOM 4438 C C . TRP C 1 20 ? 271.402 509.909 264.738 1.00 40.76 20 TRP C C 1
ATOM 4439 O O . TRP C 1 20 ? 271.326 508.680 264.779 1.00 40.76 20 TRP C O 1
ATOM 4450 N N . VAL C 1 21 ? 272.552 510.548 264.559 1.00 39.44 21 VAL C N 1
ATOM 4451 C CA . VAL C 1 21 ? 273.800 509.802 264.435 1.00 39.44 21 VAL C CA 1
ATOM 4452 C C . VAL C 1 21 ? 274.926 510.615 265.057 1.00 39.44 21 VAL C C 1
ATOM 4453 O O . VAL C 1 21 ? 274.990 511.836 264.904 1.00 39.44 21 VAL C O 1
ATOM 4457 N N . ASP C 1 22 ? 275.813 509.932 265.770 1.00 41.77 22 ASP C N 1
ATOM 4458 C CA . ASP C 1 22 ? 276.964 510.572 266.389 1.00 41.77 22 ASP C CA 1
ATOM 4459 C C . ASP C 1 22 ? 278.156 510.462 265.449 1.00 41.77 22 ASP C C 1
ATOM 4460 O O . ASP C 1 22 ? 278.539 509.358 265.050 1.00 41.77 22 ASP C O 1
ATOM 4465 N N . VAL C 1 23 ? 278.738 511.602 265.094 1.00 39.01 23 VAL C N 1
ATOM 4466 C CA . VAL C 1 23 ? 279.878 511.641 264.194 1.00 39.01 23 VAL C CA 1
ATOM 4467 C C . VAL C 1 23 ? 281.026 512.357 264.888 1.00 39.01 23 VAL C C 1
ATOM 4468 O O . VAL C 1 23 ? 280.837 513.149 265.814 1.00 39.01 23 VAL C O 1
ATOM 4472 N N . VAL C 1 24 ? 282.235 512.049 264.437 1.00 37.77 24 VAL C N 1
ATOM 4473 C CA . VAL C 1 24 ? 283.430 512.793 264.808 1.00 37.77 24 VAL C CA 1
ATOM 4474 C C . VAL C 1 24 ? 283.969 513.434 263.542 1.00 37.77 24 VAL C C 1
ATOM 4475 O O . VAL C 1 24 ? 284.408 512.733 262.623 1.00 37.77 24 VAL C O 1
ATOM 4479 N N . LEU C 1 25 ? 283.919 514.758 263.485 1.00 35.63 25 LEU C N 1
ATOM 4480 C CA . LEU C 1 25 ? 284.438 515.515 262.356 1.00 35.63 25 LEU C CA 1
ATOM 4481 C C . LEU C 1 25 ? 285.932 515.705 262.564 1.00 35.63 25 LEU C C 1
ATOM 4482 O O . LEU C 1 25 ? 286.350 516.423 263.474 1.00 35.63 25 LEU C O 1
ATOM 4487 N N . GLU C 1 26 ? 286.731 515.048 261.736 1.00 41.02 26 GLU C N 1
ATOM 4488 C CA . GLU C 1 26 ? 288.173 515.212 261.768 1.00 41.02 26 GLU C CA 1
ATOM 4489 C C . GLU C 1 26 ? 288.588 516.334 260.826 1.00 41.02 26 GLU C C 1
ATOM 4490 O O . GLU C 1 26 ? 287.851 516.719 259.917 1.00 41.02 26 GLU C O 1
ATOM 4496 N N . GLY C 1 27 ? 289.794 516.849 261.055 1.00 42.30 27 GLY C N 1
ATOM 4497 C CA . GLY C 1 27 ? 290.168 518.128 260.473 1.00 42.30 27 GLY C CA 1
ATOM 4498 C C . GLY C 1 27 ? 290.190 518.127 258.956 1.00 42.30 27 GLY C C 1
ATOM 4499 O O . GLY C 1 27 ? 289.673 519.046 258.317 1.00 42.30 27 GLY C O 1
ATOM 4500 N N . ASP C 1 28 ? 290.799 517.107 258.358 1.00 44.79 28 ASP C N 1
ATOM 4501 C CA . ASP C 1 28 ? 290.940 517.013 256.909 1.00 44.79 28 ASP C CA 1
ATOM 4502 C C . ASP C 1 28 ? 290.115 515.867 256.338 1.00 44.79 28 ASP C C 1
ATOM 4503 O O . ASP C 1 28 ? 290.532 515.186 255.402 1.00 44.79 28 ASP C O 1
ATOM 4508 N N . SER C 1 29 ? 288.931 515.647 256.894 1.00 40.82 29 SER C N 1
ATOM 4509 C CA . SER C 1 29 ? 288.086 514.536 256.498 1.00 40.82 29 SER C CA 1
ATOM 4510 C C . SER C 1 29 ? 286.674 515.035 256.224 1.00 40.82 29 SER C C 1
ATOM 4511 O O . SER C 1 29 ? 286.340 516.202 256.441 1.00 40.82 29 SER C O 1
ATOM 4514 N N . CYS C 1 30 ? 285.854 514.123 255.717 1.00 38.25 30 CYS C N 1
ATOM 4515 C CA . CYS C 1 30 ? 284.444 514.354 255.450 1.00 38.25 30 CYS C CA 1
ATOM 4516 C C . CYS C 1 30 ? 283.646 513.114 255.804 1.00 38.25 30 CYS C C 1
ATOM 4517 O O . CYS C 1 30 ? 284.168 511.998 255.787 1.00 38.25 30 CYS C O 1
ATOM 4520 N N . ILE C 1 31 ? 282.368 513.318 256.111 1.00 36.76 31 ILE C N 1
ATOM 4521 C CA . ILE C 1 31 ? 281.451 512.224 256.388 1.00 36.76 31 ILE C CA 1
ATOM 4522 C C . ILE C 1 31 ? 280.261 512.352 255.453 1.00 36.76 31 ILE C C 1
ATOM 4523 O O . ILE C 1 31 ? 279.674 513.433 255.328 1.00 36.76 31 ILE C O 1
ATOM 4528 N N . THR C 1 32 ? 279.923 511.257 254.785 1.00 37.86 32 THR C N 1
ATOM 4529 C CA . THR C 1 32 ? 278.723 511.166 253.966 1.00 37.86 32 THR C CA 1
ATOM 4530 C C . THR C 1 32 ? 277.751 510.229 254.667 1.00 37.86 32 THR C C 1
ATOM 4531 O O . THR C 1 32 ? 278.090 509.078 254.957 1.00 37.86 32 THR C O 1
ATOM 4535 N N . ILE C 1 33 ? 276.555 510.729 254.951 1.00 36.97 33 ILE C N 1
ATOM 4536 C CA . ILE C 1 33 ? 275.526 509.989 255.666 1.00 36.97 33 ILE C CA 1
ATOM 4537 C C . ILE C 1 33 ? 274.385 509.719 254.701 1.00 36.97 33 ILE C C 1
ATOM 4538 O O . ILE C 1 33 ? 273.829 510.651 254.107 1.00 36.97 33 ILE C O 1
ATOM 4543 N N . MET C 1 34 ? 274.036 508.450 254.542 1.00 41.91 34 MET C N 1
ATOM 4544 C CA . MET C 1 34 ? 272.868 508.047 253.768 1.00 41.91 34 MET C CA 1
ATOM 4545 C C . MET C 1 34 ? 271.954 507.258 254.697 1.00 41.91 34 MET C C 1
ATOM 4546 O O . MET C 1 34 ? 272.152 506.058 254.904 1.00 41.91 34 MET C O 1
ATOM 4551 N N . ALA C 1 35 ? 270.958 507.938 255.259 1.00 45.84 35 ALA C N 1
ATOM 4552 C CA . ALA C 1 35 ? 269.995 507.292 256.131 1.00 45.84 35 ALA C CA 1
ATOM 4553 C C . ALA C 1 35 ? 268.946 506.562 255.295 1.00 45.84 35 ALA C C 1
ATOM 4554 O O . ALA C 1 35 ? 268.983 506.564 254.061 1.00 45.84 35 ALA C O 1
ATOM 4556 N N . LYS C 1 36 ? 267.990 505.931 255.979 1.00 48.49 36 LYS C N 1
ATOM 4557 C CA . LYS C 1 36 ? 267.093 504.993 255.311 1.00 48.49 36 LYS C CA 1
ATOM 4558 C C . LYS C 1 36 ? 266.180 505.701 254.314 1.00 48.49 36 LYS C C 1
ATOM 4559 O O . LYS C 1 36 ? 266.085 505.293 253.151 1.00 48.49 36 LYS C O 1
ATOM 4565 N N . ASP C 1 37 ? 265.516 506.771 254.740 1.00 47.27 37 ASP C N 1
ATOM 4566 C CA . ASP C 1 37 ? 264.564 507.494 253.900 1.00 47.27 37 ASP C CA 1
ATOM 4567 C C . ASP C 1 37 ? 264.835 508.989 253.956 1.00 47.27 37 ASP C C 1
ATOM 4568 O O . ASP C 1 37 ? 263.930 509.810 254.111 1.00 47.27 37 ASP C O 1
ATOM 4573 N N . LYS C 1 38 ? 266.099 509.361 253.823 1.00 40.95 38 LYS C N 1
ATOM 4574 C CA . LYS C 1 38 ? 266.550 510.738 253.929 1.00 40.95 38 LYS C CA 1
ATOM 4575 C C . LYS C 1 38 ? 267.432 511.081 252.743 1.00 40.95 38 LYS C C 1
ATOM 4576 O O . LYS C 1 38 ? 268.031 510.194 252.127 1.00 40.95 38 LYS C O 1
ATOM 4582 N N . PRO C 1 39 ? 267.526 512.359 252.390 1.00 36.30 39 PRO C N 1
ATOM 4583 C CA . PRO C 1 39 ? 268.545 512.781 251.426 1.00 36.30 39 PRO C CA 1
ATOM 4584 C C . PRO C 1 39 ? 269.938 512.610 252.009 1.00 36.30 39 PRO C C 1
ATOM 4585 O O . PRO C 1 39 ? 270.132 512.563 253.223 1.00 36.30 39 PRO C O 1
ATOM 4589 N N . THR C 1 40 ? 270.917 512.496 251.118 1.00 34.72 40 THR C N 1
ATOM 4590 C CA . THR C 1 40 ? 272.292 512.283 251.551 1.00 34.72 40 THR C CA 1
ATOM 4591 C C . THR C 1 40 ? 272.875 513.560 252.146 1.00 34.72 40 THR C C 1
ATOM 4592 O O . THR C 1 40 ? 272.664 514.660 251.630 1.00 34.72 40 THR C O 1
ATOM 4596 N N . ILE C 1 41 ? 273.612 513.406 253.242 1.00 35.74 41 ILE C N 1
ATOM 4597 C CA . ILE C 1 41 ? 274.243 514.512 253.952 1.00 35.74 41 ILE C CA 1
ATOM 4598 C C . ILE C 1 41 ? 275.748 514.420 253.759 1.00 35.74 41 ILE C C 1
ATOM 4599 O O . ILE C 1 41 ? 276.321 513.329 253.810 1.00 35.74 41 ILE C O 1
ATOM 4604 N N . ASP C 1 42 ? 276.384 515.562 253.526 1.00 37.20 42 ASP C N 1
ATOM 4605 C CA . ASP C 1 42 ? 277.827 515.713 253.659 1.00 37.20 42 ASP C CA 1
ATOM 4606 C C . ASP C 1 42 ? 278.099 516.649 254.825 1.00 37.20 42 ASP C C 1
ATOM 4607 O O . ASP C 1 42 ? 277.553 517.752 254.877 1.00 37.20 42 ASP C O 1
ATOM 4612 N N . ILE C 1 43 ? 278.925 516.215 255.766 1.00 34.71 43 ILE C N 1
ATOM 4613 C CA . ILE C 1 43 ? 279.272 517.049 256.908 1.00 34.71 43 ILE C CA 1
ATOM 4614 C C . ILE C 1 43 ? 280.780 517.022 257.104 1.00 34.71 43 ILE C C 1
ATOM 4615 O O . ILE C 1 43 ? 281.419 515.969 256.991 1.00 34.71 43 ILE C O 1
ATOM 4620 N N . LYS C 1 44 ? 281.352 518.193 257.372 1.00 34.85 44 LYS C N 1
ATOM 4621 C CA . LYS C 1 44 ? 282.788 518.275 257.581 1.00 34.85 44 LYS C CA 1
ATOM 4622 C C . LYS C 1 44 ? 283.116 519.458 258.476 1.00 34.85 44 LYS C C 1
ATOM 4623 O O . LYS C 1 44 ? 282.324 520.389 258.629 1.00 34.85 44 LYS C O 1
ATOM 4629 N N . MET C 1 45 ? 284.297 519.399 259.076 1.00 37.77 45 MET C N 1
ATOM 4630 C CA . MET C 1 45 ? 284.867 520.519 259.809 1.00 37.77 45 MET C CA 1
ATOM 4631 C C . MET C 1 45 ? 285.947 521.144 258.940 1.00 37.77 45 MET C C 1
ATOM 4632 O O . MET C 1 45 ? 286.957 520.500 258.645 1.00 37.77 45 MET C O 1
ATOM 4637 N N . MET C 1 46 ? 285.730 522.387 258.515 1.00 37.72 46 MET C N 1
ATOM 4638 C CA . MET C 1 46 ? 286.742 523.047 257.704 1.00 37.72 46 MET C CA 1
ATOM 4639 C C . MET C 1 46 ? 287.919 523.502 258.553 1.00 37.72 46 MET C C 1
ATOM 4640 O O . MET C 1 46 ? 289.076 523.216 258.231 1.00 37.72 46 MET C O 1
ATOM 4645 N N . GLU C 1 47 ? 287.647 524.209 259.645 1.00 38.55 47 GLU C N 1
ATOM 4646 C CA . GLU C 1 47 ? 288.704 524.980 260.271 1.00 38.55 47 GLU C CA 1
ATOM 4647 C C . GLU C 1 47 ? 288.389 525.222 261.740 1.00 38.55 47 GLU C C 1
ATOM 4648 O O . GLU C 1 47 ? 287.228 525.373 262.128 1.00 38.55 47 GLU C O 1
ATOM 4654 N N . THR C 1 48 ? 289.442 525.250 262.549 1.00 37.91 48 THR C N 1
ATOM 4655 C CA . THR C 1 48 ? 289.379 525.627 263.952 1.00 37.91 48 THR C CA 1
ATOM 4656 C C . THR C 1 48 ? 290.090 526.961 264.131 1.00 37.91 48 THR C C 1
ATOM 4657 O O . THR C 1 48 ? 291.141 527.198 263.531 1.00 37.91 48 THR C O 1
ATOM 4661 N N . GLU C 1 49 ? 289.509 527.840 264.939 1.00 38.55 49 GLU C N 1
ATOM 4662 C CA . GLU C 1 49 ? 290.042 529.181 265.114 1.00 38.55 49 GLU C CA 1
ATOM 4663 C C . GLU C 1 49 ? 290.002 529.564 266.585 1.00 38.55 49 GLU C C 1
ATOM 4664 O O . GLU C 1 49 ? 289.030 529.271 267.284 1.00 38.55 49 GLU C O 1
ATOM 4670 N N . ALA C 1 50 ? 291.069 530.209 267.049 1.00 37.44 50 ALA C N 1
ATOM 4671 C CA . ALA C 1 50 ? 291.171 530.705 268.417 1.00 37.44 50 ALA C CA 1
ATOM 4672 C C . ALA C 1 50 ? 291.578 532.168 268.370 1.00 37.44 50 ALA C C 1
ATOM 4673 O O . ALA C 1 50 ? 292.574 532.511 267.731 1.00 37.44 50 ALA C O 1
ATOM 4675 N N . THR C 1 51 ? 290.831 533.026 269.067 1.00 40.91 51 THR C N 1
ATOM 4676 C CA . THR C 1 51 ? 290.877 534.458 268.790 1.00 40.91 51 THR C CA 1
ATOM 4677 C C . THR C 1 51 ? 291.696 535.280 269.775 1.00 40.91 51 THR C C 1
ATOM 4678 O O . THR C 1 51 ? 292.310 536.269 269.362 1.00 40.91 51 THR C O 1
ATOM 4682 N N . ASN C 1 52 ? 291.716 534.934 271.060 1.00 41.42 52 ASN C N 1
ATOM 4683 C CA . ASN C 1 52 ? 292.332 535.789 272.078 1.00 41.42 52 ASN C CA 1
ATOM 4684 C C . ASN C 1 52 ? 293.335 534.966 272.876 1.00 41.42 52 ASN C C 1
ATOM 4685 O O . ASN C 1 52 ? 292.994 534.390 273.912 1.00 41.42 52 ASN C O 1
ATOM 4690 N N . LEU C 1 53 ? 294.574 534.922 272.399 1.00 38.27 53 LEU C N 1
ATOM 4691 C CA . LEU C 1 53 ? 295.616 534.144 273.047 1.00 38.27 53 LEU C CA 1
ATOM 4692 C C . LEU C 1 53 ? 296.416 535.022 273.995 1.00 38.27 53 LEU C C 1
ATOM 4693 O O . LEU C 1 53 ? 296.676 536.193 273.708 1.00 38.27 53 LEU C O 1
ATOM 4698 N N . ALA C 1 54 ? 296.808 534.448 275.128 1.00 37.93 54 ALA C N 1
ATOM 4699 C CA . ALA C 1 54 ? 297.534 535.179 276.158 1.00 37.93 54 ALA C CA 1
ATOM 4700 C C . ALA C 1 54 ? 298.957 534.652 276.254 1.00 37.93 54 ALA C C 1
ATOM 4701 O O . ALA C 1 54 ? 299.163 533.442 276.350 1.00 37.93 54 ALA C O 1
ATOM 4703 N N . GLU C 1 55 ? 299.932 535.557 276.236 1.00 38.17 55 GLU C N 1
ATOM 4704 C CA . GLU C 1 55 ? 301.324 535.144 276.345 1.00 38.17 55 GLU C CA 1
ATOM 4705 C C . GLU C 1 55 ? 301.589 534.485 277.692 1.00 38.17 55 GLU C C 1
ATOM 4706 O O . GLU C 1 55 ? 301.062 534.906 278.723 1.00 38.17 55 GLU C O 1
ATOM 4712 N N . VAL C 1 56 ? 302.416 533.439 277.679 1.00 35.50 56 VAL C N 1
ATOM 4713 C CA . VAL C 1 56 ? 302.776 532.710 278.885 1.00 35.50 56 VAL C CA 1
ATOM 4714 C C . VAL C 1 56 ? 304.256 532.847 279.216 1.00 35.50 56 VAL C C 1
ATOM 4715 O O . VAL C 1 56 ? 304.619 533.014 280.384 1.00 35.50 56 VAL C O 1
ATOM 4719 N N . ARG C 1 57 ? 305.126 532.787 278.211 1.00 34.49 57 ARG C N 1
ATOM 4720 C CA . ARG C 1 57 ? 306.564 532.798 278.438 1.00 34.49 57 ARG C CA 1
ATOM 4721 C C . ARG C 1 57 ? 307.264 533.002 277.107 1.00 34.49 57 ARG C C 1
ATOM 4722 O O . ARG C 1 57 ? 306.797 532.506 276.080 1.00 34.49 57 ARG C O 1
ATOM 4730 N N . SER C 1 58 ? 308.376 533.730 277.128 1.00 33.37 58 SER C N 1
ATOM 4731 C CA . SER C 1 58 ? 309.196 533.936 275.944 1.00 33.37 58 SER C CA 1
ATOM 4732 C C . SER C 1 58 ? 310.558 533.296 276.154 1.00 33.37 58 SER C C 1
ATOM 4733 O O . SER C 1 58 ? 311.152 533.424 277.224 1.00 33.37 58 SER C O 1
ATOM 4736 N N . TYR C 1 59 ? 311.046 532.601 275.133 1.00 32.29 59 TYR C N 1
ATOM 4737 C CA . TYR C 1 59 ? 312.376 532.012 275.148 1.00 32.29 59 TYR C CA 1
ATOM 4738 C C . TYR C 1 59 ? 313.274 532.791 274.205 1.00 32.29 59 TYR C C 1
ATOM 4739 O O . TYR C 1 59 ? 312.924 532.991 273.040 1.00 32.29 59 TYR C O 1
ATOM 4748 N N . CYS C 1 60 ? 314.430 533.216 274.702 1.00 34.00 60 CYS C N 1
ATOM 4749 C CA . CYS C 1 60 ? 315.426 533.856 273.856 1.00 34.00 60 CYS C CA 1
ATOM 4750 C C . CYS C 1 60 ? 316.222 532.795 273.114 1.00 34.00 60 CYS C C 1
ATOM 4751 O O . CYS C 1 60 ? 316.752 531.864 273.728 1.00 34.00 60 CYS C O 1
ATOM 4754 N N . TYR C 1 61 ? 316.301 532.925 271.791 1.00 32.61 61 TYR C N 1
ATOM 4755 C CA . TYR C 1 61 ? 317.134 532.033 271.004 1.00 32.61 61 TYR C CA 1
ATOM 4756 C C . TYR C 1 61 ? 318.273 532.738 270.284 1.00 32.61 61 TYR C C 1
ATOM 4757 O O . TYR C 1 61 ? 319.138 532.054 269.726 1.00 32.61 61 TYR C O 1
ATOM 4766 N N . LEU C 1 62 ? 318.312 534.068 270.282 1.00 34.33 62 LEU C N 1
ATOM 4767 C CA . LEU C 1 62 ? 319.496 534.786 269.822 1.00 34.33 62 LEU C CA 1
ATOM 4768 C C . LEU C 1 62 ? 319.775 535.938 270.771 1.00 34.33 62 LEU C C 1
ATOM 4769 O O . LEU C 1 62 ? 318.941 536.837 270.912 1.00 34.33 62 LEU C O 1
ATOM 4774 N N . ALA C 1 63 ? 320.952 535.914 271.394 1.00 35.75 63 ALA C N 1
ATOM 4775 C CA . ALA C 1 63 ? 321.389 536.930 272.339 1.00 35.75 63 ALA C CA 1
ATOM 4776 C C . ALA C 1 63 ? 322.775 537.431 271.956 1.00 35.75 63 ALA C C 1
ATOM 4777 O O . ALA C 1 63 ? 323.513 536.775 271.218 1.00 35.75 63 ALA C O 1
ATOM 4779 N N . THR C 1 64 ? 323.122 538.610 272.468 1.00 38.76 64 THR C N 1
ATOM 4780 C CA . THR C 1 64 ? 324.416 539.225 272.214 1.00 38.76 64 THR C CA 1
ATOM 4781 C C . THR C 1 64 ? 325.097 539.577 273.530 1.00 38.76 64 THR C C 1
ATOM 4782 O O . THR C 1 64 ? 324.476 539.588 274.595 1.00 38.76 64 THR C O 1
ATOM 4786 N N . VAL C 1 65 ? 326.394 539.861 273.437 1.00 40.98 65 VAL C N 1
ATOM 4787 C CA . VAL C 1 65 ? 327.220 540.277 274.565 1.00 40.98 65 VAL C CA 1
ATOM 4788 C C . VAL C 1 65 ? 327.912 541.576 274.182 1.00 40.98 65 VAL C C 1
ATOM 4789 O O . VAL C 1 65 ? 328.412 541.709 273.060 1.00 40.98 65 VAL C O 1
ATOM 4793 N N . SER C 1 66 ? 327.940 542.539 275.104 1.00 44.46 66 SER C N 1
ATOM 4794 C CA . SER C 1 66 ? 328.372 543.886 274.750 1.00 44.46 66 SER C CA 1
ATOM 4795 C C . SER C 1 66 ? 329.420 544.506 275.662 1.00 44.46 66 SER C C 1
ATOM 4796 O O . SER C 1 66 ? 330.073 545.464 275.233 1.00 44.46 66 SER C O 1
ATOM 4799 N N . ASP C 1 67 ? 329.611 544.017 276.890 1.00 45.40 67 ASP C N 1
ATOM 4800 C CA . ASP C 1 67 ? 330.546 544.675 277.805 1.00 45.40 67 ASP C CA 1
ATOM 4801 C C . ASP C 1 67 ? 331.027 543.648 278.831 1.00 45.40 67 ASP C C 1
ATOM 4802 O O . ASP C 1 67 ? 330.305 543.341 279.783 1.00 45.40 67 ASP C O 1
ATOM 4807 N N . VAL C 1 68 ? 332.247 543.153 278.642 1.00 43.45 68 VAL C N 1
ATOM 4808 C CA . VAL C 1 68 ? 332.822 542.111 279.484 1.00 43.45 68 VAL C CA 1
ATOM 4809 C C . VAL C 1 68 ? 333.902 542.730 280.358 1.00 43.45 68 VAL C C 1
ATOM 4810 O O . VAL C 1 68 ? 334.795 543.424 279.859 1.00 43.45 68 VAL C O 1
ATOM 4814 N N . SER C 1 69 ? 333.817 542.480 281.661 1.00 45.22 69 SER C N 1
ATOM 4815 C CA . SER C 1 69 ? 334.798 542.958 282.622 1.00 45.22 69 SER C CA 1
ATOM 4816 C C . SER C 1 69 ? 335.155 541.831 283.579 1.00 45.22 69 SER C C 1
ATOM 4817 O O . SER C 1 69 ? 334.386 540.889 283.775 1.00 45.22 69 SER C O 1
ATOM 4820 N N . THR C 1 70 ? 336.342 541.939 284.170 1.00 46.19 70 THR C N 1
ATOM 4821 C CA . THR C 1 70 ? 336.855 540.925 285.078 1.00 46.19 70 THR C CA 1
ATOM 4822 C C . THR C 1 70 ? 337.486 541.614 286.277 1.00 46.19 70 THR C C 1
ATOM 4823 O O . THR C 1 70 ? 338.119 542.663 286.135 1.00 46.19 70 THR C O 1
ATOM 4827 N N . VAL C 1 71 ? 337.300 541.029 287.457 1.00 46.46 71 VAL C N 1
ATOM 4828 C CA . VAL C 1 71 ? 337.935 541.501 288.681 1.00 46.46 71 VAL C CA 1
ATOM 4829 C C . VAL C 1 71 ? 338.638 540.323 289.339 1.00 46.46 71 VAL C C 1
ATOM 4830 O O . VAL C 1 71 ? 338.143 539.192 289.297 1.00 46.46 71 VAL C O 1
ATOM 4834 N N . SER C 1 72 ? 339.798 540.583 289.938 1.00 49.27 72 SER C N 1
ATOM 4835 C CA . SER C 1 72 ? 340.648 539.533 290.478 1.00 49.27 72 SER C CA 1
ATOM 4836 C C . SER C 1 72 ? 340.956 539.770 291.949 1.00 49.27 72 SER C C 1
ATOM 4837 O O . SER C 1 72 ? 341.035 540.910 292.410 1.00 49.27 72 SER C O 1
ATOM 4840 N N . ASN C 1 73 ? 341.142 538.672 292.678 1.00 50.76 73 ASN C N 1
ATOM 4841 C CA . ASN C 1 73 ? 341.663 538.701 294.037 1.00 50.76 73 ASN C CA 1
ATOM 4842 C C . ASN C 1 73 ? 342.713 537.621 294.220 1.00 50.76 73 ASN C C 1
ATOM 4843 O O . ASN C 1 73 ? 342.565 536.501 293.715 1.00 50.76 73 ASN C O 1
ATOM 4848 N N . CYS C 1 74 ? 343.756 537.978 294.970 1.00 54.19 74 CYS C N 1
ATOM 4849 C CA . CYS C 1 74 ? 344.876 537.110 295.258 1.00 54.19 74 CYS C CA 1
ATOM 4850 C C . CYS C 1 74 ? 344.410 535.901 296.068 1.00 54.19 74 CYS C C 1
ATOM 4851 O O . CYS C 1 74 ? 343.380 535.957 296.741 1.00 54.19 74 CYS C O 1
ATOM 4854 N N . PRO C 1 75 ? 345.168 534.793 296.026 1.00 52.47 75 PRO C N 1
ATOM 4855 C CA . PRO C 1 75 ? 344.707 533.541 296.649 1.00 52.47 75 PRO C CA 1
ATOM 4856 C C . PRO C 1 75 ? 344.277 533.638 298.107 1.00 52.47 75 PRO C C 1
ATOM 4857 O O . PRO C 1 75 ? 343.713 532.677 298.637 1.00 52.47 75 PRO C O 1
ATOM 4861 N N . THR C 1 76 ? 344.528 534.764 298.768 1.00 54.96 76 THR C N 1
ATOM 4862 C CA . THR C 1 76 ? 344.083 534.981 300.143 1.00 54.96 76 THR C CA 1
ATOM 4863 C C . THR C 1 76 ? 343.402 536.336 300.276 1.00 54.96 76 THR C C 1
ATOM 4864 O O . THR C 1 76 ? 343.645 537.098 301.213 1.00 54.96 76 THR C O 1
ATOM 4868 N N . THR C 1 77 ? 342.535 536.656 299.322 1.00 53.82 77 THR C N 1
ATOM 4869 C CA . THR C 1 77 ? 341.697 537.840 299.405 1.00 53.82 77 THR C CA 1
ATOM 4870 C C . THR C 1 77 ? 340.221 537.460 299.349 1.00 53.82 77 THR C C 1
ATOM 4871 O O . THR C 1 77 ? 339.353 538.326 299.505 1.00 53.82 77 THR C O 1
ATOM 4875 N N . GLY C 1 78 ? 339.916 536.177 299.197 1.00 52.52 78 GLY C N 1
ATOM 4876 C CA . GLY C 1 78 ? 338.546 535.728 299.136 1.00 52.52 78 GLY C CA 1
ATOM 4877 C C . GLY C 1 78 ? 337.956 535.834 297.743 1.00 52.52 78 GLY C C 1
ATOM 4878 O O . GLY C 1 78 ? 338.620 536.186 296.765 1.00 52.52 78 GLY C O 1
ATOM 4879 N N . GLU C 1 79 ? 336.665 535.515 297.671 1.00 51.73 79 GLU C N 1
ATOM 4880 C CA . GLU C 1 79 ? 335.942 535.533 296.407 1.00 51.73 79 GLU C CA 1
ATOM 4881 C C . GLU C 1 79 ? 335.989 536.917 295.778 1.00 51.73 79 GLU C C 1
ATOM 4882 O O . GLU C 1 79 ? 335.933 537.936 296.471 1.00 51.73 79 GLU C O 1
ATOM 4888 N N . ALA C 1 80 ? 336.122 536.949 294.458 1.00 47.85 80 ALA C N 1
ATOM 4889 C CA . ALA C 1 80 ? 336.107 538.208 293.737 1.00 47.85 80 ALA C CA 1
ATOM 4890 C C . ALA C 1 80 ? 334.687 538.744 293.630 1.00 47.85 80 ALA C C 1
ATOM 4891 O O . ALA C 1 80 ? 333.718 537.986 293.546 1.00 47.85 80 ALA C O 1
ATOM 4893 N N . HIS C 1 81 ? 334.568 540.068 293.642 1.00 45.26 81 HIS C N 1
ATOM 4894 C CA . HIS C 1 81 ? 333.284 540.725 293.455 1.00 45.26 81 HIS C CA 1
ATOM 4895 C C . HIS C 1 81 ? 333.401 541.758 292.350 1.00 45.26 81 HIS C C 1
ATOM 4896 O O . HIS C 1 81 ? 334.248 542.654 292.419 1.00 45.26 81 HIS C O 1
ATOM 4903 N N . ASN C 1 82 ? 332.556 541.639 291.363 1.00 44.00 82 ASN C N 1
ATOM 4904 C CA . ASN C 1 82 ? 332.450 542.555 290.240 1.00 44.00 82 ASN C CA 1
ATOM 4905 C C . ASN C 1 82 ? 331.308 543.524 290.490 1.00 44.00 82 ASN C C 1
ATOM 4906 O O . ASN C 1 82 ? 330.216 543.085 290.873 1.00 44.00 82 ASN C O 1
ATOM 4911 N N . PRO C 1 83 ? 331.515 544.833 290.324 1.00 44.53 83 PRO C N 1
ATOM 4912 C CA . PRO C 1 83 ? 330.403 545.776 290.543 1.00 44.53 83 PRO C CA 1
ATOM 4913 C C . PRO C 1 83 ? 329.183 545.490 289.682 1.00 44.53 83 PRO C C 1
ATOM 4914 O O . PRO C 1 83 ? 328.047 545.651 290.148 1.00 44.53 83 PRO C O 1
ATOM 4918 N N . LYS C 1 84 ? 329.386 545.045 288.441 1.00 43.78 84 LYS C N 1
ATOM 4919 C CA . LYS C 1 84 ? 328.270 544.769 287.546 1.00 43.78 84 LYS C CA 1
ATOM 4920 C C . LYS C 1 84 ? 327.378 543.649 288.056 1.00 43.78 84 LYS C C 1
ATOM 4921 O O . LYS C 1 84 ? 326.257 543.499 287.562 1.00 43.78 84 LYS C O 1
ATOM 4927 N N . ARG C 1 85 ? 327.843 542.866 289.028 1.00 44.39 85 ARG C N 1
ATOM 4928 C CA . ARG C 1 85 ? 326.995 541.871 289.665 1.00 44.39 85 ARG C CA 1
ATOM 4929 C C . ARG C 1 85 ? 325.812 542.500 290.389 1.00 44.39 85 ARG C C 1
ATOM 4930 O O . ARG C 1 85 ? 324.914 541.772 290.826 1.00 44.39 85 ARG C O 1
ATOM 4938 N N . ALA C 1 86 ? 325.782 543.826 290.522 1.00 45.97 86 ALA C N 1
ATOM 4939 C CA . ALA C 1 86 ? 324.646 544.532 291.093 1.00 45.97 86 ALA C CA 1
ATOM 4940 C C . ALA C 1 86 ? 323.780 545.194 290.028 1.00 45.97 86 ALA C C 1
ATOM 4941 O O . ALA C 1 86 ? 323.027 546.123 290.340 1.00 45.97 86 ALA C O 1
ATOM 4943 N N . GLU C 1 87 ? 323.876 544.746 288.779 1.00 46.38 87 GLU C N 1
ATOM 4944 C CA . GLU C 1 87 ? 323.066 545.280 287.696 1.00 46.38 87 GLU C CA 1
ATOM 4945 C C . GLU C 1 87 ? 322.322 544.144 287.011 1.00 46.38 87 GLU C C 1
ATOM 4946 O O . GLU C 1 87 ? 322.822 543.020 286.911 1.00 46.38 87 GLU C O 1
ATOM 4952 N N . ASP C 1 88 ? 321.115 544.459 286.539 1.00 45.66 88 ASP C N 1
ATOM 4953 C CA . ASP C 1 88 ? 320.174 543.426 286.119 1.00 45.66 88 ASP C CA 1
ATOM 4954 C C . ASP C 1 88 ? 320.616 542.743 284.830 1.00 45.66 88 ASP C C 1
ATOM 4955 O O . ASP C 1 88 ? 320.597 541.512 284.731 1.00 45.66 88 ASP C O 1
ATOM 4960 N N . THR C 1 89 ? 321.011 543.524 283.829 1.00 41.94 89 THR C N 1
ATOM 4961 C CA . THR C 1 89 ? 321.272 542.991 282.499 1.00 41.94 89 THR C CA 1
ATOM 4962 C C . THR C 1 89 ? 322.643 542.351 282.368 1.00 41.94 89 THR C C 1
ATOM 4963 O O . THR C 1 89 ? 323.071 542.075 281.245 1.00 41.94 89 THR C O 1
ATOM 4967 N N . TYR C 1 90 ? 323.336 542.100 283.472 1.00 40.76 90 TYR C N 1
ATOM 4968 C CA . TYR C 1 90 ? 324.678 541.541 283.447 1.00 40.76 90 TYR C CA 1
ATOM 4969 C C . TYR C 1 90 ? 324.654 540.127 284.002 1.00 40.76 90 TYR C C 1
ATOM 4970 O O . TYR C 1 90 ? 324.035 539.872 285.040 1.00 40.76 90 TYR C O 1
ATOM 4979 N N . VAL C 1 91 ? 325.320 539.215 283.307 1.00 40.38 91 VAL C N 1
ATOM 4980 C CA . VAL C 1 91 ? 325.516 537.851 283.774 1.00 40.38 91 VAL C CA 1
ATOM 4981 C C . VAL C 1 91 ? 326.942 537.739 284.285 1.00 40.38 91 VAL C C 1
ATOM 4982 O O . VAL C 1 91 ? 327.888 538.136 283.595 1.00 40.38 91 VAL C O 1
ATOM 4986 N N . CYS C 1 92 ? 327.099 537.203 285.487 1.00 45.25 92 CYS C N 1
ATOM 4987 C CA . CYS C 1 92 ? 328.392 537.128 286.143 1.00 45.25 92 CYS C CA 1
ATOM 4988 C C . CYS C 1 92 ? 328.700 535.693 286.536 1.00 45.25 92 CYS C C 1
ATOM 4989 O O . CYS C 1 92 ? 327.807 534.937 286.926 1.00 45.25 92 CYS C O 1
ATOM 4992 N N . LYS C 1 93 ? 329.969 535.327 286.414 1.00 45.33 93 LYS C N 1
ATOM 4993 C CA . LYS C 1 93 ? 330.442 533.999 286.766 1.00 45.33 93 LYS C CA 1
ATOM 4994 C C . LYS C 1 93 ? 331.767 534.119 287.498 1.00 45.33 93 LYS C C 1
ATOM 4995 O O . LYS C 1 93 ? 332.626 534.921 287.120 1.00 45.33 93 LYS C O 1
ATOM 5001 N N . SER C 1 94 ? 331.923 533.320 288.547 1.00 45.90 94 SER C N 1
ATOM 5002 C CA . SER C 1 94 ? 333.137 533.301 289.349 1.00 45.90 94 SER C CA 1
ATOM 5003 C C . SER C 1 94 ? 334.024 532.152 288.895 1.00 45.90 94 SER C C 1
ATOM 5004 O O . SER C 1 94 ? 333.588 530.998 288.861 1.00 45.90 94 SER C O 1
ATOM 5007 N N . GLY C 1 95 ? 335.268 532.476 288.545 1.00 46.57 95 GLY C N 1
ATOM 5008 C CA . GLY C 1 95 ? 336.233 531.502 288.096 1.00 46.57 95 GLY C CA 1
ATOM 5009 C C . GLY C 1 95 ? 337.496 531.515 288.941 1.00 46.57 95 GLY C C 1
ATOM 5010 O O . GLY C 1 95 ? 337.653 532.308 289.873 1.00 46.57 95 GLY C O 1
ATOM 5011 N N . VAL C 1 96 ? 338.409 530.626 288.569 1.00 49.17 96 VAL C N 1
ATOM 5012 C CA . VAL C 1 96 ? 339.630 530.375 289.320 1.00 49.17 96 VAL C CA 1
ATOM 5013 C C . VAL C 1 96 ? 340.814 530.467 288.368 1.00 49.17 96 VAL C C 1
ATOM 5014 O O . VAL C 1 96 ? 340.786 529.884 287.280 1.00 49.17 96 VAL C O 1
ATOM 5018 N N . THR C 1 97 ? 341.852 531.194 288.776 1.00 50.73 97 THR C N 1
ATOM 5019 C CA . THR C 1 97 ? 343.025 531.405 287.939 1.00 50.73 97 THR C CA 1
ATOM 5020 C C . THR C 1 97 ? 344.288 531.136 288.746 1.00 50.73 97 THR C C 1
ATOM 5021 O O . THR C 1 97 ? 344.261 531.054 289.973 1.00 50.73 97 THR C O 1
ATOM 5025 N N . ASP C 1 98 ? 345.406 530.985 288.039 1.00 50.46 98 ASP C N 1
ATOM 5026 C CA . ASP C 1 98 ? 346.698 530.773 288.675 1.00 50.46 98 ASP C CA 1
ATOM 5027 C C . ASP C 1 98 ? 347.318 532.112 289.038 1.00 50.46 98 ASP C C 1
ATOM 5028 O O . ASP C 1 98 ? 347.460 532.991 288.182 1.00 50.46 98 ASP C O 1
ATOM 5033 N N . ARG C 1 99 ? 347.700 532.256 290.302 1.00 48.22 99 ARG C N 1
ATOM 5034 C CA . ARG C 1 99 ? 348.237 533.500 290.821 1.00 48.22 99 ARG C CA 1
ATOM 5035 C C . ARG C 1 99 ? 349.544 533.234 291.550 1.00 48.22 99 ARG C C 1
ATOM 5036 O O . ARG C 1 99 ? 349.732 532.181 292.167 1.00 48.22 99 ARG C O 1
ATOM 5044 N N . GLY C 1 100 ? 350.443 534.205 291.471 1.00 46.22 100 GLY C N 1
ATOM 5045 C CA . GLY C 1 100 ? 351.748 534.071 292.078 1.00 46.22 100 GLY C CA 1
ATOM 5046 C C . GLY C 1 100 ? 352.476 535.395 292.083 1.00 46.22 100 GLY C C 1
ATOM 5047 O O . GLY C 1 100 ? 351.888 536.449 291.839 1.00 46.22 100 GLY C O 1
ATOM 5048 N N . TRP C 1 101 ? 353.778 535.322 292.367 1.00 43.71 101 TRP C N 1
ATOM 5049 C CA . TRP C 1 101 ? 354.587 536.533 292.459 1.00 43.71 101 TRP C CA 1
ATOM 5050 C C . TRP C 1 101 ? 354.699 537.246 291.117 1.00 43.71 101 TRP C C 1
ATOM 5051 O O . TRP C 1 101 ? 354.897 538.465 291.083 1.00 43.71 101 TRP C O 1
ATOM 5062 N N . GLY C 1 102 ? 354.585 536.511 290.010 1.00 46.95 102 GLY C N 1
ATOM 5063 C CA . GLY C 1 102 ? 354.654 537.147 288.705 1.00 46.95 102 GLY C CA 1
ATOM 5064 C C . GLY C 1 102 ? 353.485 538.075 288.440 1.00 46.95 102 GLY C C 1
ATOM 5065 O O . GLY C 1 102 ? 353.659 539.164 287.887 1.00 46.95 102 GLY C O 1
ATOM 5066 N N . ASN C 1 103 ? 352.278 537.658 288.826 1.00 48.91 103 ASN C N 1
ATOM 5067 C CA . ASN C 1 103 ? 351.104 538.505 288.644 1.00 48.91 103 ASN C CA 1
ATOM 5068 C C . ASN C 1 103 ? 351.121 539.695 289.593 1.00 48.91 103 ASN C C 1
ATOM 5069 O O . ASN C 1 103 ? 350.727 540.804 289.214 1.00 48.91 103 ASN C O 1
ATOM 5074 N N . GLY C 1 104 ? 351.566 539.488 290.827 1.00 50.47 104 GLY C N 1
ATOM 5075 C CA . GLY C 1 104 ? 351.592 540.557 291.804 1.00 50.47 104 GLY C CA 1
ATOM 5076 C C . GLY C 1 104 ? 351.104 540.126 293.169 1.00 50.47 104 GLY C C 1
ATOM 5077 O O . GLY C 1 104 ? 350.983 540.947 294.082 1.00 50.47 104 GLY C O 1
ATOM 5078 N N . CYS C 1 105 ? 350.821 538.838 293.321 1.00 51.25 105 CYS C N 1
ATOM 5079 C CA . CYS C 1 105 ? 350.330 538.320 294.584 1.00 51.25 105 CYS C CA 1
ATOM 5080 C C . CYS C 1 105 ? 351.476 538.134 295.573 1.00 51.25 105 CYS C C 1
ATOM 5081 O O . CYS C 1 105 ? 352.657 538.189 295.224 1.00 51.25 105 CYS C O 1
ATOM 5084 N N . GLY C 1 106 ? 351.109 537.924 296.831 1.00 47.35 106 GLY C N 1
ATOM 5085 C CA . GLY C 1 106 ? 352.084 537.612 297.852 1.00 47.35 106 GLY C CA 1
ATOM 5086 C C . GLY C 1 106 ? 352.148 536.125 298.113 1.00 47.35 106 GLY C C 1
ATOM 5087 O O . GLY C 1 106 ? 353.022 535.644 298.838 1.00 47.35 106 GLY C O 1
ATOM 5088 N N . LEU C 1 107 ? 351.222 535.383 297.517 1.00 47.08 107 LEU C N 1
ATOM 5089 C CA . LEU C 1 107 ? 351.164 533.941 297.679 1.00 47.08 107 LEU C CA 1
ATOM 5090 C C . LEU C 1 107 ? 350.922 533.299 296.324 1.00 47.08 107 LEU C C 1
ATOM 5091 O O . LEU C 1 107 ? 350.637 533.972 295.331 1.00 47.08 107 LEU C O 1
ATOM 5096 N N . PHE C 1 108 ? 351.045 531.980 296.293 1.00 43.69 108 PHE C N 1
ATOM 5097 C CA . PHE C 1 108 ? 350.860 531.203 295.081 1.00 43.69 108 PHE C CA 1
ATOM 5098 C C . PHE C 1 108 ? 349.600 530.363 295.196 1.00 43.69 108 PHE C C 1
ATOM 5099 O O . PHE C 1 108 ? 349.150 530.021 296.291 1.00 43.69 108 PHE C O 1
ATOM 5107 N N . GLY C 1 109 ? 349.030 530.034 294.046 1.00 48.31 109 GLY C N 1
ATOM 5108 C CA . GLY C 1 109 ? 347.903 529.131 294.045 1.00 48.31 109 GLY C CA 1
ATOM 5109 C C . GLY C 1 109 ? 346.747 529.589 293.189 1.00 48.31 109 GLY C C 1
ATOM 5110 O O . GLY C 1 109 ? 346.939 530.139 292.103 1.00 48.31 109 GLY C O 1
ATOM 5111 N N . LYS C 1 110 ? 345.535 529.357 293.671 1.00 50.54 110 LYS C N 1
ATOM 5112 C CA . LYS C 1 110 ? 344.329 529.629 292.903 1.00 50.54 110 LYS C CA 1
ATOM 5113 C C . LYS C 1 110 ? 343.693 530.920 293.402 1.00 50.54 110 LYS C C 1
ATOM 5114 O O . LYS C 1 110 ? 343.052 530.940 294.456 1.00 50.54 110 LYS C O 1
ATOM 5120 N N . GLY C 1 111 ? 343.882 531.998 292.648 1.00 50.20 111 GLY C N 1
ATOM 5121 C CA . GLY C 1 111 ? 343.175 533.232 292.904 1.00 50.20 111 GLY C CA 1
ATOM 5122 C C . GLY C 1 111 ? 341.788 533.228 292.292 1.00 50.20 111 GLY C C 1
ATOM 5123 O O . GLY C 1 111 ? 341.469 532.422 291.418 1.00 50.20 111 GLY C O 1
ATOM 5124 N N . SER C 1 112 ? 340.967 534.168 292.749 1.00 48.65 112 SER C N 1
ATOM 5125 C CA . SER C 1 112 ? 339.542 534.176 292.439 1.00 48.65 112 SER C CA 1
ATOM 5126 C C . SER C 1 112 ? 339.215 535.329 291.504 1.00 48.65 112 SER C C 1
ATOM 5127 O O . SER C 1 112 ? 339.552 536.478 291.792 1.00 48.65 112 SER C O 1
ATOM 5130 N N . ILE C 1 113 ? 338.542 535.029 290.395 1.00 46.57 113 ILE C N 1
ATOM 5131 C CA . ILE C 1 113 ? 338.134 536.054 289.448 1.00 46.57 113 ILE C CA 1
ATOM 5132 C C . ILE C 1 113 ? 336.615 536.048 289.337 1.00 46.57 113 ILE C C 1
ATOM 5133 O O . ILE C 1 113 ? 335.950 535.045 289.590 1.00 46.57 113 ILE C O 1
ATOM 5138 N N . ASP C 1 114 ? 336.073 537.199 288.954 1.00 46.14 114 ASP C N 1
ATOM 5139 C CA . ASP C 1 114 ? 334.645 537.349 288.694 1.00 46.14 114 ASP C CA 1
ATOM 5140 C C . ASP C 1 114 ? 334.487 538.108 287.388 1.00 46.14 114 ASP C C 1
ATOM 5141 O O . ASP C 1 114 ? 335.014 539.216 287.250 1.00 46.14 114 ASP C O 1
ATOM 5146 N N . THR C 1 115 ? 333.772 537.513 286.435 1.00 44.20 115 THR C N 1
ATOM 5147 C CA . THR C 1 115 ? 333.606 538.070 285.100 1.00 44.20 115 THR C CA 1
ATOM 5148 C C . THR C 1 115 ? 332.137 538.389 284.868 1.00 44.20 115 THR C C 1
ATOM 5149 O O . THR C 1 115 ? 331.273 537.543 285.106 1.00 44.20 115 THR C O 1
ATOM 5153 N N . CYS C 1 116 ? 331.858 539.601 284.397 1.00 44.76 116 CYS C N 1
ATOM 5154 C CA . CYS C 1 116 ? 330.494 540.032 284.123 1.00 44.76 116 CYS C CA 1
ATOM 5155 C C . CYS C 1 116 ? 330.386 540.522 282.690 1.00 44.76 116 CYS C C 1
ATOM 5156 O O . CYS C 1 116 ? 331.218 541.311 282.233 1.00 44.76 116 CYS C O 1
ATOM 5159 N N . ALA C 1 117 ? 329.350 540.064 281.994 1.00 40.51 117 ALA C N 1
ATOM 5160 C CA . ALA C 1 117 ? 329.091 540.437 280.613 1.00 40.51 117 ALA C CA 1
ATOM 5161 C C . ALA C 1 117 ? 327.656 540.919 280.474 1.00 40.51 117 ALA C C 1
ATOM 5162 O O . ALA C 1 117 ? 326.738 540.333 281.051 1.00 40.51 117 ALA C O 1
ATOM 5164 N N . ASN C 1 118 ? 327.467 541.985 279.704 1.00 40.68 118 ASN C N 1
ATOM 5165 C CA . ASN C 1 118 ? 326.128 542.509 279.476 1.00 40.68 118 ASN C CA 1
ATOM 5166 C C . ASN C 1 118 ? 325.348 541.581 278.552 1.00 40.68 118 ASN C C 1
ATOM 5167 O O . ASN C 1 118 ? 325.838 541.188 277.490 1.00 40.68 118 ASN C O 1
ATOM 5172 N N . PHE C 1 119 ? 324.131 541.235 278.957 1.00 37.94 119 PHE C N 1
ATOM 5173 C CA . PHE C 1 119 ? 323.281 540.316 278.214 1.00 37.94 119 PHE C CA 1
ATOM 5174 C C . PHE C 1 119 ? 322.154 541.094 277.554 1.00 37.94 119 PHE C C 1
ATOM 5175 O O . PHE C 1 119 ? 321.503 541.921 278.199 1.00 37.94 119 PHE C O 1
ATOM 5183 N N . THR C 1 120 ? 321.931 540.830 276.271 1.00 39.29 120 THR C N 1
ATOM 5184 C CA . THR C 1 120 ? 320.845 541.450 275.527 1.00 39.29 120 THR C CA 1
ATOM 5185 C C . THR C 1 120 ? 320.253 540.415 274.588 1.00 39.29 120 THR C C 1
ATOM 5186 O O . THR C 1 120 ? 320.989 539.764 273.843 1.00 39.29 120 THR C O 1
ATOM 5190 N N . CYS C 1 121 ? 318.934 540.263 274.626 1.00 39.50 121 CYS C N 1
ATOM 5191 C CA . CYS C 1 121 ? 318.243 539.330 273.748 1.00 39.50 121 CYS C CA 1
ATOM 5192 C C . CYS C 1 121 ? 317.930 540.008 272.423 1.00 39.50 121 CYS C C 1
ATOM 5193 O O . CYS C 1 121 ? 317.365 541.104 272.396 1.00 39.50 121 CYS C O 1
ATOM 5196 N N . SER C 1 122 ? 318.303 539.352 271.327 1.00 36.95 122 SER C N 1
ATOM 5197 C CA . SER C 1 122 ? 318.017 539.856 269.991 1.00 36.95 122 SER C CA 1
ATOM 5198 C C . SER C 1 122 ? 316.735 539.254 269.431 1.00 36.95 122 SER C C 1
ATOM 5199 O O . SER C 1 122 ? 315.873 539.978 268.926 1.00 36.95 122 SER C O 1
ATOM 5202 N N . LEU C 1 123 ? 316.596 537.935 269.519 1.00 34.45 123 LEU C N 1
ATOM 5203 C CA . LEU C 1 123 ? 315.447 537.241 268.954 1.00 34.45 123 LEU C CA 1
ATOM 5204 C C . LEU C 1 123 ? 314.917 536.224 269.950 1.00 34.45 123 LEU C C 1
ATOM 5205 O O . LEU C 1 123 ? 315.686 535.420 270.489 1.00 34.45 123 LEU C O 1
ATOM 5210 N N . LYS C 1 124 ? 313.603 536.250 270.170 1.00 33.06 124 LYS C N 1
ATOM 5211 C CA . LYS C 1 124 ? 312.951 535.377 271.132 1.00 33.06 124 LYS C CA 1
ATOM 5212 C C . LYS C 1 124 ? 311.706 534.740 270.530 1.00 33.06 124 LYS C C 1
ATOM 5213 O O . LYS C 1 124 ? 311.051 535.313 269.657 1.00 33.06 124 LYS C O 1
ATOM 5219 N N . ALA C 1 125 ? 311.392 533.542 271.013 1.00 30.94 125 ALA C N 1
ATOM 5220 C CA . ALA C 1 125 ? 310.197 532.810 270.619 1.00 30.94 125 ALA C CA 1
ATOM 5221 C C . ALA C 1 125 ? 309.144 532.951 271.708 1.00 30.94 125 ALA C C 1
ATOM 5222 O O . ALA C 1 125 ? 309.435 532.744 272.889 1.00 30.94 125 ALA C O 1
ATOM 5224 N N . VAL C 1 126 ? 307.922 533.286 271.309 1.00 31.71 126 VAL C N 1
ATOM 5225 C CA . VAL C 1 126 ? 306.867 533.670 272.240 1.00 31.71 126 VAL C CA 1
ATOM 5226 C C . VAL C 1 126 ? 305.828 532.562 272.309 1.00 31.71 126 VAL C C 1
ATOM 5227 O O . VAL C 1 126 ? 305.303 532.131 271.280 1.00 31.71 126 VAL C O 1
ATOM 5231 N N . GLY C 1 127 ? 305.524 532.111 273.521 1.00 33.13 127 GLY C N 1
ATOM 5232 C CA . GLY C 1 127 ? 304.487 531.118 273.740 1.00 33.13 127 GLY C CA 1
ATOM 5233 C C . GLY C 1 127 ? 303.192 531.773 274.188 1.00 33.13 127 GLY C C 1
ATOM 5234 O O . GLY C 1 127 ? 303.200 532.705 274.990 1.00 33.13 127 GLY C O 1
ATOM 5235 N N . ARG C 1 128 ? 302.078 531.265 273.669 1.00 34.09 128 ARG C N 1
ATOM 5236 C CA . ARG C 1 128 ? 300.757 531.771 274.002 1.00 34.09 128 ARG C CA 1
ATOM 5237 C C . ARG C 1 128 ? 299.838 530.613 274.358 1.00 34.09 128 ARG C C 1
ATOM 5238 O O . ARG C 1 128 ? 300.070 529.467 273.974 1.00 34.09 128 ARG C O 1
ATOM 5246 N N . MET C 1 129 ? 298.789 530.930 275.106 1.00 39.79 129 MET C N 1
ATOM 5247 C CA . MET C 1 129 ? 297.800 529.959 275.535 1.00 39.79 129 MET C CA 1
ATOM 5248 C C . MET C 1 129 ? 296.422 530.372 275.038 1.00 39.79 129 MET C C 1
ATOM 5249 O O . MET C 1 129 ? 296.144 531.554 274.797 1.00 39.79 129 MET C O 1
ATOM 5254 N N . ILE C 1 130 ? 295.567 529.362 274.896 1.00 38.98 130 ILE C N 1
ATOM 5255 C CA . ILE C 1 130 ? 294.221 529.499 274.354 1.00 38.98 130 ILE C CA 1
ATOM 5256 C C . ILE C 1 130 ? 293.221 529.207 275.462 1.00 38.98 130 ILE C C 1
ATOM 5257 O O . ILE C 1 130 ? 293.325 528.182 276.145 1.00 38.98 130 ILE C O 1
ATOM 5262 N N . GLN C 1 131 ? 292.261 530.099 275.641 1.00 41.44 131 GLN C N 1
ATOM 5263 C CA . GLN C 1 131 ? 291.137 529.773 276.506 1.00 41.44 131 GLN C CA 1
ATOM 5264 C C . GLN C 1 131 ? 290.108 528.951 275.733 1.00 41.44 131 GLN C C 1
ATOM 5265 O O . GLN C 1 131 ? 289.845 529.233 274.562 1.00 41.44 131 GLN C O 1
ATOM 5271 N N . PRO C 1 132 ? 289.514 527.933 276.360 1.00 38.46 132 PRO C N 1
ATOM 5272 C CA . PRO C 1 132 ? 288.502 527.128 275.656 1.00 38.46 132 PRO C CA 1
ATOM 5273 C C . PRO C 1 132 ? 287.295 527.929 275.208 1.00 38.46 132 PRO C C 1
ATOM 5274 O O . PRO C 1 132 ? 286.626 527.529 274.248 1.00 38.46 132 PRO C O 1
ATOM 5278 N N . GLU C 1 133 ? 286.993 529.045 275.870 1.00 40.38 133 GLU C N 1
ATOM 5279 C CA . GLU C 1 133 ? 285.880 529.891 275.463 1.00 40.38 133 GLU C CA 1
ATOM 5280 C C . GLU C 1 133 ? 286.101 530.522 274.094 1.00 40.38 133 GLU C C 1
ATOM 5281 O O . GLU C 1 133 ? 285.127 530.899 273.434 1.00 40.38 133 GLU C O 1
ATOM 5287 N N . ASN C 1 134 ? 287.349 530.631 273.645 1.00 38.51 134 ASN C N 1
ATOM 5288 C CA . ASN C 1 134 ? 287.675 531.347 272.419 1.00 38.51 134 ASN C CA 1
ATOM 5289 C C . ASN C 1 134 ? 287.865 530.436 271.213 1.00 38.51 134 ASN C C 1
ATOM 5290 O O . ASN C 1 134 ? 288.222 530.926 270.140 1.00 38.51 134 ASN C O 1
ATOM 5295 N N . VAL C 1 135 ? 287.628 529.137 271.353 1.00 35.84 135 VAL C N 1
ATOM 5296 C CA . VAL C 1 135 ? 287.816 528.203 270.249 1.00 35.84 135 VAL C CA 1
ATOM 5297 C C . VAL C 1 135 ? 286.557 528.182 269.392 1.00 35.84 135 VAL C C 1
ATOM 5298 O O . VAL C 1 135 ? 285.460 527.903 269.887 1.00 35.84 135 VAL C O 1
ATOM 5302 N N . LYS C 1 136 ? 286.713 528.474 268.104 1.00 35.86 136 LYS C N 1
ATOM 5303 C CA . LYS C 1 136 ? 285.630 528.422 267.132 1.00 35.86 136 LYS C CA 1
ATOM 5304 C C . LYS C 1 136 ? 285.887 527.284 266.157 1.00 35.86 136 LYS C C 1
ATOM 5305 O O . LYS C 1 136 ? 286.997 527.154 265.633 1.00 35.86 136 LYS C O 1
ATOM 5311 N N . TYR C 1 137 ? 284.868 526.469 265.905 1.00 33.53 137 TYR C N 1
ATOM 5312 C CA . TYR C 1 137 ? 284.932 525.433 264.886 1.00 33.53 137 TYR C CA 1
ATOM 5313 C C . TYR C 1 137 ? 284.068 525.849 263.708 1.00 33.53 137 TYR C C 1
ATOM 5314 O O . TYR C 1 137 ? 282.905 526.205 263.890 1.00 33.53 137 TYR C O 1
ATOM 5323 N N . GLU C 1 138 ? 284.627 525.804 262.509 1.00 35.50 138 GLU C N 1
ATOM 5324 C CA . GLU C 1 138 ? 283.874 526.090 261.297 1.00 35.50 138 GLU C CA 1
ATOM 5325 C C . GLU C 1 138 ? 283.383 524.764 260.734 1.00 35.50 138 GLU C C 1
ATOM 5326 O O . GLU C 1 138 ? 284.191 523.891 260.411 1.00 35.50 138 GLU C O 1
ATOM 5332 N N . VAL C 1 139 ? 282.067 524.600 260.636 1.00 33.36 139 VAL C N 1
ATOM 5333 C CA . VAL C 1 139 ? 281.472 523.336 260.225 1.00 33.36 139 VAL C CA 1
ATOM 5334 C C . VAL C 1 139 ? 280.600 523.579 259.003 1.00 33.36 139 VAL C C 1
ATOM 5335 O O . VAL C 1 139 ? 279.805 524.527 258.975 1.00 33.36 139 VAL C O 1
ATOM 5339 N N . GLY C 1 140 ? 280.762 522.728 257.997 1.00 33.44 140 GLY C N 1
ATOM 5340 C CA . GLY C 1 140 ? 279.995 522.801 256.765 1.00 33.44 140 GLY C CA 1
ATOM 5341 C C . GLY C 1 140 ? 279.076 521.600 256.635 1.00 33.44 140 GLY C C 1
ATOM 5342 O O . GLY C 1 140 ? 279.476 520.461 256.912 1.00 33.44 140 GLY C O 1
ATOM 5343 N N . ILE C 1 141 ? 277.845 521.873 256.212 1.00 34.01 141 ILE C N 1
ATOM 5344 C CA . ILE C 1 141 ? 276.810 520.869 256.023 1.00 34.01 141 ILE C CA 1
ATOM 5345 C C . ILE C 1 141 ? 276.243 521.046 254.621 1.00 34.01 141 ILE C C 1
ATOM 5346 O O . ILE C 1 141 ? 276.088 522.174 254.143 1.00 34.01 141 ILE C O 1
ATOM 5351 N N . PHE C 1 142 ? 275.964 519.934 253.950 1.00 33.13 142 PHE C N 1
ATOM 5352 C CA . PHE C 1 142 ? 275.549 519.948 252.557 1.00 33.13 142 PHE C CA 1
ATOM 5353 C C . PHE C 1 142 ? 274.515 518.860 252.322 1.00 33.13 142 PHE C C 1
ATOM 5354 O O . PHE C 1 142 ? 274.652 517.746 252.831 1.00 33.13 142 PHE C O 1
ATOM 5362 N N . ILE C 1 143 ? 273.482 519.184 251.553 1.00 33.76 143 ILE C N 1
ATOM 5363 C CA . ILE C 1 143 ? 272.468 518.222 251.139 1.00 33.76 143 ILE C CA 1
ATOM 5364 C C . ILE C 1 143 ? 272.618 518.000 249.643 1.00 33.76 143 ILE C C 1
ATOM 5365 O O . ILE C 1 143 ? 272.658 518.961 248.868 1.00 33.76 143 ILE C O 1
ATOM 5370 N N . HIS C 1 144 ? 272.696 516.733 249.239 1.00 33.56 144 HIS C N 1
ATOM 5371 C CA . HIS C 1 144 ? 272.949 516.378 247.843 1.00 33.56 144 HIS C CA 1
ATOM 5372 C C . HIS C 1 144 ? 271.685 516.592 247.011 1.00 33.56 144 HIS C C 1
ATOM 5373 O O . HIS C 1 144 ? 271.006 515.659 246.581 1.00 33.56 144 HIS C O 1
ATOM 5380 N N . GLY C 1 145 ? 271.380 517.858 246.784 1.00 33.07 145 GLY C N 1
ATOM 5381 C CA . GLY C 1 145 ? 270.331 518.257 245.871 1.00 33.07 145 GLY C CA 1
ATOM 5382 C C . GLY C 1 145 ? 270.825 518.292 244.445 1.00 33.07 145 GLY C C 1
ATOM 5383 O O . GLY C 1 145 ? 271.720 517.538 244.054 1.00 33.07 145 GLY C O 1
ATOM 5384 N N . SER C 1 146 ? 270.244 519.185 243.655 1.00 32.22 146 SER C N 1
ATOM 5385 C CA . SER C 1 146 ? 270.614 519.328 242.254 1.00 32.22 146 SER C CA 1
ATOM 5386 C C . SER C 1 146 ? 271.749 520.336 242.140 1.00 32.22 146 SER C C 1
ATOM 5387 O O . SER C 1 146 ? 271.578 521.513 242.472 1.00 32.22 146 SER C O 1
ATOM 5390 N N . THR C 1 147 ? 272.908 519.872 241.680 1.00 32.47 147 THR C N 1
ATOM 5391 C CA . THR C 1 147 ? 274.084 520.713 241.523 1.00 32.47 147 THR C CA 1
ATOM 5392 C C . THR C 1 147 ? 274.746 520.405 240.191 1.00 32.47 147 THR C C 1
ATOM 5393 O O . THR C 1 147 ? 274.599 519.309 239.647 1.00 32.47 147 THR C O 1
ATOM 5397 N N . SER C 1 148 ? 275.475 521.383 239.670 1.00 33.31 148 SER C N 1
ATOM 5398 C CA . SER C 1 148 ? 276.371 521.178 238.544 1.00 33.31 148 SER C CA 1
ATOM 5399 C C . SER C 1 148 ? 277.804 521.065 239.050 1.00 33.31 148 SER C C 1
ATOM 5400 O O . SER C 1 148 ? 278.085 521.241 240.235 1.00 33.31 148 SER C O 1
ATOM 5403 N N . SER C 1 149 ? 278.718 520.756 238.131 1.00 34.35 149 SER C N 1
ATOM 5404 C CA . SER C 1 149 ? 280.102 520.515 238.527 1.00 34.35 149 SER C CA 1
ATOM 5405 C C . SER C 1 149 ? 280.754 521.770 239.094 1.00 34.35 149 SER C C 1
ATOM 5406 O O . SER C 1 149 ? 281.461 521.704 240.106 1.00 34.35 149 SER C O 1
ATOM 5409 N N . ASP C 1 150 ? 280.534 522.924 238.463 1.00 36.88 150 ASP C N 1
ATOM 5410 C CA . ASP C 1 150 ? 281.120 524.156 238.978 1.00 36.88 150 ASP C CA 1
ATOM 5411 C C . ASP C 1 150 ? 280.377 524.661 240.208 1.00 36.88 150 ASP C C 1
ATOM 5412 O O . ASP C 1 150 ? 280.987 525.259 241.100 1.00 36.88 150 ASP C O 1
ATOM 5417 N N . THR C 1 151 ? 279.067 524.432 240.267 1.00 35.31 151 THR C N 1
ATOM 5418 C CA . THR C 1 151 ? 278.251 524.890 241.382 1.00 35.31 151 THR C CA 1
ATOM 5419 C C . THR C 1 151 ? 278.453 524.045 242.635 1.00 35.31 151 THR C C 1
ATOM 5420 O O . THR C 1 151 ? 278.198 524.528 243.742 1.00 35.31 151 THR C O 1
ATOM 5424 N N . HIS C 1 152 ? 278.952 522.816 242.488 1.00 33.29 152 HIS C N 1
ATOM 5425 C CA . HIS C 1 152 ? 278.976 521.871 243.600 1.00 33.29 152 HIS C CA 1
ATOM 5426 C C . HIS C 1 152 ? 279.833 522.357 244.762 1.00 33.29 152 HIS C C 1
ATOM 5427 O O . HIS C 1 152 ? 279.532 522.050 245.920 1.00 33.29 152 HIS C O 1
ATOM 5434 N N . GLY C 1 153 ? 280.899 523.100 244.486 1.00 37.14 153 GLY C N 1
ATOM 5435 C CA . GLY C 1 153 ? 281.786 523.536 245.546 1.00 37.14 153 GLY C CA 1
ATOM 5436 C C . GLY C 1 153 ? 281.669 525.007 245.877 1.00 37.14 153 GLY C C 1
ATOM 5437 O O . GLY C 1 153 ? 282.442 525.533 246.680 1.00 37.14 153 GLY C O 1
ATOM 5438 N N . ASN C 1 154 ? 280.699 525.679 245.271 1.00 38.75 154 ASN C N 1
ATOM 5439 C CA . ASN C 1 154 ? 280.489 527.109 245.454 1.00 38.75 154 ASN C CA 1
ATOM 5440 C C . ASN C 1 154 ? 279.473 527.291 246.574 1.00 38.75 154 ASN C C 1
ATOM 5441 O O . ASN C 1 154 ? 278.290 526.986 246.400 1.00 38.75 154 ASN C O 1
ATOM 5446 N N . TYR C 1 155 ? 279.934 527.783 247.726 1.00 36.92 155 TYR C N 1
ATOM 5447 C CA . TYR C 1 155 ? 279.045 527.895 248.877 1.00 36.92 155 TYR C CA 1
ATOM 5448 C C . TYR C 1 155 ? 277.930 528.900 248.627 1.00 36.92 155 TYR C C 1
ATOM 5449 O O . TYR C 1 155 ? 276.795 528.695 249.069 1.00 36.92 155 TYR C O 1
ATOM 5458 N N . SER C 1 156 ? 278.236 529.997 247.937 1.00 37.68 156 SER C N 1
ATOM 5459 C CA . SER C 1 156 ? 277.233 531.023 247.684 1.00 37.68 156 SER C CA 1
ATOM 5460 C C . SER C 1 156 ? 276.052 530.453 246.909 1.00 37.68 156 SER C C 1
ATOM 5461 O O . SER C 1 156 ? 274.889 530.695 247.247 1.00 37.68 156 SER C O 1
ATOM 5464 N N . SER C 1 157 ? 276.341 529.673 245.868 1.00 36.92 157 SER C N 1
ATOM 5465 C CA . SER C 1 157 ? 275.277 529.045 245.095 1.00 36.92 157 SER C CA 1
ATOM 5466 C C . SER C 1 157 ? 274.536 528.001 245.918 1.00 36.92 157 SER C C 1
ATOM 5467 O O . SER C 1 157 ? 273.303 527.939 245.891 1.00 36.92 157 SER C O 1
ATOM 5470 N N . GLN C 1 158 ? 275.271 527.168 246.655 1.00 35.78 158 GLN C N 1
ATOM 5471 C CA . GLN C 1 158 ? 274.626 526.145 247.470 1.00 35.78 158 GLN C CA 1
ATOM 5472 C C . GLN C 1 158 ? 273.838 526.752 248.619 1.00 35.78 158 GLN C C 1
ATOM 5473 O O . GLN C 1 158 ? 272.874 526.144 249.095 1.00 35.78 158 GLN C O 1
ATOM 5479 N N . LEU C 1 159 ? 274.237 527.934 249.086 1.00 37.97 159 LEU C N 1
ATOM 5480 C CA . LEU C 1 159 ? 273.446 528.635 250.088 1.00 37.97 159 LEU C CA 1
ATOM 5481 C C . LEU C 1 159 ? 272.196 529.245 249.470 1.00 37.97 159 LEU C C 1
ATOM 5482 O O . LEU C 1 159 ? 271.124 529.223 250.082 1.00 37.97 159 LEU C O 1
ATOM 5487 N N . GLY C 1 160 ? 272.314 529.786 248.256 1.00 38.09 160 GLY C N 1
ATOM 5488 C CA . GLY C 1 160 ? 271.154 530.319 247.566 1.00 38.09 160 GLY C CA 1
ATOM 5489 C C . GLY C 1 160 ? 270.135 529.271 247.179 1.00 38.09 160 GLY C C 1
ATOM 5490 O O . GLY C 1 160 ? 268.958 529.600 247.008 1.00 38.09 160 GLY C O 1
ATOM 5491 N N . ALA C 1 161 ? 270.558 528.019 247.035 1.00 36.74 161 ALA C N 1
ATOM 5492 C CA . ALA C 1 161 ? 269.652 526.916 246.755 1.00 36.74 161 ALA C CA 1
ATOM 5493 C C . ALA C 1 161 ? 269.177 526.210 248.015 1.00 36.74 161 ALA C C 1
ATOM 5494 O O . ALA C 1 161 ? 268.481 525.196 247.911 1.00 36.74 161 ALA C O 1
ATOM 5496 N N . SER C 1 162 ? 269.545 526.715 249.193 1.00 37.46 162 SER C N 1
ATOM 5497 C CA . SER C 1 162 ? 269.157 526.119 250.472 1.00 37.46 162 SER C CA 1
ATOM 5498 C C . SER C 1 162 ? 269.602 524.662 250.564 1.00 37.46 162 SER C C 1
ATOM 5499 O O . SER C 1 162 ? 268.885 523.806 251.081 1.00 37.46 162 SER C O 1
ATOM 5502 N N . GLN C 1 163 ? 270.795 524.374 250.053 1.00 34.60 163 GLN C N 1
ATOM 5503 C CA . GLN C 1 163 ? 271.351 523.033 250.108 1.00 34.60 163 GLN C CA 1
ATOM 5504 C C . GLN C 1 163 ? 272.559 522.917 251.023 1.00 34.60 163 GLN C C 1
ATOM 5505 O O . GLN C 1 163 ? 273.034 521.800 251.250 1.00 34.60 163 GLN C O 1
ATOM 5511 N N . ALA C 1 164 ? 273.063 524.025 251.558 1.00 34.96 164 ALA C N 1
ATOM 5512 C CA . ALA C 1 164 ? 274.279 523.985 252.352 1.00 34.96 164 ALA C CA 1
ATOM 5513 C C . ALA C 1 164 ? 274.232 525.058 253.426 1.00 34.96 164 ALA C C 1
ATOM 5514 O O . ALA C 1 164 ? 273.496 526.042 253.326 1.00 34.96 164 ALA C O 1
ATOM 5516 N N . GLY C 1 165 ? 275.039 524.847 254.458 1.00 34.58 165 GLY C N 1
ATOM 5517 C CA . GLY C 1 165 ? 275.196 525.805 255.530 1.00 34.58 165 GLY C CA 1
ATOM 5518 C C . GLY C 1 165 ? 276.555 525.728 256.192 1.00 34.58 165 GLY C C 1
ATOM 5519 O O . GLY C 1 165 ? 277.022 524.643 256.546 1.00 34.58 165 GLY C O 1
ATOM 5520 N N . ARG C 1 166 ? 277.208 526.872 256.350 1.00 36.18 166 ARG C N 1
ATOM 5521 C CA . ARG C 1 166 ? 278.448 526.979 257.103 1.00 36.18 166 ARG C CA 1
ATOM 5522 C C . ARG C 1 166 ? 278.162 527.725 258.394 1.00 36.18 166 ARG C C 1
ATOM 5523 O O . ARG C 1 166 ? 277.578 528.813 258.368 1.00 36.18 166 ARG C O 1
ATOM 5531 N N . PHE C 1 167 ? 278.566 527.144 259.518 1.00 33.13 167 PHE C N 1
ATOM 5532 C CA . PHE C 1 167 ? 278.269 527.744 260.808 1.00 33.13 167 PHE C CA 1
ATOM 5533 C C . PHE C 1 167 ? 279.455 527.578 261.742 1.00 33.13 167 PHE C C 1
ATOM 5534 O O . PHE C 1 167 ? 280.416 526.861 261.453 1.00 33.13 167 PHE C O 1
ATOM 5542 N N . THR C 1 168 ? 279.375 528.268 262.873 1.00 33.07 168 THR C N 1
ATOM 5543 C CA . THR C 1 168 ? 280.426 528.273 263.877 1.00 33.07 168 THR C CA 1
ATOM 5544 C C . THR C 1 168 ? 279.929 527.586 265.139 1.00 33.07 168 THR C C 1
ATOM 5545 O O . THR C 1 168 ? 278.872 527.936 265.671 1.00 33.07 168 THR C O 1
ATOM 5549 N N . ILE C 1 169 ? 280.696 526.613 265.607 1.00 31.23 169 ILE C N 1
ATOM 5550 C CA . ILE C 1 169 ? 280.419 525.890 266.837 1.00 31.23 169 ILE C CA 1
ATOM 5551 C C . ILE C 1 169 ? 281.384 526.397 267.898 1.00 31.23 169 ILE C C 1
ATOM 5552 O O . ILE C 1 169 ? 282.606 526.312 267.732 1.00 31.23 169 ILE C O 1
ATOM 5557 N N . THR C 1 170 ? 280.836 526.952 268.967 1.00 30.52 170 THR C N 1
ATOM 5558 C CA . THR C 1 170 ? 281.579 527.466 270.106 1.00 30.52 170 THR C CA 1
ATOM 5559 C C . THR C 1 170 ? 280.976 526.872 271.364 1.00 30.52 170 THR C C 1
ATOM 5560 O O . THR C 1 170 ? 279.895 526.279 271.324 1.00 30.52 170 THR C O 1
ATOM 5564 N N . PRO C 1 171 ? 281.670 526.968 272.499 1.00 30.11 171 PRO C N 1
ATOM 5565 C CA . PRO C 1 171 ? 281.027 526.569 273.761 1.00 30.11 171 PRO C CA 1
ATOM 5566 C C . PRO C 1 171 ? 279.756 527.344 274.052 1.00 30.11 171 PRO C C 1
ATOM 5567 O O . PRO C 1 171 ? 278.832 526.793 274.659 1.00 30.11 171 PRO C O 1
ATOM 5571 N N . ASN C 1 172 ? 279.674 528.601 273.625 1.00 30.55 172 ASN C N 1
ATOM 5572 C CA . ASN C 1 172 ? 278.486 529.417 273.822 1.00 30.55 172 ASN C CA 1
ATOM 5573 C C . ASN C 1 172 ? 277.456 529.245 272.715 1.00 30.55 172 ASN C C 1
ATOM 5574 O O . ASN C 1 172 ? 276.395 529.872 272.775 1.00 30.55 172 ASN C O 1
ATOM 5579 N N . SER C 1 173 ? 277.747 528.429 271.703 1.00 30.43 173 SER C N 1
ATOM 5580 C CA . SER C 1 173 ? 276.766 528.065 270.681 1.00 30.43 173 SER C CA 1
ATOM 5581 C C . SER C 1 173 ? 277.083 526.661 270.193 1.00 30.43 173 SER C C 1
ATOM 5582 O O . SER C 1 173 ? 277.553 526.463 269.069 1.00 30.43 173 SER C O 1
ATOM 5585 N N . PRO C 1 174 ? 276.839 525.650 271.030 1.00 31.11 174 PRO C N 1
ATOM 5586 C CA . PRO C 1 174 ? 277.232 524.282 270.672 1.00 31.11 174 PRO C CA 1
ATOM 5587 C C . PRO C 1 174 ? 276.263 523.580 269.740 1.00 31.11 174 PRO C C 1
ATOM 5588 O O . PRO C 1 174 ? 276.566 522.468 269.289 1.00 31.11 174 PRO C O 1
ATOM 5592 N N . ALA C 1 175 ? 275.114 524.179 269.445 1.00 33.07 175 ALA C N 1
ATOM 5593 C CA . ALA C 1 175 ? 274.083 523.528 268.656 1.00 33.07 175 ALA C CA 1
ATOM 5594 C C . ALA C 1 175 ? 273.497 524.519 267.667 1.00 33.07 175 ALA C C 1
ATOM 5595 O O . ALA C 1 175 ? 273.214 525.667 268.017 1.00 33.07 175 ALA C O 1
ATOM 5597 N N . ILE C 1 176 ? 273.315 524.066 266.430 1.00 35.57 176 ILE C N 1
ATOM 5598 C CA . ILE C 1 176 ? 272.722 524.887 265.385 1.00 35.57 176 ILE C CA 1
ATOM 5599 C C . ILE C 1 176 ? 271.686 524.048 264.648 1.00 35.57 176 ILE C C 1
ATOM 5600 O O . ILE C 1 176 ? 271.715 522.817 264.671 1.00 35.57 176 ILE C O 1
ATOM 5605 N N . THR C 1 177 ? 270.742 524.739 264.018 1.00 37.64 177 THR C N 1
ATOM 5606 C CA . THR C 1 177 ? 269.759 524.125 263.136 1.00 37.64 177 THR C CA 1
ATOM 5607 C C . THR C 1 177 ? 269.741 524.928 261.848 1.00 37.64 177 THR C C 1
ATOM 5608 O O . THR C 1 177 ? 269.446 526.126 261.872 1.00 37.64 177 THR C O 1
ATOM 5612 N N . VAL C 1 178 ? 270.057 524.282 260.730 1.00 38.35 178 VAL C N 1
ATOM 5613 C CA . VAL C 1 178 ? 270.132 524.964 259.446 1.00 38.35 178 VAL C CA 1
ATOM 5614 C C . VAL C 1 178 ? 268.956 524.538 258.577 1.00 38.35 178 VAL C C 1
ATOM 5615 O O . VAL C 1 178 ? 268.573 523.357 258.537 1.00 38.35 178 VAL C O 1
ATOM 5619 N N . LYS C 1 179 ? 268.365 525.531 257.914 1.00 39.60 179 LYS C N 1
ATOM 5620 C CA . LYS C 1 179 ? 267.233 525.354 257.019 1.00 39.60 179 LYS C CA 1
ATOM 5621 C C . LYS C 1 179 ? 267.704 524.778 255.693 1.00 39.60 179 LYS C C 1
ATOM 5622 O O . LYS C 1 179 ? 268.668 525.271 255.102 1.00 39.60 179 LYS C O 1
ATOM 5628 N N . MET C 1 180 ? 267.021 523.748 255.215 1.00 38.31 180 MET C N 1
ATOM 5629 C CA . MET C 1 180 ? 267.377 523.104 253.959 1.00 38.31 180 MET C CA 1
ATOM 5630 C C . MET C 1 180 ? 266.209 523.104 252.984 1.00 38.31 180 MET C C 1
ATOM 5631 O O . MET C 1 180 ? 266.009 522.152 252.231 1.00 38.31 180 MET C O 1
ATOM 5636 N N . GLY C 1 181 ? 265.435 524.186 252.984 1.00 38.67 181 GLY C N 1
ATOM 5637 C CA . GLY C 1 181 ? 264.360 524.332 252.015 1.00 38.67 181 GLY C CA 1
ATOM 5638 C C . GLY C 1 181 ? 263.345 523.212 252.112 1.00 38.67 181 GLY C C 1
ATOM 5639 O O . GLY C 1 181 ? 262.876 522.854 253.197 1.00 38.67 181 GLY C O 1
ATOM 5640 N N . ASP C 1 182 ? 262.998 522.641 250.959 1.00 41.17 182 ASP C N 1
ATOM 5641 C CA . ASP C 1 182 ? 262.020 521.563 250.919 1.00 41.17 182 ASP C CA 1
ATOM 5642 C C . ASP C 1 182 ? 262.554 520.262 251.498 1.00 41.17 182 ASP C C 1
ATOM 5643 O O . ASP C 1 182 ? 261.776 519.320 251.674 1.00 41.17 182 ASP C O 1
ATOM 5648 N N . TYR C 1 183 ? 263.850 520.178 251.784 1.00 38.26 183 TYR C N 1
ATOM 5649 C CA . TYR C 1 183 ? 264.366 519.056 252.551 1.00 38.26 183 TYR C CA 1
ATOM 5650 C C . TYR C 1 183 ? 264.085 519.194 254.039 1.00 38.26 183 TYR C C 1
ATOM 5651 O O . TYR C 1 183 ? 264.245 518.217 254.776 1.00 38.26 183 TYR C O 1
ATOM 5660 N N . GLY C 1 184 ? 263.671 520.368 254.488 1.00 38.25 184 GLY C N 1
ATOM 5661 C CA . GLY C 1 184 ? 263.319 520.578 255.880 1.00 38.25 184 GLY C CA 1
ATOM 5662 C C . GLY C 1 184 ? 264.433 521.282 256.641 1.00 38.25 184 GLY C C 1
ATOM 5663 O O . GLY C 1 184 ? 264.965 522.289 256.183 1.00 38.25 184 GLY C O 1
ATOM 5664 N N . GLU C 1 185 ? 264.775 520.747 257.806 1.00 40.83 185 GLU C N 1
ATOM 5665 C CA . GLU C 1 185 ? 265.809 521.295 258.667 1.00 40.83 185 GLU C CA 1
ATOM 5666 C C . GLU C 1 185 ? 266.742 520.172 259.076 1.00 40.83 185 GLU C C 1
ATOM 5667 O O . GLU C 1 185 ? 266.331 519.014 259.165 1.00 40.83 185 GLU C O 1
ATOM 5673 N N . ILE C 1 186 ? 267.998 520.510 259.334 1.00 37.07 186 ILE C N 1
ATOM 5674 C CA . ILE C 1 186 ? 268.916 519.547 259.930 1.00 37.07 186 ILE C CA 1
ATOM 5675 C C . ILE C 1 186 ? 269.640 520.221 261.084 1.00 37.07 186 ILE C C 1
ATOM 5676 O O . ILE C 1 186 ? 270.049 521.383 260.980 1.00 37.07 186 ILE C O 1
ATOM 5681 N N . SER C 1 187 ? 269.767 519.506 262.198 1.00 36.54 187 SER C N 1
ATOM 5682 C CA . SER C 1 187 ? 270.359 520.070 263.398 1.00 36.54 187 SER C CA 1
ATOM 5683 C C . SER C 1 187 ? 271.658 519.351 263.722 1.00 36.54 187 SER C C 1
ATOM 5684 O O . SER C 1 187 ? 271.844 518.188 263.371 1.00 36.54 187 SER C O 1
ATOM 5687 N N . VAL C 1 188 ? 272.568 520.058 264.374 1.00 35.60 188 VAL C N 1
ATOM 5688 C CA . VAL C 1 188 ? 273.733 519.438 264.989 1.00 35.60 188 VAL C CA 1
ATOM 5689 C C . VAL C 1 188 ? 273.868 519.992 266.395 1.00 35.60 188 VAL C C 1
ATOM 5690 O O . VAL C 1 188 ? 273.588 521.171 266.640 1.00 35.60 188 VAL C O 1
ATOM 5694 N N . GLU C 1 189 ? 274.240 519.126 267.331 1.00 37.13 189 GLU C N 1
ATOM 5695 C CA . GLU C 1 189 ? 274.665 519.569 268.654 1.00 37.13 189 GLU C CA 1
ATOM 5696 C C . GLU C 1 189 ? 276.047 518.994 268.919 1.00 37.13 189 GLU C C 1
ATOM 5697 O O . GLU C 1 189 ? 276.249 517.782 268.834 1.00 37.13 189 GLU C O 1
ATOM 5703 N N . CYS C 1 190 ? 277.005 519.866 269.193 1.00 36.08 190 CYS C N 1
ATOM 5704 C CA . CYS C 1 190 ? 278.395 519.463 269.297 1.00 36.08 190 CYS C CA 1
ATOM 5705 C C . CYS C 1 190 ? 278.905 519.673 270.713 1.00 36.08 190 CYS C C 1
ATOM 5706 O O . CYS C 1 190 ? 278.220 520.218 271.580 1.00 36.08 190 CYS C O 1
ATOM 5709 N N . GLU C 1 191 ? 280.134 519.220 270.931 1.00 35.39 191 GLU C N 1
ATOM 5710 C CA . GLU C 1 191 ? 280.785 519.259 272.235 1.00 35.39 191 GLU C CA 1
ATOM 5711 C C . GLU C 1 191 ? 282.133 519.939 272.051 1.00 35.39 191 GLU C C 1
ATOM 5712 O O . GLU C 1 191 ? 283.179 519.279 272.047 1.00 35.39 191 GLU C O 1
ATOM 5718 N N . PRO C 1 192 ? 282.142 521.264 271.889 1.00 31.84 192 PRO C N 1
ATOM 5719 C CA . PRO C 1 192 ? 283.404 521.958 271.587 1.00 31.84 192 PRO C CA 1
ATOM 5720 C C . PRO C 1 192 ? 284.456 521.818 272.670 1.00 31.84 192 PRO C C 1
ATOM 5721 O O . PRO C 1 192 ? 285.650 521.765 272.355 1.00 31.84 192 PRO C O 1
ATOM 5725 N N . ARG C 1 193 ? 284.052 521.757 273.939 1.00 31.46 193 ARG C N 1
ATOM 5726 C CA . ARG C 1 193 ? 285.021 521.648 275.020 1.00 31.46 193 ARG C CA 1
ATOM 5727 C C . ARG C 1 193 ? 285.795 520.341 274.972 1.00 31.46 193 ARG C C 1
ATOM 5728 O O . ARG C 1 193 ? 286.910 520.276 275.497 1.00 31.46 193 ARG C O 1
ATOM 5736 N N . ASN C 1 194 ? 285.236 519.304 274.358 1.00 34.09 194 ASN C N 1
ATOM 5737 C CA . ASN C 1 194 ? 285.924 518.028 274.234 1.00 34.09 194 ASN C CA 1
ATOM 5738 C C . ASN C 1 194 ? 286.763 517.919 272.972 1.00 34.09 194 ASN C C 1
ATOM 5739 O O . ASN C 1 194 ? 287.496 516.938 272.820 1.00 34.09 194 ASN C O 1
ATOM 5744 N N . GLY C 1 195 ? 286.671 518.887 272.064 1.00 34.75 195 GLY C N 1
ATOM 5745 C CA . GLY C 1 195 ? 287.368 518.780 270.800 1.00 34.75 195 GLY C CA 1
ATOM 5746 C C . GLY C 1 195 ? 288.838 519.122 270.872 1.00 34.75 195 GLY C C 1
ATOM 5747 O O . GLY C 1 195 ? 289.694 518.249 270.713 1.00 34.75 195 GLY C O 1
ATOM 5748 N N . LEU C 1 196 ? 289.146 520.387 271.131 1.00 36.88 196 LEU C N 1
ATOM 5749 C CA . LEU C 1 196 ? 290.521 520.866 271.186 1.00 36.88 196 LEU C CA 1
ATOM 5750 C C . LEU C 1 196 ? 290.925 520.984 272.648 1.00 36.88 196 LEU C C 1
ATOM 5751 O O . LEU C 1 196 ? 290.454 521.876 273.360 1.00 36.88 196 LEU C O 1
ATOM 5756 N N . ASN C 1 197 ? 291.803 520.086 273.090 1.00 37.31 197 ASN C N 1
ATOM 5757 C CA . ASN C 1 197 ? 292.267 520.056 274.475 1.00 37.31 197 ASN C CA 1
ATOM 5758 C C . ASN C 1 197 ? 293.227 521.222 274.689 1.00 37.31 197 ASN C C 1
ATOM 5759 O O . ASN C 1 197 ? 294.450 521.078 274.661 1.00 37.31 197 ASN C O 1
ATOM 5764 N N . THR C 1 198 ? 292.651 522.406 274.911 1.00 38.10 198 THR C N 1
ATOM 5765 C CA . THR C 1 198 ? 293.460 523.615 275.040 1.00 38.10 198 THR C CA 1
ATOM 5766 C C . THR C 1 198 ? 294.400 523.547 276.235 1.00 38.10 198 THR C C 1
ATOM 5767 O O . THR C 1 198 ? 295.472 524.159 276.216 1.00 38.10 198 THR C O 1
ATOM 5771 N N . GLU C 1 199 ? 294.026 522.818 277.274 1.00 40.15 199 GLU C N 1
ATOM 5772 C CA . GLU C 1 199 ? 294.875 522.696 278.453 1.00 40.15 199 GLU C CA 1
ATOM 5773 C C . GLU C 1 199 ? 296.067 521.794 278.235 1.00 40.15 199 GLU C C 1
ATOM 5774 O O . GLU C 1 199 ? 296.784 521.495 279.197 1.00 40.15 199 GLU C O 1
ATOM 5780 N N . ALA C 1 200 ? 296.311 521.341 277.008 1.00 34.80 200 ALA C N 1
ATOM 5781 C CA . ALA C 1 200 ? 297.449 520.490 276.710 1.00 34.80 200 ALA C CA 1
ATOM 5782 C C . ALA C 1 200 ? 298.407 521.098 275.697 1.00 34.80 200 ALA C C 1
ATOM 5783 O O . ALA C 1 200 ? 299.441 520.487 275.409 1.00 34.80 200 ALA C O 1
ATOM 5785 N N . TYR C 1 201 ? 298.106 522.273 275.153 1.00 33.25 201 TYR C N 1
ATOM 5786 C CA . TYR C 1 201 ? 298.904 522.84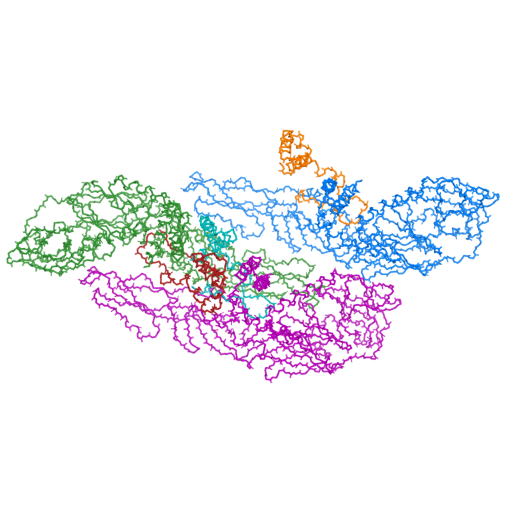5 274.083 1.00 33.25 201 TYR C CA 1
ATOM 5787 C C . TYR C 1 201 ? 299.195 524.314 274.336 1.00 33.25 201 TYR C C 1
ATOM 5788 O O . TYR C 1 201 ? 298.417 525.025 274.975 1.00 33.25 201 TYR C O 1
ATOM 5797 N N . TYR C 1 202 ? 300.333 524.749 273.813 1.00 32.00 202 TYR C N 1
ATOM 5798 C CA . TYR C 1 202 ? 300.667 526.150 273.639 1.00 32.00 202 TYR C CA 1
ATOM 5799 C C . TYR C 1 202 ? 300.830 526.437 272.153 1.00 32.00 202 TYR C C 1
ATOM 5800 O O . TYR C 1 202 ? 300.997 525.526 271.337 1.00 32.00 202 TYR C O 1
ATOM 5809 N N . ILE C 1 203 ? 300.782 527.718 271.813 1.00 30.48 203 ILE C N 1
ATOM 5810 C CA . ILE C 1 203 ? 301.098 528.204 270.477 1.00 30.48 203 ILE C CA 1
ATOM 5811 C C . ILE C 1 203 ? 302.454 528.886 270.556 1.00 30.48 203 ILE C C 1
ATOM 5812 O O . ILE C 1 203 ? 302.583 529.961 271.152 1.00 30.48 203 ILE C O 1
ATOM 5817 N N . MET C 1 204 ? 303.467 528.260 269.967 1.00 30.59 204 MET C N 1
ATOM 5818 C CA . MET C 1 204 ? 304.791 528.851 269.851 1.00 30.59 204 MET C CA 1
ATOM 5819 C C . MET C 1 204 ? 304.896 529.678 268.583 1.00 30.59 204 MET C C 1
ATOM 5820 O O . MET C 1 204 ? 304.504 529.235 267.505 1.00 30.59 204 MET C O 1
ATOM 5825 N N . SER C 1 205 ? 305.440 530.879 268.714 1.00 31.06 205 SER C N 1
ATOM 5826 C CA . SER C 1 205 ? 305.735 531.740 267.579 1.00 31.06 205 SER C CA 1
ATOM 5827 C C . SER C 1 205 ? 307.241 531.946 267.540 1.00 31.06 205 SER C C 1
ATOM 5828 O O . SER C 1 205 ? 307.807 532.572 268.443 1.00 31.06 205 SER C O 1
ATOM 5831 N N . VAL C 1 206 ? 307.880 531.393 266.514 1.00 31.05 206 VAL C N 1
ATOM 5832 C CA . VAL C 1 206 ? 309.294 531.601 266.230 1.00 31.05 206 VAL C CA 1
ATOM 5833 C C . VAL C 1 206 ? 309.368 532.363 264.917 1.00 31.05 206 VAL C C 1
ATOM 5834 O O . VAL C 1 206 ? 309.111 531.797 263.847 1.00 31.05 206 VAL C O 1
ATOM 5838 N N . GLY C 1 207 ? 309.714 533.639 264.989 1.00 32.14 207 GLY C N 1
ATOM 5839 C CA . GLY C 1 207 ? 309.710 534.459 263.792 1.00 32.14 207 GLY C CA 1
ATOM 5840 C C . GLY C 1 207 ? 308.314 534.515 263.205 1.00 32.14 207 GLY C C 1
ATOM 5841 O O . GLY C 1 207 ? 307.344 534.878 263.880 1.00 32.14 207 GLY C O 1
ATOM 5842 N N . THR C 1 208 ? 308.198 534.148 261.933 1.00 31.56 208 THR C N 1
ATOM 5843 C CA . THR C 1 208 ? 306.915 534.088 261.251 1.00 31.56 208 THR C CA 1
ATOM 5844 C C . THR C 1 208 ? 306.321 532.687 261.221 1.00 31.56 208 THR C C 1
ATOM 5845 O O . THR C 1 208 ? 305.279 532.488 260.594 1.00 31.56 208 THR C O 1
ATOM 5849 N N . LYS C 1 209 ? 306.951 531.716 261.871 1.00 30.66 209 LYS C N 1
ATOM 5850 C CA . LYS C 1 209 ? 306.416 530.366 261.952 1.00 30.66 209 LYS C CA 1
ATOM 5851 C C . LYS C 1 209 ? 305.700 530.176 263.280 1.00 30.66 209 LYS C C 1
ATOM 5852 O O . LYS C 1 209 ? 306.119 530.716 264.307 1.00 30.66 209 LYS C O 1
ATOM 5858 N N . HIS C 1 210 ? 304.606 529.425 263.250 1.00 28.89 210 HIS C N 1
ATOM 5859 C CA . HIS C 1 210 ? 303.767 529.222 264.420 1.00 28.89 210 HIS C CA 1
ATOM 5860 C C . HIS C 1 210 ? 303.407 527.753 264.532 1.00 28.89 210 HIS C C 1
ATOM 5861 O O . HIS C 1 210 ? 303.016 527.127 263.544 1.00 28.89 210 HIS C O 1
ATOM 5868 N N . PHE C 1 211 ? 303.522 527.214 265.735 1.00 28.65 211 PHE C N 1
ATOM 5869 C CA . PHE C 1 211 ? 303.322 525.798 265.979 1.00 28.65 211 PHE C CA 1
ATOM 5870 C C . PHE C 1 211 ? 302.397 525.595 267.165 1.00 28.65 211 PHE C C 1
ATOM 5871 O O . PHE C 1 211 ? 302.381 526.384 268.106 1.00 28.65 211 PHE C O 1
ATOM 5879 N N . LEU C 1 212 ? 301.612 524.533 267.095 1.00 29.08 212 LEU C N 1
ATOM 5880 C CA . LEU C 1 212 ? 300.910 523.984 268.238 1.00 29.08 212 LEU C CA 1
ATOM 5881 C C . LEU C 1 212 ? 301.815 522.925 268.842 1.00 29.08 212 LEU C C 1
ATOM 5882 O O . LEU C 1 212 ? 302.191 521.959 268.159 1.00 29.08 212 LEU C O 1
ATOM 5887 N N . VAL C 1 213 ? 302.188 523.131 270.107 1.00 29.95 213 VAL C N 1
ATOM 5888 C CA . VAL C 1 213 ? 303.180 522.321 270.796 1.00 29.95 213 VAL C CA 1
ATOM 5889 C C . VAL C 1 213 ? 302.602 521.872 272.128 1.00 29.95 213 VAL C C 1
ATOM 5890 O O . VAL C 1 213 ? 301.677 522.479 272.667 1.00 29.95 213 VAL C O 1
ATOM 5894 N N . HIS C 1 214 ? 303.156 520.788 272.656 1.00 33.22 214 HIS C N 1
ATOM 5895 C CA . HIS C 1 214 ? 302.767 520.327 273.978 1.00 33.22 214 HIS C CA 1
ATOM 5896 C C . HIS C 1 214 ? 303.306 521.264 275.052 1.00 33.22 214 HIS C C 1
ATOM 5897 O O . HIS C 1 214 ? 304.397 521.823 274.929 1.00 33.22 214 HIS C O 1
ATOM 5904 N N . ARG C 1 215 ? 302.519 521.437 276.116 1.00 34.86 215 ARG C N 1
ATOM 5905 C CA . ARG C 1 215 ? 302.937 522.305 277.212 1.00 34.86 215 ARG C CA 1
ATOM 5906 C C . ARG C 1 215 ? 304.106 521.706 277.981 1.00 34.86 215 ARG C C 1
ATOM 5907 O O . ARG C 1 215 ? 304.993 522.433 278.436 1.00 34.86 215 ARG C O 1
ATOM 5915 N N . GLU C 1 216 ? 304.115 520.385 278.150 1.00 39.95 216 GLU C N 1
ATOM 5916 C CA . GLU C 1 216 ? 305.206 519.740 278.872 1.00 39.95 216 GLU C CA 1
ATOM 5917 C C . GLU C 1 216 ? 306.529 519.892 278.130 1.00 39.95 216 GLU C C 1
ATOM 5918 O O . GLU C 1 216 ? 307.582 520.062 278.753 1.00 39.95 216 GLU C O 1
ATOM 5924 N N . TRP C 1 217 ? 306.498 519.828 276.798 1.00 32.25 217 TRP C N 1
ATOM 5925 C CA . TRP C 1 217 ? 307.702 520.076 276.014 1.00 32.25 217 TRP C CA 1
ATOM 5926 C C . TRP C 1 217 ? 308.121 521.537 276.099 1.00 32.25 217 TRP C C 1
ATOM 5927 O O . TRP C 1 217 ? 309.311 521.842 276.223 1.00 32.25 217 TRP C O 1
ATOM 5938 N N . PHE C 1 218 ? 307.153 522.452 276.039 1.00 31.92 218 PHE C N 1
ATOM 5939 C CA . PHE C 1 218 ? 307.459 523.877 276.075 1.00 31.92 218 PHE C CA 1
ATOM 5940 C C . PHE C 1 218 ? 308.078 524.276 277.408 1.00 31.92 218 PHE C C 1
ATOM 5941 O O . PHE C 1 218 ? 308.990 525.107 277.456 1.00 31.92 218 PHE C O 1
ATOM 5949 N N . ASN C 1 219 ? 307.588 523.694 278.503 1.00 36.33 219 ASN C N 1
ATOM 5950 C CA . ASN C 1 219 ? 308.085 524.048 279.826 1.00 36.33 219 ASN C CA 1
ATOM 5951 C C . ASN C 1 219 ? 309.519 523.579 280.040 1.00 36.33 219 ASN C C 1
ATOM 5952 O O . ASN C 1 219 ? 310.272 524.218 280.782 1.00 36.33 219 ASN C O 1
ATOM 5957 N N . ASP C 1 220 ? 309.912 522.479 279.406 1.00 39.81 220 ASP C N 1
ATOM 5958 C CA . ASP C 1 220 ? 311.241 521.910 279.569 1.00 39.81 220 ASP C CA 1
ATOM 5959 C C . ASP C 1 220 ? 312.276 522.519 278.636 1.00 39.81 220 ASP C C 1
ATOM 5960 O O . ASP C 1 220 ? 313.429 522.081 278.653 1.00 39.81 220 ASP C O 1
ATOM 5965 N N . LEU C 1 221 ? 311.896 523.497 277.819 1.00 35.23 221 LEU C N 1
ATOM 5966 C CA . LEU C 1 221 ? 312.822 524.071 276.855 1.00 35.23 221 LEU C CA 1
ATOM 5967 C C . LEU C 1 221 ? 313.999 524.723 277.565 1.00 35.23 221 LEU C C 1
ATOM 5968 O O . LEU C 1 221 ? 313.820 525.504 278.503 1.00 35.23 221 LEU C O 1
ATOM 5973 N N . ALA C 1 222 ? 315.209 524.404 277.106 1.00 35.99 222 ALA C N 1
ATOM 5974 C CA . ALA C 1 222 ? 316.442 524.842 277.759 1.00 35.99 222 ALA C CA 1
ATOM 5975 C C . ALA C 1 222 ? 316.975 526.084 277.052 1.00 35.99 222 ALA C C 1
ATOM 5976 O O . ALA C 1 222 ? 317.940 526.039 276.292 1.00 35.99 222 ALA C O 1
ATOM 5978 N N . LEU C 1 223 ? 316.334 527.210 277.321 1.00 33.44 223 LEU C N 1
ATOM 5979 C CA . LEU C 1 223 ? 316.728 528.495 276.770 1.00 33.44 223 LEU C CA 1
ATOM 5980 C C . LEU C 1 223 ? 316.520 529.559 277.833 1.00 33.44 223 LEU C C 1
ATOM 5981 O O . LEU C 1 223 ? 315.773 529.344 278.793 1.00 33.44 223 LEU C O 1
ATOM 5986 N N . PRO C 1 224 ? 317.187 530.704 277.708 1.00 33.75 224 PRO C N 1
ATOM 5987 C CA . PRO C 1 224 ? 316.821 531.849 278.547 1.00 33.75 224 PRO C CA 1
ATOM 5988 C C . PRO C 1 224 ? 315.370 532.231 278.308 1.00 33.75 224 PRO C C 1
ATOM 5989 O O . PRO C 1 224 ? 314.894 532.250 277.172 1.00 33.75 224 PRO C O 1
ATOM 5993 N N . TRP C 1 225 ? 314.663 532.542 279.390 1.00 34.90 225 TRP C N 1
ATOM 5994 C CA . TRP C 1 225 ? 313.234 532.783 279.297 1.00 34.90 225 TRP C CA 1
ATOM 5995 C C . TRP C 1 225 ? 312.836 533.963 280.167 1.00 34.90 225 TRP C C 1
ATOM 5996 O O . TRP C 1 225 ? 313.505 534.296 281.146 1.00 34.90 225 TRP C O 1
ATOM 6007 N N . THR C 1 226 ? 311.734 534.594 279.779 1.00 36.75 226 THR C N 1
ATOM 6008 C CA . THR C 1 226 ? 311.190 535.749 280.468 1.00 36.75 226 THR C CA 1
ATOM 6009 C C . THR C 1 226 ? 309.675 535.622 280.530 1.00 36.75 226 THR C C 1
ATOM 6010 O O . THR C 1 226 ? 309.051 534.933 279.719 1.00 36.75 226 THR C O 1
ATOM 6014 N N . SER C 1 227 ? 309.095 536.290 281.522 1.00 40.73 227 SER C N 1
ATOM 6015 C CA . SER C 1 227 ? 307.657 536.329 281.713 1.00 40.73 227 SER C CA 1
ATOM 6016 C C . SER C 1 227 ? 307.018 537.340 280.767 1.00 40.73 227 SER C C 1
ATOM 6017 O O . SER C 1 227 ? 307.703 538.197 280.205 1.00 40.73 227 SER C O 1
ATOM 6020 N N . PRO C 1 228 ? 305.704 537.247 280.555 1.00 40.83 228 PRO C N 1
ATOM 6021 C CA . PRO C 1 228 ? 305.028 538.232 279.703 1.00 40.83 228 PRO C CA 1
ATOM 6022 C C . PRO C 1 228 ? 305.220 539.649 280.221 1.00 40.83 228 PRO C C 1
ATOM 6023 O O . PRO C 1 228 ? 305.170 539.903 281.426 1.00 40.83 228 PRO C O 1
ATOM 6027 N N . ALA C 1 229 ? 305.439 540.574 279.286 1.00 43.60 229 ALA C N 1
ATOM 6028 C CA . ALA C 1 229 ? 305.613 541.994 279.595 1.00 43.60 229 ALA C CA 1
ATOM 6029 C C . ALA C 1 229 ? 306.727 542.215 280.615 1.00 43.60 229 ALA C C 1
ATOM 6030 O O . ALA C 1 229 ? 306.612 543.033 281.529 1.00 43.60 229 ALA C O 1
ATOM 6032 N N . SER C 1 230 ? 307.818 541.471 280.462 1.00 43.29 230 SER C N 1
ATOM 6033 C CA . SER C 1 230 ? 308.988 541.642 281.307 1.00 43.29 230 SER C CA 1
ATOM 6034 C C . SER C 1 230 ? 310.241 541.494 280.461 1.00 43.29 230 SER C C 1
ATOM 6035 O O . SER C 1 230 ? 310.260 540.756 279.474 1.00 43.29 230 SER C O 1
ATOM 6038 N N . SER C 1 231 ? 311.289 542.212 280.858 1.00 43.28 231 SER C N 1
ATOM 6039 C CA . SER C 1 231 ? 312.587 542.136 280.205 1.00 43.28 231 SER C CA 1
ATOM 6040 C C . SER C 1 231 ? 313.643 541.504 281.099 1.00 43.28 231 SER C C 1
ATOM 6041 O O . SER C 1 231 ? 314.836 541.596 280.796 1.00 43.28 231 SER C O 1
ATOM 6044 N N . ASN C 1 232 ? 313.232 540.863 282.190 1.00 41.10 232 ASN C N 1
ATOM 6045 C CA . ASN C 1 232 ? 314.151 540.226 283.125 1.00 41.10 232 ASN C CA 1
ATOM 6046 C C . ASN C 1 232 ? 314.362 538.784 282.684 1.00 41.10 232 ASN C C 1
ATOM 6047 O O . ASN C 1 232 ? 313.481 537.938 282.860 1.00 41.10 232 ASN C O 1
ATOM 6052 N N . TRP C 1 233 ? 315.530 538.505 282.117 1.00 36.22 233 TRP C N 1
ATOM 6053 C CA . TRP C 1 233 ? 315.821 537.197 281.554 1.00 36.22 233 TRP C CA 1
ATOM 6054 C C . TRP C 1 233 ? 316.418 536.273 282.605 1.00 36.22 233 TRP C C 1
ATOM 6055 O O . TRP C 1 233 ? 317.194 536.700 283.461 1.00 36.22 233 TRP C O 1
ATOM 6066 N N . ARG C 1 234 ? 316.038 535.005 282.532 1.00 37.75 234 ARG C N 1
ATOM 6067 C CA . ARG C 1 234 ? 316.466 533.973 283.462 1.00 37.75 234 ARG C CA 1
ATOM 6068 C C . ARG C 1 234 ? 317.099 532.815 282.705 1.00 37.75 234 ARG C C 1
ATOM 6069 O O . ARG C 1 234 ? 316.709 532.507 281.578 1.00 37.75 234 ARG C O 1
ATOM 6077 N N . ASN C 1 235 ? 318.089 532.185 283.342 1.00 37.43 235 ASN C N 1
ATOM 6078 C CA . ASN C 1 235 ? 318.891 531.121 282.732 1.00 37.43 235 ASN C CA 1
ATOM 6079 C C . ASN C 1 235 ? 319.669 531.631 281.522 1.00 37.43 235 ASN C C 1
ATOM 6080 O O . ASN C 1 235 ? 319.802 530.941 280.511 1.00 37.43 235 ASN C O 1
ATOM 6085 N N . ARG C 1 236 ? 320.196 532.851 281.631 1.00 36.54 236 ARG C N 1
ATOM 6086 C CA . ARG C 1 236 ? 320.935 533.448 280.523 1.00 36.54 236 ARG C CA 1
ATOM 6087 C C . ARG C 1 236 ? 322.229 532.699 280.227 1.00 36.54 236 ARG C C 1
ATOM 6088 O O . ARG C 1 236 ? 322.689 532.686 279.077 1.00 36.54 236 ARG C O 1
ATOM 6096 N N . GLU C 1 237 ? 322.808 532.042 281.234 1.00 40.14 237 GLU C N 1
ATOM 6097 C CA . GLU C 1 237 ? 324.096 531.383 281.066 1.00 40.14 237 GLU C CA 1
ATOM 6098 C C . GLU C 1 237 ? 324.063 530.284 280.014 1.00 40.14 237 GLU C C 1
ATOM 6099 O O . GLU C 1 237 ? 325.126 529.864 279.546 1.00 40.14 237 GLU C O 1
ATOM 6105 N N . ILE C 1 238 ? 322.878 529.805 279.636 1.00 37.32 238 ILE C N 1
ATOM 6106 C CA . ILE C 1 238 ? 322.790 528.803 278.579 1.00 37.32 238 ILE C CA 1
ATOM 6107 C C . ILE C 1 238 ? 323.344 529.353 277.271 1.00 37.32 238 ILE C C 1
ATOM 6108 O O . ILE C 1 238 ? 324.004 528.637 276.510 1.00 37.32 238 ILE C O 1
ATOM 6113 N N . LEU C 1 239 ? 323.103 530.630 276.994 1.00 35.54 239 LEU C N 1
ATOM 6114 C CA . LEU C 1 239 ? 323.505 531.204 275.717 1.00 35.54 239 LEU C CA 1
ATOM 6115 C C . LEU C 1 239 ? 324.901 531.809 275.740 1.00 35.54 239 LEU C C 1
ATOM 6116 O O . LEU C 1 239 ? 325.328 532.374 274.730 1.00 35.54 239 LEU C O 1
ATOM 6121 N N . LEU C 1 240 ? 325.622 531.702 276.850 1.00 37.81 240 LEU C N 1
ATOM 6122 C CA . LEU C 1 240 ? 326.929 532.323 276.994 1.00 37.81 240 LEU C CA 1
ATOM 6123 C C . LEU C 1 240 ? 327.997 531.267 277.231 1.00 37.81 240 LEU C C 1
ATOM 6124 O O . LEU C 1 240 ? 327.739 530.215 277.823 1.00 37.81 240 LEU C O 1
ATOM 6129 N N . GLU C 1 241 ? 329.203 531.560 276.754 1.00 41.54 241 GLU C N 1
ATOM 6130 C CA . GLU C 1 241 ? 330.373 530.727 276.990 1.00 41.54 241 GLU C CA 1
ATOM 6131 C C . GLU C 1 241 ? 331.500 531.583 277.540 1.00 41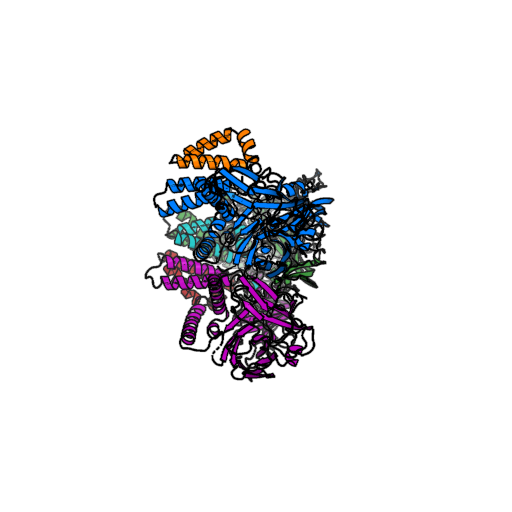.54 241 GLU C C 1
ATOM 6132 O O . GLU C 1 241 ? 331.922 532.551 276.898 1.00 41.54 241 GLU C O 1
ATOM 6138 N N . PHE C 1 242 ? 331.976 531.221 278.724 1.00 43.37 242 PHE C N 1
ATOM 6139 C CA . PHE C 1 242 ? 333.151 531.833 279.325 1.00 43.37 242 PHE C CA 1
ATOM 6140 C C . PHE C 1 242 ? 334.361 530.981 278.963 1.00 43.37 242 PHE C C 1
ATOM 6141 O O . PHE C 1 242 ? 334.432 529.811 279.350 1.00 43.37 242 PHE C O 1
ATOM 6149 N N . GLU C 1 243 ? 335.302 531.553 278.218 1.00 47.29 243 GLU C N 1
ATOM 6150 C CA . GLU C 1 243 ? 336.516 530.827 277.867 1.00 47.29 243 GLU C CA 1
ATOM 6151 C C . GLU C 1 243 ? 337.510 530.844 279.023 1.00 47.29 243 GLU C C 1
ATOM 6152 O O . GLU C 1 243 ? 337.175 531.157 280.168 1.00 47.29 243 GLU C O 1
ATOM 6158 N N . GLU C 1 244 ? 338.751 530.477 278.718 1.00 51.28 244 GLU C N 1
ATOM 6159 C CA . GLU C 1 244 ? 339.751 530.263 279.748 1.00 51.28 244 GLU C CA 1
ATOM 6160 C C . GLU C 1 244 ? 339.994 531.552 280.527 1.00 51.28 244 GLU C C 1
ATOM 6161 O O . GLU C 1 244 ? 340.059 532.635 279.933 1.00 51.28 244 GLU C O 1
ATOM 6167 N N . PRO C 1 245 ? 340.103 531.478 281.850 1.00 50.70 245 PRO C N 1
ATOM 6168 C CA . PRO C 1 245 ? 340.418 532.675 282.632 1.00 50.70 245 PRO C CA 1
ATOM 6169 C C . PRO C 1 245 ? 341.809 533.198 282.315 1.00 50.70 245 PRO C C 1
ATOM 6170 O O . PRO C 1 245 ? 342.724 532.444 281.977 1.00 50.70 245 PRO C O 1
ATOM 6174 N N . HIS C 1 246 ? 341.960 534.517 282.431 1.00 57.79 246 HIS C N 1
ATOM 6175 C CA . HIS C 1 246 ? 343.237 535.174 282.200 1.00 57.79 246 HIS C CA 1
ATOM 6176 C C . HIS C 1 246 ? 343.739 535.954 283.407 1.00 57.79 246 HIS C C 1
ATOM 6177 O O . HIS C 1 246 ? 344.912 536.345 283.422 1.00 57.79 246 HIS C O 1
ATOM 6184 N N . ALA C 1 247 ? 342.897 536.168 284.419 1.00 55.78 247 ALA C N 1
ATOM 6185 C CA . ALA C 1 247 ? 343.128 536.890 285.665 1.00 55.78 247 ALA C CA 1
ATOM 6186 C C . ALA C 1 247 ? 343.091 538.403 285.477 1.00 55.78 247 ALA C C 1
ATOM 6187 O O . ALA C 1 247 ? 343.125 539.126 286.471 1.00 55.78 247 ALA C O 1
ATOM 6189 N N . THR C 1 248 ? 343.018 538.911 284.249 1.00 56.05 248 THR C N 1
ATOM 6190 C CA . THR C 1 248 ? 342.864 540.345 284.039 1.00 56.05 248 THR C CA 1
ATOM 6191 C C . THR C 1 248 ? 341.704 540.615 283.093 1.00 56.05 248 THR C C 1
ATOM 6192 O O . THR C 1 248 ? 341.052 541.661 283.180 1.00 56.05 248 THR C O 1
ATOM 6196 N N . LYS C 1 249 ? 341.451 539.682 282.179 1.00 54.72 249 LYS C N 1
ATOM 6197 C CA . LYS C 1 249 ? 340.314 539.794 281.270 1.00 54.72 249 LYS C CA 1
ATOM 6198 C C . LYS C 1 249 ? 340.004 538.412 280.705 1.00 54.72 249 LYS C C 1
ATOM 6199 O O . LYS C 1 249 ? 340.810 537.847 279.961 1.00 54.72 249 LYS C O 1
ATOM 6205 N N . GLN C 1 250 ? 338.855 537.860 281.082 1.00 46.38 250 GLN C N 1
ATOM 6206 C CA . GLN C 1 250 ? 338.397 536.576 280.570 1.00 46.38 250 GLN C CA 1
ATOM 6207 C C . GLN C 1 250 ? 337.290 536.834 279.559 1.00 46.38 250 GLN C C 1
ATOM 6208 O O . GLN C 1 250 ? 336.287 537.477 279.884 1.00 46.38 250 GLN C O 1
ATOM 6214 N N . SER C 1 251 ? 337.477 536.345 278.339 1.00 45.94 251 SER C N 1
ATOM 6215 C CA . SER C 1 251 ? 336.518 536.613 277.280 1.00 45.94 251 SER C CA 1
ATOM 6216 C C . SER C 1 251 ? 335.230 535.829 277.501 1.00 45.94 251 SER C C 1
ATOM 6217 O O . SER C 1 251 ? 335.234 534.711 278.020 1.00 45.94 251 SER C O 1
ATOM 6220 N N . VAL C 1 252 ? 334.117 536.448 277.122 1.00 42.21 252 VAL C N 1
ATOM 6221 C CA . VAL C 1 252 ? 332.806 535.812 277.120 1.00 42.21 252 VAL C CA 1
ATOM 6222 C C . VAL C 1 252 ? 332.220 535.976 275.729 1.00 42.21 252 VAL C C 1
ATOM 6223 O O . VAL C 1 252 ? 332.231 537.081 275.176 1.00 42.21 252 VAL C O 1
ATOM 6227 N N . VAL C 1 253 ? 331.718 534.885 275.161 1.00 39.32 253 VAL C N 1
ATOM 6228 C CA . VAL C 1 253 ? 331.094 534.930 273.848 1.00 39.32 253 VAL C CA 1
ATOM 6229 C C . VAL C 1 253 ? 329.655 534.456 273.970 1.00 39.32 253 VAL C C 1
ATOM 6230 O O . VAL C 1 253 ? 329.277 533.755 274.908 1.00 39.32 253 VAL C O 1
ATOM 6234 N N . ALA C 1 254 ? 328.846 534.864 273.005 1.00 36.87 254 ALA C N 1
ATOM 6235 C CA . ALA C 1 254 ? 327.482 534.385 272.887 1.00 36.87 254 ALA C CA 1
ATOM 6236 C C . ALA C 1 254 ? 327.436 533.283 271.842 1.00 36.87 254 ALA C C 1
ATOM 6237 O O . ALA C 1 254 ? 328.026 533.410 270.767 1.00 36.87 254 ALA C O 1
ATOM 6239 N N . LEU C 1 255 ? 326.750 532.195 272.169 1.00 36.23 255 LEU C N 1
ATOM 6240 C CA . LEU C 1 255 ? 326.570 531.137 271.195 1.00 36.23 255 LEU C CA 1
ATOM 6241 C C . LEU C 1 255 ? 325.704 531.636 270.044 1.00 36.23 255 LEU C C 1
ATOM 6242 O O . LEU C 1 255 ? 324.994 532.638 270.152 1.00 36.23 255 LEU C O 1
ATOM 6247 N N . GLY C 1 256 ? 325.780 530.931 268.925 1.00 34.28 256 GLY C N 1
ATOM 6248 C CA . GLY C 1 256 ? 325.058 531.345 267.745 1.00 34.28 256 GLY C CA 1
ATOM 6249 C C . GLY C 1 256 ? 323.558 531.254 267.929 1.00 34.28 256 GLY C C 1
ATOM 6250 O O . GLY C 1 256 ? 323.045 530.764 268.936 1.00 34.28 256 GLY C O 1
ATOM 6251 N N . SER C 1 257 ? 322.843 531.757 266.927 1.00 32.90 257 SER C N 1
ATOM 6252 C CA . SER C 1 257 ? 321.389 531.692 266.939 1.00 32.90 257 SER C CA 1
ATOM 6253 C C . SER C 1 257 ? 320.923 530.250 267.076 1.00 32.90 257 SER C C 1
ATOM 6254 O O . SER C 1 257 ? 321.417 529.355 266.385 1.00 32.90 257 SER C O 1
ATOM 6257 N N . GLN C 1 258 ? 319.973 530.027 267.980 1.00 32.54 258 GLN C N 1
ATOM 6258 C CA . GLN C 1 258 ? 319.395 528.712 268.201 1.00 32.54 258 GLN C CA 1
ATOM 6259 C C . GLN C 1 258 ? 318.117 528.499 267.407 1.00 32.54 258 GLN C C 1
ATOM 6260 O O . GLN C 1 258 ? 317.357 527.575 267.714 1.00 32.54 258 GLN C O 1
ATOM 6266 N N . GLU C 1 259 ? 317.862 529.335 266.401 1.00 33.84 259 GLU C N 1
ATOM 6267 C CA . GLU C 1 259 ? 316.626 529.222 265.635 1.00 33.84 259 GLU C CA 1
ATOM 6268 C C . GLU C 1 259 ? 316.536 527.876 264.928 1.00 33.84 259 GLU C C 1
ATOM 6269 O O . GLU C 1 259 ? 315.492 527.216 264.958 1.00 33.84 259 GLU C O 1
ATOM 6275 N N . GLY C 1 260 ? 317.624 527.449 264.288 1.00 32.43 260 GLY C N 1
ATOM 6276 C CA . GLY C 1 260 ? 317.624 526.148 263.644 1.00 32.43 260 GLY C CA 1
ATOM 6277 C C . GLY C 1 260 ? 317.534 525.008 264.637 1.00 32.43 260 GLY C C 1
ATOM 6278 O O . GLY C 1 260 ? 316.871 524.000 264.382 1.00 32.43 260 GLY C O 1
ATOM 6279 N N . ALA C 1 261 ? 318.200 525.150 265.784 1.00 33.35 261 ALA C N 1
ATOM 6280 C CA . ALA C 1 261 ? 318.079 524.150 266.837 1.00 33.35 261 ALA C CA 1
ATOM 6281 C C . ALA C 1 261 ? 316.649 524.070 267.347 1.00 33.35 261 ALA C C 1
ATOM 6282 O O . ALA C 1 261 ? 316.135 522.978 267.610 1.00 33.35 261 ALA C O 1
ATOM 6284 N N . LEU C 1 262 ? 315.991 525.222 267.496 1.00 31.76 262 LEU C N 1
ATOM 6285 C CA . LEU C 1 262 ? 314.590 525.234 267.898 1.00 31.76 262 LEU C CA 1
ATOM 6286 C C . LEU C 1 262 ? 313.711 524.560 266.853 1.00 31.76 262 LEU C C 1
ATOM 6287 O O . LEU C 1 262 ? 312.812 523.785 267.196 1.00 31.76 262 LEU C O 1
ATOM 6292 N N . HIS C 1 263 ? 313.960 524.838 265.571 1.00 31.94 263 HIS C N 1
ATOM 6293 C CA . HIS C 1 263 ? 313.181 524.208 264.510 1.00 31.94 263 HIS C CA 1
ATOM 6294 C C . HIS C 1 263 ? 313.368 522.699 264.511 1.00 31.94 263 HIS C C 1
ATOM 6295 O O . HIS C 1 263 ? 312.417 521.948 264.272 1.00 31.94 263 HIS C O 1
ATOM 6302 N N . GLN C 1 264 ? 314.591 522.237 264.762 1.00 34.71 264 GLN C N 1
ATOM 6303 C CA . GLN C 1 264 ? 314.825 520.803 264.887 1.00 34.71 264 GLN C CA 1
ATOM 6304 C C . GLN C 1 264 ? 314.107 520.229 266.100 1.00 34.71 264 GLN C C 1
ATOM 6305 O O . GLN C 1 264 ? 313.575 519.116 266.043 1.00 34.71 264 GLN C O 1
ATOM 6311 N N . ALA C 1 265 ? 314.093 520.965 267.210 1.00 33.71 265 ALA C N 1
ATOM 6312 C CA . ALA C 1 265 ? 313.385 520.497 268.395 1.00 33.71 265 ALA C CA 1
ATOM 6313 C C . ALA C 1 265 ? 311.880 520.488 268.179 1.00 33.71 265 ALA C C 1
ATOM 6314 O O . ALA C 1 265 ? 311.177 519.653 268.758 1.00 33.71 265 ALA C O 1
ATOM 6316 N N . LEU C 1 266 ? 311.372 521.394 267.345 1.00 30.89 266 LEU C N 1
ATOM 6317 C CA . LEU C 1 266 ? 309.949 521.479 267.049 1.00 30.89 266 LEU C CA 1
ATOM 6318 C C . LEU C 1 266 ? 309.461 520.381 266.123 1.00 30.89 266 LEU C C 1
ATOM 6319 O O . LEU C 1 266 ? 308.286 520.406 265.750 1.00 30.89 266 LEU C O 1
ATOM 6324 N N . ALA C 1 267 ? 310.315 519.442 265.722 1.00 33.35 267 ALA C N 1
ATOM 6325 C CA . ALA C 1 267 ? 309.866 518.348 264.875 1.00 33.35 267 ALA C CA 1
ATOM 6326 C C . ALA C 1 267 ? 308.738 517.593 265.562 1.00 33.35 267 ALA C C 1
ATOM 6327 O O . ALA C 1 267 ? 308.833 517.257 266.742 1.00 33.35 267 ALA C O 1
ATOM 6329 N N . GLY C 1 268 ? 307.661 517.343 264.825 1.00 32.82 268 GLY C N 1
ATOM 6330 C CA . GLY C 1 268 ? 306.481 516.708 265.360 1.00 32.82 268 GLY C CA 1
ATOM 6331 C C . GLY C 1 268 ? 305.385 517.665 265.777 1.00 32.82 268 GLY C C 1
ATOM 6332 O O . GLY C 1 268 ? 304.222 517.258 265.840 1.00 32.82 268 GLY C O 1
ATOM 6333 N N . ALA C 1 269 ? 305.720 518.922 266.056 1.00 31.13 269 ALA C N 1
ATOM 6334 C CA . ALA C 1 269 ? 304.711 519.913 266.389 1.00 31.13 269 ALA C CA 1
ATOM 6335 C C . ALA C 1 269 ? 303.866 520.225 265.160 1.00 31.13 269 ALA C C 1
ATOM 6336 O O . ALA C 1 269 ? 304.247 519.928 264.026 1.00 31.13 269 ALA C O 1
ATOM 6338 N N . VAL C 1 270 ? 302.700 520.824 265.385 1.00 29.49 270 VAL C N 1
ATOM 6339 C CA . VAL C 1 270 ? 301.707 520.982 264.326 1.00 29.49 270 VAL C CA 1
ATOM 6340 C C . VAL C 1 270 ? 301.754 522.428 263.839 1.00 29.49 270 VAL C C 1
ATOM 6341 O O . VAL C 1 270 ? 301.358 523.329 264.586 1.00 29.49 270 VAL C O 1
ATOM 6345 N N . PRO C 1 271 ? 302.214 522.694 262.620 1.00 28.68 271 PRO C N 1
ATOM 6346 C CA . PRO C 1 271 ? 302.210 524.076 262.124 1.00 28.68 271 PRO C CA 1
ATOM 6347 C C . PRO C 1 271 ? 300.796 524.633 262.052 1.00 28.68 271 PRO C C 1
ATOM 6348 O O . PRO C 1 271 ? 299.847 523.928 261.709 1.00 28.68 271 PRO C O 1
ATOM 6352 N N . VAL C 1 272 ? 300.665 525.917 262.383 1.00 29.73 272 VAL C N 1
ATOM 6353 C CA . VAL C 1 272 ? 299.387 526.618 262.384 1.00 29.73 272 VAL C CA 1
ATOM 6354 C C . VAL C 1 272 ? 299.605 528.010 261.806 1.00 29.73 272 VAL C C 1
ATOM 6355 O O . VAL C 1 272 ? 300.734 528.461 261.618 1.00 29.73 272 VAL C O 1
ATOM 6359 N N . SER C 1 273 ? 298.501 528.692 261.525 1.00 33.46 273 SER C N 1
ATOM 6360 C CA . SER C 1 273 ? 298.518 530.055 261.015 1.00 33.46 273 SER C CA 1
ATOM 6361 C C . SER C 1 273 ? 298.060 531.003 262.112 1.00 33.46 273 SER C C 1
ATOM 6362 O O . SER C 1 273 ? 296.990 530.808 262.694 1.00 33.46 273 SER C O 1
ATOM 6365 N N . PHE C 1 274 ? 298.864 532.028 262.390 1.00 36.24 274 PHE C N 1
ATOM 6366 C CA . PHE C 1 274 ? 298.543 533.000 263.438 1.00 36.24 274 PHE C CA 1
ATOM 6367 C C . PHE C 1 274 ? 298.894 534.397 262.933 1.00 36.24 274 PHE C C 1
ATOM 6368 O O . PHE C 1 274 ? 300.026 534.859 263.089 1.00 36.24 274 PHE C O 1
ATOM 6376 N N . SER C 1 275 ? 297.916 535.065 262.325 1.00 41.71 275 SER C N 1
ATOM 6377 C CA . SER C 1 275 ? 298.052 536.484 262.012 1.00 41.71 275 SER C CA 1
ATOM 6378 C C . SER C 1 275 ? 297.423 537.338 263.109 1.00 41.71 275 SER C C 1
ATOM 6379 O O . SER C 1 275 ? 298.107 538.124 263.771 1.00 41.71 275 SER C O 1
ATOM 6382 N N . SER C 1 276 ? 296.120 537.183 263.310 1.00 42.91 276 SER C N 1
ATOM 6383 C CA . SER C 1 276 ? 295.403 537.759 264.437 1.00 42.91 276 SER C CA 1
ATOM 6384 C C . SER C 1 276 ? 294.764 536.705 265.318 1.00 42.91 276 SER C C 1
ATOM 6385 O O . SER C 1 276 ? 294.704 536.882 266.536 1.00 42.91 276 SER C O 1
ATOM 6388 N N . SER C 1 277 ? 294.292 535.614 264.731 1.00 38.33 277 SER C N 1
ATOM 6389 C CA . SER C 1 277 ? 293.802 534.459 265.456 1.00 38.33 277 SER C CA 1
ATOM 6390 C C . SER C 1 277 ? 294.536 533.228 264.952 1.00 38.33 277 SER C C 1
ATOM 6391 O O . SER C 1 277 ? 294.924 533.155 263.784 1.00 38.33 277 SER C O 1
ATOM 6394 N N . VAL C 1 278 ? 294.736 532.262 265.843 1.00 35.91 278 VAL C N 1
ATOM 6395 C CA . VAL C 1 278 ? 295.316 530.992 265.430 1.00 35.91 278 VAL C CA 1
ATOM 6396 C C . VAL C 1 278 ? 294.293 530.239 264.594 1.00 35.91 278 VAL C C 1
ATOM 6397 O O . VAL C 1 278 ? 293.189 529.938 265.062 1.00 35.91 278 VAL C O 1
ATOM 6401 N N . LYS C 1 279 ? 294.652 529.946 263.351 1.00 35.48 279 LYS C N 1
ATOM 6402 C CA . LYS C 1 279 ? 293.873 529.070 262.494 1.00 35.48 279 LYS C CA 1
ATOM 6403 C C . LYS C 1 279 ? 294.541 527.705 262.447 1.00 35.48 279 LYS C C 1
ATOM 6404 O O . LYS C 1 279 ? 295.766 527.590 262.496 1.00 35.48 279 LYS C O 1
ATOM 6410 N N . LEU C 1 280 ? 293.722 526.667 262.355 1.00 37.67 280 LEU C N 1
ATOM 6411 C CA . LEU C 1 280 ? 294.214 525.311 262.501 1.00 37.67 280 LEU C CA 1
ATOM 6412 C C . LEU C 1 280 ? 293.298 524.395 261.709 1.00 37.67 280 LEU C C 1
ATOM 6413 O O . LEU C 1 280 ? 292.088 524.610 261.662 1.00 37.67 280 LEU C O 1
ATOM 6418 N N . THR C 1 281 ? 293.880 523.387 261.075 1.00 40.60 281 THR C N 1
ATOM 6419 C CA . THR C 1 281 ? 293.129 522.516 260.191 1.00 40.60 281 THR C CA 1
ATOM 6420 C C . THR C 1 281 ? 293.044 521.087 260.708 1.00 40.60 281 THR C C 1
ATOM 6421 O O . THR C 1 281 ? 292.198 520.325 260.236 1.00 40.60 281 THR C O 1
ATOM 6425 N N . SER C 1 282 ? 293.843 520.725 261.701 1.00 40.00 282 SER C N 1
ATOM 6426 C CA . SER C 1 282 ? 293.818 519.395 262.286 1.00 40.00 282 SER C CA 1
ATOM 6427 C C . SER C 1 282 ? 292.751 519.338 263.379 1.00 40.00 282 SER C C 1
ATOM 6428 O O . SER C 1 282 ? 291.873 520.199 263.467 1.00 40.00 282 SER C O 1
ATOM 6431 N N . GLY C 1 283 ? 292.795 518.303 264.204 1.00 37.70 283 GLY C N 1
ATOM 6432 C CA . GLY C 1 283 ? 291.878 518.197 265.318 1.00 37.70 283 GLY C CA 1
ATOM 6433 C C . GLY C 1 283 ? 290.613 517.435 264.986 1.00 37.70 283 GLY C C 1
ATOM 6434 O O . GLY C 1 283 ? 290.437 516.871 263.903 1.00 37.70 283 GLY C O 1
ATOM 6435 N N . HIS C 1 284 ? 289.710 517.419 265.962 1.00 35.07 284 HIS C N 1
ATOM 6436 C CA . HIS C 1 284 ? 288.465 516.685 265.828 1.00 35.07 284 HIS C CA 1
ATOM 6437 C C . HIS C 1 284 ? 287.381 517.369 266.645 1.00 35.07 284 HIS C C 1
ATOM 6438 O O . HIS C 1 284 ? 287.658 518.139 267.567 1.00 35.07 284 HIS C O 1
ATOM 6445 N N . LEU C 1 285 ? 286.137 517.083 266.282 1.00 33.59 285 LEU C N 1
ATOM 6446 C CA . LEU C 1 285 ? 284.978 517.650 266.963 1.00 33.59 285 LEU C CA 1
ATOM 6447 C C . LEU C 1 285 ? 283.871 516.611 266.971 1.00 33.59 285 LEU C C 1
ATOM 6448 O O . LEU C 1 285 ? 283.429 516.176 265.909 1.00 33.59 285 LEU C O 1
ATOM 6453 N N . LYS C 1 286 ? 283.427 516.208 268.155 1.00 36.82 286 LYS C N 1
ATOM 6454 C CA . LYS C 1 286 ? 282.316 515.273 268.254 1.00 36.82 286 LYS C CA 1
ATOM 6455 C C . LYS C 1 286 ? 281.001 516.032 268.147 1.00 36.82 286 LYS C C 1
ATOM 6456 O O . LYS C 1 286 ? 280.769 516.996 268.881 1.00 36.82 286 LYS C O 1
ATOM 6462 N N . CYS C 1 287 ? 280.141 515.598 267.229 1.00 38.99 287 CYS C N 1
ATOM 6463 C CA . CYS C 1 287 ? 278.831 516.201 267.054 1.00 38.99 287 CYS C CA 1
ATOM 6464 C C . CYS C 1 287 ? 277.787 515.104 266.938 1.00 38.99 287 CYS C C 1
ATOM 6465 O O . CYS C 1 287 ? 278.098 513.941 266.678 1.00 38.99 287 CYS C O 1
ATOM 6468 N N . ARG C 1 288 ? 276.538 515.489 267.168 1.00 38.16 288 ARG C N 1
ATOM 6469 C CA . ARG C 1 288 ? 275.384 514.644 266.914 1.00 38.16 288 ARG C CA 1
ATOM 6470 C C . ARG C 1 288 ? 274.554 515.320 265.839 1.00 38.16 288 ARG C C 1
ATOM 6471 O O . ARG C 1 288 ? 274.155 516.481 265.998 1.00 38.16 288 ARG C O 1
ATOM 6479 N N . VAL C 1 289 ? 274.320 514.602 264.747 1.00 37.05 289 VAL C N 1
ATOM 6480 C CA . VAL C 1 289 ? 273.529 515.077 263.625 1.00 37.05 289 VAL C CA 1
ATOM 6481 C C . VAL C 1 289 ? 272.110 514.568 263.809 1.00 37.05 289 VAL C C 1
ATOM 6482 O O . VAL C 1 289 ? 271.888 513.359 263.964 1.00 37.05 289 VAL C O 1
ATOM 6486 N N . LYS C 1 290 ? 271.160 515.490 263.807 1.00 37.86 290 LYS C N 1
ATOM 6487 C CA . LYS C 1 290 ? 269.754 515.219 264.053 1.00 37.86 290 LYS C CA 1
ATOM 6488 C C . LYS C 1 290 ? 269.000 515.473 262.756 1.00 37.86 290 LYS C C 1
ATOM 6489 O O . LYS C 1 290 ? 268.952 516.612 262.266 1.00 37.86 290 LYS C O 1
ATOM 6495 N N . MET C 1 291 ? 268.427 514.404 262.206 1.00 41.35 291 MET C N 1
ATOM 6496 C CA . MET C 1 291 ? 267.724 514.423 260.932 1.00 41.35 291 MET C CA 1
ATOM 6497 C C . MET C 1 291 ? 266.245 514.089 261.095 1.00 41.35 291 MET C C 1
ATOM 6498 O O . MET C 1 291 ? 265.621 513.558 260.174 1.00 41.35 291 MET C O 1
ATOM 6503 N N . GLU C 1 292 ? 265.676 514.377 262.267 1.00 41.73 292 GLU C N 1
ATOM 6504 C CA . GLU C 1 292 ? 264.252 514.137 262.475 1.00 41.73 292 GLU C CA 1
ATOM 6505 C C . GLU C 1 292 ? 263.411 515.001 261.548 1.00 41.73 292 GLU C C 1
ATOM 6506 O O . GLU C 1 292 ? 262.439 514.525 260.952 1.00 41.73 292 GLU C O 1
ATOM 6512 N N . LYS C 1 293 ? 263.772 516.272 261.412 1.00 39.44 293 LYS C N 1
ATOM 6513 C CA . LYS C 1 293 ? 263.035 517.224 260.598 1.00 39.44 293 LYS C CA 1
ATOM 6514 C C . LYS C 1 293 ? 263.568 517.311 259.178 1.00 39.44 293 LYS C C 1
ATOM 6515 O O . LYS C 1 293 ? 263.114 518.161 258.407 1.00 39.44 293 LYS C O 1
ATOM 6521 N N . LEU C 1 294 ? 264.523 516.463 258.820 1.00 38.13 294 LEU C N 1
ATOM 6522 C CA . LEU C 1 294 ? 265.059 516.400 257.471 1.00 38.13 294 LEU C CA 1
ATOM 6523 C C . LEU C 1 294 ? 264.322 515.315 256.703 1.00 38.13 294 LEU C C 1
ATOM 6524 O O . LEU C 1 294 ? 264.209 514.183 257.180 1.00 38.13 294 LEU C O 1
ATOM 6529 N N . THR C 1 295 ? 263.806 515.663 255.528 1.00 40.00 295 THR C N 1
ATOM 6530 C CA . THR C 1 295 ? 262.966 514.759 254.759 1.00 40.00 295 THR C CA 1
ATOM 6531 C C . THR C 1 295 ? 263.311 514.864 253.282 1.00 40.00 295 THR C C 1
ATOM 6532 O O . THR C 1 295 ? 263.984 515.798 252.843 1.00 40.00 295 THR C O 1
ATOM 6536 N N . LEU C 1 296 ? 262.837 513.885 252.520 1.00 39.21 296 LEU C N 1
ATOM 6537 C CA . LEU C 1 296 ? 262.877 513.982 251.072 1.00 39.21 296 LEU C CA 1
ATOM 6538 C C . LEU C 1 296 ? 261.832 514.984 250.588 1.00 39.21 296 LEU C C 1
ATOM 6539 O O . LEU C 1 296 ? 260.949 515.409 251.335 1.00 39.21 296 LEU C O 1
ATOM 6544 N N . LYS C 1 297 ? 261.942 515.361 249.312 1.00 40.45 297 LYS C N 1
ATOM 6545 C CA . LYS C 1 297 ? 261.179 516.489 248.787 1.00 40.45 297 LYS C CA 1
ATOM 6546 C C . LYS C 1 297 ? 259.671 516.315 248.924 1.00 40.45 297 LYS C C 1
ATOM 6547 O O . LYS C 1 297 ? 258.953 517.314 249.029 1.00 40.45 297 LYS C O 1
ATOM 6553 N N . GLY C 1 298 ? 259.170 515.083 248.914 1.00 40.28 298 GLY C N 1
ATOM 6554 C CA . GLY C 1 298 ? 257.748 514.847 249.029 1.00 40.28 298 GLY C CA 1
ATOM 6555 C C . GLY C 1 298 ? 256.974 514.957 247.736 1.00 40.28 298 GLY C C 1
ATOM 6556 O O . GLY C 1 298 ? 255.800 514.574 247.704 1.00 40.28 298 GLY C O 1
ATOM 6557 N N . THR C 1 299 ? 257.584 515.474 246.674 1.00 39.14 299 THR C N 1
ATOM 6558 C CA . THR C 1 299 ? 257.000 515.478 245.344 1.00 39.14 299 THR C CA 1
ATOM 6559 C C . THR C 1 299 ? 258.048 515.020 244.343 1.00 39.14 299 THR C C 1
ATOM 6560 O O . THR C 1 299 ? 259.244 515.264 244.518 1.00 39.14 299 THR C O 1
ATOM 6564 N N . THR C 1 300 ? 257.588 514.347 243.296 1.00 36.11 300 THR C N 1
ATOM 6565 C CA . THR C 1 300 ? 258.420 513.959 242.170 1.00 36.11 300 THR C CA 1
ATOM 6566 C C . THR C 1 300 ? 257.988 514.763 240.950 1.00 36.11 300 THR C C 1
ATOM 6567 O O . THR C 1 300 ? 256.823 515.139 240.813 1.00 36.11 300 THR C O 1
ATOM 6571 N N . TYR C 1 301 ? 258.946 515.043 240.068 1.00 34.88 301 TYR C N 1
ATOM 6572 C CA . TYR C 1 301 ? 258.743 516.031 239.017 1.00 34.88 301 TYR C CA 1
ATOM 6573 C C . TYR C 1 301 ? 258.186 515.471 237.718 1.00 34.88 301 TYR C C 1
ATOM 6574 O O . TYR C 1 301 ? 257.566 516.225 236.960 1.00 34.88 301 TYR C O 1
ATOM 6583 N N . GLY C 1 302 ? 258.383 514.192 237.432 1.00 33.01 302 GLY C N 1
ATOM 6584 C CA . GLY C 1 302 ? 258.064 513.699 236.108 1.00 33.01 302 GLY C CA 1
ATOM 6585 C C . GLY C 1 302 ? 259.312 513.597 235.258 1.00 33.01 302 GLY C C 1
ATOM 6586 O O . GLY C 1 302 ? 260.186 514.461 235.331 1.00 33.01 302 GLY C O 1
ATOM 6587 N N . MET C 1 303 ? 259.399 512.555 234.440 1.00 32.10 303 MET C N 1
ATOM 6588 C CA . MET C 1 303 ? 260.657 512.200 233.799 1.00 32.10 303 MET C CA 1
ATOM 6589 C C . MET C 1 303 ? 261.096 513.248 232.786 1.00 32.10 303 MET C C 1
ATOM 6590 O O . MET C 1 303 ? 260.278 513.834 232.074 1.00 32.10 303 MET C O 1
ATOM 6595 N N . CYS C 1 304 ? 262.405 513.482 232.727 1.00 32.16 304 CYS C N 1
ATOM 6596 C CA . CYS C 1 304 ? 262.992 514.194 231.600 1.00 32.16 304 CYS C CA 1
ATOM 6597 C C . CYS C 1 304 ? 262.945 513.287 230.378 1.00 32.16 304 CYS C C 1
ATOM 6598 O O . CYS C 1 304 ? 263.480 512.176 230.404 1.00 32.16 304 CYS C O 1
ATOM 6601 N N . THR C 1 305 ? 262.303 513.753 229.312 1.00 32.76 305 THR C N 1
ATOM 6602 C CA . THR C 1 305 ? 262.096 512.931 228.131 1.00 32.76 305 THR C CA 1
ATOM 6603 C C . THR C 1 305 ? 263.001 513.297 226.968 1.00 32.76 305 THR C C 1
ATOM 6604 O O . THR C 1 305 ? 263.107 512.511 226.021 1.00 32.76 305 THR C O 1
ATOM 6608 N N . GLU C 1 306 ? 263.652 514.453 227.009 1.00 33.30 306 GLU C N 1
ATOM 6609 C CA . GLU C 1 306 ? 264.519 514.877 225.920 1.00 33.30 306 GLU C CA 1
ATOM 6610 C C . GLU C 1 306 ? 265.861 514.153 226.022 1.00 33.30 306 GLU C C 1
ATOM 6611 O O . GLU C 1 306 ? 266.058 513.261 226.849 1.00 33.30 306 GLU C O 1
ATOM 6617 N N . LYS C 1 307 ? 266.805 514.541 225.173 1.00 30.73 307 LYS C N 1
ATOM 6618 C CA . LYS C 1 307 ? 268.059 513.816 225.041 1.00 30.73 307 LYS C CA 1
ATOM 6619 C C . LYS C 1 307 ? 269.062 514.257 226.100 1.00 30.73 307 LYS C C 1
ATOM 6620 O O . LYS C 1 307 ? 269.105 515.425 226.491 1.00 30.73 307 LYS C O 1
ATOM 6626 N N . PHE C 1 308 ? 269.872 513.311 226.558 1.00 28.35 308 PHE C N 1
ATOM 6627 C CA . PHE C 1 308 ? 270.915 513.561 227.539 1.00 28.35 308 PHE C CA 1
ATOM 6628 C C . PHE C 1 308 ? 272.288 513.378 226.908 1.00 28.35 308 PHE C C 1
ATOM 6629 O O . PHE C 1 308 ? 272.450 512.674 225.909 1.00 28.35 308 PHE C O 1
ATOM 6637 N N . SER C 1 309 ? 273.280 514.034 227.502 1.00 27.07 309 SER C N 1
ATOM 6638 C CA . SER C 1 309 ? 274.666 513.887 227.082 1.00 27.07 309 SER C CA 1
ATOM 6639 C C . SER C 1 309 ? 275.559 514.039 228.303 1.00 27.07 309 SER C C 1
ATOM 6640 O O . SER C 1 309 ? 275.183 514.668 229.294 1.00 27.07 309 SER C O 1
ATOM 6643 N N . PHE C 1 310 ? 276.748 513.449 228.225 1.00 26.01 310 PHE C N 1
ATOM 6644 C CA . PHE C 1 310 ? 277.707 513.482 229.328 1.00 26.01 310 PHE C CA 1
ATOM 6645 C C . PHE C 1 310 ? 278.539 514.751 229.212 1.00 26.01 310 PHE C C 1
ATOM 6646 O O . PHE C 1 310 ? 279.448 514.835 228.386 1.00 26.01 310 PHE C O 1
ATOM 6654 N N . ALA C 1 311 ? 278.228 515.749 230.039 1.00 25.93 311 ALA C N 1
ATOM 6655 C CA . ALA C 1 311 ? 279.101 516.913 230.135 1.00 25.93 311 ALA C CA 1
ATOM 6656 C C . ALA C 1 311 ? 280.462 516.523 230.696 1.00 25.93 311 ALA C C 1
ATOM 6657 O O . ALA C 1 311 ? 281.498 517.006 230.230 1.00 25.93 311 ALA C O 1
ATOM 6659 N N . LYS C 1 312 ? 280.475 515.650 231.700 1.00 27.95 312 LYS C N 1
ATOM 6660 C CA . LYS C 1 312 ? 281.697 515.047 232.216 1.00 27.95 312 LYS C CA 1
ATOM 6661 C C . LYS C 1 312 ? 281.478 513.548 232.327 1.00 27.95 312 LYS C C 1
ATOM 6662 O O . LYS C 1 312 ? 280.554 513.108 233.021 1.00 27.95 312 LYS C O 1
ATOM 6668 N N . ASN C 1 313 ? 282.346 512.775 231.679 1.00 26.72 313 ASN C N 1
ATOM 6669 C CA . ASN C 1 313 ? 282.203 511.330 231.639 1.00 26.72 313 ASN C CA 1
ATOM 6670 C C . ASN C 1 313 ? 282.361 510.736 233.037 1.00 26.72 313 ASN C C 1
ATOM 6671 O O . ASN C 1 313 ? 282.992 511.340 233.907 1.00 26.72 313 ASN C O 1
ATOM 6676 N N . PRO C 1 314 ? 281.783 509.561 233.282 1.00 26.48 314 PRO C N 1
ATOM 6677 C CA . PRO C 1 314 ? 281.888 508.942 234.608 1.00 26.48 314 PRO C CA 1
ATOM 6678 C C . PRO C 1 314 ? 283.333 508.784 235.055 1.00 26.48 314 PRO C C 1
ATOM 6679 O O . PRO C 1 314 ? 284.192 508.332 234.298 1.00 26.48 314 PRO C O 1
ATOM 6683 N N . ALA C 1 315 ? 283.594 509.159 236.302 1.00 28.70 315 ALA C N 1
ATOM 6684 C CA . ALA C 1 315 ? 284.930 509.128 236.872 1.00 28.70 315 ALA C CA 1
ATOM 6685 C C . ALA C 1 315 ? 284.889 508.477 238.243 1.00 28.70 315 ALA C C 1
ATOM 6686 O O . ALA C 1 315 ? 283.970 508.718 239.028 1.00 28.70 315 ALA C O 1
ATOM 6688 N N . ASP C 1 316 ? 285.891 507.656 238.526 1.00 34.88 316 ASP C N 1
ATOM 6689 C CA . ASP C 1 316 ? 286.021 507.063 239.847 1.00 34.88 316 ASP C CA 1
ATOM 6690 C C . ASP C 1 316 ? 286.483 508.118 240.844 1.00 34.88 316 ASP C C 1
ATOM 6691 O O . ASP C 1 316 ? 287.491 508.794 240.623 1.00 34.88 316 ASP C O 1
ATOM 6696 N N . THR C 1 317 ? 285.739 508.263 241.941 1.00 36.18 317 THR C N 1
ATOM 6697 C CA . THR C 1 317 ? 286.112 509.210 242.983 1.00 36.18 317 THR C CA 1
ATOM 6698 C C . THR C 1 317 ? 287.211 508.683 243.892 1.00 36.18 317 THR C C 1
ATOM 6699 O O . THR C 1 317 ? 287.854 509.477 244.585 1.00 36.18 317 THR C O 1
ATOM 6703 N N . GLY C 1 318 ? 287.438 507.374 243.911 1.00 37.27 318 GLY C N 1
ATOM 6704 C CA . GLY C 1 318 ? 288.423 506.765 244.769 1.00 37.27 318 GLY C CA 1
ATOM 6705 C C . GLY C 1 318 ? 287.862 506.115 246.015 1.00 37.27 318 GLY C C 1
ATOM 6706 O O . GLY C 1 318 ? 288.567 505.331 246.658 1.00 37.27 318 GLY C O 1
ATOM 6707 N N . HIS C 1 319 ? 286.616 506.414 246.370 1.00 39.35 319 HIS C N 1
ATOM 6708 C CA . HIS C 1 319 ? 285.964 505.857 247.550 1.00 39.35 319 HIS C CA 1
ATOM 6709 C C . HIS C 1 319 ? 284.856 504.884 247.170 1.00 39.35 319 HIS C C 1
ATOM 6710 O O . HIS C 1 319 ? 283.788 504.871 247.784 1.00 39.35 319 HIS C O 1
ATOM 6717 N N . SER C 1 320 ? 285.098 504.073 246.141 1.00 38.93 320 SER C N 1
ATOM 6718 C CA . SER C 1 320 ? 284.161 503.070 245.647 1.00 38.93 320 SER C CA 1
ATOM 6719 C C . SER C 1 320 ? 282.908 503.683 245.033 1.00 38.93 320 SER C C 1
ATOM 6720 O O . SER C 1 320 ? 281.874 503.017 244.943 1.00 38.93 320 SER C O 1
ATOM 6723 N N . THR C 1 321 ? 282.972 504.940 244.603 1.00 34.92 321 THR C N 1
ATOM 6724 C CA . THR C 1 321 ? 281.844 505.608 243.975 1.00 34.92 321 THR C CA 1
ATOM 6725 C C . THR C 1 321 ? 282.279 506.193 242.640 1.00 34.92 321 THR C C 1
ATOM 6726 O O . THR C 1 321 ? 283.462 506.443 242.403 1.00 34.92 321 THR C O 1
ATOM 6730 N N . VAL C 1 322 ? 281.304 506.405 241.764 1.00 30.46 322 VAL C N 1
ATOM 6731 C CA . VAL C 1 322 ? 281.530 506.983 240.447 1.00 30.46 322 VAL C CA 1
ATOM 6732 C C . VAL C 1 322 ? 280.678 508.237 240.323 1.00 30.46 322 VAL C C 1
ATOM 6733 O O . VAL C 1 322 ? 279.498 508.234 240.685 1.00 30.46 322 VAL C O 1
ATOM 6737 N N . VAL C 1 323 ? 281.279 509.310 239.830 1.00 28.23 323 VAL C N 1
ATOM 6738 C CA . VAL C 1 323 ? 280.582 510.573 239.649 1.00 28.23 323 VAL C CA 1
ATOM 6739 C C . VAL C 1 323 ? 280.626 510.937 238.173 1.00 28.23 323 VAL C C 1
ATOM 6740 O O . VAL C 1 323 ? 281.580 510.617 237.459 1.00 28.23 323 VAL C O 1
ATOM 6744 N N . LEU C 1 324 ? 279.565 511.588 237.713 1.00 26.72 324 LEU C N 1
ATOM 6745 C CA . LEU C 1 324 ? 279.471 512.023 236.331 1.00 26.72 324 LEU C CA 1
ATOM 6746 C C . LEU C 1 324 ? 278.650 513.299 236.285 1.00 26.72 324 LEU C C 1
ATOM 6747 O O . LEU C 1 324 ? 277.953 513.641 237.241 1.00 26.72 324 LEU C O 1
ATOM 6752 N N . GLU C 1 325 ? 278.758 514.021 235.175 1.00 28.89 325 GLU C N 1
ATOM 6753 C CA . GLU C 1 325 ? 277.980 515.236 234.980 1.00 28.89 325 GLU C CA 1
ATOM 6754 C C . GLU C 1 325 ? 277.189 515.115 233.690 1.00 28.89 325 GLU C C 1
ATOM 6755 O O . GLU C 1 325 ? 277.775 515.025 232.608 1.00 28.89 325 GLU C O 1
ATOM 6761 N N . LEU C 1 326 ? 275.868 515.124 233.814 1.00 27.03 326 LEU C N 1
ATOM 6762 C CA . LEU C 1 326 ? 274.961 515.080 232.683 1.00 27.03 326 LEU C CA 1
ATOM 6763 C C . LEU C 1 326 ? 274.657 516.484 232.194 1.00 27.03 326 LEU C C 1
ATOM 6764 O O . LEU C 1 326 ? 274.592 517.434 232.976 1.00 27.03 326 LEU C O 1
ATOM 6769 N N . GLN C 1 327 ? 274.455 516.603 230.889 1.00 30.53 327 GLN C N 1
ATOM 6770 C CA . GLN C 1 327 ? 273.931 517.817 230.289 1.00 30.53 327 GLN C CA 1
ATOM 6771 C C . GLN C 1 327 ? 272.613 517.482 229.611 1.00 30.53 327 GLN C C 1
ATOM 6772 O O . GLN C 1 327 ? 272.535 516.537 228.822 1.00 30.53 327 GLN C O 1
ATOM 6778 N N . TYR C 1 328 ? 271.584 518.252 229.931 1.00 32.61 328 TYR C N 1
ATOM 6779 C CA . TYR C 1 328 ? 270.234 518.046 229.434 1.00 32.61 328 TYR C CA 1
ATOM 6780 C C . TYR C 1 328 ? 269.938 519.114 228.395 1.00 32.61 328 TYR C C 1
ATOM 6781 O O . TYR C 1 328 ? 270.082 520.312 228.672 1.00 32.61 328 TYR C O 1
ATOM 6790 N N . THR C 1 329 ? 269.541 518.672 227.200 1.00 35.23 329 THR C N 1
ATOM 6791 C CA . THR C 1 329 ? 269.219 519.571 226.101 1.00 35.23 329 THR C CA 1
ATOM 6792 C C . THR C 1 329 ? 267.783 520.069 226.153 1.00 35.23 329 THR C C 1
ATOM 6793 O O . THR C 1 329 ? 267.449 521.031 225.456 1.00 35.23 329 THR C O 1
ATOM 6797 N N . GLY C 1 330 ? 266.933 519.439 226.958 1.00 37.44 330 GLY C N 1
ATOM 6798 C CA . GLY C 1 330 ? 265.554 519.861 227.043 1.00 37.44 330 GLY C CA 1
ATOM 6799 C C . GLY C 1 330 ? 265.398 521.185 227.762 1.00 37.44 330 GLY C C 1
ATOM 6800 O O . GLY C 1 330 ? 266.269 521.639 228.502 1.00 37.44 330 GLY C O 1
ATOM 6801 N N . SER C 1 331 ? 264.250 521.818 227.526 1.00 43.06 331 SER C N 1
ATOM 6802 C CA . SER C 1 331 ? 263.935 523.111 228.120 1.00 43.06 331 SER C CA 1
ATOM 6803 C C . SER C 1 331 ? 262.535 523.119 228.719 1.00 43.06 331 SER C C 1
ATOM 6804 O O . SER C 1 331 ? 261.939 524.188 228.879 1.00 43.06 331 SER C O 1
ATOM 6807 N N . ASP C 1 332 ? 262.000 521.943 229.049 1.00 44.75 332 ASP C N 1
ATOM 6808 C CA . ASP C 1 332 ? 260.610 521.847 229.480 1.00 44.75 332 ASP C CA 1
ATOM 6809 C C . ASP C 1 332 ? 260.424 522.358 230.903 1.00 44.75 332 ASP C C 1
ATOM 6810 O O . ASP C 1 332 ? 259.407 522.992 231.213 1.00 44.75 332 ASP C O 1
ATOM 6815 N N . GLY C 1 333 ? 261.383 522.091 231.783 1.00 41.16 333 GLY C N 1
ATOM 6816 C CA . GLY C 1 333 ? 261.299 522.541 233.150 1.00 41.16 333 GLY C CA 1
ATOM 6817 C C . GLY C 1 333 ? 261.936 521.558 234.103 1.00 41.16 333 GLY C C 1
ATOM 6818 O O . GLY C 1 333 ? 262.692 520.670 233.699 1.00 41.16 333 GLY C O 1
ATOM 6819 N N . PRO C 1 334 ? 261.653 521.705 235.396 1.00 36.76 334 PRO C N 1
ATOM 6820 C CA . PRO C 1 334 ? 262.148 520.728 236.376 1.00 36.76 334 PRO C CA 1
ATOM 6821 C C . PRO C 1 334 ? 261.585 519.345 236.093 1.00 36.76 334 PRO C C 1
ATOM 6822 O O . PRO C 1 334 ? 260.371 519.150 236.038 1.00 36.76 334 PRO C O 1
ATOM 6826 N N . CYS C 1 335 ? 262.480 518.380 235.910 1.00 33.10 335 CYS C N 1
ATOM 6827 C CA . CYS C 1 335 ? 262.074 517.024 235.582 1.00 33.10 335 CYS C CA 1
ATOM 6828 C C . CYS C 1 335 ? 263.019 516.031 236.238 1.00 33.10 335 CYS C C 1
ATOM 6829 O O . CYS C 1 335 ? 264.181 516.339 236.505 1.00 33.10 335 CYS C O 1
ATOM 6832 N N . LYS C 1 336 ? 262.503 514.835 236.495 1.00 29.62 336 LYS C N 1
ATOM 6833 C CA . LYS C 1 336 ? 263.302 513.770 237.079 1.00 29.62 336 LYS C CA 1
ATOM 6834 C C . LYS C 1 336 ? 264.203 513.146 236.022 1.00 29.62 336 LYS C C 1
ATOM 6835 O O . LYS C 1 336 ? 263.778 512.898 234.891 1.00 29.62 336 LYS C O 1
ATOM 6841 N N . ILE C 1 337 ? 265.450 512.887 236.396 1.00 27.83 337 ILE C N 1
ATOM 6842 C CA . ILE C 1 337 ? 266.465 512.401 235.467 1.00 27.83 337 ILE C CA 1
ATOM 6843 C C . ILE C 1 337 ? 266.397 510.877 235.434 1.00 27.83 337 ILE C C 1
ATOM 6844 O O . ILE C 1 337 ? 266.530 510.244 236.491 1.00 27.83 337 ILE C O 1
ATOM 6849 N N . PRO C 1 338 ? 266.197 510.260 234.272 1.00 26.31 338 PRO C N 1
ATOM 6850 C CA . PRO C 1 338 ? 266.265 508.796 234.196 1.00 26.31 338 PRO C CA 1
ATOM 6851 C C . PRO C 1 338 ? 267.698 508.298 234.170 1.00 26.31 338 PRO C C 1
ATOM 6852 O O . PRO C 1 338 ? 268.364 508.356 233.134 1.00 26.31 338 PRO C O 1
ATOM 6856 N N . ILE C 1 339 ? 268.180 507.784 235.293 1.00 26.00 339 ILE C N 1
ATOM 6857 C CA . ILE C 1 339 ? 269.562 507.338 235.391 1.00 26.00 339 ILE C CA 1
ATOM 6858 C C . ILE C 1 339 ? 269.637 506.267 236.465 1.00 26.00 339 ILE C C 1
ATOM 6859 O O . ILE C 1 339 ? 268.961 506.353 237.493 1.00 26.00 339 ILE C O 1
ATOM 6864 N N . SER C 1 340 ? 270.437 505.238 236.208 1.00 27.56 340 SER C N 1
ATOM 6865 C CA . SER C 1 340 ? 270.517 504.117 237.134 1.00 27.56 340 SER C CA 1
ATOM 6866 C C . SER C 1 340 ? 271.765 503.297 236.847 1.00 27.56 340 SER C C 1
ATOM 6867 O O . SER C 1 340 ? 272.448 503.489 235.840 1.00 27.56 340 SER C O 1
ATOM 6870 N N . ILE C 1 341 ? 272.056 502.382 237.766 1.00 30.83 341 ILE C N 1
ATOM 6871 C CA . ILE C 1 341 ? 273.075 501.355 237.594 1.00 30.83 341 ILE C CA 1
ATOM 6872 C C . ILE C 1 341 ? 272.363 500.018 237.490 1.00 30.83 341 ILE C C 1
ATOM 6873 O O . ILE C 1 341 ? 271.556 499.672 238.358 1.00 30.83 341 ILE C O 1
ATOM 6878 N N . VAL C 1 342 ? 272.660 499.267 236.436 1.00 31.42 342 VAL C N 1
ATOM 6879 C CA . VAL C 1 342 ? 272.006 497.988 236.201 1.00 31.42 342 VAL C CA 1
ATOM 6880 C C . VAL C 1 342 ? 273.060 496.906 236.029 1.00 31.42 342 VAL C C 1
ATOM 6881 O O . VAL C 1 342 ? 274.203 497.175 235.651 1.00 31.42 342 VAL C O 1
ATOM 6885 N N . ALA C 1 343 ? 272.665 495.669 236.332 1.00 33.04 343 ALA C N 1
ATOM 6886 C CA . ALA C 1 343 ? 273.572 494.539 236.165 1.00 33.04 343 ALA C CA 1
ATOM 6887 C C . ALA C 1 343 ? 273.795 494.225 234.693 1.00 33.04 343 ALA C C 1
ATOM 6888 O O . ALA C 1 343 ? 274.905 493.858 234.292 1.00 33.04 343 ALA C O 1
ATOM 6890 N N . SER C 1 344 ? 272.754 494.358 233.878 1.00 34.95 344 SER C N 1
ATOM 6891 C CA . SER C 1 344 ? 272.849 494.124 232.446 1.00 34.95 344 SER C CA 1
ATOM 6892 C C . SER C 1 344 ? 271.724 494.886 231.766 1.00 34.95 344 SER C C 1
ATOM 6893 O O . SER C 1 344 ? 270.757 495.298 232.408 1.00 34.95 344 SER C O 1
ATOM 6896 N N . LEU C 1 345 ? 271.862 495.073 230.455 1.00 34.73 345 LEU C N 1
ATOM 6897 C CA . LEU C 1 345 ? 270.856 495.827 229.719 1.00 34.73 345 LEU C CA 1
ATOM 6898 C C . LEU C 1 345 ? 269.567 495.045 229.511 1.00 34.73 345 LEU C C 1
ATOM 6899 O O . LEU C 1 345 ? 268.562 495.640 229.108 1.00 34.73 345 LEU C O 1
ATOM 6904 N N . SER C 1 346 ? 269.567 493.737 229.767 1.00 38.75 346 SER C N 1
ATOM 6905 C CA . SER C 1 346 ? 268.328 492.971 229.701 1.00 38.75 346 SER C CA 1
ATOM 6906 C C . SER C 1 346 ? 267.461 493.201 230.933 1.00 38.75 346 SER C C 1
ATOM 6907 O O . SER C 1 346 ? 266.230 493.249 230.830 1.00 38.75 346 SER C O 1
ATOM 6910 N N . ASP C 1 347 ? 268.082 493.343 232.099 1.00 38.64 347 ASP C N 1
ATOM 6911 C CA . ASP C 1 347 ? 267.386 493.544 233.367 1.00 38.64 347 ASP C CA 1
ATOM 6912 C C . ASP C 1 347 ? 267.742 494.934 233.883 1.00 38.64 347 ASP C C 1
ATOM 6913 O O . ASP C 1 347 ? 268.842 495.152 234.395 1.00 38.64 347 ASP C O 1
ATOM 6918 N N . LEU C 1 348 ? 266.799 495.870 233.768 1.00 35.62 348 LEU C N 1
ATOM 6919 C CA . LEU C 1 348 ? 267.044 497.267 234.102 1.00 35.62 348 LEU C CA 1
ATOM 6920 C C . LEU C 1 348 ? 266.720 497.600 235.554 1.00 35.62 348 LEU C C 1
ATOM 6921 O O . LEU C 1 348 ? 266.420 498.759 235.866 1.00 35.62 348 LEU C O 1
ATOM 6926 N N . THR C 1 349 ? 266.782 496.626 236.447 1.00 35.80 349 THR C N 1
ATOM 6927 C CA . THR C 1 349 ? 266.519 496.875 237.859 1.00 35.80 349 THR C CA 1
ATOM 6928 C C . THR C 1 349 ? 267.745 497.501 238.516 1.00 35.80 349 THR C C 1
ATOM 6929 O O . THR C 1 349 ? 268.841 496.942 238.420 1.00 35.80 349 THR C O 1
ATOM 6933 N N . PRO C 1 350 ? 267.603 498.650 239.179 1.00 34.12 350 PRO C N 1
ATOM 6934 C CA . PRO C 1 350 ? 268.760 499.279 239.830 1.00 34.12 350 PRO C CA 1
ATOM 6935 C C . PRO C 1 350 ? 269.366 498.378 240.897 1.00 34.12 350 PRO C C 1
ATOM 6936 O O . PRO C 1 350 ? 268.656 497.676 241.618 1.00 34.12 350 PRO C O 1
ATOM 6940 N N . ILE C 1 351 ? 270.695 498.411 241.000 1.00 35.14 351 ILE C N 1
ATOM 6941 C CA . ILE C 1 351 ? 271.418 497.437 241.812 1.00 35.14 351 ILE C CA 1
ATOM 6942 C C . ILE C 1 351 ? 272.321 498.098 242.845 1.00 35.14 351 ILE C C 1
ATOM 6943 O O . ILE C 1 351 ? 272.631 497.497 243.880 1.00 35.14 351 ILE C O 1
ATOM 6948 N N . GLY C 1 352 ? 272.757 499.321 242.584 1.00 37.05 352 GLY C N 1
ATOM 6949 C CA . GLY C 1 352 ? 273.687 500.010 243.459 1.00 37.05 352 GLY C CA 1
ATOM 6950 C C . GLY C 1 352 ? 272.998 500.827 244.529 1.00 37.05 352 GLY C C 1
ATOM 6951 O O . GLY C 1 352 ? 271.888 500.515 244.967 1.00 37.05 352 GLY C O 1
ATOM 6952 N N . ARG C 1 353 ? 273.674 501.884 244.970 1.00 38.87 353 ARG C N 1
ATOM 6953 C CA . ARG C 1 353 ? 273.051 502.909 245.790 1.00 38.87 353 ARG C CA 1
ATOM 6954 C C . ARG C 1 353 ? 273.357 504.270 245.192 1.00 38.87 353 ARG C C 1
ATOM 6955 O O . ARG C 1 353 ? 274.406 504.477 244.580 1.00 38.87 353 ARG C O 1
ATOM 6963 N N . MET C 1 354 ? 272.425 505.194 245.369 1.00 38.97 354 MET C N 1
ATOM 6964 C CA . MET C 1 354 ? 272.500 506.505 244.747 1.00 38.97 354 MET C CA 1
ATOM 6965 C C . MET C 1 354 ? 272.941 507.512 245.799 1.00 38.97 354 MET C C 1
ATOM 6966 O O . MET C 1 354 ? 272.213 507.760 246.764 1.00 38.97 354 MET C O 1
ATOM 6971 N N . VAL C 1 355 ? 274.136 508.076 245.627 1.00 35.49 355 VAL C N 1
ATOM 6972 C CA . VAL C 1 355 ? 274.577 509.134 246.529 1.00 35.49 355 VAL C CA 1
ATOM 6973 C C . VAL C 1 355 ? 273.734 510.385 246.319 1.00 35.49 355 VAL C C 1
ATOM 6974 O O . VAL C 1 355 ? 273.219 510.975 247.274 1.00 35.49 355 VAL C O 1
ATOM 6978 N N . THR C 1 356 ? 273.563 510.796 245.069 1.00 34.67 356 THR C N 1
ATOM 6979 C CA . THR C 1 356 ? 272.545 511.781 244.722 1.00 34.67 356 THR C CA 1
ATOM 6980 C C . THR C 1 356 ? 271.209 511.051 244.708 1.00 34.67 356 THR C C 1
ATOM 6981 O O . THR C 1 356 ? 270.919 510.286 243.788 1.00 34.67 356 THR C O 1
ATOM 6985 N N . ALA C 1 357 ? 270.392 511.277 245.738 1.00 36.92 357 ALA C N 1
ATOM 6986 C CA . ALA C 1 357 ? 269.277 510.376 246.013 1.00 36.92 357 ALA C CA 1
ATOM 6987 C C . ALA C 1 357 ? 268.271 510.351 244.868 1.00 36.92 357 ALA C C 1
ATOM 6988 O O . ALA C 1 357 ? 267.919 509.280 244.362 1.00 36.92 357 ALA C O 1
ATOM 6990 N N . ASN C 1 358 ? 267.797 511.517 244.444 1.00 35.74 358 ASN C N 1
ATOM 6991 C CA . ASN C 1 358 ? 266.782 511.621 243.396 1.00 35.74 358 ASN C CA 1
ATOM 6992 C C . ASN C 1 358 ? 267.220 512.685 242.403 1.00 35.74 358 ASN C C 1
ATOM 6993 O O . ASN C 1 358 ? 266.746 513.827 242.452 1.00 35.74 358 ASN C O 1
ATOM 6998 N N . PRO C 1 359 ? 268.134 512.348 241.495 1.00 31.41 359 PRO C N 1
ATOM 6999 C CA . PRO C 1 359 ? 268.658 513.357 240.569 1.00 31.41 359 PRO C CA 1
ATOM 7000 C C . PRO C 1 359 ? 267.550 513.964 239.726 1.00 31.41 359 PRO C C 1
ATOM 7001 O O . PRO C 1 359 ? 266.640 513.272 239.267 1.00 31.41 359 PRO C O 1
ATOM 7005 N N . TYR C 1 360 ? 267.632 515.274 239.529 1.00 31.09 360 TYR C N 1
ATOM 7006 C CA . TYR C 1 360 ? 266.630 515.976 238.750 1.00 31.09 360 TYR C CA 1
ATOM 7007 C C . TYR C 1 360 ? 267.244 517.239 238.172 1.00 31.09 360 TYR C C 1
ATOM 7008 O O . TYR C 1 360 ? 268.206 517.786 238.714 1.00 31.09 360 TYR C O 1
ATOM 7017 N N . VAL C 1 361 ? 266.685 517.686 237.056 1.00 32.24 361 VAL C N 1
ATOM 7018 C CA . VAL C 1 361 ? 267.057 518.969 236.475 1.00 32.24 361 VAL C CA 1
ATOM 7019 C C . VAL C 1 361 ? 266.270 520.046 237.203 1.00 32.24 361 VAL C C 1
ATOM 7020 O O . VAL C 1 361 ? 265.037 520.037 237.195 1.00 32.24 361 VAL C O 1
ATOM 7024 N N . ALA C 1 362 ? 266.977 520.968 237.849 1.00 35.94 362 ALA C N 1
ATOM 7025 C CA . ALA C 1 362 ? 266.306 521.936 238.705 1.00 35.94 362 ALA C CA 1
ATOM 7026 C C . ALA C 1 362 ? 265.734 523.119 237.940 1.00 35.94 362 ALA C C 1
ATOM 7027 O O . ALA C 1 362 ? 264.793 523.753 238.428 1.00 35.94 362 ALA C O 1
ATOM 7029 N N . SER C 1 363 ? 266.261 523.426 236.761 1.00 41.23 363 SER C N 1
ATOM 7030 C CA . SER C 1 363 ? 265.890 524.630 236.036 1.00 41.23 363 SER C CA 1
ATOM 7031 C C . SER C 1 363 ? 265.128 524.288 234.763 1.00 41.23 363 SER C C 1
ATOM 7032 O O . SER C 1 363 ? 265.098 523.143 234.308 1.00 41.23 363 SER C O 1
ATOM 7035 N N . SER C 1 364 ? 264.505 525.316 234.192 1.00 45.26 364 SER C N 1
ATOM 7036 C CA . SER C 1 364 ? 263.768 525.210 232.942 1.00 45.26 364 SER C CA 1
ATOM 7037 C C . SER C 1 364 ? 264.557 525.739 231.753 1.00 45.26 364 SER C C 1
ATOM 7038 O O . SER C 1 364 ? 263.993 525.896 230.666 1.00 45.26 364 SER C O 1
ATOM 7041 N N . GLU C 1 365 ? 265.841 526.023 231.934 1.00 46.14 365 GLU C N 1
ATOM 7042 C CA . GLU C 1 365 ? 266.695 526.492 230.854 1.00 46.14 365 GLU C CA 1
ATOM 7043 C C . GLU C 1 365 ? 267.355 525.314 230.153 1.00 46.14 365 GLU C C 1
ATOM 7044 O O . GLU C 1 365 ? 267.715 524.320 230.788 1.00 46.14 365 GLU C O 1
ATOM 7050 N N . ALA C 1 366 ? 267.502 525.428 228.836 1.00 41.66 366 ALA C N 1
ATOM 7051 C CA . ALA C 1 366 ? 268.108 524.363 228.054 1.00 41.66 366 ALA C CA 1
ATOM 7052 C C . ALA C 1 366 ? 269.575 524.184 228.423 1.00 41.66 366 ALA C C 1
ATOM 7053 O O . ALA C 1 366 ? 270.239 525.110 228.896 1.00 41.66 366 ALA C O 1
ATOM 7055 N N . ASN C 1 367 ? 270.068 522.962 228.215 1.00 37.74 367 ASN C N 1
ATOM 7056 C CA . ASN C 1 367 ? 271.472 522.613 228.436 1.00 37.74 367 ASN C CA 1
ATOM 7057 C C . ASN C 1 367 ? 271.857 522.733 229.906 1.00 37.74 367 ASN C C 1
ATOM 7058 O O . ASN C 1 367 ? 272.898 523.296 230.243 1.00 37.74 367 ASN C O 1
ATOM 7063 N N . ALA C 1 368 ? 271.021 522.199 230.788 1.00 32.63 368 ALA C N 1
ATOM 7064 C CA . ALA C 1 368 ? 271.337 522.243 232.208 1.00 32.63 368 ALA C CA 1
ATOM 7065 C C . ALA C 1 368 ? 272.325 521.142 232.565 1.00 32.63 368 ALA C C 1
ATOM 7066 O O . ALA C 1 368 ? 272.298 520.050 232.004 1.00 32.63 368 ALA C O 1
ATOM 7068 N N . LYS C 1 369 ? 273.198 521.428 233.521 1.00 28.82 369 LYS C N 1
ATOM 7069 C CA . LYS C 1 369 ? 274.214 520.477 233.944 1.00 28.82 369 LYS C CA 1
ATOM 7070 C C . LYS C 1 369 ? 273.904 519.987 235.349 1.00 28.82 369 LYS C C 1
ATOM 7071 O O . LYS C 1 369 ? 273.651 520.790 236.251 1.00 28.82 369 LYS C O 1
ATOM 7077 N N . VAL C 1 370 ? 273.905 518.669 235.523 1.00 26.81 370 VAL C N 1
ATOM 7078 C CA . VAL C 1 370 ? 273.570 518.041 236.793 1.00 26.81 370 VAL C CA 1
ATOM 7079 C C . VAL C 1 370 ? 274.657 517.038 237.142 1.00 26.81 370 VAL C C 1
ATOM 7080 O O . VAL C 1 370 ? 274.971 516.153 236.342 1.00 26.81 370 VAL C O 1
ATOM 7084 N N . LEU C 1 371 ? 275.214 517.164 238.339 1.00 28.00 371 LEU C N 1
ATOM 7085 C CA . LEU C 1 371 ? 276.214 516.232 238.835 1.00 28.00 371 LEU C CA 1
ATOM 7086 C C . LEU C 1 371 ? 275.524 515.099 239.583 1.00 28.00 371 LEU C C 1
ATOM 7087 O O . LEU C 1 371 ? 274.699 515.346 240.466 1.00 28.00 371 LEU C O 1
ATOM 7092 N N . VAL C 1 372 ? 275.849 513.861 239.222 1.00 27.79 372 VAL C N 1
ATOM 7093 C CA . VAL C 1 372 ? 275.275 512.682 239.859 1.00 27.79 372 VAL C CA 1
ATOM 7094 C C . VAL C 1 372 ? 276.407 511.794 240.351 1.00 27.79 372 VAL C C 1
ATOM 7095 O O . VAL C 1 372 ? 277.325 511.472 239.589 1.00 27.79 372 VAL C O 1
ATOM 7099 N N . GLU C 1 373 ? 276.334 511.387 241.615 1.00 34.04 373 GLU C N 1
ATOM 7100 C CA . GLU C 1 373 ? 277.264 510.425 242.185 1.00 34.04 373 GLU C CA 1
ATOM 7101 C C . GLU C 1 373 ? 276.515 509.156 242.562 1.00 34.04 373 GLU C C 1
ATOM 7102 O O . GLU C 1 373 ? 275.370 509.210 243.017 1.00 34.04 373 GLU C O 1
ATOM 7108 N N . MET C 1 374 ? 277.167 508.014 242.363 1.00 34.83 374 MET C N 1
ATOM 7109 C CA . MET C 1 374 ? 276.549 506.714 242.548 1.00 34.83 374 MET C CA 1
ATOM 7110 C C . MET C 1 374 ? 277.555 505.772 243.180 1.00 34.83 374 MET C C 1
ATOM 7111 O O . MET C 1 374 ? 278.765 505.965 243.073 1.00 34.83 374 MET C O 1
ATOM 7116 N N . GLU C 1 375 ? 277.043 504.727 243.825 1.00 35.96 375 GLU C N 1
ATOM 7117 C CA . GLU C 1 375 ? 277.878 503.662 244.375 1.00 35.96 375 GLU C CA 1
ATOM 7118 C C . GLU C 1 375 ? 277.534 502.365 243.658 1.00 35.96 375 GLU C C 1
ATOM 7119 O O . GLU C 1 375 ? 276.605 501.650 244.060 1.00 35.96 375 GLU C O 1
ATOM 7125 N N . PRO C 1 376 ? 278.258 502.018 242.601 1.00 34.24 376 PRO C N 1
ATOM 7126 C CA . PRO C 1 376 ? 277.989 500.771 241.897 1.00 34.24 376 PRO C CA 1
ATOM 7127 C C . PRO C 1 376 ? 278.487 499.585 242.700 1.00 34.24 376 PRO C C 1
ATOM 7128 O O . PRO C 1 376 ? 279.311 499.743 243.612 1.00 34.24 376 PRO C O 1
ATOM 7132 N N . PRO C 1 377 ? 278.003 498.386 242.407 1.00 35.21 377 PRO C N 1
ATOM 7133 C CA . PRO C 1 377 ? 278.532 497.193 243.067 1.00 35.21 377 PRO C CA 1
ATOM 7134 C C . PRO C 1 377 ? 279.866 496.781 242.461 1.00 35.21 377 PRO C C 1
ATOM 7135 O O . PRO C 1 377 ? 280.291 497.276 241.418 1.00 35.21 377 PRO C O 1
ATOM 7139 N N . PHE C 1 378 ? 280.528 495.859 243.148 1.00 39.81 378 PHE C N 1
ATOM 7140 C CA . PHE C 1 378 ? 281.789 495.332 242.656 1.00 39.81 378 PHE C CA 1
ATOM 7141 C C . PHE C 1 378 ? 281.563 494.524 241.386 1.00 39.81 378 PHE C C 1
ATOM 7142 O O . PHE C 1 378 ? 280.546 493.843 241.236 1.00 39.81 378 PHE C O 1
ATOM 7150 N N . GLY C 1 379 ? 282.518 494.605 240.468 1.00 36.46 379 GLY C N 1
ATOM 7151 C CA . GLY C 1 379 ? 282.400 493.887 239.216 1.00 36.46 379 GLY C CA 1
ATOM 7152 C C . GLY C 1 379 ? 281.913 494.762 238.085 1.00 36.46 379 GLY C C 1
ATOM 7153 O O . GLY C 1 379 ? 282.200 495.959 238.053 1.00 36.46 379 GLY C O 1
ATOM 7154 N N . ASP C 1 380 ? 281.172 494.181 237.150 1.00 35.41 380 ASP C N 1
ATOM 7155 C CA . ASP C 1 380 ? 280.714 494.897 235.971 1.00 35.41 380 ASP C CA 1
ATOM 7156 C C . ASP C 1 380 ? 279.278 495.360 236.161 1.00 35.41 380 ASP C C 1
ATOM 7157 O O . ASP C 1 380 ? 278.442 494.628 236.699 1.00 35.41 380 ASP C O 1
ATOM 7162 N N . SER C 1 381 ? 279.000 496.581 235.720 1.00 30.96 381 SER C N 1
ATOM 7163 C CA . SER C 1 381 ? 277.650 497.117 235.738 1.00 30.96 381 SER C CA 1
ATOM 7164 C C . SER C 1 381 ? 277.541 498.138 234.617 1.00 30.96 381 SER C C 1
ATOM 7165 O O . SER C 1 381 ? 278.503 498.399 233.895 1.00 30.96 381 SER C O 1
ATOM 7168 N N . TYR C 1 382 ? 276.356 498.711 234.465 1.00 29.57 382 TYR C N 1
ATOM 7169 C CA . TYR C 1 382 ? 276.123 499.688 233.415 1.00 29.57 382 TYR C CA 1
ATOM 7170 C C . TYR C 1 382 ? 275.446 500.911 234.000 1.00 29.57 382 TYR C C 1
ATOM 7171 O O . TYR C 1 382 ? 274.464 500.789 234.737 1.00 29.57 382 TYR C O 1
ATOM 7180 N N . ILE C 1 383 ? 275.983 502.080 233.679 1.00 26.36 383 ILE C N 1
ATOM 7181 C CA . ILE C 1 383 ? 275.291 503.337 233.914 1.00 26.36 383 ILE C CA 1
ATOM 7182 C C . ILE C 1 383 ? 274.358 503.571 232.736 1.00 26.36 383 ILE C C 1
ATOM 7183 O O . ILE C 1 383 ? 274.807 503.704 231.593 1.00 26.36 383 ILE C O 1
ATOM 7188 N N . VAL C 1 384 ? 273.060 503.602 233.009 1.00 25.60 384 VAL C N 1
ATOM 7189 C CA . VAL C 1 384 ? 272.038 503.789 231.991 1.00 25.60 384 VAL C CA 1
ATOM 7190 C C . VAL C 1 384 ? 271.400 505.149 232.213 1.00 25.60 384 VAL C C 1
ATOM 7191 O O . VAL C 1 384 ? 270.940 505.451 233.320 1.00 25.60 384 VAL C O 1
ATOM 7195 N N . VAL C 1 385 ? 271.388 505.970 231.168 1.00 25.30 385 VAL C N 1
ATOM 7196 C CA . VAL C 1 385 ? 270.784 507.296 231.206 1.00 25.30 385 VAL C CA 1
ATOM 7197 C C . VAL C 1 385 ? 269.754 507.370 230.091 1.00 25.30 385 VAL C C 1
ATOM 7198 O O . VAL C 1 385 ? 270.095 507.200 228.919 1.00 25.30 385 VAL C O 1
ATOM 7202 N N . GLY C 1 386 ? 268.508 507.639 230.446 1.00 26.06 386 GLY C N 1
ATOM 7203 C CA . GLY C 1 386 ? 267.466 507.744 229.448 1.00 26.06 386 GLY C CA 1
ATOM 7204 C C . GLY C 1 386 ? 266.837 506.410 229.110 1.00 26.06 386 GLY C C 1
ATOM 7205 O O . GLY C 1 386 ? 267.164 505.358 229.666 1.00 26.06 386 GLY C O 1
ATOM 7206 N N . ARG C 1 387 ? 265.898 506.464 228.169 1.00 28.12 387 ARG C N 1
ATOM 7207 C CA . ARG C 1 387 ? 265.125 505.295 227.778 1.00 28.12 387 ARG C CA 1
ATOM 7208 C C . ARG C 1 387 ? 264.992 505.246 226.264 1.00 28.12 387 ARG C C 1
ATOM 7209 O O . ARG C 1 387 ? 264.936 506.281 225.596 1.00 28.12 387 ARG C O 1
ATOM 7217 N N . GLY C 1 388 ? 264.936 504.031 225.734 1.00 29.64 388 GLY C N 1
ATOM 7218 C CA . GLY C 1 388 ? 264.652 503.861 224.318 1.00 29.64 388 GLY C CA 1
ATOM 7219 C C . GLY C 1 388 ? 265.832 504.246 223.451 1.00 29.64 388 GLY C C 1
ATOM 7220 O O . GLY C 1 388 ? 266.979 503.876 223.721 1.00 29.64 388 GLY C O 1
ATOM 7221 N N . ASP C 1 389 ? 265.551 504.993 222.386 1.00 32.35 389 ASP C N 1
ATOM 7222 C CA . ASP C 1 389 ? 266.586 505.390 221.442 1.00 32.35 389 ASP C CA 1
ATOM 7223 C C . ASP C 1 389 ? 267.486 506.497 221.971 1.00 32.35 389 ASP C C 1
ATOM 7224 O O . ASP C 1 389 ? 268.557 506.723 221.400 1.00 32.35 389 ASP C O 1
ATOM 7229 N N . LYS C 1 390 ? 267.084 507.187 223.033 1.00 29.04 390 LYS C N 1
ATOM 7230 C CA . LYS C 1 390 ? 267.916 508.196 223.669 1.00 29.04 390 LYS C CA 1
ATOM 7231 C C . LYS C 1 390 ? 268.790 507.617 224.768 1.00 29.04 390 LYS C C 1
ATOM 7232 O O . LYS C 1 390 ? 269.557 508.358 225.387 1.00 29.04 390 LYS C O 1
ATOM 7238 N N . GLN C 1 391 ? 268.697 506.318 225.013 1.00 27.12 391 GLN C N 1
ATOM 7239 C CA . GLN C 1 391 ? 269.399 505.703 226.126 1.00 27.12 391 GLN C CA 1
ATOM 7240 C C . GLN C 1 391 ? 270.899 505.651 225.864 1.00 27.12 391 GLN C C 1
ATOM 7241 O O . GLN C 1 391 ? 271.345 505.207 224.804 1.00 27.12 391 GLN C O 1
ATOM 7247 N N . ILE C 1 392 ? 271.672 506.109 226.841 1.00 26.61 392 ILE C N 1
ATOM 7248 C CA . ILE C 1 392 ? 273.124 506.011 226.844 1.00 26.61 392 ILE C CA 1
ATOM 7249 C C . ILE C 1 392 ? 273.504 504.925 227.833 1.00 26.61 392 ILE C C 1
ATOM 7250 O O . ILE C 1 392 ? 273.124 504.984 229.009 1.00 26.61 392 ILE C O 1
ATOM 7255 N N . ASN C 1 393 ? 274.241 503.932 227.355 1.00 28.39 393 ASN C N 1
ATOM 7256 C CA . ASN C 1 393 ? 274.767 502.863 228.186 1.00 28.39 393 ASN C CA 1
ATOM 7257 C C . ASN C 1 393 ? 276.270 503.044 228.305 1.00 28.39 393 ASN C C 1
ATOM 7258 O O . ASN C 1 393 ? 276.962 503.191 227.293 1.00 28.39 393 ASN C O 1
ATOM 7263 N N . HIS C 1 394 ? 276.771 503.043 229.535 1.00 27.52 394 HIS C N 1
ATOM 7264 C CA . HIS C 1 394 ? 278.194 503.210 229.795 1.00 27.52 394 HIS C CA 1
ATOM 7265 C C . HIS C 1 394 ? 278.637 502.073 230.700 1.00 27.52 394 HIS C C 1
ATOM 7266 O O . HIS C 1 394 ? 278.194 501.984 231.846 1.00 27.52 394 HIS C O 1
ATOM 7273 N N . HIS C 1 395 ? 279.497 501.200 230.188 1.00 30.43 395 HIS C N 1
ATOM 7274 C CA . HIS C 1 395 ? 279.969 500.082 230.989 1.00 30.43 395 HIS C CA 1
ATOM 7275 C C . HIS C 1 395 ? 280.932 500.576 232.057 1.00 30.43 395 HIS C C 1
ATOM 7276 O O . HIS C 1 395 ? 281.837 501.365 231.775 1.00 30.43 395 HIS C O 1
ATOM 7283 N N . TRP C 1 396 ? 280.740 500.111 233.285 1.00 30.36 396 TRP C N 1
ATOM 7284 C CA . TRP C 1 396 ? 281.589 500.483 234.402 1.00 30.36 396 TRP C CA 1
ATOM 7285 C C . TRP C 1 396 ? 282.101 499.224 235.075 1.00 30.36 396 TRP C C 1
ATOM 7286 O O . TRP C 1 396 ? 281.321 498.320 235.390 1.00 30.36 396 TRP C O 1
ATOM 7297 N N . HIS C 1 397 ? 283.405 499.167 235.300 1.00 35.21 397 HIS C N 1
ATOM 7298 C CA . HIS C 1 397 ? 284.009 498.112 236.097 1.00 35.21 397 HIS C CA 1
ATOM 7299 C C . HIS C 1 397 ? 284.486 498.698 237.414 1.00 35.21 397 HIS C C 1
ATOM 7300 O O . HIS C 1 397 ? 285.136 499.748 237.433 1.00 35.21 397 HIS C O 1
ATOM 7307 N N . LYS C 1 398 ? 284.155 498.023 238.508 1.00 36.34 398 LYS C N 1
ATOM 7308 C CA . LYS C 1 398 ? 284.588 498.407 239.842 1.00 36.34 398 LYS C CA 1
ATOM 7309 C C . LYS C 1 398 ? 285.457 497.289 240.395 1.00 36.34 398 LYS C C 1
ATOM 7310 O O . LYS C 1 398 ? 284.974 496.172 240.610 1.00 36.34 398 LYS C O 1
ATOM 7316 N N . ALA C 1 399 ? 286.733 497.588 240.609 1.00 40.94 399 ALA C N 1
ATOM 7317 C CA . ALA C 1 399 ? 287.676 496.595 241.094 1.00 40.94 399 ALA C CA 1
ATOM 7318 C C . ALA C 1 399 ? 287.516 496.382 242.592 1.00 40.94 399 ALA C C 1
ATOM 7319 O O . ALA C 1 399 ? 287.107 497.280 243.332 1.00 40.94 399 ALA C O 1
ATOM 7321 N N . GLY C 1 400 ? 287.845 495.179 243.032 1.00 44.06 400 GLY C N 1
ATOM 7322 C CA . GLY C 1 400 ? 287.799 494.823 244.432 1.00 44.06 400 GLY C CA 1
ATOM 7323 C C . GLY C 1 400 ? 286.692 493.829 244.726 1.00 44.06 400 GLY C C 1
ATOM 7324 O O . GLY C 1 400 ? 286.000 493.330 243.835 1.00 44.06 400 GLY C O 1
ATOM 7325 N N . SER C 1 401 ? 286.536 493.542 246.013 1.00 48.60 401 SER C N 1
ATOM 7326 C CA . SER C 1 401 ? 285.499 492.636 246.477 1.00 48.60 401 SER C CA 1
ATOM 7327 C C . SER C 1 401 ? 285.039 493.095 247.850 1.00 48.60 401 SER C C 1
ATOM 7328 O O . SER C 1 401 ? 285.685 493.918 248.502 1.00 48.60 401 SER C O 1
ATOM 7331 N N . SER C 1 402 ? 283.899 492.556 248.280 1.00 50.99 402 SER C N 1
ATOM 7332 C CA . SER C 1 402 ? 283.378 492.893 249.598 1.00 50.99 402 SER C CA 1
ATOM 7333 C C . SER C 1 402 ? 284.303 492.415 250.710 1.00 50.99 402 SER C C 1
ATOM 7334 O O . SER C 1 402 ? 284.368 493.043 251.770 1.00 50.99 402 SER C O 1
ATOM 7337 N N . ILE C 1 403 ? 285.018 491.309 250.498 1.00 53.27 403 ILE C N 1
ATOM 7338 C CA . ILE C 1 403 ? 285.937 490.815 251.520 1.00 53.27 403 ILE C CA 1
ATOM 7339 C C . ILE C 1 403 ? 287.103 491.782 251.698 1.00 53.27 403 ILE C C 1
ATOM 7340 O O . ILE C 1 403 ? 287.452 492.167 252.823 1.00 53.27 403 ILE C O 1
ATOM 7345 N N . GLY C 1 404 ? 287.718 492.194 250.588 1.00 51.96 404 GLY C N 1
ATOM 7346 C CA . GLY C 1 404 ? 288.760 493.202 250.666 1.00 51.96 404 GLY C CA 1
ATOM 7347 C C . GLY C 1 404 ? 288.244 494.517 251.209 1.00 51.96 404 GLY C C 1
ATOM 7348 O O . GLY C 1 404 ? 288.945 495.216 251.942 1.00 51.96 404 GLY C O 1
ATOM 7349 N N . LYS C 1 405 ? 287.005 494.868 250.863 1.00 52.25 405 LYS C N 1
ATOM 7350 C CA . LYS C 1 405 ? 286.388 496.079 251.391 1.00 52.25 405 LYS C CA 1
ATOM 7351 C C . LYS C 1 405 ? 286.290 496.021 252.910 1.00 52.25 405 LYS C C 1
ATOM 7352 O O . LYS C 1 405 ? 286.649 496.978 253.606 1.00 52.25 405 LYS C O 1
ATOM 7358 N N . ALA C 1 406 ? 285.816 494.893 253.442 1.00 52.98 406 ALA C N 1
ATOM 7359 C CA . ALA C 1 406 ? 285.709 494.737 254.888 1.00 52.98 406 ALA C CA 1
ATOM 7360 C C . ALA C 1 406 ? 287.079 494.785 255.548 1.00 52.98 406 ALA C C 1
ATOM 7361 O O . ALA C 1 406 ? 287.240 495.383 256.617 1.00 52.98 406 ALA C O 1
ATOM 7363 N N . PHE C 1 407 ? 288.079 494.162 254.922 1.00 54.56 407 PHE C N 1
ATOM 7364 C CA . PHE C 1 407 ? 289.435 494.206 255.464 1.00 54.56 407 PHE C CA 1
ATOM 7365 C C . PHE C 1 407 ? 289.966 495.637 255.526 1.00 54.56 407 PHE C C 1
ATOM 7366 O O . PHE C 1 407 ? 290.559 496.048 256.534 1.00 54.56 407 PHE C O 1
ATOM 7374 N N . ILE C 1 408 ? 289.755 496.413 254.461 1.00 53.11 408 ILE C N 1
ATOM 7375 C CA . ILE C 1 408 ? 290.240 497.790 254.435 1.00 53.11 408 ILE C CA 1
ATOM 7376 C C . ILE C 1 408 ? 289.512 498.639 255.468 1.00 53.11 408 ILE C C 1
ATOM 7377 O O . ILE C 1 408 ? 290.124 499.482 256.134 1.00 53.11 408 ILE C O 1
ATOM 7382 N N . THR C 1 409 ? 288.199 498.444 255.622 1.00 53.04 409 THR C N 1
ATOM 7383 C CA . THR C 1 409 ? 287.489 499.193 256.655 1.00 53.04 409 THR C CA 1
ATOM 7384 C C . THR C 1 409 ? 287.934 498.784 258.052 1.00 53.04 409 THR C C 1
ATOM 7385 O O . THR C 1 409 ? 287.943 499.617 258.959 1.00 53.04 409 THR C O 1
ATOM 7389 N N . THR C 1 410 ? 288.306 497.519 258.250 1.00 52.56 410 THR C N 1
ATOM 7390 C CA . THR C 1 410 ? 288.833 497.104 259.546 1.00 52.56 410 THR C CA 1
ATOM 7391 C C . THR C 1 410 ? 290.153 497.803 259.848 1.00 52.56 410 THR C C 1
ATOM 7392 O O . THR C 1 410 ? 290.364 498.306 260.960 1.00 52.56 410 THR C O 1
ATOM 7396 N N . ILE C 1 411 ? 291.047 497.859 258.859 1.00 52.49 411 ILE C N 1
ATOM 7397 C CA . ILE C 1 411 ? 292.308 498.575 259.044 1.00 52.49 411 ILE C CA 1
ATOM 7398 C C . ILE C 1 411 ? 292.049 500.047 259.334 1.00 52.49 411 ILE C C 1
ATOM 7399 O O . ILE C 1 411 ? 292.668 500.640 260.228 1.00 52.49 411 ILE C O 1
ATOM 7404 N N . LYS C 1 412 ? 291.135 500.660 258.583 1.00 50.85 412 LYS C N 1
ATOM 7405 C CA . LYS C 1 412 ? 290.849 502.077 258.771 1.00 50.85 412 LYS C CA 1
ATOM 7406 C C . LYS C 1 412 ? 290.233 502.338 260.140 1.00 50.85 412 LYS C C 1
ATOM 7407 O O . LYS C 1 412 ? 290.521 503.359 260.770 1.00 50.85 412 LYS C O 1
ATOM 7413 N N . GLY C 1 413 ? 289.391 501.423 260.622 1.00 50.25 413 GLY C N 1
ATOM 7414 C CA . GLY C 1 413 ? 288.845 501.563 261.961 1.00 50.25 413 GLY C CA 1
ATOM 7415 C C . GLY C 1 413 ? 289.902 501.434 263.039 1.00 50.25 413 GLY C C 1
ATOM 7416 O O . GLY C 1 413 ? 289.859 502.140 264.049 1.00 50.25 413 GLY C O 1
ATOM 7417 N N . ALA C 1 414 ? 290.861 500.526 262.849 1.00 50.42 414 ALA C N 1
ATOM 7418 C CA . ALA C 1 414 ? 291.964 500.425 263.800 1.00 50.42 414 ALA C CA 1
ATOM 7419 C C . ALA C 1 414 ? 292.785 501.710 263.826 1.00 50.42 414 ALA C C 1
ATOM 7420 O O . ALA C 1 414 ? 293.163 502.199 264.901 1.00 50.42 414 ALA C O 1
ATOM 7422 N N . GLN C 1 415 ? 293.059 502.283 262.653 1.00 50.94 415 GLN C N 1
ATOM 7423 C CA . GLN C 1 415 ? 293.774 503.555 262.618 1.00 50.94 415 GLN C CA 1
ATOM 7424 C C . GLN C 1 415 ? 292.959 504.681 263.240 1.00 50.94 415 GLN C C 1
ATOM 7425 O O . GLN C 1 415 ? 293.527 505.583 263.860 1.00 50.94 415 GLN C O 1
ATOM 7431 N N . ARG C 1 416 ? 291.635 504.659 263.079 1.00 46.57 416 ARG C N 1
ATOM 7432 C CA . ARG C 1 416 ? 290.801 505.669 263.724 1.00 46.57 416 ARG C CA 1
ATOM 7433 C C . ARG C 1 416 ? 290.828 505.519 265.237 1.00 46.57 416 ARG C C 1
ATOM 7434 O O . ARG C 1 416 ? 290.830 506.516 265.965 1.00 46.57 416 ARG C O 1
ATOM 7442 N N . LEU C 1 417 ? 290.833 504.280 265.729 1.00 47.71 417 LEU C N 1
ATOM 7443 C CA . LEU C 1 417 ? 290.981 504.057 267.163 1.00 47.71 417 LEU C CA 1
ATOM 7444 C C . LEU C 1 417 ? 292.315 504.588 267.661 1.00 47.71 417 LEU C C 1
ATOM 7445 O O . LEU C 1 417 ? 292.394 505.176 268.743 1.00 47.71 417 LEU C O 1
ATOM 7450 N N . ALA C 1 418 ? 293.382 504.372 266.891 1.00 47.79 418 ALA C N 1
ATOM 7451 C CA . ALA C 1 418 ? 294.691 504.882 267.289 1.00 47.79 418 ALA C CA 1
ATOM 7452 C C . ALA C 1 418 ? 294.723 506.406 267.289 1.00 47.79 418 ALA C C 1
ATOM 7453 O O . ALA C 1 418 ? 295.263 507.020 268.215 1.00 47.79 418 ALA C O 1
ATOM 7455 N N . ALA C 1 419 ? 294.149 507.034 266.262 1.00 46.42 419 ALA C N 1
ATOM 7456 C CA . ALA C 1 419 ? 294.254 508.480 266.105 1.00 46.42 419 ALA C CA 1
ATOM 7457 C C . ALA C 1 419 ? 293.335 509.235 267.056 1.00 46.42 419 ALA C C 1
ATOM 7458 O O . ALA C 1 419 ? 293.718 510.280 267.592 1.00 46.42 419 ALA C O 1
ATOM 7460 N N . LEU C 1 420 ? 292.120 508.738 267.268 1.00 46.42 420 LEU C N 1
ATOM 7461 C CA . LEU C 1 420 ? 291.143 509.423 268.102 1.00 46.42 420 LEU C CA 1
ATOM 7462 C C . LEU C 1 420 ? 291.057 508.856 269.506 1.00 46.42 420 LEU C C 1
ATOM 7463 O O . LEU C 1 420 ? 290.723 509.591 270.438 1.00 46.42 420 LEU C O 1
ATOM 7468 N N . GLY C 1 421 ? 291.350 507.573 269.679 1.00 49.42 421 GLY C N 1
ATOM 7469 C CA . GLY C 1 421 ? 291.306 506.980 270.995 1.00 49.42 421 GLY C CA 1
ATOM 7470 C C . GLY C 1 421 ? 289.903 506.620 271.424 1.00 49.42 421 GLY C C 1
ATOM 7471 O O . GLY C 1 421 ? 289.336 505.622 270.974 1.00 49.42 421 GLY C O 1
ATOM 7472 N N . ASP C 1 422 ? 289.342 507.429 272.305 1.00 53.01 422 ASP C N 1
ATOM 7473 C CA . ASP C 1 422 ? 288.045 507.160 272.908 1.00 53.01 422 ASP C CA 1
ATOM 7474 C C . ASP C 1 422 ? 286.868 507.618 272.049 1.00 53.01 422 ASP C C 1
ATOM 7475 O O . ASP C 1 422 ? 285.900 506.861 271.906 1.00 53.01 422 ASP C O 1
ATOM 7480 N N . PRO C 1 423 ? 286.881 508.824 271.464 1.00 49.88 423 PRO C N 1
ATOM 7481 C CA . PRO C 1 423 ? 285.768 509.207 270.580 1.00 49.88 423 PRO C CA 1
ATOM 7482 C C . PRO C 1 423 ? 285.680 508.382 269.312 1.00 49.88 423 PRO C C 1
ATOM 7483 O O . PRO C 1 423 ? 284.750 508.596 268.527 1.00 49.88 423 PRO C O 1
ATOM 7487 N N . ALA C 1 424 ? 286.611 507.457 269.078 1.00 48.87 424 ALA C N 1
ATOM 7488 C CA . ALA C 1 424 ? 286.445 506.522 267.974 1.00 48.87 424 ALA C CA 1
ATOM 7489 C C . ALA C 1 424 ? 285.201 505.665 268.160 1.00 48.87 424 ALA C C 1
ATOM 7490 O O . ALA C 1 424 ? 284.589 505.238 267.175 1.00 48.87 424 ALA C O 1
ATOM 7492 N N . TRP C 1 425 ? 284.808 505.409 269.407 1.00 50.25 425 TRP C N 1
ATOM 7493 C CA . TRP C 1 425 ? 283.563 504.706 269.680 1.00 50.25 425 TRP C CA 1
ATOM 7494 C C . TRP C 1 425 ? 282.341 505.595 269.512 1.00 50.25 425 TRP C C 1
ATOM 7495 O O . TRP C 1 425 ? 281.216 505.093 269.572 1.00 50.25 425 TRP C O 1
ATOM 7506 N N . ASP C 1 426 ? 282.535 506.894 269.301 1.00 48.77 426 ASP C N 1
ATOM 7507 C CA . ASP C 1 426 ? 281.451 507.827 269.042 1.00 48.77 426 ASP C CA 1
ATOM 7508 C C . ASP C 1 426 ? 281.278 508.120 267.560 1.00 48.77 426 ASP C C 1
ATOM 7509 O O . ASP C 1 426 ? 280.542 509.043 267.205 1.00 48.77 426 ASP C O 1
ATOM 7514 N N . PHE C 1 427 ? 281.947 507.368 266.693 1.00 45.19 427 PHE C N 1
ATOM 7515 C CA . PHE C 1 427 ? 281.913 507.597 265.256 1.00 45.19 427 PHE C CA 1
ATOM 7516 C C . PHE C 1 427 ? 280.872 506.678 264.632 1.00 45.19 427 PHE C C 1
ATOM 7517 O O . PHE C 1 427 ? 281.027 505.453 264.653 1.00 45.19 427 PHE C O 1
ATOM 7525 N N . GLY C 1 428 ? 279.822 507.270 264.069 1.00 45.20 428 GLY C N 1
ATOM 7526 C CA . GLY C 1 428 ? 278.733 506.481 263.535 1.00 45.20 428 GLY C CA 1
ATOM 7527 C C . GLY C 1 428 ? 277.911 505.775 264.584 1.00 45.20 428 GLY C C 1
ATOM 7528 O O . GLY C 1 428 ? 277.167 504.848 264.258 1.00 45.20 428 GLY C O 1
ATOM 7529 N N . SER C 1 429 ? 278.024 506.190 265.840 1.00 46.74 429 SER C N 1
ATOM 7530 C CA . SER C 1 429 ? 277.339 505.522 266.933 1.00 46.74 429 SER C CA 1
ATOM 7531 C C . SER C 1 429 ? 275.885 505.964 267.009 1.00 46.74 429 SER C C 1
ATOM 7532 O O . SER C 1 429 ? 275.560 507.134 266.792 1.00 46.74 429 SER C O 1
ATOM 7535 N N . VAL C 1 430 ? 275.008 505.015 267.314 1.00 48.60 430 VAL C N 1
ATOM 7536 C CA . VAL C 1 430 ? 273.587 505.283 267.455 1.00 48.60 430 VAL C CA 1
ATOM 7537 C C . VAL C 1 430 ? 273.124 505.067 268.894 1.00 48.60 430 VAL C C 1
ATOM 7538 O O . VAL C 1 430 ? 271.928 504.974 269.153 1.00 48.60 430 VAL C O 1
ATOM 7542 N N . GLY C 1 431 ? 274.059 504.999 269.835 1.00 52.25 431 GLY C N 1
ATOM 7543 C CA . GLY C 1 431 ? 273.715 504.818 271.228 1.00 52.25 431 GLY C CA 1
ATOM 7544 C C . GLY C 1 431 ? 273.597 503.386 271.685 1.00 52.25 431 GLY C C 1
ATOM 7545 O O . GLY C 1 431 ? 272.950 503.131 272.707 1.00 52.25 431 GLY C O 1
ATOM 7546 N N . GLY C 1 432 ? 274.192 502.440 270.964 1.00 57.81 432 GLY C N 1
ATOM 7547 C CA . GLY C 1 432 ? 274.125 501.055 271.371 1.00 57.81 432 GLY C CA 1
ATOM 7548 C C . GLY C 1 432 ? 274.883 500.790 272.656 1.00 57.81 432 GLY C C 1
ATOM 7549 O O . GLY C 1 432 ? 275.804 501.513 273.038 1.00 57.81 432 GLY C O 1
ATOM 7550 N N . ILE C 1 433 ? 274.472 499.720 273.339 1.00 60.06 433 ILE C N 1
ATOM 7551 C CA . ILE C 1 433 ? 275.103 499.352 274.602 1.00 60.06 433 ILE C CA 1
ATOM 7552 C C . ILE C 1 433 ? 276.527 498.869 274.366 1.00 60.06 433 ILE C C 1
ATOM 7553 O O . ILE C 1 433 ? 277.435 499.155 275.159 1.00 60.06 433 ILE C O 1
ATOM 7558 N N . PHE C 1 434 ? 276.744 498.125 273.279 1.00 60.71 434 PHE C N 1
ATOM 7559 C CA . PHE C 1 434 ? 278.079 497.618 272.983 1.00 60.71 434 PHE C CA 1
ATOM 7560 C C . PHE C 1 434 ? 279.068 498.758 272.789 1.00 60.71 434 PHE C C 1
ATOM 7561 O O . PHE C 1 434 ? 280.196 498.699 273.289 1.00 60.71 434 PHE C O 1
ATOM 7569 N N . ASN C 1 435 ? 278.660 499.808 272.071 1.00 58.17 435 ASN C N 1
ATOM 7570 C CA . ASN C 1 435 ? 279.540 500.956 271.887 1.00 58.17 435 ASN C CA 1
ATOM 7571 C C . ASN C 1 435 ? 279.892 501.594 273.222 1.00 58.17 435 ASN C C 1
ATOM 7572 O O . ASN C 1 435 ? 281.052 501.940 273.462 1.00 58.17 435 ASN C O 1
ATOM 7577 N N . SER C 1 436 ? 278.909 501.740 274.111 1.00 58.05 436 SER C N 1
ATOM 7578 C CA . SER C 1 436 ? 279.158 502.375 275.401 1.00 58.05 436 SER C CA 1
ATOM 7579 C C . SER C 1 436 ? 280.124 501.556 276.249 1.00 58.05 436 SER C C 1
ATOM 7580 O O . SER C 1 436 ? 281.073 502.098 276.836 1.00 58.05 436 SER C O 1
ATOM 7583 N N . VAL C 1 437 ? 279.904 500.244 276.327 1.00 57.40 437 VAL C N 1
ATOM 7584 C CA . VAL C 1 437 ? 280.762 499.431 277.182 1.00 57.40 437 VAL C CA 1
ATOM 7585 C C . VAL C 1 437 ? 282.162 499.328 276.589 1.00 57.40 437 VAL C C 1
ATOM 7586 O O . VAL C 1 437 ? 283.159 499.378 277.319 1.00 57.40 437 VAL C O 1
ATOM 7590 N N . GLY C 1 438 ? 282.266 499.201 275.263 1.00 54.49 438 GLY C N 1
ATOM 7591 C CA . GLY C 1 438 ? 283.575 499.218 274.637 1.00 54.49 438 GLY C CA 1
ATOM 7592 C C . GLY C 1 438 ? 284.288 500.538 274.841 1.00 54.49 438 GLY C C 1
ATOM 7593 O O . GLY C 1 438 ? 285.505 500.575 275.020 1.00 54.49 438 GLY C O 1
ATOM 7594 N N . LYS C 1 439 ? 283.535 501.639 274.838 1.00 53.05 439 LYS C N 1
ATOM 7595 C CA . LYS C 1 439 ? 284.127 502.938 275.117 1.00 53.05 439 LYS C CA 1
ATOM 7596 C C . LYS C 1 439 ? 284.683 502.993 276.531 1.00 53.05 439 LYS C C 1
ATOM 7597 O O . LYS C 1 439 ? 285.770 503.530 276.747 1.00 53.05 439 LYS C O 1
ATOM 7603 N N . ALA C 1 440 ? 283.951 502.449 277.508 1.00 54.69 440 ALA C N 1
ATOM 7604 C CA . ALA C 1 440 ? 284.448 502.446 278.886 1.00 54.69 440 ALA C CA 1
ATOM 7605 C C . ALA C 1 440 ? 285.704 501.587 279.032 1.00 54.69 440 ALA C C 1
ATOM 7606 O O . ALA C 1 440 ? 286.665 501.976 279.723 1.00 54.69 440 ALA C O 1
ATOM 7608 N N . VAL C 1 441 ? 285.710 500.411 278.402 1.00 55.57 441 VAL C N 1
ATOM 7609 C CA . VAL C 1 441 ? 286.917 499.588 278.410 1.00 55.57 441 VAL C CA 1
ATOM 7610 C C . VAL C 1 441 ? 288.071 500.341 277.770 1.00 55.57 441 VAL C C 1
ATOM 7611 O O . VAL C 1 441 ? 289.218 500.248 278.221 1.00 55.57 441 VAL C O 1
ATOM 7615 N N . HIS C 1 442 ? 287.792 501.093 276.704 1.00 54.18 442 HIS C N 1
ATOM 7616 C CA . HIS C 1 442 ? 288.847 501.876 276.079 1.00 54.18 442 HIS C CA 1
ATOM 7617 C C . HIS C 1 442 ? 289.347 502.967 277.016 1.00 54.18 442 HIS C C 1
ATOM 7618 O O . HIS C 1 442 ? 290.555 503.182 277.120 1.00 54.18 442 HIS C O 1
ATOM 7625 N N . GLN C 1 443 ? 288.438 503.664 277.707 1.00 55.38 443 GLN C N 1
ATOM 7626 C CA . GLN C 1 443 ? 288.840 504.586 278.768 1.00 55.38 443 GLN C CA 1
ATOM 7627 C C . GLN C 1 443 ? 289.896 503.960 279.663 1.00 55.38 443 GLN C C 1
ATOM 7628 O O . GLN C 1 443 ? 291.036 504.434 279.730 1.00 55.38 443 GLN C O 1
ATOM 7634 N N . VAL C 1 444 ? 289.533 502.873 280.345 1.00 57.31 444 VAL C N 1
ATOM 7635 C CA . VAL C 1 444 ? 290.420 502.347 281.383 1.00 57.31 444 VAL C CA 1
ATOM 7636 C C . VAL C 1 444 ? 291.714 501.806 280.774 1.00 57.31 444 VAL C C 1
ATOM 7637 O O . VAL C 1 444 ? 292.821 502.124 281.239 1.00 57.31 444 VAL C O 1
ATOM 7641 N N . PHE C 1 445 ? 291.602 501.005 279.711 1.00 59.18 445 PHE C N 1
ATOM 7642 C CA . PHE C 1 445 ? 292.783 500.369 279.141 1.00 59.18 445 PHE C CA 1
ATOM 7643 C C . PHE C 1 445 ? 293.718 501.388 278.500 1.00 59.18 445 PHE C C 1
ATOM 7644 O O . PHE C 1 445 ? 294.938 501.304 278.672 1.00 59.18 445 PHE C O 1
ATOM 7652 N N . GLY C 1 446 ? 293.178 502.352 277.751 1.00 59.02 446 GLY C N 1
ATOM 7653 C CA . GLY C 1 446 ? 294.010 503.389 277.174 1.00 59.02 446 GLY C CA 1
ATOM 7654 C C . GLY C 1 446 ? 294.631 504.304 278.206 1.00 59.02 446 GLY C C 1
ATOM 7655 O O . GLY C 1 446 ? 295.750 504.784 278.013 1.00 59.02 446 GLY C O 1
ATOM 7656 N N . GLY C 1 447 ? 293.925 504.570 279.307 1.00 58.45 447 GLY C N 1
ATOM 7657 C CA . GLY C 1 447 ? 294.545 505.315 280.389 1.00 58.45 447 GLY C CA 1
ATOM 7658 C C . GLY C 1 447 ? 295.752 504.592 280.951 1.00 58.45 447 GLY C C 1
ATOM 7659 O O . GLY C 1 447 ? 296.818 505.185 281.139 1.00 58.45 447 GLY C O 1
ATOM 7660 N N . ALA C 1 448 ? 295.607 503.288 281.197 1.00 59.36 448 ALA C N 1
ATOM 7661 C CA . ALA C 1 448 ? 296.751 502.502 281.651 1.00 59.36 448 ALA C CA 1
ATOM 7662 C C . ALA C 1 448 ? 297.872 502.504 280.615 1.00 59.36 448 ALA C C 1
ATOM 7663 O O . ALA C 1 448 ? 299.054 502.636 280.962 1.00 59.36 448 ALA C O 1
ATOM 7665 N N . PHE C 1 449 ? 297.517 502.363 279.338 1.00 59.39 449 PHE C N 1
ATOM 7666 C CA . PHE C 1 449 ? 298.511 502.323 278.270 1.00 59.39 449 PHE C CA 1
ATOM 7667 C C . PHE C 1 449 ? 299.302 503.622 278.202 1.00 59.39 449 PHE C C 1
ATOM 7668 O O . PHE C 1 449 ? 300.529 503.609 278.064 1.00 59.39 449 PHE C O 1
ATOM 7676 N N . ARG C 1 450 ? 298.610 504.758 278.286 1.00 59.03 450 ARG C N 1
ATOM 7677 C CA . ARG C 1 450 ? 299.293 506.044 278.268 1.00 59.03 450 ARG C CA 1
ATOM 7678 C C . ARG C 1 450 ? 300.095 506.267 279.541 1.00 59.03 450 ARG C C 1
ATOM 7679 O O . ARG C 1 450 ? 301.101 506.982 279.519 1.00 59.03 450 ARG C O 1
ATOM 7687 N N . THR C 1 451 ? 299.662 505.681 280.658 1.00 59.73 451 THR C N 1
ATOM 7688 C CA . THR C 1 451 ? 300.465 505.743 281.873 1.00 59.73 451 THR C CA 1
ATOM 7689 C C . THR C 1 451 ? 301.776 504.986 281.708 1.00 59.73 451 THR C C 1
ATOM 7690 O O . THR C 1 451 ? 302.825 505.439 282.179 1.00 59.73 451 THR C O 1
ATOM 7694 N N . LEU C 1 452 ? 301.744 503.837 281.034 1.00 58.67 452 LEU C N 1
ATOM 7695 C CA . LEU C 1 452 ? 302.945 503.016 280.930 1.00 58.67 452 LEU C CA 1
ATOM 7696 C C . LEU C 1 452 ? 303.809 503.353 279.717 1.00 58.67 452 LEU C C 1
ATOM 7697 O O . LEU C 1 452 ? 305.035 503.424 279.841 1.00 58.67 452 LEU C O 1
ATOM 7702 N N . PHE C 1 453 ? 303.209 503.566 278.543 1.00 58.85 453 PHE C N 1
ATOM 7703 C CA . PHE C 1 453 ? 303.968 503.767 277.312 1.00 58.85 453 PHE C CA 1
ATOM 7704 C C . PHE C 1 453 ? 303.711 505.132 276.680 1.00 58.85 453 PHE C C 1
ATOM 7705 O O . PHE C 1 453 ? 303.894 505.290 275.470 1.00 58.85 453 PHE C O 1
ATOM 7713 N N . GLY C 1 454 ? 303.302 506.122 277.473 1.00 59.90 454 GLY C N 1
ATOM 7714 C CA . GLY C 1 454 ? 302.822 507.370 276.897 1.00 59.90 454 GLY C CA 1
ATOM 7715 C C . GLY C 1 454 ? 303.887 508.146 276.143 1.00 59.90 454 GLY C C 1
ATOM 7716 O O . GLY C 1 454 ? 303.657 508.614 275.026 1.00 59.90 454 GLY C O 1
ATOM 7717 N N . GLY C 1 455 ? 305.063 508.293 276.740 1.00 59.65 455 GLY C N 1
ATOM 7718 C CA . GLY C 1 455 ? 306.085 509.152 276.182 1.00 59.65 455 GLY C CA 1
ATOM 7719 C C . GLY C 1 455 ? 306.971 508.521 275.135 1.00 59.65 455 GLY C C 1
ATOM 7720 O O . GLY C 1 455 ? 307.922 509.162 274.676 1.00 59.65 455 GLY C O 1
ATOM 7721 N N . MET C 1 456 ? 306.685 507.288 274.738 1.00 60.85 456 MET C N 1
ATOM 7722 C CA . MET C 1 456 ? 307.551 506.540 273.843 1.00 60.85 456 MET C CA 1
ATOM 7723 C C . MET C 1 456 ? 307.380 507.000 272.399 1.00 60.85 456 MET C C 1
ATOM 7724 O O . MET C 1 456 ? 306.291 507.391 271.972 1.00 60.85 456 MET C O 1
ATOM 7729 N N . SER C 1 457 ? 308.479 506.954 271.649 1.00 59.70 457 SER C N 1
ATOM 7730 C CA . SER C 1 457 ? 308.461 507.200 270.217 1.00 59.70 457 SER C CA 1
ATOM 7731 C C . SER C 1 457 ? 308.191 505.891 269.478 1.00 59.70 457 SER C C 1
ATOM 7732 O O . SER C 1 457 ? 307.951 504.848 270.086 1.00 59.70 457 SER C O 1
ATOM 7735 N N . TRP C 1 458 ? 308.235 505.938 268.147 1.00 59.46 458 TRP C N 1
ATOM 7736 C CA . TRP C 1 458 ? 307.848 504.765 267.371 1.00 59.46 458 TRP C CA 1
ATOM 7737 C C . TRP C 1 458 ? 308.913 503.675 267.404 1.00 59.46 458 TRP C C 1
ATOM 7738 O O . TRP C 1 458 ? 308.579 502.488 267.471 1.00 59.46 458 TRP C O 1
ATOM 7749 N N . ILE C 1 459 ? 310.194 504.043 267.356 1.00 59.78 459 ILE C N 1
ATOM 7750 C CA . ILE C 1 459 ? 311.242 503.027 267.368 1.00 59.78 459 ILE C CA 1
ATOM 7751 C C . ILE C 1 459 ? 311.288 502.308 268.713 1.00 59.78 459 ILE C C 1
ATOM 7752 O O . ILE C 1 459 ? 311.397 501.077 268.769 1.00 59.78 459 ILE C O 1
ATOM 7757 N N . THR C 1 460 ? 311.184 503.050 269.817 1.00 60.82 460 THR C N 1
ATOM 7758 C CA . THR C 1 460 ? 311.182 502.390 271.115 1.00 60.82 460 THR C CA 1
ATOM 7759 C C . THR C 1 460 ? 309.889 501.619 271.333 1.00 60.82 460 THR C C 1
ATOM 7760 O O . THR C 1 460 ? 309.903 500.574 271.987 1.00 60.82 460 THR C O 1
ATOM 7764 N N . GLN C 1 461 ? 308.775 502.094 270.767 1.00 60.99 461 GLN C N 1
ATOM 7765 C CA . GLN C 1 461 ? 307.546 501.308 270.777 1.00 60.99 461 GLN C CA 1
ATOM 7766 C C . GLN C 1 461 ? 307.740 499.975 270.071 1.00 60.99 461 GLN C C 1
ATOM 7767 O O . GLN C 1 461 ? 307.304 498.934 270.569 1.00 60.99 461 GLN C O 1
ATOM 7773 N N . GLY C 1 462 ? 308.392 499.988 268.908 1.00 62.49 462 GLY C N 1
ATOM 7774 C CA . GLY C 1 462 ? 308.619 498.750 268.184 1.00 62.49 462 GLY C CA 1
ATOM 7775 C C . GLY C 1 462 ? 309.532 497.794 268.926 1.00 62.49 462 GLY C C 1
ATOM 7776 O O . GLY C 1 462 ? 309.261 496.592 268.996 1.00 62.49 462 GLY C O 1
ATOM 7777 N N . LEU C 1 463 ? 310.623 498.311 269.496 1.00 63.06 463 LEU C N 1
ATOM 7778 C CA . LEU C 1 463 ? 311.509 497.454 270.280 1.00 63.06 463 LEU C CA 1
ATOM 7779 C C . LEU C 1 463 ? 310.798 496.881 271.504 1.00 63.06 463 LEU C C 1
ATOM 7780 O O . LEU C 1 463 ? 310.923 495.684 271.800 1.00 63.06 463 LEU C O 1
ATOM 7785 N N . MET C 1 464 ? 310.041 497.713 272.222 1.00 66.28 464 MET C N 1
ATOM 7786 C CA . MET C 1 464 ? 309.319 497.238 273.397 1.00 66.28 464 MET C CA 1
ATOM 7787 C C . MET C 1 464 ? 308.279 496.193 273.019 1.00 66.28 464 MET C C 1
ATOM 7788 O O . MET C 1 464 ? 308.115 495.186 273.717 1.00 66.28 464 MET C O 1
ATOM 7793 N N . GLY C 1 465 ? 307.568 496.411 271.915 1.00 68.00 465 GLY C N 1
ATOM 7794 C CA . GLY C 1 465 ? 306.604 495.425 271.468 1.00 68.00 465 GLY C CA 1
ATOM 7795 C C . GLY C 1 465 ? 307.250 494.114 271.068 1.00 68.00 465 GLY C C 1
ATOM 7796 O O . GLY C 1 465 ? 306.723 493.042 271.361 1.00 68.00 465 GLY C O 1
ATOM 7797 N N . ALA C 1 466 ? 308.389 494.179 270.377 1.00 69.28 466 ALA C N 1
ATOM 7798 C CA . ALA C 1 466 ? 309.098 492.951 270.033 1.00 69.28 466 ALA C CA 1
ATOM 7799 C C . ALA C 1 466 ? 309.506 492.194 271.289 1.00 69.28 466 ALA C C 1
ATOM 7800 O O . ALA C 1 466 ? 309.364 490.966 271.364 1.00 69.28 466 ALA C O 1
ATOM 7802 N N . LEU C 1 467 ? 309.985 492.922 272.301 1.00 70.76 467 LEU C N 1
ATOM 7803 C CA . LEU C 1 467 ? 310.300 492.291 273.578 1.00 70.76 467 LEU C CA 1
ATOM 7804 C C . LEU C 1 467 ? 309.065 491.647 274.197 1.00 70.76 467 LEU C C 1
ATOM 7805 O O . LEU C 1 467 ? 309.142 490.544 274.747 1.00 70.76 467 LEU C O 1
ATOM 7810 N N . LEU C 1 468 ? 307.918 492.324 274.124 1.00 71.81 468 LEU C N 1
ATOM 7811 C CA . LEU C 1 468 ? 306.713 491.797 274.758 1.00 71.81 468 LEU C CA 1
ATOM 7812 C C . LEU C 1 468 ? 306.193 490.556 274.039 1.00 71.81 468 LEU C C 1
ATOM 7813 O O . LEU C 1 468 ? 305.740 489.608 274.688 1.00 71.81 468 LEU C O 1
ATOM 7818 N N . LEU C 1 469 ? 306.243 490.535 272.705 1.00 73.93 469 LEU C N 1
ATOM 7819 C CA . LEU C 1 469 ? 305.920 489.300 271.993 1.00 73.93 469 LEU C CA 1
ATOM 7820 C C . LEU C 1 469 ? 306.877 488.175 272.360 1.00 73.93 469 LEU C C 1
ATOM 7821 O O . LEU C 1 469 ? 306.446 487.034 272.568 1.00 73.93 469 LEU C O 1
ATOM 7826 N N . TRP C 1 470 ? 308.178 488.465 272.446 1.00 76.86 470 TRP C N 1
ATOM 7827 C CA . TRP C 1 470 ? 309.111 487.408 272.823 1.00 76.86 470 TRP C CA 1
ATOM 7828 C C . TRP C 1 470 ? 308.799 486.869 274.214 1.00 76.86 470 TRP C C 1
ATOM 7829 O O . TRP C 1 470 ? 308.822 485.654 274.437 1.00 76.86 470 TRP C O 1
ATOM 7840 N N . MET C 1 471 ? 308.496 487.758 275.159 1.00 77.37 471 MET C N 1
ATOM 7841 C CA . MET C 1 471 ? 308.227 487.321 276.524 1.00 77.37 471 MET C CA 1
ATOM 7842 C C . MET C 1 471 ? 306.900 486.579 276.636 1.00 77.37 471 MET C C 1
ATOM 7843 O O . MET C 1 471 ? 306.788 485.635 277.425 1.00 77.37 471 MET C O 1
ATOM 7848 N N . GLY C 1 472 ? 305.887 486.986 275.868 1.00 78.25 472 GLY C N 1
ATOM 7849 C CA . GLY C 1 472 ? 304.612 486.295 275.913 1.00 78.25 472 GLY C CA 1
ATOM 7850 C C . GLY C 1 472 ? 304.634 484.953 275.210 1.00 78.25 472 GLY C C 1
ATOM 7851 O O . GLY C 1 472 ? 303.879 484.047 275.574 1.00 78.25 472 GLY C O 1
ATOM 7852 N N . VAL C 1 473 ? 305.490 484.804 274.198 1.00 79.01 473 VAL C N 1
ATOM 7853 C CA . VAL C 1 473 ? 305.615 483.517 273.525 1.00 79.01 473 VAL C CA 1
ATOM 7854 C C . VAL C 1 473 ? 306.247 482.489 274.455 1.00 79.01 473 VAL C C 1
ATOM 7855 O O . VAL C 1 473 ? 305.866 481.312 274.456 1.00 79.01 473 VAL C O 1
ATOM 7859 N N . ASN C 1 474 ? 307.206 482.916 275.275 1.00 80.89 474 ASN C N 1
ATOM 7860 C CA . ASN C 1 474 ? 307.899 482.035 276.204 1.00 80.89 474 ASN C CA 1
ATOM 7861 C C . ASN C 1 474 ? 307.400 482.183 277.636 1.00 80.89 474 ASN C C 1
ATOM 7862 O O . ASN C 1 474 ? 308.107 481.801 278.574 1.00 80.89 474 ASN C O 1
ATOM 7867 N N . ALA C 1 475 ? 306.201 482.724 277.827 1.00 84.46 475 ALA C N 1
ATOM 7868 C CA . ALA C 1 475 ? 305.668 482.892 279.169 1.00 84.46 475 ALA C CA 1
ATOM 7869 C C . ALA C 1 475 ? 305.232 481.543 279.739 1.00 84.46 475 ALA C C 1
ATOM 7870 O O . ALA C 1 475 ? 305.361 480.492 279.105 1.00 84.46 475 ALA C O 1
ATOM 7872 N N . ARG C 1 476 ? 304.717 481.575 280.955 1.00 90.55 476 ARG C N 1
ATOM 7873 C CA . ARG C 1 476 ? 304.325 480.349 281.641 1.00 90.55 476 ARG C CA 1
ATOM 7874 C C . ARG C 1 476 ? 302.898 480.382 282.165 1.00 90.55 476 ARG C C 1
ATOM 7875 O O . ARG C 1 476 ? 302.218 479.354 282.136 1.00 90.55 476 ARG C O 1
ATOM 7883 N N . ASP C 1 477 ? 302.425 481.535 282.634 1.00 92.18 477 ASP C N 1
ATOM 7884 C CA . ASP C 1 477 ? 301.142 481.610 283.322 1.00 92.18 477 ASP C CA 1
ATOM 7885 C C . ASP C 1 477 ? 299.946 481.641 282.378 1.00 92.18 477 ASP C C 1
ATOM 7886 O O . ASP C 1 477 ? 298.814 481.470 282.845 1.00 92.18 477 ASP C O 1
ATOM 7891 N N . ARG C 1 478 ? 300.161 481.896 281.086 1.00 91.07 478 ARG C N 1
ATOM 7892 C CA . ARG C 1 478 ? 299.139 481.790 280.045 1.00 91.07 478 ARG C CA 1
ATOM 7893 C C . ARG C 1 478 ? 298.038 482.839 280.191 1.00 91.07 478 ARG C C 1
ATOM 7894 O O . ARG C 1 478 ? 297.195 482.990 279.301 1.00 91.07 478 ARG C O 1
ATOM 7902 N N . SER C 1 479 ? 298.048 483.590 281.288 1.00 88.83 479 SER C N 1
ATOM 7903 C CA . SER C 1 479 ? 297.155 484.726 281.468 1.00 88.83 479 SER C CA 1
ATOM 7904 C C . SER C 1 479 ? 297.903 486.043 281.360 1.00 88.83 479 SER C C 1
ATOM 7905 O O . SER C 1 479 ? 297.475 486.947 280.636 1.00 88.83 479 SER C O 1
ATOM 7908 N N . ILE C 1 480 ? 299.027 486.163 282.069 1.00 85.77 480 ILE C N 1
ATOM 7909 C CA . ILE C 1 480 ? 299.959 487.255 281.821 1.00 85.77 480 ILE C CA 1
ATOM 7910 C C . ILE C 1 480 ? 300.463 487.191 280.386 1.00 85.77 480 ILE C C 1
ATOM 7911 O O . ILE C 1 480 ? 300.708 488.226 279.754 1.00 85.77 480 ILE C O 1
ATOM 7916 N N . ALA C 1 481 ? 300.595 485.980 279.838 1.00 83.44 481 ALA C N 1
ATOM 7917 C CA . ALA C 1 481 ? 301.001 485.835 278.445 1.00 83.44 481 ALA C CA 1
ATOM 7918 C C . ALA C 1 481 ? 300.005 486.500 277.507 1.00 83.44 481 ALA C C 1
ATOM 7919 O O . ALA C 1 481 ? 300.401 487.184 276.558 1.00 83.44 481 ALA C O 1
ATOM 7921 N N . LEU C 1 482 ? 298.708 486.312 277.757 1.00 82.26 482 LEU C N 1
ATOM 7922 C CA . LEU C 1 482 ? 297.685 486.894 276.895 1.00 82.26 482 LEU C CA 1
ATOM 7923 C C . LEU C 1 482 ? 297.779 488.415 276.874 1.00 82.26 482 LEU C C 1
ATOM 7924 O O . LEU C 1 482 ? 297.789 489.036 275.803 1.00 82.26 482 LEU C O 1
ATOM 7929 N N . VAL C 1 483 ? 297.861 489.033 278.052 1.00 80.50 483 VAL C N 1
ATOM 7930 C CA . VAL C 1 483 ? 297.883 490.490 278.116 1.00 80.50 483 VAL C CA 1
ATOM 7931 C C . VAL C 1 483 ? 299.185 491.035 277.537 1.00 80.50 483 VAL C C 1
ATOM 7932 O O . VAL C 1 483 ? 299.191 492.080 276.872 1.00 80.50 483 VAL C O 1
ATOM 7936 N N . MET C 1 484 ? 300.304 490.339 277.762 1.00 79.13 484 MET C N 1
ATOM 7937 C CA . MET C 1 484 ? 301.564 490.802 277.189 1.00 79.13 484 MET C CA 1
ATOM 7938 C C . MET C 1 484 ? 301.560 490.691 275.669 1.00 79.13 484 MET C C 1
ATOM 7939 O O . MET C 1 484 ? 302.061 491.585 274.979 1.00 79.13 484 MET C O 1
ATOM 7944 N N . LEU C 1 485 ? 300.993 489.613 275.127 1.00 76.91 485 LEU C N 1
ATOM 7945 C CA . LEU C 1 485 ? 300.860 489.506 273.678 1.00 76.91 485 LEU C CA 1
ATOM 7946 C C . LEU C 1 485 ? 299.969 490.613 273.129 1.00 76.91 485 LEU C C 1
ATOM 7947 O O . LEU C 1 485 ? 300.261 491.191 272.076 1.00 76.91 485 LEU C O 1
ATOM 7952 N N . ALA C 1 486 ? 298.880 490.923 273.834 1.00 73.54 486 ALA C N 1
ATOM 7953 C CA . ALA C 1 486 ? 297.986 491.985 273.387 1.00 73.54 486 ALA C CA 1
ATOM 7954 C C . ALA C 1 486 ? 298.704 493.329 273.339 1.00 73.54 486 ALA C C 1
ATOM 7955 O O . ALA C 1 486 ? 298.658 494.037 272.322 1.00 73.54 486 ALA C O 1
ATOM 7957 N N . THR C 1 487 ? 299.382 493.698 274.430 1.00 70.86 487 THR C N 1
ATOM 7958 C CA . THR C 1 487 ? 300.058 494.992 274.451 1.00 70.86 487 THR C CA 1
ATOM 7959 C C . THR C 1 487 ? 301.219 495.034 273.466 1.00 70.86 487 THR C C 1
ATOM 7960 O O . THR C 1 487 ? 301.483 496.085 272.870 1.00 70.86 487 THR C O 1
ATOM 7964 N N . GLY C 1 488 ? 301.901 493.907 273.251 1.00 68.76 488 GLY C N 1
ATOM 7965 C CA . GLY C 1 488 ? 302.927 493.870 272.225 1.00 68.76 488 GLY C CA 1
ATOM 7966 C C . GLY C 1 488 ? 302.367 494.094 270.835 1.00 68.76 488 GLY C C 1
ATOM 7967 O O . GLY C 1 488 ? 302.947 494.831 270.035 1.00 68.76 488 GLY C O 1
ATOM 7968 N N . GLY C 1 489 ? 301.236 493.458 270.526 1.00 67.60 489 GLY C N 1
ATOM 7969 C CA . GLY C 1 489 ? 300.607 493.684 269.236 1.00 67.60 489 GLY C CA 1
ATOM 7970 C C . GLY C 1 489 ? 300.177 495.126 269.051 1.00 67.60 489 GLY C C 1
ATOM 7971 O O . GLY C 1 489 ? 300.321 495.693 267.965 1.00 67.60 489 GLY C O 1
ATOM 7972 N N . VAL C 1 490 ? 299.658 495.743 270.114 1.00 64.95 490 VAL C N 1
ATOM 7973 C CA . VAL C 1 490 ? 299.270 497.148 270.028 1.00 64.95 490 VAL C CA 1
ATOM 7974 C C . VAL C 1 490 ? 300.491 498.028 269.780 1.00 64.95 490 VAL C C 1
ATOM 7975 O O . VAL C 1 490 ? 300.443 498.972 268.981 1.00 64.95 490 VAL C O 1
ATOM 7979 N N . LEU C 1 491 ? 301.604 497.736 270.458 1.00 63.25 491 LEU C N 1
ATOM 7980 C CA . LEU C 1 491 ? 302.805 498.545 270.268 1.00 63.25 491 LEU C CA 1
ATOM 7981 C C . LEU C 1 491 ? 303.377 498.382 268.864 1.00 63.25 491 LEU C C 1
ATOM 7982 O O . LEU C 1 491 ? 303.817 499.363 268.257 1.00 63.25 491 LEU C O 1
ATOM 7987 N N . LEU C 1 492 ? 303.378 497.158 268.325 1.00 64.06 492 LEU C N 1
ATOM 7988 C CA . LEU C 1 492 ? 303.780 496.983 266.929 1.00 64.06 492 LEU C CA 1
ATOM 7989 C C . LEU C 1 492 ? 302.858 497.727 265.976 1.00 64.06 492 LEU C C 1
ATOM 7990 O O . LEU C 1 492 ? 303.324 498.322 264.999 1.00 64.06 492 LEU C O 1
ATOM 7995 N N . PHE C 1 493 ? 301.546 497.686 266.218 1.00 61.66 493 PHE C N 1
ATOM 7996 C CA . PHE C 1 493 ? 300.638 498.401 265.331 1.00 61.66 493 PHE C CA 1
ATOM 7997 C C . PHE C 1 493 ? 300.903 499.899 265.368 1.00 61.66 493 PHE C C 1
ATOM 7998 O O . PHE C 1 493 ? 300.869 500.569 264.330 1.00 61.66 493 PHE C O 1
ATOM 8006 N N . LEU C 1 494 ? 301.161 500.445 266.556 1.00 62.68 494 LEU C N 1
ATOM 8007 C CA . LEU C 1 494 ? 301.471 501.868 266.655 1.00 62.68 494 LEU C CA 1
ATOM 8008 C C . LEU C 1 494 ? 302.798 502.197 265.983 1.00 62.68 494 LEU C C 1
ATOM 8009 O O . LEU C 1 494 ? 302.930 503.243 265.340 1.00 62.68 494 LEU C O 1
ATOM 8014 N N . ALA C 1 495 ? 303.794 501.321 266.126 1.00 63.68 495 ALA C N 1
ATOM 8015 C CA . ALA C 1 495 ? 305.085 501.561 265.491 1.00 63.68 495 ALA C CA 1
ATOM 8016 C C . ALA C 1 495 ? 304.974 501.540 263.972 1.00 63.68 495 ALA C C 1
ATOM 8017 O O . ALA C 1 495 ? 305.574 502.376 263.288 1.00 63.68 495 ALA C O 1
ATOM 8019 N N . THR C 1 496 ? 304.218 500.588 263.425 1.00 64.73 496 THR C N 1
ATOM 8020 C CA . THR C 1 496 ? 304.123 500.459 261.974 1.00 64.73 496 THR C CA 1
ATOM 8021 C C . THR C 1 496 ? 303.195 501.503 261.365 1.00 64.73 496 THR C C 1
ATOM 8022 O O . THR C 1 496 ? 303.468 502.015 260.274 1.00 64.73 496 THR C O 1
ATOM 8026 N N . SER C 1 497 ? 302.101 501.835 262.051 1.00 65.01 497 SER C N 1
ATOM 8027 C CA . SER C 1 497 ? 301.068 502.682 261.469 1.00 65.01 497 SER C CA 1
ATOM 8028 C C . SER C 1 497 ? 301.514 504.122 261.268 1.00 65.01 497 SER C C 1
ATOM 8029 O O . SER C 1 497 ? 300.826 504.866 260.562 1.00 65.01 497 SER C O 1
ATOM 8032 N N . VAL C 1 498 ? 302.638 504.536 261.861 1.00 64.34 498 VAL C N 1
ATOM 8033 C CA . VAL C 1 498 ? 303.129 505.899 261.668 1.00 64.34 498 VAL C CA 1
ATOM 8034 C C . VAL C 1 498 ? 303.931 506.059 260.390 1.00 64.34 498 VAL C C 1
ATOM 8035 O O . VAL C 1 498 ? 304.376 507.173 260.088 1.00 64.34 498 VAL C O 1
ATOM 8039 N N . HIS C 1 499 ? 304.135 504.986 259.632 1.00 65.28 499 HIS C N 1
ATOM 8040 C CA . HIS C 1 499 ? 304.866 505.067 258.373 1.00 65.28 499 HIS C CA 1
ATOM 8041 C C . HIS C 1 499 ? 304.025 504.556 257.210 1.00 65.28 499 HIS C C 1
ATOM 8042 O O . HIS C 1 499 ? 304.170 503.411 256.784 1.00 65.28 499 HIS C O 1
ATOM 8049 N N . SER D 2 1 ? 321.722 520.260 274.811 1.00 44.67 1 SER D N 1
ATOM 8050 C CA . SER D 2 1 ? 321.155 521.272 273.928 1.00 44.67 1 SER D CA 1
ATOM 8051 C C . SER D 2 1 ? 319.631 521.246 273.973 1.00 44.67 1 SER D C 1
ATOM 8052 O O . SER D 2 1 ? 319.038 520.773 274.941 1.00 44.67 1 SER D O 1
ATOM 8055 N N . ILE D 2 2 ? 319.001 521.763 272.922 1.00 41.84 2 ILE D N 1
ATOM 8056 C CA . ILE D 2 2 ? 317.553 521.768 272.803 1.00 41.84 2 ILE D CA 1
ATOM 8057 C C . ILE D 2 2 ? 317.076 520.833 271.701 1.00 41.84 2 ILE D C 1
ATOM 8058 O O . ILE D 2 2 ? 316.019 520.214 271.829 1.00 41.84 2 ILE D O 1
ATOM 8063 N N . ALA D 2 3 ? 317.831 520.720 270.606 1.00 43.23 3 ALA D N 1
ATOM 8064 C CA . ALA D 2 3 ? 317.461 519.771 269.563 1.00 43.23 3 ALA D CA 1
ATOM 8065 C C . ALA D 2 3 ? 317.483 518.338 270.074 1.00 43.23 3 ALA D C 1
ATOM 8066 O O . ALA D 2 3 ? 316.832 517.468 269.484 1.00 43.23 3 ALA D O 1
ATOM 8068 N N . VAL D 2 4 ? 318.217 518.076 271.156 1.00 44.80 4 VAL D N 1
ATOM 8069 C CA . VAL D 2 4 ? 318.109 516.798 271.846 1.00 44.80 4 VAL D CA 1
ATOM 8070 C C . VAL D 2 4 ? 316.726 516.651 272.476 1.00 44.80 4 VAL D C 1
ATOM 8071 O O . VAL D 2 4 ? 316.222 515.533 272.636 1.00 44.80 4 VAL D O 1
ATOM 8075 N N . GLN D 2 5 ? 316.092 517.768 272.836 1.00 41.60 5 GLN D N 1
ATOM 8076 C CA . GLN D 2 5 ? 314.737 517.783 273.391 1.00 41.60 5 GLN D CA 1
ATOM 8077 C C . GLN D 2 5 ? 313.722 517.913 272.257 1.00 41.60 5 GLN D C 1
ATOM 8078 O O . GLN D 2 5 ? 313.075 518.943 272.066 1.00 41.60 5 GLN D O 1
ATOM 8084 N N . THR D 2 6 ? 313.587 516.835 271.494 1.00 37.99 6 THR D N 1
ATOM 8085 C CA . THR D 2 6 ? 312.726 516.860 270.322 1.00 37.99 6 THR D CA 1
ATOM 8086 C C . THR D 2 6 ? 311.264 516.689 270.719 1.00 37.99 6 THR D C 1
ATOM 8087 O O . THR D 2 6 ? 310.925 515.840 271.550 1.00 37.99 6 THR D O 1
ATOM 8091 N N . HIS D 2 7 ? 310.408 517.537 270.157 1.00 33.80 7 HIS D N 1
ATOM 8092 C CA . HIS D 2 7 ? 308.970 517.376 270.311 1.00 33.80 7 HIS D CA 1
ATOM 8093 C C . HIS D 2 7 ? 308.548 516.034 269.729 1.00 33.80 7 HIS D C 1
ATOM 8094 O O . HIS D 2 7 ? 309.035 515.612 268.679 1.00 33.80 7 HIS D O 1
ATOM 8101 N N . GLY D 2 8 ? 307.663 515.339 270.426 1.00 36.09 8 GLY D N 1
ATOM 8102 C CA . GLY D 2 8 ? 307.236 514.034 269.978 1.00 36.09 8 GLY D CA 1
ATOM 8103 C C . GLY D 2 8 ? 306.171 514.119 268.903 1.00 36.09 8 GLY D C 1
ATOM 8104 O O . GLY D 2 8 ? 305.924 515.161 268.296 1.00 36.09 8 GLY D O 1
ATOM 8105 N N . GLU D 2 9 ? 305.542 512.975 268.657 1.00 39.47 9 GLU D N 1
ATOM 8106 C CA . GLU D 2 9 ? 304.330 512.957 267.854 1.00 39.47 9 GLU D CA 1
ATOM 8107 C C . GLU D 2 9 ? 303.230 513.717 268.582 1.00 39.47 9 GLU D C 1
ATOM 8108 O O . GLU D 2 9 ? 303.008 513.516 269.779 1.00 39.47 9 GLU D O 1
ATOM 8114 N N . SER D 2 10 ? 302.549 514.600 267.862 1.00 37.21 10 SER D N 1
ATOM 8115 C CA . SER D 2 10 ? 301.504 515.405 268.474 1.00 37.21 10 SER D CA 1
ATOM 8116 C C . SER D 2 10 ? 300.323 514.536 268.885 1.00 37.21 10 SER D C 1
ATOM 8117 O O . SER D 2 10 ? 300.027 513.513 268.263 1.00 37.21 10 SER D O 1
ATOM 8120 N N . MET D 2 11 ? 299.649 514.951 269.956 1.00 41.47 11 MET D N 1
ATOM 8121 C CA . MET D 2 11 ? 298.449 514.255 270.397 1.00 41.47 11 MET D CA 1
ATOM 8122 C C . MET D 2 11 ? 297.226 514.603 269.562 1.00 41.47 11 MET D C 1
ATOM 8123 O O . MET D 2 11 ? 296.239 513.862 269.605 1.00 41.47 11 MET D O 1
ATOM 8128 N N . LEU D 2 12 ? 297.262 515.703 268.812 1.00 38.92 12 LEU D N 1
ATOM 8129 C CA . LEU D 2 12 ? 296.168 516.008 267.903 1.00 38.92 12 LEU D CA 1
ATOM 8130 C C . LEU D 2 12 ? 296.023 514.922 266.848 1.00 38.92 12 LEU D C 1
ATOM 8131 O O . LEU D 2 12 ? 297.007 514.364 266.356 1.00 38.92 12 LEU D O 1
ATOM 8136 N N . ALA D 2 13 ? 294.775 514.627 266.501 1.00 39.81 13 ALA D N 1
ATOM 8137 C CA . ALA D 2 13 ? 294.499 513.838 265.311 1.00 39.81 13 ALA D CA 1
ATOM 8138 C C . ALA D 2 13 ? 294.845 514.673 264.087 1.00 39.81 13 ALA D C 1
ATOM 8139 O O . ALA D 2 13 ? 294.294 515.761 263.895 1.00 39.81 13 ALA D O 1
ATOM 8141 N N . ASN D 2 14 ? 295.766 514.176 263.267 1.00 41.98 14 ASN D N 1
ATOM 8142 C CA . ASN D 2 14 ? 296.303 514.954 262.153 1.00 41.98 14 ASN D CA 1
ATOM 8143 C C . ASN D 2 14 ? 296.432 514.038 260.942 1.00 41.98 14 ASN D C 1
ATOM 8144 O O . ASN D 2 14 ? 297.341 513.207 260.879 1.00 41.98 14 ASN D O 1
ATOM 8149 N N . LYS D 2 15 ? 295.520 514.192 259.984 1.00 44.49 15 LYS D N 1
ATOM 8150 C CA . LYS D 2 15 ? 295.656 513.513 258.703 1.00 44.49 15 LYS D CA 1
ATOM 8151 C C . LYS D 2 15 ? 296.527 514.364 257.792 1.00 44.49 15 LYS D C 1
ATOM 8152 O O . LYS D 2 15 ? 296.153 514.665 256.655 1.00 44.49 15 LYS D O 1
ATOM 8158 N N . LYS D 2 16 ? 297.693 514.752 258.297 1.00 44.31 16 LYS D N 1
ATOM 8159 C CA . LYS D 2 16 ? 298.589 515.666 257.611 1.00 44.31 16 LYS D CA 1
ATOM 8160 C C . LYS D 2 16 ? 299.976 515.486 258.207 1.00 44.31 16 LYS D C 1
ATOM 8161 O O . LYS D 2 16 ? 300.128 514.969 259.315 1.00 44.31 16 LYS D O 1
ATOM 8167 N N . ASP D 2 17 ? 300.989 515.903 257.455 1.00 45.10 17 ASP D N 1
ATOM 8168 C CA . ASP D 2 17 ? 302.364 515.765 257.912 1.00 45.10 17 ASP D CA 1
ATOM 8169 C C . ASP D 2 17 ? 302.679 516.792 258.991 1.00 45.10 17 ASP D C 1
ATOM 8170 O O . ASP D 2 17 ? 302.189 517.924 258.957 1.00 45.10 17 ASP D O 1
ATOM 8175 N N . ALA D 2 18 ? 303.502 516.387 259.951 1.00 39.37 18 ALA D N 1
ATOM 8176 C CA . ALA D 2 18 ? 303.905 517.252 261.050 1.00 39.37 18 ALA D CA 1
ATOM 8177 C C . ALA D 2 18 ? 305.010 518.194 260.575 1.00 39.37 18 ALA D C 1
ATOM 8178 O O . ALA D 2 18 ? 305.262 518.340 259.377 1.00 39.37 18 ALA D O 1
ATOM 8180 N N . TRP D 2 19 ? 305.681 518.854 261.521 1.00 34.50 19 TRP D N 1
ATOM 8181 C CA . TRP D 2 19 ? 306.620 519.912 261.166 1.00 34.50 19 TRP D CA 1
ATOM 8182 C C . TRP D 2 19 ? 307.791 519.384 260.344 1.00 34.50 19 TRP D C 1
ATOM 8183 O O . TRP D 2 19 ? 308.092 519.912 259.269 1.00 34.50 19 TRP D O 1
ATOM 8194 N N . LEU D 2 20 ? 308.473 518.349 260.827 1.00 38.29 20 LEU D N 1
ATOM 8195 C CA . LEU D 2 20 ? 309.601 517.764 260.095 1.00 38.29 20 LEU D CA 1
ATOM 8196 C C . LEU D 2 20 ? 309.374 516.261 260.019 1.00 38.29 20 LEU D C 1
ATOM 8197 O O . LEU D 2 20 ? 309.947 515.492 260.793 1.00 38.29 20 LEU D O 1
ATOM 8202 N N . ASP D 2 21 ? 308.560 515.840 259.055 1.00 46.49 21 ASP D N 1
ATOM 8203 C CA . ASP D 2 21 ? 308.202 514.438 258.920 1.00 46.49 21 ASP D CA 1
ATOM 8204 C C . ASP D 2 21 ? 309.071 513.697 257.917 1.00 46.49 21 ASP D C 1
ATOM 8205 O O . ASP D 2 21 ? 309.052 512.462 257.898 1.00 46.49 21 ASP D O 1
ATOM 8210 N N . SER D 2 22 ? 309.829 514.415 257.089 1.00 48.83 22 SER D N 1
ATOM 8211 C CA . SER D 2 22 ? 310.803 513.759 256.228 1.00 48.83 22 SER D CA 1
ATOM 8212 C C . SER D 2 22 ? 311.905 513.104 257.044 1.00 48.83 22 SER D C 1
ATOM 8213 O O . SER D 2 22 ? 312.434 512.058 256.651 1.00 48.83 22 SER D O 1
ATOM 8216 N N . THR D 2 23 ? 312.259 513.698 258.180 1.00 50.38 23 THR D N 1
ATOM 8217 C CA . THR D 2 23 ? 313.307 513.190 259.050 1.00 50.38 23 THR D CA 1
ATOM 8218 C C . THR D 2 23 ? 312.760 512.314 260.164 1.00 50.38 23 THR D C 1
ATOM 8219 O O . THR D 2 23 ? 313.509 511.944 261.071 1.00 50.38 23 THR D O 1
ATOM 8223 N N . LYS D 2 24 ? 311.473 511.971 260.111 1.00 52.69 24 LYS D N 1
ATOM 8224 C CA . LYS D 2 24 ? 310.842 511.262 261.217 1.00 52.69 24 LYS D CA 1
ATOM 8225 C C . LYS D 2 24 ? 311.486 509.901 261.445 1.00 52.69 24 LYS D C 1
ATOM 8226 O O . LYS D 2 24 ? 311.632 509.459 262.590 1.00 52.69 24 LYS D O 1
ATOM 8232 N N . ALA D 2 25 ? 311.878 509.221 260.371 1.00 54.20 25 ALA D N 1
ATOM 8233 C CA . ALA D 2 25 ? 312.565 507.944 260.520 1.00 54.20 25 ALA D CA 1
ATOM 8234 C C . ALA D 2 25 ? 314.023 508.126 260.924 1.00 54.20 25 ALA D C 1
ATOM 8235 O O . ALA D 2 25 ? 314.552 507.338 261.715 1.00 54.20 25 ALA D O 1
ATOM 8237 N N . SER D 2 26 ? 314.688 509.153 260.397 1.00 53.19 26 SER D N 1
ATOM 8238 C CA . SER D 2 26 ? 316.130 509.286 260.543 1.00 53.19 26 SER D CA 1
ATOM 8239 C C . SER D 2 26 ? 316.561 510.040 261.794 1.00 53.19 26 SER D C 1
ATOM 8240 O O . SER D 2 26 ? 317.750 510.006 262.127 1.00 53.19 26 SER D O 1
ATOM 8243 N N . ARG D 2 27 ? 315.645 510.721 262.487 1.00 51.80 27 ARG D N 1
ATOM 8244 C CA . ARG D 2 27 ? 316.042 511.487 263.666 1.00 51.80 27 ARG D CA 1
ATOM 8245 C C . ARG D 2 27 ? 316.621 510.588 264.748 1.00 51.80 27 ARG D C 1
ATOM 8246 O O . ARG D 2 27 ? 317.662 510.901 265.335 1.00 51.80 27 ARG D O 1
ATOM 8254 N N . TYR D 2 28 ? 315.960 509.470 265.025 1.00 56.04 28 TYR D N 1
ATOM 8255 C CA . TYR D 2 28 ? 316.327 508.603 266.133 1.00 56.04 28 TYR D CA 1
ATOM 8256 C C . TYR D 2 28 ? 317.382 507.573 265.763 1.00 56.04 28 TYR D C 1
ATOM 8257 O O . TYR D 2 28 ? 317.806 506.808 266.633 1.00 56.04 28 TYR D O 1
ATOM 8266 N N . LEU D 2 29 ? 317.818 507.530 264.503 1.00 55.95 29 LEU D N 1
ATOM 8267 C CA . LEU D 2 29 ? 318.684 506.461 264.032 1.00 55.95 29 LEU D CA 1
ATOM 8268 C C . LEU D 2 29 ? 320.023 506.918 263.477 1.00 55.95 29 LEU D C 1
ATOM 8269 O O . LEU D 2 29 ? 320.932 506.089 263.374 1.00 55.95 29 LEU D O 1
ATOM 8274 N N . MET D 2 30 ? 320.170 508.191 263.109 1.00 58.51 30 MET D N 1
ATOM 8275 C CA . MET D 2 30 ? 321.401 508.641 262.465 1.00 58.51 30 MET D CA 1
ATOM 8276 C C . MET D 2 30 ? 322.601 508.480 263.389 1.00 58.51 30 MET D C 1
ATOM 8277 O O . MET D 2 30 ? 323.659 507.987 262.978 1.00 58.51 30 MET D O 1
ATOM 8282 N N . LYS D 2 31 ? 322.450 508.889 264.650 1.00 57.68 31 LYS D N 1
ATOM 8283 C CA . LYS D 2 31 ? 323.555 508.791 265.594 1.00 57.68 31 LYS D CA 1
ATOM 8284 C C . LYS D 2 31 ? 323.990 507.346 265.782 1.00 57.68 31 LYS D C 1
ATOM 8285 O O . LYS D 2 31 ? 325.190 507.048 265.787 1.00 57.68 31 LYS D O 1
ATOM 8291 N N . THR D 2 32 ? 323.029 506.434 265.925 1.00 58.14 32 THR D N 1
ATOM 8292 C CA . THR D 2 32 ? 323.368 505.038 266.174 1.00 58.14 32 THR D CA 1
ATOM 8293 C C . THR D 2 32 ? 324.134 504.441 265.003 1.00 58.14 32 THR D C 1
ATOM 8294 O O . THR D 2 32 ? 325.180 503.812 265.191 1.00 58.14 32 THR D O 1
ATOM 8298 N N . GLU D 2 33 ? 323.640 504.643 263.781 1.00 60.61 33 GLU D N 1
ATOM 8299 C CA . GLU D 2 33 ? 324.306 504.056 262.623 1.00 60.61 33 GLU D CA 1
ATOM 8300 C C . GLU D 2 33 ? 325.679 504.680 262.392 1.00 60.61 33 GLU D C 1
ATOM 8301 O O . GLU D 2 33 ? 326.646 503.965 262.100 1.00 60.61 33 GLU D O 1
ATOM 8307 N N . ASN D 2 34 ? 325.793 506.003 262.538 1.00 57.89 34 ASN D N 1
ATOM 8308 C CA . ASN D 2 34 ? 327.092 506.648 262.370 1.00 57.89 34 ASN D CA 1
ATOM 8309 C C . ASN D 2 34 ? 328.096 506.139 263.397 1.00 57.89 34 ASN D C 1
ATOM 8310 O O . ASN D 2 34 ? 329.231 505.788 263.052 1.00 57.89 34 ASN D O 1
ATOM 8315 N N . TRP D 2 35 ? 327.688 506.075 264.665 1.00 57.50 35 TRP D N 1
ATOM 8316 C CA . TRP D 2 35 ? 328.591 505.606 265.708 1.00 57.50 35 TRP D CA 1
ATOM 8317 C C . TRP D 2 35 ? 328.975 504.150 265.492 1.00 57.50 35 TRP D C 1
ATOM 8318 O O . TRP D 2 35 ? 330.128 503.767 265.718 1.00 57.50 35 TRP D O 1
ATOM 8329 N N . ILE D 2 36 ? 328.023 503.322 265.059 1.00 58.11 36 ILE D N 1
ATOM 8330 C CA . ILE D 2 36 ? 328.314 501.909 264.840 1.00 58.11 36 ILE D CA 1
ATOM 8331 C C . ILE D 2 36 ? 329.325 501.744 263.714 1.00 58.11 36 ILE D C 1
ATOM 8332 O O . ILE D 2 36 ? 330.289 500.979 263.832 1.00 58.11 36 ILE D O 1
ATOM 8337 N N . ILE D 2 37 ? 329.132 502.467 262.608 1.00 58.23 37 ILE D N 1
ATOM 8338 C CA . ILE D 2 37 ? 330.036 502.276 261.478 1.00 58.23 37 ILE D CA 1
ATOM 8339 C C . ILE D 2 37 ? 331.389 502.939 261.706 1.00 58.23 37 ILE D C 1
ATOM 8340 O O . ILE D 2 37 ? 332.373 502.544 261.069 1.00 58.23 37 ILE D O 1
ATOM 8345 N N . ARG D 2 38 ? 331.476 503.933 262.589 1.00 55.10 38 ARG D N 1
ATOM 8346 C CA . ARG D 2 38 ? 332.770 504.493 262.956 1.00 55.10 38 ARG D CA 1
ATOM 8347 C C . ARG D 2 38 ? 333.478 503.706 264.050 1.00 55.10 38 ARG D C 1
ATOM 8348 O O . ARG D 2 38 ? 334.679 503.906 264.255 1.00 55.10 38 ARG D O 1
ATOM 8356 N N . ASN D 2 39 ? 332.775 502.821 264.749 1.00 58.18 39 ASN D N 1
ATOM 8357 C CA . ASN D 2 39 ? 333.355 502.027 265.832 1.00 58.18 39 ASN D CA 1
ATOM 8358 C C . ASN D 2 39 ? 332.993 500.559 265.644 1.00 58.18 39 ASN D C 1
ATOM 8359 O O . ASN D 2 39 ? 332.274 499.974 266.457 1.00 58.18 39 ASN D O 1
ATOM 8364 N N . PRO D 2 40 ? 333.483 499.929 264.573 1.00 60.87 40 PRO D N 1
ATOM 8365 C CA . PRO D 2 40 ? 333.116 498.526 264.326 1.00 60.87 40 PRO D CA 1
ATOM 8366 C C . PRO D 2 40 ? 333.559 497.583 265.425 1.00 60.87 40 PRO D C 1
ATOM 8367 O O . PRO D 2 40 ? 332.927 496.539 265.627 1.00 60.87 40 PRO D O 1
ATOM 8371 N N . GLY D 2 41 ? 334.628 497.921 266.147 1.00 63.71 41 GLY D N 1
ATOM 8372 C CA . GLY D 2 41 ? 335.138 497.042 267.181 1.00 63.71 41 GLY D CA 1
ATOM 8373 C C . GLY D 2 41 ? 334.242 496.918 268.392 1.00 63.71 41 GLY D C 1
ATOM 8374 O O . GLY D 2 41 ? 334.358 495.939 269.134 1.00 63.71 41 GLY D O 1
ATOM 8375 N N . TYR D 2 42 ? 333.354 497.888 268.617 1.00 64.70 42 TYR D N 1
ATOM 8376 C CA . TYR D 2 42 ? 332.439 497.774 269.746 1.00 64.70 42 TYR D CA 1
ATOM 8377 C C . TYR D 2 42 ? 331.411 496.674 269.528 1.00 64.70 42 TYR D C 1
ATOM 8378 O O . TYR D 2 42 ? 330.867 496.135 270.498 1.00 64.70 42 TYR D O 1
ATOM 8387 N N . ALA D 2 43 ? 331.118 496.343 268.270 1.00 68.17 43 ALA D N 1
ATOM 8388 C CA . ALA D 2 43 ? 330.136 495.303 267.989 1.00 68.17 43 ALA D CA 1
ATOM 8389 C C . ALA D 2 43 ? 330.577 493.963 268.562 1.00 68.17 43 ALA D C 1
ATOM 8390 O O . ALA D 2 43 ? 329.765 493.227 269.133 1.00 68.17 43 ALA D O 1
ATOM 8392 N N . PHE D 2 44 ? 331.860 493.626 268.415 1.00 70.59 44 PHE D N 1
ATOM 8393 C CA . PHE D 2 44 ? 332.359 492.378 268.981 1.00 70.59 44 PHE D CA 1
ATOM 8394 C C . PHE D 2 44 ? 332.272 492.391 270.499 1.00 70.59 44 PHE D C 1
ATOM 8395 O O . PHE D 2 44 ? 331.927 491.377 271.114 1.00 70.59 44 PHE D O 1
ATOM 8403 N N . VAL D 2 45 ? 332.580 493.531 271.123 1.00 69.28 45 VAL D N 1
ATOM 8404 C CA . VAL D 2 45 ? 332.421 493.652 272.570 1.00 69.28 45 VAL D CA 1
ATOM 8405 C C . VAL D 2 45 ? 330.980 493.369 272.961 1.00 69.28 45 VAL D C 1
ATOM 8406 O O . VAL D 2 45 ? 330.706 492.611 273.899 1.00 69.28 45 VAL D O 1
ATOM 8410 N N . ALA D 2 46 ? 330.038 493.977 272.240 1.00 69.92 46 ALA D N 1
ATOM 8411 C CA . ALA D 2 46 ? 328.626 493.806 272.560 1.00 69.92 46 ALA D CA 1
ATOM 8412 C C . ALA D 2 46 ? 328.209 492.347 272.445 1.00 69.92 46 ALA D C 1
ATOM 8413 O O . ALA D 2 46 ? 327.614 491.786 273.373 1.00 69.92 46 ALA D O 1
ATOM 8415 N N . VAL D 2 47 ? 328.526 491.711 271.315 1.00 71.86 47 VAL D N 1
ATOM 8416 C CA . VAL D 2 47 ? 328.127 490.320 271.113 1.00 71.86 47 VAL D CA 1
ATOM 8417 C C . VAL D 2 47 ? 328.765 489.422 272.163 1.00 71.86 47 VAL D C 1
ATOM 8418 O O . VAL D 2 47 ? 328.099 488.569 272.759 1.00 71.86 47 VAL D O 1
ATOM 8422 N N . LEU D 2 48 ? 330.061 489.607 272.416 1.00 73.69 48 LEU D N 1
ATOM 8423 C CA . LEU D 2 48 ? 330.768 488.736 273.345 1.00 73.69 48 LEU D CA 1
ATOM 8424 C C . LEU D 2 48 ? 330.216 488.875 274.758 1.00 73.69 48 LEU D C 1
ATOM 8425 O O . LEU D 2 48 ? 329.901 487.876 275.416 1.00 73.69 48 LEU D O 1
ATOM 8430 N N . LEU D 2 49 ? 330.070 490.112 275.240 1.00 74.97 49 LEU D N 1
ATOM 8431 C CA . LEU D 2 49 ? 329.557 490.308 276.590 1.00 74.97 49 LEU D CA 1
ATOM 8432 C C . LEU D 2 49 ? 328.131 489.797 276.721 1.00 74.97 49 LEU D C 1
ATOM 8433 O O . LEU D 2 49 ? 327.804 489.107 277.695 1.00 74.97 49 LEU D O 1
ATOM 8438 N N . GLY D 2 50 ? 327.267 490.114 275.751 1.00 75.28 50 GLY D N 1
ATOM 8439 C CA . GLY D 2 50 ? 325.892 489.654 275.825 1.00 75.28 50 GLY D CA 1
ATOM 8440 C C . GLY D 2 50 ? 325.783 488.143 275.790 1.00 75.28 50 GLY D C 1
ATOM 8441 O O . GLY D 2 50 ? 324.929 487.557 276.459 1.00 75.28 50 GLY D O 1
ATOM 8442 N N . TRP D 2 51 ? 326.647 487.492 275.011 1.00 77.46 51 TRP D N 1
ATOM 8443 C CA . TRP D 2 51 ? 326.695 486.038 275.025 1.00 77.46 51 TRP D CA 1
ATOM 8444 C C . TRP D 2 51 ? 327.208 485.511 276.358 1.00 77.46 51 TRP D C 1
ATOM 8445 O O . TRP D 2 51 ? 326.832 484.409 276.771 1.00 77.46 51 TRP D O 1
ATOM 8456 N N . MET D 2 52 ? 328.063 486.271 277.044 1.00 77.92 52 MET D N 1
ATOM 8457 C CA . MET D 2 52 ? 328.563 485.804 278.333 1.00 77.92 52 MET D CA 1
ATOM 8458 C C . MET D 2 52 ? 327.516 485.922 279.436 1.00 77.92 52 MET D C 1
ATOM 8459 O O . MET D 2 52 ? 327.123 484.915 280.033 1.00 77.92 52 MET D O 1
ATOM 8464 N N . LEU D 2 53 ? 327.051 487.140 279.729 1.00 76.13 53 LEU D N 1
ATOM 8465 C CA . LEU D 2 53 ? 326.253 487.280 280.946 1.00 76.13 53 LEU D CA 1
ATOM 8466 C C . LEU D 2 53 ? 324.862 486.678 280.811 1.00 76.13 53 LEU D C 1
ATOM 8467 O O . LEU D 2 53 ? 324.155 486.573 281.818 1.00 76.13 53 LEU D O 1
ATOM 8472 N N . GLY D 2 54 ? 324.453 486.284 279.609 1.00 77.57 54 GLY D N 1
ATOM 8473 C CA . GLY D 2 54 ? 323.195 485.590 279.448 1.00 77.57 54 GLY D CA 1
ATOM 8474 C C . GLY D 2 54 ? 323.285 484.133 279.860 1.00 77.57 54 GLY D C 1
ATOM 8475 O O . GLY D 2 54 ? 324.353 483.597 280.149 1.00 77.57 54 GLY D O 1
ATOM 8476 N N . SER D 2 55 ? 322.124 483.482 279.888 1.00 78.53 55 SER D N 1
ATOM 8477 C CA . SER D 2 55 ? 322.038 482.069 280.219 1.00 78.53 55 SER D CA 1
ATOM 8478 C C . SER D 2 55 ? 321.477 481.218 279.092 1.00 78.53 55 SER D C 1
ATOM 8479 O O . SER D 2 55 ? 321.582 479.988 279.159 1.00 78.53 55 SER D O 1
ATOM 8482 N N . ASN D 2 56 ? 320.890 481.828 278.068 1.00 78.17 56 ASN D N 1
ATOM 8483 C CA . ASN D 2 56 ? 320.351 481.096 276.932 1.00 78.17 56 ASN D CA 1
ATOM 8484 C C . ASN D 2 56 ? 320.175 482.076 275.783 1.00 78.17 56 ASN D C 1
ATOM 8485 O O . ASN D 2 56 ? 320.242 483.293 275.965 1.00 78.17 56 ASN D O 1
ATOM 8490 N N . ASN D 2 57 ? 319.942 481.525 274.590 1.00 78.35 57 ASN D N 1
ATOM 8491 C CA . ASN D 2 57 ? 319.828 482.354 273.396 1.00 78.35 57 ASN D CA 1
ATOM 8492 C C . ASN D 2 57 ? 318.684 483.352 273.490 1.00 78.35 57 ASN D C 1
ATOM 8493 O O . ASN D 2 57 ? 318.687 484.352 272.764 1.00 78.35 57 ASN D O 1
ATOM 8498 N N . GLY D 2 58 ? 317.705 483.101 274.359 1.00 76.80 58 GLY D N 1
ATOM 8499 C CA . GLY D 2 58 ? 316.575 484.007 274.469 1.00 76.80 58 GLY D CA 1
ATOM 8500 C C . GLY D 2 58 ? 316.969 485.381 274.976 1.00 76.80 58 GLY D C 1
ATOM 8501 O O . GLY D 2 58 ? 316.546 486.402 274.428 1.00 76.80 58 GLY D O 1
ATOM 8502 N N . GLN D 2 59 ? 317.780 485.429 276.032 1.00 75.34 59 GLN D N 1
ATOM 8503 C CA . GLN D 2 59 ? 318.188 486.702 276.606 1.00 75.34 59 GLN D CA 1
ATOM 8504 C C . GLN D 2 59 ? 319.561 487.161 276.139 1.00 75.34 59 GLN D C 1
ATOM 8505 O O . GLN D 2 59 ? 319.902 488.328 276.342 1.00 75.34 59 GLN D O 1
ATOM 8511 N N . ARG D 2 60 ? 320.348 486.290 275.506 1.00 75.41 60 ARG D N 1
ATOM 8512 C CA . ARG D 2 60 ? 321.606 486.743 274.923 1.00 75.41 60 ARG D CA 1
ATOM 8513 C C . ARG D 2 60 ? 321.360 487.733 273.794 1.00 75.41 60 ARG D C 1
ATOM 8514 O O . ARG D 2 60 ? 322.068 488.738 273.675 1.00 75.41 60 ARG D O 1
ATOM 8522 N N . VAL D 2 61 ? 320.357 487.470 272.955 1.00 72.07 61 VAL D N 1
ATOM 8523 C CA . VAL D 2 61 ? 320.049 488.393 271.867 1.00 72.07 61 VAL D CA 1
ATOM 8524 C C . VAL D 2 61 ? 319.523 489.713 272.419 1.00 72.07 61 VAL D C 1
ATOM 8525 O O . VAL D 2 61 ? 319.840 490.790 271.899 1.00 72.07 61 VAL D O 1
ATOM 8529 N N . VAL D 2 62 ? 318.725 489.655 273.486 1.00 70.25 62 VAL D N 1
ATOM 8530 C CA . VAL D 2 62 ? 318.227 490.877 274.107 1.00 70.25 62 VAL D CA 1
ATOM 8531 C C . VAL D 2 62 ? 319.378 491.677 274.703 1.00 70.25 62 VAL D C 1
ATOM 8532 O O . VAL D 2 62 ? 319.430 492.904 274.569 1.00 70.25 62 VAL D O 1
ATOM 8536 N N . PHE D 2 63 ? 320.323 490.997 275.357 1.00 69.94 63 PHE D N 1
ATOM 8537 C CA . PHE D 2 63 ? 321.501 491.676 275.885 1.00 69.94 63 PHE D CA 1
ATOM 8538 C C . PHE D 2 63 ? 322.317 492.316 274.772 1.00 69.94 63 PHE D C 1
ATOM 8539 O O . PHE D 2 63 ? 322.778 493.454 274.906 1.00 69.94 63 PHE D O 1
ATOM 8547 N N . VAL D 2 64 ? 322.513 491.595 273.667 1.00 67.99 64 VAL D N 1
ATOM 8548 C CA . VAL D 2 64 ? 323.295 492.130 272.558 1.00 67.99 64 VAL D CA 1
ATOM 8549 C C . VAL D 2 64 ? 322.622 493.364 271.977 1.00 67.99 64 VAL D C 1
ATOM 8550 O O . VAL D 2 64 ? 323.275 494.382 271.727 1.00 67.99 64 VAL D O 1
ATOM 8554 N N . VAL D 2 65 ? 321.306 493.300 271.766 1.00 65.94 65 VAL D N 1
ATOM 8555 C CA . VAL D 2 65 ? 320.587 494.443 271.209 1.00 65.94 65 VAL D CA 1
ATOM 8556 C C . VAL D 2 65 ? 320.638 495.626 272.169 1.00 65.94 65 VAL D C 1
ATOM 8557 O O . VAL D 2 65 ? 320.887 496.768 271.762 1.00 65.94 65 VAL D O 1
ATOM 8561 N N . LEU D 2 66 ? 320.419 495.368 273.459 1.00 64.42 66 LEU D N 1
ATOM 8562 C CA . LEU D 2 66 ? 320.407 496.439 274.447 1.00 64.42 66 LEU D CA 1
ATOM 8563 C C . LEU D 2 66 ? 321.770 497.113 274.543 1.00 64.42 66 LEU D C 1
ATOM 8564 O O . LEU D 2 66 ? 321.858 498.342 274.626 1.00 64.42 66 LEU D O 1
ATOM 8569 N N . LEU D 2 67 ? 322.846 496.322 274.532 1.00 63.64 67 LEU D N 1
ATOM 8570 C CA . LEU D 2 67 ? 324.189 496.889 274.598 1.00 63.64 67 LEU D CA 1
ATOM 8571 C C . LEU D 2 67 ? 324.540 497.633 273.317 1.00 63.64 67 LEU D C 1
ATOM 8572 O O . LEU D 2 67 ? 325.152 498.705 273.365 1.00 63.64 67 LEU D O 1
ATOM 8577 N N . LEU D 2 68 ? 324.162 497.080 272.163 1.00 62.11 68 LEU D N 1
ATOM 8578 C CA . LEU D 2 68 ? 324.415 497.734 270.888 1.00 62.11 68 LEU D CA 1
ATOM 8579 C C . LEU D 2 68 ? 323.605 499.007 270.722 1.00 62.11 68 LEU D C 1
ATOM 8580 O O . LEU D 2 68 ? 323.936 499.827 269.862 1.00 62.11 68 LEU D O 1
ATOM 8585 N N . LEU D 2 69 ? 322.537 499.175 271.498 1.00 60.37 69 LEU D N 1
ATOM 8586 C CA . LEU D 2 69 ? 321.750 500.399 271.445 1.00 60.37 69 LEU D CA 1
ATOM 8587 C C . LEU D 2 69 ? 322.150 501.422 272.499 1.00 60.37 69 LEU D C 1
ATOM 8588 O O . LEU D 2 69 ? 322.057 502.625 272.240 1.00 60.37 69 LEU D O 1
ATOM 8593 N N . VAL D 2 70 ? 322.591 500.977 273.679 1.00 60.64 70 VAL D N 1
ATOM 8594 C CA . VAL D 2 70 ? 322.875 501.910 274.766 1.00 60.64 70 VAL D CA 1
ATOM 8595 C C . VAL D 2 70 ? 324.149 502.703 274.503 1.00 60.64 70 VAL D C 1
ATOM 8596 O O . VAL D 2 70 ? 324.249 503.869 274.897 1.00 60.64 70 VAL D O 1
ATOM 8600 N N . ALA D 2 71 ? 325.136 502.103 273.845 1.00 58.60 71 ALA D N 1
ATOM 8601 C CA . ALA D 2 71 ? 326.439 502.744 273.703 1.00 58.60 71 ALA D CA 1
ATOM 8602 C C . ALA D 2 71 ? 326.473 503.824 272.624 1.00 58.60 71 ALA D C 1
ATOM 8603 O O . ALA D 2 71 ? 327.119 504.857 272.831 1.00 58.60 71 ALA D O 1
ATOM 8605 N N . PRO D 2 72 ? 325.853 503.628 271.451 1.00 57.94 72 PRO D N 1
ATOM 8606 C CA . PRO D 2 72 ? 325.765 504.754 270.506 1.00 57.94 72 PRO D CA 1
ATOM 8607 C C . PRO D 2 72 ? 325.091 505.974 271.102 1.00 57.94 72 PRO D C 1
ATOM 8608 O O . PRO D 2 72 ? 325.543 507.101 270.872 1.00 57.94 72 PRO D O 1
ATOM 8612 N N . ALA D 2 73 ? 324.023 505.780 271.869 1.00 58.21 73 ALA D N 1
ATOM 8613 C CA . ALA D 2 73 ? 323.504 506.853 272.694 1.00 58.21 73 ALA D CA 1
ATOM 8614 C C . ALA D 2 73 ? 324.451 507.087 273.863 1.00 58.21 73 ALA D C 1
ATOM 8615 O O . ALA D 2 73 ? 325.254 506.224 274.221 1.00 58.21 73 ALA D O 1
ATOM 8617 N N . TYR D 2 74 ? 324.375 508.279 274.446 1.00 58.61 74 TYR D N 1
ATOM 8618 C CA . TYR D 2 74 ? 325.312 508.698 275.488 1.00 58.61 74 TYR D CA 1
ATOM 8619 C C . TYR D 2 74 ? 326.757 508.674 274.996 1.00 58.61 74 TYR D C 1
ATOM 8620 O O . TYR D 2 74 ? 327.687 508.738 275.804 1.00 58.61 74 TYR D O 1
ATOM 8629 N N . SER D 2 75 ? 326.947 508.594 273.681 1.00 60.69 75 SER D N 1
ATOM 8630 C CA . SER D 2 75 ? 328.256 508.431 273.050 1.00 60.69 75 SER D CA 1
ATOM 8631 C C . SER D 2 75 ? 329.028 507.257 273.637 1.00 60.69 75 SER D C 1
ATOM 8632 O O . SER D 2 75 ? 329.594 506.449 272.904 1.00 60.69 75 SER D O 1
ATOM 8635 N N . PHE E 1 1 ? 358.535 531.124 279.293 1.00 44.62 1 PHE E N 1
ATOM 8636 C CA . PHE E 1 1 ? 359.823 530.451 279.382 1.00 44.62 1 PHE E CA 1
ATOM 8637 C C . PHE E 1 1 ? 360.054 529.872 280.773 1.00 44.62 1 PHE E C 1
ATOM 8638 O O . PHE E 1 1 ? 360.777 528.892 280.939 1.00 44.62 1 PHE E O 1
ATOM 8646 N N . ASN E 1 2 ? 359.419 530.487 281.765 1.00 46.02 2 ASN E N 1
ATOM 8647 C CA . ASN E 1 2 ? 359.672 530.218 283.172 1.00 46.02 2 ASN E CA 1
ATOM 8648 C C . ASN E 1 2 ? 358.450 529.579 283.815 1.00 46.02 2 ASN E C 1
ATOM 8649 O O . ASN E 1 2 ? 357.313 529.935 283.493 1.00 46.02 2 ASN E O 1
ATOM 8654 N N . CYS E 1 3 ? 358.680 528.641 284.731 1.00 49.11 3 CYS E N 1
ATOM 8655 C CA . CYS E 1 3 ? 357.588 528.036 285.492 1.00 49.11 3 CYS E CA 1
ATOM 8656 C C . CYS E 1 3 ? 357.812 528.270 286.979 1.00 49.11 3 CYS E C 1
ATOM 8657 O O . CYS E 1 3 ? 358.317 527.409 287.701 1.00 49.11 3 CYS E O 1
ATOM 8660 N N . LEU E 1 4 ? 357.401 529.448 287.435 1.00 45.49 4 LEU E N 1
ATOM 8661 C CA . LEU E 1 4 ? 357.222 529.746 288.848 1.00 45.49 4 LEU E CA 1
ATOM 8662 C C . LEU E 1 4 ? 355.863 530.410 288.980 1.00 45.49 4 LEU E C 1
ATOM 8663 O O . LEU E 1 4 ? 355.615 531.446 288.358 1.00 45.49 4 LEU E O 1
ATOM 8668 N N . GLY E 1 5 ? 354.986 529.811 289.773 1.00 47.40 5 GLY E N 1
ATOM 8669 C CA . GLY E 1 5 ? 353.606 530.231 289.808 1.00 47.40 5 GLY E CA 1
ATOM 8670 C C . GLY E 1 5 ? 352.717 529.532 288.810 1.00 47.40 5 GLY E C 1
ATOM 8671 O O . GLY E 1 5 ? 351.596 529.994 288.574 1.00 47.40 5 GLY E O 1
ATOM 8672 N N . MET E 1 6 ? 353.183 528.443 288.211 1.00 48.06 6 MET E N 1
ATOM 8673 C CA . MET E 1 6 ? 352.399 527.661 287.269 1.00 48.06 6 MET E CA 1
ATOM 8674 C C . MET E 1 6 ? 351.784 526.489 288.018 1.00 48.06 6 MET E C 1
ATOM 8675 O O . MET E 1 6 ? 352.482 525.786 288.754 1.00 48.06 6 MET E O 1
ATOM 8680 N N . SER E 1 7 ? 350.476 526.285 287.839 1.00 48.21 7 SER E N 1
ATOM 8681 C CA . SER E 1 7 ? 349.746 525.354 288.694 1.00 48.21 7 SER E CA 1
ATOM 8682 C C . SER E 1 7 ? 350.160 523.908 288.490 1.00 48.21 7 SER E C 1
ATOM 8683 O O . SER E 1 7 ? 349.871 523.071 289.350 1.00 48.21 7 SER E O 1
ATOM 8686 N N . ASN E 1 8 ? 350.803 523.585 287.376 1.00 47.12 8 ASN E N 1
ATOM 8687 C CA . ASN E 1 8 ? 351.229 522.215 287.110 1.00 47.12 8 ASN E CA 1
ATOM 8688 C C . ASN E 1 8 ? 352.618 522.200 286.480 1.00 47.12 8 ASN E C 1
ATOM 8689 O O . ASN E 1 8 ? 352.840 522.740 285.395 1.00 47.12 8 ASN E O 1
ATOM 8694 N N . ARG E 1 9 ? 353.567 521.624 287.209 1.00 48.77 9 ARG E N 1
ATOM 8695 C CA . ARG E 1 9 ? 354.951 521.521 286.782 1.00 48.77 9 ARG E CA 1
ATOM 8696 C C . ARG E 1 9 ? 355.478 520.157 287.191 1.00 48.77 9 ARG E C 1
ATOM 8697 O O . ARG E 1 9 ? 355.035 519.575 288.182 1.00 48.77 9 ARG E O 1
ATOM 8705 N N . ASP E 1 10 ? 356.418 519.646 286.410 1.00 50.55 10 ASP E N 1
ATOM 8706 C CA . ASP E 1 10 ? 357.025 518.352 286.666 1.00 50.55 10 ASP E CA 1
ATOM 8707 C C . ASP E 1 10 ? 358.488 518.541 287.031 1.00 50.55 10 ASP E C 1
ATOM 8708 O O . ASP E 1 10 ? 359.172 519.400 286.470 1.00 50.55 10 ASP E O 1
ATOM 8713 N N . PHE E 1 11 ? 358.956 517.748 287.986 1.00 48.55 11 PHE E N 1
ATOM 8714 C CA . PHE E 1 11 ? 360.343 517.774 288.420 1.00 48.55 11 PHE E CA 1
ATOM 8715 C C . PHE E 1 11 ? 361.040 516.524 287.910 1.00 48.55 11 PHE E C 1
ATOM 8716 O O . PHE E 1 11 ? 360.566 515.407 288.136 1.00 48.55 11 PHE E O 1
ATOM 8724 N N . LEU E 1 12 ? 362.153 516.716 287.212 1.00 50.51 12 LEU E N 1
ATOM 8725 C CA . LEU E 1 12 ? 362.950 515.621 286.682 1.00 50.51 12 LEU E CA 1
ATOM 8726 C C . LEU E 1 12 ? 364.344 515.696 287.279 1.00 50.51 12 LEU E C 1
ATOM 8727 O O . LEU E 1 12 ? 364.941 516.776 287.339 1.00 50.51 12 LEU E O 1
ATOM 8732 N N . GLU E 1 13 ? 364.853 514.557 287.727 1.00 55.50 13 GLU E N 1
ATOM 8733 C CA . GLU E 1 13 ? 366.178 514.477 288.321 1.00 55.50 13 GLU E CA 1
ATOM 8734 C C . GLU E 1 13 ? 367.137 513.835 287.330 1.00 55.50 13 GLU E C 1
ATOM 8735 O O . GLU E 1 13 ? 366.880 512.733 286.835 1.00 55.50 13 GLU E O 1
ATOM 8741 N N . GLY E 1 14 ? 368.233 514.526 287.041 1.00 55.95 14 GLY E N 1
ATOM 8742 C CA . GLY E 1 14 ? 369.250 514.003 286.152 1.00 55.95 14 GLY E CA 1
ATOM 8743 C C . GLY E 1 14 ? 370.176 513.020 286.840 1.00 55.95 14 GLY E C 1
ATOM 8744 O O . GLY E 1 14 ? 370.303 511.872 286.418 1.00 55.95 14 GLY E O 1
ATOM 8745 N N . ALA E 1 18 ? 374.426 510.063 281.596 1.00 58.96 18 ALA E N 1
ATOM 8746 C CA . ALA E 1 18 ? 373.424 510.986 282.112 1.00 58.96 18 ALA E CA 1
ATOM 8747 C C . ALA E 1 18 ? 373.694 512.407 281.637 1.00 58.96 18 ALA E C 1
ATOM 8748 O O . ALA E 1 18 ? 373.644 513.352 282.422 1.00 58.96 18 ALA E O 1
ATOM 8750 N N . THR E 1 19 ? 373.982 512.552 280.345 1.00 55.65 19 THR E N 1
ATOM 8751 C CA . THR E 1 19 ? 374.227 513.857 279.749 1.00 55.65 19 THR E CA 1
ATOM 8752 C C . THR E 1 19 ? 372.996 514.447 279.078 1.00 55.65 19 THR E C 1
ATOM 8753 O O . THR E 1 19 ? 372.980 515.649 278.794 1.00 55.65 19 THR E O 1
ATOM 8757 N N . TRP E 1 20 ? 371.972 513.639 278.821 1.00 53.83 20 TRP E N 1
ATOM 8758 C CA . TRP E 1 20 ? 370.753 514.102 278.179 1.00 53.83 20 TRP E CA 1
ATOM 8759 C C . TRP E 1 20 ? 369.559 513.493 278.891 1.00 53.83 20 TRP E C 1
ATOM 8760 O O . TRP E 1 20 ? 369.667 512.463 279.559 1.00 53.83 20 TRP E O 1
ATOM 8771 N N . VAL E 1 21 ? 368.412 514.146 278.742 1.00 51.55 21 VAL E N 1
ATOM 8772 C CA . VAL E 1 21 ? 367.147 513.591 279.214 1.00 51.55 21 VAL E CA 1
ATOM 8773 C C . VAL E 1 21 ? 366.060 513.959 278.216 1.00 51.55 21 VAL E C 1
ATOM 8774 O O . VAL E 1 21 ? 365.996 515.102 277.756 1.00 51.55 21 VAL E O 1
ATOM 8778 N N . ASP E 1 22 ? 365.218 512.998 277.860 1.00 53.94 22 ASP E N 1
ATOM 8779 C CA . ASP E 1 22 ? 364.118 513.272 276.949 1.00 53.94 22 ASP E CA 1
ATOM 8780 C C . ASP E 1 22 ? 362.856 513.559 277.750 1.00 53.94 22 ASP E C 1
ATOM 8781 O O . ASP E 1 22 ? 362.474 512.785 278.632 1.00 53.94 22 ASP E O 1
ATOM 8786 N N . VAL E 1 23 ? 362.231 514.691 277.446 1.00 49.09 23 VAL E N 1
ATOM 8787 C CA . VAL E 1 23 ? 361.055 515.175 278.146 1.00 49.09 23 VAL E CA 1
ATOM 8788 C C . VAL E 1 23 ? 359.899 515.249 277.157 1.00 49.09 23 VAL E C 1
ATOM 8789 O O . VAL E 1 23 ? 360.081 515.186 275.942 1.00 49.09 23 VAL E O 1
ATOM 8793 N N . VAL E 1 24 ? 358.694 515.370 277.701 1.00 47.43 24 VAL E N 1
ATOM 8794 C CA . VAL E 1 24 ? 357.500 515.655 276.920 1.00 47.43 24 VAL E CA 1
ATOM 8795 C C . VAL E 1 24 ? 356.944 516.970 277.439 1.00 47.43 24 VAL E C 1
ATOM 8796 O O . VAL E 1 24 ? 356.473 517.044 278.580 1.00 47.43 24 VAL E O 1
ATOM 8800 N N . LEU E 1 25 ? 357.004 518.008 276.612 1.00 44.42 25 LEU E N 1
ATOM 8801 C CA . LEU E 1 25 ? 356.453 519.311 276.956 1.00 44.42 25 LEU E CA 1
ATOM 8802 C C . LEU E 1 25 ? 354.971 519.317 276.620 1.00 44.42 25 LEU E C 1
ATOM 8803 O O . LEU E 1 25 ? 354.595 519.203 275.451 1.00 44.42 25 LEU E O 1
ATOM 8808 N N . GLU E 1 26 ? 354.128 519.447 277.633 1.00 48.27 26 GLU E N 1
ATOM 8809 C CA . GLU E 1 26 ? 352.694 519.518 277.416 1.00 48.27 26 GLU E CA 1
ATOM 8810 C C . GLU E 1 26 ? 352.257 520.970 277.237 1.00 48.27 26 GLU E C 1
ATOM 8811 O O . GLU E 1 26 ? 353.030 521.907 277.436 1.00 48.27 26 GLU E O 1
ATOM 8817 N N . GLY E 1 27 ? 350.995 521.143 276.850 1.00 46.57 27 GLY E N 1
ATOM 8818 C CA . GLY E 1 27 ? 350.471 522.429 276.429 1.00 46.57 27 GLY E CA 1
ATOM 8819 C C . GLY E 1 27 ? 350.725 523.585 277.371 1.00 46.57 27 GLY E C 1
ATOM 8820 O O . GLY E 1 27 ? 351.501 524.487 277.047 1.00 46.57 27 GLY E O 1
ATOM 8821 N N . ASP E 1 28 ? 350.084 523.579 278.535 1.00 48.08 28 ASP E N 1
ATOM 8822 C CA . ASP E 1 28 ? 350.326 524.585 279.567 1.00 48.08 28 ASP E CA 1
ATOM 8823 C C . ASP E 1 28 ? 350.887 523.889 280.805 1.00 48.08 28 ASP E C 1
ATOM 8824 O O . ASP E 1 28 ? 350.195 523.621 281.787 1.00 48.08 28 ASP E O 1
ATOM 8829 N N . SER E 1 29 ? 352.190 523.642 280.760 1.00 45.37 29 SER E N 1
ATOM 8830 C CA . SER E 1 29 ? 352.909 522.936 281.807 1.00 45.37 29 SER E CA 1
ATOM 8831 C C . SER E 1 29 ? 354.381 523.272 281.637 1.00 45.37 29 SER E C 1
ATOM 8832 O O . SER E 1 29 ? 354.785 523.862 280.634 1.00 45.37 29 SER E O 1
ATOM 8835 N N . CYS E 1 30 ? 355.179 522.909 282.634 1.00 45.59 30 CYS E N 1
ATOM 8836 C CA . CYS E 1 30 ? 356.615 523.129 282.565 1.00 45.59 30 CYS E CA 1
ATOM 8837 C C . CYS E 1 30 ? 357.336 521.981 283.245 1.00 45.59 30 CYS E C 1
ATOM 8838 O O . CYS E 1 30 ? 356.779 521.288 284.097 1.00 45.59 30 CYS E O 1
ATOM 8841 N N . ILE E 1 31 ? 358.593 521.788 282.859 1.00 44.85 31 ILE E N 1
ATOM 8842 C CA . ILE E 1 31 ? 359.447 520.773 283.457 1.00 44.85 31 ILE E CA 1
ATOM 8843 C C . ILE E 1 31 ? 360.654 521.469 284.061 1.00 44.85 31 ILE E C 1
ATOM 8844 O O . ILE E 1 31 ? 361.282 522.309 283.409 1.00 44.85 31 ILE E O 1
ATOM 8849 N N . THR E 1 32 ? 360.964 521.133 285.307 1.00 46.80 32 THR E N 1
ATOM 8850 C CA . THR E 1 32 ? 362.167 521.608 285.975 1.00 46.80 32 THR E CA 1
ATOM 8851 C C . THR E 1 32 ? 363.109 520.426 286.159 1.00 46.80 32 THR E C 1
ATOM 8852 O O . THR E 1 32 ? 362.747 519.430 286.792 1.00 46.80 32 THR E O 1
ATOM 8856 N N . ILE E 1 33 ? 364.307 520.539 285.600 1.00 47.48 33 ILE E N 1
ATOM 8857 C CA . ILE E 1 33 ? 365.310 519.484 285.631 1.00 47.48 33 ILE E CA 1
ATOM 8858 C C . ILE E 1 33 ? 366.441 519.924 286.550 1.00 47.48 33 ILE E C 1
ATOM 8859 O O . ILE E 1 33 ? 367.031 520.998 286.356 1.00 47.48 33 ILE E O 1
ATOM 8864 N N . MET E 1 34 ? 366.713 519.103 287.563 1.00 52.17 34 MET E N 1
ATOM 8865 C CA . MET E 1 34 ? 367.878 519.233 288.427 1.00 52.17 34 MET E CA 1
ATOM 8866 C C . MET E 1 34 ? 368.819 518.073 288.144 1.00 52.17 34 MET E C 1
ATOM 8867 O O . MET E 1 34 ? 368.396 516.914 288.148 1.00 52.17 34 MET E O 1
ATOM 8872 N N . ALA E 1 35 ? 370.088 518.380 287.913 1.00 53.69 35 ALA E N 1
ATOM 8873 C CA . ALA E 1 35 ? 371.105 517.361 287.724 1.00 53.69 35 ALA E CA 1
ATOM 8874 C C . ALA E 1 35 ? 372.256 517.625 288.681 1.00 53.69 35 ALA E C 1
ATOM 8875 O O . ALA E 1 35 ? 372.493 518.764 289.089 1.00 53.69 35 ALA E O 1
ATOM 8877 N N . LYS E 1 36 ? 372.957 516.554 289.045 1.00 55.91 36 LYS E N 1
ATOM 8878 C CA . LYS E 1 36 ? 374.101 516.674 289.939 1.00 55.91 36 LYS E CA 1
ATOM 8879 C C . LYS E 1 36 ? 375.154 517.594 289.333 1.00 55.91 36 LYS E C 1
ATOM 8880 O O . LYS E 1 36 ? 375.562 517.419 288.181 1.00 55.91 36 LYS E O 1
ATOM 8886 N N . ASP E 1 37 ? 375.588 518.580 290.118 1.00 55.28 37 ASP E N 1
ATOM 8887 C CA . ASP E 1 37 ? 376.576 519.567 289.685 1.00 55.28 37 ASP E CA 1
ATOM 8888 C C . ASP E 1 37 ? 376.216 520.142 288.318 1.00 55.28 37 ASP E C 1
ATOM 8889 O O . ASP E 1 37 ? 377.017 520.151 287.382 1.00 55.28 37 ASP E O 1
ATOM 8894 N N . LYS E 1 38 ? 374.977 520.604 288.202 1.00 50.78 38 LYS E N 1
ATOM 8895 C CA . LYS E 1 38 ? 374.479 521.261 287.007 1.00 50.78 38 LYS E CA 1
ATOM 8896 C C . LYS E 1 38 ? 373.561 522.394 287.429 1.00 50.78 38 LYS E C 1
ATOM 8897 O O . LYS E 1 38 ? 372.907 522.307 288.475 1.00 50.78 38 LYS E O 1
ATOM 8903 N N . PRO E 1 39 ? 373.499 523.469 286.650 1.00 46.08 39 PRO E N 1
ATOM 8904 C CA . PRO E 1 39 ? 372.468 524.480 286.895 1.00 46.08 39 PRO E CA 1
ATOM 8905 C C . PRO E 1 39 ? 371.086 523.877 286.705 1.00 46.08 39 PRO E C 1
ATOM 8906 O O . PRO E 1 39 ? 370.867 523.051 285.818 1.00 46.08 39 PRO E O 1
ATOM 8910 N N . THR E 1 40 ? 370.153 524.283 287.556 1.00 44.80 40 THR E N 1
ATOM 8911 C CA . THR E 1 40 ? 368.775 523.860 287.376 1.00 44.80 40 THR E CA 1
ATOM 8912 C C . THR E 1 40 ? 368.188 524.547 286.154 1.00 44.80 40 THR E C 1
ATOM 8913 O O . THR E 1 40 ? 368.419 525.736 285.919 1.00 44.80 40 THR E O 1
ATOM 8917 N N . ILE E 1 41 ? 367.436 523.795 285.363 1.00 45.51 41 ILE E N 1
ATOM 8918 C CA . ILE E 1 41 ? 366.856 524.347 284.148 1.00 45.51 41 ILE E CA 1
ATOM 8919 C C . ILE E 1 41 ? 365.357 524.121 284.190 1.00 45.51 41 ILE E C 1
ATOM 8920 O O . ILE E 1 41 ? 364.870 523.206 284.855 1.00 45.51 41 ILE E O 1
ATOM 8925 N N . ASP E 1 42 ? 364.615 524.976 283.504 1.00 44.68 42 ASP E N 1
ATOM 8926 C CA . ASP E 1 42 ? 363.216 524.668 283.254 1.00 44.68 42 ASP E CA 1
ATOM 8927 C C . ASP E 1 42 ? 362.875 524.958 281.804 1.00 44.68 42 ASP E C 1
ATOM 8928 O O . ASP E 1 42 ? 363.375 525.914 281.204 1.00 44.68 42 ASP E O 1
ATOM 8933 N N . ILE E 1 43 ? 362.037 524.098 281.248 1.00 42.61 43 ILE E N 1
ATOM 8934 C CA . ILE E 1 43 ? 361.693 524.129 279.836 1.00 42.61 43 ILE E CA 1
ATOM 8935 C C . ILE E 1 43 ? 360.189 523.948 279.709 1.00 42.61 43 ILE E C 1
ATOM 8936 O O . ILE E 1 43 ? 359.581 523.153 280.436 1.00 42.61 43 ILE E O 1
ATOM 8941 N N . LYS E 1 44 ? 359.582 524.708 278.803 1.00 43.38 44 LYS E N 1
ATOM 8942 C CA . LYS E 1 44 ? 358.156 524.546 278.574 1.00 43.38 44 LYS E CA 1
ATOM 8943 C C . LYS E 1 44 ? 357.795 524.943 277.152 1.00 43.38 44 LYS E C 1
ATOM 8944 O O . LYS E 1 44 ? 358.394 525.846 276.565 1.00 43.38 44 LYS E O 1
ATOM 8950 N N . MET E 1 45 ? 356.797 524.256 276.611 1.00 46.00 45 MET E N 1
ATOM 8951 C CA . MET E 1 45 ? 356.211 524.622 275.329 1.00 46.00 45 MET E CA 1
ATOM 8952 C C . MET E 1 45 ? 355.249 525.779 275.560 1.00 46.00 45 MET E C 1
ATOM 8953 O O . MET E 1 45 ? 354.203 525.612 276.193 1.00 46.00 45 MET E O 1
ATOM 8958 N N . MET E 1 46 ? 355.610 526.959 275.065 1.00 46.43 46 MET E N 1
ATOM 8959 C CA . MET E 1 46 ? 354.774 528.132 275.276 1.00 46.43 46 MET E CA 1
ATOM 8960 C C . MET E 1 46 ? 353.556 528.125 274.362 1.00 46.43 46 MET E C 1
ATOM 8961 O O . MET E 1 46 ? 352.468 528.540 274.776 1.00 46.43 46 MET E O 1
ATOM 8966 N N . GLU E 1 47 ? 353.714 527.656 273.128 1.00 44.89 47 GLU E N 1
ATOM 8967 C CA . GLU E 1 47 ? 352.613 527.605 272.175 1.00 44.89 47 GLU E CA 1
ATOM 8968 C C . GLU E 1 47 ? 353.057 526.809 270.958 1.00 44.89 47 GLU E C 1
ATOM 8969 O O . GLU E 1 47 ? 354.234 526.476 270.802 1.00 44.89 47 GLU E O 1
ATOM 8975 N N . THR E 1 48 ? 352.090 526.505 270.098 1.00 42.07 48 THR E N 1
ATOM 8976 C CA . THR E 1 48 ? 352.346 525.878 268.813 1.00 42.07 48 THR E CA 1
ATOM 8977 C C . THR E 1 48 ? 351.494 526.557 267.751 1.00 42.07 48 THR E C 1
ATOM 8978 O O . THR E 1 48 ? 350.432 527.118 268.040 1.00 42.07 48 THR E O 1
ATOM 8982 N N . GLU E 1 49 ? 351.984 526.504 266.515 1.00 42.63 49 GLU E N 1
ATOM 8983 C CA . GLU E 1 49 ? 351.500 527.354 265.442 1.00 42.63 49 GLU E CA 1
ATOM 8984 C C . GLU E 1 49 ? 351.433 526.568 264.139 1.00 42.63 49 GLU E C 1
ATOM 8985 O O . GLU E 1 49 ? 352.140 525.576 263.954 1.00 42.63 49 GLU E O 1
ATOM 8991 N N . ALA E 1 50 ? 350.557 527.023 263.246 1.00 42.60 50 ALA E N 1
ATOM 8992 C CA . ALA E 1 50 ? 350.404 526.480 261.901 1.00 42.60 50 ALA E CA 1
ATOM 8993 C C . ALA E 1 50 ? 350.114 527.642 260.967 1.00 42.60 50 ALA E C 1
ATOM 8994 O O . ALA E 1 50 ? 349.254 528.471 261.268 1.00 42.60 50 ALA E O 1
ATOM 8996 N N . THR E 1 51 ? 350.814 527.701 259.834 1.00 46.04 51 THR E N 1
ATOM 8997 C CA . THR E 1 51 ? 350.938 528.958 259.106 1.00 46.04 51 THR E CA 1
ATOM 8998 C C . THR E 1 51 ? 350.201 529.023 257.774 1.00 46.04 51 THR E C 1
ATOM 8999 O O . THR E 1 51 ? 349.727 530.102 257.414 1.00 46.04 51 THR E O 1
ATOM 9003 N N . ASN E 1 52 ? 350.086 527.927 257.024 1.00 46.57 52 ASN E N 1
ATOM 9004 C CA . ASN E 1 52 ? 349.523 527.980 255.670 1.00 46.57 52 ASN E CA 1
ATOM 9005 C C . ASN E 1 52 ? 348.506 526.858 255.497 1.00 46.57 52 ASN E C 1
ATOM 9006 O O . ASN E 1 52 ? 348.842 525.782 255.001 1.00 46.57 52 ASN E O 1
ATOM 9011 N N . LEU E 1 53 ? 347.258 527.125 255.861 1.00 42.35 53 LEU E N 1
ATOM 9012 C CA . LEU E 1 53 ? 346.208 526.122 255.825 1.00 42.35 53 LEU E CA 1
ATOM 9013 C C . LEU E 1 53 ? 345.403 526.231 254.536 1.00 42.35 53 LEU E C 1
ATOM 9014 O O . LEU E 1 53 ? 345.275 527.308 253.949 1.00 42.35 53 LEU E O 1
ATOM 9019 N N . ALA E 1 54 ? 344.865 525.095 254.099 1.00 39.85 54 ALA E N 1
ATOM 9020 C CA . ALA E 1 54 ? 344.070 525.010 252.884 1.00 39.85 54 ALA E CA 1
ATOM 9021 C C . ALA E 1 54 ? 342.709 524.409 253.199 1.00 39.85 54 ALA E C 1
ATOM 9022 O O . ALA E 1 54 ? 342.613 523.421 253.931 1.00 39.85 54 ALA E O 1
ATOM 9024 N N . GLU E 1 55 ? 341.664 525.003 252.627 1.00 37.91 55 GLU E N 1
ATOM 9025 C CA . GLU E 1 55 ? 340.303 524.559 252.893 1.00 37.91 55 GLU E CA 1
ATOM 9026 C C . GLU E 1 55 ? 340.082 523.148 252.371 1.00 37.91 55 GLU E C 1
ATOM 9027 O O . GLU E 1 55 ? 340.546 522.791 251.286 1.00 37.91 55 GLU E O 1
ATOM 9033 N N . VAL E 1 56 ? 339.367 522.339 253.151 1.00 34.43 56 VAL E N 1
ATOM 9034 C CA . VAL E 1 56 ? 339.047 520.988 252.712 1.00 34.43 56 VAL E CA 1
ATOM 9035 C C . VAL E 1 56 ? 337.551 520.870 252.469 1.00 34.43 56 VAL E C 1
ATOM 9036 O O . VAL E 1 56 ? 337.122 520.094 251.609 1.00 34.43 56 VAL E O 1
ATOM 9040 N N . ARG E 1 57 ? 336.745 521.638 253.203 1.00 30.73 57 ARG E N 1
ATOM 9041 C CA . ARG E 1 57 ? 335.307 521.463 253.022 1.00 30.73 57 ARG E CA 1
ATOM 9042 C C . ARG E 1 57 ? 334.542 522.579 253.712 1.00 30.73 57 ARG E C 1
ATOM 9043 O O . ARG E 1 57 ? 334.851 522.934 254.845 1.00 30.73 57 ARG E O 1
ATOM 9051 N N . SER E 1 58 ? 333.517 523.094 253.047 1.00 29.37 58 SER E N 1
ATOM 9052 C CA . SER E 1 58 ? 332.610 524.058 253.651 1.00 29.37 58 SER E CA 1
ATOM 9053 C C . SER E 1 58 ? 331.263 523.406 253.919 1.00 29.37 58 SER E C 1
ATOM 9054 O O . SER E 1 58 ? 330.762 522.635 253.100 1.00 29.37 58 SER E O 1
ATOM 9057 N N . TYR E 1 59 ? 330.689 523.711 255.076 1.00 29.13 59 TYR E N 1
ATOM 9058 C CA . TYR E 1 59 ? 329.335 523.313 255.422 1.00 29.13 59 TYR E CA 1
ATOM 9059 C C . TYR E 1 59 ? 328.457 524.552 255.470 1.00 29.13 59 TYR E C 1
ATOM 9060 O O . TYR E 1 59 ? 328.889 525.603 255.938 1.00 29.13 59 TYR E O 1
ATOM 9069 N N . CYS E 1 60 ? 327.232 524.438 254.976 1.00 31.71 60 CYS E N 1
ATOM 9070 C CA . CYS E 1 60 ? 326.281 525.535 255.069 1.00 31.71 60 CYS E CA 1
ATOM 9071 C C . CYS E 1 60 ? 325.473 525.391 256.349 1.00 31.71 60 CYS E C 1
ATOM 9072 O O . CYS E 1 60 ? 324.887 524.334 256.602 1.00 31.71 60 CYS E O 1
ATOM 9075 N N . TYR E 1 61 ? 325.452 526.446 257.161 1.00 31.10 61 TYR E N 1
ATOM 9076 C CA . TYR E 1 61 ? 324.603 526.460 258.338 1.00 31.10 61 TYR E CA 1
ATOM 9077 C C . TYR E 1 61 ? 323.559 527.565 258.326 1.00 31.10 61 TYR E C 1
ATOM 9078 O O . TYR E 1 61 ? 322.688 527.569 259.200 1.00 31.10 61 TYR E O 1
ATOM 9087 N N . LEU E 1 62 ? 323.606 528.491 257.371 1.00 31.14 62 LEU E N 1
ATOM 9088 C CA . LEU E 1 62 ? 322.482 529.397 257.158 1.00 31.14 62 LEU E CA 1
ATOM 9089 C C . LEU E 1 62 ? 322.232 529.525 255.666 1.00 31.14 62 LEU E C 1
ATOM 9090 O O . LEU E 1 62 ? 323.106 529.994 254.932 1.00 31.14 62 LEU E O 1
ATOM 9095 N N . ALA E 1 63 ? 321.036 529.127 255.234 1.00 31.79 63 ALA E N 1
ATOM 9096 C CA . ALA E 1 63 ? 320.651 529.094 253.833 1.00 31.79 63 ALA E CA 1
ATOM 9097 C C . ALA E 1 63 ? 319.313 529.797 253.642 1.00 31.79 63 ALA E C 1
ATOM 9098 O O . ALA E 1 63 ? 318.541 529.981 254.585 1.00 31.79 63 ALA E O 1
ATOM 9100 N N . THR E 1 64 ? 319.040 530.187 252.397 1.00 34.23 64 THR E N 1
ATOM 9101 C CA . THR E 1 64 ? 317.800 530.863 252.040 1.00 34.23 64 THR E CA 1
ATOM 9102 C C . THR E 1 64 ? 317.195 530.220 250.801 1.00 34.23 64 THR E C 1
ATOM 9103 O O . THR E 1 64 ? 317.910 529.630 249.988 1.00 34.23 64 THR E O 1
ATOM 9107 N N . VAL E 1 65 ? 315.874 530.333 250.668 1.00 37.03 65 VAL E N 1
ATOM 9108 C CA . VAL E 1 65 ? 315.161 529.975 249.446 1.00 37.03 65 VAL E CA 1
ATOM 9109 C C . VAL E 1 65 ? 314.807 531.258 248.710 1.00 37.03 65 VAL E C 1
ATOM 9110 O O . VAL E 1 65 ? 314.498 532.280 249.335 1.00 37.03 65 VAL E O 1
ATOM 9114 N N . SER E 1 66 ? 314.862 531.217 247.380 1.00 39.69 66 SER E N 1
ATOM 9115 C CA . SER E 1 66 ? 314.716 532.418 246.568 1.00 39.69 66 SER E CA 1
ATOM 9116 C C . SER E 1 66 ? 313.413 532.437 245.782 1.00 39.69 66 SER E C 1
ATOM 9117 O O . SER E 1 66 ? 312.636 533.388 245.901 1.00 39.69 66 SER E O 1
ATOM 9120 N N . ASP E 1 67 ? 313.150 531.418 244.968 1.00 37.81 67 ASP E N 1
ATOM 9121 C CA . ASP E 1 67 ? 311.912 531.378 244.200 1.00 37.81 67 ASP E CA 1
ATOM 9122 C C . ASP E 1 67 ? 311.454 529.936 244.076 1.00 37.81 67 ASP E C 1
ATOM 9123 O O . ASP E 1 67 ? 312.232 529.061 243.688 1.00 37.81 67 ASP E O 1
ATOM 9128 N N . VAL E 1 68 ? 310.192 529.697 244.409 1.00 35.39 68 VAL E N 1
ATOM 9129 C CA . VAL E 1 68 ? 309.641 528.356 244.528 1.00 35.39 68 VAL E CA 1
ATOM 9130 C C . VAL E 1 68 ? 308.627 528.151 243.415 1.00 35.39 68 VAL E C 1
ATOM 9131 O O . VAL E 1 68 ? 307.733 528.981 243.217 1.00 35.39 68 VAL E O 1
ATOM 9135 N N . SER E 1 69 ? 308.774 527.052 242.686 1.00 36.59 69 SER E N 1
ATOM 9136 C CA . SER E 1 69 ? 307.867 526.701 241.608 1.00 36.59 69 SER E CA 1
ATOM 9137 C C . SER E 1 69 ? 307.355 525.291 241.833 1.00 36.59 69 SER E C 1
ATOM 9138 O O . SER E 1 69 ? 308.071 524.430 242.346 1.00 36.59 69 SER E O 1
ATOM 9141 N N . THR E 1 70 ? 306.101 525.065 241.461 1.00 37.98 70 THR E N 1
ATOM 9142 C CA . THR E 1 70 ? 305.495 523.747 241.541 1.00 37.98 70 THR E CA 1
ATOM 9143 C C . THR E 1 70 ? 304.911 523.394 240.184 1.00 37.98 70 THR E C 1
ATOM 9144 O O . THR E 1 70 ? 304.201 524.203 239.580 1.00 37.98 70 THR E O 1
ATOM 9148 N N . VAL E 1 71 ? 305.225 522.196 239.704 1.00 37.32 71 VAL E N 1
ATOM 9149 C CA . VAL E 1 71 ? 304.649 521.645 238.485 1.00 37.32 71 VAL E CA 1
ATOM 9150 C C . VAL E 1 71 ? 303.743 520.496 238.893 1.00 37.32 71 VAL E C 1
ATOM 9151 O O . VAL E 1 71 ? 304.155 519.617 239.656 1.00 37.32 71 VAL E O 1
ATOM 9155 N N . SER E 1 72 ? 302.509 520.507 238.405 1.00 38.94 72 SER E N 1
ATOM 9156 C CA . SER E 1 72 ? 301.489 519.575 238.860 1.00 38.94 72 SER E CA 1
ATOM 9157 C C . SER E 1 72 ? 301.004 518.708 237.708 1.00 38.94 72 SER E C 1
ATOM 9158 O O . SER E 1 72 ? 300.825 519.189 236.587 1.00 38.94 72 SER E O 1
ATOM 9161 N N . ASN E 1 73 ? 300.796 517.427 237.997 1.00 39.01 73 ASN E N 1
ATOM 9162 C CA . ASN E 1 73 ? 300.247 516.472 237.048 1.00 39.01 73 ASN E CA 1
ATOM 9163 C C . ASN E 1 73 ? 298.904 515.959 237.545 1.00 39.01 73 ASN E C 1
ATOM 9164 O O . ASN E 1 73 ? 298.690 515.794 238.749 1.00 39.01 73 ASN E O 1
ATOM 9169 N N . CYS E 1 74 ? 298.000 515.705 236.605 1.00 40.17 74 CYS E N 1
ATOM 9170 C CA . CYS E 1 74 ? 296.720 515.109 236.935 1.00 40.17 74 CYS E CA 1
ATOM 9171 C C . CYS E 1 74 ? 296.914 513.649 237.337 1.00 40.17 74 CYS E C 1
ATOM 9172 O O . CYS E 1 74 ? 297.941 513.044 237.028 1.00 40.17 74 CYS E O 1
ATOM 9175 N N . PRO E 1 75 ? 295.959 513.070 238.062 1.00 37.01 75 PRO E N 1
ATOM 9176 C CA . PRO E 1 75 ? 296.097 511.665 238.462 1.00 37.01 75 PRO E CA 1
ATOM 9177 C C . PRO E 1 75 ? 296.213 510.744 237.255 1.00 37.01 75 PRO E C 1
ATOM 9178 O O . PRO E 1 75 ? 295.607 510.981 236.209 1.00 37.01 75 PRO E O 1
ATOM 9182 N N . THR E 1 76 ? 297.015 509.690 237.417 1.00 40.02 76 THR E N 1
ATOM 9183 C CA . THR E 1 76 ? 297.296 508.677 236.397 1.00 40.02 76 THR E CA 1
ATOM 9184 C C . THR E 1 76 ? 298.026 509.251 235.186 1.00 40.02 76 THR E C 1
ATOM 9185 O O . THR E 1 76 ? 298.025 508.644 234.112 1.00 40.02 76 THR E O 1
ATOM 9189 N N . THR E 1 77 ? 298.656 510.412 235.336 1.00 38.31 77 THR E N 1
ATOM 9190 C CA . THR E 1 77 ? 299.431 511.028 234.270 1.00 38.31 77 THR E CA 1
ATOM 9191 C C . THR E 1 77 ? 300.933 510.904 234.518 1.00 38.31 77 THR E C 1
ATOM 9192 O O . THR E 1 77 ? 301.734 511.340 233.688 1.00 38.31 77 THR E O 1
ATOM 9196 N N . GLY E 1 78 ? 301.332 510.263 235.610 1.00 40.44 78 GLY E N 1
ATOM 9197 C CA . GLY E 1 78 ? 302.735 510.074 235.905 1.00 40.44 78 GLY E CA 1
ATOM 9198 C C . GLY E 1 78 ? 303.354 511.243 236.649 1.00 40.44 78 GLY E C 1
ATOM 9199 O O . GLY E 1 78 ? 302.690 512.205 237.042 1.00 40.44 78 GLY E O 1
ATOM 9200 N N . GLU E 1 79 ? 304.667 511.145 236.835 1.00 42.99 79 GLU E N 1
ATOM 9201 C CA . GLU E 1 79 ? 305.405 512.132 237.608 1.00 42.99 79 GLU E CA 1
ATOM 9202 C C . GLU E 1 79 ? 305.440 513.479 236.893 1.00 42.99 79 GLU E C 1
ATOM 9203 O O . GLU E 1 79 ? 305.367 513.560 235.665 1.00 42.99 79 GLU E O 1
ATOM 9209 N N . ALA E 1 80 ? 305.569 514.545 237.685 1.00 40.24 80 ALA E N 1
ATOM 9210 C CA . ALA E 1 80 ? 305.431 515.896 237.151 1.00 40.24 80 ALA E CA 1
ATOM 9211 C C . ALA E 1 80 ? 306.721 516.391 236.504 1.00 40.24 80 ALA E C 1
ATOM 9212 O O . ALA E 1 80 ? 306.697 516.903 235.381 1.00 40.24 80 ALA E O 1
ATOM 9214 N N . HIS E 1 81 ? 307.852 516.246 237.195 1.00 37.53 81 HIS E N 1
ATOM 9215 C CA . HIS E 1 81 ? 309.161 516.685 236.703 1.00 37.53 81 HIS E CA 1
ATOM 9216 C C . HIS E 1 81 ? 309.186 518.187 236.399 1.00 37.53 81 HIS E C 1
ATOM 9217 O O . HIS E 1 81 ? 309.132 518.623 235.249 1.00 37.53 81 HIS E O 1
ATOM 9224 N N . ASN E 1 82 ? 309.191 518.963 237.475 1.00 36.13 82 ASN E N 1
ATOM 9225 C CA . ASN E 1 82 ? 309.514 520.378 237.386 1.00 36.13 82 ASN E CA 1
ATOM 9226 C C . ASN E 1 82 ? 310.768 520.580 236.532 1.00 36.13 82 ASN E C 1
ATOM 9227 O O . ASN E 1 82 ? 311.783 519.911 236.763 1.00 36.13 82 ASN E O 1
ATOM 9232 N N . PRO E 1 83 ? 310.739 521.486 235.548 1.00 34.96 83 PRO E N 1
ATOM 9233 C CA . PRO E 1 83 ? 311.895 521.661 234.656 1.00 34.96 83 PRO E CA 1
ATOM 9234 C C . PRO E 1 83 ? 313.119 522.274 235.316 1.00 34.96 83 PRO E C 1
ATOM 9235 O O . PRO E 1 83 ? 314.159 522.381 234.659 1.00 34.96 83 PRO E O 1
ATOM 9239 N N . LYS E 1 84 ? 313.040 522.687 236.577 1.00 35.15 84 LYS E N 1
ATOM 9240 C CA . LYS E 1 84 ? 314.186 523.276 237.254 1.00 35.15 84 LYS E CA 1
ATOM 9241 C C . LYS E 1 84 ? 315.139 522.232 237.812 1.00 35.15 84 LYS E C 1
ATOM 9242 O O . LYS E 1 84 ? 316.159 522.602 238.398 1.00 35.15 84 LYS E O 1
ATOM 9248 N N . ARG E 1 85 ? 314.834 520.945 237.651 1.00 37.33 85 ARG E N 1
ATOM 9249 C CA . ARG E 1 85 ? 315.778 519.900 238.016 1.00 37.33 85 ARG E CA 1
ATOM 9250 C C . ARG E 1 85 ? 317.028 519.909 237.148 1.00 37.33 85 ARG E C 1
ATOM 9251 O O . ARG E 1 85 ? 318.008 519.246 237.498 1.00 37.33 85 ARG E O 1
ATOM 9259 N N . ALA E 1 86 ? 317.017 520.631 236.031 1.00 38.18 86 ALA E N 1
ATOM 9260 C CA . ALA E 1 86 ? 318.191 520.750 235.181 1.00 38.18 86 ALA E CA 1
ATOM 9261 C C . ALA E 1 86 ? 319.149 521.841 235.639 1.00 38.18 86 ALA E C 1
ATOM 9262 O O . ALA E 1 86 ? 320.229 521.977 235.056 1.00 38.18 86 ALA E O 1
ATOM 9264 N N . GLU E 1 87 ? 318.790 522.615 236.657 1.00 38.88 87 GLU E N 1
ATOM 9265 C CA . GLU E 1 87 ? 319.641 523.674 237.177 1.00 38.88 87 GLU E CA 1
ATOM 9266 C C . GLU E 1 87 ? 320.225 523.253 238.518 1.00 38.88 87 GLU E C 1
ATOM 9267 O O . GLU E 1 87 ? 319.531 522.664 239.353 1.00 38.88 87 GLU E O 1
ATOM 9273 N N . ASP E 1 88 ? 321.507 523.560 238.716 1.00 39.67 88 ASP E N 1
ATOM 9274 C CA . ASP E 1 88 ? 322.233 523.017 239.859 1.00 39.67 88 ASP E CA 1
ATOM 9275 C C . ASP E 1 88 ? 321.840 523.685 241.171 1.00 39.67 88 ASP E C 1
ATOM 9276 O O . ASP E 1 88 ? 321.902 523.047 242.226 1.00 39.67 88 ASP E O 1
ATOM 9281 N N . THR E 1 89 ? 321.429 524.948 241.133 1.00 35.61 89 THR E N 1
ATOM 9282 C CA . THR E 1 89 ? 321.148 525.684 242.359 1.00 35.61 89 THR E CA 1
ATOM 9283 C C . THR E 1 89 ? 319.757 525.416 242.917 1.00 35.61 89 THR E C 1
ATOM 9284 O O . THR E 1 89 ? 319.423 525.954 243.975 1.00 35.61 89 THR E O 1
ATOM 9288 N N . TYR E 1 90 ? 318.947 524.602 242.253 1.00 33.40 90 TYR E N 1
ATOM 9289 C CA . TYR E 1 90 ? 317.578 524.352 242.676 1.00 33.40 90 TYR E CA 1
ATOM 9290 C C . TYR E 1 90 ? 317.478 522.992 243.347 1.00 33.40 90 TYR E C 1
ATOM 9291 O O . TYR E 1 90 ? 318.002 522.000 242.835 1.00 33.40 90 TYR E O 1
ATOM 9300 N N . VAL E 1 91 ? 316.818 522.958 244.498 1.00 33.64 91 VAL E N 1
ATOM 9301 C CA . VAL E 1 91 ? 316.516 521.726 245.213 1.00 33.64 91 VAL E CA 1
ATOM 9302 C C . VAL E 1 91 ? 315.083 521.350 244.882 1.00 33.64 91 VAL E C 1
ATOM 9303 O O . VAL E 1 91 ? 314.172 522.178 245.009 1.00 33.64 91 VAL E O 1
ATOM 9307 N N . CYS E 1 92 ? 314.880 520.111 244.450 1.00 38.00 92 CYS E N 1
ATOM 9308 C CA . CYS E 1 92 ? 313.600 519.686 243.908 1.00 38.00 92 CYS E CA 1
ATOM 9309 C C . CYS E 1 92 ? 313.123 518.441 244.631 1.00 38.00 92 CYS E C 1
ATOM 9310 O O . CYS E 1 92 ? 313.891 517.495 244.825 1.00 38.00 92 CYS E O 1
ATOM 9313 N N . LYS E 1 93 ? 311.858 518.450 245.028 1.00 39.54 93 LYS E N 1
ATOM 9314 C CA . LYS E 1 93 ? 311.250 517.347 245.752 1.00 39.54 93 LYS E CA 1
ATOM 9315 C C . LYS E 1 93 ? 309.928 516.980 245.096 1.00 39.54 93 LYS E C 1
ATOM 9316 O O . LYS E 1 93 ? 309.169 517.856 244.670 1.00 39.54 93 LYS E O 1
ATOM 9322 N N . SER E 1 94 ? 309.657 515.683 245.025 1.00 40.11 94 SER E N 1
ATOM 9323 C CA . SER E 1 94 ? 308.448 515.167 244.401 1.00 40.11 94 SER E CA 1
ATOM 9324 C C . SER E 1 94 ? 307.447 514.766 245.473 1.00 40.11 94 SER E C 1
ATOM 9325 O O . SER E 1 94 ? 307.774 513.997 246.381 1.00 40.11 94 SER E O 1
ATOM 9328 N N . GLY E 1 95 ? 306.235 515.292 245.364 1.00 37.77 95 GLY E N 1
ATOM 9329 C CA . GLY E 1 95 ? 305.173 514.940 246.280 1.00 37.77 95 GLY E CA 1
ATOM 9330 C C . GLY E 1 95 ? 303.903 514.607 245.533 1.00 37.77 95 GLY E C 1
ATOM 9331 O O . GLY E 1 95 ? 303.918 514.479 244.308 1.00 37.77 95 GLY E O 1
ATOM 9332 N N . VAL E 1 96 ? 302.790 514.483 246.247 1.00 36.50 96 VAL E N 1
ATOM 9333 C CA . VAL E 1 96 ? 301.525 514.140 245.615 1.00 36.50 96 VAL E CA 1
ATOM 9334 C C . VAL E 1 96 ? 300.410 514.823 246.391 1.00 36.50 96 VAL E C 1
ATOM 9335 O O . VAL E 1 96 ? 300.496 514.997 247.609 1.00 36.50 96 VAL E O 1
ATOM 9339 N N . THR E 1 97 ? 299.362 515.228 245.678 1.00 38.28 97 THR E N 1
ATOM 9340 C CA . THR E 1 97 ? 298.290 516.010 246.277 1.00 38.28 97 THR E CA 1
ATOM 9341 C C . THR E 1 97 ? 296.941 515.547 245.742 1.00 38.28 97 THR E C 1
ATOM 9342 O O . THR E 1 97 ? 296.848 514.913 244.691 1.00 38.28 97 THR E O 1
ATOM 9346 N N . ASP E 1 98 ? 295.889 515.869 246.490 1.00 39.25 98 ASP E N 1
ATOM 9347 C CA . ASP E 1 98 ? 294.533 515.537 246.071 1.00 39.25 98 ASP E CA 1
ATOM 9348 C C . ASP E 1 98 ? 294.146 516.332 244.834 1.00 39.25 98 ASP E C 1
ATOM 9349 O O . ASP E 1 98 ? 294.333 517.550 244.786 1.00 39.25 98 ASP E O 1
ATOM 9354 N N . ARG E 1 99 ? 293.578 515.648 243.845 1.00 37.04 99 ARG E N 1
ATOM 9355 C CA . ARG E 1 99 ? 293.137 516.273 242.612 1.00 37.04 99 ARG E CA 1
ATOM 9356 C C . ARG E 1 99 ? 291.740 515.779 242.271 1.00 37.04 99 ARG E C 1
ATOM 9357 O O . ARG E 1 99 ? 291.387 514.628 242.540 1.00 37.04 99 ARG E O 1
ATOM 9365 N N . GLY E 1 100 ? 290.954 516.659 241.668 1.00 35.48 100 GLY E N 1
ATOM 9366 C CA . GLY E 1 100 ? 289.606 516.305 241.285 1.00 35.48 100 GLY E CA 1
ATOM 9367 C C . GLY E 1 100 ? 289.039 517.317 240.318 1.00 35.48 100 GLY E C 1
ATOM 9368 O O . GLY E 1 100 ? 289.759 518.150 239.768 1.00 35.48 100 GLY E O 1
ATOM 9369 N N . TRP E 1 101 ? 287.723 517.229 240.116 1.00 32.58 101 TRP E N 1
ATOM 9370 C CA . TRP E 1 101 ? 287.055 518.160 239.213 1.00 32.58 101 TRP E CA 1
ATOM 9371 C C . TRP E 1 101 ? 287.165 519.591 239.718 1.00 32.58 101 TRP E C 1
ATOM 9372 O O . TRP E 1 101 ? 287.315 520.527 238.925 1.00 32.58 101 TRP E O 1
ATOM 9383 N N . GLY E 1 102 ? 287.087 519.780 241.036 1.00 37.23 102 GLY E N 1
ATOM 9384 C CA . GLY E 1 102 ? 287.236 521.111 241.596 1.00 37.23 102 GLY E CA 1
ATOM 9385 C C . GLY E 1 102 ? 288.600 521.717 241.344 1.00 37.23 102 GLY E C 1
ATOM 9386 O O . GLY E 1 102 ? 288.720 522.929 241.156 1.00 37.23 102 GLY E O 1
ATOM 9387 N N . ASN E 1 103 ? 289.647 520.889 241.342 1.00 40.18 103 ASN E N 1
ATOM 9388 C CA . ASN E 1 103 ? 290.993 521.395 241.097 1.00 40.18 103 ASN E CA 1
ATOM 9389 C C . ASN E 1 103 ? 291.204 521.733 239.628 1.00 40.18 103 ASN E C 1
ATOM 9390 O O . ASN E 1 103 ? 291.839 522.742 239.303 1.00 40.18 103 ASN E O 1
ATOM 9395 N N . GLY E 1 104 ? 290.680 520.908 238.727 1.00 40.15 104 GLY E N 1
ATOM 9396 C CA . GLY E 1 104 ? 290.876 521.126 237.309 1.00 40.15 104 GLY E CA 1
ATOM 9397 C C . GLY E 1 104 ? 291.272 519.879 236.547 1.00 40.15 104 GLY E C 1
ATOM 9398 O O . GLY E 1 104 ? 291.697 519.963 235.391 1.00 40.15 104 GLY E O 1
ATOM 9399 N N . CYS E 1 105 ? 291.154 518.720 237.182 1.00 39.52 105 CYS E N 1
ATOM 9400 C CA . CYS E 1 105 ? 291.464 517.449 236.548 1.00 39.52 105 CYS E CA 1
ATOM 9401 C C . CYS E 1 105 ? 290.202 516.785 236.017 1.00 39.52 105 CYS E C 1
ATOM 9402 O O . CYS E 1 105 ? 289.089 517.047 236.476 1.00 39.52 105 CYS E O 1
ATOM 9405 N N . GLY E 1 106 ? 290.393 515.914 235.029 1.00 36.27 106 GLY E N 1
ATOM 9406 C CA . GLY E 1 106 ? 289.313 515.067 234.572 1.00 36.27 106 GLY E CA 1
ATOM 9407 C C . GLY E 1 106 ? 289.111 513.816 235.391 1.00 36.27 106 GLY E C 1
ATOM 9408 O O . GLY E 1 106 ? 288.137 513.093 235.169 1.00 36.27 106 GLY E O 1
ATOM 9409 N N . LEU E 1 107 ? 290.006 513.547 236.334 1.00 35.32 107 LEU E N 1
ATOM 9410 C CA . LEU E 1 107 ? 289.921 512.384 237.198 1.00 35.32 107 LEU E CA 1
ATOM 9411 C C . LEU E 1 107 ? 290.032 512.824 238.649 1.00 35.32 107 LEU E C 1
ATOM 9412 O O . LEU E 1 107 ? 290.256 513.996 238.956 1.00 35.32 107 LEU E O 1
ATOM 9417 N N . PHE E 1 108 ? 289.867 511.862 239.544 1.00 33.25 108 PHE E N 1
ATOM 9418 C CA . PHE E 1 108 ? 289.981 512.079 240.975 1.00 33.25 108 PHE E CA 1
ATOM 9419 C C . PHE E 1 108 ? 291.097 511.204 241.517 1.00 33.25 108 PHE E C 1
ATOM 9420 O O . PHE E 1 108 ? 291.245 510.051 241.106 1.00 33.25 108 PHE E O 1
ATOM 9428 N N . GLY E 1 109 ? 291.884 511.748 242.423 1.00 35.15 109 GLY E N 1
ATOM 9429 C CA . GLY E 1 109 ? 292.859 510.932 243.102 1.00 35.15 109 GLY E CA 1
ATOM 9430 C C . GLY E 1 109 ? 294.143 511.687 243.319 1.00 35.15 109 GLY E C 1
ATOM 9431 O O . GLY E 1 109 ? 294.190 512.910 243.237 1.00 35.15 109 GLY E O 1
ATOM 9432 N N . LYS E 1 110 ? 295.194 510.931 243.599 1.00 36.82 110 LYS E N 1
ATOM 9433 C CA . LYS E 1 110 ? 296.487 511.508 243.931 1.00 36.82 110 LYS E CA 1
ATOM 9434 C C . LYS E 1 110 ? 297.229 511.890 242.656 1.00 36.82 110 LYS E C 1
ATOM 9435 O O . LYS E 1 110 ? 297.567 511.024 241.844 1.00 36.82 110 LYS E O 1
ATOM 9441 N N . GLY E 1 111 ? 297.471 513.183 242.477 1.00 37.14 111 GLY E N 1
ATOM 9442 C CA . GLY E 1 111 ? 298.216 513.698 241.340 1.00 37.14 111 GLY E CA 1
ATOM 9443 C C . GLY E 1 111 ? 299.601 514.140 241.779 1.00 37.14 111 GLY E C 1
ATOM 9444 O O . GLY E 1 111 ? 299.754 514.789 242.816 1.00 37.14 111 GLY E O 1
ATOM 9445 N N . SER E 1 112 ? 300.601 513.781 240.980 1.00 38.13 112 SER E N 1
ATOM 9446 C CA . SER E 1 112 ? 301.991 514.049 241.316 1.00 38.13 112 SER E CA 1
ATOM 9447 C C . SER E 1 112 ? 302.330 515.518 241.119 1.00 38.13 112 SER E C 1
ATOM 9448 O O . SER E 1 112 ? 301.849 516.163 240.185 1.00 38.13 112 SER E O 1
ATOM 9451 N N . ILE E 1 113 ? 303.168 516.046 242.009 1.00 37.17 113 ILE E N 1
ATOM 9452 C CA . ILE E 1 113 ? 303.693 517.398 241.901 1.00 37.17 113 ILE E CA 1
ATOM 9453 C C . ILE E 1 113 ? 305.199 517.350 242.114 1.00 37.17 113 ILE E C 1
ATOM 9454 O O . ILE E 1 113 ? 305.734 516.444 242.754 1.00 37.17 113 ILE E O 1
ATOM 9459 N N . ASP E 1 114 ? 305.878 518.353 241.568 1.00 37.44 114 ASP E N 1
ATOM 9460 C CA . ASP E 1 114 ? 307.321 518.500 241.699 1.00 37.44 114 ASP E CA 1
ATOM 9461 C C . ASP E 1 114 ? 307.614 519.952 242.035 1.00 37.44 114 ASP E C 1
ATOM 9462 O O . ASP E 1 114 ? 307.287 520.847 241.251 1.00 37.44 114 ASP E O 1
ATOM 9467 N N . THR E 1 115 ? 308.213 520.187 243.198 1.00 36.68 115 THR E N 1
ATOM 9468 C CA . THR E 1 115 ? 308.480 521.532 243.688 1.00 36.68 115 THR E CA 1
ATOM 9469 C C . THR E 1 115 ? 309.979 521.784 243.694 1.00 36.68 115 THR E C 1
ATOM 9470 O O . THR E 1 115 ? 310.745 520.977 244.224 1.00 36.68 115 THR E O 1
ATOM 9474 N N . CYS E 1 116 ? 310.390 522.909 243.120 1.00 35.85 116 CYS E N 1
ATOM 9475 C CA . CYS E 1 116 ? 311.789 523.302 243.076 1.00 35.85 116 CYS E CA 1
ATOM 9476 C C . CYS E 1 116 ? 311.953 524.671 243.715 1.00 35.85 116 CYS E C 1
ATOM 9477 O O . CYS E 1 116 ? 311.214 525.607 243.391 1.00 35.85 116 CYS E O 1
ATOM 9480 N N . ALA E 1 117 ? 312.923 524.780 244.616 1.00 33.78 117 ALA E N 1
ATOM 9481 C CA . ALA E 1 117 ? 313.243 526.022 245.302 1.00 33.78 117 ALA E CA 1
ATOM 9482 C C . ALA E 1 117 ? 314.716 526.343 245.104 1.00 33.78 117 ALA E C 1
ATOM 9483 O O . ALA E 1 117 ? 315.566 525.454 245.166 1.00 33.78 117 ALA E O 1
ATOM 9485 N N . ASN E 1 118 ? 315.019 527.616 244.876 1.00 33.91 118 ASN E N 1
ATOM 9486 C CA . ASN E 1 118 ? 316.393 528.030 244.622 1.00 33.91 118 ASN E CA 1
ATOM 9487 C C . ASN E 1 118 ? 317.160 528.114 245.936 1.00 33.91 118 ASN E C 1
ATOM 9488 O O . ASN E 1 118 ? 316.823 528.917 246.811 1.00 33.91 118 ASN E O 1
ATOM 9493 N N . PHE E 1 119 ? 318.197 527.294 246.067 1.00 32.52 119 PHE E N 1
ATOM 9494 C CA . PHE E 1 119 ? 319.005 527.233 247.275 1.00 32.52 119 PHE E CA 1
ATOM 9495 C C . PHE E 1 119 ? 320.122 528.265 247.218 1.00 32.52 119 PHE E C 1
ATOM 9496 O O . PHE E 1 119 ? 320.762 528.451 246.180 1.00 32.52 119 PHE E O 1
ATOM 9504 N N . THR E 1 120 ? 320.343 528.942 248.339 1.00 34.06 120 THR E N 1
ATOM 9505 C CA . THR E 1 120 ? 321.434 529.897 248.477 1.00 34.06 120 THR E CA 1
ATOM 9506 C C . THR E 1 120 ? 322.019 529.756 249.871 1.00 34.06 120 THR E C 1
ATOM 9507 O O . THR E 1 120 ? 321.271 529.671 250.847 1.00 34.06 120 THR E O 1
ATOM 9511 N N . CYS E 1 121 ? 323.344 529.728 249.968 1.00 35.07 121 CYS E N 1
ATOM 9512 C CA . CYS E 1 121 ? 324.012 529.664 251.260 1.00 35.07 121 CYS E CA 1
ATOM 9513 C C . CYS E 1 121 ? 324.370 531.072 251.717 1.00 35.07 121 CYS E C 1
ATOM 9514 O O . CYS E 1 121 ? 325.058 531.807 251.002 1.00 35.07 121 CYS E O 1
ATOM 9517 N N . SER E 1 122 ? 323.898 531.443 252.905 1.00 34.23 122 SER E N 1
ATOM 9518 C CA . SER E 1 122 ? 324.236 532.727 253.501 1.00 34.23 122 SER E CA 1
ATOM 9519 C C . SER E 1 122 ? 325.466 532.635 254.392 1.00 34.23 122 SER E C 1
ATOM 9520 O O . SER E 1 122 ? 326.354 533.488 254.312 1.00 34.23 122 SER E O 1
ATOM 9523 N N . LEU E 1 123 ? 325.536 531.613 255.240 1.00 32.47 123 LEU E N 1
ATOM 9524 C CA . LEU E 1 123 ? 326.632 531.483 256.190 1.00 32.47 123 LEU E CA 1
ATOM 9525 C C . LEU E 1 123 ? 327.142 530.053 256.203 1.00 32.47 123 LEU E C 1
ATOM 9526 O O . LEU E 1 123 ? 326.356 529.111 256.358 1.00 32.47 123 LEU E O 1
ATOM 9531 N N . LYS E 1 124 ? 328.464 529.909 256.071 1.00 32.74 124 LYS E N 1
ATOM 9532 C CA . LYS E 1 124 ? 329.130 528.620 255.961 1.00 32.74 124 LYS E CA 1
ATOM 9533 C C . LYS E 1 124 ? 330.311 528.541 256.921 1.00 32.74 124 LYS E C 1
ATOM 9534 O O . LYS E 1 124 ? 331.011 529.529 257.150 1.00 32.74 124 LYS E O 1
ATOM 9540 N N . ALA E 1 125 ? 330.515 527.353 257.478 1.00 30.90 125 ALA E N 1
ATOM 9541 C CA . ALA E 1 125 ? 331.672 527.035 258.301 1.00 30.90 125 ALA E CA 1
ATOM 9542 C C . ALA E 1 125 ? 332.709 526.321 257.446 1.00 30.90 125 ALA E C 1
ATOM 9543 O O . ALA E 1 125 ? 332.384 525.364 256.738 1.00 30.90 125 ALA E O 1
ATOM 9545 N N . VAL E 1 126 ? 333.954 526.773 257.530 1.00 31.99 126 VAL E N 1
ATOM 9546 C CA . VAL E 1 126 ? 335.017 526.324 256.635 1.00 31.99 126 VAL E CA 1
ATOM 9547 C C . VAL E 1 126 ? 335.998 525.460 257.412 1.00 31.99 126 VAL E C 1
ATOM 9548 O O . VAL E 1 126 ? 336.537 525.890 258.434 1.00 31.99 126 VAL E O 1
ATOM 9552 N N . GLY E 1 127 ? 336.244 524.249 256.919 1.00 32.54 127 GLY E N 1
ATOM 9553 C CA . GLY E 1 127 ? 337.224 523.358 257.505 1.00 32.54 127 GLY E CA 1
ATOM 9554 C C . GLY E 1 127 ? 338.454 523.269 256.621 1.00 32.54 127 GLY E C 1
ATOM 9555 O O . GLY E 1 127 ? 338.357 522.981 255.422 1.00 32.54 127 GLY E O 1
ATOM 9556 N N . ARG E 1 128 ? 339.609 523.517 257.239 1.00 35.11 128 ARG E N 1
ATOM 9557 C CA . ARG E 1 128 ? 340.916 523.530 256.600 1.00 35.11 128 ARG E CA 1
ATOM 9558 C C . ARG E 1 128 ? 341.802 522.463 257.224 1.00 35.11 128 ARG E C 1
ATOM 9559 O O . ARG E 1 128 ? 341.556 522.012 258.345 1.00 35.11 128 ARG E O 1
ATOM 9567 N N . MET E 1 129 ? 342.844 522.065 256.499 1.00 42.31 129 MET E N 1
ATOM 9568 C CA . MET E 1 129 ? 343.792 521.080 256.996 1.00 42.31 129 MET E CA 1
ATOM 9569 C C . MET E 1 129 ? 345.152 521.724 257.216 1.00 42.31 129 MET E C 1
ATOM 9570 O O . MET E 1 129 ? 345.475 522.757 256.625 1.00 42.31 129 MET E O 1
ATOM 9575 N N . ILE E 1 130 ? 345.939 521.101 258.086 1.00 42.93 130 ILE E N 1
ATOM 9576 C CA . ILE E 1 130 ? 347.304 521.520 258.369 1.00 42.93 130 ILE E CA 1
ATOM 9577 C C . ILE E 1 130 ? 348.253 520.573 257.654 1.00 42.93 130 ILE E C 1
ATOM 9578 O O . ILE E 1 130 ? 348.098 519.349 257.737 1.00 42.93 130 ILE E O 1
ATOM 9583 N N . GLN E 1 131 ? 349.211 521.129 256.941 1.00 45.51 131 GLN E N 1
ATOM 9584 C CA . GLN E 1 131 ? 350.290 520.310 256.403 1.00 45.51 131 GLN E CA 1
ATOM 9585 C C . GLN E 1 131 ? 351.373 520.137 257.459 1.00 45.51 131 GLN E C 1
ATOM 9586 O O . GLN E 1 131 ? 351.726 521.109 258.135 1.00 45.51 131 GLN E O 1
ATOM 9592 N N . PRO E 1 132 ? 351.913 518.929 257.630 1.00 45.20 132 PRO E N 1
ATOM 9593 C CA . PRO E 1 132 ? 352.853 518.692 258.739 1.00 45.20 132 PRO E CA 1
ATOM 9594 C C . PRO E 1 132 ? 354.069 519.600 258.730 1.00 45.20 132 PRO E C 1
ATOM 9595 O O . PRO E 1 132 ? 354.603 519.910 259.800 1.00 45.20 132 PRO E O 1
ATOM 9599 N N . GLU E 1 133 ? 354.525 520.042 257.560 1.00 47.85 133 GLU E N 1
ATOM 9600 C CA . GLU E 1 133 ? 355.719 520.871 257.492 1.00 47.85 133 GLU E CA 1
ATOM 9601 C C . GLU E 1 133 ? 355.489 522.297 257.968 1.00 47.85 133 GLU E C 1
ATOM 9602 O O . GLU E 1 133 ? 356.461 523.044 258.114 1.00 47.85 133 GLU E O 1
ATOM 9608 N N . ASN E 1 134 ? 354.245 522.695 258.213 1.00 45.22 134 ASN E N 1
ATOM 9609 C CA . ASN E 1 134 ? 353.935 524.064 258.596 1.00 45.22 134 ASN E CA 1
ATOM 9610 C C . ASN E 1 134 ? 353.670 524.219 260.087 1.00 45.22 134 ASN E C 1
ATOM 9611 O O . ASN E 1 134 ? 353.247 525.294 260.520 1.00 45.22 134 ASN E O 1
ATOM 9616 N N . VAL E 1 135 ? 353.915 523.183 260.878 1.00 42.08 135 VAL E N 1
ATOM 9617 C CA . VAL E 1 135 ? 353.744 523.266 262.322 1.00 42.08 135 VAL E CA 1
ATOM 9618 C C . VAL E 1 135 ? 354.962 523.953 262.928 1.00 42.08 135 VAL E C 1
ATOM 9619 O O . VAL E 1 135 ? 356.093 523.795 262.458 1.00 42.08 135 VAL E O 1
ATOM 9623 N N . LYS E 1 136 ? 354.731 524.732 263.982 1.00 41.87 136 LYS E N 1
ATOM 9624 C CA . LYS E 1 136 ? 355.751 525.647 264.487 1.00 41.87 136 LYS E CA 1
ATOM 9625 C C . LYS E 1 136 ? 355.584 525.750 266.000 1.00 41.87 136 LYS E C 1
ATOM 9626 O O . LYS E 1 136 ? 354.695 526.460 266.476 1.00 41.87 136 LYS E O 1
ATOM 9632 N N . TYR E 1 137 ? 356.431 525.045 266.748 1.00 41.12 137 TYR E N 1
ATOM 9633 C CA . TYR E 1 137 ? 356.366 525.062 268.201 1.00 41.12 137 TYR E CA 1
ATOM 9634 C C . TYR E 1 137 ? 357.232 526.181 268.763 1.00 41.12 137 TYR E C 1
ATOM 9635 O O . TYR E 1 137 ? 358.318 526.456 268.255 1.00 41.12 137 TYR E O 1
ATOM 9644 N N . GLU E 1 138 ? 356.740 526.828 269.810 1.00 43.05 138 GLU E N 1
ATOM 9645 C CA . GLU E 1 138 ? 357.495 527.833 270.544 1.00 43.05 138 GLU E CA 1
ATOM 9646 C C . GLU E 1 138 ? 357.924 527.219 271.868 1.00 43.05 138 GLU E C 1
ATOM 9647 O O . GLU E 1 138 ? 357.084 526.722 272.622 1.00 43.05 138 GLU E O 1
ATOM 9653 N N . VAL E 1 139 ? 359.224 527.240 272.149 1.00 41.25 139 VAL E N 1
ATOM 9654 C CA . VAL E 1 139 ? 359.776 526.591 273.331 1.00 41.25 139 VAL E CA 1
ATOM 9655 C C . VAL E 1 139 ? 360.564 527.616 274.130 1.00 41.25 139 VAL E C 1
ATOM 9656 O O . VAL E 1 139 ? 361.372 528.361 273.568 1.00 41.25 139 VAL E O 1
ATOM 9660 N N . GLY E 1 140 ? 360.330 527.651 275.435 1.00 42.07 140 GLY E N 1
ATOM 9661 C CA . GLY E 1 140 ? 361.060 528.519 276.343 1.00 42.07 140 GLY E CA 1
ATOM 9662 C C . GLY E 1 140 ? 361.959 527.690 277.243 1.00 42.07 140 GLY E C 1
ATOM 9663 O O . GLY E 1 140 ? 361.542 526.654 277.772 1.00 42.07 140 GLY E O 1
ATOM 9664 N N . ILE E 1 141 ? 363.196 528.151 277.397 1.00 42.08 141 ILE E N 1
ATOM 9665 C CA . ILE E 1 141 ? 364.192 527.527 278.253 1.00 42.08 141 ILE E CA 1
ATOM 9666 C C . ILE E 1 141 ? 364.712 528.595 279.201 1.00 42.08 141 ILE E C 1
ATOM 9667 O O . ILE E 1 141 ? 364.823 529.767 278.828 1.00 42.08 141 ILE E O 1
ATOM 9672 N N . PHE E 1 142 ? 364.994 528.205 280.439 1.00 42.52 142 PHE E N 1
ATOM 9673 C CA . PHE E 1 142 ? 365.460 529.178 281.416 1.00 42.52 142 PHE E CA 1
ATOM 9674 C C . PHE E 1 142 ? 366.423 528.513 282.386 1.00 42.52 142 PHE E C 1
ATOM 9675 O O . PHE E 1 142 ? 366.116 527.460 282.956 1.00 42.52 142 PHE E O 1
ATOM 9683 N N . ILE E 1 143 ? 367.595 529.123 282.536 1.00 43.65 143 ILE E N 1
ATOM 9684 C CA . ILE E 1 143 ? 368.566 528.749 283.556 1.00 43.65 143 ILE E CA 1
ATOM 9685 C C . ILE E 1 143 ? 368.236 529.547 284.806 1.00 43.65 143 ILE E C 1
ATOM 9686 O O . ILE E 1 143 ? 368.083 530.771 284.741 1.00 43.65 143 ILE E O 1
ATOM 9691 N N . HIS E 1 144 ? 368.127 528.863 285.946 1.00 44.29 144 HIS E N 1
ATOM 9692 C CA . HIS E 1 144 ? 367.598 529.524 287.136 1.00 44.29 144 HIS E CA 1
ATOM 9693 C C . HIS E 1 144 ? 368.456 530.706 287.565 1.00 44.29 144 HIS E C 1
ATOM 9694 O O . HIS E 1 144 ? 367.923 531.781 287.863 1.00 44.29 144 HIS E O 1
ATOM 9701 N N . GLY E 1 145 ? 369.776 530.542 287.582 1.00 42.13 145 GLY E N 1
ATOM 9702 C CA . GLY E 1 145 ? 370.676 531.660 287.798 1.00 42.13 145 GLY E CA 1
ATOM 9703 C C . GLY E 1 145 ? 370.358 532.531 288.995 1.00 42.13 145 GLY E C 1
ATOM 9704 O O . GLY E 1 145 ? 369.734 532.074 289.955 1.00 42.13 145 GLY E O 1
ATOM 9705 N N . SER E 1 146 ? 370.776 533.791 288.952 1.00 42.81 146 SER E N 1
ATOM 9706 C CA . SER E 1 146 ? 370.502 534.750 290.014 1.00 42.81 146 SER E CA 1
ATOM 9707 C C . SER E 1 146 ? 369.458 535.741 289.522 1.00 42.81 146 SER E C 1
ATOM 9708 O O . SER E 1 146 ? 369.707 536.490 288.572 1.00 42.81 146 SER E O 1
ATOM 9711 N N . THR E 1 147 ? 368.296 535.744 290.168 1.00 42.74 147 THR E N 1
ATOM 9712 C CA . THR E 1 147 ? 367.197 536.617 289.791 1.00 42.74 147 THR E CA 1
ATOM 9713 C C . THR E 1 147 ? 366.570 537.207 291.042 1.00 42.74 147 THR E C 1
ATOM 9714 O O . THR E 1 147 ? 366.666 536.638 292.132 1.00 42.74 147 THR E O 1
ATOM 9718 N N . SER E 1 148 ? 365.930 538.357 290.874 1.00 43.72 148 SER E N 1
ATOM 9719 C CA . SER E 1 148 ? 365.049 538.889 291.895 1.00 43.72 148 SER E CA 1
ATOM 9720 C C . SER E 1 148 ? 363.625 538.424 291.603 1.00 43.72 148 SER E C 1
ATOM 9721 O O . SER E 1 148 ? 363.364 537.724 290.623 1.00 43.72 148 SER E O 1
ATOM 9724 N N . SER E 1 149 ? 362.685 538.807 292.465 1.00 44.91 149 SER E N 1
ATOM 9725 C CA . SER E 1 149 ? 361.303 538.389 292.256 1.00 44.91 149 SER E CA 1
ATOM 9726 C C . SER E 1 149 ? 360.639 539.169 291.131 1.00 44.91 149 SER E C 1
ATOM 9727 O O . SER E 1 149 ? 359.737 538.647 290.469 1.00 44.91 149 SER E O 1
ATOM 9730 N N . ASP E 1 150 ? 361.061 540.411 290.901 1.00 47.52 150 ASP E N 1
ATOM 9731 C CA . ASP E 1 150 ? 360.436 541.239 289.881 1.00 47.52 150 ASP E CA 1
ATOM 9732 C C . ASP E 1 150 ? 360.998 541.001 288.487 1.00 47.52 150 ASP E C 1
ATOM 9733 O O . ASP E 1 150 ? 360.395 541.458 287.511 1.00 47.52 150 ASP E O 1
ATOM 9738 N N . THR E 1 151 ? 362.130 540.309 288.365 1.00 45.18 151 THR E N 1
ATOM 9739 C CA . THR E 1 151 ? 362.712 540.005 287.067 1.00 45.18 151 THR E CA 1
ATOM 9740 C C . THR E 1 151 ? 362.744 538.516 286.763 1.00 45.18 151 THR E C 1
ATOM 9741 O O . THR E 1 151 ? 363.206 538.132 285.684 1.00 45.18 151 THR E O 1
ATOM 9745 N N . HIS E 1 152 ? 362.271 537.670 287.678 1.00 43.34 152 HIS E N 1
ATOM 9746 C CA . HIS E 1 152 ? 362.288 536.231 287.440 1.00 43.34 152 HIS E CA 1
ATOM 9747 C C . HIS E 1 152 ? 361.406 535.854 286.256 1.00 43.34 152 HIS E C 1
ATOM 9748 O O . HIS E 1 152 ? 361.746 534.951 285.483 1.00 43.34 152 HIS E O 1
ATOM 9755 N N . GLY E 1 153 ? 360.270 536.527 286.102 1.00 44.60 153 GLY E N 1
ATOM 9756 C CA . GLY E 1 153 ? 359.356 536.226 285.018 1.00 44.60 153 GLY E CA 1
ATOM 9757 C C . GLY E 1 153 ? 359.487 537.154 283.829 1.00 44.60 153 GLY E C 1
ATOM 9758 O O . GLY E 1 153 ? 358.829 536.953 282.805 1.00 44.60 153 GLY E O 1
ATOM 9759 N N . ASN E 1 154 ? 360.329 538.175 283.952 1.00 47.22 154 ASN E N 1
ATOM 9760 C CA . ASN E 1 154 ? 360.562 539.116 282.864 1.00 47.22 154 ASN E CA 1
ATOM 9761 C C . ASN E 1 154 ? 361.516 538.488 281.857 1.00 47.22 154 ASN E C 1
ATOM 9762 O O . ASN E 1 154 ? 362.678 538.223 282.179 1.00 47.22 154 ASN E O 1
ATOM 9767 N N . TYR E 1 155 ? 361.030 538.248 280.638 1.00 45.08 155 TYR E N 1
ATOM 9768 C CA . TYR E 1 155 ? 361.867 537.590 279.641 1.00 45.08 155 TYR E CA 1
ATOM 9769 C C . TYR E 1 155 ? 362.978 538.505 279.149 1.00 45.08 155 TYR E C 1
ATOM 9770 O O . TYR E 1 155 ? 364.079 538.037 278.850 1.00 45.08 155 TYR E O 1
ATOM 9779 N N . SER E 1 156 ? 362.705 539.804 279.031 1.00 46.62 156 SER E N 1
ATOM 9780 C CA . SER E 1 156 ? 363.733 540.725 278.559 1.00 46.62 156 SER E CA 1
ATOM 9781 C C . SER E 1 156 ? 364.928 540.748 279.503 1.00 46.62 156 SER E C 1
ATOM 9782 O O . SER E 1 156 ? 366.081 540.705 279.059 1.00 46.62 156 SER E O 1
ATOM 9785 N N . SER E 1 157 ? 364.671 540.804 280.812 1.00 45.79 157 SER E N 1
ATOM 9786 C CA . SER E 1 157 ? 365.757 540.806 281.786 1.00 45.79 157 SER E CA 1
ATOM 9787 C C . SER E 1 157 ? 366.532 539.496 281.747 1.00 45.79 157 SER E C 1
ATOM 9788 O O . SER E 1 157 ? 367.768 539.492 281.753 1.00 45.79 157 SER E O 1
ATOM 9791 N N . GLN E 1 158 ? 365.820 538.371 281.701 1.00 44.69 158 GLN E N 1
ATOM 9792 C CA . GLN E 1 158 ? 366.487 537.075 281.697 1.00 44.69 158 GLN E CA 1
ATOM 9793 C C . GLN E 1 158 ? 367.263 536.845 280.409 1.00 44.69 158 GLN E C 1
ATOM 9794 O O . GLN E 1 158 ? 368.241 536.091 280.402 1.00 44.69 158 GLN E O 1
ATOM 9800 N N . LEU E 1 159 ? 366.838 537.475 279.314 1.00 45.08 159 LEU E N 1
ATOM 9801 C CA . LEU E 1 159 ? 367.602 537.419 278.075 1.00 45.08 159 LEU E CA 1
ATOM 9802 C C . LEU E 1 159 ? 368.842 538.297 278.160 1.00 45.08 159 LEU E C 1
ATOM 9803 O O . LEU E 1 159 ? 369.918 537.909 277.694 1.00 45.08 159 LEU E O 1
ATOM 9808 N N . GLY E 1 160 ? 368.710 539.486 278.752 1.00 45.97 160 GLY E N 1
ATOM 9809 C CA . GLY E 1 160 ? 369.869 540.327 278.980 1.00 45.97 160 GLY E CA 1
ATOM 9810 C C . GLY E 1 160 ? 370.866 539.739 279.955 1.00 45.97 160 GLY E C 1
ATOM 9811 O O . GLY E 1 160 ? 372.035 540.135 279.946 1.00 45.97 160 GLY E O 1
ATOM 9812 N N . ALA E 1 161 ? 370.431 538.806 280.797 1.00 45.90 161 ALA E N 1
ATOM 9813 C CA . ALA E 1 161 ? 371.317 538.085 281.696 1.00 45.90 161 ALA E CA 1
ATOM 9814 C C . ALA E 1 161 ? 371.759 536.745 281.130 1.00 45.90 161 ALA E C 1
ATOM 9815 O O . ALA E 1 161 ? 372.437 535.987 281.828 1.00 45.90 161 ALA E O 1
ATOM 9817 N N . SER E 1 162 ? 371.378 536.436 279.890 1.00 46.93 162 SER E N 1
ATOM 9818 C CA . SER E 1 162 ? 371.783 535.203 279.214 1.00 46.93 162 SER E CA 1
ATOM 9819 C C . SER E 1 162 ? 371.364 533.970 280.008 1.00 46.93 162 SER E C 1
ATOM 9820 O O . SER E 1 162 ? 372.061 532.956 280.029 1.00 46.93 162 SER E O 1
ATOM 9823 N N . GLN E 1 163 ? 370.212 534.057 280.667 1.00 44.52 163 GLN E N 1
ATOM 9824 C CA . GLN E 1 163 ? 369.694 532.964 281.474 1.00 44.52 163 GLN E CA 1
ATOM 9825 C C . GLN E 1 163 ? 368.411 532.375 280.916 1.00 44.52 163 GLN E C 1
ATOM 9826 O O . GLN E 1 163 ? 367.867 531.438 281.508 1.00 44.52 163 GLN E O 1
ATOM 9832 N N . ALA E 1 164 ? 367.916 532.892 279.796 1.00 42.80 164 ALA E N 1
ATOM 9833 C CA . ALA E 1 164 ? 366.679 532.400 279.215 1.00 42.80 164 ALA E CA 1
ATOM 9834 C C . ALA E 1 164 ? 366.737 532.551 277.706 1.00 42.80 164 ALA E C 1
ATOM 9835 O O . ALA E 1 164 ? 367.524 533.329 277.165 1.00 42.80 164 ALA E O 1
ATOM 9837 N N . GLY E 1 165 ? 365.890 531.784 277.035 1.00 42.51 165 GLY E N 1
ATOM 9838 C CA . GLY E 1 165 ? 365.730 531.904 275.602 1.00 42.51 165 GLY E CA 1
ATOM 9839 C C . GLY E 1 165 ? 364.467 531.233 275.115 1.00 42.51 165 GLY E C 1
ATOM 9840 O O . GLY E 1 165 ? 364.181 530.096 275.493 1.00 42.51 165 GLY E O 1
ATOM 9841 N N . ARG E 1 166 ? 363.688 531.927 274.296 1.00 44.65 166 ARG E N 1
ATOM 9842 C CA . ARG E 1 166 ? 362.558 531.317 273.615 1.00 44.65 166 ARG E CA 1
ATOM 9843 C C . ARG E 1 166 ? 362.880 531.203 272.135 1.00 44.65 166 ARG E C 1
ATOM 9844 O O . ARG E 1 166 ? 363.394 532.143 271.524 1.00 44.65 166 ARG E O 1
ATOM 9852 N N . PHE E 1 167 ? 362.587 530.039 271.570 1.00 41.54 167 PHE E N 1
ATOM 9853 C CA . PHE E 1 167 ? 363.016 529.707 270.224 1.00 41.54 167 PHE E CA 1
ATOM 9854 C C . PHE E 1 167 ? 361.928 528.890 269.543 1.00 41.54 167 PHE E C 1
ATOM 9855 O O . PHE E 1 167 ? 360.904 528.547 270.143 1.00 41.54 167 PHE E O 1
ATOM 9863 N N . THR E 1 168 ? 362.174 528.566 268.278 1.00 42.52 168 THR E N 1
ATOM 9864 C CA . THR E 1 168 ? 361.200 527.919 267.414 1.00 42.52 168 THR E CA 1
ATOM 9865 C C . THR E 1 168 ? 361.684 526.529 267.036 1.00 42.52 168 THR E C 1
ATOM 9866 O O . THR E 1 168 ? 362.829 526.359 266.608 1.00 42.52 168 THR E O 1
ATOM 9870 N N . ILE E 1 169 ? 360.810 525.543 267.194 1.00 41.98 169 ILE E N 1
ATOM 9871 C CA . ILE E 1 169 ? 361.059 524.173 266.769 1.00 41.98 169 ILE E CA 1
ATOM 9872 C C . ILE E 1 169 ? 360.163 523.900 265.571 1.00 41.98 169 ILE E C 1
ATOM 9873 O O . ILE E 1 169 ? 358.942 524.089 265.637 1.00 41.98 169 ILE E O 1
ATOM 9878 N N . THR E 1 170 ? 360.772 523.473 264.476 1.00 44.01 170 THR E N 1
ATOM 9879 C CA . THR E 1 170 ? 360.133 523.239 263.195 1.00 44.01 170 THR E CA 1
ATOM 9880 C C . THR E 1 170 ? 360.573 521.873 262.694 1.00 44.01 170 THR E C 1
ATOM 9881 O O . THR E 1 170 ? 361.671 521.424 263.027 1.00 44.01 170 THR E O 1
ATOM 9885 N N . PRO E 1 171 ? 359.732 521.165 261.937 1.00 45.03 171 PRO E N 1
ATOM 9886 C CA . PRO E 1 171 ? 360.211 519.919 261.320 1.00 45.03 171 PRO E CA 1
ATOM 9887 C C . PRO E 1 171 ? 361.440 520.125 260.455 1.00 45.03 171 PRO E C 1
ATOM 9888 O O . PRO E 1 171 ? 362.289 519.228 260.372 1.00 45.03 171 PRO E O 1
ATOM 9892 N N . ASN E 1 172 ? 361.561 521.286 259.811 1.00 46.61 172 ASN E N 1
ATOM 9893 C CA . ASN E 1 172 ? 362.759 521.598 259.042 1.00 46.61 172 ASN E CA 1
ATOM 9894 C C . ASN E 1 172 ? 363.984 521.719 259.942 1.00 46.61 172 ASN E C 1
ATOM 9895 O O . ASN E 1 172 ? 365.068 521.240 259.591 1.00 46.61 172 ASN E O 1
ATOM 9900 N N . SER E 1 173 ? 363.834 522.351 261.105 1.00 44.60 173 SER E N 1
ATOM 9901 C CA . SER E 1 173 ? 364.932 522.556 262.050 1.00 44.60 173 SER E CA 1
ATOM 9902 C C . SER E 1 173 ? 364.498 522.039 263.413 1.00 44.60 173 SER E C 1
ATOM 9903 O O . SER E 1 173 ? 364.126 522.819 264.299 1.00 44.60 173 SER E O 1
ATOM 9906 N N . PRO E 1 174 ? 364.536 520.721 263.619 1.00 44.28 174 PRO E N 1
ATOM 9907 C CA . PRO E 1 174 ? 363.999 520.140 264.853 1.00 44.28 174 PRO E CA 1
ATOM 9908 C C . PRO E 1 174 ? 364.934 520.213 266.047 1.00 44.28 174 PRO E C 1
ATOM 9909 O O . PRO E 1 174 ? 364.543 519.784 267.138 1.00 44.28 174 PRO E O 1
ATOM 9913 N N . ALA E 1 175 ? 366.145 520.734 265.879 1.00 45.48 175 ALA E N 1
ATOM 9914 C CA . ALA E 1 175 ? 367.135 520.729 266.945 1.00 45.48 175 ALA E CA 1
ATOM 9915 C C . ALA E 1 175 ? 367.955 522.002 266.866 1.00 45.48 175 ALA E C 1
ATOM 9916 O O . ALA E 1 175 ? 368.520 522.304 265.812 1.00 45.48 175 ALA E O 1
ATOM 9918 N N . ILE E 1 176 ? 368.034 522.735 267.976 1.00 46.43 176 ILE E N 1
ATOM 9919 C CA . ILE E 1 176 ? 368.870 523.930 268.050 1.00 46.43 176 ILE E CA 1
ATOM 9920 C C . ILE E 1 176 ? 369.464 524.064 269.446 1.00 46.43 176 ILE E C 1
ATOM 9921 O O . ILE E 1 176 ? 369.085 523.366 270.387 1.00 46.43 176 ILE E O 1
ATOM 9926 N N . THR E 1 177 ? 370.392 525.011 269.566 1.00 45.93 177 THR E N 1
ATOM 9927 C CA . THR E 1 177 ? 371.156 525.244 270.780 1.00 45.93 177 THR E CA 1
ATOM 9928 C C . THR E 1 177 ? 371.066 526.712 271.164 1.00 45.93 177 THR E C 1
ATOM 9929 O O . THR E 1 177 ? 371.091 527.593 270.301 1.00 45.93 177 THR E O 1
ATOM 9933 N N . VAL E 1 178 ? 370.960 526.967 272.464 1.00 45.20 178 VAL E N 1
ATOM 9934 C CA . VAL E 1 178 ? 370.890 528.313 273.015 1.00 45.20 178 VAL E CA 1
ATOM 9935 C C . VAL E 1 178 ? 372.148 528.565 273.829 1.00 45.20 178 VAL E C 1
ATOM 9936 O O . VAL E 1 178 ? 372.517 527.750 274.686 1.00 45.20 178 VAL E O 1
ATOM 9940 N N . LYS E 1 179 ? 372.810 529.684 273.547 1.00 47.40 179 LYS E N 1
ATOM 9941 C CA . LYS E 1 179 ? 373.922 530.135 274.368 1.00 47.40 179 LYS E CA 1
ATOM 9942 C C . LYS E 1 179 ? 373.400 530.692 275.685 1.00 47.40 179 LYS E C 1
ATOM 9943 O O . LYS E 1 179 ? 372.393 531.403 275.721 1.00 47.40 179 LYS E O 1
ATOM 9949 N N . MET E 1 180 ? 374.094 530.374 276.770 1.00 47.62 180 MET E N 1
ATOM 9950 C CA . MET E 1 180 ? 373.619 530.694 278.107 1.00 47.62 180 MET E CA 1
ATOM 9951 C C . MET E 1 180 ? 374.671 531.461 278.889 1.00 47.62 180 MET E C 1
ATOM 9952 O O . MET E 1 180 ? 374.816 531.289 280.101 1.00 47.62 180 MET E O 1
ATOM 9957 N N . GLY E 1 181 ? 375.412 532.330 278.207 1.00 47.45 181 GLY E N 1
ATOM 9958 C CA . GLY E 1 181 ? 376.448 533.102 278.873 1.00 47.45 181 GLY E CA 1
ATOM 9959 C C . GLY E 1 181 ? 377.496 532.204 279.499 1.00 47.45 181 GLY E C 1
ATOM 9960 O O . GLY E 1 181 ? 378.021 531.284 278.865 1.00 47.45 181 GLY E O 1
ATOM 9961 N N . ASP E 1 182 ? 377.799 532.462 280.772 1.00 48.98 182 ASP E N 1
ATOM 9962 C CA . ASP E 1 182 ? 378.788 531.668 281.490 1.00 48.98 182 ASP E CA 1
ATOM 9963 C C . ASP E 1 182 ? 378.285 530.280 281.854 1.00 48.98 182 ASP E C 1
ATOM 9964 O O . ASP E 1 182 ? 379.073 529.467 282.346 1.00 48.98 182 ASP E O 1
ATOM 9969 N N . TYR E 1 183 ? 377.004 529.991 281.643 1.00 46.52 183 TYR E N 1
ATOM 9970 C CA . TYR E 1 183 ? 376.498 528.649 281.886 1.00 46.52 183 TYR E CA 1
ATOM 9971 C C . TYR E 1 183 ? 376.803 527.699 280.740 1.00 46.52 183 TYR E C 1
ATOM 9972 O O . TYR E 1 183 ? 376.700 526.481 280.916 1.00 46.52 183 TYR E O 1
ATOM 9981 N N . GLY E 1 184 ? 377.184 528.224 279.581 1.00 47.27 184 GLY E N 1
ATOM 9982 C CA . GLY E 1 184 ? 377.531 527.389 278.453 1.00 47.27 184 GLY E CA 1
ATOM 9983 C C . GLY E 1 184 ? 376.464 527.360 277.384 1.00 47.27 184 GLY E C 1
ATOM 9984 O O . GLY E 1 184 ? 375.942 528.402 276.979 1.00 47.27 184 GLY E O 1
ATOM 9985 N N . GLU E 1 185 ? 376.135 526.163 276.915 1.00 49.00 185 GLU E N 1
ATOM 9986 C CA . GLU E 1 185 ? 375.148 525.975 275.869 1.00 49.00 185 GLU E CA 1
ATOM 9987 C C . GLU E 1 185 ? 374.159 524.909 276.303 1.00 49.00 185 GLU E C 1
ATOM 9988 O O . GLU E 1 185 ? 374.514 523.960 277.004 1.00 49.00 185 GLU E O 1
ATOM 9994 N N . ILE E 1 186 ? 372.912 525.068 275.880 1.00 47.40 186 ILE E N 1
ATOM 9995 C CA . ILE E 1 186 ? 371.888 524.061 276.125 1.00 47.40 186 ILE E CA 1
ATOM 9996 C C . ILE E 1 186 ? 371.267 523.686 274.787 1.00 47.40 186 ILE E C 1
ATOM 9997 O O . ILE E 1 186 ? 370.879 524.565 274.013 1.00 47.40 186 ILE E O 1
ATOM 10002 N N . SER E 1 187 ? 371.200 522.392 274.496 1.00 48.15 187 SER E N 1
ATOM 10003 C CA . SER E 1 187 ? 370.718 521.930 273.206 1.00 48.15 187 SER E CA 1
ATOM 10004 C C . SER E 1 187 ? 369.397 521.196 273.372 1.00 48.15 187 SER E C 1
ATOM 10005 O O . SER E 1 187 ? 369.151 520.555 274.394 1.00 48.15 187 SER E O 1
ATOM 10008 N N . VAL E 1 188 ? 368.539 521.300 272.365 1.00 47.90 188 VAL E N 1
ATOM 10009 C CA . VAL E 1 188 ? 367.316 520.512 272.308 1.00 47.90 188 VAL E CA 1
ATOM 10010 C C . VAL E 1 188 ? 367.205 519.907 270.918 1.00 47.90 188 VAL E C 1
ATOM 10011 O O . VAL E 1 188 ? 367.480 520.579 269.917 1.00 47.90 188 VAL E O 1
ATOM 10015 N N . GLU E 1 189 ? 366.855 518.624 270.864 1.00 50.03 189 GLU E N 1
ATOM 10016 C CA . GLU E 1 189 ? 366.470 517.965 269.620 1.00 50.03 189 GLU E CA 1
ATOM 10017 C C . GLU E 1 189 ? 365.069 517.402 269.810 1.00 50.03 189 GLU E C 1
ATOM 10018 O O . GLU E 1 189 ? 364.859 516.507 270.631 1.00 50.03 189 GLU E O 1
ATOM 10024 N N . CYS E 1 190 ? 364.110 517.930 269.065 1.00 48.44 190 CYS E N 1
ATOM 10025 C CA . CYS E 1 190 ? 362.711 517.597 269.266 1.00 48.44 190 CYS E CA 1
ATOM 10026 C C . CYS E 1 190 ? 362.189 516.767 268.100 1.00 48.44 190 CYS E C 1
ATOM 10027 O O . CYS E 1 190 ? 362.888 516.512 267.116 1.00 48.44 190 CYS E O 1
ATOM 10030 N N . GLU E 1 191 ? 360.935 516.344 268.225 1.00 48.73 191 GLU E N 1
ATOM 10031 C CA . GLU E 1 191 ? 360.232 515.601 267.182 1.00 48.73 191 GLU E CA 1
ATOM 10032 C C . GLU E 1 191 ? 358.917 516.306 266.887 1.00 48.73 191 GLU E C 1
ATOM 10033 O O . GLU E 1 191 ? 357.845 515.848 267.299 1.00 48.73 191 GLU E O 1
ATOM 10039 N N . PRO E 1 192 ? 358.966 517.441 266.185 1.00 45.92 192 PRO E N 1
ATOM 10040 C CA . PRO E 1 192 ? 357.715 518.137 265.844 1.00 45.92 192 PRO E CA 1
ATOM 10041 C C . PRO E 1 192 ? 356.771 517.292 265.013 1.00 45.92 192 PRO E C 1
ATOM 10042 O O . PRO E 1 192 ? 355.550 517.463 265.109 1.00 45.92 192 PRO E O 1
ATOM 10046 N N . ARG E 1 193 ? 357.303 516.381 264.199 1.00 47.37 193 ARG E N 1
ATOM 10047 C CA . ARG E 1 193 ? 356.450 515.513 263.396 1.00 47.37 193 ARG E CA 1
ATOM 10048 C C . ARG E 1 193 ? 355.625 514.580 264.272 1.00 47.37 193 ARG E C 1
ATOM 10049 O O . ARG E 1 193 ? 354.442 514.349 263.998 1.00 47.37 193 ARG E O 1
ATOM 10057 N N . ASN E 1 194 ? 356.226 514.037 265.329 1.00 48.54 194 ASN E N 1
ATOM 10058 C CA . ASN E 1 194 ? 355.515 513.174 266.263 1.00 48.54 194 ASN E CA 1
ATOM 10059 C C . ASN E 1 194 ? 354.775 513.950 267.341 1.00 48.54 194 ASN E C 1
ATOM 10060 O O . ASN E 1 194 ? 354.401 513.362 268.362 1.00 48.54 194 ASN E O 1
ATOM 10065 N N . GLY E 1 195 ? 354.548 515.245 267.139 1.00 45.70 195 GLY E N 1
ATOM 10066 C CA . GLY E 1 195 ? 353.862 516.060 268.121 1.00 45.70 195 GLY E CA 1
ATOM 10067 C C . GLY E 1 195 ? 352.385 516.168 267.817 1.00 45.70 195 GLY E C 1
ATOM 10068 O O . GLY E 1 195 ? 351.626 515.232 268.083 1.00 45.70 195 GLY E O 1
ATOM 10069 N N . LEU E 1 196 ? 351.962 517.309 267.280 1.00 42.34 196 LEU E N 1
ATOM 10070 C CA . LEU E 1 196 ? 350.603 517.429 266.775 1.00 42.34 196 LEU E CA 1
ATOM 10071 C C . LEU E 1 196 ? 350.387 516.414 265.663 1.00 42.34 196 LEU E C 1
ATOM 10072 O O . LEU E 1 196 ? 351.189 516.323 264.730 1.00 42.34 196 LEU E O 1
ATOM 10077 N N . ASN E 1 197 ? 349.307 515.636 265.772 1.00 40.43 197 ASN E N 1
ATOM 10078 C CA . ASN E 1 197 ? 349.090 514.547 264.825 1.00 40.43 197 ASN E CA 1
ATOM 10079 C C . ASN E 1 197 ? 348.881 515.073 263.411 1.00 40.43 197 ASN E C 1
ATOM 10080 O O . ASN E 1 197 ? 349.402 514.497 262.448 1.00 40.43 197 ASN E O 1
ATOM 10085 N N . THR E 1 198 ? 348.082 516.130 263.263 1.00 41.50 198 THR E N 1
ATOM 10086 C CA . THR E 1 198 ? 347.969 516.900 262.027 1.00 41.50 198 THR E CA 1
ATOM 10087 C C . THR E 1 198 ? 347.250 516.102 260.941 1.00 41.50 198 THR E C 1
ATOM 10088 O O . THR E 1 198 ? 346.894 516.642 259.890 1.00 41.50 198 THR E O 1
ATOM 10092 N N . GLU E 1 199 ? 346.988 514.825 261.204 1.00 41.07 199 GLU E N 1
ATOM 10093 C CA . GLU E 1 199 ? 346.256 513.974 260.282 1.00 41.07 199 GLU E CA 1
ATOM 10094 C C . GLU E 1 199 ? 344.959 513.462 260.880 1.00 41.07 199 GLU E C 1
ATOM 10095 O O . GLU E 1 199 ? 344.190 512.794 260.182 1.00 41.07 199 GLU E O 1
ATOM 10101 N N . ALA E 1 200 ? 344.707 513.737 262.156 1.00 35.96 200 ALA E N 1
ATOM 10102 C CA . ALA E 1 200 ? 343.439 513.427 262.792 1.00 35.96 200 ALA E CA 1
ATOM 10103 C C . ALA E 1 200 ? 342.611 514.675 263.044 1.00 35.96 200 ALA E C 1
ATOM 10104 O O . ALA E 1 200 ? 341.573 514.595 263.706 1.00 35.96 200 ALA E O 1
ATOM 10106 N N . TYR E 1 201 ? 343.039 515.824 262.530 1.00 33.83 201 TYR E N 1
ATOM 10107 C CA . TYR E 1 201 ? 342.448 517.097 262.896 1.00 33.83 201 TYR E CA 1
ATOM 10108 C C . TYR E 1 201 ? 342.189 517.965 261.677 1.00 33.83 201 TYR E C 1
ATOM 10109 O O . TYR E 1 201 ? 342.886 517.883 260.664 1.00 33.83 201 TYR E O 1
ATOM 10118 N N . TYR E 1 202 ? 341.168 518.802 261.808 1.00 32.14 202 TYR E N 1
ATOM 10119 C CA . TYR E 1 202 ? 340.910 519.927 260.929 1.00 32.14 202 TYR E CA 1
ATOM 10120 C C . TYR E 1 202 ? 340.754 521.174 261.785 1.00 32.14 202 TYR E C 1
ATOM 10121 O O . TYR E 1 202 ? 340.508 521.098 262.993 1.00 32.14 202 TYR E O 1
ATOM 10130 N N . ILE E 1 203 ? 340.902 522.327 261.148 1.00 31.02 203 ILE E N 1
ATOM 10131 C CA . ILE E 1 203 ? 340.597 523.612 261.760 1.00 31.02 203 ILE E CA 1
ATOM 10132 C C . ILE E 1 203 ? 339.283 524.087 261.162 1.00 31.02 203 ILE E C 1
ATOM 10133 O O . ILE E 1 203 ? 339.211 524.411 259.971 1.00 31.02 203 ILE E O 1
ATOM 10138 N N . MET E 1 204 ? 338.240 524.117 261.983 1.00 32.06 204 MET E N 1
ATOM 10139 C CA . MET E 1 204 ? 336.911 524.524 261.559 1.00 32.06 204 MET E CA 1
ATOM 10140 C C . MET E 1 204 ? 336.648 525.941 262.044 1.00 32.06 204 MET E C 1
ATOM 10141 O O . MET E 1 204 ? 336.697 526.209 263.246 1.00 32.06 204 MET E O 1
ATOM 10146 N N . SER E 1 205 ? 336.381 526.840 261.108 1.00 32.61 205 SER E N 1
ATOM 10147 C CA . SER E 1 205 ? 336.040 528.220 261.406 1.00 32.61 205 SER E CA 1
ATOM 10148 C C . SER E 1 205 ? 334.541 528.396 261.228 1.00 32.61 205 SER E C 1
ATOM 10149 O O . SER E 1 205 ? 334.013 528.172 260.132 1.00 32.61 205 SER E O 1
ATOM 10152 N N . VAL E 1 206 ? 333.866 528.769 262.310 1.00 32.13 206 VAL E N 1
ATOM 10153 C CA . VAL E 1 206 ? 332.464 529.156 262.305 1.00 32.13 206 VAL E CA 1
ATOM 10154 C C . VAL E 1 206 ? 332.422 530.601 262.771 1.00 32.13 206 VAL E C 1
ATOM 10155 O O . VAL E 1 206 ? 332.676 530.886 263.948 1.00 32.13 206 VAL E O 1
ATOM 10159 N N . GLY E 1 207 ? 332.108 531.511 261.858 1.00 33.42 207 GLY E N 1
ATOM 10160 C CA . GLY E 1 207 ? 332.149 532.921 262.203 1.00 33.42 207 GLY E CA 1
ATOM 10161 C C . GLY E 1 207 ? 333.550 533.322 262.613 1.00 33.42 207 GLY E C 1
ATOM 10162 O O . GLY E 1 207 ? 334.522 533.106 261.883 1.00 33.42 207 GLY E O 1
ATOM 10163 N N . THR E 1 208 ? 333.663 533.908 263.801 1.00 34.26 208 THR E N 1
ATOM 10164 C CA . THR E 1 208 ? 334.947 534.304 264.359 1.00 34.26 208 THR E CA 1
ATOM 10165 C C . THR E 1 208 ? 335.485 533.294 265.362 1.00 34.26 208 THR E C 1
ATOM 10166 O O . THR E 1 208 ? 336.463 533.586 266.055 1.00 34.26 208 THR E O 1
ATOM 10170 N N . LYS E 1 209 ? 334.873 532.121 265.461 1.00 32.42 209 LYS E N 1
ATOM 10171 C CA . LYS E 1 209 ? 335.334 531.075 266.359 1.00 32.42 209 LYS E CA 1
ATOM 10172 C C . LYS E 1 209 ? 336.021 529.982 265.553 1.00 32.42 209 LYS E C 1
ATOM 10173 O O . LYS E 1 209 ? 335.558 529.612 264.473 1.00 32.42 209 LYS E O 1
ATOM 10179 N N . HIS E 1 210 ? 337.140 529.486 266.065 1.00 31.71 210 HIS E N 1
ATOM 10180 C CA . HIS E 1 210 ? 337.926 528.481 265.370 1.00 31.71 210 HIS E CA 1
ATOM 10181 C C . HIS E 1 210 ? 338.206 527.319 266.305 1.00 31.71 210 HIS E C 1
ATOM 10182 O O . HIS E 1 210 ? 338.551 527.518 267.471 1.00 31.71 210 HIS E O 1
ATOM 10189 N N . PHE E 1 211 ? 338.065 526.106 265.789 1.00 30.04 211 PHE E N 1
ATOM 10190 C CA . PHE E 1 211 ? 338.163 524.909 266.606 1.00 30.04 211 PHE E CA 1
ATOM 10191 C C . PHE E 1 211 ? 339.037 523.870 265.928 1.00 30.04 211 PHE E C 1
ATOM 10192 O O . PHE E 1 211 ? 338.905 523.616 264.731 1.00 30.04 211 PHE E O 1
ATOM 10200 N N . LEU E 1 212 ? 339.928 523.271 266.703 1.00 29.56 212 LEU E N 1
ATOM 10201 C CA . LEU E 1 212 ? 340.614 522.055 266.311 1.00 29.56 212 LEU E CA 1
ATOM 10202 C C . LEU E 1 212 ? 339.665 520.895 266.578 1.00 29.56 212 LEU E C 1
ATOM 10203 O O . LEU E 1 212 ? 339.262 520.670 267.731 1.00 29.56 212 LEU E O 1
ATOM 10208 N N . VAL E 1 213 ? 339.293 520.183 265.510 1.00 30.55 213 VAL E N 1
ATOM 10209 C CA . VAL E 1 213 ? 338.249 519.167 265.547 1.00 30.55 213 VAL E CA 1
ATOM 10210 C C . VAL E 1 213 ? 338.772 517.885 264.918 1.00 30.55 213 VAL E C 1
ATOM 10211 O O . VAL E 1 213 ? 339.694 517.906 264.100 1.00 30.55 213 VAL E O 1
ATOM 10215 N N . HIS E 1 214 ? 338.175 516.763 265.304 1.00 33.70 214 HIS E N 1
ATOM 10216 C CA . HIS E 1 214 ? 338.524 515.484 264.705 1.00 33.70 214 HIS E CA 1
ATOM 10217 C C . HIS E 1 214 ? 338.047 515.423 263.261 1.00 33.70 214 HIS E C 1
ATOM 10218 O O . HIS E 1 214 ? 336.994 515.962 262.914 1.00 33.70 214 HIS E O 1
ATOM 10225 N N . ARG E 1 215 ? 338.833 514.758 262.415 1.00 34.21 215 ARG E N 1
ATOM 10226 C CA . ARG E 1 215 ? 338.473 514.646 261.007 1.00 34.21 215 ARG E CA 1
ATOM 10227 C C . ARG E 1 215 ? 337.204 513.826 260.818 1.00 34.21 215 ARG E C 1
ATOM 10228 O O . ARG E 1 215 ? 336.352 514.175 259.994 1.00 34.21 215 ARG E O 1
ATOM 10236 N N . GLU E 1 216 ? 337.063 512.732 261.568 1.00 36.28 216 GLU E N 1
ATOM 10237 C CA . GLU E 1 216 ? 335.894 511.874 261.414 1.00 36.28 216 GLU E CA 1
ATOM 10238 C C . GLU E 1 216 ? 334.612 512.608 261.783 1.00 36.28 216 GLU E C 1
ATOM 10239 O O . GLU E 1 216 ? 333.594 512.473 261.096 1.00 36.28 216 GLU E O 1
ATOM 10245 N N . TRP E 1 217 ? 334.637 513.378 262.871 1.00 31.70 217 TRP E N 1
ATOM 10246 C CA . TRP E 1 217 ? 333.463 514.156 263.247 1.00 31.70 217 TRP E CA 1
ATOM 10247 C C . TRP E 1 217 ? 333.128 515.190 262.182 1.00 31.70 217 TRP E C 1
ATOM 10248 O O . TRP E 1 217 ? 331.957 515.381 261.838 1.00 31.70 217 TRP E O 1
ATOM 10259 N N . PHE E 1 218 ? 334.145 515.867 261.649 1.00 30.33 218 PHE E N 1
ATOM 10260 C CA . PHE E 1 218 ? 333.910 516.901 260.649 1.00 30.33 218 PHE E CA 1
ATOM 10261 C C . PHE E 1 218 ? 333.325 516.313 259.373 1.00 30.33 218 PHE E C 1
ATOM 10262 O O . PHE E 1 218 ? 332.448 516.917 258.747 1.00 30.33 218 PHE E O 1
ATOM 10270 N N . ASN E 1 219 ? 333.799 515.135 258.970 1.00 34.07 219 ASN E N 1
ATOM 10271 C CA . ASN E 1 219 ? 333.303 514.521 257.747 1.00 34.07 219 ASN E CA 1
ATOM 10272 C C . ASN E 1 219 ? 331.909 513.936 257.913 1.00 34.07 219 ASN E C 1
ATOM 10273 O O . ASN E 1 219 ? 331.194 513.782 256.920 1.00 34.07 219 ASN E O 1
ATOM 10278 N N . ASP E 1 220 ? 331.503 513.619 259.137 1.00 39.33 220 ASP E N 1
ATOM 10279 C CA . ASP E 1 220 ? 330.190 513.051 259.399 1.00 39.33 220 ASP E CA 1
ATOM 10280 C C . ASP E 1 220 ? 329.137 514.104 259.709 1.00 39.33 220 ASP E C 1
ATOM 10281 O O . ASP E 1 220 ? 327.993 513.744 260.000 1.00 39.33 220 ASP E O 1
ATOM 10286 N N . LEU E 1 221 ? 329.492 515.384 259.657 1.00 33.77 221 LEU E N 1
ATOM 10287 C CA . LEU E 1 221 ? 328.558 516.443 260.010 1.00 33.77 221 LEU E CA 1
ATOM 10288 C C . LEU E 1 221 ? 327.372 516.458 259.054 1.00 33.77 221 LEU E C 1
ATOM 10289 O O . LEU E 1 221 ? 327.541 516.396 257.834 1.00 33.77 221 LEU E O 1
ATOM 10294 N N . ALA E 1 222 ? 326.170 516.554 259.616 1.00 33.72 222 ALA E N 1
ATOM 10295 C CA . ALA E 1 222 ? 324.936 516.443 258.840 1.00 33.72 222 ALA E CA 1
ATOM 10296 C C . ALA E 1 222 ? 324.422 517.831 258.460 1.00 33.72 222 ALA E C 1
ATOM 10297 O O . ALA E 1 222 ? 323.393 518.306 258.935 1.00 33.72 222 ALA E O 1
ATOM 10299 N N . LEU E 1 223 ? 325.165 518.473 257.571 1.00 31.04 223 LEU E N 1
ATOM 10300 C CA . LEU E 1 223 ? 324.815 519.770 257.016 1.00 31.04 223 LEU E CA 1
ATOM 10301 C C . LEU E 1 223 ? 325.091 519.738 255.523 1.00 31.04 223 LEU E C 1
ATOM 10302 O O . LEU E 1 223 ? 325.845 518.884 255.047 1.00 31.04 223 LEU E O 1
ATOM 10307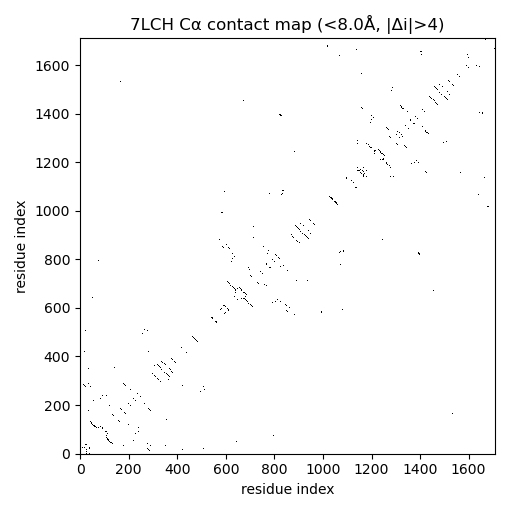 N N . PRO E 1 224 ? 324.472 520.634 254.753 1.00 30.35 224 PRO E N 1
ATOM 10308 C CA . PRO E 1 224 ? 324.855 520.767 253.343 1.00 30.35 224 PRO E CA 1
ATOM 10309 C C . PRO E 1 224 ? 326.306 521.206 253.228 1.00 30.35 224 PRO E C 1
ATOM 10310 O O . PRO E 1 224 ? 326.750 522.121 253.921 1.00 30.35 224 PRO E O 1
ATOM 10314 N N . TRP E 1 225 ? 327.043 520.555 252.336 1.00 31.28 225 TRP E N 1
ATOM 10315 C CA . TRP E 1 225 ? 328.472 520.791 252.217 1.00 31.28 225 TRP E CA 1
ATOM 10316 C C . TRP E 1 225 ? 328.869 520.944 250.757 1.00 31.28 225 TRP E C 1
ATOM 10317 O O . TRP E 1 225 ? 328.115 520.607 249.844 1.00 31.28 225 TRP E O 1
ATOM 10328 N N . THR E 1 226 ? 330.072 521.473 250.555 1.00 32.66 226 THR E N 1
ATOM 10329 C CA . THR E 1 226 ? 330.595 521.736 249.225 1.00 32.66 226 THR E CA 1
ATOM 10330 C C . THR E 1 226 ? 332.106 521.540 249.251 1.00 32.66 226 THR E C 1
ATOM 10331 O O . THR E 1 226 ? 332.687 521.169 250.272 1.00 32.66 226 THR E O 1
ATOM 10335 N N . SER E 1 227 ? 332.738 521.791 248.115 1.00 36.95 227 SER E N 1
ATOM 10336 C CA . SER E 1 227 ? 334.172 521.649 247.923 1.00 36.95 227 SER E CA 1
ATOM 10337 C C . SER E 1 227 ? 334.866 522.999 248.029 1.00 36.95 227 SER E C 1
ATOM 10338 O O . SER E 1 227 ? 334.238 524.045 247.848 1.00 36.95 227 SER E O 1
ATOM 10341 N N . PRO E 1 228 ? 336.184 523.003 248.336 1.00 38.90 228 PRO E N 1
ATOM 10342 C CA . PRO E 1 228 ? 336.908 524.251 248.635 1.00 38.90 228 PRO E CA 1
ATOM 10343 C C . PRO E 1 228 ? 336.556 525.484 247.813 1.00 38.90 228 PRO E C 1
ATOM 10344 O O . PRO E 1 228 ? 336.321 526.554 248.385 1.00 38.90 228 PRO E O 1
ATOM 10348 N N . ALA E 1 229 ? 336.530 525.375 246.490 1.00 40.77 229 ALA E N 1
ATOM 10349 C CA . ALA E 1 229 ? 336.181 526.507 245.645 1.00 40.77 229 ALA E CA 1
ATOM 10350 C C . ALA E 1 229 ? 334.815 526.360 244.997 1.00 40.77 229 ALA E C 1
ATOM 10351 O O . ALA E 1 229 ? 334.374 527.276 244.296 1.00 40.77 229 ALA E O 1
ATOM 10353 N N . SER E 1 230 ? 334.136 525.240 245.215 1.00 40.01 230 SER E N 1
ATOM 10354 C CA . SER E 1 230 ? 332.851 524.999 244.583 1.00 40.01 230 SER E CA 1
ATOM 10355 C C . SER E 1 230 ? 331.778 525.907 245.167 1.00 40.01 230 SER E C 1
ATOM 10356 O O . SER E 1 230 ? 331.808 526.270 246.344 1.00 40.01 230 SER E O 1
ATOM 10359 N N . SER E 1 231 ? 330.820 526.277 244.321 1.00 40.38 231 SER E N 1
ATOM 10360 C CA . SER E 1 231 ? 329.649 527.021 244.755 1.00 40.38 231 SER E CA 1
ATOM 10361 C C . SER E 1 231 ? 328.383 526.179 244.690 1.00 40.38 231 SER E C 1
ATOM 10362 O O . SER E 1 231 ? 327.289 526.703 244.922 1.00 40.38 231 SER E O 1
ATOM 10365 N N . ASN E 1 232 ? 328.505 524.891 244.387 1.00 37.41 232 ASN E N 1
ATOM 10366 C CA . ASN E 1 232 ? 327.369 523.984 244.341 1.00 37.41 232 ASN E CA 1
ATOM 10367 C C . ASN E 1 232 ? 327.362 523.095 245.577 1.00 37.41 232 ASN E C 1
ATOM 10368 O O . ASN E 1 232 ? 328.408 522.614 246.019 1.00 37.41 232 ASN E O 1
ATOM 10373 N N . TRP E 1 233 ? 326.178 522.898 246.142 1.00 31.45 233 TRP E N 1
ATOM 10374 C CA . TRP E 1 233 ? 326.027 522.280 247.448 1.00 31.45 233 TRP E CA 1
ATOM 10375 C C . TRP E 1 233 ? 325.357 520.920 247.329 1.00 31.45 233 TRP E C 1
ATOM 10376 O O . TRP E 1 233 ? 324.547 520.682 246.431 1.00 31.45 233 TRP E O 1
ATOM 10387 N N . ARG E 1 234 ? 325.715 520.027 248.243 1.00 34.22 234 ARG E N 1
ATOM 10388 C CA . ARG E 1 234 ? 325.147 518.692 248.331 1.00 34.22 234 ARG E CA 1
ATOM 10389 C C . ARG E 1 234 ? 324.451 518.503 249.671 1.00 34.22 234 ARG E C 1
ATOM 10390 O O . ARG E 1 234 ? 324.844 519.093 250.678 1.00 34.22 234 ARG E O 1
ATOM 10398 N N . ASN E 1 235 ? 323.405 517.674 249.663 1.00 33.80 235 ASN E N 1
ATOM 10399 C CA . ASN E 1 235 ? 322.568 517.420 250.839 1.00 33.80 235 ASN E CA 1
ATOM 10400 C C . ASN E 1 235 ? 321.883 518.697 251.320 1.00 33.80 235 ASN E C 1
ATOM 10401 O O . ASN E 1 235 ? 321.779 518.954 252.519 1.00 33.80 235 ASN E O 1
ATOM 10406 N N . ARG E 1 236 ? 321.397 519.498 250.370 1.00 32.62 236 ARG E N 1
ATOM 10407 C CA . ARG E 1 236 ? 320.769 520.771 250.708 1.00 32.62 236 ARG E CA 1
ATOM 10408 C C . ARG E 1 236 ? 319.434 520.582 251.416 1.00 32.62 236 ARG E C 1
ATOM 10409 O O . ARG E 1 236 ? 319.021 521.445 252.201 1.00 32.62 236 ARG E O 1
ATOM 10417 N N . GLU E 1 237 ? 318.759 519.459 251.170 1.00 35.77 237 GLU E N 1
ATOM 10418 C CA . GLU E 1 237 ? 317.469 519.171 251.785 1.00 35.77 237 GLU E CA 1
ATOM 10419 C C . GLU E 1 237 ? 317.536 519.135 253.303 1.00 35.77 237 GLU E C 1
ATOM 10420 O O . GLU E 1 237 ? 316.486 519.104 253.953 1.00 35.77 237 GLU E O 1
ATOM 10426 N N . ILE E 1 238 ? 318.736 519.128 253.882 1.00 33.19 238 ILE E N 1
ATOM 10427 C CA . ILE E 1 238 ? 318.866 519.193 255.331 1.00 33.19 238 ILE E CA 1
ATOM 10428 C C . ILE E 1 238 ? 318.347 520.525 255.853 1.00 33.19 238 ILE E C 1
ATOM 10429 O O . ILE E 1 238 ? 317.728 520.589 256.921 1.00 33.19 238 ILE E O 1
ATOM 10434 N N . LEU E 1 239 ? 318.570 521.604 255.107 1.00 32.80 239 LEU E N 1
ATOM 10435 C CA . LEU E 1 239 ? 318.226 522.943 255.561 1.00 32.80 239 LEU E CA 1
ATOM 10436 C C . LEU E 1 239 ? 316.898 523.441 255.009 1.00 32.80 239 LEU E C 1
ATOM 10437 O O . LEU E 1 239 ? 316.567 524.614 255.195 1.00 32.80 239 LEU E O 1
ATOM 10442 N N . LEU E 1 240 ? 316.133 522.587 254.336 1.00 35.06 240 LEU E N 1
ATOM 10443 C CA . LEU E 1 240 ? 314.879 522.982 253.711 1.00 35.06 240 LEU E CA 1
ATOM 10444 C C . LEU E 1 240 ? 313.733 522.154 254.267 1.00 35.06 240 LEU E C 1
ATOM 10445 O O . LEU E 1 240 ? 313.894 520.963 254.548 1.00 35.06 240 LEU E O 1
ATOM 10450 N N . GLU E 1 241 ? 312.575 522.788 254.421 1.00 37.98 241 GLU E N 1
ATOM 10451 C CA . GLU E 1 241 ? 311.353 522.105 254.813 1.00 37.98 241 GLU E CA 1
ATOM 10452 C C . GLU E 1 241 ? 310.295 522.373 253.755 1.00 37.98 241 GLU E C 1
ATOM 10453 O O . GLU E 1 241 ? 309.923 523.528 253.518 1.00 37.98 241 GLU E O 1
ATOM 10459 N N . PHE E 1 242 ? 309.832 521.309 253.109 1.00 39.01 242 PHE E N 1
ATOM 10460 C CA . PHE E 1 242 ? 308.758 521.395 252.131 1.00 39.01 242 PHE E CA 1
ATOM 10461 C C . PHE E 1 242 ? 307.432 521.275 252.866 1.00 39.01 242 PHE E C 1
ATOM 10462 O O . PHE E 1 242 ? 307.174 520.266 253.530 1.00 39.01 242 PHE E O 1
ATOM 10470 N N . GLU E 1 243 ? 306.600 522.301 252.751 1.00 42.83 243 GLU E N 1
ATOM 10471 C CA . GLU E 1 243 ? 305.378 522.389 253.534 1.00 42.83 243 GLU E CA 1
ATOM 10472 C C . GLU E 1 243 ? 304.288 521.539 252.886 1.00 42.83 243 GLU E C 1
ATOM 10473 O O . GLU E 1 243 ? 304.551 520.699 252.022 1.00 42.83 243 GLU E O 1
ATOM 10479 N N . GLU E 1 244 ? 303.049 521.737 253.321 1.00 45.23 244 GLU E N 1
ATOM 10480 C CA . GLU E 1 244 ? 301.944 520.912 252.856 1.00 45.23 244 GLU E CA 1
ATOM 10481 C C . GLU E 1 244 ? 301.787 521.006 251.344 1.00 45.23 244 GLU E C 1
ATOM 10482 O O . GLU E 1 244 ? 301.677 522.115 250.803 1.00 45.23 244 GLU E O 1
ATOM 10488 N N . PRO E 1 245 ? 301.772 519.879 250.634 1.00 43.05 245 PRO E N 1
ATOM 10489 C CA . PRO E 1 245 ? 301.608 519.923 249.179 1.00 43.05 245 PRO E CA 1
ATOM 10490 C C . PRO E 1 245 ? 300.291 520.573 248.793 1.00 43.05 245 PRO E C 1
ATOM 10491 O O . PRO E 1 245 ? 299.261 520.373 249.439 1.00 43.05 245 PRO E O 1
ATOM 10495 N N . HIS E 1 246 ? 300.338 521.359 247.726 1.00 46.22 246 HIS E N 1
ATOM 10496 C CA . HIS E 1 246 ? 299.164 522.039 247.210 1.00 46.22 246 HIS E CA 1
ATOM 10497 C C . HIS E 1 246 ? 299.191 521.928 245.695 1.00 46.22 246 HIS E C 1
ATOM 10498 O O . HIS E 1 246 ? 300.260 521.894 245.081 1.00 46.22 246 HIS E O 1
ATOM 10505 N N . ALA E 1 247 ? 297.999 521.872 245.096 1.00 45.40 247 ALA E N 1
ATOM 10506 C CA . ALA E 1 247 ? 297.887 521.537 243.682 1.00 45.40 247 ALA E CA 1
ATOM 10507 C C . ALA E 1 247 ? 298.640 522.507 242.782 1.00 45.40 247 ALA E C 1
ATOM 10508 O O . ALA E 1 247 ? 298.973 522.147 241.651 1.00 45.40 247 ALA E O 1
ATOM 10510 N N . THR E 1 248 ? 298.910 523.723 243.245 1.00 46.91 248 THR E N 1
ATOM 10511 C CA . THR E 1 248 ? 299.641 524.694 242.444 1.00 46.91 248 THR E CA 1
ATOM 10512 C C . THR E 1 248 ? 300.756 525.418 243.184 1.00 46.91 248 THR E C 1
ATOM 10513 O O . THR E 1 248 ? 301.670 525.923 242.522 1.00 46.91 248 THR E O 1
ATOM 10517 N N . LYS E 1 249 ? 300.721 525.495 244.517 1.00 46.35 249 LYS E N 1
ATOM 10518 C CA . LYS E 1 249 ? 301.723 526.241 245.286 1.00 46.35 249 LYS E CA 1
ATOM 10519 C C . LYS E 1 249 ? 302.063 525.459 246.552 1.00 46.35 249 LYS E C 1
ATOM 10520 O O . LYS E 1 249 ? 301.418 525.632 247.587 1.00 46.35 249 LYS E O 1
ATOM 10526 N N . GLN E 1 250 ? 303.090 524.622 246.473 1.00 39.16 250 GLN E N 1
ATOM 10527 C CA . GLN E 1 250 ? 303.725 524.100 247.673 1.00 39.16 250 GLN E CA 1
ATOM 10528 C C . GLN E 1 250 ? 304.774 525.100 248.129 1.00 39.16 250 GLN E C 1
ATOM 10529 O O . GLN E 1 250 ? 305.551 525.607 247.316 1.00 39.16 250 GLN E O 1
ATOM 10535 N N . SER E 1 251 ? 304.784 525.395 249.420 1.00 39.55 251 SER E N 1
ATOM 10536 C CA . SER E 1 251 ? 305.701 526.375 249.976 1.00 39.55 251 SER E CA 1
ATOM 10537 C C . SER E 1 251 ? 306.901 525.672 250.592 1.00 39.55 251 SER E C 1
ATOM 10538 O O . SER E 1 251 ? 306.765 524.616 251.213 1.00 39.55 251 SER E O 1
ATOM 10541 N N . VAL E 1 252 ? 308.079 526.255 250.396 1.00 37.14 252 VAL E N 1
ATOM 10542 C CA . VAL E 1 252 ? 309.326 525.738 250.943 1.00 37.14 252 VAL E CA 1
ATOM 10543 C C . VAL E 1 252 ? 309.902 526.799 251.863 1.00 37.14 252 VAL E C 1
ATOM 10544 O O . VAL E 1 252 ? 309.986 527.973 251.485 1.00 37.14 252 VAL E O 1
ATOM 10548 N N . VAL E 1 253 ? 310.287 526.395 253.068 1.00 35.33 253 VAL E N 1
ATOM 10549 C CA . VAL E 1 253 ? 310.848 527.311 254.052 1.00 35.33 253 VAL E CA 1
ATOM 10550 C C . VAL E 1 253 ? 312.257 526.859 254.396 1.00 35.33 253 VAL E C 1
ATOM 10551 O O . VAL E 1 253 ? 312.499 525.671 254.633 1.00 35.33 253 VAL E O 1
ATOM 10555 N N . ALA E 1 254 ? 313.188 527.804 254.392 1.00 35.24 254 ALA E N 1
ATOM 10556 C CA . ALA E 1 254 ? 314.506 527.542 254.942 1.00 35.24 254 ALA E CA 1
ATOM 10557 C C . ALA E 1 254 ? 314.415 527.434 256.456 1.00 35.24 254 ALA E C 1
ATOM 10558 O O . ALA E 1 254 ? 313.698 528.198 257.108 1.00 35.24 254 ALA E O 1
ATOM 10560 N N . LEU E 1 255 ? 315.138 526.474 257.020 1.00 34.32 255 LEU E N 1
ATOM 10561 C CA . LEU E 1 255 ? 315.216 526.393 258.465 1.00 34.32 255 LEU E CA 1
ATOM 10562 C C . LEU E 1 255 ? 316.023 527.569 259.010 1.00 34.32 255 LEU E C 1
ATOM 10563 O O . LEU E 1 255 ? 316.645 528.335 258.268 1.00 34.32 255 LEU E O 1
ATOM 10568 N N . GLY E 1 256 ? 315.999 527.717 260.324 1.00 32.58 256 GLY E N 1
ATOM 10569 C CA . GLY E 1 256 ? 316.750 528.778 260.953 1.00 32.58 256 GLY E CA 1
ATOM 10570 C C . GLY E 1 256 ? 318.240 528.521 260.905 1.00 32.58 256 GLY E C 1
ATOM 10571 O O . GLY E 1 256 ? 318.713 527.452 260.519 1.00 32.58 256 GLY E O 1
ATOM 10572 N N . SER E 1 257 ? 318.995 529.543 261.296 1.00 31.64 257 SER E N 1
ATOM 10573 C CA . SER E 1 257 ? 320.443 529.418 261.357 1.00 31.64 257 SER E CA 1
ATOM 10574 C C . SER E 1 257 ? 320.830 528.271 262.278 1.00 31.64 257 SER E C 1
ATOM 10575 O O . SER E 1 257 ? 320.278 528.120 263.370 1.00 31.64 257 SER E O 1
ATOM 10578 N N . GLN E 1 258 ? 321.770 527.451 261.824 1.00 31.83 258 GLN E N 1
ATOM 10579 C CA . GLN E 1 258 ? 322.250 526.316 262.593 1.00 31.83 258 GLN E CA 1
ATOM 10580 C C . GLN E 1 258 ? 323.536 526.628 263.335 1.00 31.83 258 GLN E C 1
ATOM 10581 O O . GLN E 1 258 ? 324.213 525.705 263.795 1.00 31.83 258 GLN E O 1
ATOM 10587 N N . GLU E 1 259 ? 323.887 527.909 263.457 1.00 33.16 259 GLU E N 1
ATOM 10588 C CA . GLU E 1 259 ? 325.132 528.283 264.117 1.00 33.16 259 GLU E CA 1
ATOM 10589 C C . GLU E 1 259 ? 325.153 527.823 265.567 1.00 33.16 259 GLU E C 1
ATOM 10590 O O . GLU E 1 259 ? 326.155 527.276 266.037 1.00 33.16 259 GLU E O 1
ATOM 10596 N N . GLY E 1 260 ? 324.053 528.027 266.291 1.00 30.84 260 GLY E N 1
ATOM 10597 C CA . GLY E 1 260 ? 323.989 527.559 267.663 1.00 30.84 260 GLY E CA 1
ATOM 10598 C C . GLY E 1 260 ? 324.003 526.048 267.764 1.00 30.84 260 GLY E C 1
ATOM 10599 O O . GLY E 1 260 ? 324.626 525.483 268.665 1.00 30.84 260 GLY E O 1
ATOM 10600 N N . ALA E 1 261 ? 323.310 525.372 266.847 1.00 32.19 261 ALA E N 1
ATOM 10601 C CA . ALA E 1 261 ? 323.351 523.915 266.817 1.00 32.19 261 ALA E CA 1
ATOM 10602 C C . ALA E 1 261 ? 324.760 523.416 266.530 1.00 32.19 261 ALA E C 1
ATOM 10603 O O . ALA E 1 261 ? 325.203 522.415 267.103 1.00 32.19 261 ALA E O 1
ATOM 10605 N N . LEU E 1 262 ? 325.477 524.102 265.638 1.00 31.69 262 LEU E N 1
ATOM 10606 C CA . LEU E 1 262 ? 326.865 523.750 265.363 1.00 31.69 262 LEU E CA 1
ATOM 10607 C C . LEU E 1 262 ? 327.745 523.968 266.587 1.00 31.69 262 LEU E C 1
ATOM 10608 O O . LEU E 1 262 ? 328.616 523.144 266.884 1.00 31.69 262 LEU E O 1
ATOM 10613 N N . HIS E 1 263 ? 327.533 525.070 267.309 1.00 31.86 263 HIS E N 1
ATOM 10614 C CA . HIS E 1 263 ? 328.298 525.315 268.527 1.00 31.86 263 HIS E CA 1
ATOM 10615 C C . HIS E 1 263 ? 328.027 524.243 269.570 1.00 31.86 263 HIS E C 1
ATOM 10616 O O . HIS E 1 263 ? 328.942 523.811 270.278 1.00 31.86 263 HIS E O 1
ATOM 10623 N N . GLN E 1 264 ? 326.773 523.807 269.686 1.00 34.71 264 GLN E N 1
ATOM 10624 C CA . GLN E 1 264 ? 326.459 522.704 270.586 1.00 34.71 264 GLN E CA 1
ATOM 10625 C C . GLN E 1 264 ? 327.148 521.421 270.142 1.00 34.71 264 GLN E C 1
ATOM 10626 O O . GLN E 1 264 ? 327.625 520.643 270.974 1.00 34.71 264 GLN E O 1
ATOM 10632 N N . ALA E 1 265 ? 327.195 521.175 268.831 1.00 33.89 265 ALA E N 1
ATOM 10633 C CA . ALA E 1 265 ? 327.842 519.970 268.325 1.00 33.89 265 ALA E CA 1
ATOM 10634 C C . ALA E 1 265 ? 329.352 520.016 268.517 1.00 33.89 265 ALA E C 1
ATOM 10635 O O . ALA E 1 265 ? 329.991 518.966 268.634 1.00 33.89 265 ALA E O 1
ATOM 10637 N N . LEU E 1 266 ? 329.934 521.211 268.559 1.00 31.45 266 LEU E N 1
ATOM 10638 C CA . LEU E 1 266 ? 331.368 521.378 268.738 1.00 31.45 266 LEU E CA 1
ATOM 10639 C C . LEU E 1 266 ? 331.825 521.138 270.170 1.00 31.45 266 LEU E C 1
ATOM 10640 O O . LEU E 1 266 ? 333.011 521.318 270.458 1.00 31.45 266 LEU E O 1
ATOM 10645 N N . ALA E 1 267 ? 330.923 520.745 271.064 1.00 34.56 267 ALA E N 1
ATOM 10646 C CA . ALA E 1 267 ? 331.271 520.547 272.464 1.00 34.56 267 ALA E CA 1
ATOM 10647 C C . ALA E 1 267 ? 332.365 519.498 272.607 1.00 34.56 267 ALA E C 1
ATOM 10648 O O . ALA E 1 267 ? 332.154 518.321 272.303 1.00 34.56 267 ALA E O 1
ATOM 10650 N N . GLY E 1 268 ? 333.531 519.931 273.080 1.00 34.70 268 GLY E N 1
ATOM 10651 C CA . GLY E 1 268 ? 334.692 519.083 273.225 1.00 34.70 268 GLY E CA 1
ATOM 10652 C C . GLY E 1 268 ? 335.836 519.429 272.298 1.00 34.70 268 GLY E C 1
ATOM 10653 O O . GLY E 1 268 ? 336.979 519.063 272.589 1.00 34.70 268 GLY E O 1
ATOM 10654 N N . ALA E 1 269 ? 335.565 520.125 271.197 1.00 32.53 269 ALA E N 1
ATOM 10655 C CA . ALA E 1 269 ? 336.620 520.575 270.305 1.00 32.53 269 ALA E CA 1
ATOM 10656 C C . ALA E 1 269 ? 337.488 521.614 271.003 1.00 32.53 269 ALA E C 1
ATOM 10657 O O . ALA E 1 269 ? 337.073 522.255 271.971 1.00 32.53 269 ALA E O 1
ATOM 10659 N N . VAL E 1 270 ? 338.711 521.783 270.508 1.00 31.16 270 VAL E N 1
ATOM 10660 C CA . VAL E 1 270 ? 339.698 522.621 271.183 1.00 31.16 270 VAL E CA 1
ATOM 10661 C C . VAL E 1 270 ? 339.646 524.012 270.556 1.00 31.16 270 VAL E C 1
ATOM 10662 O O . VAL E 1 270 ? 339.968 524.151 269.371 1.00 31.16 270 VAL E O 1
ATOM 10666 N N . PRO E 1 271 ? 339.256 525.049 271.292 1.00 32.08 271 PRO E N 1
ATOM 10667 C CA . PRO E 1 271 ? 339.278 526.398 270.713 1.00 32.08 271 PRO E CA 1
ATOM 10668 C C . PRO E 1 271 ? 340.698 526.830 270.380 1.00 32.08 271 PRO E C 1
ATOM 10669 O O . PRO E 1 271 ? 341.638 526.576 271.134 1.00 32.08 271 PRO E O 1
ATOM 10673 N N . VAL E 1 272 ? 340.849 527.484 269.227 1.00 33.13 272 VAL E N 1
ATOM 10674 C CA . VAL E 1 272 ? 342.134 527.993 268.765 1.00 33.13 272 VAL E CA 1
ATOM 10675 C C . VAL E 1 272 ? 341.925 529.395 268.213 1.00 33.13 272 VAL E C 1
ATOM 10676 O O . VAL E 1 272 ? 340.808 529.802 267.893 1.00 33.13 272 VAL E O 1
ATOM 10680 N N . SER E 1 273 ? 343.022 530.136 268.104 1.00 37.96 273 SER E N 1
ATOM 10681 C CA . SER E 1 273 ? 343.004 531.480 267.541 1.00 37.96 273 SER E CA 1
ATOM 10682 C C . SER E 1 273 ? 343.558 531.441 266.125 1.00 37.96 273 SER E C 1
ATOM 10683 O O . SER E 1 273 ? 344.602 530.830 265.878 1.00 37.96 273 SER E O 1
ATOM 10686 N N . PHE E 1 274 ? 342.855 532.087 265.199 1.00 40.26 274 PHE E N 1
ATOM 10687 C CA . PHE E 1 274 ? 343.169 532.047 263.775 1.00 40.26 274 PHE E CA 1
ATOM 10688 C C . PHE E 1 274 ? 343.102 533.451 263.181 1.00 40.26 274 PHE E C 1
ATOM 10689 O O . PHE E 1 274 ? 342.421 533.709 262.189 1.00 40.26 274 PHE E O 1
ATOM 10697 N N . SER E 1 275 ? 343.788 534.400 263.819 1.00 47.89 275 SER E N 1
ATOM 10698 C CA . SER E 1 275 ? 343.834 535.757 263.283 1.00 47.89 275 SER E CA 1
ATOM 10699 C C . SER E 1 275 ? 344.430 535.768 261.879 1.00 47.89 275 SER E C 1
ATOM 10700 O O . SER E 1 275 ? 343.819 536.282 260.935 1.00 47.89 275 SER E O 1
ATOM 10703 N N . SER E 1 276 ? 345.627 535.207 261.727 1.00 49.39 276 SER E N 1
ATOM 10704 C CA . SER E 1 276 ? 346.176 534.878 260.414 1.00 49.39 276 SER E CA 1
ATOM 10705 C C . SER E 1 276 ? 346.824 533.506 260.360 1.00 49.39 276 SER E C 1
ATOM 10706 O O . SER E 1 276 ? 346.941 532.942 259.268 1.00 49.39 276 SER E O 1
ATOM 10709 N N . SER E 1 277 ? 347.248 532.950 261.490 1.00 43.86 277 SER E N 1
ATOM 10710 C CA . SER E 1 277 ? 347.779 531.602 261.575 1.00 43.86 277 SER E CA 1
ATOM 10711 C C . SER E 1 277 ? 347.167 530.920 262.788 1.00 43.86 277 SER E C 1
ATOM 10712 O O . SER E 1 277 ? 346.835 531.574 263.779 1.00 43.86 277 SER E O 1
ATOM 10715 N N . VAL E 1 278 ? 347.004 529.602 262.702 1.00 40.28 278 VAL E N 1
ATOM 10716 C CA . VAL E 1 278 ? 346.459 528.851 263.825 1.00 40.28 278 VAL E CA 1
ATOM 10717 C C . VAL E 1 278 ? 347.464 528.860 264.967 1.00 40.28 278 VAL E C 1
ATOM 10718 O O . VAL E 1 278 ? 348.632 528.503 264.787 1.00 40.28 278 VAL E O 1
ATOM 10722 N N . LYS E 1 279 ? 347.014 529.268 266.148 1.00 40.05 279 LYS E N 1
ATOM 10723 C CA . LYS E 1 279 ? 347.825 529.225 267.354 1.00 40.05 279 LYS E CA 1
ATOM 10724 C C . LYS E 1 279 ? 347.057 528.497 268.441 1.00 40.05 279 LYS E C 1
ATOM 10725 O O . LYS E 1 279 ? 345.847 528.682 268.586 1.00 40.05 279 LYS E O 1
ATOM 10731 N N . LEU E 1 280 ? 347.759 527.660 269.196 1.00 40.81 280 LEU E N 1
ATOM 10732 C CA . LEU E 1 280 ? 347.125 526.969 270.310 1.00 40.81 280 LEU E CA 1
ATOM 10733 C C . LEU E 1 280 ? 348.183 526.573 271.325 1.00 40.81 280 LEU E C 1
ATOM 10734 O O . LEU E 1 280 ? 349.370 526.496 271.012 1.00 40.81 280 LEU E O 1
ATOM 10739 N N . THR E 1 281 ? 347.731 526.330 272.551 1.00 44.09 281 THR E N 1
ATOM 10740 C CA . THR E 1 281 ? 348.599 526.036 273.686 1.00 44.09 281 THR E CA 1
ATOM 10741 C C . THR E 1 281 ? 348.139 524.770 274.390 1.00 44.09 281 THR E C 1
ATOM 10742 O O . THR E 1 281 ? 348.017 524.721 275.615 1.00 44.09 281 THR E O 1
ATOM 10746 N N . SER E 1 282 ? 347.879 523.716 273.621 1.00 44.51 282 SER E N 1
ATOM 10747 C CA . SER E 1 282 ? 347.209 522.549 274.173 1.00 44.51 282 SER E CA 1
ATOM 10748 C C . SER E 1 282 ? 347.771 521.207 273.725 1.00 44.51 282 SER E C 1
ATOM 10749 O O . SER E 1 282 ? 347.217 520.174 274.115 1.00 44.51 282 SER E O 1
ATOM 10752 N N . GLY E 1 283 ? 348.836 521.173 272.939 1.00 43.96 283 GLY E N 1
ATOM 10753 C CA . GLY E 1 283 ? 349.384 519.930 272.440 1.00 43.96 283 GLY E CA 1
ATOM 10754 C C . GLY E 1 283 ? 350.474 519.365 273.326 1.00 43.96 283 GLY E C 1
ATOM 10755 O O . GLY E 1 283 ? 350.557 519.649 274.523 1.00 43.96 283 GLY E O 1
ATOM 10756 N N . HIS E 1 284 ? 351.315 518.534 272.719 1.00 44.63 284 HIS E N 1
ATOM 10757 C CA . HIS E 1 284 ? 352.497 518.004 273.377 1.00 44.63 284 HIS E CA 1
ATOM 10758 C C . HIS E 1 284 ? 353.626 517.921 272.363 1.00 44.63 284 HIS E C 1
ATOM 10759 O O . HIS E 1 284 ? 353.401 517.850 271.154 1.00 44.63 284 HIS E O 1
ATOM 10766 N N . LEU E 1 285 ? 354.852 517.939 272.875 1.00 43.66 285 LEU E N 1
ATOM 10767 C CA . LEU E 1 285 ? 356.047 517.886 272.043 1.00 43.66 285 LEU E CA 1
ATOM 10768 C C . LEU E 1 285 ? 357.118 517.097 272.774 1.00 43.66 285 LEU E C 1
ATOM 10769 O O . LEU E 1 285 ? 357.558 517.501 273.851 1.00 43.66 285 LEU E O 1
ATOM 10774 N N . LYS E 1 286 ? 357.533 515.976 272.201 1.00 47.41 286 LYS E N 1
ATOM 10775 C CA . LYS E 1 286 ? 358.636 515.216 272.767 1.00 47.41 286 LYS E CA 1
ATOM 10776 C C . LYS E 1 286 ? 359.955 515.835 272.327 1.00 47.41 286 LYS E C 1
ATOM 10777 O O . LYS E 1 286 ? 360.170 516.079 271.137 1.00 47.41 286 LYS E O 1
ATOM 10783 N N . CYS E 1 287 ? 360.835 516.098 273.289 1.00 49.03 287 CYS E N 1
ATOM 10784 C CA . CYS E 1 287 ? 362.136 516.682 273.011 1.00 49.03 287 CYS E CA 1
ATOM 10785 C C . CYS E 1 287 ? 363.190 515.917 273.792 1.00 49.03 287 CYS E C 1
ATOM 10786 O O . CYS E 1 287 ? 362.883 515.151 274.704 1.00 49.03 287 CYS E O 1
ATOM 10789 N N . ARG E 1 288 ? 364.444 516.124 273.419 1.00 50.69 288 ARG E N 1
ATOM 10790 C CA . ARG E 1 288 ? 365.586 515.647 274.182 1.00 50.69 288 ARG E CA 1
ATOM 10791 C C . ARG E 1 288 ? 366.446 516.851 274.519 1.00 50.69 288 ARG E C 1
ATOM 10792 O O . ARG E 1 288 ? 366.913 517.556 273.617 1.00 50.69 288 ARG E O 1
ATOM 10800 N N . VAL E 1 289 ? 366.626 517.096 275.810 1.00 49.35 289 VAL E N 1
ATOM 10801 C CA . VAL E 1 289 ? 367.463 518.179 276.297 1.00 49.35 289 VAL E CA 1
ATOM 10802 C C . VAL E 1 289 ? 368.857 517.621 276.528 1.00 49.35 289 VAL E C 1
ATOM 10803 O O . VAL E 1 289 ? 369.039 516.669 277.299 1.00 49.35 289 VAL E O 1
ATOM 10807 N N . LYS E 1 290 ? 369.831 518.200 275.835 1.00 50.39 290 LYS E N 1
ATOM 10808 C CA . LYS E 1 290 ? 371.236 517.858 275.955 1.00 50.39 290 LYS E CA 1
ATOM 10809 C C . LYS E 1 290 ? 371.946 518.982 276.692 1.00 50.39 290 LYS E C 1
ATOM 10810 O O . LYS E 1 290 ? 371.827 520.156 276.316 1.00 50.39 290 LYS E O 1
ATOM 10816 N N . MET E 1 291 ? 372.684 518.616 277.737 1.00 53.49 291 MET E N 1
ATOM 10817 C CA . MET E 1 291 ? 373.258 519.586 278.656 1.00 53.49 291 MET E CA 1
ATOM 10818 C C . MET E 1 291 ? 374.706 519.248 278.987 1.00 53.49 291 MET E C 1
ATOM 10819 O O . MET E 1 291 ? 375.209 519.621 280.051 1.00 53.49 291 MET E O 1
ATOM 10824 N N . GLU E 1 292 ? 375.388 518.544 278.083 1.00 53.48 292 GLU E N 1
ATOM 10825 C CA . GLU E 1 292 ? 376.801 518.248 278.280 1.00 53.48 292 GLU E CA 1
ATOM 10826 C C . GLU E 1 292 ? 377.649 519.513 278.261 1.00 53.48 292 GLU E C 1
ATOM 10827 O O . GLU E 1 292 ? 378.731 519.539 278.855 1.00 53.48 292 GLU E O 1
ATOM 10833 N N . LYS E 1 293 ? 377.177 520.565 277.598 1.00 49.09 293 LYS E N 1
ATOM 10834 C CA . LYS E 1 293 ? 377.885 521.834 277.528 1.00 49.09 293 LYS E CA 1
ATOM 10835 C C . LYS E 1 293 ? 377.377 522.845 278.543 1.00 49.09 293 LYS E C 1
ATOM 10836 O O . LYS E 1 293 ? 377.732 524.024 278.459 1.00 49.09 293 LYS E O 1
ATOM 10842 N N . LEU E 1 294 ? 376.552 522.416 279.491 1.00 48.15 294 LEU E N 1
ATOM 10843 C CA . LEU E 1 294 ? 376.040 523.292 280.534 1.00 48.15 294 LEU E CA 1
ATOM 10844 C C . LEU E 1 294 ? 376.964 523.214 281.743 1.00 48.15 294 LEU E C 1
ATOM 10845 O O . LEU E 1 294 ? 377.223 522.124 282.262 1.00 48.15 294 LEU E O 1
ATOM 10850 N N . THR E 1 295 ? 377.457 524.366 282.188 1.00 48.49 295 THR E N 1
ATOM 10851 C CA . THR E 1 295 ? 378.434 524.434 283.262 1.00 48.49 295 THR E CA 1
ATOM 10852 C C . THR E 1 295 ? 377.940 525.372 284.352 1.00 48.49 295 THR E C 1
ATOM 10853 O O . THR E 1 295 ? 377.079 526.225 284.128 1.00 48.49 295 THR E O 1
ATOM 10857 N N . LEU E 1 296 ? 378.499 525.199 285.546 1.00 48.46 296 LEU E N 1
ATOM 10858 C CA . LEU E 1 296 ? 378.201 526.092 286.651 1.00 48.46 296 LEU E CA 1
ATOM 10859 C C . LEU E 1 296 ? 378.914 527.424 286.457 1.00 48.46 296 LEU E C 1
ATOM 10860 O O . LEU E 1 296 ? 379.996 527.496 285.871 1.00 48.46 296 LEU E O 1
ATOM 10865 N N . LYS E 1 297 ? 378.293 528.484 286.960 1.00 49.12 297 LYS E N 1
ATOM 10866 C CA . LYS E 1 297 ? 378.827 529.832 286.860 1.00 49.12 297 LYS E CA 1
ATOM 10867 C C . LYS E 1 297 ? 379.212 530.328 288.246 1.00 49.12 297 LYS E C 1
ATOM 10868 O O . LYS E 1 297 ? 378.521 530.047 289.229 1.00 49.12 297 LYS E O 1
ATOM 10874 N N . GLY E 1 298 ? 380.317 531.067 288.321 1.00 50.96 298 GLY E N 1
ATOM 10875 C CA . GLY E 1 298 ? 380.771 531.609 289.585 1.00 50.96 298 GLY E CA 1
ATOM 10876 C C . GLY E 1 298 ? 381.218 530.552 290.571 1.00 50.96 298 GLY E C 1
ATOM 10877 O O . GLY E 1 298 ? 380.859 530.598 291.751 1.00 50.96 298 GLY E O 1
ATOM 10878 N N . THR E 1 299 ? 382.000 529.586 290.092 1.00 53.28 299 THR E N 1
ATOM 10879 C CA . THR E 1 299 ? 382.498 528.514 290.943 1.00 53.28 299 THR E CA 1
ATOM 10880 C C . THR E 1 299 ? 383.509 528.994 291.975 1.00 53.28 299 THR E C 1
ATOM 10881 O O . THR E 1 299 ? 383.798 528.253 292.920 1.00 53.28 299 THR E O 1
ATOM 10885 N N . THR E 1 300 ? 384.053 530.203 291.824 1.00 53.11 300 THR E N 1
ATOM 10886 C CA . THR E 1 300 ? 385.084 530.713 292.719 1.00 53.11 300 THR E CA 1
ATOM 10887 C C . THR E 1 300 ? 384.711 532.080 293.281 1.00 53.11 300 THR E C 1
ATOM 10888 O O . THR E 1 300 ? 385.582 532.928 293.488 1.00 53.11 300 THR E O 1
ATOM 10892 N N . TYR E 1 301 ? 383.420 532.316 293.526 1.00 51.02 301 TYR E N 1
ATOM 10893 C CA . TYR E 1 301 ? 383.006 533.589 294.108 1.00 51.02 301 TYR E CA 1
ATOM 10894 C C . TYR E 1 301 ? 383.365 533.681 295.586 1.00 51.02 301 TYR E C 1
ATOM 10895 O O . TYR E 1 301 ? 383.830 534.727 296.053 1.00 51.02 301 TYR E O 1
ATOM 10904 N N . GLY E 1 302 ? 383.150 532.614 296.334 1.00 50.37 302 GLY E N 1
ATOM 10905 C CA . GLY E 1 302 ? 383.304 532.741 297.774 1.00 50.37 302 GLY E CA 1
ATOM 10906 C C . GLY E 1 302 ? 382.018 533.177 298.445 1.00 50.37 302 GLY E C 1
ATOM 10907 O O . GLY E 1 302 ? 381.170 533.849 297.862 1.00 50.37 302 GLY E O 1
ATOM 10908 N N . MET E 1 303 ? 381.876 532.787 299.706 1.00 49.72 303 MET E N 1
ATOM 10909 C CA . MET E 1 303 ? 380.617 532.984 300.408 1.00 49.72 303 MET E CA 1
ATOM 10910 C C . MET E 1 303 ? 380.429 534.443 300.811 1.00 49.72 303 MET E C 1
ATOM 10911 O O . MET E 1 303 ? 381.386 535.159 301.112 1.00 49.72 303 MET E O 1
ATOM 10916 N N . CYS E 1 304 ? 379.172 534.880 300.802 1.00 49.97 304 CYS E N 1
ATOM 10917 C CA . CYS E 1 304 ? 378.836 536.230 301.232 1.00 49.97 304 CYS E CA 1
ATOM 10918 C C . CYS E 1 304 ? 379.090 536.383 302.726 1.00 49.97 304 CYS E C 1
ATOM 10919 O O . CYS E 1 304 ? 378.856 535.459 303.508 1.00 49.97 304 CYS E O 1
ATOM 10922 N N . THR E 1 305 ? 379.562 537.563 303.124 1.00 51.54 305 THR E N 1
ATOM 10923 C CA . THR E 1 305 ? 380.016 537.779 304.491 1.00 51.54 305 THR E CA 1
ATOM 10924 C C . THR E 1 305 ? 379.059 538.590 305.350 1.00 51.54 305 THR E C 1
ATOM 10925 O O . THR E 1 305 ? 379.030 538.390 306.565 1.00 51.54 305 THR E O 1
ATOM 10929 N N . GLU E 1 306 ? 378.278 539.489 304.762 1.00 51.71 306 GLU E N 1
ATOM 10930 C CA . GLU E 1 306 ? 377.385 540.342 305.534 1.00 51.71 306 GLU E CA 1
ATOM 10931 C C . GLU E 1 306 ? 376.114 539.578 305.896 1.00 51.71 306 GLU E C 1
ATOM 10932 O O . GLU E 1 306 ? 376.002 538.367 305.689 1.00 51.71 306 GLU E O 1
ATOM 10938 N N . LYS E 1 307 ? 375.135 540.289 306.446 1.00 49.49 307 LYS E N 1
ATOM 10939 C CA . LYS E 1 307 ? 373.883 539.693 306.888 1.00 49.49 307 LYS E CA 1
ATOM 10940 C C . LYS E 1 307 ? 372.816 539.828 305.810 1.00 49.49 307 LYS E C 1
ATOM 10941 O O . LYS E 1 307 ? 372.736 540.848 305.120 1.00 49.49 307 LYS E O 1
ATOM 10947 N N . PHE E 1 308 ? 372.008 538.788 305.665 1.00 43.96 308 PHE E N 1
ATOM 10948 C CA . PHE E 1 308 ? 370.863 538.797 304.771 1.00 43.96 308 PHE E CA 1
ATOM 10949 C C . PHE E 1 308 ? 369.593 539.122 305.545 1.00 43.96 308 PHE E C 1
ATOM 10950 O O . PHE E 1 308 ? 369.547 539.049 306.774 1.00 43.96 308 PHE E O 1
ATOM 10958 N N . SER E 1 309 ? 368.554 539.488 304.802 1.00 41.81 309 SER E N 1
ATOM 10959 C CA . SER E 1 309 ? 367.225 539.669 305.361 1.00 41.81 309 SER E CA 1
ATOM 10960 C C . SER E 1 309 ? 366.206 539.100 304.388 1.00 41.81 309 SER E C 1
ATOM 10961 O O . SER E 1 309 ? 366.429 539.083 303.176 1.00 41.81 309 SER E O 1
ATOM 10964 N N . PHE E 1 310 ? 365.087 538.632 304.931 1.00 38.93 310 PHE E N 1
ATOM 10965 C CA . PHE E 1 310 ? 363.983 538.141 304.112 1.00 38.93 310 PHE E CA 1
ATOM 10966 C C . PHE E 1 310 ? 363.268 539.334 303.492 1.00 38.93 310 PHE E C 1
ATOM 10967 O O . PHE E 1 310 ? 362.486 540.017 304.154 1.00 38.93 310 PHE E O 1
ATOM 10975 N N . ALA E 1 311 ? 363.550 539.605 302.217 1.00 40.46 311 ALA E N 1
ATOM 10976 C CA . ALA E 1 311 ? 362.843 540.676 301.522 1.00 40.46 311 ALA E CA 1
ATOM 10977 C C . ALA E 1 311 ? 361.405 540.277 301.228 1.00 40.46 311 ALA E C 1
ATOM 10978 O O . ALA E 1 311 ? 360.479 541.071 301.426 1.00 40.46 311 ALA E O 1
ATOM 10980 N N . LYS E 1 312 ? 361.201 539.054 300.751 1.00 40.42 312 LYS E N 1
ATOM 10981 C CA . LYS E 1 312 ? 359.877 538.473 300.586 1.00 40.42 312 LYS E CA 1
ATOM 10982 C C . LYS E 1 312 ? 359.835 537.153 301.335 1.00 40.42 312 LYS E C 1
ATOM 10983 O O . LYS E 1 312 ? 360.673 536.275 301.094 1.00 40.42 312 LYS E O 1
ATOM 10989 N N . ASN E 1 313 ? 358.841 537.014 302.209 1.00 38.59 313 ASN E N 1
ATOM 10990 C CA . ASN E 1 313 ? 358.775 535.895 303.131 1.00 38.59 313 ASN E CA 1
ATOM 10991 C C . ASN E 1 313 ? 358.592 534.582 302.376 1.00 38.59 313 ASN E C 1
ATOM 10992 O O . ASN E 1 313 ? 358.038 534.561 301.275 1.00 38.59 313 ASN E O 1
ATOM 10997 N N . PRO E 1 314 ? 359.069 533.473 302.940 1.00 36.34 314 PRO E N 1
ATOM 10998 C CA . PRO E 1 314 ? 358.921 532.172 302.275 1.00 36.34 314 PRO E CA 1
ATOM 10999 C C . PRO E 1 314 ? 357.465 531.852 301.976 1.00 36.34 314 PRO E C 1
ATOM 11000 O O . PRO E 1 314 ? 356.616 531.833 302.869 1.00 36.34 314 PRO E O 1
ATOM 11004 N N . ALA E 1 315 ? 357.186 531.589 300.705 1.00 37.82 315 ALA E N 1
ATOM 11005 C CA . ALA E 1 315 ? 355.854 531.236 300.246 1.00 37.82 315 ALA E CA 1
ATOM 11006 C C . ALA E 1 315 ? 355.875 529.851 299.619 1.00 37.82 315 ALA E C 1
ATOM 11007 O O . ALA E 1 315 ? 356.867 529.441 299.013 1.00 37.82 315 ALA E O 1
ATOM 11009 N N . ASP E 1 316 ? 354.772 529.132 299.780 1.00 40.91 316 ASP E N 1
ATOM 11010 C CA . ASP E 1 316 ? 354.629 527.814 299.186 1.00 40.91 316 ASP E CA 1
ATOM 11011 C C . ASP E 1 316 ? 354.134 527.940 297.750 1.00 40.91 316 ASP E C 1
ATOM 11012 O O . ASP E 1 316 ? 353.230 528.726 297.457 1.00 40.91 316 ASP E O 1
ATOM 11017 N N . THR E 1 317 ? 354.735 527.160 296.854 1.00 43.03 317 THR E N 1
ATOM 11018 C CA . THR E 1 317 ? 354.382 527.189 295.441 1.00 43.03 317 THR E CA 1
ATOM 11019 C C . THR E 1 317 ? 353.335 526.152 295.062 1.00 43.03 317 THR E C 1
ATOM 11020 O O . THR E 1 317 ? 352.864 526.163 293.921 1.00 43.03 317 THR E O 1
ATOM 11024 N N . GLY E 1 318 ? 352.956 525.269 295.980 1.00 43.62 318 GLY E N 1
ATOM 11025 C CA . GLY E 1 318 ? 351.985 524.239 295.693 1.00 43.62 318 GLY E CA 1
ATOM 11026 C C . GLY E 1 318 ? 352.549 522.952 295.139 1.00 43.62 318 GLY E C 1
ATOM 11027 O O . GLY E 1 318 ? 351.777 522.021 294.879 1.00 43.62 318 GLY E O 1
ATOM 11028 N N . HIS E 1 319 ? 353.860 522.860 294.952 1.00 45.75 319 HIS E N 1
ATOM 11029 C CA . HIS E 1 319 ? 354.505 521.676 294.399 1.00 45.75 319 HIS E CA 1
ATOM 11030 C C . HIS E 1 319 ? 355.531 521.112 295.368 1.00 45.75 319 HIS E C 1
ATOM 11031 O O . HIS E 1 319 ? 356.584 520.614 294.964 1.00 45.75 319 HIS E O 1
ATOM 11038 N N . SER E 1 320 ? 355.228 521.194 296.665 1.00 45.97 320 SER E N 1
ATOM 11039 C CA . SER E 1 320 ? 356.133 520.770 297.733 1.00 45.97 320 SER E CA 1
ATOM 11040 C C . SER E 1 320 ? 357.439 521.560 297.710 1.00 45.97 320 SER E C 1
ATOM 11041 O O . SER E 1 320 ? 358.488 521.060 298.120 1.00 45.97 320 SER E O 1
ATOM 11044 N N . THR E 1 321 ? 357.385 522.800 297.235 1.00 42.68 321 THR E N 1
ATOM 11045 C CA . THR E 1 321 ? 358.561 523.651 297.159 1.00 42.68 321 THR E CA 1
ATOM 11046 C C . THR E 1 321 ? 358.260 525.008 297.779 1.00 42.68 321 THR E C 1
ATOM 11047 O O . THR E 1 321 ? 357.106 525.421 297.899 1.00 42.68 321 THR E O 1
ATOM 11051 N N . VAL E 1 322 ? 359.326 525.693 298.183 1.00 39.44 322 VAL E N 1
ATOM 11052 C CA . VAL E 1 322 ? 359.250 526.959 298.898 1.00 39.44 322 VAL E CA 1
ATOM 11053 C C . VAL E 1 322 ? 360.135 527.967 298.186 1.00 39.44 322 VAL E C 1
ATOM 11054 O O . VAL E 1 322 ? 361.300 527.680 297.896 1.00 39.44 322 VAL E O 1
ATOM 11058 N N . VAL E 1 323 ? 359.596 529.150 297.930 1.00 38.18 323 VAL E N 1
ATOM 11059 C CA . VAL E 1 323 ? 360.360 530.243 297.353 1.00 38.18 323 VAL E CA 1
ATOM 11060 C C . VAL E 1 323 ? 360.390 531.386 298.357 1.00 38.18 323 VAL E C 1
ATOM 11061 O O . VAL E 1 323 ? 359.480 531.546 299.174 1.00 38.18 323 VAL E O 1
ATOM 11065 N N . LEU E 1 324 ? 361.463 532.168 298.307 1.00 37.48 324 LEU E N 1
ATOM 11066 C CA . LEU E 1 324 ? 361.635 533.318 299.180 1.00 37.48 324 LEU E CA 1
ATOM 11067 C C . LEU E 1 324 ? 362.558 534.294 298.474 1.00 37.48 324 LEU E C 1
ATOM 11068 O O . LEU E 1 324 ? 363.195 533.956 297.474 1.00 37.48 324 LEU E O 1
ATOM 11073 N N . GLU E 1 325 ? 362.633 535.516 298.991 1.00 41.24 325 GLU E N 1
ATOM 11074 C CA . GLU E 1 325 ? 363.522 536.510 298.408 1.00 41.24 325 GLU E CA 1
ATOM 11075 C C . GLU E 1 325 ? 364.348 537.150 299.510 1.00 41.24 325 GLU E C 1
ATOM 11076 O O . GLU E 1 325 ? 363.789 537.725 300.449 1.00 41.24 325 GLU E O 1
ATOM 11082 N N . LEU E 1 326 ? 365.667 537.072 299.375 1.00 40.03 326 LEU E N 1
ATOM 11083 C CA . LEU E 1 326 ? 366.614 537.641 300.319 1.00 40.03 326 LEU E CA 1
ATOM 11084 C C . LEU E 1 326 ? 367.091 539.002 299.838 1.00 40.03 326 LEU E C 1
ATOM 11085 O O . LEU E 1 326 ? 367.110 539.285 298.639 1.00 40.03 326 LEU E O 1
ATOM 11090 N N . GLN E 1 327 ? 367.487 539.840 300.788 1.00 45.21 327 GLN E N 1
ATOM 11091 C CA . GLN E 1 327 ? 368.160 541.096 300.499 1.00 45.21 327 GLN E CA 1
ATOM 11092 C C . GLN E 1 327 ? 369.528 541.085 301.160 1.00 45.21 327 GLN E C 1
ATOM 11093 O O . GLN E 1 327 ? 369.673 540.627 302.297 1.00 45.21 327 GLN E O 1
ATOM 11099 N N . TYR E 1 328 ? 370.532 541.580 300.444 1.00 48.97 328 TYR E N 1
ATOM 11100 C CA . TYR E 1 328 ? 371.910 541.561 300.916 1.00 48.97 328 TYR E CA 1
ATOM 11101 C C . TYR E 1 328 ? 372.331 542.964 301.321 1.00 48.97 328 TYR E C 1
ATOM 11102 O O . TYR E 1 328 ? 372.315 543.884 300.497 1.00 48.97 328 TYR E O 1
ATOM 11111 N N . THR E 1 329 ? 372.719 543.122 302.585 1.00 51.29 329 THR E N 1
ATOM 11112 C CA . THR E 1 329 ? 373.256 544.391 303.051 1.00 51.29 329 THR E CA 1
ATOM 11113 C C . THR E 1 329 ? 374.683 544.627 302.578 1.00 51.29 329 THR E C 1
ATOM 11114 O O . THR E 1 329 ? 375.138 545.775 302.576 1.00 51.29 329 THR E O 1
ATOM 11118 N N . GLY E 1 330 ? 375.388 543.575 302.171 1.00 52.83 330 GLY E N 1
ATOM 11119 C CA . GLY E 1 330 ? 376.783 543.716 301.815 1.00 52.83 330 GLY E CA 1
ATOM 11120 C C . GLY E 1 330 ? 376.986 544.132 300.370 1.00 52.83 330 GLY E C 1
ATOM 11121 O O . GLY E 1 330 ? 376.147 543.902 299.501 1.00 52.83 330 GLY E O 1
ATOM 11122 N N . SER E 1 331 ? 378.132 544.765 300.125 1.00 56.05 331 SER E N 1
ATOM 11123 C CA . SER E 1 331 ? 378.565 545.148 298.788 1.00 56.05 331 SER E CA 1
ATOM 11124 C C . SER E 1 331 ? 379.791 544.353 298.355 1.00 56.05 331 SER E C 1
ATOM 11125 O O . SER E 1 331 ? 380.643 544.861 297.624 1.00 56.05 331 SER E O 1
ATOM 11128 N N . ASP E 1 332 ? 379.887 543.102 298.809 1.00 56.88 332 ASP E N 1
ATOM 11129 C CA . ASP E 1 332 ? 381.089 542.307 298.581 1.00 56.88 332 ASP E CA 1
ATOM 11130 C C . ASP E 1 332 ? 381.323 542.064 297.098 1.00 56.88 332 ASP E C 1
ATOM 11131 O O . ASP E 1 332 ? 382.471 541.988 296.645 1.00 56.88 332 ASP E O 1
ATOM 11136 N N . GLY E 1 333 ? 380.250 541.939 296.329 1.00 53.93 333 GLY E N 1
ATOM 11137 C CA . GLY E 1 333 ? 380.345 541.586 294.937 1.00 53.93 333 GLY E CA 1
ATOM 11138 C C . GLY E 1 333 ? 379.642 540.272 294.697 1.00 53.93 333 GLY E C 1
ATOM 11139 O O . GLY E 1 333 ? 378.863 539.806 295.532 1.00 53.93 333 GLY E O 1
ATOM 11140 N N . PRO E 1 334 ? 379.895 539.648 293.553 1.00 51.52 334 PRO E N 1
ATOM 11141 C CA . PRO E 1 334 ? 379.342 538.311 293.317 1.00 51.52 334 PRO E CA 1
ATOM 11142 C C . PRO E 1 334 ? 379.825 537.323 294.364 1.00 51.52 334 PRO E C 1
ATOM 11143 O O . PRO E 1 334 ? 381.012 536.987 294.404 1.00 51.52 334 PRO E O 1
ATOM 11147 N N . CYS E 1 335 ? 378.920 536.853 295.216 1.00 48.66 335 CYS E N 1
ATOM 11148 C CA . CYS E 1 335 ? 379.284 535.937 296.284 1.00 48.66 335 CYS E CA 1
ATOM 11149 C C . CYS E 1 335 ? 378.196 534.890 296.447 1.00 48.66 335 CYS E C 1
ATOM 11150 O O . CYS E 1 335 ? 377.027 535.134 296.144 1.00 48.66 335 CYS E O 1
ATOM 11153 N N . LYS E 1 336 ? 378.596 533.719 296.928 1.00 46.73 336 LYS E N 1
ATOM 11154 C CA . LYS E 1 336 ? 377.647 532.643 297.164 1.00 46.73 336 LYS E CA 1
ATOM 11155 C C . LYS E 1 336 ? 376.829 532.918 298.417 1.00 46.73 336 LYS E C 1
ATOM 11156 O O . LYS E 1 336 ? 377.342 533.430 299.414 1.00 46.73 336 LYS E O 1
ATOM 11162 N N . ILE E 1 337 ? 375.549 532.571 298.365 1.00 41.51 337 ILE E N 1
ATOM 11163 C CA . ILE E 1 337 ? 374.632 532.786 299.479 1.00 41.51 337 ILE E CA 1
ATOM 11164 C C . ILE E 1 337 ? 374.661 531.541 300.361 1.00 41.51 337 ILE E C 1
ATOM 11165 O O . ILE E 1 337 ? 374.435 530.433 299.853 1.00 41.51 337 ILE E O 1
ATOM 11170 N N . PRO E 1 338 ? 374.944 531.671 301.656 1.00 40.58 338 PRO E N 1
ATOM 11171 C CA . PRO E 1 338 ? 375.029 530.506 302.563 1.00 40.58 338 PRO E CA 1
ATOM 11172 C C . PRO E 1 338 ? 373.677 530.086 303.131 1.00 40.58 338 PRO E C 1
ATOM 11173 O O . PRO E 1 338 ? 373.419 530.149 304.338 1.00 40.58 338 PRO E O 1
ATOM 11177 N N . ILE E 1 339 ? 372.790 529.625 302.256 1.00 38.00 339 ILE E N 1
ATOM 11178 C CA . ILE E 1 339 ? 371.433 529.248 302.631 1.00 38.00 339 ILE E CA 1
ATOM 11179 C C . ILE E 1 339 ? 371.305 527.734 302.550 1.00 38.00 339 ILE E C 1
ATOM 11180 O O . ILE E 1 339 ? 371.847 527.102 301.638 1.00 38.00 339 ILE E O 1
ATOM 11185 N N . SER E 1 340 ? 370.612 527.153 303.523 1.00 38.31 340 SER E N 1
ATOM 11186 C CA . SER E 1 340 ? 370.411 525.713 303.565 1.00 38.31 340 SER E CA 1
ATOM 11187 C C . SER E 1 340 ? 369.118 525.407 304.305 1.00 38.31 340 SER E C 1
ATOM 11188 O O . SER E 1 340 ? 368.521 526.274 304.948 1.00 38.31 340 SER E O 1
ATOM 11191 N N . ILE E 1 341 ? 368.683 524.156 304.190 1.00 40.92 341 ILE E N 1
ATOM 11192 C CA . ILE E 1 341 ? 367.546 523.631 304.934 1.00 40.92 341 ILE E CA 1
ATOM 11193 C C . ILE E 1 341 ? 368.074 522.627 305.945 1.00 40.92 341 ILE E C 1
ATOM 11194 O O . ILE E 1 341 ? 368.778 521.680 305.577 1.00 40.92 341 ILE E O 1
ATOM 11199 N N . VAL E 1 342 ? 367.728 522.827 307.212 1.00 41.15 342 VAL E N 1
ATOM 11200 C CA . VAL E 1 342 ? 368.192 521.963 308.288 1.00 41.15 342 VAL E CA 1
ATOM 11201 C C . VAL E 1 342 ? 366.990 521.352 308.991 1.00 41.15 342 VAL E C 1
ATOM 11202 O O . VAL E 1 342 ? 365.888 521.907 308.978 1.00 41.15 342 VAL E O 1
ATOM 11206 N N . ALA E 1 343 ? 367.208 520.184 309.596 1.00 42.47 343 ALA E N 1
ATOM 11207 C CA . ALA E 1 343 ? 366.140 519.535 310.349 1.00 42.47 343 ALA E CA 1
ATOM 11208 C C . ALA E 1 343 ? 365.871 520.262 311.659 1.00 42.47 343 ALA E C 1
ATOM 11209 O O . ALA E 1 343 ? 364.714 520.425 312.059 1.00 42.47 343 ALA E O 1
ATOM 11211 N N . SER E 1 344 ? 366.927 520.698 312.340 1.00 43.42 344 SER E N 1
ATOM 11212 C CA . SER E 1 344 ? 366.797 521.462 313.569 1.00 43.42 344 SER E CA 1
ATOM 11213 C C . SER E 1 344 ? 367.941 522.457 313.638 1.00 43.42 344 SER E C 1
ATOM 11214 O O . SER E 1 344 ? 368.986 522.274 313.009 1.00 43.42 344 SER E O 1
ATOM 11217 N N . LEU E 1 345 ? 367.733 523.523 314.410 1.00 41.96 345 LEU E N 1
ATOM 11218 C CA . LEU E 1 345 ? 368.748 524.562 314.515 1.00 41.96 345 LEU E CA 1
ATOM 11219 C C . LEU E 1 345 ? 369.976 524.106 315.290 1.00 41.96 345 LEU E C 1
ATOM 11220 O O . LEU E 1 345 ? 371.004 524.790 315.247 1.00 41.96 345 LEU E O 1
ATOM 11225 N N . SER E 1 346 ? 369.893 522.986 315.998 1.00 46.31 346 SER E N 1
ATOM 11226 C CA . SER E 1 346 ? 371.058 522.196 316.362 1.00 46.31 346 SER E CA 1
ATOM 11227 C C . SER E 1 346 ? 371.141 521.022 315.400 1.00 46.31 346 SER E C 1
ATOM 11228 O O . SER E 1 346 ? 370.120 520.552 314.892 1.00 46.31 346 SER E O 1
ATOM 11231 N N . ASP E 1 347 ? 372.362 520.544 315.154 1.00 47.27 347 ASP E N 1
ATOM 11232 C CA . ASP E 1 347 ? 372.622 519.605 314.063 1.00 47.27 347 ASP E CA 1
ATOM 11233 C C . ASP E 1 347 ? 372.232 520.241 312.723 1.00 47.27 347 ASP E C 1
ATOM 11234 O O . ASP E 1 347 ? 371.251 519.876 312.074 1.00 47.27 347 ASP E O 1
ATOM 11239 N N . LEU E 1 348 ? 373.033 521.240 312.349 1.00 44.84 348 LEU E N 1
ATOM 11240 C CA . LEU E 1 348 ? 372.816 522.069 311.169 1.00 44.84 348 LEU E CA 1
ATOM 11241 C C . LEU E 1 348 ? 373.167 521.365 309.862 1.00 44.84 348 LEU E C 1
ATOM 11242 O O . LEU E 1 348 ? 373.370 522.050 308.854 1.00 44.84 348 LEU E O 1
ATOM 11247 N N . THR E 1 349 ? 373.271 520.042 309.854 1.00 46.66 349 THR E N 1
ATOM 11248 C CA . THR E 1 349 ? 373.556 519.328 308.618 1.00 46.66 349 THR E CA 1
ATOM 11249 C C . THR E 1 349 ? 372.454 519.587 307.592 1.00 46.66 349 THR E C 1
ATOM 11250 O O . THR E 1 349 ? 371.266 519.536 307.935 1.00 46.66 349 THR E O 1
ATOM 11254 N N . PRO E 1 350 ? 372.800 519.917 306.350 1.00 45.63 350 PRO E N 1
ATOM 11255 C CA . PRO E 1 350 ? 371.772 520.271 305.367 1.00 45.63 350 PRO E CA 1
ATOM 11256 C C . PRO E 1 350 ? 370.949 519.069 304.936 1.00 45.63 350 PRO E C 1
ATOM 11257 O O . PRO E 1 350 ? 371.425 517.933 304.902 1.00 45.63 350 PRO E O 1
ATOM 11261 N N . ILE E 1 351 ? 369.693 519.344 304.597 1.00 45.07 351 ILE E N 1
ATOM 11262 C CA . ILE E 1 351 ? 368.740 518.356 304.116 1.00 45.07 351 ILE E CA 1
ATOM 11263 C C . ILE E 1 351 ? 367.882 519.011 303.039 1.00 45.07 351 ILE E C 1
ATOM 11264 O O . ILE E 1 351 ? 368.030 520.196 302.733 1.00 45.07 351 ILE E O 1
ATOM 11269 N N . GLY E 1 352 ? 366.972 518.230 302.463 1.00 46.76 352 GLY E N 1
ATOM 11270 C CA . GLY E 1 352 ? 366.201 518.760 301.358 1.00 46.76 352 GLY E CA 1
ATOM 11271 C C . GLY E 1 352 ? 367.062 518.920 300.116 1.00 46.76 352 GLY E C 1
ATOM 11272 O O . GLY E 1 352 ? 368.019 518.175 299.887 1.00 46.76 352 GLY E O 1
ATOM 11273 N N . ARG E 1 353 ? 366.718 519.915 299.301 1.00 47.97 353 ARG E N 1
ATOM 11274 C CA . ARG E 1 353 ? 367.440 520.149 298.058 1.00 47.97 353 ARG E CA 1
ATOM 11275 C C . ARG E 1 353 ? 367.118 521.539 297.538 1.00 47.97 353 ARG E C 1
ATOM 11276 O O . ARG E 1 353 ? 365.945 521.894 297.402 1.00 47.97 353 ARG E O 1
ATOM 11284 N N . MET E 1 354 ? 368.156 522.320 297.253 1.00 46.90 354 MET E N 1
ATOM 11285 C CA . MET E 1 354 ? 367.967 523.590 296.568 1.00 46.90 354 MET E CA 1
ATOM 11286 C C . MET E 1 354 ? 367.439 523.334 295.163 1.00 46.90 354 MET E C 1
ATOM 11287 O O . MET E 1 354 ? 367.925 522.443 294.462 1.00 46.90 354 MET E O 1
ATOM 11292 N N . VAL E 1 355 ? 366.439 524.105 294.751 1.00 43.27 355 VAL E N 1
ATOM 11293 C CA . VAL E 1 355 ? 366.059 524.116 293.344 1.00 43.27 355 VAL E CA 1
ATOM 11294 C C . VAL E 1 355 ? 366.816 525.202 292.596 1.00 43.27 355 VAL E C 1
ATOM 11295 O O . VAL E 1 355 ? 367.291 524.981 291.484 1.00 43.27 355 VAL E O 1
ATOM 11299 N N . THR E 1 356 ? 366.953 526.383 293.193 1.00 42.45 356 THR E N 1
ATOM 11300 C CA . THR E 1 356 ? 367.929 527.342 292.698 1.00 42.45 356 THR E CA 1
ATOM 11301 C C . THR E 1 356 ? 369.308 526.862 293.128 1.00 42.45 356 THR E C 1
ATOM 11302 O O . THR E 1 356 ? 369.764 527.167 294.234 1.00 42.45 356 THR E O 1
ATOM 11306 N N . ALA E 1 357 ? 369.958 526.076 292.277 1.00 42.95 357 ALA E N 1
ATOM 11307 C CA . ALA E 1 357 ? 371.248 525.503 292.628 1.00 42.95 357 ALA E CA 1
ATOM 11308 C C . ALA E 1 357 ? 372.311 526.589 292.704 1.00 42.95 357 ALA E C 1
ATOM 11309 O O . ALA E 1 357 ? 372.358 527.494 291.867 1.00 42.95 357 ALA E O 1
ATOM 11311 N N . ASN E 1 358 ? 373.168 526.486 293.715 1.00 42.87 358 ASN E N 1
ATOM 11312 C CA . ASN E 1 358 ? 374.239 527.446 293.957 1.00 42.87 358 ASN E CA 1
ATOM 11313 C C . ASN E 1 358 ? 373.736 528.893 293.937 1.00 42.87 358 ASN E C 1
ATOM 11314 O O . ASN E 1 358 ? 374.186 529.698 293.117 1.00 42.87 358 ASN E O 1
ATOM 11319 N N . PRO E 1 359 ? 372.801 529.248 294.819 1.00 40.71 359 PRO E N 1
ATOM 11320 C CA . PRO E 1 359 ? 372.308 530.628 294.838 1.00 40.71 359 PRO E CA 1
ATOM 11321 C C . PRO E 1 359 ? 373.429 531.600 295.161 1.00 40.71 359 PRO E C 1
ATOM 11322 O O . PRO E 1 359 ? 374.322 531.306 295.957 1.00 40.71 359 PRO E O 1
ATOM 11326 N N . TYR E 1 360 ? 373.384 532.765 294.526 1.00 41.91 360 TYR E N 1
ATOM 11327 C CA . TYR E 1 360 ? 374.459 533.728 294.672 1.00 41.91 360 TYR E CA 1
ATOM 11328 C C . TYR E 1 360 ? 373.920 535.126 294.426 1.00 41.91 360 TYR E C 1
ATOM 11329 O O . TYR E 1 360 ? 372.840 535.308 293.863 1.00 41.91 360 TYR E O 1
ATOM 11338 N N . VAL E 1 361 ? 374.692 536.110 294.865 1.00 45.22 361 VAL E N 1
ATOM 11339 C CA . VAL E 1 361 ? 374.383 537.514 294.636 1.00 45.22 361 VAL E CA 1
ATOM 11340 C C . VAL E 1 361 ? 375.060 537.937 293.344 1.00 45.22 361 VAL E C 1
ATOM 11341 O O . VAL E 1 361 ? 376.259 537.707 293.158 1.00 45.22 361 VAL E O 1
ATOM 11345 N N . ALA E 1 362 ? 374.292 538.546 292.441 1.00 48.91 362 ALA E N 1
ATOM 11346 C CA . ALA E 1 362 ? 374.798 538.820 291.101 1.00 48.91 362 ALA E CA 1
ATOM 11347 C C . ALA E 1 362 ? 375.743 540.016 291.084 1.00 48.91 362 ALA E C 1
ATOM 11348 O O . ALA E 1 362 ? 376.917 539.888 290.726 1.00 48.91 362 ALA E O 1
ATOM 11350 N N . SER E 1 363 ? 375.249 541.187 291.466 1.00 54.57 363 SER E N 1
ATOM 11351 C CA . SER E 1 363 ? 376.005 542.420 291.330 1.00 54.57 363 SER E CA 1
ATOM 11352 C C . SER E 1 363 ? 376.704 542.775 292.639 1.00 54.57 363 SER E C 1
ATOM 11353 O O . SER E 1 363 ? 376.561 542.101 293.661 1.00 54.57 363 SER E O 1
ATOM 11356 N N . SER E 1 364 ? 377.471 543.864 292.599 1.00 57.27 364 SER E N 1
ATOM 11357 C CA . SER E 1 364 ? 378.263 544.300 293.739 1.00 57.27 364 SER E CA 1
ATOM 11358 C C . SER E 1 364 ? 377.601 545.397 294.561 1.00 57.27 364 SER E C 1
ATOM 11359 O O . SER E 1 364 ? 377.996 545.599 295.713 1.00 57.27 364 SER E O 1
ATOM 11362 N N . GLU E 1 365 ? 376.622 546.110 294.011 1.00 58.05 365 GLU E N 1
ATOM 11363 C CA . GLU E 1 365 ? 375.959 547.147 294.783 1.00 58.05 365 GLU E CA 1
ATOM 11364 C C . GLU E 1 365 ? 375.118 546.528 295.898 1.00 58.05 365 GLU E C 1
ATOM 11365 O O . GLU E 1 365 ? 374.729 545.358 295.846 1.00 58.05 365 GLU E O 1
ATOM 11371 N N . ALA E 1 366 ? 374.844 547.333 296.920 1.00 55.01 366 ALA E N 1
ATOM 11372 C CA . ALA E 1 366 ? 374.174 546.848 298.116 1.00 55.01 366 ALA E CA 1
ATOM 11373 C C . ALA E 1 366 ? 372.663 546.768 297.907 1.00 55.01 366 ALA E C 1
ATOM 11374 O O . ALA E 1 366 ? 372.115 547.238 296.906 1.00 55.01 366 ALA E O 1
ATOM 11376 N N . ASN E 1 367 ? 371.991 546.158 298.885 1.00 52.73 367 ASN E N 1
ATOM 11377 C CA . ASN E 1 367 ? 370.541 545.963 298.871 1.00 52.73 367 ASN E CA 1
ATOM 11378 C C . ASN E 1 367 ? 370.092 545.144 297.665 1.00 52.73 367 ASN E C 1
ATOM 11379 O O . ASN E 1 367 ? 368.978 545.312 297.166 1.00 52.73 367 ASN E O 1
ATOM 11384 N N . ALA E 1 368 ? 370.954 544.251 297.192 1.00 48.30 368 ALA E N 1
ATOM 11385 C CA . ALA E 1 368 ? 370.609 543.377 296.084 1.00 48.30 368 ALA E CA 1
ATOM 11386 C C . ALA E 1 368 ? 369.656 542.288 296.552 1.00 48.30 368 ALA E C 1
ATOM 11387 O O . ALA E 1 368 ? 369.833 541.704 297.624 1.00 48.30 368 ALA E O 1
ATOM 11389 N N . LYS E 1 369 ? 368.644 542.017 295.738 1.00 44.09 369 LYS E N 1
ATOM 11390 C CA . LYS E 1 369 ? 367.595 541.063 296.064 1.00 44.09 369 LYS E CA 1
ATOM 11391 C C . LYS E 1 369 ? 367.770 539.808 295.224 1.00 44.09 369 LYS E C 1
ATOM 11392 O O . LYS E 1 369 ? 367.923 539.890 294.002 1.00 44.09 369 LYS E O 1
ATOM 11398 N N . VAL E 1 370 ? 367.751 538.654 295.881 1.00 39.39 370 VAL E N 1
ATOM 11399 C CA . VAL E 1 370 ? 367.959 537.370 295.225 1.00 39.39 370 VAL E CA 1
ATOM 11400 C C . VAL E 1 370 ? 366.787 536.459 295.549 1.00 39.39 370 VAL E C 1
ATOM 11401 O O . VAL E 1 370 ? 366.440 536.280 296.719 1.00 39.39 370 VAL E O 1
ATOM 11405 N N . LEU E 1 371 ? 366.193 535.871 294.516 1.00 38.41 371 LEU E N 1
ATOM 11406 C CA . LEU E 1 371 ? 365.125 534.896 294.680 1.00 38.41 371 LEU E CA 1
ATOM 11407 C C . LEU E 1 371 ? 365.742 533.514 294.855 1.00 38.41 371 LEU E C 1
ATOM 11408 O O . LEU E 1 371 ? 366.514 533.064 294.003 1.00 38.41 371 LEU E O 1
ATOM 11413 N N . VAL E 1 372 ? 365.409 532.843 295.953 1.00 38.19 372 VAL E N 1
ATOM 11414 C CA . VAL E 1 372 ? 365.908 531.504 296.233 1.00 38.19 372 VAL E CA 1
ATOM 11415 C C . VAL E 1 372 ? 364.716 530.572 296.376 1.00 38.19 372 VAL E C 1
ATOM 11416 O O . VAL E 1 372 ? 363.768 530.873 297.109 1.00 38.19 372 VAL E O 1
ATOM 11420 N N . GLU E 1 373 ? 364.774 529.437 295.692 1.00 42.05 373 GLU E N 1
ATOM 11421 C CA . GLU E 1 373 ? 363.671 528.493 295.670 1.00 42.05 373 GLU E CA 1
ATOM 11422 C C . GLU E 1 373 ? 364.224 527.092 295.885 1.00 42.05 373 GLU E C 1
ATOM 11423 O O . GLU E 1 373 ? 365.163 526.684 295.197 1.00 42.05 373 GLU E O 1
ATOM 11429 N N . MET E 1 374 ? 363.664 526.370 296.855 1.00 43.55 374 MET E N 1
ATOM 11430 C CA . MET E 1 374 ? 364.211 525.087 297.273 1.00 43.55 374 MET E CA 1
ATOM 11431 C C . MET E 1 374 ? 363.083 524.153 297.681 1.00 43.55 374 MET E C 1
ATOM 11432 O O . MET E 1 374 ? 361.952 524.576 297.908 1.00 43.55 374 MET E O 1
ATOM 11437 N N . GLU E 1 375 ? 363.404 522.870 297.786 1.00 45.28 375 GLU E N 1
ATOM 11438 C CA . GLU E 1 375 ? 362.424 521.853 298.166 1.00 45.28 375 GLU E CA 1
ATOM 11439 C C . GLU E 1 375 ? 362.773 521.251 299.519 1.00 45.28 375 GLU E C 1
ATOM 11440 O O . GLU E 1 375 ? 363.712 520.438 299.608 1.00 45.28 375 GLU E O 1
ATOM 11446 N N . PRO E 1 376 ? 362.064 521.601 300.586 1.00 43.25 376 PRO E N 1
ATOM 11447 C CA . PRO E 1 376 ? 362.353 521.022 301.898 1.00 43.25 376 PRO E CA 1
ATOM 11448 C C . PRO E 1 376 ? 361.757 519.633 302.016 1.00 43.25 376 PRO E C 1
ATOM 11449 O O . PRO E 1 376 ? 360.972 519.213 301.155 1.00 43.25 376 PRO E O 1
ATOM 11453 N N . PRO E 1 377 ? 362.108 518.881 303.052 1.00 45.52 377 PRO E N 1
ATOM 11454 C CA . PRO E 1 377 ? 361.471 517.582 303.272 1.00 45.52 377 PRO E CA 1
ATOM 11455 C C . PRO E 1 377 ? 360.151 517.732 304.016 1.00 45.52 377 PRO E C 1
ATOM 11456 O O . PRO E 1 377 ? 359.786 518.805 304.496 1.00 45.52 377 PRO E O 1
ATOM 11460 N N . PHE E 1 378 ? 359.432 516.619 304.100 1.00 47.73 378 PHE E N 1
ATOM 11461 C CA . PHE E 1 378 ? 358.154 516.603 304.793 1.00 47.73 378 PHE E CA 1
ATOM 11462 C C . PHE E 1 378 ? 358.358 516.808 306.287 1.00 47.73 378 PHE E C 1
ATOM 11463 O O . PHE E 1 378 ? 359.300 516.278 306.880 1.00 47.73 378 PHE E O 1
ATOM 11471 N N . GLY E 1 379 ? 357.469 517.586 306.896 1.00 43.20 379 GLY E N 1
ATOM 11472 C CA . GLY E 1 379 ? 357.584 517.842 308.316 1.00 43.20 379 GLY E CA 1
ATOM 11473 C C . GLY E 1 379 ? 358.199 519.188 308.624 1.00 43.20 379 GLY E C 1
ATOM 11474 O O . GLY E 1 379 ? 358.004 520.145 307.875 1.00 43.20 379 GLY E O 1
ATOM 11475 N N . ASP E 1 380 ? 358.945 519.277 309.718 1.00 41.21 380 ASP E N 1
ATOM 11476 C CA . ASP E 1 380 ? 359.497 520.544 310.165 1.00 41.21 380 ASP E CA 1
ATOM 11477 C C . ASP E 1 380 ? 360.911 520.733 309.639 1.00 41.21 380 ASP E C 1
ATOM 11478 O O . ASP E 1 380 ? 361.673 519.776 309.485 1.00 41.21 380 ASP E O 1
ATOM 11483 N N . SER E 1 381 ? 361.254 521.986 309.358 1.00 37.27 381 SER E N 1
ATOM 11484 C CA . SER E 1 381 ? 362.584 522.309 308.865 1.00 37.27 381 SER E CA 1
ATOM 11485 C C . SER E 1 381 ? 362.838 523.788 309.099 1.00 37.27 381 SER E C 1
ATOM 11486 O O . SER E 1 381 ? 361.929 524.554 309.425 1.00 37.27 381 SER E O 1
ATOM 11489 N N . TYR E 1 382 ? 364.097 524.177 308.947 1.00 38.12 382 TYR E N 1
ATOM 11490 C CA . TYR E 1 382 ? 364.499 525.565 309.099 1.00 38.12 382 TYR E CA 1
ATOM 11491 C C . TYR E 1 382 ? 365.284 525.997 307.875 1.00 38.12 382 TYR E C 1
ATOM 11492 O O . TYR E 1 382 ? 366.195 525.292 307.432 1.00 38.12 382 TYR E O 1
ATOM 11501 N N . ILE E 1 383 ? 364.908 527.146 307.328 1.00 36.16 383 ILE E N 1
ATOM 11502 C CA . ILE E 1 383 ? 365.670 527.818 306.287 1.00 36.16 383 ILE E CA 1
ATOM 11503 C C . ILE E 1 383 ? 366.675 528.711 306.998 1.00 36.16 383 ILE E C 1
ATOM 11504 O O . ILE E 1 383 ? 366.298 529.707 307.617 1.00 36.16 383 ILE E O 1
ATOM 11509 N N . VAL E 1 384 ? 367.950 528.346 306.928 1.00 37.44 384 VAL E N 1
ATOM 11510 C CA . VAL E 1 384 ? 369.016 529.044 307.633 1.00 37.44 384 VAL E CA 1
ATOM 11511 C C . VAL E 1 384 ? 369.909 529.714 306.604 1.00 37.44 384 VAL E C 1
ATOM 11512 O O . VAL E 1 384 ? 370.421 529.046 305.700 1.00 37.44 384 VAL E O 1
ATOM 11516 N N . VAL E 1 385 ? 370.105 531.024 306.734 1.00 38.62 385 VAL E N 1
ATOM 11517 C CA . VAL E 1 385 ? 371.093 531.712 305.914 1.00 38.62 385 VAL E CA 1
ATOM 11518 C C . VAL E 1 385 ? 371.944 532.604 306.806 1.00 38.62 385 VAL E C 1
ATOM 11519 O O . VAL E 1 385 ? 371.417 533.366 307.624 1.00 38.62 385 VAL E O 1
ATOM 11523 N N . GLY E 1 386 ? 373.259 532.490 306.656 1.00 42.02 386 GLY E N 1
ATOM 11524 C CA . GLY E 1 386 ? 374.215 533.137 307.529 1.00 42.02 386 GLY E CA 1
ATOM 11525 C C . GLY E 1 386 ? 374.735 532.192 308.597 1.00 42.02 386 GLY E C 1
ATOM 11526 O O . GLY E 1 386 ? 374.276 531.059 308.760 1.00 42.02 386 GLY E O 1
ATOM 11527 N N . ARG E 1 387 ? 375.730 532.679 309.332 1.00 44.46 387 ARG E N 1
ATOM 11528 C CA . ARG E 1 387 ? 376.283 531.956 310.466 1.00 44.46 387 ARG E CA 1
ATOM 11529 C C . ARG E 1 387 ? 376.594 532.947 311.577 1.00 44.46 387 ARG E C 1
ATOM 11530 O O . ARG E 1 387 ? 376.795 534.139 311.336 1.00 44.46 387 ARG E O 1
ATOM 11538 N N . GLY E 1 388 ? 376.630 532.436 312.802 1.00 46.05 388 GLY E N 1
ATOM 11539 C CA . GLY E 1 388 ? 376.989 533.279 313.932 1.00 46.05 388 GLY E CA 1
ATOM 11540 C C . GLY E 1 388 ? 375.908 534.293 314.244 1.00 46.05 388 GLY E C 1
ATOM 11541 O O . GLY E 1 388 ? 374.722 533.964 314.342 1.00 46.05 388 GLY E O 1
ATOM 11542 N N . ASP E 1 389 ? 376.321 535.549 314.413 1.00 50.36 389 ASP E N 1
ATOM 11543 C CA . ASP E 1 389 ? 375.399 536.606 314.809 1.00 50.36 389 ASP E CA 1
ATOM 11544 C C . ASP E 1 389 ? 374.588 537.156 313.646 1.00 50.36 389 ASP E C 1
ATOM 11545 O O . ASP E 1 389 ? 373.564 537.808 313.876 1.00 50.36 389 ASP E O 1
ATOM 11550 N N . LYS E 1 390 ? 375.021 536.925 312.413 1.00 47.53 390 LYS E N 1
ATOM 11551 C CA . LYS E 1 390 ? 374.273 537.357 311.243 1.00 47.53 390 LYS E CA 1
ATOM 11552 C C . LYS E 1 390 ? 373.299 536.299 310.752 1.00 47.53 390 LYS E C 1
ATOM 11553 O O . LYS E 1 390 ? 372.543 536.561 309.812 1.00 47.53 390 LYS E O 1
ATOM 11559 N N . GLN E 1 391 ? 373.300 535.120 311.364 1.00 40.82 391 GLN E N 1
ATOM 11560 C CA . GLN E 1 391 ? 372.418 534.049 310.934 1.00 40.82 391 GLN E CA 1
ATOM 11561 C C . GLN E 1 391 ? 370.963 534.448 311.126 1.00 40.82 391 GLN E C 1
ATOM 11562 O O . GLN E 1 391 ? 370.581 534.964 312.179 1.00 40.82 391 GLN E O 1
ATOM 11568 N N . ILE E 1 392 ? 370.151 534.216 310.101 1.00 38.18 392 ILE E N 1
ATOM 11569 C CA . ILE E 1 392 ? 368.708 534.365 310.206 1.00 38.18 392 ILE E CA 1
ATOM 11570 C C . ILE E 1 392 ? 368.064 533.041 309.828 1.00 38.18 392 ILE E C 1
ATOM 11571 O O . ILE E 1 392 ? 368.520 532.344 308.911 1.00 38.18 392 ILE E O 1
ATOM 11576 N N . ASN E 1 393 ? 367.017 532.690 310.564 1.00 36.93 393 ASN E N 1
ATOM 11577 C CA . ASN E 1 393 ? 366.346 531.410 310.454 1.00 36.93 393 ASN E CA 1
ATOM 11578 C C . ASN E 1 393 ? 364.877 531.636 310.142 1.00 36.93 393 ASN E C 1
ATOM 11579 O O . ASN E 1 393 ? 364.302 532.668 310.495 1.00 36.93 393 ASN E O 1
ATOM 11584 N N . HIS E 1 394 ? 364.279 530.668 309.460 1.00 33.95 394 HIS E N 1
ATOM 11585 C CA . HIS E 1 394 ? 362.846 530.679 309.217 1.00 33.95 394 HIS E CA 1
ATOM 11586 C C . HIS E 1 394 ? 362.305 529.282 309.453 1.00 33.95 394 HIS E C 1
ATOM 11587 O O . HIS E 1 394 ? 362.817 528.317 308.886 1.00 33.95 394 HIS E O 1
ATOM 11594 N N . HIS E 1 395 ? 361.280 529.171 310.286 1.00 33.66 395 HIS E N 1
ATOM 11595 C CA . HIS E 1 395 ? 360.660 527.878 310.528 1.00 33.66 395 HIS E CA 1
ATOM 11596 C C . HIS E 1 395 ? 359.663 527.571 309.421 1.00 33.66 395 HIS E C 1
ATOM 11597 O O . HIS E 1 395 ? 358.840 528.417 309.065 1.00 33.66 395 HIS E O 1
ATOM 11604 N N . TRP E 1 396 ? 359.732 526.359 308.880 1.00 34.80 396 TRP E N 1
ATOM 11605 C CA . TRP E 1 396 ? 358.854 525.942 307.805 1.00 34.80 396 TRP E CA 1
ATOM 11606 C C . TRP E 1 396 ? 358.312 524.553 308.094 1.00 34.80 396 TRP E C 1
ATOM 11607 O O . TRP E 1 396 ? 358.986 523.715 308.701 1.00 34.80 396 TRP E O 1
ATOM 11618 N N . HIS E 1 397 ? 357.081 524.318 307.653 1.00 39.91 397 HIS E N 1
ATOM 11619 C CA . HIS E 1 397 ? 356.422 523.032 307.813 1.00 39.91 397 HIS E CA 1
ATOM 11620 C C . HIS E 1 397 ? 355.831 522.601 306.480 1.00 39.91 397 HIS E C 1
ATOM 11621 O O . HIS E 1 397 ? 355.111 523.372 305.839 1.00 39.91 397 HIS E O 1
ATOM 11628 N N . LYS E 1 398 ? 356.142 521.377 306.068 1.00 43.94 398 LYS E N 1
ATOM 11629 C CA . LYS E 1 398 ? 355.563 520.761 304.883 1.00 43.94 398 LYS E CA 1
ATOM 11630 C C . LYS E 1 398 ? 354.561 519.703 305.322 1.00 43.94 398 LYS E C 1
ATOM 11631 O O . LYS E 1 398 ? 354.909 518.787 306.076 1.00 43.94 398 LYS E O 1
ATOM 11637 N N . ALA E 1 399 ? 353.327 519.822 304.824 1.00 48.38 399 ALA E N 1
ATOM 11638 C CA . ALA E 1 399 ? 352.178 519.163 305.438 1.00 48.38 399 ALA E CA 1
ATOM 11639 C C . ALA E 1 399 ? 352.104 517.671 305.133 1.00 48.38 399 ALA E C 1
ATOM 11640 O O . ALA E 1 399 ? 351.713 516.883 306.002 1.00 48.38 399 ALA E O 1
ATOM 11642 N N . GLY E 1 400 ? 352.454 517.260 303.918 1.00 50.87 400 GLY E N 1
ATOM 11643 C CA . GLY E 1 400 ? 352.166 515.905 303.484 1.00 50.87 400 GLY E CA 1
ATOM 11644 C C . GLY E 1 400 ? 353.033 514.813 304.077 1.00 50.87 400 GLY E C 1
ATOM 11645 O O . GLY E 1 400 ? 353.552 514.948 305.187 1.00 50.87 400 GLY E O 1
ATOM 11646 N N . SER E 1 401 ? 353.196 513.720 303.332 1.00 55.65 401 SER E N 1
ATOM 11647 C CA . SER E 1 401 ? 354.033 512.606 303.751 1.00 55.65 401 SER E CA 1
ATOM 11648 C C . SER E 1 401 ? 354.591 511.911 302.518 1.00 55.65 401 SER E C 1
ATOM 11649 O O . SER E 1 401 ? 354.114 512.111 301.398 1.00 55.65 401 SER E O 1
ATOM 11652 N N . SER E 1 402 ? 355.616 511.086 302.742 1.00 58.41 402 SER E N 1
ATOM 11653 C CA . SER E 1 402 ? 356.295 510.417 301.636 1.00 58.41 402 SER E CA 1
ATOM 11654 C C . SER E 1 402 ? 355.373 509.441 300.914 1.00 58.41 402 SER E C 1
ATOM 11655 O O . SER E 1 402 ? 355.369 509.381 299.678 1.00 58.41 402 SER E O 1
ATOM 11658 N N . ILE E 1 403 ? 354.585 508.666 301.662 1.00 60.46 403 ILE E N 1
ATOM 11659 C CA . ILE E 1 403 ? 353.708 507.684 301.030 1.00 60.46 403 ILE E CA 1
ATOM 11660 C C . ILE E 1 403 ? 352.572 508.375 300.285 1.00 60.46 403 ILE E C 1
ATOM 11661 O O . ILE E 1 403 ? 352.181 507.951 299.189 1.00 60.46 403 ILE E O 1
ATOM 11666 N N . GLY E 1 404 ? 352.016 509.439 300.866 1.00 59.41 404 GLY E N 1
ATOM 11667 C CA . GLY E 1 404 ? 350.997 510.198 300.162 1.00 59.41 404 GLY E CA 1
ATOM 11668 C C . GLY E 1 404 ? 351.529 510.828 298.891 1.00 59.41 404 GLY E C 1
ATOM 11669 O O . GLY E 1 404 ? 350.842 510.864 297.867 1.00 59.41 404 GLY E O 1
ATOM 11670 N N . LYS E 1 405 ? 352.766 511.323 298.936 1.00 59.03 405 LYS E N 1
ATOM 11671 C CA . LYS E 1 405 ? 353.391 511.857 297.733 1.00 59.03 405 LYS E CA 1
ATOM 11672 C C . LYS E 1 405 ? 353.596 510.767 296.693 1.00 59.03 405 LYS E C 1
ATOM 11673 O O . LYS E 1 405 ? 353.432 511.007 295.493 1.00 59.03 405 LYS E O 1
ATOM 11679 N N . ALA E 1 406 ? 353.971 509.564 297.131 1.00 59.98 406 ALA E N 1
ATOM 11680 C CA . ALA E 1 406 ? 354.126 508.456 296.195 1.00 59.98 406 ALA E CA 1
ATOM 11681 C C . ALA E 1 406 ? 352.801 508.114 295.527 1.00 59.98 406 ALA E C 1
ATOM 11682 O O . ALA E 1 406 ? 352.753 507.866 294.317 1.00 59.98 406 ALA E O 1
ATOM 11684 N N . PHE E 1 407 ? 351.713 508.105 296.299 1.00 61.86 407 PHE E N 1
ATOM 11685 C CA . PHE E 1 407 ? 350.397 507.842 295.719 1.00 61.86 407 PHE E CA 1
ATOM 11686 C C . PHE E 1 407 ? 349.997 508.936 294.734 1.00 61.86 407 PHE E C 1
ATOM 11687 O O . PHE E 1 407 ? 349.431 508.653 293.668 1.00 61.86 407 PHE E O 1
ATOM 11695 N N . ILE E 1 408 ? 350.272 510.194 295.082 1.00 59.12 408 ILE E N 1
ATOM 11696 C CA . ILE E 1 408 ? 349.949 511.304 294.192 1.00 59.12 408 ILE E CA 1
ATOM 11697 C C . ILE E 1 408 ? 350.741 511.195 292.896 1.00 59.12 408 ILE E C 1
ATOM 11698 O O . ILE E 1 408 ? 350.209 511.411 291.802 1.00 59.12 408 ILE E O 1
ATOM 11703 N N . THR E 1 409 ? 352.027 510.858 292.999 1.00 59.14 409 THR E N 1
ATOM 11704 C CA . THR E 1 409 ? 352.844 510.666 291.808 1.00 59.14 409 THR E CA 1
ATOM 11705 C C . THR E 1 409 ? 352.326 509.507 290.971 1.00 59.14 409 THR E C 1
ATOM 11706 O O . THR E 1 409 ? 352.349 509.564 289.737 1.00 59.14 409 THR E O 1
ATOM 11710 N N . THR E 1 410 ? 351.852 508.446 291.623 1.00 58.74 410 THR E N 1
ATOM 11711 C CA . THR E 1 410 ? 351.307 507.309 290.892 1.00 58.74 410 THR E CA 1
ATOM 11712 C C . THR E 1 410 ? 350.066 507.704 290.099 1.00 58.74 410 THR E C 1
ATOM 11713 O O . THR E 1 410 ? 349.927 507.346 288.924 1.00 58.74 410 THR E O 1
ATOM 11717 N N . ILE E 1 411 ? 349.153 508.453 290.721 1.00 57.62 411 ILE E N 1
ATOM 11718 C CA . ILE E 1 411 ? 347.944 508.832 289.990 1.00 57.62 411 ILE E CA 1
ATOM 11719 C C . ILE E 1 411 ? 348.267 509.855 288.905 1.00 57.62 411 ILE E C 1
ATOM 11720 O O . ILE E 1 411 ? 347.651 509.847 287.831 1.00 57.62 411 ILE E O 1
ATOM 11725 N N . LYS E 1 412 ? 349.240 510.736 289.148 1.00 57.04 412 LYS E N 1
ATOM 11726 C CA . LYS E 1 412 ? 349.658 511.672 288.111 1.00 57.04 412 LYS E CA 1
ATOM 11727 C C . LYS E 1 412 ? 350.269 510.942 286.922 1.00 57.04 412 LYS E C 1
ATOM 11728 O O . LYS E 1 412 ? 350.014 511.301 285.769 1.00 57.04 412 LYS E O 1
ATOM 11734 N N . GLY E 1 413 ? 351.075 509.913 287.181 1.00 56.42 413 GLY E N 1
ATOM 11735 C CA . GLY E 1 413 ? 351.613 509.119 286.091 1.00 56.42 413 GLY E CA 1
ATOM 11736 C C . GLY E 1 413 ? 350.539 508.347 285.353 1.00 56.42 413 GLY E C 1
ATOM 11737 O O . GLY E 1 413 ? 350.606 508.186 284.132 1.00 56.42 413 GLY E O 1
ATOM 11738 N N . ALA E 1 414 ? 349.535 507.853 286.080 1.00 56.62 414 ALA E N 1
ATOM 11739 C CA . ALA E 1 414 ? 348.428 507.163 285.428 1.00 56.62 414 ALA E CA 1
ATOM 11740 C C . ALA E 1 414 ? 347.663 508.099 284.501 1.00 56.62 414 ALA E C 1
ATOM 11741 O O . ALA E 1 414 ? 347.328 507.732 283.369 1.00 56.62 414 ALA E O 1
ATOM 11743 N N . GLN E 1 415 ? 347.392 509.324 284.953 1.00 56.29 415 GLN E N 1
ATOM 11744 C CA . GLN E 1 415 ? 346.668 510.248 284.088 1.00 56.29 415 GLN E CA 1
ATOM 11745 C C . GLN E 1 415 ? 347.559 510.779 282.969 1.00 56.29 415 GLN E C 1
ATOM 11746 O O . GLN E 1 415 ? 347.059 511.135 281.898 1.00 56.29 415 GLN E O 1
ATOM 11752 N N . ARG E 1 416 ? 348.879 510.795 283.172 1.00 53.73 416 ARG E N 1
ATOM 11753 C CA . ARG E 1 416 ? 349.781 511.114 282.069 1.00 53.73 416 ARG E CA 1
ATOM 11754 C C . ARG E 1 416 ? 349.778 510.012 281.017 1.00 53.73 416 ARG E C 1
ATOM 11755 O O . ARG E 1 416 ? 349.857 510.295 279.818 1.00 53.73 416 ARG E O 1
ATOM 11763 N N . LEU E 1 417 ? 349.713 508.750 281.444 1.00 54.50 417 LEU E N 1
ATOM 11764 C CA . LEU E 1 417 ? 349.511 507.662 280.493 1.00 54.50 417 LEU E CA 1
ATOM 11765 C C . LEU E 1 417 ? 348.187 507.821 279.762 1.00 54.50 417 LEU E C 1
ATOM 11766 O O . LEU E 1 417 ? 348.103 507.599 278.549 1.00 54.50 417 LEU E O 1
ATOM 11771 N N . ALA E 1 418 ? 347.138 508.202 280.492 1.00 54.81 418 ALA E N 1
ATOM 11772 C CA . ALA E 1 418 ? 345.827 508.380 279.881 1.00 54.81 418 ALA E CA 1
ATOM 11773 C C . ALA E 1 418 ? 345.826 509.513 278.863 1.00 54.81 418 ALA E C 1
ATOM 11774 O O . ALA E 1 418 ? 345.084 509.458 277.877 1.00 54.81 418 ALA E O 1
ATOM 11776 N N . ALA E 1 419 ? 346.634 510.548 279.084 1.00 52.39 419 ALA E N 1
ATOM 11777 C CA . ALA E 1 419 ? 346.672 511.683 278.167 1.00 52.39 419 ALA E CA 1
ATOM 11778 C C . ALA E 1 419 ? 347.616 511.445 276.989 1.00 52.39 419 ALA E C 1
ATOM 11779 O O . ALA E 1 419 ? 347.191 511.467 275.831 1.00 52.39 419 ALA E O 1
ATOM 11781 N N . LEU E 1 420 ? 348.897 511.214 277.271 1.00 53.49 420 LEU E N 1
ATOM 11782 C CA . LEU E 1 420 ? 349.900 511.146 276.216 1.00 53.49 420 LEU E CA 1
ATOM 11783 C C . LEU E 1 420 ? 350.003 509.773 275.570 1.00 53.49 420 LEU E C 1
ATOM 11784 O O . LEU E 1 420 ? 350.632 509.650 274.515 1.00 53.49 420 LEU E O 1
ATOM 11789 N N . GLY E 1 421 ? 349.407 508.748 276.164 1.00 57.56 421 GLY E N 1
ATOM 11790 C CA . GLY E 1 421 ? 349.487 507.419 275.598 1.00 57.56 421 GLY E CA 1
ATOM 11791 C C . GLY E 1 421 ? 350.881 506.834 275.646 1.00 57.56 421 GLY E C 1
ATOM 11792 O O . GLY E 1 421 ? 351.393 506.516 276.722 1.00 57.56 421 GLY E O 1
ATOM 11793 N N . ASP E 1 422 ? 351.503 506.678 274.487 1.00 62.82 422 ASP E N 1
ATOM 11794 C CA . ASP E 1 422 ? 352.821 506.065 274.401 1.00 62.82 422 ASP E CA 1
ATOM 11795 C C . ASP E 1 422 ? 353.938 507.057 274.724 1.00 62.82 422 ASP E C 1
ATOM 11796 O O . ASP E 1 422 ? 354.874 506.688 275.445 1.00 62.82 422 ASP E O 1
ATOM 11801 N N . PRO E 1 423 ? 353.910 508.296 274.213 1.00 59.02 423 PRO E N 1
ATOM 11802 C CA . PRO E 1 423 ? 354.922 509.281 274.625 1.00 59.02 423 PRO E CA 1
ATOM 11803 C C . PRO E 1 423 ? 355.107 509.415 276.128 1.00 59.02 423 PRO E C 1
ATOM 11804 O O . PRO E 1 423 ? 356.082 510.046 276.551 1.00 59.02 423 PRO E O 1
ATOM 11808 N N . ALA E 1 424 ? 354.210 508.860 276.944 1.00 58.25 424 ALA E N 1
ATOM 11809 C CA . ALA E 1 424 ? 354.374 508.951 278.390 1.00 58.25 424 ALA E CA 1
ATOM 11810 C C . ALA E 1 424 ? 355.615 508.211 278.866 1.00 58.25 424 ALA E C 1
ATOM 11811 O O . ALA E 1 424 ? 356.239 508.620 279.851 1.00 58.25 424 ALA E O 1
ATOM 11813 N N . TRP E 1 425 ? 355.988 507.119 278.194 1.00 60.62 425 TRP E N 1
ATOM 11814 C CA . TRP E 1 425 ? 357.220 506.425 278.555 1.00 60.62 425 TRP E CA 1
ATOM 11815 C C . TRP E 1 425 ? 358.448 507.222 278.144 1.00 60.62 425 TRP E C 1
ATOM 11816 O O . TRP E 1 425 ? 359.510 507.088 278.761 1.00 60.62 425 TRP E O 1
ATOM 11827 N N . ASP E 1 426 ? 358.323 508.059 277.116 1.00 59.17 426 ASP E N 1
ATOM 11828 C CA . ASP E 1 426 ? 359.406 508.945 276.722 1.00 59.17 426 ASP E CA 1
ATOM 11829 C C . ASP E 1 426 ? 359.627 510.076 277.715 1.00 59.17 426 ASP E C 1
ATOM 11830 O O . ASP E 1 426 ? 360.625 510.792 277.597 1.00 59.17 426 ASP E O 1
ATOM 11835 N N . PHE E 1 427 ? 358.731 510.246 278.684 1.00 55.41 427 PHE E N 1
ATOM 11836 C CA . PHE E 1 427 ? 358.778 511.379 279.598 1.00 55.41 427 PHE E CA 1
ATOM 11837 C C . PHE E 1 427 ? 359.793 511.120 280.705 1.00 55.41 427 PHE E C 1
ATOM 11838 O O . PHE E 1 427 ? 359.646 510.171 281.483 1.00 55.41 427 PHE E O 1
ATOM 11846 N N . GLY E 1 428 ? 360.815 511.969 280.778 1.00 56.14 428 GLY E N 1
ATOM 11847 C CA . GLY E 1 428 ? 361.803 511.879 281.839 1.00 56.14 428 GLY E CA 1
ATOM 11848 C C . GLY E 1 428 ? 362.604 510.599 281.842 1.00 56.14 428 GLY E C 1
ATOM 11849 O O . GLY E 1 428 ? 363.024 510.139 282.908 1.00 56.14 428 GLY E O 1
ATOM 11850 N N . SER E 1 429 ? 362.837 510.013 280.677 1.00 58.46 429 SER E N 1
ATOM 11851 C CA . SER E 1 429 ? 363.561 508.758 280.578 1.00 58.46 429 SER E CA 1
ATOM 11852 C C . SER E 1 429 ? 365.015 509.010 280.198 1.00 58.46 429 SER E C 1
ATOM 11853 O O . SER E 1 429 ? 365.415 510.116 279.833 1.00 58.46 429 SER E O 1
ATOM 11856 N N . VAL E 1 430 ? 365.821 507.962 280.331 1.00 61.13 430 VAL E N 1
ATOM 11857 C CA . VAL E 1 430 ? 367.209 507.991 279.890 1.00 61.13 430 VAL E CA 1
ATOM 11858 C C . VAL E 1 430 ? 367.470 506.741 279.064 1.00 61.13 430 VAL E C 1
ATOM 11859 O O . VAL E 1 430 ? 368.611 506.284 278.947 1.00 61.13 430 VAL E O 1
ATOM 11863 N N . GLY E 1 431 ? 366.410 506.180 278.492 1.00 65.77 431 GLY E N 1
ATOM 11864 C CA . GLY E 1 431 ? 366.528 504.950 277.743 1.00 65.77 431 GLY E CA 1
ATOM 11865 C C . GLY E 1 431 ? 366.472 503.733 278.649 1.00 65.77 431 GLY E C 1
ATOM 11866 O O . GLY E 1 431 ? 366.053 503.793 279.810 1.00 65.77 431 GLY E O 1
ATOM 11867 N N . GLY E 1 432 ? 366.908 502.607 278.098 1.00 70.63 432 GLY E N 1
ATOM 11868 C CA . GLY E 1 432 ? 366.922 501.372 278.854 1.00 70.63 432 GLY E CA 1
ATOM 11869 C C . GLY E 1 432 ? 365.972 500.329 278.312 1.00 70.63 432 GLY E C 1
ATOM 11870 O O . GLY E 1 432 ? 364.980 500.656 277.653 1.00 70.63 432 GLY E O 1
ATOM 11871 N N . ILE E 1 433 ? 366.271 499.058 278.590 1.00 72.47 433 ILE E N 1
ATOM 11872 C CA . ILE E 1 433 ? 365.433 497.965 278.119 1.00 72.47 433 ILE E CA 1
ATOM 11873 C C . ILE E 1 433 ? 364.059 497.984 278.775 1.00 72.47 433 ILE E C 1
ATOM 11874 O O . ILE E 1 433 ? 363.110 497.404 278.236 1.00 72.47 433 ILE E O 1
ATOM 11879 N N . PHE E 1 434 ? 363.921 498.644 279.926 1.00 72.77 434 PHE E N 1
ATOM 11880 C CA . PHE E 1 434 ? 362.630 498.680 280.604 1.00 72.77 434 PHE E CA 1
ATOM 11881 C C . PHE E 1 434 ? 361.650 499.599 279.885 1.00 72.77 434 PHE E C 1
ATOM 11882 O O . PHE E 1 434 ? 360.532 499.186 279.555 1.00 72.77 434 PHE E O 1
ATOM 11890 N N . ASN E 1 435 ? 362.049 500.847 279.640 1.00 70.09 435 ASN E N 1
ATOM 11891 C CA . ASN E 1 435 ? 361.142 501.829 279.060 1.00 70.09 435 ASN E CA 1
ATOM 11892 C C . ASN E 1 435 ? 360.681 501.462 277.660 1.00 70.09 435 ASN E C 1
ATOM 11893 O O . ASN E 1 435 ? 359.491 501.618 277.370 1.00 70.09 435 ASN E O 1
ATOM 11898 N N . SER E 1 436 ? 361.568 500.975 276.797 1.00 69.37 436 SER E N 1
ATOM 11899 C CA . SER E 1 436 ? 361.201 500.601 275.438 1.00 69.37 436 SER E CA 1
ATOM 11900 C C . SER E 1 436 ? 360.257 499.413 275.382 1.00 69.37 436 SER E C 1
ATOM 11901 O O . SER E 1 436 ? 359.286 499.439 274.624 1.00 69.37 436 SER E O 1
ATOM 11904 N N . VAL E 1 437 ? 360.508 498.377 276.184 1.00 68.90 437 VAL E N 1
ATOM 11905 C CA . VAL E 1 437 ? 359.600 497.235 276.233 1.00 68.90 437 VAL E CA 1
ATOM 11906 C C . VAL E 1 437 ? 358.253 497.647 276.812 1.00 68.90 437 VAL E C 1
ATOM 11907 O O . VAL E 1 437 ? 357.193 497.264 276.296 1.00 68.90 437 VAL E O 1
ATOM 11911 N N . GLY E 1 438 ? 358.271 498.420 277.899 1.00 65.95 438 GLY E N 1
ATOM 11912 C CA . GLY E 1 438 ? 357.027 498.924 278.453 1.00 65.95 438 GLY E CA 1
ATOM 11913 C C . GLY E 1 438 ? 356.281 499.806 277.473 1.00 65.95 438 GLY E C 1
ATOM 11914 O O . GLY E 1 438 ? 355.059 499.713 277.342 1.00 65.95 438 GLY E O 1
ATOM 11915 N N . LYS E 1 439 ? 357.012 500.657 276.752 1.00 64.96 439 LYS E N 1
ATOM 11916 C CA . LYS E 1 439 ? 356.381 501.485 275.734 1.00 64.96 439 LYS E CA 1
ATOM 11917 C C . LYS E 1 439 ? 355.728 500.630 274.656 1.00 64.96 439 LYS E C 1
ATOM 11918 O O . LYS E 1 439 ? 354.592 500.894 274.259 1.00 64.96 439 LYS E O 1
ATOM 11924 N N . ALA E 1 440 ? 356.420 499.587 274.188 1.00 66.30 440 ALA E N 1
ATOM 11925 C CA . ALA E 1 440 ? 355.876 498.754 273.116 1.00 66.30 440 ALA E CA 1
ATOM 11926 C C . ALA E 1 440 ? 354.645 497.972 273.569 1.00 66.30 440 ALA E C 1
ATOM 11927 O O . ALA E 1 440 ? 353.663 497.854 272.818 1.00 66.30 440 ALA E O 1
ATOM 11929 N N . VAL E 1 441 ? 354.682 497.407 274.778 1.00 65.68 441 VAL E N 1
ATOM 11930 C CA . VAL E 1 441 ? 353.499 496.698 275.255 1.00 65.68 441 VAL E CA 1
ATOM 11931 C C . VAL E 1 441 ? 352.355 497.679 275.481 1.00 65.68 441 VAL E C 1
ATOM 11932 O O . VAL E 1 441 ? 351.184 497.342 275.260 1.00 65.68 441 VAL E O 1
ATOM 11936 N N . HIS E 1 442 ? 352.666 498.910 275.894 1.00 64.22 442 HIS E N 1
ATOM 11937 C CA . HIS E 1 442 ? 351.633 499.933 275.965 1.00 64.22 442 HIS E CA 1
ATOM 11938 C C . HIS E 1 442 ? 351.063 500.229 274.586 1.00 64.22 442 HIS E C 1
ATOM 11939 O O . HIS E 1 442 ? 349.862 500.457 274.449 1.00 64.22 442 HIS E O 1
ATOM 11946 N N . GLN E 1 443 ? 351.908 500.236 273.553 1.00 65.89 443 GLN E N 1
ATOM 11947 C CA . GLN E 1 443 ? 351.415 500.478 272.198 1.00 65.89 443 GLN E CA 1
ATOM 11948 C C . GLN E 1 443 ? 350.435 499.395 271.767 1.00 65.89 443 GLN E C 1
ATOM 11949 O O . GLN E 1 443 ? 349.356 499.691 271.238 1.00 65.89 443 GLN E O 1
ATOM 11955 N N . VAL E 1 444 ? 350.795 498.128 271.978 1.00 66.28 444 VAL E N 1
ATOM 11956 C CA . VAL E 1 444 ? 349.914 497.058 271.513 1.00 66.28 444 VAL E CA 1
ATOM 11957 C C . VAL E 1 444 ? 348.622 497.032 272.326 1.00 66.28 444 VAL E C 1
ATOM 11958 O O . VAL E 1 444 ? 347.526 496.869 271.768 1.00 66.28 444 VAL E O 1
ATOM 11962 N N . PHE E 1 445 ? 348.715 497.216 273.647 1.00 66.82 445 PHE E N 1
ATOM 11963 C CA . PHE E 1 445 ? 347.501 497.262 274.453 1.00 66.82 445 PHE E CA 1
ATOM 11964 C C . PHE E 1 445 ? 346.656 498.486 274.127 1.00 66.82 445 PHE E C 1
ATOM 11965 O O . PHE E 1 445 ? 345.427 498.410 274.158 1.00 66.82 445 PHE E O 1
ATOM 11973 N N . GLY E 1 446 ? 347.286 499.615 273.803 1.00 65.92 446 GLY E N 1
ATOM 11974 C CA . GLY E 1 446 ? 346.532 500.793 273.422 1.00 65.92 446 GLY E CA 1
ATOM 11975 C C . GLY E 1 446 ? 345.806 500.612 272.108 1.00 65.92 446 GLY E C 1
ATOM 11976 O O . GLY E 1 446 ? 344.682 501.085 271.945 1.00 65.92 446 GLY E O 1
ATOM 11977 N N . GLY E 1 447 ? 346.436 499.935 271.149 1.00 65.20 447 GLY E N 1
ATOM 11978 C CA . GLY E 1 447 ? 345.728 499.605 269.923 1.00 65.20 447 GLY E CA 1
ATOM 11979 C C . GLY E 1 447 ? 344.545 498.691 270.179 1.00 65.20 447 GLY E C 1
ATOM 11980 O O . GLY E 1 447 ? 343.431 498.938 269.701 1.00 65.20 447 GLY E O 1
ATOM 11981 N N . ALA E 1 448 ? 344.768 497.632 270.966 1.00 65.48 448 ALA E N 1
ATOM 11982 C CA . ALA E 1 448 ? 343.695 496.701 271.291 1.00 65.48 448 ALA E CA 1
ATOM 11983 C C . ALA E 1 448 ? 342.610 497.336 272.150 1.00 65.48 448 ALA E C 1
ATOM 11984 O O . ALA E 1 448 ? 341.499 496.805 272.217 1.00 65.48 448 ALA E O 1
ATOM 11986 N N . PHE E 1 449 ? 342.911 498.443 272.820 1.00 65.16 449 PHE E N 1
ATOM 11987 C CA . PHE E 1 449 ? 341.934 499.143 273.640 1.00 65.16 449 PHE E CA 1
ATOM 11988 C C . PHE E 1 449 ? 341.179 500.206 272.855 1.00 65.16 449 PHE E C 1
ATOM 11989 O O . PHE E 1 449 ? 339.983 500.405 273.079 1.00 65.16 449 PHE E O 1
ATOM 11997 N N . ARG E 1 450 ? 341.855 500.897 271.938 1.00 66.02 450 ARG E N 1
ATOM 11998 C CA . ARG E 1 450 ? 341.200 501.916 271.132 1.00 66.02 450 ARG E CA 1
ATOM 11999 C C . ARG E 1 450 ? 340.328 501.308 270.048 1.00 66.02 450 ARG E C 1
ATOM 12000 O O . ARG E 1 450 ? 339.311 501.902 269.676 1.00 66.02 450 ARG E O 1
ATOM 12008 N N . THR E 1 451 ? 340.698 500.140 269.523 1.00 66.91 451 THR E N 1
ATOM 12009 C CA . THR E 1 451 ? 339.833 499.496 268.546 1.00 66.91 451 THR E CA 1
ATOM 12010 C C . THR E 1 451 ? 338.622 498.825 269.177 1.00 66.91 451 THR E C 1
ATOM 12011 O O . THR E 1 451 ? 337.690 498.465 268.453 1.00 66.91 451 THR E O 1
ATOM 12015 N N . LEU E 1 452 ? 338.603 498.658 270.498 1.00 65.87 452 LEU E N 1
ATOM 12016 C CA . LEU E 1 452 ? 337.519 497.954 271.169 1.00 65.87 452 LEU E CA 1
ATOM 12017 C C . LEU E 1 452 ? 336.648 498.848 272.037 1.00 65.87 452 LEU E C 1
ATOM 12018 O O . LEU E 1 452 ? 335.468 498.546 272.214 1.00 65.87 452 LEU E O 1
ATOM 12023 N N . PHE E 1 453 ? 337.193 499.939 272.580 1.00 64.79 453 PHE E N 1
ATOM 12024 C CA . PHE E 1 453 ? 336.440 500.843 273.441 1.00 64.79 453 PHE E CA 1
ATOM 12025 C C . PHE E 1 453 ? 336.637 502.307 273.073 1.00 64.79 453 PHE E C 1
ATOM 12026 O O . PHE E 1 453 ? 336.235 503.184 273.845 1.00 64.79 453 PHE E O 1
ATOM 12034 N N . GLY E 1 454 ? 337.249 502.599 271.932 1.00 64.05 454 GLY E N 1
ATOM 12035 C CA . GLY E 1 454 ? 337.341 503.970 271.485 1.00 64.05 454 GLY E CA 1
ATOM 12036 C C . GLY E 1 454 ? 335.991 504.520 271.071 1.00 64.05 454 GLY E C 1
ATOM 12037 O O . GLY E 1 454 ? 335.031 503.787 270.833 1.00 64.05 454 GLY E O 1
ATOM 12038 N N . GLY E 1 455 ? 335.918 505.844 270.993 1.00 61.41 455 GLY E N 1
ATOM 12039 C CA . GLY E 1 455 ? 334.675 506.489 270.618 1.00 61.41 455 GLY E CA 1
ATOM 12040 C C . GLY E 1 455 ? 333.585 506.396 271.661 1.00 61.41 455 GLY E C 1
ATOM 12041 O O . GLY E 1 455 ? 332.402 506.434 271.314 1.00 61.41 455 GLY E O 1
ATOM 12042 N N . MET E 1 456 ? 333.952 506.271 272.932 1.00 61.93 456 MET E N 1
ATOM 12043 C CA . MET E 1 456 ? 333.003 506.174 274.030 1.00 61.93 456 MET E CA 1
ATOM 12044 C C . MET E 1 456 ? 333.152 507.380 274.945 1.00 61.93 456 MET E C 1
ATOM 12045 O O . MET E 1 456 ? 33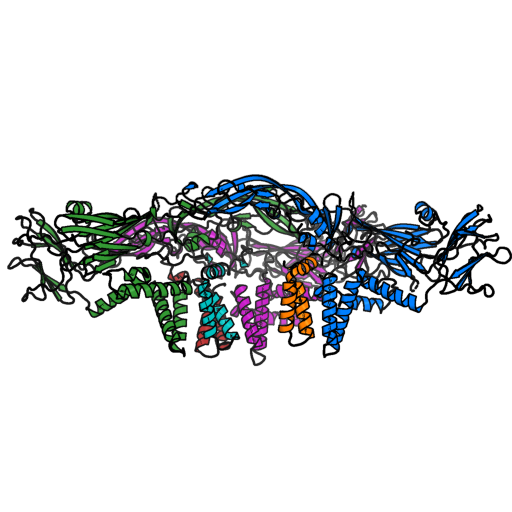4.269 507.836 275.206 1.00 61.93 456 MET E O 1
ATOM 12050 N N . SER E 1 457 ? 332.026 507.897 275.427 1.00 60.88 457 SER E N 1
ATOM 12051 C CA . SER E 1 457 ? 332.049 508.989 276.386 1.00 60.88 457 SER E CA 1
ATOM 12052 C C . SER E 1 457 ? 332.320 508.443 277.784 1.00 60.88 457 SER E C 1
ATOM 12053 O O . SER E 1 457 ? 332.451 507.235 277.993 1.00 60.88 457 SER E O 1
ATOM 12056 N N . TRP E 1 458 ? 332.401 509.346 278.762 1.00 61.43 458 TRP E N 1
ATOM 12057 C CA . TRP E 1 458 ? 332.746 508.927 280.116 1.00 61.43 458 TRP E CA 1
ATOM 12058 C C . TRP E 1 458 ? 331.646 508.078 280.740 1.00 61.43 458 TRP E C 1
ATOM 12059 O O . TRP E 1 458 ? 331.936 507.134 281.482 1.00 61.43 458 TRP E O 1
ATOM 12070 N N . ILE E 1 459 ? 330.383 508.383 280.445 1.00 62.08 459 ILE E N 1
ATOM 12071 C CA . ILE E 1 459 ? 329.282 507.619 281.027 1.00 62.08 459 ILE E CA 1
ATOM 12072 C C . ILE E 1 459 ? 329.265 506.196 280.488 1.00 62.08 459 ILE E C 1
ATOM 12073 O O . ILE E 1 459 ? 329.116 505.229 281.247 1.00 62.08 459 ILE E O 1
ATOM 12078 N N . THR E 1 460 ? 329.393 506.046 279.171 1.00 63.01 460 THR E N 1
ATOM 12079 C CA . THR E 1 460 ? 329.346 504.712 278.585 1.00 63.01 460 THR E CA 1
ATOM 12080 C C . THR E 1 460 ? 330.511 503.862 279.064 1.00 63.01 460 THR E C 1
ATOM 12081 O O . THR E 1 460 ? 330.332 502.685 279.393 1.00 63.01 460 THR E O 1
ATOM 12085 N N . GLN E 1 461 ? 331.710 504.442 279.133 1.00 63.66 461 GLN E N 1
ATOM 12086 C CA . GLN E 1 461 ? 332.853 503.659 279.584 1.00 63.66 461 GLN E CA 1
ATOM 12087 C C . GLN E 1 461 ? 332.794 503.385 281.081 1.00 63.66 461 GLN E C 1
ATOM 12088 O O . GLN E 1 461 ? 333.264 502.338 281.529 1.00 63.66 461 GLN E O 1
ATOM 12094 N N . GLY E 1 462 ? 332.190 504.279 281.865 1.00 65.89 462 GLY E N 1
ATOM 12095 C CA . GLY E 1 462 ? 331.973 503.976 283.270 1.00 65.89 462 GLY E CA 1
ATOM 12096 C C . GLY E 1 462 ? 331.010 502.821 283.476 1.00 65.89 462 GLY E C 1
ATOM 12097 O O . GLY E 1 462 ? 331.259 501.926 284.290 1.00 65.89 462 GLY E O 1
ATOM 12098 N N . LEU E 1 463 ? 329.900 502.816 282.735 1.00 66.75 463 LEU E N 1
ATOM 12099 C CA . LEU E 1 463 ? 328.960 501.703 282.837 1.00 66.75 463 LEU E CA 1
ATOM 12100 C C . LEU E 1 463 ? 329.578 500.410 282.319 1.00 66.75 463 LEU E C 1
ATOM 12101 O O . LEU E 1 463 ? 32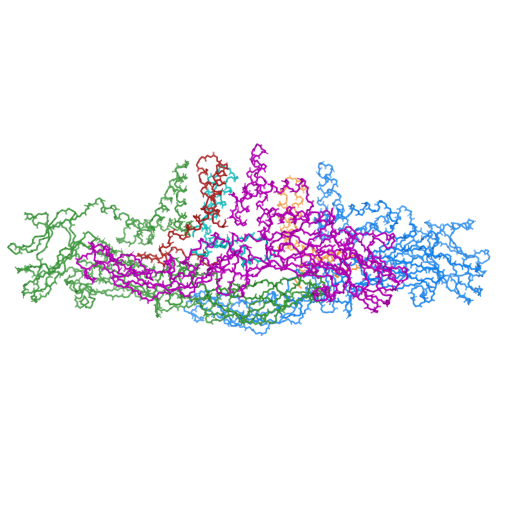9.341 499.331 282.879 1.00 66.75 463 LEU E O 1
ATOM 12106 N N . MET E 1 464 ? 330.380 500.498 281.257 1.00 71.32 464 MET E N 1
ATOM 12107 C CA . MET E 1 464 ? 331.071 499.320 280.752 1.00 71.32 464 MET E CA 1
ATOM 12108 C C . MET E 1 464 ? 332.070 498.790 281.772 1.00 71.32 464 MET E C 1
ATOM 12109 O O . MET E 1 464 ? 332.213 497.574 281.935 1.00 71.32 464 MET E O 1
ATOM 12114 N N . GLY E 1 465 ? 332.766 499.686 282.473 1.00 71.15 465 GLY E N 1
ATOM 12115 C CA . GLY E 1 465 ? 333.662 499.249 283.529 1.00 71.15 465 GLY E CA 1
ATOM 12116 C C . GLY E 1 465 ? 332.929 498.593 284.682 1.00 71.15 465 GLY E C 1
ATOM 12117 O O . GLY E 1 465 ? 333.404 497.609 285.251 1.00 71.15 465 GLY E O 1
ATOM 12118 N N . ALA E 1 466 ? 331.765 499.132 285.046 1.00 72.19 466 ALA E N 1
ATOM 12119 C CA . ALA E 1 466 ? 330.958 498.500 286.086 1.00 72.19 466 ALA E CA 1
ATOM 12120 C C . ALA E 1 466 ? 330.547 497.090 285.674 1.00 72.19 466 ALA E C 1
ATOM 12121 O O . ALA E 1 466 ? 330.672 496.135 286.455 1.00 72.19 466 ALA E O 1
ATOM 12123 N N . LEU E 1 467 ? 330.070 496.940 284.436 1.00 74.37 467 LEU E N 1
ATOM 12124 C CA . LEU E 1 467 ? 329.686 495.620 283.947 1.00 74.37 467 LEU E CA 1
ATOM 12125 C C . LEU E 1 467 ? 330.875 494.671 283.927 1.00 74.37 467 LEU E C 1
ATOM 12126 O O . LEU E 1 467 ? 330.749 493.496 284.294 1.00 74.37 467 LEU E O 1
ATOM 12131 N N . LEU E 1 468 ? 332.034 495.159 283.484 1.00 75.89 468 LEU E N 1
ATOM 12132 C CA . LEU E 1 468 ? 333.217 494.313 283.408 1.00 75.89 468 LEU E CA 1
ATOM 12133 C C . LEU E 1 468 ? 333.667 493.867 284.790 1.00 75.89 468 LEU E C 1
ATOM 12134 O O . LEU E 1 468 ? 334.036 492.705 284.979 1.00 75.89 468 LEU E O 1
ATOM 12139 N N . LEU E 1 469 ? 333.647 494.773 285.770 1.00 77.09 469 LEU E N 1
ATOM 12140 C CA . LEU E 1 469 ? 333.994 494.377 287.130 1.00 77.09 469 LEU E CA 1
ATOM 12141 C C . LEU E 1 469 ? 333.030 493.325 287.654 1.00 77.09 469 LEU E C 1
ATOM 12142 O O . LEU E 1 469 ? 333.455 492.326 288.247 1.00 77.09 469 LEU E O 1
ATOM 12147 N N . TRP E 1 470 ? 331.728 493.529 287.438 1.00 80.11 470 TRP E N 1
ATOM 12148 C CA . TRP E 1 470 ? 330.743 492.554 287.894 1.00 80.11 470 TRP E CA 1
ATOM 12149 C C . TRP E 1 470 ? 331.013 491.181 287.289 1.00 80.11 470 TRP E C 1
ATOM 12150 O O . TRP E 1 470 ? 331.127 490.176 288.008 1.00 80.11 470 TRP E O 1
ATOM 12161 N N . MET E 1 471 ? 331.151 491.126 285.964 1.00 81.63 471 MET E N 1
ATOM 12162 C CA . MET E 1 471 ? 331.352 489.847 285.295 1.00 81.63 471 MET E CA 1
ATOM 12163 C C . MET E 1 471 ? 332.665 489.196 285.708 1.00 81.63 471 MET E C 1
ATOM 12164 O O . MET E 1 471 ? 332.706 487.988 285.960 1.00 81.63 471 MET E O 1
ATOM 12169 N N . GLY E 1 472 ? 333.744 489.975 285.797 1.00 83.38 472 GLY E N 1
ATOM 12170 C CA . GLY E 1 472 ? 335.023 489.410 286.188 1.00 83.38 472 GLY E CA 1
ATOM 12171 C C . GLY E 1 472 ? 335.009 488.852 287.597 1.00 83.38 472 GLY E C 1
ATOM 12172 O O . GLY E 1 472 ? 335.584 487.794 287.860 1.00 83.38 472 GLY E O 1
ATOM 12173 N N . VAL E 1 473 ? 334.358 489.557 288.525 1.00 83.53 473 VAL E N 1
ATOM 12174 C CA . VAL E 1 473 ? 334.197 489.018 289.871 1.00 83.53 473 VAL E CA 1
ATOM 12175 C C . VAL E 1 473 ? 333.399 487.723 289.828 1.00 83.53 473 VAL E C 1
ATOM 12176 O O . VAL E 1 473 ? 333.684 486.775 290.571 1.00 83.53 473 VAL E O 1
ATOM 12180 N N . ASN E 1 474 ? 332.403 487.649 288.949 1.00 84.93 474 ASN E N 1
ATOM 12181 C CA . ASN E 1 474 ? 331.623 486.426 288.809 1.00 84.93 474 ASN E CA 1
ATOM 12182 C C . ASN E 1 474 ? 332.163 485.475 287.749 1.00 84.93 474 ASN E C 1
ATOM 12183 O O . ASN E 1 474 ? 331.549 484.431 287.510 1.00 84.93 474 ASN E O 1
ATOM 12188 N N . ALA E 1 475 ? 333.287 485.798 287.117 1.00 88.49 475 ALA E N 1
ATOM 12189 C CA . ALA E 1 475 ? 333.794 484.986 286.022 1.00 88.49 475 ALA E CA 1
ATOM 12190 C C . ALA E 1 475 ? 334.406 483.690 286.547 1.00 88.49 475 ALA E C 1
ATOM 12191 O O . ALA E 1 475 ? 334.358 483.375 287.740 1.00 88.49 475 ALA E O 1
ATOM 12193 N N . ARG E 1 476 ? 334.980 482.923 285.624 1.00 95.39 476 ARG E N 1
ATOM 12194 C CA . ARG E 1 476 ? 335.715 481.706 285.927 1.00 95.39 476 ARG E CA 1
ATOM 12195 C C . ARG E 1 476 ? 337.082 481.776 285.257 1.00 95.39 476 ARG E C 1
ATOM 12196 O O . ARG E 1 476 ? 337.427 482.763 284.601 1.00 95.39 476 ARG E O 1
ATOM 12204 N N . ASP E 1 477 ? 337.872 480.721 285.465 1.00 97.86 477 ASP E N 1
ATOM 12205 C CA . ASP E 1 477 ? 339.124 480.466 284.758 1.00 97.86 477 ASP E CA 1
ATOM 12206 C C . ASP E 1 477 ? 340.252 481.395 285.192 1.00 97.86 477 ASP E C 1
ATOM 12207 O O . ASP E 1 477 ? 341.400 481.206 284.779 1.00 97.86 477 ASP E O 1
ATOM 12212 N N . ARG E 1 478 ? 339.938 482.405 286.004 1.00 96.92 478 ARG E N 1
ATOM 12213 C CA . ARG E 1 478 ? 340.939 483.263 286.633 1.00 96.92 478 ARG E CA 1
ATOM 12214 C C . ARG E 1 478 ? 341.824 483.984 285.620 1.00 96.92 478 ARG E C 1
ATOM 12215 O O . ARG E 1 478 ? 342.737 484.720 286.006 1.00 96.92 478 ARG E O 1
ATOM 12223 N N . SER E 1 479 ? 341.565 483.785 284.333 1.00 95.14 479 SER E N 1
ATOM 12224 C CA . SER E 1 479 ? 342.340 484.384 283.253 1.00 95.14 479 SER E CA 1
ATOM 12225 C C . SER E 1 479 ? 341.520 485.336 282.404 1.00 95.14 479 SER E C 1
ATOM 12226 O O . SER E 1 479 ? 342.003 486.413 282.049 1.00 95.14 479 SER E O 1
ATOM 12229 N N . ILE E 1 480 ? 340.291 484.956 282.056 1.00 92.07 480 ILE E N 1
ATOM 12230 C CA . ILE E 1 480 ? 339.342 485.923 281.522 1.00 92.07 480 ILE E CA 1
ATOM 12231 C C . ILE E 1 480 ? 338.966 486.929 282.600 1.00 92.07 480 ILE E C 1
ATOM 12232 O O . ILE E 1 480 ? 338.757 488.118 282.321 1.00 92.07 480 ILE E O 1
ATOM 12237 N N . ALA E 1 481 ? 338.879 486.465 283.850 1.00 89.12 481 ALA E N 1
ATOM 12238 C CA . ALA E 1 481 ? 338.504 487.341 284.955 1.00 89.12 481 ALA E CA 1
ATOM 12239 C C . ALA E 1 481 ? 339.520 488.455 285.149 1.00 89.12 481 ALA E C 1
ATOM 12240 O O . ALA E 1 481 ? 339.147 489.604 285.399 1.00 89.12 481 ALA E O 1
ATOM 12242 N N . LEU E 1 482 ? 340.812 488.135 285.048 1.00 88.47 482 LEU E N 1
ATOM 12243 C CA . LEU E 1 482 ? 341.832 489.169 285.181 1.00 88.47 482 LEU E CA 1
ATOM 12244 C C . LEU E 1 482 ? 341.717 490.202 284.068 1.00 88.47 482 LEU E C 1
ATOM 12245 O O . LEU E 1 482 ? 341.846 491.407 284.312 1.00 88.47 482 LEU E O 1
ATOM 12250 N N . VAL E 1 483 ? 341.473 489.746 282.837 1.00 85.98 483 VAL E N 1
ATOM 12251 C CA . VAL E 1 483 ? 341.334 490.667 281.712 1.00 85.98 483 VAL E CA 1
ATOM 12252 C C . VAL E 1 483 ? 340.150 491.599 281.935 1.00 85.98 483 VAL E C 1
ATOM 12253 O O . VAL E 1 483 ? 340.246 492.818 281.736 1.00 85.98 483 VAL E O 1
ATOM 12257 N N . MET E 1 484 ? 339.015 491.038 282.355 1.00 83.14 484 MET E N 1
ATOM 12258 C CA . MET E 1 484 ? 337.834 491.865 282.574 1.00 83.14 484 MET E CA 1
ATOM 12259 C C . MET E 1 484 ? 338.038 492.829 283.734 1.00 83.14 484 MET E C 1
ATOM 12260 O O . MET E 1 484 ? 337.610 493.985 283.663 1.00 83.14 484 MET E O 1
ATOM 12265 N N . LEU E 1 485 ? 338.695 492.381 284.807 1.00 82.39 485 LEU E N 1
ATOM 12266 C CA . LEU E 1 485 ? 338.992 493.277 285.920 1.00 82.39 485 LEU E CA 1
ATOM 12267 C C . LEU E 1 485 ? 339.874 494.435 285.477 1.00 82.39 485 LEU E C 1
ATOM 12268 O O . LEU E 1 485 ? 339.613 495.592 285.826 1.00 82.39 485 LEU E O 1
ATOM 12273 N N . ALA E 1 486 ? 340.916 494.142 284.697 1.00 79.64 486 ALA E N 1
ATOM 12274 C CA . ALA E 1 486 ? 341.812 495.194 284.234 1.00 79.64 486 ALA E CA 1
ATOM 12275 C C . ALA E 1 486 ? 341.079 496.190 283.345 1.00 79.64 486 ALA E C 1
ATOM 12276 O O . ALA E 1 486 ? 341.207 497.408 283.521 1.00 79.64 486 ALA E O 1
ATOM 12278 N N . THR E 1 487 ? 340.305 495.689 282.378 1.00 76.96 487 THR E N 1
ATOM 12279 C CA . THR E 1 487 ? 339.591 496.588 281.476 1.00 76.96 487 THR E CA 1
ATOM 12280 C C . THR E 1 487 ? 338.560 497.423 282.223 1.00 76.96 487 THR E C 1
ATOM 12281 O O . THR E 1 487 ? 338.422 498.622 281.962 1.00 76.96 487 THR E O 1
ATOM 12285 N N . GLY E 1 488 ? 337.831 496.814 283.162 1.00 73.57 488 GLY E N 1
ATOM 12286 C CA . GLY E 1 488 ? 336.873 497.575 283.943 1.00 73.57 488 GLY E CA 1
ATOM 12287 C C . GLY E 1 488 ? 337.531 498.652 284.782 1.00 73.57 488 GLY E C 1
ATOM 12288 O O . GLY E 1 488 ? 337.040 499.783 284.854 1.00 73.57 488 GLY E O 1
ATOM 12289 N N . GLY E 1 489 ? 338.656 498.321 285.419 1.00 71.65 489 GLY E N 1
ATOM 12290 C CA . GLY E 1 489 ? 339.366 499.318 286.200 1.00 71.65 489 GLY E CA 1
ATOM 12291 C C . GLY E 1 489 ? 339.872 500.467 285.353 1.00 71.65 489 GLY E C 1
ATOM 12292 O O . GLY E 1 489 ? 339.741 501.634 285.731 1.00 71.65 489 GLY E O 1
ATOM 12293 N N . VAL E 1 490 ? 340.442 500.156 284.187 1.00 68.76 490 VAL E N 1
ATOM 12294 C CA . VAL E 1 490 ? 340.943 501.209 283.309 1.00 68.76 490 VAL E CA 1
ATOM 12295 C C . VAL E 1 490 ? 339.795 502.077 282.811 1.00 68.76 490 VAL E C 1
ATOM 12296 O O . VAL E 1 490 ? 339.918 503.305 282.728 1.00 68.76 490 VAL E O 1
ATOM 12300 N N . LEU E 1 491 ? 338.663 501.457 282.471 1.00 67.12 491 LEU E N 1
ATOM 12301 C CA . LEU E 1 491 ? 337.523 502.219 281.975 1.00 67.12 491 LEU E CA 1
ATOM 12302 C C . LEU E 1 491 ? 336.958 503.142 283.045 1.00 67.12 491 LEU E C 1
ATOM 12303 O O . LEU E 1 491 ? 336.618 504.295 282.757 1.00 67.12 491 LEU E O 1
ATOM 12308 N N . LEU E 1 492 ? 336.851 502.665 284.288 1.00 67.92 492 LEU E N 1
ATOM 12309 C CA . LEU E 1 492 ? 336.381 503.543 285.357 1.00 67.92 492 LEU E CA 1
ATOM 12310 C C . LEU E 1 492 ? 337.380 504.652 285.653 1.00 67.92 492 LEU E C 1
ATOM 12311 O O . LEU E 1 492 ? 336.983 505.789 285.937 1.00 67.92 492 LEU E O 1
ATOM 12316 N N . PHE E 1 493 ? 338.677 504.346 285.601 1.00 64.17 493 PHE E N 1
ATOM 12317 C CA . PHE E 1 493 ? 339.673 505.391 285.802 1.00 64.17 493 PHE E CA 1
ATOM 12318 C C . PHE E 1 493 ? 339.559 506.461 284.728 1.00 64.17 493 PHE E C 1
ATOM 12319 O O . PHE E 1 493 ? 339.626 507.659 285.025 1.00 64.17 493 PHE E O 1
ATOM 12327 N N . LEU E 1 494 ? 339.380 506.048 283.472 1.00 64.62 494 LEU E N 1
ATOM 12328 C CA . LEU E 1 494 ? 339.205 507.011 282.391 1.00 64.62 494 LEU E CA 1
ATOM 12329 C C . LEU E 1 494 ? 337.936 507.826 282.584 1.00 64.62 494 LEU E C 1
ATOM 12330 O O . LEU E 1 494 ? 337.924 509.037 282.340 1.00 64.62 494 LEU E O 1
ATOM 12335 N N . ALA E 1 495 ? 336.854 507.176 283.017 1.00 64.36 495 ALA E N 1
ATOM 12336 C CA . ALA E 1 495 ? 335.599 507.886 283.229 1.00 64.36 495 ALA E CA 1
ATOM 12337 C C . ALA E 1 495 ? 335.737 508.944 284.315 1.00 64.36 495 ALA E C 1
ATOM 12338 O O . ALA E 1 495 ? 335.208 510.053 284.180 1.00 64.36 495 ALA E O 1
ATOM 12340 N N . THR E 1 496 ? 336.439 508.624 285.400 1.00 65.39 496 THR E N 1
ATOM 12341 C CA . THR E 1 496 ? 336.614 509.592 286.476 1.00 65.39 496 THR E CA 1
ATOM 12342 C C . THR E 1 496 ? 337.720 510.602 286.200 1.00 65.39 496 THR E C 1
ATOM 12343 O O . THR E 1 496 ? 337.783 511.629 286.885 1.00 65.39 496 THR E O 1
ATOM 12347 N N . SER E 1 497 ? 338.580 510.349 285.213 1.00 65.60 497 SER E N 1
ATOM 12348 C CA . SER E 1 497 ? 339.712 511.233 284.962 1.00 65.60 497 SER E CA 1
ATOM 12349 C C . SER E 1 497 ? 339.304 512.536 284.288 1.00 65.60 497 SER E C 1
ATOM 12350 O O . SER E 1 497 ? 340.140 513.434 284.151 1.00 65.60 497 SER E O 1
ATOM 12353 N N . VAL E 1 498 ? 338.051 512.660 283.857 1.00 64.66 498 VAL E N 1
ATOM 12354 C CA . VAL E 1 498 ? 337.588 513.875 283.197 1.00 64.66 498 VAL E CA 1
ATOM 12355 C C . VAL E 1 498 ? 336.736 514.685 284.163 1.00 64.66 498 VAL E C 1
ATOM 12356 O O . VAL E 1 498 ? 335.952 515.546 283.747 1.00 64.66 498 VAL E O 1
ATOM 12360 N N . HIS E 1 499 ? 336.884 514.420 285.456 1.00 65.33 499 HIS E N 1
ATOM 12361 C CA . HIS E 1 499 ? 336.145 515.150 286.479 1.00 65.33 499 HIS E CA 1
ATOM 12362 C C . HIS E 1 499 ? 337.029 515.468 287.676 1.00 65.33 499 HIS E C 1
ATOM 12363 O O . HIS E 1 499 ? 337.738 514.601 288.184 1.00 65.33 499 HIS E O 1
ATOM 12370 N N . SER F 2 1 ? 319.719 515.438 263.554 1.00 44.67 1 SER F N 1
ATOM 12371 C CA . SER F 2 1 ? 320.259 516.789 263.471 1.00 44.67 1 SER F CA 1
ATOM 12372 C C . SER F 2 1 ? 321.707 516.818 263.950 1.00 44.67 1 SER F C 1
ATOM 12373 O O . SER F 2 1 ? 322.224 515.817 264.434 1.00 44.67 1 SER F O 1
ATOM 12376 N N . ILE F 2 2 ? 322.362 517.971 263.813 1.00 39.64 2 ILE F N 1
ATOM 12377 C CA . ILE F 2 2 ? 323.781 518.040 264.143 1.00 39.64 2 ILE F CA 1
ATOM 12378 C C . ILE F 2 2 ? 324.000 518.126 265.647 1.00 39.64 2 ILE F C 1
ATOM 12379 O O . ILE F 2 2 ? 325.078 517.776 266.140 1.00 39.64 2 ILE F O 1
ATOM 12384 N N . ALA F 2 3 ? 322.997 518.580 266.402 1.00 41.79 3 ALA F N 1
ATOM 12385 C CA . ALA F 2 3 ? 323.174 518.725 267.844 1.00 41.79 3 ALA F CA 1
ATOM 12386 C C . ALA F 2 3 ? 323.441 517.387 268.521 1.00 41.79 3 ALA F C 1
ATOM 12387 O O . ALA F 2 3 ? 324.149 517.337 269.533 1.00 41.79 3 ALA F O 1
ATOM 12389 N N . VAL F 2 4 ? 322.887 516.295 267.989 1.00 43.36 4 VAL F N 1
ATOM 12390 C CA . VAL F 2 4 ? 323.191 514.978 268.535 1.00 43.36 4 VAL F CA 1
ATOM 12391 C C . VAL F 2 4 ? 324.580 514.506 268.142 1.00 43.36 4 VAL F C 1
ATOM 12392 O O . VAL F 2 4 ? 325.097 513.561 268.745 1.00 43.36 4 VAL F O 1
ATOM 12396 N N . GLN F 2 5 ? 325.193 515.139 267.144 1.00 39.93 5 GLN F N 1
ATOM 12397 C CA . GLN F 2 5 ? 326.553 514.807 266.724 1.00 39.93 5 GLN F CA 1
ATOM 12398 C C . GLN F 2 5 ? 327.569 515.631 267.513 1.00 39.93 5 GLN F C 1
ATOM 12399 O O . GLN F 2 5 ? 328.290 516.467 266.975 1.00 39.93 5 GLN F O 1
ATOM 12405 N N . THR F 2 6 ? 327.607 515.384 268.816 1.00 38.17 6 THR F N 1
ATOM 12406 C CA . THR F 2 6 ? 328.565 516.066 269.672 1.00 38.17 6 THR F CA 1
ATOM 12407 C C . THR F 2 6 ? 329.981 515.628 269.324 1.00 38.17 6 THR F C 1
ATOM 12408 O O . THR F 2 6 ? 330.242 514.445 269.096 1.00 38.17 6 THR F O 1
ATOM 12412 N N . HIS F 2 7 ? 330.898 516.597 269.272 1.00 34.12 7 HIS F N 1
ATOM 12413 C CA . HIS F 2 7 ? 332.285 516.282 268.951 1.00 34.12 7 HIS F CA 1
ATOM 12414 C C . HIS F 2 7 ? 332.874 515.313 269.963 1.00 34.12 7 HIS F C 1
ATOM 12415 O O . HIS F 2 7 ? 333.577 514.367 269.593 1.00 34.12 7 HIS F O 1
ATOM 12422 N N . GLY F 2 8 ? 332.592 515.524 271.239 1.00 36.85 8 GLY F N 1
ATOM 12423 C CA . GLY F 2 8 ? 333.101 514.656 272.273 1.00 36.85 8 GLY F CA 1
ATOM 12424 C C . GLY F 2 8 ? 334.476 515.072 272.742 1.00 36.85 8 GLY F C 1
ATOM 12425 O O . GLY F 2 8 ? 335.024 516.110 272.363 1.00 36.85 8 GLY F O 1
ATOM 12426 N N . GLU F 2 9 ? 335.044 514.222 273.592 1.00 41.05 9 GLU F N 1
ATOM 12427 C CA . GLU F 2 9 ? 336.355 514.492 274.162 1.00 41.05 9 GLU F CA 1
ATOM 12428 C C . GLU F 2 9 ? 337.405 514.600 273.066 1.00 41.05 9 GLU F C 1
ATOM 12429 O O . GLU F 2 9 ? 337.492 513.742 272.184 1.00 41.05 9 GLU F O 1
ATOM 12435 N N . SER F 2 10 ? 338.207 515.657 273.128 1.00 38.05 10 SER F N 1
ATOM 12436 C CA . SER F 2 10 ? 339.251 515.852 272.139 1.00 38.05 10 SER F CA 1
ATOM 12437 C C . SER F 2 10 ? 340.384 514.857 272.357 1.00 38.05 10 SER F C 1
ATOM 12438 O O . SER F 2 10 ? 340.510 514.231 273.412 1.00 38.05 10 SER F O 1
ATOM 12441 N N . MET F 2 11 ? 341.220 514.720 271.333 1.00 41.56 11 MET F N 1
ATOM 12442 C CA . MET F 2 11 ? 342.279 513.724 271.332 1.00 41.56 11 MET F CA 1
ATOM 12443 C C . MET F 2 11 ? 343.612 514.282 271.818 1.00 41.56 11 MET F C 1
ATOM 12444 O O . MET F 2 11 ? 344.506 513.501 272.159 1.00 41.56 11 MET F O 1
ATOM 12449 N N . LEU F 2 12 ? 343.755 515.605 271.882 1.00 40.58 12 LEU F N 1
ATOM 12450 C CA . LEU F 2 12 ? 344.979 516.221 272.370 1.00 40.58 12 LEU F CA 1
ATOM 12451 C C . LEU F 2 12 ? 345.184 515.938 273.855 1.00 40.58 12 LEU F C 1
ATOM 12452 O O . LEU F 2 12 ? 344.344 515.341 274.532 1.00 40.58 12 LEU F O 1
ATOM 12457 N N . ALA F 2 13 ? 346.329 516.399 274.363 1.00 44.70 13 ALA F N 1
ATOM 12458 C CA . ALA F 2 13 ? 346.579 516.351 275.799 1.00 44.70 13 ALA F CA 1
ATOM 12459 C C . ALA F 2 13 ? 345.630 517.285 276.539 1.00 44.70 13 ALA F C 1
ATOM 12460 O O . ALA F 2 13 ? 344.841 516.846 277.385 1.00 44.70 13 ALA F O 1
ATOM 12462 N N . ASN F 2 14 ? 345.693 518.581 276.231 1.00 45.28 14 ASN F N 1
ATOM 12463 C CA . ASN F 2 14 ? 344.689 519.562 276.645 1.00 45.28 14 ASN F CA 1
ATOM 12464 C C . ASN F 2 14 ? 344.526 519.611 278.167 1.00 45.28 14 ASN F C 1
ATOM 12465 O O . ASN F 2 14 ? 343.522 519.179 278.733 1.00 45.28 14 ASN F O 1
ATOM 12470 N N . LYS F 2 15 ? 345.554 520.141 278.822 1.00 48.97 15 LYS F N 1
ATOM 12471 C CA . LYS F 2 15 ? 345.409 520.485 280.230 1.00 48.97 15 LYS F CA 1
ATOM 12472 C C . LYS F 2 15 ? 344.671 521.812 280.366 1.00 48.97 15 LYS F C 1
ATOM 12473 O O . LYS F 2 15 ? 345.129 522.724 281.061 1.00 48.97 15 LYS F O 1
ATOM 12479 N N . LYS F 2 16 ? 343.521 521.915 279.708 1.00 46.90 16 LYS F N 1
ATOM 12480 C CA . LYS F 2 16 ? 342.661 523.086 279.763 1.00 46.90 16 LYS F CA 1
ATOM 12481 C C . LYS F 2 16 ? 341.227 522.615 279.586 1.00 46.90 16 LYS F C 1
ATOM 12482 O O . LYS F 2 16 ? 340.953 521.417 279.485 1.00 46.90 16 LYS F O 1
ATOM 12488 N N . ASP F 2 17 ? 340.307 523.568 279.537 1.00 47.41 17 ASP F N 1
ATOM 12489 C CA . ASP F 2 17 ? 338.908 523.253 279.304 1.00 47.41 17 ASP F CA 1
ATOM 12490 C C . ASP F 2 17 ? 338.600 523.296 277.816 1.00 47.41 17 ASP F C 1
ATOM 12491 O O . ASP F 2 17 ? 339.107 524.151 277.086 1.00 47.41 17 ASP F O 1
ATOM 12496 N N . ALA F 2 18 ? 337.767 522.362 277.373 1.00 40.88 18 ALA F N 1
ATOM 12497 C CA . ALA F 2 18 ? 337.352 522.289 275.981 1.00 40.88 18 ALA F CA 1
ATOM 12498 C C . ALA F 2 18 ? 336.249 523.317 275.728 1.00 40.88 18 ALA F C 1
ATOM 12499 O O . ALA F 2 18 ? 336.009 524.219 276.535 1.00 40.88 18 ALA F O 1
ATOM 12501 N N . TRP F 2 19 ? 335.565 523.191 274.590 1.00 35.20 19 TRP F N 1
ATOM 12502 C CA . TRP F 2 19 ? 334.664 524.244 274.132 1.00 35.20 19 TRP F CA 1
ATOM 12503 C C . TRP F 2 19 ? 333.510 524.470 275.105 1.00 35.20 19 TRP F C 1
ATOM 12504 O O . TRP F 2 19 ? 333.262 525.602 275.534 1.00 35.20 19 TRP F O 1
ATOM 12515 N N . LEU F 2 20 ? 332.797 523.412 275.471 1.00 39.01 20 LEU F N 1
ATOM 12516 C CA . LEU F 2 20 ? 331.634 523.533 276.347 1.00 39.01 20 LEU F CA 1
ATOM 12517 C C . LEU F 2 20 ? 331.750 522.567 277.513 1.00 39.01 20 LEU F C 1
ATOM 12518 O O . LEU F 2 20 ? 330.821 521.824 277.831 1.00 39.01 20 LEU F O 1
ATOM 12523 N N . ASP F 2 21 ? 332.912 522.566 278.168 1.00 45.92 21 ASP F N 1
ATOM 12524 C CA . ASP F 2 21 ? 333.175 521.621 279.247 1.00 45.92 21 ASP F CA 1
ATOM 12525 C C . ASP F 2 21 ? 332.287 521.839 280.463 1.00 45.92 21 ASP F C 1
ATOM 12526 O O . ASP F 2 21 ? 332.219 520.954 281.321 1.00 45.92 21 ASP F O 1
ATOM 12531 N N . SER F 2 22 ? 331.611 522.983 280.564 1.00 46.61 22 SER F N 1
ATOM 12532 C CA . SER F 2 22 ? 330.652 523.181 281.642 1.00 46.61 22 SER F CA 1
ATOM 12533 C C . SER F 2 22 ? 329.442 522.270 281.507 1.00 46.61 22 SER F C 1
ATOM 12534 O O . SER F 2 22 ? 328.756 522.019 282.503 1.00 46.61 22 SER F O 1
ATOM 12537 N N . THR F 2 23 ? 329.166 521.773 280.305 1.00 48.55 23 THR F N 1
ATOM 12538 C CA . THR F 2 23 ? 328.049 520.876 280.055 1.00 48.55 23 THR F CA 1
ATOM 12539 C C . THR F 2 23 ? 328.485 519.422 279.957 1.00 48.55 23 THR F C 1
ATOM 12540 O O . THR F 2 23 ? 327.701 518.580 279.513 1.00 48.55 23 THR F O 1
ATOM 12544 N N . LYS F 2 24 ? 329.719 519.112 280.357 1.00 53.13 24 LYS F N 1
ATOM 12545 C CA . LYS F 2 24 ? 330.239 517.758 280.213 1.00 53.13 24 LYS F CA 1
ATOM 12546 C C . LYS F 2 24 ? 329.403 516.738 280.976 1.00 53.13 24 LYS F C 1
ATOM 12547 O O . LYS F 2 24 ? 329.383 515.562 280.601 1.00 53.13 24 LYS F O 1
ATOM 12553 N N . ALA F 2 25 ? 328.712 517.162 282.032 1.00 54.91 25 ALA F N 1
ATOM 12554 C CA . ALA F 2 25 ? 327.737 516.323 282.715 1.00 54.91 25 ALA F CA 1
ATOM 12555 C C . ALA F 2 25 ? 326.304 516.639 282.316 1.00 54.91 25 ALA F C 1
ATOM 12556 O O . ALA F 2 25 ? 325.449 515.750 282.367 1.00 54.91 25 ALA F O 1
ATOM 12558 N N . SER F 2 26 ? 326.025 517.882 281.921 1.00 53.81 26 SER F N 1
ATOM 12559 C CA . SER F 2 26 ? 324.707 518.215 281.391 1.00 53.81 26 SER F CA 1
ATOM 12560 C C . SER F 2 26 ? 324.407 517.398 280.144 1.00 53.81 26 SER F C 1
ATOM 12561 O O . SER F 2 26 ? 323.292 516.892 279.970 1.00 53.81 26 SER F O 1
ATOM 12564 N N . ARG F 2 27 ? 325.394 517.255 279.266 1.00 51.68 27 ARG F N 1
ATOM 12565 C CA . ARG F 2 27 ? 325.255 516.355 278.133 1.00 51.68 27 ARG F CA 1
ATOM 12566 C C . ARG F 2 27 ? 325.047 514.929 278.626 1.00 51.68 27 ARG F C 1
ATOM 12567 O O . ARG F 2 27 ? 325.384 514.584 279.762 1.00 51.68 27 ARG F O 1
ATOM 12575 N N . TYR F 2 28 ? 324.447 514.112 277.764 1.00 56.21 28 TYR F N 1
ATOM 12576 C CA . TYR F 2 28 ? 324.369 512.664 277.921 1.00 56.21 28 TYR F CA 1
ATOM 12577 C C . TYR F 2 28 ? 323.390 512.261 279.018 1.00 56.21 28 TYR F C 1
ATOM 12578 O O . TYR F 2 28 ? 323.101 511.072 279.181 1.00 56.21 28 TYR F O 1
ATOM 12587 N N . LEU F 2 29 ? 322.876 513.225 279.779 1.00 56.73 29 LEU F N 1
ATOM 12588 C CA . LEU F 2 29 ? 322.041 512.897 280.929 1.00 56.73 29 LEU F CA 1
ATOM 12589 C C . LEU F 2 29 ? 320.738 513.679 280.954 1.00 56.73 29 LEU F C 1
ATOM 12590 O O . LEU F 2 29 ? 319.727 513.190 281.465 1.00 56.73 29 LEU F O 1
ATOM 12595 N N . MET F 2 30 ? 320.757 514.899 280.418 1.00 58.18 30 MET F N 1
ATOM 12596 C CA . MET F 2 30 ? 319.624 515.800 280.593 1.00 58.18 30 MET F CA 1
ATOM 12597 C C . MET F 2 30 ? 318.371 515.248 279.921 1.00 58.18 30 MET F C 1
ATOM 12598 O O . MET F 2 30 ? 317.282 515.251 280.509 1.00 58.18 30 MET F O 1
ATOM 12603 N N . LYS F 2 31 ? 318.513 514.745 278.694 1.00 56.12 31 LYS F N 1
ATOM 12604 C CA . LYS F 2 31 ? 317.375 514.153 277.999 1.00 56.12 31 LYS F CA 1
ATOM 12605 C C . LYS F 2 31 ? 316.814 512.976 278.784 1.00 56.12 31 LYS F C 1
ATOM 12606 O O . LYS F 2 31 ? 315.597 512.864 278.974 1.00 56.12 31 LYS F O 1
ATOM 12612 N N . THR F 2 32 ? 317.697 512.101 279.266 1.00 56.67 32 THR F N 1
ATOM 12613 C CA . THR F 2 32 ? 317.266 510.931 280.022 1.00 56.67 32 THR F CA 1
ATOM 12614 C C . THR F 2 32 ? 316.523 511.334 281.286 1.00 56.67 32 THR F C 1
ATOM 12615 O O . THR F 2 32 ? 315.441 510.810 281.577 1.00 56.67 32 THR F O 1
ATOM 12619 N N . GLU F 2 33 ? 317.092 512.262 282.058 1.00 58.26 33 GLU F N 1
ATOM 12620 C CA . GLU F 2 33 ? 316.471 512.624 283.325 1.00 58.26 33 GLU F CA 1
ATOM 12621 C C . GLU F 2 33 ? 315.127 513.309 283.111 1.00 58.26 33 GLU F C 1
ATOM 12622 O O . GLU F 2 33 ? 314.155 512.984 283.798 1.00 58.26 33 GLU F O 1
ATOM 12628 N N . ASN F 2 34 ? 315.038 514.241 282.155 1.00 55.89 34 ASN F N 1
ATOM 12629 C CA . ASN F 2 34 ? 313.745 514.870 281.895 1.00 55.89 34 ASN F CA 1
ATOM 12630 C C . ASN F 2 34 ? 312.719 513.851 281.419 1.00 55.89 34 ASN F C 1
ATOM 12631 O O . ASN F 2 34 ? 311.556 513.890 281.841 1.00 55.89 34 ASN F O 1
ATOM 12636 N N . TRP F 2 35 ? 313.128 512.919 280.554 1.00 55.09 35 TRP F N 1
ATOM 12637 C CA . TRP F 2 35 ? 312.191 511.907 280.088 1.00 55.09 35 TRP F CA 1
ATOM 12638 C C . TRP F 2 35 ? 311.687 511.051 281.241 1.00 55.09 35 TRP F C 1
ATOM 12639 O O . TRP F 2 35 ? 310.499 510.717 281.301 1.00 55.09 35 TRP F O 1
ATOM 12650 N N . ILE F 2 36 ? 312.575 510.683 282.166 1.00 55.07 36 ILE F N 1
ATOM 12651 C CA . ILE F 2 36 ? 312.164 509.818 283.268 1.00 55.07 36 ILE F CA 1
ATOM 12652 C C . ILE F 2 36 ? 311.250 510.564 284.233 1.00 55.07 36 ILE F C 1
ATOM 12653 O O . ILE F 2 36 ? 310.252 510.011 284.710 1.00 55.07 36 ILE F O 1
ATOM 12658 N N . ILE F 2 37 ? 311.565 511.826 284.540 1.00 54.60 37 ILE F N 1
ATOM 12659 C CA . ILE F 2 37 ? 310.690 512.583 285.433 1.00 54.60 37 ILE F CA 1
ATOM 12660 C C . ILE F 2 37 ? 309.327 512.816 284.800 1.00 54.60 37 ILE F C 1
ATOM 12661 O O . ILE F 2 37 ? 308.307 512.819 285.499 1.00 54.60 37 ILE F O 1
ATOM 12666 N N . ARG F 2 38 ? 309.271 513.009 283.485 1.00 52.25 38 ARG F N 1
ATOM 12667 C CA . ARG F 2 38 ? 307.978 513.193 282.841 1.00 52.25 38 ARG F CA 1
ATOM 12668 C C . ARG F 2 38 ? 307.361 511.899 282.334 1.00 52.25 38 ARG F C 1
ATOM 12669 O O . ARG F 2 38 ? 306.279 511.940 281.742 1.00 52.25 38 ARG F O 1
ATOM 12677 N N . ASN F 2 39 ? 308.011 510.759 282.545 1.00 55.53 39 ASN F N 1
ATOM 12678 C CA . ASN F 2 39 ? 307.418 509.449 282.272 1.00 55.53 39 ASN F CA 1
ATOM 12679 C C . ASN F 2 39 ? 307.687 508.510 283.440 1.00 55.53 39 ASN F C 1
ATOM 12680 O O . ASN F 2 39 ? 308.372 507.495 283.295 1.00 55.53 39 ASN F O 1
ATOM 12685 N N . PRO F 2 40 ? 307.156 508.821 284.624 1.00 57.57 40 PRO F N 1
ATOM 12686 C CA . PRO F 2 40 ? 307.430 507.965 285.788 1.00 57.57 40 PRO F CA 1
ATOM 12687 C C . PRO F 2 40 ? 306.896 506.556 285.635 1.00 57.57 40 PRO F C 1
ATOM 12688 O O . PRO F 2 40 ? 307.484 505.617 286.185 1.00 57.57 40 PRO F O 1
ATOM 12692 N N . GLY F 2 41 ? 305.798 506.379 284.899 1.00 60.78 41 GLY F N 1
ATOM 12693 C CA . GLY F 2 41 ? 305.199 505.067 284.758 1.00 60.78 41 GLY F CA 1
ATOM 12694 C C . GLY F 2 41 ? 306.026 504.090 283.955 1.00 60.78 41 GLY F C 1
ATOM 12695 O O . GLY F 2 41 ? 305.852 502.878 284.110 1.00 60.78 41 GLY F O 1
ATOM 12696 N N . TYR F 2 42 ? 306.918 504.585 283.093 1.00 62.07 42 TYR F N 1
ATOM 12697 C CA . TYR F 2 42 ? 307.775 503.672 282.348 1.00 62.07 42 TYR F CA 1
ATOM 12698 C C . TYR F 2 42 ? 308.758 502.954 283.262 1.00 62.07 42 TYR F C 1
ATOM 12699 O O . TYR F 2 42 ? 309.168 501.827 282.963 1.00 62.07 42 TYR F O 1
ATOM 12708 N N . ALA F 2 43 ? 309.162 503.595 284.359 1.00 64.65 43 ALA F N 1
ATOM 12709 C CA . ALA F 2 43 ? 310.125 502.974 285.259 1.00 64.65 43 ALA F CA 1
ATOM 12710 C C . ALA F 2 43 ? 309.576 501.679 285.837 1.00 64.65 43 ALA F C 1
ATOM 12711 O O . ALA F 2 43 ? 310.300 500.686 285.948 1.00 64.65 43 ALA F O 1
ATOM 12713 N N . PHE F 2 44 ? 308.290 501.669 286.195 1.00 67.31 44 PHE F N 1
ATOM 12714 C CA . PHE F 2 44 ? 307.681 500.471 286.763 1.00 67.31 44 PHE F CA 1
ATOM 12715 C C . PHE F 2 44 ? 307.723 499.310 285.777 1.00 67.31 44 PHE F C 1
ATOM 12716 O O . PHE F 2 44 ? 308.136 498.195 286.126 1.00 67.31 44 PHE F O 1
ATOM 12724 N N . VAL F 2 45 ? 307.298 499.552 284.535 1.00 67.40 45 VAL F N 1
ATOM 12725 C CA . VAL F 2 45 ? 307.249 498.468 283.562 1.00 67.40 45 VAL F CA 1
ATOM 12726 C C . VAL F 2 45 ? 308.657 498.009 283.211 1.00 67.40 45 VAL F C 1
ATOM 12727 O O . VAL F 2 45 ? 308.905 496.810 283.043 1.00 67.40 45 VAL F O 1
ATOM 12731 N N . ALA F 2 46 ? 309.608 498.943 283.123 1.00 67.89 46 ALA F N 1
ATOM 12732 C CA . ALA F 2 46 ? 310.986 498.554 282.851 1.00 67.89 46 ALA F CA 1
ATOM 12733 C C . ALA F 2 46 ? 311.543 497.691 283.973 1.00 67.89 46 ALA F C 1
ATOM 12734 O O . ALA F 2 46 ? 312.204 496.679 283.717 1.00 67.89 46 ALA F O 1
ATOM 12736 N N . VAL F 2 47 ? 311.269 498.065 285.225 1.00 69.05 47 VAL F N 1
ATOM 12737 C CA . VAL F 2 47 ? 311.758 497.294 286.363 1.00 69.05 47 VAL F CA 1
ATOM 12738 C C . VAL F 2 47 ? 311.165 495.893 286.350 1.00 69.05 47 VAL F C 1
ATOM 12739 O O . VAL F 2 47 ? 311.870 494.898 286.556 1.00 69.05 47 VAL F O 1
ATOM 12743 N N . LEU F 2 48 ? 309.858 495.788 286.099 1.00 70.77 48 LEU F N 1
ATOM 12744 C CA . LEU F 2 48 ? 309.231 494.473 286.169 1.00 70.77 48 LEU F CA 1
ATOM 12745 C C . LEU F 2 48 ? 309.648 493.589 284.995 1.00 70.77 48 LEU F C 1
ATOM 12746 O O . LEU F 2 48 ? 309.841 492.379 285.167 1.00 70.77 48 LEU F O 1
ATOM 12751 N N . LEU F 2 49 ? 309.823 494.164 283.800 1.00 71.79 49 LEU F N 1
ATOM 12752 C CA . LEU F 2 49 ? 310.366 493.377 282.694 1.00 71.79 49 LEU F CA 1
ATOM 12753 C C . LEU F 2 49 ? 311.801 492.943 282.962 1.00 71.79 49 LEU F C 1
ATOM 12754 O O . LEU F 2 49 ? 312.185 491.821 282.616 1.00 71.79 49 LEU F O 1
ATOM 12759 N N . GLY F 2 50 ? 312.617 493.818 283.553 1.00 72.50 50 GLY F N 1
ATOM 12760 C CA . GLY F 2 50 ? 313.967 493.416 283.910 1.00 72.50 50 GLY F CA 1
ATOM 12761 C C . GLY F 2 50 ? 313.976 492.284 284.917 1.00 72.50 50 GLY F C 1
ATOM 12762 O O . GLY F 2 50 ? 314.804 491.374 284.839 1.00 72.50 50 GLY F O 1
ATOM 12763 N N . TRP F 2 51 ? 313.052 492.327 285.876 1.00 74.04 51 TRP F N 1
ATOM 12764 C CA . TRP F 2 51 ? 312.915 491.229 286.825 1.00 74.04 51 TRP F CA 1
ATOM 12765 C C . TRP F 2 51 ? 312.525 489.937 286.118 1.00 74.04 51 TRP F C 1
ATOM 12766 O O . TRP F 2 51 ? 313.093 488.873 286.384 1.00 74.04 51 TRP F O 1
ATOM 12777 N N . MET F 2 52 ? 311.558 490.014 285.201 1.00 74.94 52 MET F N 1
ATOM 12778 C CA . MET F 2 52 ? 311.058 488.799 284.565 1.00 74.94 52 MET F CA 1
ATOM 12779 C C . MET F 2 52 ? 312.065 488.199 283.591 1.00 74.94 52 MET F C 1
ATOM 12780 O O . MET F 2 52 ? 312.125 486.974 283.447 1.00 74.94 52 MET F O 1
ATOM 12785 N N . LEU F 2 53 ? 312.856 489.031 282.910 1.00 73.71 53 LEU F N 1
ATOM 12786 C CA . LEU F 2 53 ? 313.832 488.507 281.959 1.00 73.71 53 LEU F CA 1
ATOM 12787 C C . LEU F 2 53 ? 315.029 487.869 282.652 1.00 73.71 53 LEU F C 1
ATOM 12788 O O . LEU F 2 53 ? 315.513 486.821 282.213 1.00 73.71 53 LEU F O 1
ATOM 12793 N N . GLY F 2 54 ? 315.521 488.481 283.727 1.00 74.90 54 GLY F N 1
ATOM 12794 C CA . GLY F 2 54 ? 316.769 488.043 284.327 1.00 74.90 54 GLY F CA 1
ATOM 12795 C C . GLY F 2 54 ? 316.610 486.765 285.128 1.00 74.90 54 GLY F C 1
ATOM 12796 O O . GLY F 2 54 ? 315.756 486.675 286.017 1.00 74.90 54 GLY F O 1
ATOM 12797 N N . SER F 2 55 ? 317.444 485.770 284.816 1.00 75.66 55 SER F N 1
ATOM 12798 C CA . SER F 2 55 ? 317.451 484.534 285.592 1.00 75.66 55 SER F CA 1
ATOM 12799 C C . SER F 2 55 ? 317.880 484.787 287.031 1.00 75.66 55 SER F C 1
ATOM 12800 O O . SER F 2 55 ? 317.283 484.248 287.970 1.00 75.66 55 SER F O 1
ATOM 12803 N N . ASN F 2 56 ? 318.914 485.603 287.224 1.00 74.72 56 ASN F N 1
ATOM 12804 C CA . ASN F 2 56 ? 319.442 485.910 288.543 1.00 74.72 56 ASN F CA 1
ATOM 12805 C C . ASN F 2 56 ? 319.413 487.415 288.763 1.00 74.72 56 ASN F C 1
ATOM 12806 O O . ASN F 2 56 ? 319.262 488.197 287.822 1.00 74.72 56 ASN F O 1
ATOM 12811 N N . ASN F 2 57 ? 319.562 487.814 290.029 1.00 73.70 57 ASN F N 1
ATOM 12812 C CA . ASN F 2 57 ? 319.501 489.231 290.374 1.00 73.70 57 ASN F CA 1
ATOM 12813 C C . ASN F 2 57 ? 320.599 490.028 289.684 1.00 73.70 57 ASN F C 1
ATOM 12814 O O . ASN F 2 57 ? 320.399 491.204 289.354 1.00 73.70 57 ASN F O 1
ATOM 12819 N N . GLY F 2 58 ? 321.758 489.412 289.453 1.00 74.20 58 GLY F N 1
ATOM 12820 C CA . GLY F 2 58 ? 322.798 490.086 288.698 1.00 74.20 58 GLY F CA 1
ATOM 12821 C C . GLY F 2 58 ? 322.369 490.402 287.279 1.00 74.20 58 GLY F C 1
ATOM 12822 O O . GLY F 2 58 ? 322.683 491.468 286.748 1.00 74.20 58 GLY F O 1
ATOM 12823 N N . GLN F 2 59 ? 321.647 489.476 286.646 1.00 74.36 59 GLN F N 1
ATOM 12824 C CA . GLN F 2 59 ? 321.101 489.733 285.319 1.00 74.36 59 GLN F CA 1
ATOM 12825 C C . GLN F 2 59 ? 319.901 490.670 285.380 1.00 74.36 59 GLN F C 1
ATOM 12826 O O . GLN F 2 59 ? 319.699 491.485 284.473 1.00 74.36 59 GLN F O 1
ATOM 12832 N N . ARG F 2 60 ? 319.094 490.558 286.435 1.00 73.08 60 ARG F N 1
ATOM 12833 C CA . ARG F 2 60 ? 317.911 491.402 286.556 1.00 73.08 60 ARG F CA 1
ATOM 12834 C C . ARG F 2 60 ? 318.289 492.871 286.686 1.00 73.08 60 ARG F C 1
ATOM 12835 O O . ARG F 2 60 ? 317.665 493.736 286.061 1.00 73.08 60 ARG F O 1
ATOM 12843 N N . VAL F 2 61 ? 319.313 493.174 287.488 1.00 70.54 61 VAL F N 1
ATOM 12844 C CA . VAL F 2 61 ? 319.743 494.561 287.655 1.00 70.54 61 VAL F CA 1
ATOM 12845 C C . VAL F 2 61 ? 320.256 495.125 286.335 1.00 70.54 61 VAL F C 1
ATOM 12846 O O . VAL F 2 61 ? 319.956 496.269 285.971 1.00 70.54 61 VAL F O 1
ATOM 12850 N N . VAL F 2 62 ? 321.043 494.334 285.602 1.00 69.86 62 VAL F N 1
ATOM 12851 C CA . VAL F 2 62 ? 321.587 494.797 284.328 1.00 69.86 62 VAL F CA 1
ATOM 12852 C C . VAL F 2 62 ? 320.466 495.050 283.331 1.00 69.86 62 VAL F C 1
ATOM 12853 O O . VAL F 2 62 ? 320.462 496.064 282.620 1.00 69.86 62 VAL F O 1
ATOM 12857 N N . PHE F 2 63 ? 319.493 494.136 283.266 1.00 69.15 63 PHE F N 1
ATOM 12858 C CA . PHE F 2 63 ? 318.334 494.351 282.408 1.00 69.15 63 PHE F CA 1
ATOM 12859 C C . PHE F 2 63 ? 317.599 495.628 282.788 1.00 69.15 63 PHE F C 1
ATOM 12860 O O . PHE F 2 63 ? 317.220 496.416 281.916 1.00 69.15 63 PHE F O 1
ATOM 12868 N N . VAL F 2 64 ? 317.392 495.854 284.085 1.00 66.03 64 VAL F N 1
ATOM 12869 C CA . VAL F 2 64 ? 316.649 497.034 284.518 1.00 66.03 64 VAL F CA 1
ATOM 12870 C C . VAL F 2 64 ? 317.381 498.305 284.105 1.00 66.03 64 VAL F C 1
ATOM 12871 O O . VAL F 2 64 ? 316.780 499.240 283.568 1.00 66.03 64 VAL F O 1
ATOM 12875 N N . VAL F 2 65 ? 318.695 498.350 284.330 1.00 64.74 65 VAL F N 1
ATOM 12876 C CA . VAL F 2 65 ? 319.459 499.542 283.967 1.00 64.74 65 VAL F CA 1
ATOM 12877 C C . VAL F 2 65 ? 319.419 499.768 282.460 1.00 64.74 65 VAL F C 1
ATOM 12878 O O . VAL F 2 65 ? 319.234 500.900 281.990 1.00 64.74 65 VAL F O 1
ATOM 12882 N N . LEU F 2 66 ? 319.577 498.699 281.676 1.00 63.87 66 LEU F N 1
ATOM 12883 C CA . LEU F 2 66 ? 319.582 498.850 280.225 1.00 63.87 66 LEU F CA 1
ATOM 12884 C C . LEU F 2 66 ? 318.232 499.334 279.706 1.00 63.87 66 LEU F C 1
ATOM 12885 O O . LEU F 2 66 ? 318.176 500.187 278.812 1.00 63.87 66 LEU F O 1
ATOM 12890 N N . LEU F 2 67 ? 317.133 498.793 280.242 1.00 63.10 67 LEU F N 1
ATOM 12891 C CA . LEU F 2 67 ? 315.807 499.274 279.858 1.00 63.10 67 LEU F CA 1
ATOM 12892 C C . LEU F 2 67 ? 315.587 500.726 280.269 1.00 63.10 67 LEU F C 1
ATOM 12893 O O . LEU F 2 67 ? 315.026 501.509 279.496 1.00 63.10 67 LEU F O 1
ATOM 12898 N N . LEU F 2 68 ? 316.005 501.109 281.479 1.00 61.42 68 LEU F N 1
ATOM 12899 C CA . LEU F 2 68 ? 315.878 502.509 281.875 1.00 61.42 68 LEU F CA 1
ATOM 12900 C C . LEU F 2 68 ? 316.753 503.437 281.047 1.00 61.42 68 LEU F C 1
ATOM 12901 O O . LEU F 2 68 ? 316.492 504.643 281.018 1.00 61.42 68 LEU F O 1
ATOM 12906 N N . LEU F 2 69 ? 317.793 502.923 280.396 1.00 60.07 69 LEU F N 1
ATOM 12907 C CA . LEU F 2 69 ? 318.607 503.809 279.570 1.00 60.07 69 LEU F CA 1
ATOM 12908 C C . LEU F 2 69 ? 318.132 503.900 278.125 1.00 60.07 69 LEU F C 1
ATOM 12909 O O . LEU F 2 69 ? 318.151 504.989 277.543 1.00 60.07 69 LEU F O 1
ATOM 12914 N N . VAL F 2 70 ? 317.713 502.786 277.524 1.00 59.24 70 VAL F N 1
ATOM 12915 C CA . VAL F 2 70 ? 317.459 502.781 276.084 1.00 59.24 70 VAL F CA 1
ATOM 12916 C C . VAL F 2 70 ? 316.236 503.622 275.733 1.00 59.24 70 VAL F C 1
ATOM 12917 O O . VAL F 2 70 ? 316.276 504.437 274.803 1.00 59.24 70 VAL F O 1
ATOM 12921 N N . ALA F 2 71 ? 315.134 503.437 276.456 1.00 57.41 71 ALA F N 1
ATOM 12922 C CA . ALA F 2 71 ? 313.895 504.116 276.077 1.00 57.41 71 ALA F CA 1
ATOM 12923 C C . ALA F 2 71 ? 313.999 505.634 276.134 1.00 57.41 71 ALA F C 1
ATOM 12924 O O . ALA F 2 71 ? 313.561 506.291 275.175 1.00 57.41 71 ALA F O 1
ATOM 12926 N N . PRO F 2 72 ? 314.533 506.258 277.190 1.00 56.64 72 PRO F N 1
ATOM 12927 C CA . PRO F 2 72 ? 314.698 507.718 277.142 1.00 56.64 72 PRO F CA 1
ATOM 12928 C C . PRO F 2 72 ? 315.595 508.178 276.013 1.00 56.64 72 PRO F C 1
ATOM 12929 O O . PRO F 2 72 ? 315.400 509.280 275.486 1.00 56.64 72 PRO F O 1
ATOM 12933 N N . ALA F 2 73 ? 316.576 507.364 275.625 1.00 56.74 73 ALA F N 1
ATOM 12934 C CA . ALA F 2 73 ? 317.519 507.769 274.590 1.00 56.74 73 ALA F CA 1
ATOM 12935 C C . ALA F 2 73 ? 316.847 507.860 273.225 1.00 56.74 73 ALA F C 1
ATOM 12936 O O . ALA F 2 73 ? 317.009 508.854 272.509 1.00 56.74 73 ALA F O 1
ATOM 12938 N N . TYR F 2 74 ? 316.090 506.836 272.847 1.00 57.73 74 TYR F N 1
ATOM 12939 C CA . TYR F 2 74 ? 315.511 506.760 271.514 1.00 57.73 74 TYR F CA 1
ATOM 12940 C C . TYR F 2 74 ? 314.088 507.293 271.442 1.00 57.73 74 TYR F C 1
ATOM 12941 O O . TYR F 2 74 ? 313.472 507.222 270.376 1.00 57.73 74 TYR F O 1
ATOM 12950 N N . SER F 2 75 ? 313.555 507.826 272.534 1.00 58.95 75 SER F N 1
ATOM 12951 C CA . SER F 2 75 ? 312.225 508.418 272.520 1.00 58.95 75 SER F CA 1
ATOM 12952 C C . SER F 2 75 ? 312.281 509.869 272.062 1.00 58.95 75 SER F C 1
ATOM 12953 O O . SER F 2 75 ? 313.262 510.303 271.462 1.00 58.95 75 SER F O 1
#

Secondary structure (DSSP, 8-state):
---TT-S--EEE---EEEEE--TT--EEE--SSS--EEEEEEEEEE---EEEEEEEEEEEE---EEEE--TTT-----GGGSSTTEEEEEEEEEE-GGGT-SS-EEEEEEEEEEEEEEEEEEEEE--GGGEEEEEEEEE--S--TTTTT-HHHHTTTT-EEEEEE-SSS-EEEEE-GGGBEEEEEE-HHHHS-GGGEEEEEETTEEEEEEHHHHHT--S-EE-TT----BSGGGGEEE----SS---EEEPPP-HHHHHHHTTT-EEEB-SSSEEES----EEEEE-TTB--------B--S-EEEEEEEEE-SSS-EEEEEEE---SSSEE--EEEESSSS-----S-BSS-S-EE--SSSSEEEEEEE-PPSEEEEEEESSGGG-EEEEEEE---HHHHHHHHHHHHHHHHHHHSSGGGGTTB-S-SHHHHHHHHHHTTTHHHHHHSTT--HHHHHHHHHHHHHHHHH-SSHHHHHHHHHHHHHHHHHHHHT-/--TTS-----SS--SS--TTGGGTTTTTTHHHHHHHHH-HHHHHHHHHHHHHH-SSHHHHHHHHHHHHHHHHHT-/---SS-SSEEEE---EEEEEEETT-EEEE--TTS--EEEEEEEEEE--EEEEEEEEEEEEEEEEEEEEE-TTS-S---GGGGSTTEEEEEEEEEE-TTTT-SS-EEEEEEEEEEEEEEEEEEEEEE-GGGEEEEEEEEE--S--TTGGG-HHHHHHTT-EEEEEEBTTB-EEEEE-GGGBEEEEEE-HHHHS-GGGEEEEEETTEEEEEEHHHHHT--S-EE-TT----BSGGGGEEE----SS---EEEPPP-HHHHHHHTTT-EEEEESSSEEE---EEEEEEE-SSB---S----B--S-EEEEEEEEE-SSS-EEEEEEE---S-SEE--EEEES-SS---B-SEESSSS-EE--SSSSEEEEEEEEPPSEEEEEEESSGGG-EEEEEEE---HHHHHHHHHHHHHHHHHHHSSGGGGSSB---HHHHHHHHHHHHHHHHHHHHHTT--HHHHHHHHHHHHHHHHT-SSSSHHHHHHHHHHHHHHHHHHT-/--TTS---S-SS--SS--TT-TTTTTTTTHHHHHHHHH-THHHHHHHHHHHHH-SSHHHHHHHHHHHHHHTTTT-/---SS-S-EEEEE---EEEEEEETT-EEEEE-TTS--EEEEEEEEEE---EEEEEEEEEEEEEEEEEEE--TTS-----GGGGSTTEEEEEEEEEE-TTTT-SS-EEEEEEEEEEEEEEEEEEEEE--GGGEEEEEEEEE--S--TTTSS-HHHHHHTTSEEEEEE-SSS-EEEEE-GGGBEEEEEE-STTSS-SSSEEEEEETTEEEEEEHHHHHT--S-EE-TT----BSGGGGEEE-S--SS---EEEPPP-HHHHHHHTTT-EEEB-SSSEEES--EEEEEEE-TTB--S-TT--B--S-EEEEEEEEE-SSS-EEEEEEE-----SEE--EEEESSSSS--EESEESS-S-EE-SSSSSEEEEEEEEPPSEEEEEEES-GGG-EEEEEEE---HHHHHHHHHHHHHHHHHHHSSTTTTTTB---HHHHHHHHHHHHHHHHHHHHH-S--HHHHHHHHHHHHHHHHH-STTTHHHHHHHHHHHHHHHHHTT-/-GGGS---S-SS--SS--TTGGGTTTTTTHHHHHHHHH-HHHHHHHHHHHHHH-SSHHHHHHHHHHHHHHHHHH-

B-factor: mean 45.61, std 14.25, range [20.0, 97.86]

Sequence (1711 aa):
FNCLGMSNRDFLEATWVDVVLEGDSCITIMAKDKPTIDIKMMETEATNLAEVRSYCYLATVSDVSTVSNCPTTGEAHNPKRAEDTYVCKSGVTDRGWGNGCGLFGKGSIDTCANFTCSLKAVGRMIQPENVKYEVGIFIHGSTSSDTHGNYSSQLGASQAGRFTITPNSPAITVKMGDYGEISVECEPRNGLNTEAYYIMSVGTKHFLVHREWFNDLALPWTSPASSNWRNREILLEFEEPHATKQSVVALGSQEGALHQALAGAVPVSFSSSVKLTSGHLKCRVKMEKLTLKGTTYGMCTEKFSFAKNPADTGHSTVVLELQYTGSDGPCKIPISIVASLSDLTPIGRMVTANPYVASSEANAKVLVEMEPPFGDSYIVVGRGDKQINHHWHKAGSSIGKAFITTIKGAQRLAALGDPAWDFGSVGGIFNSVGKAVHQVFGGAFRTLFGGMSWITQGLMGALLLWMGVNARDRSIALVMLATGGVLLFLATSVHSIAVQTHGESMLANKKDAWLDSTKASRYLMKTENWIIRNPGYAFVAVLLGWMLGSNNGQRVVFVVLLLLVAPAYSFNCLGMSNRDFLEATWVDVVLEGDSCITIMAKDKPTIDIKMMETEATNLAEVRSYCYLATVSDVSTVSNCPTTGEAHNPKRAEDTYVCKSGVTDRGWGNGCGLFGKGSIDTCANFTCSLKAVGRMIQPENVKYEVGIFIHGSTSSDTHGNYSSQLGASQAGRFTITPNSPAITVKMGDYGEISVECEPRNGLNTEAYYIMSVGTKHFLVHREWFNDLALPWTSPASSNWRNREILLEFEEPHATKQSVVALGSQEGALHQALAGAVPVSFSSSVKLTSGHLKCRVKMEKLTLKGTTYGMCTEKFSFAKNPADTGHSTVVLELQYTGSDGPCKIPISIVASLSDLTPIGRMVTANPYVASSEANAKVLVEMEPPFGDSYIVVGRGDKQINHHWHKAGSSIGKAFITTIKGAQRLAALGDPAWDFGSVGGIFNSVGKAVHQVFGGAFRTLFGGMSWITQGLMGALLLWMGVNARDRSIALVMLATGGVLLFLATSVHSIAVQTHGESMLANKKDAWLDSTKASRYLMKTENWIIRNPGYAFVAVLLGWMLGSNNGQRVVFVVLLLLVAPAYSFNCLGMSNRDFLEGATWVDVVLEGDSCITIMAKDKPTIDIKMMETEATNLAEVRSYCYLATVSDVSTVSNCPTTGEAHNPKRAEDTYVCKSGVTDRGWGNGCGLFGKGSIDTCANFTCSLKAVGRMIQPENVKYEVGIFIHGSTSSDTHGNYSSQLGASQAGRFTITPNSPAITVKMGDYGEISVECEPRNGLNTEAYYIMSVGTKHFLVHREWFNDLALPWTSPASSNWRNREILLEFEEPHATKQSVVALGSQEGALHQALAGAVPVSFSSSVKLTSGHLKCRVKMEKLTLKGTTYGMCTEKFSFAKNPADTGHSTVVLELQYTGSDGPCKIPISIVASLSDLTPIGRMVTANPYVASSEANAKVLVEMEPPFGDSYIVVGRGDKQINHHWHKAGSSIGKAFITTIKGAQRLAALGDPAWDFGSVGGIFNSVGKAVHQVFGGAFRTLFGGMSWITQGLMGALLLWMGVNARDRSIALVMLATGGVLLFLATSVHSIAVQTHGESMLANKKDAWLDSTKASRYLMKTENWIIRNPGYAFVAVLLGWMLGSNNGQRVVFVVLLLLVAPAYS

Radius of gyration: 47.52 Å; Cα contacts (8 Å, |Δi|>4): 3906; chains: 6; bounding box: 128×68×147 Å

Organism: Usutu virus (NCBI:txid64286)